Protein 5V5X (pdb70)

Nearest PDB structures (foldseek):
  5v5x-assembly1_C  TM=1.002E+00  e=5.714E-80  Mus musculus
  5v5x-assembly1_A  TM=9.755E-01  e=8.357E-74  Mus musculus
  5szr-assembly1_A  TM=9.265E-01  e=1.373E-64  Mus musculus
  5szr-assembly2_B  TM=9.193E-01  e=1.128E-64  Mus musculus
  6e6b-assembly1_A  TM=9.382E-01  e=2.400E-61  Mus musculus

Solvent-accessible surface area: 85528 Å² total; per-residue (Å²): 89,134,3,61,15,84,91,121,60,28,168,26,150,7,45,5,102,44,84,27,28,49,69,23,34,135,2,133,1,96,14,109,79,111,72,90,147,36,145,8,57,10,49,46,59,57,148,21,70,76,34,18,2,13,7,56,51,58,59,0,17,0,24,1,4,33,66,12,62,27,57,78,65,101,92,26,63,3,43,0,36,0,69,18,177,39,102,82,54,24,121,6,87,0,27,0,66,3,52,32,60,18,77,42,122,0,66,19,72,20,64,60,10,31,74,113,11,36,8,96,20,98,78,47,36,76,4,1,66,0,73,6,108,20,137,7,60,54,91,23,27,87,14,100,23,72,35,68,63,153,13,22,7,114,40,96,63,38,102,105,80,95,22,74,0,15,4,73,48,144,12,57,40,56,143,47,81,28,32,108,0,42,0,43,0,34,1,116,9,98,97,80,49,49,30,66,29,32,0,14,2,49,9,29,39,41,12,78,48,40,1,92,26,96,99,181,69,24,90,41,80,21,25,6,93,25,67,89,48,58,68,21,25,103,0,66,1,149,21,68,6,55,30,76,29,23,92,18,18,4,36,36,95,42,32,97,28,109,110,89,28,28,84,50,34,4,37,29,53,109,107,44,0,22,0,76,0,74,86,57,2,62,22,58,81,60,167,43,4,80,0,39,1,31,0,91,0,106,18,113,102,40,52,50,24,91,7,42,0,133,0,56,6,67,33,136,23,53,51,55,8,160,41,22,39,9,85,53,127,152,120,24,26,11,82,33,71,147,14,63,62,105,8,64,99,35,84,20,25,8,11,4,4,3,31,20,69,12,35,15,68,16,33,49,29,17,14,73,83,68,120,32,71,42,112,49,2,27,52,32,24,85,56,35,0,34,0,73,3,47,103,60,40,43,114,99,45,67,56,80,18,55,7,56,4,5,3,98,6,38,6,160,93,74,50,51,16,85,5,48,1,41,4,35,46,42,126,27,88,100,106,53,22,186,35,154,3,48,8,104,39,83,33,34,43,52,19,34,170,1,80,54,141,62,45,59,10,49,41,68,59,142,11,62,72,34,18,0,14,15,65,62,78,69,0,29,0,25,0,2,32,60,12,52,33,58,145,63,93,98,26,72,2,50,0,27,0,78,31,95,39,104,108,64,30,116,7,90,0,36,0,72,1,45,28,62,17,78,37,150,2,101,12,45,35,76,59,18,30,82,80,13,49,4,98,21,91,67,51,42,74,4,2,66,3,43,4,132,24,186,9,53,52,110,22,24,96,19,103,25,61,44,52,65,147,30,22,14,106,33,82,81,63,61,121,62,115,27,82,0,10,2,74,51,154,7,66,40,52,136,48,84,29,32,96,1,37,3,31,0,35,1,127,6,94,102,92,54,56,23,71,43,37,4,12,1,48,11,23,44,46,18,72,44,40,0,85,22,100,94,176,64,15,63,43,52,16,64,8,94,24,120,76,46,45,71,25,33,106,2,30,9,165,21,74,9,47,27,52,32,21,63,24,25,12,44,39,95,47,28,95,22,60,124,106,36,28,92,53,17,3,36,26,51,105,101,49,0,27,0,70,0,76,75,56,2,34,22,51,135,39,88,9,2,60,0,36,1,27,0,118,0,85,10,114,102,43,49,54,25,96,12,54,2,52,0,12,9,56,38,34,43,56,44,57,5,145,36,68,86,3,117,60,48,152,104,12,29,6,143,68,67,96,20,67,94,102,38,139,63,49,84,48,33,15,40,2,67,6,17,3,60,1,38,13,76,30,1,37,9,11,4,73,69,96,112,40,77,26,120,53,14,29,62,26,31,84,66,78,0,32,4,67,20,48,109,60,44,51,129,105,35,77,57,71,14,50,15,45,2,0,2,90,4,34,11,1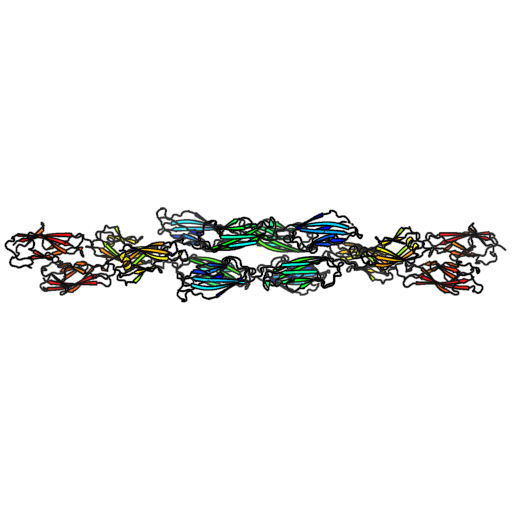02,108,69,56,49,27,76,4,36,10,58,11,52,77,47,123,21,94,100,104,59,23,178,27,162,15,47,5,104,36,75,35,29,45,62,23,27,159,1,128,50,114,89,29,68,10,56,38,65,63,141,12,64,75,35,13,1,14,18,50,50,59,59,0,23,0,22,1,2,36,54,13,58,44,48,144,43,100,89,27,66,1,27,0,46,0,30,54,108,44,116,130,59,34,100,0,79,0,26,0,83,4,46,30,64,22,82,32,150,1,64,32,57,28,76,62,14,32,87,90,11,37,9,98,20,100,68,49,34,74,2,1,72,2,49,3,123,24,149,9,49,61,100,24,23,81,12,97,26,63,41,46,73,156,6,20,11,111,24,82,84,47,96,100,70,105,22,83,0,14,6,85,45,143,12,63,42,56,141,56,83,30,36,98,0,47,0,47,0,39,2,108,7,97,102,83,47,62,29,72,27,30,0,13,2,37,10,20,35,45,18,76,46,40,3,91,22,110,98,104,66,23,111,45,83,10,38,7,90,28,63,88,53,54,72,26,33,104,3,27,7,165,21,72,5,47,38,72,27,23,98,25,19,15,43,39,106,50,30,100,28,114,109,94,29,28,93,45,21,2,38,27,50,103,126,50,0,15,0,83,0,79,86,56,1,36,22,54,143,59,162,48,2,110,2,48,0,24,0,108,1,113,9,118,111,42,47,49,27,98,8,55,0,11,0,66,6,49,30,128,24,61,54,53,2,155,31,17,28,14,97,54,107,144,111,15,15,8,110,41,54,127,13,68,87,106,17,142,91,32,81,20,15,12,13,5,5,3,26,22,62,11,42,9,67,18,32,51,27,24,16,70,70,63,51,41,66,26,120,50,7,23,58,22,28,108,59,41,0,32,0,86,8,54,121,60,31,61,130,103,15,56,53,68,12,50,4,58,4,8,0,118,7,41,5,96,106,77,60,59,22,86,2,51,2,80,1,49,37,82,143,5,49,22,101,94,117,64,25,163,24,164,9,49,6,104,38,83,29,35,41,82,25,34,143,2,123,1,70,21,115,44,98,72,102,120,36,91,14,61,10,34,41,58,62,144,17,66,86,37,22,0,12,14,46,37,73,50,0,26,0,24,1,4,33,67,13,55,28,58,142,50,98,93,18,62,1,28,0,39,0,74,39,103,49,112,97,63,24,100,4,82,0,25,0,69,6,47,35,62,22,78,40,145,1,77,23,55,22,79,56,10,34,81,108,7,39,2,94,16,90,55,55,40,59,2,1,64,2,49,0,84,16,165,8,47,58,112,24,22,90,16,84,28,61,45,52,76,148,12,30,14,39,44,102,68,48,100,101,60,95,24,65,0,24,4,84,55,118,7,60,39,52,141,51,84,29,26,103,0,34,0,40,0,35,1,126,8,103,103,77,53,55,30,69,31,36,0,15,2,51,11,24,35,53,22,76,52,38,4,93,28,118,89,172,65,16,67,34,63,21,29,7,98,30,132,78,43,45,72,24,33,114,2,28,10,170,21,71,11,53,14,46,31,21,81,34,18,9,40,40,83,50,32,95,38,58,120,87,28,30,84,38,16,3,41,24,63,101,117,57,0,13,0,78,0,88,90,48,0,37,26,34,132,41,74,16,7,85,1,32,0,36,0,88,0,89,10,117,107,43,54,49,20,106,8,53,0,55,0,12,7,57,26,133,35,63,46,53,6,137,38,62,117,7,114,54,109,136,117,17,18,11,119,51,74,89,16,61,98,105,28,135,57,26,98,42,21,9,42,5,52,10,17,1,50,0,30,10,88,32,5,36,16,12,7,66,74,59,95,34,75,29,114,51,5,34,52,39,25,89,70,56,1,50,2,86,31,49,105,64,48,72,130,98,30,69,58,66,12,99,6,33,5,4,3,104,6,27,4,161,110,75,62,55,24,84,5,21,1,59,0,48,33,55,128

GO terms:
  GO:0016020 membrane (C, IDA)

Radius of gyration: 73.27 Å; Cα contacts (8 Å, |Δi|>4): 4242; chains: 4; bounding box: 91×50×279 Å

B-factor: mean 98.31, std 32.49, range [29.15, 222.27]

Sequence (1682 aa):
NRPVFSQDVYRVRLPEDLPPGTTVLRLKAMDQDEGINAEFTYSFLGVANKAQFSLDPITGDIVTRQSLDFEEVEQYTIDVEAKDRGSLSSQCKVIIEVLDENDNRPEIIITSLSDQISEDSPSGTVVALFKVRDRDSGENAEVMCSLSGNNPFKIHSSSNNYYKLVTDSILDREQTPGYNVTITATDRGKPPLSSSTTITLNVADVNDNAPVFQQQAYLINVAENNQPGTSITQVKAWDPDVGSNGLVSYSIIASDLEPKALSSFVSVNQDSGVVYAQRAFDHEQIRSFQLTLQARDQGSPALSANVSMRVLVDDRNDNAPRVLYPTLEPDGSALFDMVPRAAEPGYLVTKVVAVDADSGHNAWLSYHVLQASDPGLFSLGLRTGEVRTARALSDKDAARQRLLVAVRDGGQPPLSATATLLLVFPVFSQDVYRVRLPEDLPPGTTVLRLKAAEFTYSFLGVANKAQFSLDPITGDIVTRQSLDFEEVEQYTIDVEAKDRGSLSSQCKVIIEVLDENDNRRPEIIITSLSDQISEDSPSGTVVALFKVRDRDSGENAEVMCSLSGNNPFKIHSSSNNYYKLVTDSILDREQTPGYNVTITATDRGKPPLSSSTTITLNVADVNDNAPVFQQQAYLINVAENNQPGTSITQVKAWDPDVGSNGLVSYSIIASDLEPKALSSFVSVNQDSGVVYAQRAFDHEQIRSFQLTLQARDQGSPALSANVSMRVLVDDRNDNAPRVLYPTLEPDGSALFDMVPRAAEPGYLVTKVVAVDADSGHNAWLSYHVLQASDPGLFSLGLRTGEVRTARALSDKDAARQRLLVAVRDGGQPPLSATATLLLVFPVFSQDVYRVRLPEDLPPGTTVLRLKAAEFTYSFLGVANKAQFSLDPITGDIVTRQSLDFEEVEQYTIDVEAKDRGSLSSQCKVIIEVLDENDNRPEIIITSLSDQISEDSPSGTVVALFKVRDRDSGENAEVMCSLSGNNPFKIHSSSNNYYKLVTDSILDREQTPGYNVTITATDRGKPPLSSSTTITLNVADVNDNAPVFQQQAYLINVAENNQPGTSITQVKAWDPDVGSNGLVSYSIIASDLEPKALSSFVSVNQDSGVVYAQRAFDHEQIRSFQLTLQARDQGSPALSANVSMRVLVDDRNDNAPRVLYPTLEPDGSALFDMVPRAAEPGYLVTKVVAVDADSGHNAWLSYHVLQASDPGLFSLGLRTGEVRTARALSDKDAARQRLLVAVRDGGQPPLSATATLLLVFNRPVFSQDVYRVRLPEDLPPGTTVLRLKAMDQDEGINAEFTYSFLGVANKAQFSLDPITGDIVTRQSLDFEEVEQYTIDVEAKDRGSLSSQCKVIIEVLDENDNRPEIIITSLSDQISEDSPSGTVVALFKVRDRDSGENAEVMCSLSGNNPFKIHSSSNNYYKLVTDSILDREQTPGYNVTITATDRGKPPLSSSTTITLNVADVNDNAPVFQQQAYLINVAENNQPGTSITQVKAWDPDVGSNGLVSYSIIASDLEPKALSSFVSVNQDSGVVYAQRAFDHEQIRSFQLTLQARDQGSPALSANVSMRVLVDDRNDNAPRVLYPTLEPDGSALFDMVPRAAEPGYLVTKVVAVDADSGHNAWLSYHVLQASDPGLFSLGLRTGEVRTARALSDKDAARQRLLVAVRDGGQPPLSATATLLLVFAD

Organism: Mus musculus (NCBI:txid10090)

InterPro domains:
  IPR002126 Cadherin-like [PF00028] (140-232)
  IPR002126 Cadherin-like [PF00028] (247-336)
  IPR002126 Cadherin-like [PF00028] (353-440)
  IPR002126 Cadherin-like [PF00028] (455-550)
  IPR002126 Cadherin-like [PF00028] (580-658)
  IPR002126 Cadherin-like [PR00205] (73-92)
  IPR002126 Cadherin-like [PR00205] (242-271)
  IPR002126 Cadherin-like [PR00205] (312-324)
  IPR002126 Cadherin-like [PR00205] (429-448)
  IPR002126 Cadherin-like [PR00205] (448-461)
  IPR002126 Cadherin-like [PR00205] (508-534)
  IPR002126 Cadherin-like [PR00205] (542-559)
  IPR002126 Cadherin-like [PS50268] (75-133)
  IPR002126 Cadherin-like [PS50268] (134-242)
  IPR002126 Cadherin-like [PS50268] (243-345)
  IPR002126 Cadherin-like [PS50268] (346-450)
  IPR002126 Cadherin-like [PS50268] (451-560)
  IPR002126 Cadherin-like [PS50268] (576-673)
  IPR002126 Cadherin-like [SM00112] (47-131)
  IPR002126 Cadherin-like [SM00112] (155-240)

Foldseek 3Di:
DAWDWPDQEAEFEAELQDDFFDWGFFTFTADPDPPDGDFWFKDWDDDFDCQQWDAHRGRGIITGHHGGDCLVPFKTKTKMKTGHPDPHIDIHMYIYGYDWDLPWAKDKAFPDAAPAAALAHDAWDFGTKMFIATSTDDQSGAKDKAKDDDDQWGKDQDDDRIITIGGHDGGDCLVPFKDWIKIKMWGPDVVIDIDIDIDMHGYDFDLPWEKDKPDQAAEFEAAFQDAFFDFRDFIDIATSTDDLSTQKFKFWDDWPDDPVCVVQAWTAHGRGRTIGGNHGDDCLVPAKIKTKMKIWGRDVVIHMDIYIYIYGYDWALPWAKDWDPPDADPVLEDEQEPDDLQDDAFAFSDATDIFTSTDDQSTQKFKDWDDWPDPQQWDAHRRGRTTTGHDRHDPPDAFWIKTWMKMWGRHVVIHIDIGMYTYGD/DDWPDQEAEFEAELQDDFFDFGDWTDPQQKFKDWDDDFPCVQWPAHRHRGTITGHDGGDCLPPFKGKTKMWIQGPPRDIDIHIYIYGYDWALPWEKDKAWPDADPAAAQADDFFAFGTKIFMFTSTDDQSTAKDKDKDDDDQWDWADPDHRIITITGHDHGDCLVPFKDKIKIKIWGRGVVIHIDIDIDMHGYHFDLPWAKDKPDQAAEFEAEFQDDFFDFRAFTDTATSTDDLSGQKFKFWDDKPDDPVCPVQAWTADRRGGTITGNDGDDCLPDAKMKIWMKIWGRDVVIHIDIHIYMYGYDWDLPWAKDWPDDDADPVFEDDDEDDDLPDFWPAFRDATDIFTSTDDQSTQKFKDFPDKPDPQQWDADRRGRTIIGRGHDDPVDAFWMKTKMWIWGRDVVIHIDIHIYTYGD/DDWPDQEAEFEAELQHDFFDWTDFTDDQFKFKDWDDDFPCVQWPQDRGRRIITGHDGGDCLVPFKTKIKMKIQHPDRDIDIHIYIYGYDWALPWAKDKAWDDAADAAAQADDFFDFGTKIFIFTSTDDQSTAKDKDKDDPAQWDWADDDPRIITITGHDTGDVLVPFKDKIKIKMWGRGVVIHIDIDIDMHGYDFDLPWAKAKPDQAAEFEAEFQDDFFDFGAFTDIFDSTDDLSTQKFKWWDDWPDDPVCPVQAWTAHRRGRTIGGNDGDDCLVPFKIKTKMKIWGRDVVIHMDIHIYIYGYDFALPWAKAWPPDDADPVQEDEDAPDDLQDDAVAFSDWTDIFTSTDDQSTQKFKAWPDKPDPQQWDAHGRGGTITGHHRHDPPDDQWMKTKMKMWGRGVPIHIDIHIYIYGD/DAWDWPDQEAEFEAELQDDFWDFGFFTDTADPDPVDGAWWFKDWDDDFPCVAWDAHRTRGIIGGHDGGDCLPPFKGKIKMKIQHVDGHIDIHIYIYGYDWALPWAKDKAFPDADPAAALAHDFFAWGTKIFIATSTDDQSGDKDKDKDDDDQWDWADDDHRIITITGHDGGDCLVPQKDKMKMKMWGPHVVIHIDIDIDIHGYDYDLPWWWDKPDQAAEFEDAFQDDAFDFRFFIDIADSTDDQSGQKFKFWDDWPDDPVVVVQAWTAHGRGRTIGGHDGHDCLVDQKIKTKMKIWGRDVPIHIDIYIYMYGYDFALPWAKAWDPDDADPVQEDEDAADALPDAAVAQSDATDIFTSTDDQSGQKFKAWPDKPDPQQWDADGRRRRITGRHRDDPPDDQKIKTKMKMWGRHVVIHIDIHIYIYGYDD

Structure (mmCIF, N/CA/C/O backbone):
data_5V5X
#
_entry.id   5V5X
#
_cell.length_a   68.242
_cell.length_b   91.762
_cell.length_c   452.991
_cell.angle_alpha   90.00
_cell.angle_beta   90.00
_cell.angle_gamma   90.00
#
_symmetry.space_group_name_H-M   'P 21 21 21'
#
loop_
_entity.id
_entity.type
_entity.pdbx_description
1 polymer 'MCG133388, isoform CRA_y'
2 branched 2-acetamido-2-deoxy-beta-D-glucopyranose-(1-4)-[alpha-L-fucopyranose-(1-6)]2-acetamido-2-deoxy-beta-D-glucopyranose
3 branched 2-acetamido-2-deoxy-beta-D-glucopyranose-(1-4)-2-acetamido-2-deoxy-beta-D-glucopyranose
4 branched beta-D-mannopyranose-(1-4)-2-acetamido-2-deoxy-beta-D-glucopyranose-(1-4)-2-acetamido-2-deoxy-beta-D-glucopyranose
5 branched alpha-L-fucopyranose-(1-6)-2-acetamido-2-deoxy-beta-D-glucopyranose
6 non-polymer 'CALCIUM ION'
7 non-polymer alpha-D-mannopyranose
8 non-polymer 2-acetamido-2-deoxy-beta-D-glucopyranose
#
loop_
_atom_site.group_PDB
_atom_site.id
_atom_site.type_symbol
_atom_site.label_atom_id
_atom_site.label_alt_id
_atom_site.label_comp_id
_atom_site.label_asym_id
_atom_site.label_entity_id
_atom_site.label_seq_id
_atom_site.pdbx_PDB_ins_code
_atom_site.Cartn_x
_atom_site.Cartn_y
_atom_site.Cartn_z
_atom_site.occupancy
_atom_site.B_iso_or_equiv
_atom_site.auth_seq_id
_atom_site.auth_comp_id
_atom_site.auth_asym_id
_atom_site.auth_atom_id
_atom_site.pdbx_PDB_model_num
ATOM 1 N N . ASN A 1 1 ? -1.066 17.326 383.572 1.00 116.63 208 ASN A N 1
ATOM 2 C CA . ASN A 1 1 ? -0.270 18.026 382.570 1.00 123.38 208 ASN A CA 1
ATOM 3 C C . ASN A 1 1 ? -0.834 17.787 381.171 1.00 107.03 208 ASN A C 1
ATOM 4 O O . ASN A 1 1 ? -1.508 16.783 380.931 1.00 113.18 208 ASN A O 1
ATOM 9 N N . ARG A 1 2 ? -0.557 18.710 380.252 1.00 140.59 209 ARG A N 1
ATOM 10 C CA . ARG A 1 2 ? -1.031 18.610 378.885 1.00 95.22 209 ARG A CA 1
ATOM 11 C C . ARG A 1 2 ? 0.149 18.510 377.930 1.00 92.05 209 ARG A C 1
ATOM 12 O O . ARG A 1 2 ? 1.110 19.282 378.057 1.00 96.54 209 ARG A O 1
ATOM 20 N N . PRO A 1 3 ? 0.125 17.582 376.975 1.00 86.75 210 PRO A N 1
ATOM 21 C CA . PRO A 1 3 ? 1.200 17.530 375.980 1.00 73.84 210 PRO A CA 1
ATOM 22 C C . PRO A 1 3 ? 1.096 18.694 375.009 1.00 78.89 210 PRO A C 1
ATOM 23 O O . PRO A 1 3 ? 0.002 19.092 374.601 1.00 83.19 210 PRO A O 1
ATOM 27 N N . VAL A 1 4 ? 2.250 19.248 374.648 1.00 77.95 211 VAL A N 1
ATOM 28 C CA . VAL A 1 4 ? 2.334 20.293 373.638 1.00 77.53 211 VAL A CA 1
ATOM 29 C C . VAL A 1 4 ? 3.479 19.948 372.695 1.00 85.24 211 VAL A C 1
ATOM 30 O O . VAL A 1 4 ? 4.595 19.654 373.142 1.00 86.86 211 VAL A O 1
ATOM 34 N N . PHE A 1 5 ? 3.193 19.949 371.396 1.00 75.23 212 PHE A N 1
ATOM 35 C CA . PHE A 1 5 ? 4.204 19.655 370.394 1.00 67.00 212 PHE A CA 1
ATOM 36 C C . PHE A 1 5 ? 4.990 20.909 370.042 1.00 63.45 212 PHE A C 1
ATOM 37 O O . PHE A 1 5 ? 4.471 22.027 370.093 1.00 70.39 212 PHE A O 1
ATOM 45 N N . SER A 1 6 ? 6.256 20.708 369.668 1.00 56.67 213 SER A N 1
ATOM 46 C CA . SER A 1 6 ? 7.099 21.837 369.292 1.00 71.07 213 SER A CA 1
ATOM 47 C C . SER A 1 6 ? 6.517 22.585 368.101 1.00 68.87 213 SER A C 1
ATOM 48 O O . SER A 1 6 ? 6.562 23.820 368.049 1.00 69.95 213 SER A O 1
ATOM 51 N N . GLN A 1 7 ? 5.964 21.856 367.136 1.00 78.01 214 GLN A N 1
ATOM 52 C CA . GLN A 1 7 ? 5.384 22.452 365.944 1.00 78.55 214 GLN A CA 1
ATOM 53 C C . GLN A 1 7 ? 4.062 21.764 365.641 1.00 63.01 214 GLN A C 1
ATOM 54 O O . GLN A 1 7 ? 3.870 20.588 365.959 1.00 65.06 214 GLN A O 1
ATOM 60 N N . ASP A 1 8 ? 3.146 22.511 365.028 1.00 56.46 215 ASP A N 1
ATOM 61 C CA . ASP A 1 8 ? 1.904 21.911 364.567 1.00 63.37 215 ASP A CA 1
ATOM 62 C C . ASP A 1 8 ? 2.086 21.128 363.276 1.00 67.25 215 ASP A C 1
ATOM 63 O O . ASP A 1 8 ? 1.223 20.310 362.935 1.00 67.43 215 ASP A O 1
ATOM 68 N N . VAL A 1 9 ? 3.189 21.344 362.562 1.00 63.87 216 VAL A N 1
ATOM 69 C CA . VAL A 1 9 ? 3.474 20.608 361.335 1.00 49.16 216 VAL A CA 1
ATOM 70 C C . VAL A 1 9 ? 4.980 20.415 361.213 1.00 48.54 216 VAL A C 1
ATOM 71 O O . VAL A 1 9 ? 5.752 21.373 361.313 1.00 50.02 216 VAL A O 1
ATOM 75 N N . TYR A 1 10 ? 5.396 19.168 361.005 1.00 57.00 217 TYR A N 1
ATOM 76 C CA . TYR A 1 10 ? 6.795 18.816 360.813 1.00 68.86 217 TYR A CA 1
ATOM 77 C C . TYR A 1 10 ? 7.036 18.440 359.358 1.00 70.66 217 TYR A C 1
ATOM 78 O O . TYR A 1 10 ? 6.259 17.684 358.767 1.00 71.17 217 TYR A O 1
ATOM 87 N N . ARG A 1 11 ? 8.118 18.961 358.787 1.00 70.75 218 ARG A N 1
ATOM 88 C CA . ARG A 1 11 ? 8.472 18.693 357.399 1.00 68.03 218 ARG A CA 1
ATOM 89 C C . ARG A 1 11 ? 9.844 18.040 357.354 1.00 61.45 218 ARG A C 1
ATOM 90 O O . ARG A 1 11 ? 10.825 18.610 357.844 1.00 65.49 218 ARG A O 1
ATOM 98 N N . VAL A 1 12 ? 9.906 16.845 356.774 1.00 56.90 219 VAL A N 1
ATOM 99 C CA . VAL A 1 12 ? 11.155 16.125 356.579 1.00 63.20 219 VAL A CA 1
ATOM 100 C C . VAL A 1 12 ? 11.278 15.766 355.105 1.00 66.11 219 VAL A C 1
ATOM 101 O O . VAL A 1 12 ? 10.279 15.570 354.406 1.00 55.45 219 VAL A O 1
ATOM 105 N N . ARG A 1 13 ? 12.520 15.683 354.635 1.00 60.95 220 ARG A N 1
ATOM 106 C CA . ARG A 1 13 ? 12.817 15.442 353.228 1.00 44.05 220 ARG A CA 1
ATOM 107 C C . ARG A 1 13 ? 13.725 14.227 353.118 1.00 43.77 220 ARG A C 1
ATOM 108 O O . ARG A 1 13 ? 14.835 14.227 353.661 1.00 59.60 220 ARG A O 1
ATOM 116 N N . LEU A 1 14 ? 13.254 13.201 352.412 1.00 53.24 221 LEU A N 1
ATOM 117 C CA . LEU A 1 14 ? 13.929 11.910 352.347 1.00 59.29 221 LEU A CA 1
ATOM 118 C C . LEU A 1 14 ? 14.299 11.585 350.907 1.00 60.92 221 LEU A C 1
ATOM 119 O O . LEU A 1 14 ? 13.408 11.539 350.040 1.00 55.29 221 LEU A O 1
ATOM 124 N N . PRO A 1 15 ? 15.572 11.346 350.602 1.00 44.45 222 PRO A N 1
ATOM 125 C CA . PRO A 1 15 ? 15.920 10.810 349.283 1.00 58.25 222 PRO A CA 1
ATOM 126 C C . PRO A 1 15 ? 15.318 9.424 349.102 1.00 55.96 222 PRO A C 1
ATOM 127 O O . PRO A 1 15 ? 15.262 8.628 350.040 1.00 73.63 222 PRO A O 1
ATOM 131 N N . GLU A 1 16 ? 14.861 9.135 347.880 1.00 53.92 223 GLU A N 1
ATOM 132 C CA . GLU A 1 16 ? 14.148 7.882 347.643 1.00 52.98 223 GLU A CA 1
ATOM 133 C C . GLU A 1 16 ? 15.024 6.648 347.827 1.00 49.63 223 GLU A C 1
ATOM 134 O O . GLU A 1 16 ? 14.482 5.544 347.938 1.00 62.35 223 GLU A O 1
ATOM 140 N N . ASP A 1 17 ? 16.348 6.801 347.862 1.00 46.01 224 ASP A N 1
ATOM 141 C CA . ASP A 1 17 ? 17.259 5.691 348.113 1.00 63.58 224 ASP A CA 1
ATOM 142 C C . ASP A 1 17 ? 17.544 5.499 349.597 1.00 74.50 224 ASP A C 1
ATOM 143 O O . ASP A 1 17 ? 18.501 4.799 349.953 1.00 73.42 224 ASP A O 1
ATOM 148 N N . LEU A 1 18 ? 16.736 6.106 350.460 1.00 77.22 225 LEU A N 1
ATOM 149 C CA . LEU A 1 18 ? 16.935 5.998 351.896 1.00 70.60 225 LEU A CA 1
ATOM 150 C C . LEU A 1 18 ? 16.742 4.554 352.340 1.00 76.74 225 LEU A C 1
ATOM 151 O O . LEU A 1 18 ? 15.708 3.946 352.022 1.00 92.99 225 LEU A O 1
ATOM 156 N N . PRO A 1 19 ? 17.698 3.969 353.058 1.00 70.82 226 PRO A N 1
ATOM 157 C CA . PRO A 1 19 ? 17.558 2.573 353.449 1.00 59.76 226 PRO A CA 1
ATOM 158 C C . PRO A 1 19 ? 16.359 2.394 354.354 1.00 49.28 226 PRO A C 1
ATOM 159 O O . PRO A 1 19 ? 16.000 3.301 355.129 1.00 59.67 226 PRO A O 1
ATOM 163 N N . PRO A 1 20 ? 15.683 1.254 354.268 1.00 53.71 227 PRO A N 1
ATOM 164 C CA . PRO A 1 20 ? 14.555 1.004 355.164 1.00 67.03 227 PRO A CA 1
ATOM 165 C C . PRO A 1 20 ? 15.052 0.730 356.571 1.00 72.07 227 PRO A C 1
ATOM 166 O O . PRO A 1 20 ? 16.143 0.193 356.778 1.00 61.34 227 PRO A O 1
ATOM 170 N N . GLY A 1 21 ? 14.241 1.122 357.547 1.00 82.22 228 GLY A N 1
ATOM 171 C CA . GLY A 1 21 ? 14.617 0.980 358.934 1.00 93.76 228 GLY A CA 1
ATOM 172 C C . GLY A 1 21 ? 15.359 2.159 359.517 1.00 88.65 228 GLY A C 1
ATOM 173 O O . GLY A 1 21 ? 15.678 2.135 360.712 1.00 101.60 228 GLY A O 1
ATOM 174 N N . THR A 1 22 ? 15.645 3.185 358.722 1.00 58.69 229 THR A N 1
ATOM 175 C CA . THR A 1 22 ? 16.300 4.372 359.243 1.00 73.37 229 THR A CA 1
ATOM 176 C C . THR A 1 22 ? 15.285 5.276 359.933 1.00 82.17 229 THR A C 1
ATOM 177 O O . THR A 1 22 ? 14.108 5.329 359.561 1.00 55.61 229 THR A O 1
ATOM 181 N N . THR A 1 23 ? 15.754 5.984 360.959 1.00 94.21 230 THR A N 1
ATOM 182 C CA . THR A 1 23 ? 14.890 6.815 361.792 1.00 78.97 230 THR A CA 1
ATOM 183 C C . THR A 1 23 ? 14.578 8.113 361.057 1.00 69.47 230 THR A C 1
ATOM 184 O O . THR A 1 23 ? 15.459 8.959 360.874 1.00 63.06 230 THR A O 1
ATOM 188 N N . VAL A 1 24 ? 13.320 8.273 360.645 1.00 76.52 231 VAL A N 1
ATOM 189 C CA . VAL A 1 24 ? 12.917 9.481 359.931 1.00 70.20 231 VAL A CA 1
ATOM 190 C C . VAL A 1 24 ? 12.865 10.666 360.881 1.00 62.86 231 VAL A C 1
ATOM 191 O O . VAL A 1 24 ? 13.479 11.711 360.633 1.00 52.15 231 VAL A O 1
ATOM 195 N N . LEU A 1 25 ? 12.127 10.529 361.979 1.00 66.43 232 LEU A N 1
ATOM 196 C CA . LEU A 1 25 ? 11.941 11.670 362.863 1.00 67.64 232 LEU A CA 1
ATOM 197 C C . LEU A 1 25 ? 11.701 11.162 364.275 1.00 70.84 232 LEU A C 1
ATOM 198 O O . LEU A 1 25 ? 11.142 10.084 364.461 1.00 84.58 232 LEU A O 1
ATOM 203 N N . ARG A 1 26 ? 12.138 11.929 365.270 1.00 53.78 233 ARG A N 1
ATOM 204 C CA . ARG A 1 26 ? 11.835 11.611 366.664 1.00 70.85 233 ARG A CA 1
ATOM 205 C C . ARG A 1 26 ? 10.941 12.714 367.219 1.00 63.04 233 ARG A C 1
ATOM 206 O O . ARG A 1 26 ? 11.417 13.802 367.556 1.00 86.52 233 ARG A O 1
ATOM 214 N N . LEU A 1 27 ? 9.643 12.432 367.306 1.00 49.25 234 LEU A N 1
ATOM 215 C CA . LEU A 1 27 ? 8.709 13.340 367.956 1.00 54.83 234 LEU A CA 1
ATOM 216 C C . LEU A 1 27 ? 8.812 13.179 369.465 1.00 107.19 234 LEU A C 1
ATOM 217 O O . LEU A 1 27 ? 8.687 12.069 369.989 1.00 122.33 234 LEU A O 1
ATOM 222 N N . LYS A 1 28 ? 9.039 14.286 370.165 1.00 94.14 235 LYS A N 1
ATOM 223 C CA . LYS A 1 28 ? 9.059 14.292 371.625 1.00 94.53 235 LYS A CA 1
ATOM 224 C C . LYS A 1 28 ? 8.128 15.401 372.103 1.00 99.30 235 LYS A C 1
ATOM 225 O O . LYS A 1 28 ? 8.526 16.568 372.166 1.00 93.06 235 LYS A O 1
ATOM 231 N N . ALA A 1 29 ? 6.889 15.038 372.421 1.00 103.32 236 ALA A N 1
ATOM 232 C CA . ALA A 1 29 ? 6.012 15.963 373.117 1.00 98.44 236 ALA A CA 1
ATOM 233 C C . ALA A 1 29 ? 6.562 16.236 374.513 1.00 102.70 236 ALA A C 1
ATOM 234 O O . ALA A 1 29 ? 7.271 15.415 375.104 1.00 121.16 236 ALA A O 1
ATOM 236 N N . MET A 1 30 ? 6.251 17.416 375.035 1.00 89.77 237 MET A N 1
ATOM 237 C CA . MET A 1 30 ? 6.722 17.803 376.354 1.00 93.38 237 MET A CA 1
ATOM 238 C C . MET A 1 30 ? 5.614 18.520 377.109 1.00 86.78 237 MET A C 1
ATOM 239 O O . MET A 1 30 ? 4.624 18.966 376.525 1.00 80.89 237 MET A O 1
ATOM 244 N N . ASP A 1 31 ? 5.796 18.633 378.424 1.00 83.47 238 ASP A N 1
ATOM 245 C CA . ASP A 1 31 ? 4.937 19.483 379.230 1.00 98.38 238 ASP A CA 1
ATOM 246 C C . ASP A 1 31 ? 5.346 20.940 379.037 1.00 102.58 238 ASP A C 1
ATOM 247 O O . ASP A 1 31 ? 6.467 21.241 378.626 1.00 94.48 238 ASP A O 1
ATOM 252 N N . GLN A 1 32 ? 4.411 21.850 379.318 1.00 107.91 239 GLN A N 1
ATOM 253 C CA . GLN A 1 32 ? 4.664 23.266 379.062 1.00 116.01 239 GLN A CA 1
ATOM 254 C C . GLN A 1 32 ? 5.741 23.829 379.986 1.00 130.64 239 GLN A C 1
ATOM 255 O O . GLN A 1 32 ? 6.531 24.688 379.573 1.00 132.55 239 GLN A O 1
ATOM 261 N N . ASP A 1 33 ? 5.789 23.368 381.235 1.00 130.92 240 ASP A N 1
ATOM 262 C CA . ASP A 1 33 ? 6.830 23.821 382.150 1.00 134.98 240 ASP A CA 1
ATOM 263 C C . ASP A 1 33 ? 8.198 23.346 381.672 1.00 121.01 240 ASP A C 1
ATOM 264 O O . ASP A 1 33 ? 8.390 22.162 381.381 1.00 120.73 240 ASP A O 1
ATOM 269 N N . GLU A 1 34 ? 9.152 24.278 381.587 1.00 119.37 241 GLU A N 1
ATOM 270 C CA . GLU A 1 34 ? 10.499 23.912 381.157 1.00 113.14 241 GLU A CA 1
ATOM 271 C C . GLU A 1 34 ? 11.169 22.993 382.170 1.00 125.56 241 GLU A C 1
ATOM 272 O O . GLU A 1 34 ? 11.947 22.107 381.797 1.00 122.00 241 GLU A O 1
ATOM 274 N N . GLY A 1 35 ? 10.870 23.180 383.457 1.00 134.19 242 GLY A N 1
ATOM 275 C CA . GLY A 1 35 ? 11.478 22.340 384.476 1.00 144.34 242 GLY A CA 1
ATOM 276 C C . GLY A 1 35 ? 10.869 20.952 384.540 1.00 145.40 242 GLY A C 1
ATOM 277 O O . GLY A 1 35 ? 11.577 19.965 384.762 1.00 156.64 242 GLY A O 1
ATOM 278 N N . ILE A 1 36 ? 9.554 20.854 384.346 1.00 128.87 243 ILE A N 1
ATOM 279 C CA . ILE A 1 36 ? 8.875 19.565 384.418 1.00 101.61 243 ILE A CA 1
ATOM 280 C C . ILE A 1 36 ? 9.275 18.703 383.228 1.00 130.46 243 ILE A C 1
ATOM 281 O O . ILE A 1 36 ? 9.217 19.143 382.072 1.00 116.70 243 ILE A O 1
ATOM 286 N N . ASN A 1 37 ? 9.688 17.470 383.509 1.00 133.19 244 ASN A N 1
ATOM 287 C CA . ASN A 1 37 ? 9.956 16.465 382.489 1.00 146.52 244 ASN A CA 1
ATOM 288 C C . ASN A 1 37 ? 8.882 15.390 382.565 1.00 146.42 244 ASN A C 1
ATOM 289 O O . ASN A 1 37 ? 8.617 14.847 383.642 1.00 158.80 244 ASN A O 1
ATOM 294 N N . ALA A 1 38 ? 8.264 15.089 381.426 1.00 135.72 245 ALA A N 1
ATOM 295 C CA . ALA A 1 38 ? 7.184 14.117 381.370 1.00 131.09 245 ALA A CA 1
ATOM 296 C C . ALA A 1 38 ? 7.321 13.288 380.102 1.00 134.19 245 ALA A C 1
ATOM 297 O O . ALA A 1 38 ? 8.074 13.629 379.186 1.00 139.34 245 ALA A O 1
ATOM 299 N N . GLU A 1 39 ? 6.581 12.183 380.061 1.00 128.12 246 GLU A N 1
ATOM 300 C CA . GLU A 1 39 ? 6.558 11.300 378.907 1.00 122.03 246 GLU A CA 1
ATOM 301 C C . GLU A 1 39 ? 5.115 11.010 378.520 1.00 105.00 246 GLU A C 1
ATOM 302 O O . GLU A 1 39 ? 4.212 11.033 379.362 1.00 72.73 246 GLU A O 1
ATOM 308 N N . PHE A 1 40 ? 4.910 10.741 377.233 1.00 99.36 247 PHE A N 1
ATOM 309 C CA . PHE A 1 40 ? 3.588 10.504 376.673 1.00 87.06 247 PHE A CA 1
ATOM 310 C C . PHE A 1 40 ? 3.629 9.283 375.765 1.00 85.19 247 PHE A C 1
ATOM 311 O O . PHE A 1 40 ? 4.697 8.784 375.400 1.00 79.53 247 PHE A O 1
ATOM 319 N N . THR A 1 41 ? 2.442 8.808 375.398 1.00 89.40 248 THR A N 1
ATOM 320 C CA . THR A 1 41 ? 2.282 7.696 374.472 1.00 85.46 248 THR A CA 1
ATOM 321 C C . THR A 1 41 ? 1.752 8.226 373.147 1.00 83.56 248 THR A C 1
ATOM 322 O O . THR A 1 41 ? 0.723 8.908 373.112 1.00 94.50 248 THR A O 1
ATOM 326 N N . TYR A 1 42 ? 2.458 7.917 372.067 1.00 69.59 249 TYR A N 1
ATOM 327 C CA . TYR A 1 42 ? 2.120 8.401 370.738 1.00 55.38 249 TYR A CA 1
ATOM 328 C C . TYR A 1 42 ? 1.416 7.311 369.939 1.00 83.86 249 TYR A C 1
ATOM 329 O O . TYR A 1 42 ? 1.536 6.118 370.229 1.00 77.86 249 TYR A O 1
ATOM 338 N N . SER A 1 43 ? 0.673 7.740 368.921 1.00 80.48 250 SER A N 1
ATOM 339 C CA . SER A 1 43 ? -0.100 6.815 368.106 1.00 79.66 250 SER A CA 1
ATOM 340 C C . SER A 1 43 ? -0.519 7.504 366.817 1.00 66.24 250 SER A C 1
ATOM 341 O O . SER A 1 43 ? -0.700 8.724 366.781 1.00 50.47 250 SER A O 1
ATOM 344 N N . PHE A 1 44 ? -0.663 6.707 365.760 1.00 86.17 251 PHE A N 1
ATOM 345 C CA . PHE A 1 44 ? -1.200 7.216 364.505 1.00 85.05 251 PHE A CA 1
ATOM 346 C C . PHE A 1 44 ? -2.663 7.601 364.674 1.00 82.45 251 PHE A C 1
ATOM 347 O O . PHE A 1 44 ? -3.450 6.867 365.279 1.00 83.83 251 PHE A O 1
ATOM 355 N N . LEU A 1 45 ? -3.027 8.756 364.129 1.00 81.40 252 LEU A N 1
ATOM 356 C CA . LEU A 1 45 ? -4.391 9.255 364.186 1.00 90.13 252 LEU A CA 1
ATOM 357 C C . LEU A 1 45 ? -4.932 9.402 362.772 1.00 105.04 252 LEU A C 1
ATOM 358 O O . LEU A 1 45 ? -4.226 9.869 361.873 1.00 123.83 252 LEU A O 1
ATOM 363 N N . GLY A 1 46 ? -6.183 8.992 362.579 1.00 104.09 253 GLY A N 1
ATOM 364 C CA . GLY A 1 46 ? -6.788 9.073 361.265 1.00 101.01 253 GLY A CA 1
ATOM 365 C C . GLY A 1 46 ? -6.104 8.162 360.256 1.00 101.20 253 GLY A C 1
ATOM 366 O O . GLY A 1 46 ? -5.405 7.203 360.598 1.00 104.96 253 GLY A O 1
ATOM 367 N N . VAL A 1 47 ? -6.318 8.486 358.980 1.00 104.05 254 VAL A N 1
ATOM 368 C CA . VAL A 1 47 ? -5.735 7.700 357.901 1.00 93.72 254 VAL A CA 1
ATOM 369 C C . VAL A 1 47 ? -4.224 7.889 357.882 1.00 103.30 254 VAL A C 1
ATOM 370 O O . VAL A 1 47 ? -3.716 9.012 358.013 1.00 107.15 254 VAL A O 1
ATOM 374 N N . ALA A 1 48 ? -3.497 6.786 357.722 1.00 96.37 255 ALA A N 1
ATOM 375 C CA . ALA A 1 48 ? -2.045 6.825 357.628 1.00 90.21 255 ALA A CA 1
ATOM 376 C C . ALA A 1 48 ? -1.565 5.562 356.928 1.00 80.83 255 ALA A C 1
ATOM 377 O O . ALA A 1 48 ? -2.186 4.503 357.040 1.00 80.37 255 ALA A O 1
ATOM 379 N N . ASN A 1 49 ? -0.457 5.689 356.197 1.00 71.08 256 ASN A N 1
ATOM 380 C CA . ASN A 1 49 ? 0.136 4.550 355.497 1.00 80.22 256 ASN A CA 1
ATOM 381 C C . ASN A 1 49 ? 1.031 3.811 356.481 1.00 74.21 256 ASN A C 1
ATOM 382 O O . ASN A 1 49 ? 2.241 4.035 356.559 1.00 63.79 256 ASN A O 1
ATOM 387 N N . LYS A 1 50 ? 0.412 2.917 357.252 1.00 66.64 257 LYS A N 1
ATOM 388 C CA . LYS A 1 50 ? 1.157 2.128 358.223 1.00 72.45 257 LYS A CA 1
ATOM 389 C C . LYS A 1 50 ? 2.142 1.169 357.568 1.00 77.30 257 LYS A C 1
ATOM 390 O O . LYS A 1 50 ? 2.995 0.610 358.267 1.00 81.60 257 LYS A O 1
ATOM 396 N N . ALA A 1 51 ? 2.052 0.971 356.252 1.00 73.15 258 ALA A N 1
ATOM 397 C CA . ALA A 1 51 ? 2.925 0.018 355.582 1.00 75.26 258 ALA A CA 1
ATOM 398 C C . ALA A 1 51 ? 4.320 0.584 355.337 1.00 63.75 258 ALA A C 1
ATOM 399 O O . ALA A 1 51 ? 5.299 -0.171 355.360 1.00 60.59 258 ALA A O 1
ATOM 401 N N . GLN A 1 52 ? 4.437 1.895 355.112 1.00 54.74 259 GLN A N 1
ATOM 402 C CA . GLN A 1 52 ? 5.728 2.510 354.824 1.00 54.66 259 GLN A CA 1
ATOM 403 C C . GLN A 1 52 ? 6.405 3.101 356.052 1.00 65.15 259 GLN A C 1
ATOM 404 O O . GLN A 1 52 ? 7.636 3.192 356.082 1.00 67.27 259 GLN A O 1
ATOM 410 N N . PHE A 1 53 ? 5.643 3.491 357.071 1.00 69.93 260 PHE A N 1
ATOM 411 C CA . PHE A 1 53 ? 6.206 4.092 358.270 1.00 58.02 260 PHE A CA 1
ATOM 412 C C . PHE A 1 53 ? 5.640 3.422 359.511 1.00 69.33 260 PHE A C 1
ATOM 413 O O . PHE A 1 53 ? 4.470 3.029 359.544 1.00 74.79 260 PHE A O 1
ATOM 421 N N . SER A 1 54 ? 6.484 3.302 360.531 1.00 64.57 261 SER A N 1
ATOM 422 C CA . SER A 1 54 ? 6.102 2.772 361.830 1.00 61.56 261 SER A CA 1
ATOM 423 C C . SER A 1 54 ? 6.413 3.802 362.905 1.00 62.15 261 SER A C 1
ATOM 424 O O . SER A 1 54 ? 7.448 4.479 362.850 1.00 67.27 261 SER A O 1
ATOM 427 N N . LEU A 1 55 ? 5.521 3.903 363.888 1.00 70.78 262 LEU A N 1
ATOM 428 C CA . LEU A 1 55 ? 5.643 4.861 364.978 1.00 63.61 262 LEU A CA 1
ATOM 429 C C . LEU A 1 55 ? 5.757 4.116 366.298 1.00 57.36 262 LEU A C 1
ATOM 430 O O . LEU A 1 55 ? 4.900 3.287 366.625 1.00 61.65 262 LEU A O 1
ATOM 435 N N . ASP A 1 56 ? 6.808 4.410 367.049 1.00 54.27 263 ASP A N 1
ATOM 436 C CA . ASP A 1 56 ? 6.991 3.811 368.366 1.00 57.60 263 ASP A CA 1
ATOM 437 C C . ASP A 1 56 ? 6.176 4.589 369.393 1.00 60.80 263 ASP A C 1
ATOM 438 O O . ASP A 1 56 ? 6.388 5.797 369.546 1.00 66.52 263 ASP A O 1
ATOM 443 N N . PRO A 1 57 ? 5.238 3.951 370.105 1.00 58.36 264 PRO A N 1
ATOM 444 C CA . PRO A 1 57 ? 4.383 4.704 371.039 1.00 80.61 264 PRO A CA 1
ATOM 445 C C . PRO A 1 57 ? 5.126 5.296 372.232 1.00 63.56 264 PRO A C 1
ATOM 446 O O . PRO A 1 57 ? 4.565 6.172 372.905 1.00 61.95 264 PRO A O 1
ATOM 450 N N . ILE A 1 58 ? 6.363 4.873 372.504 1.00 62.12 265 ILE A N 1
ATOM 451 C CA . ILE A 1 58 ? 7.137 5.364 373.646 1.00 69.78 265 ILE A CA 1
ATOM 452 C C . ILE A 1 58 ? 8.225 6.343 373.197 1.00 74.83 265 ILE A C 1
ATOM 453 O O . ILE A 1 58 ? 8.242 7.503 373.623 1.00 90.32 265 ILE A O 1
ATOM 458 N N . THR A 1 59 ? 9.145 5.893 372.333 1.00 61.50 266 THR A N 1
ATOM 459 C CA . THR A 1 59 ? 10.177 6.799 371.836 1.00 60.10 266 THR A CA 1
ATOM 460 C C . THR A 1 59 ? 9.580 7.898 370.960 1.00 78.84 266 THR A C 1
ATOM 461 O O . THR A 1 59 ? 10.153 8.990 370.854 1.00 73.58 266 THR A O 1
ATOM 465 N N . GLY A 1 60 ? 8.429 7.634 370.344 1.00 64.59 267 GLY A N 1
ATOM 466 C CA . GLY A 1 60 ? 7.770 8.623 369.519 1.00 63.93 267 GLY A CA 1
ATOM 467 C C . GLY A 1 60 ? 8.447 8.922 368.206 1.00 72.24 267 GLY A C 1
ATOM 468 O O . GLY A 1 60 ? 8.275 10.022 367.674 1.00 68.31 267 GLY A O 1
ATOM 469 N N . ASP A 1 61 ? 9.210 7.981 367.660 1.00 70.46 268 ASP A N 1
ATOM 470 C CA . ASP A 1 61 ? 9.958 8.202 366.431 1.00 75.75 268 ASP A CA 1
ATOM 471 C C . ASP A 1 61 ? 9.323 7.433 365.278 1.00 73.81 268 ASP A C 1
ATOM 472 O O . ASP A 1 61 ? 9.018 6.242 365.406 1.00 63.93 268 ASP A O 1
ATOM 477 N N . ILE A 1 62 ? 9.119 8.131 364.164 1.00 78.87 269 ILE A N 1
ATOM 478 C CA . ILE A 1 62 ? 8.682 7.534 362.909 1.00 63.01 269 ILE A CA 1
ATOM 479 C C . ILE A 1 62 ? 9.904 7.014 362.165 1.00 57.57 269 ILE A C 1
ATOM 480 O O . ILE A 1 62 ? 10.911 7.731 362.020 1.00 53.81 269 ILE A O 1
ATOM 485 N N . VAL A 1 63 ? 9.798 5.774 361.678 1.00 59.85 270 VAL A N 1
ATOM 486 C CA . VAL A 1 63 ? 10.875 5.051 361.009 1.00 63.59 270 VAL A CA 1
ATOM 487 C C . VAL A 1 63 ? 10.312 4.378 359.760 1.00 69.15 270 VAL A C 1
ATOM 488 O O . VAL A 1 63 ? 9.202 3.837 359.785 1.00 68.85 270 VAL A O 1
ATOM 492 N N . THR A 1 64 ? 11.075 4.414 358.666 1.00 62.94 271 THR A N 1
ATOM 493 C CA . THR A 1 64 ? 10.657 3.761 357.429 1.00 51.94 271 THR A CA 1
ATOM 494 C C . THR A 1 64 ? 10.699 2.243 357.561 1.00 45.95 271 THR A C 1
ATOM 495 O O . THR A 1 64 ? 11.639 1.678 358.126 1.00 52.14 271 THR A O 1
ATOM 499 N N . ARG A 1 65 ? 9.689 1.576 357.003 1.00 45.99 272 ARG A N 1
ATOM 500 C CA . ARG A 1 65 ? 9.613 0.120 357.028 1.00 64.26 272 ARG A CA 1
ATOM 501 C C . ARG A 1 65 ? 10.078 -0.526 355.727 1.00 79.47 272 ARG A C 1
ATOM 502 O O . ARG A 1 65 ? 10.847 -1.490 355.764 1.00 75.33 272 ARG A O 1
ATOM 510 N N . GLN A 1 66 ? 9.628 -0.021 354.581 1.00 81.25 273 GLN A N 1
ATOM 511 C CA . GLN A 1 66 ? 10.029 -0.517 353.271 1.00 58.30 273 GLN A CA 1
ATOM 512 C C . GLN A 1 66 ? 10.930 0.507 352.586 1.00 63.59 273 GLN A C 1
ATOM 513 O O . GLN A 1 66 ? 11.164 1.606 353.095 1.00 61.50 273 GLN A O 1
ATOM 519 N N . SER A 1 67 ? 11.430 0.141 351.410 1.00 66.64 274 SER A N 1
ATOM 520 C CA . SER A 1 67 ? 12.221 1.068 350.617 1.00 72.55 274 SER A CA 1
ATOM 521 C C . SER A 1 67 ? 11.310 2.069 349.912 1.00 63.24 274 SER A C 1
ATOM 522 O O . SER A 1 67 ? 10.172 1.757 349.549 1.00 54.03 274 SER A O 1
ATOM 525 N N . LEU A 1 68 ? 11.820 3.283 349.720 1.00 43.57 275 LEU A N 1
ATOM 526 C CA . LEU A 1 68 ? 11.037 4.366 349.140 1.00 55.18 275 LEU A CA 1
ATOM 527 C C . LEU A 1 68 ? 11.209 4.430 347.624 1.00 72.37 275 LEU A C 1
ATOM 528 O O . LEU A 1 68 ? 12.215 3.987 347.066 1.00 77.26 275 LEU A O 1
ATOM 533 N N . ASP A 1 69 ? 10.204 5.002 346.960 1.00 75.21 276 ASP A N 1
ATOM 534 C CA . ASP A 1 69 ? 10.208 5.135 345.506 1.00 88.32 276 ASP A CA 1
ATOM 535 C C . ASP A 1 69 ? 9.477 6.416 345.140 1.00 78.40 276 ASP A C 1
ATOM 536 O O . ASP A 1 69 ? 8.280 6.551 345.418 1.00 57.91 276 ASP A O 1
ATOM 541 N N . PHE A 1 70 ? 10.195 7.356 344.518 1.00 73.60 277 PHE A N 1
ATOM 542 C CA . PHE A 1 70 ? 9.571 8.625 344.153 1.00 64.73 277 PHE A CA 1
ATOM 543 C C . PHE A 1 70 ? 8.540 8.437 343.051 1.00 65.22 277 PHE A C 1
ATOM 544 O O . PHE A 1 70 ? 7.503 9.112 343.038 1.00 77.39 277 PHE A O 1
ATOM 552 N N . GLU A 1 71 ? 8.808 7.525 342.117 1.00 67.29 278 GLU A N 1
ATOM 553 C CA . GLU A 1 71 ? 7.917 7.344 340.976 1.00 75.16 278 GLU A CA 1
ATOM 554 C C . GLU A 1 71 ? 6.545 6.829 341.386 1.00 69.97 278 GLU A C 1
ATOM 555 O O . GLU A 1 71 ? 5.570 7.042 340.654 1.00 74.58 278 GLU A O 1
ATOM 561 N N . GLU A 1 72 ? 6.447 6.173 342.543 1.00 57.23 279 GLU A N 1
ATOM 562 C CA . GLU A 1 72 ? 5.172 5.652 343.019 1.00 60.95 279 GLU A CA 1
ATOM 563 C C . GLU A 1 72 ? 4.404 6.708 343.810 1.00 64.64 279 GLU A C 1
ATOM 564 O O . GLU A 1 72 ? 3.313 7.122 343.407 1.00 77.52 279 GLU A O 1
ATOM 566 N N . VAL A 1 73 ? 4.961 7.155 344.935 1.00 55.89 280 VAL A N 1
ATOM 567 C CA . VAL A 1 73 ? 4.335 8.162 345.785 1.00 60.68 280 VAL A CA 1
ATOM 568 C C . VAL A 1 73 ? 5.377 9.218 346.126 1.00 62.00 280 VAL A C 1
ATOM 569 O O . VAL A 1 73 ? 6.486 8.886 346.557 1.00 61.79 280 VAL A O 1
ATOM 573 N N . GLU A 1 74 ? 5.017 10.488 345.942 1.00 46.75 281 GLU A N 1
ATOM 574 C CA . GLU A 1 74 ? 5.972 11.575 346.118 1.00 57.78 281 GLU A CA 1
ATOM 575 C C . GLU A 1 74 ? 6.007 12.120 347.539 1.00 66.57 281 GLU A C 1
ATOM 576 O O . GLU A 1 74 ? 7.060 12.594 347.986 1.00 41.99 281 GLU A O 1
ATOM 582 N N . GLN A 1 75 ? 4.889 12.065 348.259 1.00 62.39 282 GLN A N 1
ATOM 583 C CA . GLN A 1 75 ? 4.857 12.563 349.624 1.00 68.27 282 GLN A CA 1
ATOM 584 C C . GLN A 1 75 ? 3.776 11.834 350.409 1.00 75.34 282 GLN A C 1
ATOM 585 O O . GLN A 1 75 ? 2.785 11.360 349.846 1.00 79.80 282 GLN A O 1
ATOM 591 N N . TYR A 1 76 ? 3.989 11.744 351.718 1.00 70.99 283 TYR A N 1
ATOM 592 C CA . TYR A 1 76 ? 3.047 11.154 352.653 1.00 55.61 283 TYR A CA 1
ATOM 593 C C . TYR A 1 76 ? 2.676 12.180 353.716 1.00 69.50 283 TYR A C 1
ATOM 594 O O . TYR A 1 76 ? 3.423 13.126 353.988 1.00 72.99 283 TYR A O 1
ATOM 603 N N . THR A 1 77 ? 1.506 11.976 354.319 1.00 67.15 284 THR A N 1
ATOM 604 C CA . THR A 1 77 ? 1.004 12.826 355.391 1.00 53.61 284 THR A CA 1
ATOM 605 C C . THR A 1 77 ? 0.604 11.946 356.565 1.00 54.12 284 THR A C 1
ATOM 606 O O . THR A 1 77 ? -0.099 10.946 356.382 1.00 60.16 284 THR A O 1
ATOM 610 N N . ILE A 1 78 ? 1.050 12.318 357.763 1.00 70.49 285 ILE A N 1
ATOM 611 C CA . ILE A 1 78 ? 0.802 11.551 358.978 1.00 65.10 285 ILE A CA 1
ATOM 612 C C . ILE A 1 78 ? 0.164 12.465 360.015 1.00 72.32 285 ILE A C 1
ATOM 613 O O . ILE A 1 78 ? 0.565 13.625 360.162 1.00 79.10 285 ILE A O 1
ATOM 618 N N . ASP A 1 79 ? -0.827 11.946 360.735 1.00 63.31 286 ASP A N 1
ATOM 619 C CA . ASP A 1 79 ? -1.428 12.646 361.867 1.00 72.64 286 ASP A CA 1
ATOM 620 C C . ASP A 1 79 ? -1.079 11.877 363.136 1.00 64.50 286 ASP A C 1
ATOM 621 O O . ASP A 1 79 ? -1.598 10.779 363.366 1.00 73.76 286 ASP A O 1
ATOM 626 N N . VAL A 1 80 ? -0.191 12.448 363.951 1.00 59.29 287 VAL A N 1
ATOM 627 C CA . VAL A 1 80 ? 0.264 11.821 365.189 1.00 54.61 287 VAL A CA 1
ATOM 628 C C . VAL A 1 80 ? -0.472 12.449 366.363 1.00 61.08 287 VAL A C 1
ATOM 629 O O . VAL A 1 80 ? -0.712 13.665 366.385 1.00 66.35 287 VAL A O 1
ATOM 633 N N . GLU A 1 81 ? -0.836 11.618 367.339 1.00 54.06 288 GLU A N 1
ATOM 634 C CA . GLU A 1 81 ? -1.502 12.061 368.555 1.00 68.36 288 GLU A CA 1
ATOM 635 C C . GLU A 1 81 ? -0.664 11.668 369.762 1.00 76.80 288 GLU A C 1
ATOM 636 O O . GLU A 1 81 ? -0.337 10.489 369.938 1.00 84.01 288 GLU A O 1
ATOM 642 N N . ALA A 1 82 ? -0.323 12.650 370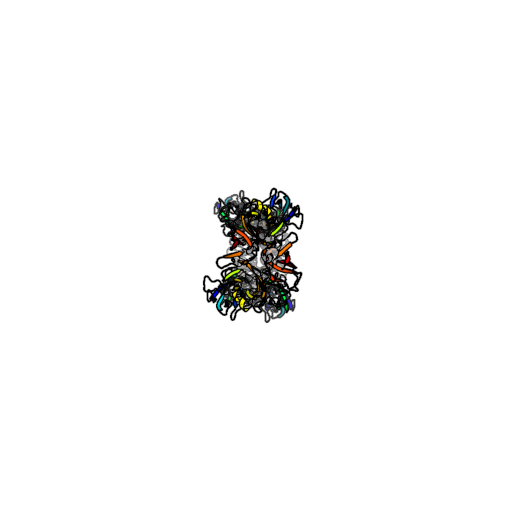.587 1.00 73.73 289 ALA A N 1
ATOM 643 C CA . ALA A 1 82 ? 0.360 12.410 371.850 1.00 87.28 289 ALA A CA 1
ATOM 644 C C . ALA A 1 82 ? -0.647 12.507 372.989 1.00 100.70 289 ALA A C 1
ATOM 645 O O . ALA A 1 82 ? -1.394 13.487 373.083 1.00 112.07 289 ALA A O 1
ATOM 647 N N . LYS A 1 83 ? -0.671 11.485 373.840 1.00 96.60 290 LYS A N 1
ATOM 648 C CA . LYS A 1 83 ? -1.557 11.444 374.992 1.00 95.52 290 LYS A CA 1
ATOM 649 C C . LYS A 1 83 ? -0.754 11.096 376.233 1.00 92.20 290 LYS A C 1
ATOM 650 O O . LYS A 1 83 ? 0.197 10.311 376.169 1.00 81.79 290 LYS A O 1
ATOM 656 N N . ASP A 1 84 ? -1.136 11.689 377.359 1.00 107.32 291 ASP A N 1
ATOM 657 C CA . ASP A 1 84 ? -0.540 11.350 378.640 1.00 125.49 291 ASP A CA 1
ATOM 658 C C . ASP A 1 84 ? -1.343 10.219 379.279 1.00 125.66 291 ASP A C 1
ATOM 659 O O . ASP A 1 84 ? -2.176 9.575 378.635 1.00 130.06 291 ASP A O 1
ATOM 664 N N . ARG A 1 85 ? -1.096 9.964 380.565 1.00 114.02 292 ARG A N 1
ATOM 665 C CA . ARG A 1 85 ? -1.842 8.937 381.278 1.00 90.59 292 ARG A CA 1
ATOM 666 C C . ARG A 1 85 ? -3.295 9.335 381.501 1.00 109.08 292 ARG A C 1
ATOM 667 O O . ARG A 1 85 ? -4.139 8.459 381.719 1.00 85.32 292 ARG A O 1
ATOM 675 N N . GLY A 1 86 ? -3.602 10.627 381.450 1.00 119.84 293 GLY A N 1
ATOM 676 C CA . GLY A 1 86 ? -4.961 11.112 381.564 1.00 134.70 293 GLY A CA 1
ATOM 677 C C . GLY A 1 86 ? -5.652 11.198 380.220 1.00 135.26 293 GLY A C 1
ATOM 678 O O . GLY A 1 86 ? -5.228 10.598 379.229 1.00 131.49 293 GLY A O 1
ATOM 679 N N . SER A 1 87 ? -6.741 11.965 380.191 1.00 140.07 294 SER A N 1
ATOM 680 C CA . SER A 1 87 ? -7.524 12.144 378.977 1.00 135.20 294 SER A CA 1
ATOM 681 C C . SER A 1 87 ? -7.048 13.312 378.125 1.00 118.99 294 SER A C 1
ATOM 682 O O . SER A 1 87 ? -7.512 13.457 376.988 1.00 113.92 294 SER A O 1
ATOM 685 N N . LEU A 1 88 ? -6.147 14.143 378.641 1.00 114.85 295 LEU A N 1
ATOM 686 C CA . LEU A 1 88 ? -5.634 15.263 377.865 1.00 100.28 295 LEU A CA 1
ATOM 687 C C . LEU A 1 88 ? -4.845 14.752 376.669 1.00 97.29 295 LEU A C 1
ATOM 688 O O . LEU A 1 88 ? -4.110 13.765 376.765 1.00 91.64 295 LEU A O 1
ATOM 693 N N . SER A 1 89 ? -5.005 15.423 375.532 1.00 96.37 296 SER A N 1
ATOM 694 C CA . SER A 1 89 ? -4.384 14.971 374.298 1.00 93.79 296 SER A CA 1
ATOM 695 C C . SER A 1 89 ? -3.920 16.166 373.479 1.00 90.46 296 SER A C 1
ATOM 696 O O . SER A 1 89 ? -4.414 17.286 373.629 1.00 102.39 296 SER A O 1
ATOM 699 N N . SER A 1 90 ? -2.949 15.901 372.608 1.00 77.92 297 SER A N 1
ATOM 700 C CA . SER A 1 90 ? -2.469 16.862 371.628 1.00 72.04 297 SER A CA 1
ATOM 701 C C . SER A 1 90 ? -2.249 16.124 370.317 1.00 85.92 297 SER A C 1
ATOM 702 O O . SER A 1 90 ? -2.102 14.900 370.293 1.00 98.50 297 SER A O 1
ATOM 705 N N . GLN A 1 91 ? -2.235 16.872 369.217 1.00 72.12 298 GLN A N 1
ATOM 706 C CA . GLN A 1 91 ? -2.049 16.271 367.906 1.00 62.80 298 GLN A CA 1
ATOM 707 C C . GLN A 1 91 ? -1.198 17.181 367.033 1.00 62.62 298 GLN A C 1
ATOM 708 O O . GLN A 1 91 ? -1.254 18.408 367.145 1.00 78.23 298 GLN A O 1
ATOM 714 N N . CYS A 1 92 ? -0.398 16.558 366.167 1.00 68.16 299 CYS A N 1
ATOM 715 C CA . CYS A 1 92 ? 0.411 17.269 365.188 1.00 68.84 299 CYS A CA 1
ATOM 716 C C . CYS A 1 92 ? 0.407 16.480 363.886 1.00 61.85 299 CYS A C 1
ATOM 717 O O . CYS A 1 92 ? -0.093 15.353 363.821 1.00 78.76 299 CYS A O 1
ATOM 720 N N . LYS A 1 93 ? 0.988 17.074 362.845 1.00 46.85 300 LYS A N 1
ATOM 721 C CA . LYS A 1 93 ? 0.970 16.495 361.507 1.00 56.83 300 LYS A CA 1
ATOM 722 C C . LYS A 1 93 ? 2.363 16.533 360.893 1.00 53.13 300 LYS A C 1
ATOM 723 O O . LYS A 1 93 ? 2.983 17.598 360.821 1.00 50.41 300 LYS A O 1
ATOM 729 N N . VAL A 1 94 ? 2.843 15.376 360.441 1.00 50.73 301 VAL A N 1
ATOM 730 C CA . VAL A 1 94 ? 4.149 15.250 359.801 1.00 54.57 301 VAL A CA 1
ATOM 731 C C . VAL A 1 94 ? 3.939 15.124 358.296 1.00 64.05 301 VAL A C 1
ATOM 732 O O . VAL A 1 94 ? 3.263 14.197 357.828 1.00 58.65 301 VAL A O 1
ATOM 736 N N . ILE A 1 95 ? 4.515 16.053 357.538 1.00 67.85 302 ILE A N 1
ATOM 737 C CA . ILE A 1 95 ? 4.483 16.019 356.080 1.00 57.21 302 ILE A CA 1
ATOM 738 C C . ILE A 1 95 ? 5.836 15.512 355.601 1.00 70.41 302 ILE A C 1
ATOM 739 O O . ILE A 1 95 ? 6.846 16.223 355.677 1.00 42.16 302 ILE A O 1
ATOM 744 N N . ILE A 1 96 ? 5.856 14.278 355.106 1.00 61.60 303 ILE A N 1
ATOM 745 C CA . ILE A 1 96 ? 7.069 13.638 354.616 1.00 54.99 303 ILE A CA 1
ATOM 746 C C . ILE A 1 96 ? 7.123 13.809 353.107 1.00 81.76 303 ILE A C 1
ATOM 747 O O . ILE A 1 96 ? 6.157 13.494 352.403 1.00 93.40 303 ILE A O 1
ATOM 752 N N . GLU A 1 97 ? 8.247 14.310 352.606 1.00 88.14 304 GLU A N 1
ATOM 753 C CA . GLU A 1 97 ? 8.415 14.607 351.191 1.00 74.90 304 GLU A CA 1
ATOM 754 C C . GLU A 1 97 ? 9.605 13.828 350.654 1.00 65.92 304 GLU A C 1
ATOM 755 O O . GLU A 1 97 ? 10.708 13.917 351.203 1.00 78.58 304 GLU A O 1
ATOM 761 N N . VAL A 1 98 ? 9.379 13.066 349.593 1.00 45.95 305 VAL A N 1
ATOM 762 C CA . VAL A 1 98 ? 10.432 12.268 348.976 1.00 50.17 305 VAL A CA 1
ATOM 763 C C . VAL A 1 98 ? 11.089 13.081 347.871 1.00 54.83 305 VAL A C 1
ATOM 764 O O . VAL A 1 98 ? 10.417 13.793 347.115 1.00 58.11 305 VAL A O 1
ATOM 768 N N . LEU A 1 99 ? 12.412 12.980 347.780 1.00 51.55 306 LEU A N 1
ATOM 769 C CA . LEU A 1 99 ? 13.189 13.676 346.765 1.00 62.33 306 LEU A CA 1
ATOM 770 C C . LEU A 1 99 ? 13.537 12.714 345.638 1.00 72.14 306 LEU A C 1
ATOM 771 O O . LEU A 1 99 ? 14.079 11.631 345.885 1.00 70.47 306 LEU A O 1
ATOM 776 N N . ASP A 1 100 ? 13.232 13.116 344.408 1.00 81.93 307 ASP A N 1
ATOM 777 C CA . ASP A 1 100 ? 13.500 12.268 343.256 1.00 82.91 307 ASP A CA 1
ATOM 778 C C . ASP A 1 100 ? 14.999 12.084 343.058 1.00 86.43 307 ASP A C 1
ATOM 779 O O . ASP A 1 100 ? 15.781 13.032 343.171 1.00 97.95 307 ASP A O 1
ATOM 784 N N . GLU A 1 101 ? 15.397 10.852 342.757 1.00 75.17 308 GLU A N 1
ATOM 785 C CA . GLU A 1 101 ? 16.788 10.516 342.509 1.00 68.42 308 GLU A CA 1
ATOM 786 C C . GLU A 1 101 ? 16.938 9.960 341.100 1.00 65.45 308 GLU A C 1
ATOM 787 O O . GLU A 1 101 ? 15.969 9.524 340.472 1.00 52.36 308 GLU A O 1
ATOM 793 N N . ASN A 1 102 ? 18.174 9.980 340.609 1.00 77.27 309 ASN A N 1
ATOM 794 C CA . ASN A 1 102 ? 18.472 9.527 339.252 1.00 64.23 309 ASN A CA 1
ATOM 795 C C . ASN A 1 102 ? 18.754 8.024 339.272 1.00 56.68 309 ASN A C 1
ATOM 796 O O . ASN A 1 102 ? 19.872 7.556 339.052 1.00 58.43 309 ASN A O 1
ATOM 801 N N . ASP A 1 103 ? 17.696 7.261 339.548 1.00 54.90 310 ASP A N 1
ATOM 802 C CA . ASP A 1 103 ? 17.790 5.813 339.664 1.00 61.82 310 ASP A CA 1
ATOM 803 C C . ASP A 1 103 ? 17.173 5.074 338.485 1.00 62.12 310 ASP A C 1
ATOM 804 O O . ASP A 1 103 ? 17.225 3.840 338.452 1.00 71.05 310 ASP A O 1
ATOM 809 N N . ASN A 1 104 ? 16.594 5.785 337.521 1.00 55.43 311 ASN A N 1
ATOM 810 C CA . ASN A 1 104 ? 16.050 5.182 336.311 1.00 69.83 311 ASN A CA 1
ATOM 811 C C . ASN A 1 104 ? 16.741 5.794 335.101 1.00 81.71 311 ASN A C 1
ATOM 812 O O . ASN A 1 104 ? 16.810 7.022 334.976 1.00 77.80 311 ASN A O 1
ATOM 817 N N . ARG A 1 105 ? 17.259 4.940 334.221 1.00 77.47 312 ARG A N 1
ATOM 818 C CA . ARG A 1 105 ? 17.939 5.402 333.023 1.00 70.26 312 ARG A CA 1
ATOM 819 C C . ARG A 1 105 ? 16.963 5.476 331.856 1.00 66.75 312 ARG A C 1
ATOM 820 O O . ARG A 1 105 ? 15.916 4.820 331.866 1.00 60.66 312 ARG A O 1
ATOM 828 N N . PRO A 1 106 ? 17.264 6.276 330.831 1.00 70.17 313 PRO A N 1
ATOM 829 C CA . PRO A 1 106 ? 16.299 6.451 329.741 1.00 65.80 313 PRO A CA 1
ATOM 830 C C . PRO A 1 106 ? 16.353 5.310 328.736 1.00 69.87 313 PRO A C 1
ATOM 831 O O . PRO A 1 106 ? 17.421 4.792 328.399 1.00 50.01 313 PRO A O 1
ATOM 835 N N . GLU A 1 107 ? 15.173 4.923 328.262 1.00 76.63 314 GLU A N 1
ATOM 836 C CA . GLU A 1 107 ? 15.008 3.836 327.311 1.00 80.39 314 GLU A CA 1
ATOM 837 C C . GLU A 1 107 ? 14.650 4.401 325.944 1.00 76.18 314 GLU A C 1
ATOM 838 O O . GLU A 1 107 ? 13.884 5.369 325.839 1.00 73.38 314 GLU A O 1
ATOM 844 N N . ILE A 1 108 ? 15.205 3.786 324.903 1.00 75.06 315 ILE A N 1
ATOM 845 C CA . ILE A 1 108 ? 14.941 4.166 323.521 1.00 59.16 315 ILE A CA 1
ATOM 846 C C . ILE A 1 108 ? 13.908 3.213 322.943 1.00 60.17 315 ILE A C 1
ATOM 847 O O . ILE A 1 108 ? 13.965 1.998 323.172 1.00 59.75 315 ILE A O 1
ATOM 852 N N . ILE A 1 109 ? 12.959 3.765 322.195 1.00 53.40 316 ILE A N 1
ATOM 853 C CA . ILE A 1 109 ? 11.893 3.005 321.557 1.00 59.56 316 ILE A CA 1
ATOM 854 C C . ILE A 1 109 ? 11.877 3.408 320.092 1.00 62.02 316 ILE A C 1
ATOM 855 O O . ILE A 1 109 ? 11.465 4.525 319.757 1.00 77.76 316 ILE A O 1
ATOM 860 N N . ILE A 1 110 ? 12.330 2.511 319.219 1.00 47.47 317 ILE A N 1
ATOM 861 C CA . ILE A 1 110 ? 12.329 2.783 317.788 1.00 42.76 317 ILE A CA 1
ATOM 862 C C . ILE A 1 110 ? 10.903 2.664 317.270 1.00 50.50 317 ILE A C 1
ATOM 863 O O . ILE A 1 110 ? 10.449 1.569 316.920 1.00 76.12 317 ILE A O 1
ATOM 868 N N . THR A 1 111 ? 10.186 3.790 317.229 1.00 38.31 318 THR A N 1
ATOM 869 C CA . THR A 1 111 ? 8.793 3.799 316.792 1.00 49.70 318 THR A CA 1
ATOM 870 C C . THR A 1 111 ? 8.631 3.173 315.413 1.00 68.13 318 THR A C 1
ATOM 871 O O . THR A 1 111 ? 7.903 2.189 315.240 1.00 80.10 318 THR A O 1
ATOM 875 N N . SER A 1 112 ? 9.289 3.751 314.412 1.00 81.28 319 SER A N 1
ATOM 876 C CA . SER A 1 112 ? 9.192 3.272 313.042 1.00 78.71 319 SER A CA 1
ATOM 877 C C . SER A 1 112 ? 10.543 3.412 312.363 1.00 55.97 319 SER A C 1
ATOM 878 O O . SER A 1 112 ? 11.234 4.421 312.529 1.00 58.37 319 SER A O 1
ATOM 881 N N . LEU A 1 113 ? 10.909 2.390 311.601 1.00 45.07 320 LEU A N 1
ATOM 882 C CA . LEU A 1 113 ? 12.161 2.354 310.865 1.00 42.27 320 LEU A CA 1
ATOM 883 C C . LEU A 1 113 ? 11.836 2.197 309.387 1.00 65.70 320 LEU A C 1
ATOM 884 O O . LEU A 1 113 ? 10.994 1.371 309.021 1.00 60.94 320 LEU A O 1
ATOM 889 N N . SER A 1 114 ? 12.485 3.002 308.547 1.00 64.25 321 SER A N 1
ATOM 890 C CA . SER A 1 114 ? 12.216 2.959 307.116 1.00 56.40 321 SER A CA 1
ATOM 891 C C . SER A 1 114 ? 12.597 1.604 306.534 1.00 64.74 321 SER A C 1
ATOM 892 O O . SER A 1 114 ? 13.582 0.986 306.948 1.00 58.21 321 SER A O 1
ATOM 895 N N . ASP A 1 115 ? 11.804 1.147 305.562 1.00 82.33 322 ASP A N 1
ATOM 896 C CA . ASP A 1 115 ? 12.070 -0.136 304.919 1.00 88.77 322 ASP A CA 1
ATOM 897 C C . ASP A 1 115 ? 13.404 -0.107 304.182 1.00 85.88 322 ASP A C 1
ATOM 898 O O . ASP A 1 115 ? 14.286 -0.939 304.426 1.00 86.08 322 ASP A O 1
ATOM 903 N N . GLN A 1 116 ? 13.565 0.849 303.271 1.00 80.91 323 GLN A N 1
ATOM 904 C CA . GLN A 1 116 ? 14.840 1.100 302.615 1.00 79.02 323 GLN A CA 1
ATOM 905 C C . GLN A 1 116 ? 14.804 2.515 302.058 1.00 77.82 323 GLN A C 1
ATOM 906 O O . GLN A 1 116 ? 13.734 3.049 301.757 1.00 83.71 323 GLN A O 1
ATOM 912 N N . ILE A 1 117 ? 15.981 3.124 301.946 1.00 71.12 324 ILE A N 1
ATOM 913 C CA . ILE A 1 117 ? 16.123 4.480 301.435 1.00 72.75 324 ILE A CA 1
ATOM 914 C C . ILE A 1 117 ? 16.906 4.418 300.132 1.00 87.95 324 ILE A C 1
ATOM 915 O O . ILE A 1 117 ? 17.981 3.811 300.077 1.00 109.24 324 ILE A O 1
ATOM 920 N N . SER A 1 118 ? 16.362 5.024 299.084 1.00 85.39 325 SER A N 1
ATOM 921 C CA . SER A 1 118 ? 17.086 5.066 297.824 1.00 85.20 325 SER A CA 1
ATOM 922 C C . SER A 1 118 ? 18.220 6.081 297.911 1.00 84.58 325 SER A C 1
ATOM 923 O O . SER A 1 118 ? 18.144 7.068 298.647 1.00 94.08 325 SER A O 1
ATOM 926 N N . GLU A 1 119 ? 19.290 5.822 297.158 1.00 67.80 326 GLU A N 1
ATOM 927 C CA . GLU A 1 119 ? 20.455 6.695 297.222 1.00 64.20 326 GLU A CA 1
ATOM 928 C C . GLU A 1 119 ? 20.186 8.081 296.650 1.00 67.37 326 GLU A C 1
ATOM 929 O O . GLU A 1 119 ? 20.983 8.994 296.894 1.00 78.93 326 GLU A O 1
ATOM 935 N N . ASP A 1 120 ? 19.093 8.264 295.913 1.00 66.18 327 ASP A N 1
ATOM 936 C CA . ASP A 1 120 ? 18.711 9.574 295.407 1.00 82.39 327 ASP A CA 1
ATOM 937 C C . ASP A 1 120 ? 17.813 10.340 296.371 1.00 75.99 327 ASP A C 1
ATOM 938 O O . ASP A 1 120 ? 17.426 11.472 296.060 1.00 66.24 327 ASP A O 1
ATOM 943 N N . SER A 1 121 ? 17.473 9.747 297.515 1.00 86.35 328 SER A N 1
ATOM 944 C CA . SER A 1 121 ? 16.602 10.395 298.485 1.00 78.75 328 SER A CA 1
ATOM 945 C C . SER A 1 121 ? 17.169 11.760 298.861 1.00 78.13 328 SER A C 1
ATOM 946 O O . SER A 1 121 ? 18.372 11.869 299.137 1.00 77.43 328 SER A O 1
ATOM 949 N N . PRO A 1 122 ? 16.352 12.812 298.876 1.00 85.24 329 PRO A N 1
ATOM 950 C CA . PRO A 1 122 ? 16.880 14.154 299.141 1.00 79.41 329 PRO A CA 1
ATOM 951 C C . PRO A 1 122 ? 17.561 14.235 300.498 1.00 79.65 329 PRO A C 1
ATOM 952 O O . PRO A 1 122 ? 17.350 13.409 301.388 1.00 85.49 329 PRO A O 1
ATOM 956 N N . SER A 1 123 ? 18.412 15.244 300.640 1.00 81.68 330 SER A N 1
ATOM 957 C CA . SER A 1 123 ? 18.981 15.543 301.943 1.00 88.79 330 SER A CA 1
ATOM 958 C C . SER A 1 123 ? 17.866 16.005 302.873 1.00 89.38 330 SER A C 1
ATOM 959 O O . SER A 1 123 ? 17.081 16.892 302.522 1.00 89.98 330 SER A O 1
ATOM 962 N N . GLY A 1 124 ? 17.776 15.380 304.042 1.00 80.21 331 GLY A N 1
ATOM 963 C CA . GLY A 1 124 ? 16.729 15.685 304.990 1.00 72.73 331 GLY A CA 1
ATOM 964 C C . GLY A 1 124 ? 15.594 14.689 305.061 1.00 66.21 331 GLY A C 1
ATOM 965 O O . GLY A 1 124 ? 14.612 14.950 305.768 1.00 60.93 331 GLY A O 1
ATOM 966 N N . THR A 1 125 ? 15.685 13.566 304.352 1.00 74.73 332 THR A N 1
ATOM 967 C CA . THR A 1 125 ? 14.676 12.525 304.474 1.00 82.25 332 THR A CA 1
ATOM 968 C C . THR A 1 125 ? 14.734 11.890 305.857 1.00 71.53 332 THR A C 1
ATOM 969 O O . THR A 1 125 ? 15.805 11.723 306.447 1.00 61.30 332 THR A O 1
ATOM 973 N N . VAL A 1 126 ? 13.567 11.524 306.371 1.00 58.82 333 VAL A N 1
ATOM 974 C CA . VAL A 1 126 ? 13.451 10.925 307.694 1.00 53.69 333 VAL A CA 1
ATOM 975 C C . VAL A 1 126 ? 13.467 9.406 307.540 1.00 56.12 333 VAL A C 1
ATOM 976 O O . VAL A 1 126 ? 12.582 8.819 306.907 1.00 61.83 333 VAL A O 1
ATOM 980 N N . VAL A 1 127 ? 14.497 8.773 308.093 1.00 62.87 334 VAL A N 1
ATOM 981 C CA . VAL A 1 127 ? 14.683 7.330 307.970 1.00 53.35 334 VAL A CA 1
ATOM 982 C C . VAL A 1 127 ? 14.116 6.586 309.173 1.00 68.08 334 VAL A C 1
ATOM 983 O O . VAL A 1 127 ? 13.549 5.501 309.026 1.00 76.61 334 VAL A O 1
ATOM 987 N N . ALA A 1 128 ? 14.262 7.133 310.377 1.00 72.54 335 ALA A N 1
ATOM 988 C CA . ALA A 1 128 ? 13.797 6.462 311.582 1.00 54.21 335 ALA A CA 1
ATOM 989 C C . ALA A 1 128 ? 13.074 7.442 312.491 1.00 56.88 335 ALA A C 1
ATOM 990 O O . ALA A 1 128 ? 13.489 8.595 312.635 1.00 66.05 335 ALA A O 1
ATOM 992 N N . LEU A 1 129 ? 11.990 6.971 313.098 1.00 44.15 336 LEU A N 1
ATOM 993 C CA . LEU A 1 129 ? 11.314 7.657 314.189 1.00 49.20 336 LEU A CA 1
ATOM 994 C C . LEU A 1 129 ? 11.543 6.869 315.467 1.00 67.16 336 LEU A C 1
ATOM 995 O O . LEU A 1 129 ? 11.434 5.642 315.467 1.00 70.96 336 LEU A O 1
ATOM 1000 N N . PHE A 1 130 ? 11.865 7.571 316.550 1.00 69.32 337 PHE A N 1
ATOM 1001 C CA . PHE A 1 130 ? 12.077 6.917 317.833 1.00 58.18 337 PHE A CA 1
ATOM 1002 C C . PHE A 1 130 ? 11.823 7.926 318.941 1.00 47.46 337 PHE A C 1
ATOM 1003 O O . PHE A 1 130 ? 11.925 9.139 318.737 1.00 47.20 337 PHE A O 1
ATOM 1011 N N . LYS A 1 131 ? 11.475 7.409 320.117 1.00 48.63 338 LYS A N 1
ATOM 1012 C CA . LYS A 1 131 ? 11.223 8.234 321.288 1.00 50.46 338 LYS A CA 1
ATOM 1013 C C . LYS A 1 131 ? 12.083 7.747 322.444 1.00 50.02 338 LYS A C 1
ATOM 1014 O O . LYS A 1 131 ? 12.534 6.600 322.469 1.00 58.89 338 LYS A O 1
ATOM 1020 N N . VAL A 1 132 ? 12.313 8.637 323.404 1.00 44.12 339 VAL A N 1
ATOM 1021 C CA . VAL A 1 132 ? 13.107 8.332 324.588 1.00 48.69 339 VAL A CA 1
ATOM 1022 C C . VAL A 1 132 ? 12.257 8.604 325.819 1.00 45.48 339 VAL A C 1
ATOM 1023 O O . VAL A 1 132 ? 11.689 9.693 325.961 1.00 60.61 339 VAL A O 1
ATOM 1027 N N . ARG A 1 133 ? 12.167 7.615 326.704 1.00 38.24 340 ARG A N 1
ATOM 1028 C CA . ARG A 1 133 ? 11.357 7.721 327.907 1.00 50.60 340 ARG A CA 1
ATOM 1029 C C . ARG A 1 133 ? 12.245 7.603 329.136 1.00 60.80 340 ARG A C 1
ATOM 1030 O O . ARG A 1 133 ? 13.158 6.774 329.176 1.00 57.20 340 ARG A O 1
ATOM 1038 N N . ASP A 1 134 ? 11.979 8.442 330.135 1.00 66.85 341 ASP A N 1
ATOM 1039 C CA . ASP A 1 134 ? 12.688 8.375 331.408 1.00 65.71 341 ASP A CA 1
ATOM 1040 C C . ASP A 1 134 ? 11.666 8.464 332.529 1.00 71.13 341 ASP A C 1
ATOM 1041 O O . ASP A 1 134 ? 10.928 9.449 332.619 1.00 87.16 341 ASP A O 1
ATOM 1046 N N . ARG A 1 135 ? 11.626 7.438 333.384 1.00 51.27 342 ARG A N 1
ATOM 1047 C CA . ARG A 1 135 ? 10.611 7.382 334.429 1.00 53.45 342 ARG A CA 1
ATOM 1048 C C . ARG A 1 135 ? 10.856 8.395 335.536 1.00 47.73 342 ARG A C 1
ATOM 1049 O O . ARG A 1 135 ? 9.924 8.716 336.281 1.00 49.46 342 ARG A O 1
ATOM 1057 N N . ASP A 1 136 ? 12.078 8.902 335.662 1.00 54.88 343 ASP A N 1
ATOM 1058 C CA . ASP A 1 136 ? 12.353 9.945 336.634 1.00 60.72 343 ASP A CA 1
ATOM 1059 C C . ASP A 1 136 ? 11.604 11.222 336.263 1.00 64.76 343 ASP A C 1
ATOM 1060 O O . ASP A 1 136 ? 11.023 11.351 335.181 1.00 66.42 343 ASP A O 1
ATOM 1065 N N . SER A 1 137 ? 11.624 12.179 337.181 1.00 61.99 344 SER A N 1
ATOM 1066 C CA . SER A 1 137 ? 11.032 13.482 336.944 1.00 63.12 344 SER A CA 1
ATOM 1067 C C . SER A 1 137 ? 12.085 14.551 337.193 1.00 61.48 344 SER A C 1
ATOM 1068 O O . SER A 1 137 ? 13.057 14.338 337.922 1.00 67.55 344 SER A O 1
ATOM 1071 N N . GLY A 1 138 ? 11.890 15.707 336.563 1.00 59.94 345 GLY A N 1
ATOM 1072 C CA . GLY A 1 138 ? 12.828 16.800 336.731 1.00 73.31 345 GLY A CA 1
ATOM 1073 C C . GLY A 1 138 ? 14.010 16.686 335.782 1.00 60.16 345 GLY A C 1
ATOM 1074 O O . GLY A 1 138 ? 13.907 16.140 334.685 1.00 74.14 345 GLY A O 1
ATOM 1075 N N . GLU A 1 139 ? 15.155 17.207 336.224 1.00 58.87 346 GLU A N 1
ATOM 1076 C CA . GLU A 1 139 ? 16.342 17.219 335.377 1.00 73.13 346 GLU A CA 1
ATOM 1077 C C . GLU A 1 139 ? 16.952 15.834 335.183 1.00 53.32 346 GLU A C 1
ATOM 1078 O O . GLU A 1 139 ? 17.966 15.715 334.486 1.00 57.53 346 GLU A O 1
ATOM 1084 N N . ASN A 1 140 ? 16.372 14.794 335.775 1.00 52.60 347 ASN A N 1
ATOM 1085 C CA . ASN A 1 140 ? 16.751 13.420 335.479 1.00 64.71 347 ASN A CA 1
ATOM 1086 C C . ASN A 1 140 ? 15.887 12.808 334.384 1.00 63.23 347 ASN A C 1
ATOM 1087 O O . ASN A 1 140 ? 16.105 11.650 334.011 1.00 47.37 347 ASN A O 1
ATOM 1092 N N . ALA A 1 141 ? 14.918 13.562 333.863 1.00 84.08 348 ALA A N 1
ATOM 1093 C CA . ALA A 1 141 ? 14.080 13.136 332.752 1.00 85.60 348 ALA A CA 1
ATOM 1094 C C . ALA A 1 141 ? 14.367 13.906 331.470 1.00 78.26 348 ALA A C 1
ATOM 1095 O O . ALA A 1 141 ? 13.763 13.607 330.435 1.00 70.69 348 ALA A O 1
ATOM 1097 N N . GLU A 1 142 ? 15.259 14.894 331.515 1.00 86.61 349 GLU A N 1
ATOM 1098 C CA . GLU A 1 142 ? 15.708 15.600 330.323 1.00 100.93 349 GLU A CA 1
ATOM 1099 C C . GLU A 1 142 ? 16.937 14.887 329.771 1.00 88.99 349 GLU A C 1
ATOM 1100 O O . GLU A 1 142 ? 17.958 14.778 330.459 1.00 89.89 349 GLU A O 1
ATOM 1106 N N . VAL A 1 143 ? 16.839 14.410 328.533 1.00 61.85 350 VAL A N 1
ATOM 1107 C CA . VAL A 1 143 ? 17.838 13.526 327.950 1.00 60.63 350 VAL A CA 1
ATOM 1108 C C . VAL A 1 143 ? 18.466 14.190 326.729 1.00 75.68 350 VAL A C 1
ATOM 1109 O O . VAL A 1 143 ? 17.803 14.929 325.992 1.00 83.42 350 VAL A O 1
ATOM 1113 N N . MET A 1 144 ? 19.756 13.930 326.532 1.00 73.53 351 MET A N 1
ATOM 1114 C CA . MET A 1 144 ? 20.494 14.318 325.336 1.00 72.27 351 MET A CA 1
ATOM 1115 C C . MET A 1 144 ? 20.756 13.065 324.512 1.00 75.85 351 MET A C 1
ATOM 1116 O O . MET A 1 144 ? 21.352 12.103 325.013 1.00 71.25 351 MET A O 1
ATOM 1121 N N . CYS A 1 145 ? 20.307 13.073 323.258 1.00 80.25 352 CYS A N 1
ATOM 1122 C CA . CYS A 1 145 ? 20.488 11.949 322.346 1.00 65.42 352 CYS A CA 1
ATOM 1123 C C . CYS A 1 145 ? 21.581 12.296 321.346 1.00 63.92 352 CYS A C 1
ATOM 1124 O O . CYS A 1 145 ? 21.472 13.293 320.623 1.00 67.03 352 CYS A O 1
ATOM 1127 N N . SER A 1 146 ? 22.622 11.472 321.299 1.00 66.57 353 SER A N 1
ATOM 1128 C CA . SER A 1 146 ? 23.719 11.657 320.363 1.00 71.49 353 SER A CA 1
ATOM 1129 C C . SER A 1 146 ? 24.029 10.318 319.719 1.00 76.53 353 SER A C 1
ATOM 1130 O O . SER A 1 146 ? 24.116 9.298 320.413 1.00 91.36 353 SER A O 1
ATOM 1133 N N . LEU A 1 147 ? 24.173 10.317 318.401 1.00 81.06 354 LEU A N 1
ATOM 1134 C CA . LEU A 1 147 ? 24.525 9.104 317.684 1.00 82.88 354 LEU A CA 1
ATOM 1135 C C . LEU A 1 147 ? 26.017 9.093 317.393 1.00 87.45 354 LEU A C 1
ATOM 1136 O O . LEU A 1 147 ? 26.636 10.137 317.168 1.00 68.69 354 LEU A O 1
ATOM 1141 N N . SER A 1 148 ? 26.588 7.897 317.406 1.00 100.21 355 SER A N 1
ATOM 1142 C CA . SER A 1 148 ? 28.007 7.723 317.160 1.00 98.92 355 SER A CA 1
ATOM 1143 C C . SER A 1 148 ? 28.259 7.454 315.685 1.00 81.74 355 SER A C 1
ATOM 1144 O O . SER A 1 148 ? 27.387 6.966 314.961 1.00 68.15 355 SER A O 1
ATOM 1147 N N . GLY A 1 149 ? 29.461 7.787 315.246 1.00 86.40 356 GLY A N 1
ATOM 1148 C CA . GLY A 1 149 ? 29.939 7.381 313.942 1.00 87.45 356 GLY A CA 1
ATOM 1149 C C . GLY A 1 149 ? 29.977 8.530 312.949 1.00 92.80 356 GLY A C 1
ATOM 1150 O O . GLY A 1 149 ? 29.571 9.660 313.223 1.00 96.35 356 GLY A O 1
ATOM 1151 N N . ASN A 1 150 ? 30.480 8.187 311.770 1.00 99.04 357 ASN A N 1
ATOM 1152 C CA . ASN A 1 150 ? 30.629 9.085 310.636 1.00 104.65 357 ASN A CA 1
ATOM 1153 C C . ASN A 1 150 ? 29.409 9.100 309.721 1.00 103.48 357 ASN A C 1
ATOM 1154 O O . ASN A 1 150 ? 29.382 9.886 308.769 1.00 104.71 357 ASN A O 1
ATOM 1159 N N . ASN A 1 151 ? 28.425 8.238 309.980 1.00 98.14 358 ASN A N 1
ATOM 1160 C CA . ASN A 1 151 ? 27.266 8.091 309.117 1.00 99.58 358 ASN A CA 1
ATOM 1161 C C . ASN A 1 151 ? 26.632 9.444 308.796 1.00 97.65 358 ASN A C 1
ATOM 1162 O O . ASN A 1 151 ? 26.578 10.335 309.647 1.00 116.59 358 ASN A O 1
ATOM 1167 N N . PRO A 1 152 ? 26.133 9.618 307.534 1.00 73.30 359 PRO A N 1
ATOM 1168 C CA . PRO A 1 152 ? 25.470 10.845 307.076 1.00 76.56 359 PRO A CA 1
ATOM 11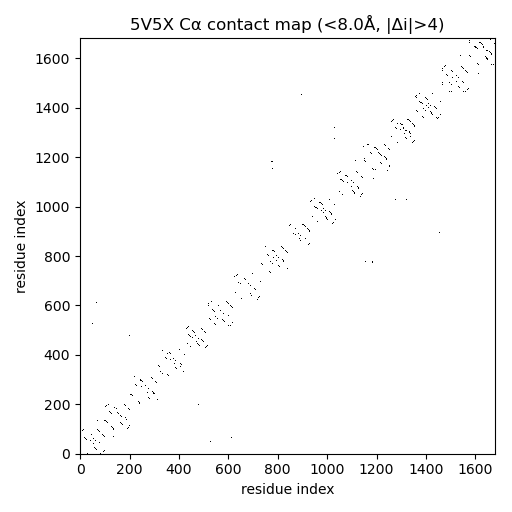69 C C . PRO A 1 152 ? 24.069 11.022 307.648 1.00 79.45 359 PRO A C 1
ATOM 1170 O O . PRO A 1 152 ? 23.112 11.303 306.920 1.00 88.70 359 PRO A O 1
ATOM 1174 N N . PHE A 1 153 ? 23.940 10.813 308.953 1.00 73.51 360 PHE A N 1
ATOM 1175 C CA . PHE A 1 153 ? 22.696 11.016 309.672 1.00 50.98 360 PHE A CA 1
ATOM 1176 C C . PHE A 1 153 ? 22.942 11.948 310.848 1.00 62.86 360 PHE A C 1
ATOM 1177 O O . PHE A 1 153 ? 24.034 11.972 311.422 1.00 76.97 360 PHE A O 1
ATOM 1185 N N . LYS A 1 154 ? 21.916 12.722 311.195 1.00 58.04 361 LYS A N 1
ATOM 1186 C CA . LYS A 1 154 ? 21.932 13.541 312.396 1.00 60.55 361 LYS A CA 1
ATOM 1187 C C . LYS A 1 154 ? 20.573 13.440 313.073 1.00 63.52 361 LYS A C 1
ATOM 1188 O O . LYS A 1 154 ? 19.558 13.163 312.427 1.00 47.29 361 LYS A O 1
ATOM 1194 N N . ILE A 1 155 ? 20.563 13.642 314.387 1.00 61.44 362 ILE A N 1
ATOM 1195 C CA . ILE A 1 155 ? 19.336 13.524 315.167 1.00 47.98 362 ILE A CA 1
ATOM 1196 C C . ILE A 1 155 ? 18.634 14.876 315.155 1.00 45.13 362 ILE A C 1
ATOM 1197 O O . ILE A 1 155 ? 19.126 15.851 315.731 1.00 68.08 362 ILE A O 1
ATOM 1202 N N . HIS A 1 156 ? 17.484 14.937 314.495 1.00 45.08 363 HIS A N 1
ATOM 1203 C CA . HIS A 1 156 ? 16.613 16.100 314.576 1.00 62.89 363 HIS A CA 1
ATOM 1204 C C . HIS A 1 156 ? 15.543 15.788 315.605 1.00 67.13 363 HIS A C 1
ATOM 1205 O O . HIS A 1 156 ? 14.741 14.869 315.418 1.00 69.01 363 HIS A O 1
ATOM 1212 N N . SER A 1 157 ? 15.562 16.532 316.703 1.00 82.34 364 SER A N 1
ATOM 1213 C CA . SER A 1 157 ? 14.550 16.375 317.726 1.00 85.23 364 SER A CA 1
ATOM 1214 C C . SER A 1 157 ? 13.188 16.751 317.173 1.00 99.74 364 SER A C 1
ATOM 1215 O O . SER A 1 157 ? 13.059 17.575 316.264 1.00 117.74 364 SER A O 1
ATOM 1218 N N . SER A 1 158 ? 12.161 16.114 317.726 1.00 90.64 365 SER A N 1
ATOM 1219 C CA . SER A 1 158 ? 10.788 16.444 317.433 1.00 99.63 365 SER A CA 1
ATOM 1220 C C . SER A 1 158 ? 10.208 17.185 318.635 1.00 87.31 365 SER A C 1
ATOM 1221 O O . SER A 1 158 ? 10.947 17.860 319.372 1.00 77.69 365 SER A O 1
ATOM 1224 N N . SER A 1 159 ? 8.894 17.112 318.802 1.00 89.68 366 SER A N 1
ATOM 1225 C CA . SER A 1 159 ? 8.230 17.971 319.777 1.00 105.03 366 SER A CA 1
ATOM 1226 C C . SER A 1 159 ? 8.507 17.564 321.224 1.00 98.40 366 SER A C 1
ATOM 1227 O O . SER A 1 159 ? 9.121 18.322 321.983 1.00 113.17 366 SER A O 1
ATOM 1230 N N . ASN A 1 160 ? 7.988 16.407 321.648 1.00 94.74 367 ASN A N 1
ATOM 1231 C CA . ASN A 1 160 ? 7.885 16.062 323.072 1.00 113.84 367 ASN A CA 1
ATOM 1232 C C . ASN A 1 160 ? 8.527 14.697 323.342 1.00 115.95 367 ASN A C 1
ATOM 1233 O O . ASN A 1 160 ? 7.839 13.678 323.455 1.00 109.49 367 ASN A O 1
ATOM 1238 N N . ASN A 1 161 ? 9.854 14.690 323.450 1.00 118.50 368 ASN A N 1
ATOM 1239 C CA . ASN A 1 161 ? 10.634 13.470 323.639 1.00 115.90 368 ASN A CA 1
ATOM 1240 C C . ASN A 1 161 ? 10.335 12.439 322.554 1.00 108.46 368 ASN A C 1
ATOM 1241 O O . ASN A 1 161 ? 10.553 11.240 322.742 1.00 98.10 368 ASN A O 1
ATOM 1246 N N . TYR A 1 162 ? 9.792 12.891 321.427 1.00 107.76 369 TYR A N 1
ATOM 1247 C CA . TYR A 1 162 ? 9.812 12.157 320.171 1.00 83.23 369 TYR A CA 1
ATOM 1248 C C . TYR A 1 162 ? 11.009 12.657 319.373 1.00 83.06 369 TYR A C 1
ATOM 1249 O O . TYR A 1 162 ? 11.341 13.843 319.430 1.00 94.93 369 TYR A O 1
ATOM 1258 N N . TYR A 1 163 ? 11.667 11.763 318.637 1.00 75.62 370 TYR A N 1
ATOM 1259 C CA . TYR A 1 163 ? 12.897 12.111 317.937 1.00 67.17 370 TYR A CA 1
ATOM 1260 C C . TYR A 1 163 ? 12.872 11.561 316.519 1.00 64.67 370 TYR A C 1
ATOM 1261 O O . TYR A 1 163 ? 12.198 10.572 316.230 1.00 74.47 370 TYR A O 1
ATOM 1270 N N . LYS A 1 164 ? 13.611 12.226 315.631 1.00 71.68 371 LYS A N 1
ATOM 1271 C CA . LYS A 1 164 ? 13.684 11.859 314.224 1.00 61.01 371 LYS A CA 1
ATOM 1272 C C . LYS A 1 164 ? 15.129 11.629 313.814 1.00 58.47 371 LYS A C 1
ATOM 1273 O O . LYS A 1 164 ? 16.007 12.440 314.119 1.00 48.82 371 LYS A O 1
ATOM 1279 N N . LEU A 1 165 ? 15.359 10.534 313.103 1.00 59.03 372 LEU A N 1
ATOM 1280 C CA . LEU A 1 165 ? 16.661 10.211 312.537 1.00 47.90 372 LEU A CA 1
ATOM 1281 C C . LEU A 1 165 ? 16.616 10.610 311.067 1.00 53.53 372 LEU A C 1
ATOM 1282 O O . LEU A 1 165 ? 15.913 9.980 310.272 1.00 74.94 372 LEU A O 1
ATOM 1287 N N . VAL A 1 166 ? 17.339 11.669 310.708 1.00 54.29 373 VAL A N 1
ATOM 1288 C CA . VAL A 1 166 ? 17.270 12.206 309.357 1.00 53.17 373 VAL A CA 1
ATOM 1289 C C . VAL A 1 166 ? 18.664 12.286 308.754 1.00 59.29 373 VAL A C 1
ATOM 1290 O O . VAL A 1 166 ? 19.681 12.222 309.450 1.00 56.87 373 VAL A O 1
ATOM 1294 N N . THR A 1 167 ? 18.692 12.446 307.435 1.00 56.15 374 THR A N 1
ATOM 1295 C CA . THR A 1 167 ? 19.930 12.538 306.679 1.00 64.13 374 THR A CA 1
ATOM 1296 C C . THR A 1 167 ? 20.384 13.988 306.560 1.00 68.43 374 THR A C 1
ATOM 1297 O O . THR A 1 167 ? 19.573 14.919 306.562 1.00 69.08 374 THR A O 1
ATOM 1301 N N . ASP A 1 168 ? 21.702 14.171 306.450 1.00 63.94 375 ASP A N 1
ATOM 1302 C CA . ASP A 1 168 ? 22.288 15.487 306.235 1.00 70.19 375 ASP A CA 1
ATOM 1303 C C . ASP A 1 168 ? 23.230 15.516 305.036 1.00 75.09 375 ASP A C 1
ATOM 1304 O O . ASP A 1 168 ? 23.887 16.536 304.805 1.00 103.27 375 ASP A O 1
ATOM 1309 N N . SER A 1 169 ? 23.315 14.429 304.272 1.00 70.55 376 SER A N 1
ATOM 1310 C CA . SER A 1 169 ? 24.202 14.349 303.121 1.00 80.75 376 SER A CA 1
ATOM 1311 C C . SER A 1 169 ? 23.507 13.561 302.018 1.00 87.49 376 SER A C 1
ATOM 1312 O O . SER A 1 169 ? 22.376 13.090 302.180 1.00 78.26 376 SER A O 1
ATOM 1315 N N . ILE A 1 170 ? 24.188 13.425 300.882 1.00 86.15 377 ILE A N 1
ATOM 1316 C CA . ILE A 1 170 ? 23.700 12.597 299.786 1.00 85.73 377 ILE A CA 1
ATOM 1317 C C . ILE A 1 170 ? 24.216 11.182 299.992 1.00 78.52 377 ILE A C 1
ATOM 1318 O O . ILE A 1 170 ? 25.267 10.960 300.604 1.00 70.20 377 ILE A O 1
ATOM 1323 N N . LEU A 1 171 ? 23.464 10.214 299.486 1.00 76.39 378 LEU A N 1
ATOM 1324 C CA . LEU A 1 171 ? 23.813 8.808 299.606 1.00 82.55 378 LEU A CA 1
ATOM 1325 C C . LEU A 1 171 ? 24.385 8.289 298.293 1.00 101.98 378 LEU A C 1
ATOM 1326 O O . LEU A 1 171 ? 24.100 8.817 297.215 1.00 121.34 378 LEU A O 1
ATOM 1331 N N . ASP A 1 172 ? 25.206 7.244 298.399 1.00 102.23 379 ASP A N 1
ATOM 1332 C CA . ASP A 1 172 ? 25.837 6.643 297.224 1.00 97.05 379 ASP A CA 1
ATOM 1333 C C . ASP A 1 172 ? 26.025 5.158 297.518 1.00 80.37 379 ASP A C 1
ATOM 1334 O O . ASP A 1 172 ? 26.995 4.775 298.180 1.00 73.16 379 ASP A O 1
ATOM 1339 N N . ARG A 1 173 ? 25.102 4.333 297.014 1.00 68.09 380 ARG A N 1
ATOM 1340 C CA . ARG A 1 173 ? 25.143 2.905 297.310 1.00 59.87 380 ARG A CA 1
ATOM 1341 C C . ARG A 1 173 ? 26.437 2.265 296.828 1.00 62.17 380 ARG A C 1
ATOM 1342 O O . ARG A 1 173 ? 26.928 1.314 297.447 1.00 61.40 380 ARG A O 1
ATOM 1350 N N . GLU A 1 174 ? 27.007 2.774 295.734 1.00 68.50 381 GLU A N 1
ATOM 1351 C CA . GLU A 1 174 ? 28.250 2.232 295.203 1.00 71.51 381 GLU A CA 1
ATOM 1352 C C . GLU A 1 174 ? 29.451 2.568 296.073 1.00 79.09 381 GLU A C 1
ATOM 1353 O O . GLU A 1 174 ? 30.522 1.983 295.871 1.00 73.56 381 GLU A O 1
ATOM 1359 N N . GLN A 1 175 ? 29.302 3.487 297.025 1.00 88.31 382 GLN A N 1
ATOM 1360 C CA . GLN A 1 175 ? 30.350 3.814 297.985 1.00 92.03 382 GLN A CA 1
ATOM 1361 C C . GLN A 1 175 ? 30.103 3.247 299.377 1.00 87.69 382 GLN A C 1
ATOM 1362 O O . GLN A 1 175 ? 31.047 2.798 300.024 1.00 96.34 382 GLN A O 1
ATOM 1368 N N . THR A 1 176 ? 28.852 3.243 299.864 1.00 77.00 383 THR A N 1
ATOM 1369 C CA . THR A 1 176 ? 28.529 2.702 301.183 1.00 62.77 383 THR A CA 1
ATOM 1370 C C . THR A 1 176 ? 27.114 2.140 301.161 1.00 61.78 383 THR A C 1
ATOM 1371 O O . THR A 1 176 ? 26.138 2.899 301.168 1.00 55.44 383 THR A O 1
ATOM 1375 N N . PRO A 1 177 ? 26.963 0.826 301.133 1.00 58.94 384 PRO A N 1
ATOM 1376 C CA . PRO A 1 177 ? 25.628 0.241 300.949 1.00 56.65 384 PRO A CA 1
ATOM 1377 C C . PRO A 1 177 ? 24.830 0.166 302.242 1.00 81.20 384 PRO A C 1
ATOM 1378 O O . PRO A 1 177 ? 23.591 0.136 302.236 1.00 81.16 384 PRO A O 1
ATOM 1382 N N . GLY A 1 178 ? 25.547 0.138 303.371 1.00 88.79 385 GLY A N 1
ATOM 1383 C CA . GLY A 1 178 ? 24.920 -0.059 304.660 1.00 89.10 385 GLY A CA 1
ATOM 1384 C C . GLY A 1 178 ? 25.476 0.883 305.709 1.00 69.51 385 GLY A C 1
ATOM 1385 O O . GLY A 1 178 ? 26.523 1.505 305.522 1.00 69.38 385 GLY A O 1
ATOM 1386 N N . TYR A 1 179 ? 24.756 0.967 306.831 1.00 52.27 386 TYR A N 1
ATOM 1387 C CA . TYR A 1 179 ? 25.140 1.842 307.935 1.00 60.73 386 TYR A CA 1
ATOM 1388 C C . TYR A 1 179 ? 24.770 1.214 309.274 1.00 76.00 386 TYR A C 1
ATOM 1389 O O . TYR A 1 179 ? 23.647 0.723 309.451 1.00 72.53 386 TYR A O 1
ATOM 1398 N N . ASN A 1 180 ? 25.727 1.247 310.211 1.00 77.56 387 ASN A N 1
ATOM 1399 C CA . ASN A 1 180 ? 25.547 0.815 311.600 1.00 74.80 387 ASN A CA 1
ATOM 1400 C C . ASN A 1 180 ? 25.361 2.064 312.461 1.00 84.67 387 ASN A C 1
ATOM 1401 O O . ASN A 1 180 ? 26.337 2.700 312.870 1.00 89.52 387 ASN A O 1
ATOM 1406 N N . VAL A 1 181 ? 24.110 2.413 312.744 1.00 72.02 388 VAL A N 1
ATOM 1407 C CA . VAL A 1 181 ? 23.791 3.609 313.518 1.00 65.61 388 VAL A CA 1
ATOM 1408 C C . VAL A 1 181 ? 23.628 3.214 314.981 1.00 84.81 388 VAL A C 1
ATOM 1409 O O . VAL A 1 181 ? 22.794 2.364 315.316 1.00 81.74 388 VAL A O 1
ATOM 1413 N N . THR A 1 182 ? 24.420 3.832 315.852 1.00 90.20 389 THR A N 1
ATOM 1414 C CA . THR A 1 182 ? 24.354 3.594 317.289 1.00 87.17 389 THR A CA 1
ATOM 1415 C C . THR A 1 182 ? 23.859 4.862 317.972 1.00 79.31 389 THR A C 1
ATOM 1416 O O . THR A 1 182 ? 24.522 5.903 317.909 1.00 86.23 389 THR A O 1
ATOM 1420 N N . ILE A 1 183 ? 22.699 4.771 318.617 1.00 65.98 390 ILE A N 1
ATOM 1421 C CA . ILE A 1 183 ? 22.082 5.899 319.307 1.00 47.72 390 ILE A CA 1
ATOM 1422 C C . ILE A 1 183 ? 22.354 5.764 320.798 1.00 63.94 390 ILE A C 1
ATOM 1423 O O . ILE A 1 183 ? 22.016 4.741 321.406 1.00 86.27 390 ILE A O 1
ATOM 1428 N N . THR A 1 184 ? 22.952 6.795 321.393 1.00 63.98 391 THR A N 1
ATOM 1429 C CA . THR A 1 184 ? 23.209 6.827 322.829 1.00 67.82 391 THR A CA 1
ATOM 1430 C C . THR A 1 184 ? 22.415 7.971 323.450 1.00 75.86 391 THR A C 1
ATOM 1431 O O . THR A 1 184 ? 22.554 9.128 323.036 1.00 83.50 391 THR A O 1
ATOM 1435 N N . ALA A 1 185 ? 21.576 7.640 324.428 1.00 75.32 392 ALA A N 1
ATOM 1436 C CA . ALA A 1 185 ? 20.783 8.605 325.176 1.00 64.54 392 ALA A CA 1
ATOM 1437 C C . ALA A 1 185 ? 21.354 8.751 326.581 1.00 64.49 392 ALA A C 1
ATOM 1438 O O . ALA A 1 185 ? 21.662 7.751 327.240 1.00 62.44 392 ALA A O 1
ATOM 1440 N N . THR A 1 186 ? 21.495 9.999 327.038 1.00 63.29 393 THR A N 1
ATOM 1441 C CA . THR A 1 186 ? 22.105 10.298 328.334 1.00 65.39 393 THR A CA 1
ATOM 1442 C C . THR A 1 186 ? 21.292 11.383 329.027 1.00 58.68 393 THR A C 1
ATOM 1443 O O . THR A 1 186 ? 21.245 12.518 328.547 1.00 60.81 393 THR A O 1
ATOM 1447 N N . ASP A 1 187 ? 20.674 11.050 330.161 1.00 59.89 394 ASP A N 1
ATOM 1448 C CA . ASP A 1 187 ? 19.971 12.063 330.934 1.00 70.06 394 ASP A CA 1
ATOM 1449 C C . ASP A 1 187 ? 20.969 13.013 331.594 1.00 65.20 394 ASP A C 1
ATOM 1450 O O . ASP A 1 187 ? 22.144 12.690 331.786 1.00 76.91 394 ASP A O 1
ATOM 1455 N N . ARG A 1 188 ? 20.487 14.207 331.940 1.00 58.07 395 ARG A N 1
ATOM 1456 C CA . ARG A 1 188 ? 21.347 15.274 332.432 1.00 75.67 395 ARG A CA 1
ATOM 1457 C C . ARG A 1 188 ? 21.358 15.374 333.954 1.00 83.09 395 ARG A C 1
ATOM 1458 O O . ARG A 1 188 ? 21.759 16.408 334.497 1.00 88.26 395 ARG A O 1
ATOM 1466 N N . GLY A 1 189 ? 20.935 14.319 334.652 1.00 84.10 396 GLY A N 1
ATOM 1467 C CA . GLY A 1 189 ? 21.050 14.291 336.094 1.00 87.16 396 GLY A CA 1
ATOM 1468 C C . GLY A 1 189 ? 22.461 13.970 336.554 1.00 85.80 396 GLY A C 1
ATOM 1469 O O . GLY A 1 189 ? 23.317 13.526 335.788 1.00 65.47 396 GLY A O 1
ATOM 1470 N N . LYS A 1 190 ? 22.703 14.208 337.841 1.00 95.39 397 LYS A N 1
ATOM 1471 C CA . LYS A 1 190 ? 24.001 13.952 338.451 1.00 83.48 397 LYS A CA 1
ATOM 1472 C C . LYS A 1 190 ? 23.837 12.925 339.562 1.00 96.23 397 LYS A C 1
ATOM 1473 O O . LYS A 1 190 ? 23.145 13.206 340.555 1.00 87.61 397 LYS A O 1
ATOM 1475 N N . PRO A 1 191 ? 24.428 11.722 339.449 1.00 93.32 398 PRO A N 1
ATOM 1476 C CA . PRO A 1 191 ? 25.219 11.262 338.303 1.00 82.31 398 PRO A CA 1
ATOM 1477 C C . PRO A 1 191 ? 24.339 10.862 337.124 1.00 87.63 398 PRO A C 1
ATOM 1478 O O . PRO A 1 191 ? 23.172 10.525 337.326 1.00 90.88 398 PRO A O 1
ATOM 1482 N N . PRO A 1 192 ? 24.890 10.894 335.914 1.00 83.44 399 PRO A N 1
ATOM 1483 C CA . PRO A 1 192 ? 24.100 10.562 334.727 1.00 77.46 399 PRO A CA 1
ATOM 1484 C C . PRO A 1 192 ? 24.113 9.078 334.398 1.00 71.86 399 PRO A C 1
ATOM 1485 O O . PRO A 1 192 ? 25.048 8.341 334.718 1.00 58.22 399 PRO A O 1
ATOM 1489 N N . LEU A 1 193 ? 23.035 8.648 333.745 1.00 75.22 400 LEU A N 1
ATOM 1490 C CA . LEU A 1 193 ? 22.865 7.271 333.301 1.00 79.78 400 LEU A CA 1
ATOM 1491 C C . LEU A 1 193 ? 22.545 7.268 331.815 1.00 91.58 400 LEU A C 1
ATOM 1492 O O . LEU A 1 193 ? 21.641 7.981 331.370 1.00 92.44 400 LEU A O 1
ATOM 1497 N N . SER A 1 194 ? 23.274 6.458 331.056 1.00 91.99 401 SER A N 1
ATOM 1498 C CA . SER A 1 194 ? 23.152 6.432 329.609 1.00 79.54 401 SER A CA 1
ATOM 1499 C C . SER A 1 194 ? 22.825 5.025 329.129 1.00 85.39 401 SER A C 1
ATOM 1500 O O . SER A 1 194 ? 23.159 4.033 329.784 1.00 95.84 401 SER A O 1
ATOM 1503 N N . SER A 1 195 ? 22.159 4.951 327.977 1.00 75.99 402 SER A N 1
ATOM 1504 C CA . SER A 1 195 ? 21.898 3.687 327.301 1.00 67.63 402 SER A CA 1
ATOM 1505 C C . SER A 1 195 ? 22.084 3.899 325.805 1.00 68.73 402 SER A C 1
ATOM 1506 O O . SER A 1 195 ? 22.309 5.020 325.342 1.00 59.59 402 SER A O 1
ATOM 1509 N N . SER A 1 196 ? 21.997 2.812 325.040 1.00 77.23 403 SER A N 1
ATOM 1510 C CA . SER A 1 196 ? 22.216 2.906 323.604 1.00 62.42 403 SER A CA 1
ATOM 1511 C C . SER A 1 196 ? 21.524 1.749 322.898 1.00 66.80 403 SER A C 1
ATOM 1512 O O . SER A 1 196 ? 21.482 0.631 323.417 1.00 79.01 403 SER A O 1
ATOM 1515 N N . THR A 1 197 ? 20.986 2.033 321.713 1.00 63.74 404 THR A N 1
ATOM 1516 C CA . THR A 1 197 ? 20.363 1.037 320.854 1.00 64.52 404 THR A CA 1
ATOM 1517 C C . THR A 1 197 ? 20.917 1.202 319.447 1.00 62.39 404 THR A C 1
ATOM 1518 O O . THR A 1 197 ? 21.147 2.326 318.991 1.00 66.69 404 THR A O 1
ATOM 1522 N N . THR A 1 198 ? 21.138 0.082 318.766 1.00 59.50 405 THR A N 1
ATOM 1523 C CA . THR A 1 198 ? 21.775 0.070 317.459 1.00 60.51 405 THR A CA 1
ATOM 1524 C C . THR A 1 198 ? 20.799 -0.416 316.395 1.00 64.46 405 THR A C 1
ATOM 1525 O O . THR A 1 198 ? 20.073 -1.394 316.604 1.00 83.25 405 THR A O 1
ATOM 1529 N N . ILE A 1 199 ? 20.778 0.284 315.256 1.00 42.08 406 ILE A N 1
ATOM 1530 C CA . ILE A 1 199 ? 19.957 -0.079 314.110 1.00 40.70 406 ILE A CA 1
ATOM 1531 C C . ILE A 1 199 ? 20.827 -0.101 312.858 1.00 67.60 406 ILE A C 1
ATOM 1532 O O . ILE A 1 199 ? 21.872 0.552 312.782 1.00 75.70 406 ILE A O 1
ATOM 1537 N N . THR A 1 200 ? 20.374 -0.867 311.866 1.00 66.77 407 THR A N 1
ATOM 1538 C CA . THR A 1 200 ? 21.068 -1.035 310.596 1.00 60.25 407 THR A CA 1
ATOM 1539 C C . THR A 1 200 ? 20.223 -0.455 309.471 1.00 63.10 407 THR A C 1
ATOM 1540 O O . THR A 1 200 ? 19.013 -0.697 309.405 1.00 64.65 407 THR A O 1
ATOM 1544 N N . LEU A 1 201 ? 20.861 0.305 308.583 1.00 66.96 408 LEU A N 1
ATOM 1545 C CA . LEU A 1 201 ? 20.164 0.931 307.469 1.00 53.12 408 LEU A CA 1
ATOM 1546 C C . LEU A 1 201 ? 20.813 0.529 306.155 1.00 60.15 408 LEU A C 1
ATOM 1547 O O . LEU A 1 201 ? 22.041 0.501 306.043 1.00 61.17 408 LEU A O 1
ATOM 1552 N N . ASN A 1 202 ? 19.985 0.225 305.161 1.00 62.03 409 ASN A N 1
ATOM 1553 C CA . ASN A 1 202 ? 20.458 -0.170 303.842 1.00 54.41 409 ASN A CA 1
ATOM 1554 C C . ASN A 1 202 ? 19.985 0.845 302.815 1.00 71.27 409 ASN A C 1
ATOM 1555 O O . ASN A 1 202 ? 18.801 1.199 302.783 1.00 61.18 409 ASN A O 1
ATOM 1560 N N . VAL A 1 203 ? 20.909 1.311 301.983 1.00 77.17 410 VAL A N 1
ATOM 1561 C CA . VAL A 1 203 ? 20.594 2.284 300.946 1.00 74.79 410 VAL A CA 1
ATOM 1562 C C . VAL A 1 203 ? 20.295 1.535 299.650 1.00 74.29 410 VAL A C 1
ATOM 1563 O O . VAL A 1 203 ? 21.016 0.601 299.274 1.00 51.83 410 VAL A O 1
ATOM 1567 N N . ALA A 1 204 ? 19.209 1.921 298.987 1.00 57.94 411 ALA A N 1
ATOM 1568 C CA . ALA A 1 204 ? 18.745 1.225 297.800 1.00 66.72 411 ALA A CA 1
ATOM 1569 C C . ALA A 1 204 ? 19.484 1.718 296.561 1.00 91.75 411 ALA A C 1
ATOM 1570 O O . ALA A 1 204 ? 20.072 2.803 296.541 1.00 106.60 411 ALA A O 1
ATOM 1572 N N . ASP A 1 205 ? 19.444 0.900 295.514 1.00 81.86 412 ASP A N 1
ATOM 1573 C CA . ASP A 1 205 ? 20.124 1.213 294.268 1.00 72.29 412 ASP A CA 1
ATOM 1574 C C . ASP A 1 205 ? 19.213 2.024 293.358 1.00 80.44 412 ASP A C 1
ATOM 1575 O O . ASP A 1 205 ? 18.005 1.780 293.284 1.00 89.35 412 ASP A O 1
ATOM 1580 N N . VAL A 1 206 ? 19.805 3.002 292.678 1.00 88.94 413 VAL A N 1
ATOM 1581 C CA . VAL A 1 206 ? 19.132 3.800 291.662 1.00 85.95 413 VAL A CA 1
ATOM 1582 C C . VAL A 1 206 ? 20.026 3.826 290.432 1.00 77.87 413 VAL A C 1
ATOM 1583 O O . VAL A 1 206 ? 21.254 3.910 290.552 1.00 81.85 413 VAL A O 1
ATOM 1587 N N . ASN A 1 207 ? 19.419 3.738 289.250 1.00 73.39 414 ASN A N 1
ATOM 1588 C CA . ASN A 1 207 ? 20.201 3.720 288.020 1.00 83.41 414 ASN A CA 1
ATOM 1589 C C . ASN A 1 207 ? 20.822 5.085 287.752 1.00 86.03 414 ASN A C 1
ATOM 1590 O O . ASN A 1 207 ? 20.380 5.812 286.857 1.00 81.23 414 ASN A O 1
ATOM 1595 N N . ASP A 1 208 ? 21.849 5.439 288.524 1.00 94.44 415 ASP A N 1
ATOM 1596 C CA . ASP A 1 208 ? 22.552 6.702 288.357 1.00 107.66 415 ASP A CA 1
ATOM 1597 C C . ASP A 1 208 ? 23.895 6.549 287.656 1.00 106.54 415 ASP A C 1
ATOM 1598 O O . ASP A 1 208 ? 24.526 7.561 287.333 1.00 107.55 415 ASP A O 1
ATOM 1603 N N . ASN A 1 209 ? 24.338 5.321 287.405 1.00 72.07 416 ASN A N 1
ATOM 1604 C CA . ASN A 1 209 ? 25.604 5.056 286.738 1.00 79.75 416 ASN A CA 1
ATOM 1605 C C . ASN A 1 209 ? 25.345 4.494 285.348 1.00 82.90 416 ASN A C 1
ATOM 1606 O O . ASN A 1 209 ? 24.526 3.583 285.182 1.00 72.21 416 ASN A O 1
ATOM 1611 N N . ALA A 1 210 ? 26.029 5.038 284.364 1.00 88.00 417 ALA A N 1
ATOM 1612 C CA . ALA A 1 210 ? 26.001 4.482 283.024 1.00 78.50 417 ALA A CA 1
ATOM 1613 C C . ALA A 1 210 ? 27.176 3.529 282.830 1.00 74.48 417 ALA A C 1
ATOM 1614 O O . ALA A 1 210 ? 28.261 3.755 283.376 1.00 65.88 417 ALA A O 1
ATOM 1616 N N . PRO A 1 211 ? 26.992 2.452 282.073 1.00 79.10 418 PRO A N 1
ATOM 1617 C CA . PRO A 1 211 ? 28.104 1.527 281.833 1.00 71.99 418 PRO A CA 1
ATOM 1618 C C . PRO A 1 211 ? 29.216 2.194 281.038 1.00 58.33 418 PRO A C 1
ATOM 1619 O O . PRO A 1 211 ? 29.014 3.192 280.343 1.00 59.19 418 PRO A O 1
ATOM 1623 N N . VAL A 1 212 ? 30.416 1.635 281.174 1.00 57.87 419 VAL A N 1
ATOM 1624 C CA . VAL A 1 212 ? 31.590 2.087 280.439 1.00 77.04 419 VAL A CA 1
ATOM 1625 C C . VAL A 1 212 ? 32.291 0.875 279.845 1.00 80.15 419 VAL A C 1
ATOM 1626 O O . VAL A 1 212 ? 32.298 -0.206 280.440 1.00 67.93 419 VAL A O 1
ATOM 1630 N N . PHE A 1 213 ? 32.877 1.057 278.666 1.00 81.71 420 PHE A N 1
ATOM 1631 C CA . PHE A 1 213 ? 33.618 -0.014 278.021 1.00 78.85 420 PHE A CA 1
ATOM 1632 C C . PHE A 1 213 ? 35.022 -0.115 278.603 1.00 82.59 420 PHE A C 1
ATOM 1633 O O . PHE A 1 213 ? 35.574 0.859 279.123 1.00 92.32 420 PHE A O 1
ATOM 1641 N N . GLN A 1 214 ? 35.599 -1.316 278.513 1.00 70.31 421 GLN A N 1
ATOM 1642 C CA . GLN A 1 214 ? 36.937 -1.538 279.052 1.00 62.77 421 GLN A CA 1
ATOM 1643 C C . GLN A 1 214 ? 38.004 -0.748 278.303 1.00 68.08 421 GLN A C 1
ATOM 1644 O O . GLN A 1 214 ? 39.092 -0.534 278.847 1.00 78.40 421 GLN A O 1
ATOM 1650 N N . GLN A 1 215 ? 37.720 -0.310 277.077 1.00 72.12 422 GLN A N 1
ATOM 1651 C CA . GLN A 1 215 ? 38.635 0.515 276.304 1.00 84.60 422 GLN A CA 1
ATOM 1652 C C . GLN A 1 215 ? 37.892 1.712 275.731 1.00 88.35 422 GLN A C 1
ATOM 1653 O O . GLN A 1 215 ? 36.718 1.613 275.360 1.00 98.99 422 GLN A O 1
ATOM 1659 N N . GLN A 1 216 ? 38.594 2.846 275.657 1.00 81.69 423 GLN A N 1
ATOM 1660 C CA . GLN A 1 216 ? 38.012 4.044 275.059 1.00 88.78 423 GLN A CA 1
ATOM 1661 C C . GLN A 1 216 ? 37.723 3.828 273.578 1.00 92.75 423 GLN A C 1
ATOM 1662 O O . GLN A 1 216 ? 36.615 4.096 273.099 1.00 82.67 423 GLN A O 1
ATOM 1668 N N . ALA A 1 217 ? 38.712 3.337 272.840 1.00 99.15 424 ALA A N 1
ATOM 1669 C CA . ALA A 1 217 ? 38.565 3.001 271.433 1.00 93.68 424 ALA A CA 1
ATOM 1670 C C . ALA A 1 217 ? 38.982 1.554 271.223 1.00 97.63 424 ALA A C 1
ATOM 1671 O O . ALA A 1 217 ? 39.940 1.078 271.841 1.00 95.92 424 ALA A O 1
ATOM 1673 N N . TYR A 1 218 ? 38.259 0.853 270.357 1.00 99.19 425 TYR A N 1
ATOM 1674 C CA . TYR A 1 218 ? 38.541 -0.542 270.059 1.00 98.13 425 TYR A CA 1
ATOM 1675 C C . TYR A 1 218 ? 39.125 -0.676 268.660 1.00 100.29 425 TYR A C 1
ATOM 1676 O O . TYR A 1 218 ? 38.701 0.012 267.726 1.00 97.98 425 TYR A O 1
ATOM 1685 N N . LEU A 1 219 ? 40.110 -1.560 268.529 1.00 98.78 426 LEU A N 1
ATOM 1686 C CA . LEU A 1 219 ? 40.787 -1.819 267.266 1.00 88.00 426 LEU A CA 1
ATOM 1687 C C . LEU A 1 219 ? 41.055 -3.311 267.184 1.00 86.29 426 LEU A C 1
ATOM 1688 O O . LEU A 1 219 ? 41.590 -3.897 268.129 1.00 106.44 426 LEU A O 1
ATOM 1693 N N . ILE A 1 220 ? 40.686 -3.927 266.066 1.00 74.71 427 ILE A N 1
ATOM 1694 C CA . ILE A 1 220 ? 40.818 -5.370 265.918 1.00 82.76 427 ILE A CA 1
ATOM 1695 C C . ILE A 1 220 ? 41.221 -5.687 264.484 1.00 92.01 427 ILE A C 1
ATOM 1696 O O . ILE A 1 220 ? 40.770 -5.033 263.537 1.00 97.33 427 ILE A O 1
ATOM 1701 N N . ASN A 1 221 ? 42.087 -6.683 264.330 1.00 89.08 428 ASN A N 1
ATOM 1702 C CA . ASN A 1 221 ? 42.558 -7.139 263.031 1.00 90.67 428 ASN A CA 1
ATOM 1703 C C . ASN A 1 221 ? 42.023 -8.539 262.770 1.00 86.16 428 ASN A C 1
ATOM 1704 O O . ASN A 1 221 ? 42.094 -9.408 263.645 1.00 93.26 428 ASN A O 1
ATOM 1709 N N . VAL A 1 222 ? 41.491 -8.754 261.570 1.00 88.26 429 VAL A N 1
ATOM 1710 C CA . VAL A 1 222 ? 40.973 -10.055 261.166 1.00 100.18 429 VAL A CA 1
ATOM 1711 C C . VAL A 1 222 ? 41.449 -10.343 259.749 1.00 109.29 429 VAL A C 1
ATOM 1712 O O . VAL A 1 222 ? 41.501 -9.444 258.904 1.00 123.93 429 VAL A O 1
ATOM 1716 N N . ALA A 1 223 ? 41.819 -11.595 259.495 1.00 104.94 430 ALA A N 1
ATOM 1717 C CA . ALA A 1 223 ? 42.264 -11.990 258.169 1.00 115.52 430 ALA A CA 1
ATOM 1718 C C . ALA A 1 223 ? 41.072 -12.173 257.238 1.00 122.38 430 ALA A C 1
ATOM 1719 O O . ALA A 1 223 ? 39.978 -12.558 257.661 1.00 117.27 430 ALA A O 1
ATOM 1721 N N . GLU A 1 224 ? 41.294 -11.891 255.957 1.00 119.63 431 GLU A N 1
ATOM 1722 C CA . GLU A 1 224 ? 40.244 -12.043 254.962 1.00 106.03 431 GLU A CA 1
ATOM 1723 C C . GLU A 1 224 ? 40.023 -13.526 254.659 1.00 110.01 431 GLU A C 1
ATOM 1724 O O . GLU A 1 224 ? 40.723 -14.407 255.169 1.00 112.48 431 GLU A O 1
ATOM 1730 N N . ASN A 1 225 ? 39.029 -13.799 253.810 1.00 114.30 432 ASN A N 1
ATOM 1731 C CA . ASN A 1 225 ? 38.647 -15.163 253.429 1.00 117.92 432 ASN A CA 1
ATOM 1732 C C . ASN A 1 225 ? 38.273 -16.010 254.644 1.00 122.68 432 ASN A C 1
ATOM 1733 O O . ASN A 1 225 ? 38.477 -17.227 254.654 1.00 117.12 432 ASN A O 1
ATOM 1738 N N . ASN A 1 226 ? 37.717 -15.377 255.672 1.00 119.97 433 ASN A N 1
ATOM 1739 C CA . ASN A 1 226 ? 37.345 -16.070 256.895 1.00 109.45 433 ASN A CA 1
ATOM 1740 C C . ASN A 1 226 ? 35.949 -16.667 256.772 1.00 108.87 433 ASN A C 1
ATOM 1741 O O . ASN A 1 226 ? 35.121 -16.214 255.979 1.00 108.25 433 ASN A O 1
ATOM 1746 N N . GLN A 1 227 ? 35.697 -17.696 257.571 1.00 109.37 434 GLN A N 1
ATOM 1747 C CA . GLN A 1 227 ? 34.387 -18.323 257.565 1.00 104.00 434 GLN A CA 1
ATOM 1748 C C . GLN A 1 227 ? 33.350 -17.358 258.137 1.00 115.35 434 GLN A C 1
ATOM 1749 O O . GLN A 1 227 ? 33.655 -16.594 259.059 1.00 114.58 434 GLN A O 1
ATOM 1751 N N . PRO A 1 228 ? 32.131 -17.349 257.601 1.00 124.87 435 PRO A N 1
ATOM 1752 C CA . PRO A 1 228 ? 31.093 -16.473 258.155 1.00 133.73 435 PRO A CA 1
ATOM 1753 C C . PRO A 1 228 ? 30.594 -16.983 259.498 1.00 145.14 435 PRO A C 1
ATOM 1754 O O . PRO A 1 228 ? 30.542 -18.188 259.754 1.00 149.99 435 PRO A O 1
ATOM 1758 N N . GLY A 1 229 ? 30.223 -16.042 260.360 1.00 143.70 436 GLY A N 1
ATOM 1759 C CA . GLY A 1 229 ? 29.777 -16.388 261.696 1.00 127.30 436 GLY A CA 1
ATOM 1760 C C . GLY A 1 229 ? 30.895 -16.760 262.643 1.00 114.69 436 GLY A C 1
ATOM 1761 O O . GLY A 1 229 ? 30.744 -17.694 263.439 1.00 129.24 436 GLY A O 1
ATOM 1762 N N . THR A 1 230 ? 32.018 -16.053 262.581 1.00 99.46 437 THR A N 1
ATOM 1763 C CA . THR A 1 230 ? 33.182 -16.355 263.399 1.00 107.68 437 THR A CA 1
ATOM 1764 C C . THR A 1 230 ? 33.460 -15.197 264.345 1.00 121.04 437 THR A C 1
ATOM 1765 O O . THR A 1 230 ? 33.398 -14.028 263.949 1.00 125.99 437 THR A O 1
ATOM 1769 N N . SER A 1 231 ? 33.752 -15.528 265.599 1.00 117.35 438 SER A N 1
ATOM 1770 C CA . SER A 1 231 ? 34.150 -14.515 266.564 1.00 115.51 438 SER A CA 1
ATOM 1771 C C . SER A 1 231 ? 35.425 -13.824 266.101 1.00 102.62 438 SER A C 1
ATOM 1772 O O . SER A 1 231 ? 36.449 -14.477 265.874 1.00 92.08 438 SER A O 1
ATOM 1775 N N . ILE A 1 232 ? 35.361 -12.503 265.955 1.00 78.27 439 ILE A N 1
ATOM 1776 C CA . ILE A 1 232 ? 36.524 -11.722 265.554 1.00 77.60 439 ILE A CA 1
ATOM 1777 C C . ILE A 1 232 ? 37.106 -11.016 266.772 1.00 100.15 439 ILE A C 1
ATOM 1778 O O . ILE A 1 232 ? 38.326 -10.845 266.877 1.00 104.63 439 ILE A O 1
ATOM 1783 N N . THR A 1 233 ? 36.241 -10.614 267.702 1.00 92.93 440 THR A N 1
ATOM 1784 C CA . THR A 1 233 ? 36.648 -9.959 268.943 1.00 75.08 440 THR A CA 1
ATOM 1785 C C . THR A 1 233 ? 35.451 -9.941 269.886 1.00 75.60 440 THR A C 1
ATOM 1786 O O . THR A 1 233 ? 34.363 -10.424 269.553 1.00 81.21 440 THR A O 1
ATOM 1790 N N . GLN A 1 234 ? 35.660 -9.359 271.066 1.00 84.99 441 GLN A N 1
ATOM 1791 C CA . GLN A 1 234 ? 34.635 -9.299 272.098 1.00 80.53 441 GLN A CA 1
ATOM 1792 C C . GLN A 1 234 ? 34.804 -8.010 272.890 1.00 74.84 441 GLN A C 1
ATOM 1793 O O . GLN A 1 234 ? 35.928 -7.622 273.221 1.00 73.29 441 GLN A O 1
ATOM 1799 N N . VAL A 1 235 ? 33.686 -7.349 273.184 1.00 67.95 442 VAL A N 1
ATOM 1800 C CA . VAL A 1 235 ? 33.675 -6.118 273.966 1.00 66.47 442 VAL A CA 1
ATOM 1801 C C . VAL A 1 235 ? 32.954 -6.379 275.280 1.00 87.97 442 VAL A C 1
ATOM 1802 O O . VAL A 1 235 ? 31.985 -7.147 275.330 1.00 89.85 442 VAL A O 1
ATOM 1806 N N . LYS A 1 236 ? 33.426 -5.735 276.342 1.00 78.41 443 LYS A N 1
ATOM 1807 C CA . LYS A 1 236 ? 32.854 -5.889 277.670 1.00 68.90 443 LYS A CA 1
ATOM 1808 C C . LYS A 1 236 ? 32.675 -4.518 278.302 1.00 64.16 443 LYS A C 1
ATOM 1809 O O . LYS A 1 236 ? 33.543 -3.648 278.178 1.00 61.60 443 LYS A O 1
ATOM 1815 N N . ALA A 1 237 ? 31.541 -4.328 278.971 1.00 65.68 444 ALA A N 1
ATOM 1816 C CA . ALA A 1 237 ? 31.247 -3.093 279.681 1.00 65.04 444 ALA A CA 1
ATOM 1817 C C . ALA A 1 237 ? 30.851 -3.414 281.114 1.00 88.77 444 ALA A C 1
ATOM 1818 O O . ALA A 1 237 ? 30.125 -4.382 281.364 1.00 75.82 444 ALA A O 1
ATOM 1820 N N . TRP A 1 238 ? 31.338 -2.605 282.051 1.00 89.76 445 TRP A N 1
ATOM 1821 C CA . TRP A 1 238 ? 31.025 -2.754 283.464 1.00 88.77 445 TRP A CA 1
ATOM 1822 C C . TRP A 1 238 ? 29.991 -1.720 283.888 1.00 78.05 445 TRP A C 1
ATOM 1823 O O . TRP A 1 238 ? 29.953 -0.602 283.369 1.00 69.98 445 TRP A O 1
ATOM 1834 N N . ASP A 1 239 ? 29.155 -2.101 284.845 1.00 84.16 446 ASP A N 1
ATOM 1835 C CA . ASP A 1 239 ? 28.154 -1.200 285.411 1.00 86.43 446 ASP A CA 1
ATOM 1836 C C . ASP A 1 239 ? 28.244 -1.273 286.929 1.00 83.16 446 ASP A C 1
ATOM 1837 O O . ASP A 1 239 ? 27.972 -2.344 287.510 1.00 85.12 446 ASP A O 1
ATOM 1842 N N . PRO A 1 240 ? 28.628 -0.187 287.605 1.00 69.11 447 PRO A N 1
ATOM 1843 C CA . PRO A 1 240 ? 28.659 -0.213 289.075 1.00 77.73 447 PRO A CA 1
ATOM 1844 C C . PRO A 1 240 ? 27.304 -0.481 289.700 1.00 73.07 447 PRO A C 1
ATOM 1845 O O . PRO A 1 240 ? 27.244 -0.985 290.830 1.00 63.44 447 PRO A O 1
ATOM 1849 N N . ASP A 1 241 ? 26.216 -0.161 289.004 1.00 68.11 448 ASP A N 1
ATOM 1850 C CA . ASP A 1 241 ? 24.884 -0.420 289.523 1.00 76.27 448 ASP A CA 1
ATOM 1851 C C . ASP A 1 241 ? 24.656 -1.924 289.670 1.00 67.14 448 ASP A C 1
ATOM 1852 O O . ASP A 1 241 ? 25.398 -2.754 289.136 1.00 59.23 448 ASP A O 1
ATOM 1857 N N . VAL A 1 242 ? 23.612 -2.273 290.416 1.00 79.36 449 VAL A N 1
ATOM 1858 C CA . VAL A 1 242 ? 23.306 -3.660 290.742 1.00 92.23 449 VAL A CA 1
ATOM 1859 C C . VAL A 1 242 ? 21.859 -3.948 290.368 1.00 96.73 449 VAL A C 1
ATOM 1860 O O . VAL A 1 242 ? 20.973 -3.114 290.583 1.00 87.61 449 VAL A O 1
ATOM 1864 N N . GLY A 1 243 ? 21.625 -5.131 289.803 1.00 105.19 450 GLY A N 1
ATOM 1865 C CA . GLY A 1 243 ? 20.290 -5.544 289.424 1.00 106.12 450 GLY A CA 1
ATOM 1866 C C . GLY A 1 243 ? 19.979 -5.255 287.972 1.00 97.29 450 GLY A C 1
ATOM 1867 O O . GLY A 1 243 ? 20.870 -5.302 287.118 1.00 90.43 450 GLY A O 1
ATOM 1868 N N . SER A 1 244 ? 18.709 -4.957 287.682 1.00 93.61 451 SER A N 1
ATOM 1869 C CA . SER A 1 244 ? 18.324 -4.595 286.322 1.00 84.62 451 SER A CA 1
ATOM 1870 C C . SER A 1 244 ? 19.109 -3.390 285.825 1.00 79.95 451 SER A C 1
ATOM 1871 O O . SER A 1 244 ? 19.413 -3.294 284.630 1.00 81.80 451 SER A O 1
ATOM 1874 N N . ASN A 1 245 ? 19.460 -2.473 286.724 1.00 78.73 452 ASN A N 1
ATOM 1875 C CA . ASN A 1 245 ? 20.228 -1.289 286.367 1.00 82.08 452 ASN A CA 1
ATOM 1876 C C . ASN A 1 245 ? 21.711 -1.578 286.167 1.00 81.39 452 ASN A C 1
ATOM 1877 O O . ASN A 1 245 ? 22.461 -0.660 285.823 1.00 59.54 452 ASN A O 1
ATOM 1882 N N . GLY A 1 246 ? 22.152 -2.818 286.362 1.00 74.78 453 GLY A N 1
ATOM 1883 C CA . GLY A 1 246 ? 23.555 -3.151 286.212 1.00 72.45 453 GLY A CA 1
ATOM 1884 C C . GLY A 1 246 ? 23.814 -4.270 285.224 1.00 72.43 453 GLY A C 1
ATOM 1885 O O . GLY A 1 246 ? 24.909 -4.838 285.188 1.00 78.57 453 GLY A O 1
ATOM 1886 N N . LEU A 1 247 ? 22.814 -4.596 284.409 1.00 70.75 454 LEU A N 1
ATOM 1887 C CA . LEU A 1 247 ? 22.918 -5.659 283.417 1.00 70.02 454 LEU A CA 1
ATOM 1888 C C . LEU A 1 247 ? 23.089 -5.018 282.044 1.00 73.86 454 LEU A C 1
ATOM 1889 O O . LEU A 1 247 ? 22.177 -4.351 281.546 1.00 66.89 454 LEU A O 1
ATOM 1894 N N . VAL A 1 248 ? 24.253 -5.238 281.427 1.00 83.62 455 VAL A N 1
ATOM 1895 C CA . VAL A 1 248 ? 24.594 -4.587 280.167 1.00 95.86 455 VAL A CA 1
ATOM 1896 C C . VAL A 1 248 ? 23.971 -5.347 279.005 1.00 98.71 455 VAL A C 1
ATOM 1897 O O . VAL A 1 248 ? 23.982 -6.583 278.962 1.00 89.77 455 VAL A O 1
ATOM 1901 N N . SER A 1 249 ? 23.422 -4.597 278.055 1.00 98.60 456 SER A N 1
ATOM 1902 C CA . SER A 1 249 ? 22.876 -5.141 276.820 1.00 105.45 456 SER A CA 1
ATOM 1903 C C . SER A 1 249 ? 23.605 -4.485 275.658 1.00 117.38 456 SER A C 1
ATOM 1904 O O . SER A 1 249 ? 23.646 -3.254 275.561 1.00 134.36 456 SER A O 1
ATOM 1907 N N . TYR A 1 250 ? 24.180 -5.302 274.782 1.00 106.13 457 TYR A N 1
ATOM 1908 C CA . TYR A 1 250 ? 25.018 -4.812 273.699 1.00 81.90 457 TYR A CA 1
ATOM 1909 C C . TYR A 1 250 ? 24.226 -4.745 272.402 1.00 86.27 457 TYR A C 1
ATOM 1910 O O . TYR A 1 250 ? 23.363 -5.588 272.141 1.00 98.64 457 TYR A O 1
ATOM 1919 N N . SER A 1 251 ? 24.527 -3.732 271.595 1.00 89.79 458 SER A N 1
ATOM 1920 C CA . SER A 1 251 ? 23.872 -3.549 270.310 1.00 98.90 458 SER A CA 1
ATOM 1921 C C . SER A 1 251 ? 24.742 -2.652 269.443 1.00 110.83 458 SER A C 1
ATOM 1922 O O . SER A 1 251 ? 25.430 -1.759 269.946 1.00 108.80 458 SER A O 1
ATOM 1925 N N . ILE A 1 252 ? 24.708 -2.905 268.138 1.00 118.66 459 ILE A N 1
ATOM 1926 C CA . ILE A 1 252 ? 25.388 -2.072 267.154 1.00 99.53 459 ILE A CA 1
ATOM 1927 C C . ILE A 1 252 ? 24.374 -1.109 266.564 1.00 87.90 459 ILE A C 1
ATOM 1928 O O . ILE A 1 252 ? 23.315 -1.531 266.079 1.00 84.61 459 ILE A O 1
ATOM 1933 N N . ILE A 1 253 ? 24.696 0.183 266.598 1.00 81.85 460 ILE A N 1
ATOM 1934 C CA . ILE A 1 253 ? 23.794 1.222 266.130 1.00 84.25 460 ILE A CA 1
ATOM 1935 C C . ILE A 1 253 ? 24.336 1.941 264.900 1.00 111.97 460 ILE A C 1
ATOM 1936 O O . ILE A 1 253 ? 23.578 2.230 263.971 1.00 101.63 460 ILE A O 1
ATOM 1941 N N . ALA A 1 254 ? 25.634 2.238 264.858 1.00 109.75 461 ALA A N 1
ATOM 1942 C CA . ALA A 1 254 ? 26.149 3.026 263.747 1.00 107.54 461 ALA A CA 1
ATOM 1943 C C . ALA A 1 254 ? 27.280 2.291 263.042 1.00 110.97 461 ALA A C 1
ATOM 1944 O O . ALA A 1 254 ? 27.929 1.411 263.612 1.00 122.10 461 ALA A O 1
ATOM 1946 N N . SER A 1 255 ? 27.489 2.660 261.780 1.00 104.53 462 SER A N 1
ATOM 1947 C CA . SER A 1 255 ? 28.575 2.138 260.962 1.00 95.92 462 SER A CA 1
ATOM 1948 C C . SER A 1 255 ? 28.636 2.949 259.680 1.00 91.29 462 SER A C 1
ATOM 1949 O O . SER A 1 255 ? 27.636 3.536 259.255 1.00 93.80 462 SER A O 1
ATOM 1952 N N . ASP A 1 256 ? 29.819 2.973 259.068 1.00 105.17 463 ASP A N 1
ATOM 1953 C CA . ASP A 1 256 ? 29.990 3.708 257.823 1.00 125.07 463 ASP A CA 1
ATOM 1954 C C . ASP A 1 256 ? 29.459 2.944 256.616 1.00 135.06 463 ASP A C 1
ATOM 1955 O O . ASP A 1 256 ? 29.202 3.559 255.578 1.00 141.33 463 ASP A O 1
ATOM 1960 N N . LEU A 1 257 ? 29.285 1.628 256.731 1.00 131.50 464 LEU A N 1
ATOM 1961 C CA . LEU A 1 257 ? 28.826 0.821 255.610 1.00 130.23 464 LEU A CA 1
ATOM 1962 C C . LEU A 1 257 ? 27.368 1.143 255.276 1.00 148.47 464 LEU A C 1
ATOM 1963 O O . LEU A 1 257 ? 26.696 1.927 255.955 1.00 153.80 464 LEU A O 1
ATOM 1968 N N . GLU A 1 258 ? 26.883 0.525 254.203 1.00 151.44 465 GLU A N 1
ATOM 1969 C CA . GLU A 1 258 ? 25.480 0.650 253.834 1.00 147.98 465 GLU A CA 1
ATOM 1970 C C . GLU A 1 258 ? 24.605 0.081 254.946 1.00 143.12 465 GLU A C 1
ATOM 1971 O O . GLU A 1 258 ? 24.849 -1.045 255.402 1.00 138.24 465 GLU A O 1
ATOM 1977 N N . PRO A 1 259 ? 23.589 0.817 255.412 1.00 145.08 466 PRO A N 1
ATOM 1978 C CA . PRO A 1 259 ? 22.760 0.296 256.514 1.00 142.60 466 PRO A CA 1
ATOM 1979 C C . PRO A 1 259 ? 22.074 -1.018 256.187 1.00 146.05 466 PRO A C 1
ATOM 1980 O O . PRO A 1 259 ? 21.974 -1.894 257.056 1.00 155.29 466 PRO A O 1
ATOM 1984 N N . LYS A 1 260 ? 21.598 -1.184 254.952 1.00 138.77 467 LYS A N 1
ATOM 1985 C CA . LYS A 1 260 ? 20.982 -2.449 254.569 1.00 141.92 467 LYS A CA 1
ATOM 1986 C C . LYS A 1 260 ? 22.013 -3.565 254.464 1.00 140.35 467 LYS A C 1
ATOM 1987 O O . LYS A 1 260 ? 21.671 -4.741 254.628 1.00 147.73 467 LYS A O 1
ATOM 1989 N N . ALA A 1 261 ? 23.272 -3.220 254.193 1.00 130.88 468 ALA A N 1
ATOM 1990 C CA . ALA A 1 261 ? 24.333 -4.211 254.082 1.00 121.28 468 ALA A CA 1
ATOM 1991 C C . ALA A 1 261 ? 24.986 -4.535 255.414 1.00 116.42 468 ALA A C 1
ATOM 1992 O O . ALA A 1 261 ? 25.609 -5.595 255.538 1.00 109.69 468 ALA A O 1
ATOM 1994 N N . LEU A 1 262 ? 24.854 -3.650 256.406 1.00 121.50 469 LEU A N 1
ATOM 1995 C CA . LEU A 1 262 ? 25.513 -3.855 257.693 1.00 109.74 469 LEU A CA 1
ATOM 1996 C C . LEU A 1 262 ? 25.124 -5.189 258.315 1.00 100.75 469 LEU A C 1
ATOM 1997 O O . LEU A 1 262 ? 25.961 -5.866 258.922 1.00 100.19 469 LEU A O 1
ATOM 2002 N N . SER A 1 263 ? 23.858 -5.586 258.168 1.00 97.99 470 SER A N 1
ATOM 2003 C CA . SER A 1 263 ? 23.392 -6.833 258.766 1.00 107.74 470 SER A CA 1
ATOM 2004 C C . SER A 1 263 ? 24.143 -8.032 258.207 1.00 103.53 470 SER A C 1
ATOM 2005 O O . SER A 1 263 ? 24.401 -9.002 258.929 1.00 97.75 470 SER A O 1
ATOM 2008 N N . SER A 1 264 ? 24.513 -7.982 256.933 1.00 106.34 471 SER A N 1
ATOM 2009 C CA . SER A 1 264 ? 25.199 -9.098 256.304 1.00 111.25 471 SER A CA 1
ATOM 2010 C C . SER A 1 264 ? 26.710 -9.053 256.487 1.00 113.47 471 SER A C 1
ATOM 2011 O O . SER A 1 264 ? 27.393 -10.004 256.091 1.00 112.25 471 SER A O 1
ATOM 2014 N N . PHE A 1 265 ? 27.246 -7.987 257.080 1.00 113.81 472 PHE A N 1
ATOM 2015 C CA . PHE A 1 265 ? 28.682 -7.860 257.302 1.00 114.09 472 PHE A CA 1
ATOM 2016 C C . PHE A 1 265 ? 29.103 -8.208 258.722 1.00 104.20 472 PHE A C 1
ATOM 2017 O O . PHE A 1 265 ? 30.108 -8.902 258.911 1.00 94.50 472 PHE A O 1
ATOM 2025 N N . VAL A 1 266 ? 28.359 -7.758 259.731 1.00 104.78 473 VAL A N 1
ATOM 2026 C CA . VAL A 1 266 ? 28.778 -7.941 261.114 1.00 86.10 473 VAL A CA 1
ATOM 2027 C C . VAL A 1 266 ? 27.554 -7.840 262.012 1.00 86.28 473 VAL A C 1
ATOM 2028 O O . VAL A 1 266 ? 26.622 -7.079 261.737 1.00 87.68 473 VAL A O 1
ATOM 2032 N N . SER A 1 267 ? 27.554 -8.628 263.086 1.00 89.39 474 SER A N 1
ATOM 2033 C CA . SER A 1 267 ? 26.513 -8.578 264.102 1.00 95.89 474 SER A CA 1
ATOM 2034 C C . SER A 1 267 ? 27.174 -8.649 265.471 1.00 101.85 474 SER A C 1
ATOM 2035 O O . SER A 1 267 ? 28.391 -8.820 265.589 1.00 98.91 474 SER A O 1
ATOM 2038 N N . VAL A 1 268 ? 26.365 -8.517 266.516 1.00 100.52 475 VAL A N 1
ATOM 2039 C CA . VAL A 1 268 ? 26.857 -8.587 267.886 1.00 99.29 475 VAL A CA 1
ATOM 2040 C C . VAL A 1 268 ? 25.860 -9.377 268.720 1.00 101.15 475 VAL A C 1
ATOM 2041 O O . VAL A 1 268 ? 24.649 -9.327 268.478 1.00 99.25 475 VAL A O 1
ATOM 2045 N N . ASN A 1 269 ? 26.374 -10.133 269.687 1.00 99.79 476 ASN A N 1
ATOM 2046 C CA . ASN A 1 269 ? 25.523 -10.869 270.610 1.00 103.44 476 ASN A CA 1
ATOM 2047 C C . ASN A 1 269 ? 25.122 -9.939 271.747 1.00 102.39 476 ASN A C 1
ATOM 2048 O O . ASN A 1 269 ? 25.985 -9.374 272.427 1.00 108.44 476 ASN A O 1
ATOM 2053 N N . GLN A 1 270 ? 23.813 -9.773 271.946 1.00 102.20 477 GLN A N 1
ATOM 2054 C CA . GLN A 1 270 ? 23.332 -8.756 272.875 1.00 96.78 477 GLN A CA 1
ATOM 2055 C C . GLN A 1 270 ? 23.760 -9.053 274.306 1.00 86.99 477 GLN A C 1
ATOM 2056 O O . GLN A 1 270 ? 24.110 -8.136 275.058 1.00 89.66 477 GLN A O 1
ATOM 2062 N N . ASP A 1 271 ? 23.751 -10.325 274.699 1.00 91.83 478 ASP A N 1
ATOM 2063 C CA . ASP A 1 271 ? 24.000 -10.676 276.091 1.00 108.60 478 ASP A CA 1
ATOM 2064 C C . ASP A 1 271 ? 25.479 -10.856 276.408 1.00 100.11 478 ASP A C 1
ATOM 2065 O O . ASP A 1 271 ? 25.910 -10.508 277.514 1.00 107.67 478 ASP A O 1
ATOM 2070 N N . SER A 1 272 ? 26.270 -11.377 275.471 1.00 84.71 479 SER A N 1
ATOM 2071 C CA . SER A 1 272 ? 27.677 -11.657 275.731 1.00 86.06 479 SER A CA 1
ATOM 2072 C C . SER A 1 272 ? 28.621 -10.581 275.216 1.00 83.56 479 SER A C 1
ATOM 2073 O O . SER A 1 272 ? 29.693 -10.388 275.798 1.00 87.06 479 SER A O 1
ATOM 2076 N N . GLY A 1 273 ? 28.261 -9.881 274.145 1.00 97.74 480 GLY A N 1
ATOM 2077 C CA . GLY A 1 273 ? 29.115 -8.851 273.589 1.00 102.53 480 GLY A CA 1
ATOM 2078 C C . GLY A 1 273 ? 30.115 -9.323 272.558 1.00 96.37 480 GLY A C 1
ATOM 2079 O O . GLY A 1 273 ? 30.984 -8.539 272.158 1.00 70.97 480 GLY A O 1
ATOM 2080 N N . VAL A 1 274 ? 30.028 -10.579 272.118 1.00 105.06 481 VAL A N 1
ATOM 2081 C CA . VAL A 1 274 ? 30.930 -11.070 271.086 1.00 98.72 481 VAL A CA 1
ATOM 2082 C C . VAL A 1 274 ? 30.529 -10.481 269.742 1.00 91.21 481 VAL A C 1
ATOM 2083 O O . VAL A 1 274 ? 29.338 -10.359 269.423 1.00 82.09 481 VAL A O 1
ATOM 2087 N N . VAL A 1 275 ? 31.526 -10.101 268.949 1.00 104.35 482 VAL A N 1
ATOM 2088 C CA . VAL A 1 275 ? 31.306 -9.525 267.629 1.00 76.16 482 VAL A CA 1
ATOM 2089 C C . VAL A 1 275 ? 31.438 -10.641 266.602 1.00 89.98 482 VAL A C 1
ATOM 2090 O O . VAL A 1 275 ? 32.503 -11.256 266.473 1.00 92.42 482 VAL A O 1
ATOM 2094 N N . TYR A 1 276 ? 30.359 -10.907 265.875 1.00 86.28 483 TYR A N 1
ATOM 2095 C CA . TYR A 1 276 ? 30.328 -11.973 264.885 1.00 92.24 483 TYR A CA 1
ATOM 2096 C C . TYR A 1 276 ? 30.468 -11.400 263.481 1.00 96.25 483 TYR A C 1
ATOM 2097 O O . TYR A 1 276 ? 29.856 -10.380 263.148 1.00 99.20 483 TYR A O 1
ATOM 2106 N N . ALA A 1 277 ? 31.279 -12.062 262.661 1.00 87.84 484 ALA A N 1
ATOM 2107 C CA . ALA A 1 277 ? 31.448 -11.696 261.260 1.00 85.25 484 ALA A CA 1
ATOM 2108 C C . ALA A 1 277 ? 30.386 -12.423 260.444 1.00 88.01 484 ALA A C 1
ATOM 2109 O O . ALA A 1 277 ? 30.390 -13.655 260.364 1.00 93.65 484 ALA A O 1
ATOM 2111 N N . GLN A 1 278 ? 29.477 -11.663 259.836 1.00 90.92 485 GLN A N 1
ATOM 2112 C CA . GLN A 1 278 ? 28.334 -12.246 259.142 1.00 105.94 485 GLN A CA 1
ATOM 2113 C C . GLN A 1 278 ? 28.641 -12.673 257.710 1.00 110.82 485 GLN A C 1
ATOM 2114 O O . GLN A 1 278 ? 27.737 -13.169 257.027 1.00 97.03 485 GLN A O 1
ATOM 2120 N N . ARG A 1 279 ? 29.873 -12.504 257.238 1.00 108.34 486 ARG A N 1
ATOM 2121 C CA . ARG A 1 279 ? 30.220 -12.919 255.885 1.00 114.63 486 ARG A CA 1
ATOM 2122 C C . ARG A 1 279 ? 31.731 -13.070 255.784 1.00 119.34 486 ARG A C 1
ATOM 2123 O O . ARG A 1 279 ? 32.475 -12.740 256.711 1.00 109.29 486 ARG A O 1
ATOM 2131 N N . ALA A 1 280 ? 32.172 -13.576 254.636 1.00 131.42 487 ALA A N 1
ATOM 2132 C CA . ALA A 1 280 ? 33.595 -13.709 254.347 1.00 145.81 487 ALA A CA 1
ATOM 2133 C C . ALA A 1 280 ? 34.112 -12.374 253.825 1.00 148.77 487 ALA A C 1
ATOM 2134 O O . ALA A 1 280 ? 33.758 -11.953 252.720 1.00 153.40 487 ALA A O 1
ATOM 2136 N N . PHE A 1 281 ? 34.945 -11.706 254.618 1.00 139.62 488 PHE A N 1
ATOM 2137 C CA . PHE A 1 281 ? 35.459 -10.399 254.234 1.00 125.10 488 PHE A CA 1
ATOM 2138 C C . PHE A 1 281 ? 36.451 -10.519 253.085 1.00 95.46 488 PHE A C 1
ATOM 2139 O O . PHE A 1 281 ? 37.223 -11.476 253.001 1.00 92.65 488 PHE A O 1
ATOM 2147 N N . ASP A 1 282 ? 36.431 -9.523 252.200 1.00 96.00 489 ASP A N 1
ATOM 2148 C CA . ASP A 1 282 ? 37.350 -9.443 251.071 1.00 113.65 489 ASP A CA 1
ATOM 2149 C C . ASP A 1 282 ? 38.191 -8.184 251.226 1.00 105.84 489 ASP A C 1
ATOM 2150 O O . ASP A 1 282 ? 37.651 -7.072 251.224 1.00 109.08 489 ASP A O 1
ATOM 2155 N N . HIS A 1 283 ? 39.507 -8.360 251.375 1.00 93.54 490 HIS A N 1
ATOM 2156 C CA . HIS A 1 283 ? 40.390 -7.208 251.539 1.00 93.40 490 HIS A CA 1
ATOM 2157 C C . HIS A 1 283 ? 40.372 -6.322 250.304 1.00 107.20 490 HIS A C 1
ATOM 2158 O O . HIS A 1 283 ? 40.460 -5.093 250.410 1.00 113.10 490 HIS A O 1
ATOM 2165 N N . GLU A 1 284 ? 40.256 -6.925 249.124 1.00 119.75 491 GLU A N 1
ATOM 2166 C CA . GLU A 1 284 ? 40.242 -6.161 247.885 1.00 121.37 491 GLU A CA 1
ATOM 2167 C C . GLU A 1 284 ? 38.920 -5.444 247.649 1.00 123.38 491 GLU A C 1
ATOM 2168 O O . GLU A 1 284 ? 38.864 -4.551 246.797 1.00 122.52 491 GLU A O 1
ATOM 2174 N N . GLN A 1 285 ? 37.865 -5.805 248.378 1.00 124.03 492 GLN A N 1
ATOM 2175 C CA . GLN A 1 285 ? 36.583 -5.119 248.274 1.00 126.54 492 GLN A CA 1
ATOM 2176 C C . GLN A 1 285 ? 36.496 -3.945 249.244 1.00 115.49 492 GLN A C 1
ATOM 2177 O O . GLN A 1 285 ? 36.203 -2.817 248.835 1.00 110.42 492 GLN A O 1
ATOM 2179 N N . ILE A 1 286 ? 36.747 -4.194 250.526 1.00 119.74 493 ILE A N 1
ATOM 2180 C CA . ILE A 1 286 ? 36.791 -3.152 251.542 1.00 120.27 493 ILE A CA 1
ATOM 2181 C C . ILE A 1 286 ? 38.072 -3.325 252.346 1.00 108.33 493 ILE A C 1
ATOM 2182 O O . ILE A 1 286 ? 38.457 -4.449 252.685 1.00 98.01 493 ILE A O 1
ATOM 2187 N N . ARG A 1 287 ? 38.744 -2.211 252.630 1.00 101.43 494 ARG A N 1
ATOM 2188 C CA . ARG A 1 287 ? 40.011 -2.251 253.348 1.00 98.73 494 ARG A CA 1
ATOM 2189 C C . ARG A 1 287 ? 39.821 -2.226 254.858 1.00 98.84 494 ARG A C 1
ATOM 2190 O O . ARG A 1 287 ? 40.574 -2.877 255.590 1.00 93.98 494 ARG A O 1
ATOM 2198 N N . SER A 1 288 ? 38.826 -1.484 255.332 1.00 96.42 495 SER A N 1
ATOM 2199 C CA . SER A 1 288 ? 38.559 -1.331 256.754 1.00 92.88 495 SER A CA 1
ATOM 2200 C C . SER A 1 288 ? 37.244 -0.587 256.898 1.00 88.34 495 SER A C 1
ATOM 2201 O O . SER A 1 288 ? 36.828 0.147 255.998 1.00 90.58 495 SER A O 1
ATOM 2204 N N . PHE A 1 289 ? 36.593 -0.780 258.041 1.00 90.87 496 PHE A N 1
ATOM 2205 C CA . PHE A 1 289 ? 35.352 -0.071 258.310 1.00 103.49 496 PHE A CA 1
ATOM 2206 C C . PHE A 1 289 ? 35.282 0.279 259.788 1.00 102.01 496 PHE A C 1
ATOM 2207 O O . PHE A 1 289 ? 36.041 -0.239 260.610 1.00 104.95 496 PHE A O 1
ATOM 2215 N N . GLN A 1 290 ? 34.366 1.181 260.122 1.00 94.43 497 GLN A N 1
ATOM 2216 C CA . GLN A 1 290 ? 34.204 1.656 261.487 1.00 84.84 497 GLN A CA 1
ATOM 2217 C C . GLN A 1 290 ? 32.814 1.300 261.990 1.00 89.79 497 GLN A C 1
ATOM 2218 O O . GLN A 1 290 ? 31.813 1.571 261.318 1.00 97.93 497 GLN A O 1
ATOM 2224 N N . LEU A 1 291 ? 32.766 0.683 263.165 1.00 96.10 498 LEU A N 1
ATOM 2225 C CA . LEU A 1 291 ? 31.532 0.378 263.869 1.00 85.93 498 LEU A CA 1
ATOM 2226 C C . LEU A 1 291 ? 31.412 1.278 265.087 1.00 95.22 498 LEU A C 1
ATOM 2227 O O . LEU A 1 291 ? 32.407 1.564 265.760 1.00 96.33 498 LEU A O 1
ATOM 2232 N N . THR A 1 292 ? 30.191 1.718 265.369 1.00 102.43 499 THR A N 1
ATOM 2233 C CA . THR A 1 292 ? 29.884 2.463 266.584 1.00 103.69 499 THR A CA 1
ATOM 2234 C C . THR A 1 292 ? 28.855 1.662 267.373 1.00 92.42 499 THR A C 1
ATOM 2235 O O . THR A 1 292 ? 27.682 1.580 266.976 1.00 78.12 499 THR A O 1
ATOM 2239 N N . LEU A 1 293 ? 29.317 1.074 268.480 1.00 104.92 500 LEU A N 1
ATOM 2240 C CA . LEU A 1 293 ? 28.582 0.193 269.376 1.00 103.08 500 LEU A CA 1
ATOM 2241 C C . LEU A 1 293 ? 27.981 0.973 270.539 1.00 90.63 500 LEU A C 1
ATOM 2242 O O . LEU A 1 293 ? 28.385 2.096 270.849 1.00 89.22 500 LEU A O 1
ATOM 2247 N N . GLN A 1 294 ? 27.034 0.330 271.219 1.00 94.04 501 GLN A N 1
ATOM 2248 C CA . GLN A 1 294 ? 26.352 0.932 272.356 1.00 87.67 501 GLN A CA 1
ATOM 2249 C C . GLN A 1 294 ? 26.057 -0.139 273.394 1.00 90.46 501 GLN A C 1
ATOM 2250 O O . GLN A 1 294 ? 25.439 -1.160 273.077 1.00 89.07 501 GLN A O 1
ATOM 2256 N N . ALA A 1 295 ? 26.506 0.092 274.621 1.00 88.00 502 ALA A N 1
ATOM 2257 C CA . ALA A 1 295 ? 26.120 -0.719 275.764 1.00 96.39 502 ALA A CA 1
ATOM 2258 C C . ALA A 1 295 ? 25.096 0.044 276.591 1.00 92.79 502 ALA A C 1
ATOM 2259 O O . ALA A 1 295 ? 25.210 1.260 276.774 1.00 87.96 502 ALA A O 1
ATOM 2261 N N . ARG A 1 296 ? 24.093 -0.677 277.086 1.00 92.68 503 ARG A N 1
ATOM 2262 C CA . ARG A 1 296 ? 22.982 -0.077 277.806 1.00 101.17 503 ARG A CA 1
ATOM 2263 C C . ARG A 1 296 ? 22.522 -1.021 278.904 1.00 104.73 503 ARG A C 1
ATOM 2264 O O . ARG A 1 296 ? 22.505 -2.240 278.719 1.00 116.03 503 ARG A O 1
ATOM 2272 N N . ASP A 1 297 ? 22.158 -0.455 280.048 1.00 98.30 504 ASP A N 1
ATOM 2273 C CA . ASP A 1 297 ? 21.540 -1.238 281.104 1.00 99.44 504 ASP A CA 1
ATOM 2274 C C . ASP A 1 297 ? 20.027 -1.278 280.905 1.00 105.51 504 ASP A C 1
ATOM 2275 O O . ASP A 1 297 ? 19.452 -0.488 280.152 1.00 116.11 504 ASP A O 1
ATOM 2280 N N . GLN A 1 298 ? 19.381 -2.215 281.590 1.00 98.97 505 GLN A N 1
ATOM 2281 C CA . GLN A 1 298 ? 17.953 -2.450 281.422 1.00 111.35 505 GLN A CA 1
ATOM 2282 C C . GLN A 1 298 ? 17.198 -1.925 282.641 1.00 119.05 505 GLN A C 1
ATOM 2283 O O . GLN A 1 298 ? 16.656 -2.680 283.452 1.00 136.44 505 GLN A O 1
ATOM 2289 N N . GLY A 1 299 ? 17.166 -0.595 282.760 1.00 106.88 506 GLY A N 1
ATOM 2290 C CA . GLY A 1 299 ? 16.413 0.070 283.802 1.00 107.45 506 GLY A CA 1
ATOM 2291 C C . GLY A 1 299 ? 15.706 1.292 283.253 1.00 116.15 506 GLY A C 1
ATOM 2292 O O . GLY A 1 299 ? 15.852 1.642 282.079 1.00 121.63 506 GLY A O 1
ATOM 2293 N N . SER A 1 300 ? 14.927 1.930 284.123 1.00 120.03 507 SER A N 1
ATOM 2294 C CA . SER A 1 300 ? 14.232 3.162 283.777 1.00 120.65 507 SER A CA 1
ATOM 2295 C C . SER A 1 300 ? 14.735 4.280 284.678 1.00 130.01 507 SER A C 1
ATOM 2296 O O . SER A 1 300 ? 14.559 4.198 285.907 1.00 143.07 507 SER A O 1
ATOM 2299 N N . PRO A 1 301 ? 15.369 5.334 284.139 1.00 123.47 508 PRO A N 1
ATOM 2300 C CA . PRO A 1 301 ? 15.661 5.474 282.711 1.00 124.28 508 PRO A CA 1
ATOM 2301 C C . PRO A 1 301 ? 16.976 4.801 282.322 1.00 126.95 508 PRO A C 1
ATOM 2302 O O . PRO A 1 301 ? 17.971 4.913 283.042 1.00 128.96 508 PRO A O 1
ATOM 2306 N N . ALA A 1 302 ? 16.971 4.099 281.191 1.00 109.19 509 ALA A N 1
ATOM 2307 C CA . ALA A 1 302 ? 18.155 3.370 280.762 1.00 88.03 509 ALA A CA 1
ATOM 2308 C C . ALA A 1 302 ? 19.276 4.339 280.405 1.00 84.62 509 ALA A C 1
ATOM 2309 O O . ALA A 1 302 ? 19.054 5.351 279.733 1.00 91.24 509 ALA A O 1
ATOM 2311 N N . LEU A 1 303 ? 20.480 4.036 280.874 1.00 81.40 510 LEU A N 1
ATOM 2312 C CA . LEU A 1 303 ? 21.670 4.795 280.526 1.00 89.37 510 LEU A CA 1
ATOM 2313 C C . LEU A 1 303 ? 22.509 3.994 279.540 1.00 90.39 510 LEU A C 1
ATOM 2314 O O . LEU A 1 303 ? 22.541 2.761 279.586 1.00 96.48 510 LEU A O 1
ATOM 2319 N N . SER A 1 304 ? 23.189 4.702 278.643 1.00 82.26 511 SER A N 1
ATOM 2320 C CA . SER A 1 304 ? 23.907 4.067 277.548 1.00 86.40 511 SER A CA 1
ATOM 2321 C C . SER A 1 304 ? 25.309 4.648 277.426 1.00 88.67 511 SER A C 1
ATOM 2322 O O . SER A 1 304 ? 25.670 5.619 278.097 1.00 64.64 511 SER A O 1
ATOM 2325 N N . ALA A 1 305 ? 26.103 4.027 276.554 1.00 85.34 512 ALA A N 1
ATOM 2326 C CA . ALA A 1 305 ? 27.443 4.501 276.233 1.00 91.03 512 ALA A CA 1
ATOM 2327 C C . ALA A 1 305 ? 27.853 3.920 274.888 1.00 83.06 512 ALA A C 1
ATOM 2328 O O . ALA A 1 305 ? 27.645 2.732 274.634 1.00 79.98 512 ALA A O 1
ATOM 2330 N N . ASN A 1 306 ? 28.429 4.760 274.033 1.00 88.31 513 ASN A N 1
ATOM 2331 C CA . ASN A 1 306 ? 28.844 4.360 272.698 1.00 83.36 513 ASN A CA 1
ATOM 2332 C C . ASN A 1 306 ? 30.361 4.259 272.628 1.00 81.88 513 ASN A C 1
ATOM 2333 O O . ASN A 1 306 ? 31.082 4.993 273.308 1.00 84.62 513 ASN A O 1
ATOM 2338 N N . VAL A 1 307 ? 30.841 3.341 271.793 1.00 69.33 514 VAL A N 1
ATOM 2339 C CA . VAL A 1 307 ? 32.271 3.124 271.623 1.00 92.13 514 VAL A CA 1
ATOM 2340 C C . VAL A 1 307 ? 32.554 2.907 270.141 1.00 97.18 514 VAL A C 1
ATOM 2341 O O . VAL A 1 307 ? 31.706 2.411 269.392 1.00 92.47 514 VAL A O 1
ATOM 2345 N N . SER A 1 308 ? 33.747 3.312 269.711 1.00 94.12 515 SER A N 1
ATOM 2346 C CA . SER A 1 308 ? 34.169 3.174 268.323 1.00 90.35 515 SER A CA 1
ATOM 2347 C C . SER A 1 308 ? 35.132 2.001 268.192 1.00 84.14 515 SER A C 1
ATOM 2348 O O . SER A 1 308 ? 36.142 1.934 268.901 1.00 77.62 515 SER A O 1
ATOM 2351 N N . MET A 1 309 ? 34.812 1.082 267.283 1.00 83.87 516 MET A N 1
ATOM 2352 C CA . MET A 1 309 ? 35.643 -0.077 266.984 1.00 84.86 516 MET A CA 1
ATOM 2353 C C . MET A 1 309 ? 35.935 -0.092 265.493 1.00 87.02 516 MET A C 1
ATOM 2354 O O . MET A 1 309 ? 35.016 -0.247 264.684 1.00 91.68 516 MET A O 1
ATOM 2359 N N . ARG A 1 310 ? 37.203 0.059 265.129 1.00 88.56 517 ARG A N 1
ATOM 2360 C CA . ARG A 1 310 ? 37.612 0.020 263.732 1.00 87.60 517 ARG A CA 1
ATOM 2361 C C . ARG A 1 310 ? 38.126 -1.374 263.398 1.00 78.57 517 ARG A C 1
ATOM 2362 O O . ARG A 1 310 ? 38.963 -1.924 264.121 1.00 76.85 517 ARG A O 1
ATOM 2370 N N . VAL A 1 311 ? 37.608 -1.944 262.314 1.00 79.09 518 VAL A N 1
ATOM 2371 C CA . VAL A 1 311 ? 37.971 -3.279 261.856 1.00 79.29 518 VAL A CA 1
ATOM 2372 C C . VAL A 1 311 ? 38.817 -3.136 260.600 1.00 81.14 518 VAL A C 1
ATOM 2373 O O . VAL A 1 311 ? 38.369 -2.555 259.600 1.00 88.33 518 VAL A O 1
ATOM 2377 N N . LEU A 1 312 ? 40.037 -3.667 260.657 1.00 81.09 519 LEU A N 1
ATOM 2378 C CA . LEU A 1 312 ? 40.963 -3.703 259.533 1.00 82.87 519 LEU A CA 1
ATOM 2379 C C . LEU A 1 312 ? 41.099 -5.148 259.072 1.00 92.90 519 LEU A C 1
ATOM 2380 O O . LEU A 1 312 ? 41.445 -6.025 259.871 1.00 109.79 519 LEU A O 1
ATOM 2385 N N . VAL A 1 313 ? 40.831 -5.396 257.794 1.00 97.00 520 VAL A N 1
ATOM 2386 C CA . VAL A 1 313 ? 41.005 -6.724 257.218 1.00 85.25 520 VAL A CA 1
ATOM 2387 C C . VAL A 1 313 ? 42.435 -6.853 256.710 1.00 86.30 520 VAL A C 1
ATOM 2388 O O . VAL A 1 313 ? 42.916 -6.007 255.946 1.00 87.70 520 VAL A O 1
ATOM 2392 N N . ASP A 1 314 ? 43.126 -7.899 257.156 1.00 100.26 521 ASP A N 1
ATOM 2393 C CA . ASP A 1 314 ? 44.517 -8.114 256.787 1.00 107.01 521 ASP A CA 1
ATOM 2394 C C . ASP A 1 314 ? 44.598 -8.882 255.476 1.00 94.19 521 ASP A C 1
ATOM 2395 O O . ASP A 1 314 ? 43.809 -9.798 255.226 1.00 88.62 521 ASP A O 1
ATOM 2400 N N . ASP A 1 315 ? 45.565 -8.501 254.644 1.00 92.18 522 ASP A N 1
ATOM 2401 C CA . ASP A 1 315 ? 45.666 -9.029 253.291 1.00 107.66 522 ASP A CA 1
ATOM 2402 C C . ASP A 1 315 ? 46.339 -10.395 253.291 1.00 102.98 522 ASP A C 1
ATOM 2403 O O . ASP A 1 315 ? 47.402 -10.578 253.893 1.00 96.55 522 ASP A O 1
ATOM 2408 N N . ARG A 1 316 ? 45.716 -11.350 252.611 1.00 92.91 523 ARG A N 1
ATOM 2409 C CA . ARG A 1 316 ? 46.301 -12.653 252.351 1.00 94.94 523 ARG A CA 1
ATOM 2410 C C . ARG A 1 316 ? 46.522 -12.815 250.853 1.00 100.89 523 ARG A C 1
ATOM 2411 O O . ARG A 1 316 ? 45.868 -12.167 250.032 1.00 100.18 523 ARG A O 1
ATOM 2419 N N . ASN A 1 317 ? 47.467 -13.688 250.503 1.00 110.27 524 ASN A N 1
ATOM 2420 C CA . ASN A 1 317 ? 47.843 -13.895 249.105 1.00 102.80 524 ASN A CA 1
ATOM 2421 C C . ASN A 1 317 ? 46.833 -14.829 248.434 1.00 101.23 524 ASN A C 1
ATOM 2422 O O . ASN A 1 317 ? 47.107 -15.990 248.123 1.00 100.36 524 ASN A O 1
ATOM 2427 N N . ASP A 1 318 ? 45.637 -14.288 248.204 1.00 105.87 525 ASP A N 1
ATOM 2428 C CA . ASP A 1 318 ? 44.547 -15.046 247.606 1.00 113.42 525 ASP A CA 1
ATOM 2429 C C . ASP A 1 318 ? 44.321 -14.721 246.135 1.00 133.86 525 ASP A C 1
ATOM 2430 O O . ASP A 1 318 ? 43.534 -15.412 245.480 1.00 140.67 525 ASP A O 1
ATOM 2435 N N . ASN A 1 319 ? 44.980 -13.695 245.603 1.00 110.44 526 ASN A N 1
ATOM 2436 C CA . ASN A 1 319 ? 44.855 -13.320 244.201 1.00 109.55 526 ASN A CA 1
ATOM 2437 C C . ASN A 1 319 ? 46.206 -13.469 243.519 1.00 116.57 526 ASN A C 1
ATOM 2438 O O . ASN A 1 319 ? 47.225 -13.004 244.041 1.00 117.06 526 ASN A O 1
ATOM 2443 N N . ALA A 1 320 ? 46.207 -14.117 242.357 1.00 120.93 527 ALA A N 1
ATOM 2444 C CA . ALA A 1 320 ? 47.399 -14.392 241.573 1.00 110.61 527 ALA A CA 1
ATOM 2445 C C . ALA A 1 320 ? 47.711 -13.233 240.637 1.00 98.60 527 ALA A C 1
ATOM 2446 O O . ALA A 1 320 ? 46.822 -12.456 240.275 1.00 93.01 527 ALA A O 1
ATOM 2448 N N . PRO A 1 321 ? 48.972 -13.082 240.231 1.00 95.59 528 PRO A N 1
ATOM 2449 C CA . PRO A 1 321 ? 49.308 -12.035 239.260 1.00 95.21 528 PRO A CA 1
ATOM 2450 C C . PRO A 1 321 ? 48.658 -12.303 237.915 1.00 85.78 528 PRO A C 1
ATOM 2451 O O . PRO A 1 321 ? 48.433 -13.449 237.521 1.00 88.47 528 PRO A O 1
ATOM 2455 N N . ARG A 1 322 ? 48.352 -11.221 237.206 1.00 85.25 529 ARG A N 1
ATOM 2456 C CA . ARG A 1 322 ? 47.811 -11.301 235.859 1.00 104.78 529 ARG A CA 1
ATOM 2457 C C . ARG A 1 322 ? 48.731 -10.558 234.900 1.00 116.44 529 ARG A C 1
ATOM 2458 O O . ARG A 1 322 ? 49.240 -9.471 235.217 1.00 123.28 529 ARG A O 1
ATOM 2466 N N . VAL A 1 323 ? 48.954 -11.169 233.739 1.00 112.65 530 VAL A N 1
ATOM 2467 C CA . VAL A 1 323 ? 49.858 -10.638 232.726 1.00 113.54 530 VAL A CA 1
ATOM 2468 C C . VAL A 1 323 ? 49.075 -9.685 231.835 1.00 114.73 530 VAL A C 1
ATOM 2469 O O . VAL A 1 323 ? 48.131 -10.087 231.146 1.00 101.98 530 VAL A O 1
ATOM 2473 N N . LEU A 1 324 ? 49.465 -8.413 231.853 1.00 118.46 531 LEU A N 1
ATOM 2474 C CA . LEU A 1 324 ? 48.794 -7.423 231.014 1.00 126.98 531 LEU A CA 1
ATOM 2475 C C . LEU A 1 324 ? 49.320 -7.499 229.584 1.00 119.21 531 LEU A C 1
ATOM 2476 O O . LEU A 1 324 ? 48.612 -7.930 228.669 1.00 120.83 531 LEU A O 1
ATOM 2481 N N . TYR A 1 325 ? 50.570 -7.085 229.379 1.00 114.75 532 TYR A N 1
ATOM 2482 C CA . TYR A 1 325 ? 51.207 -7.104 228.070 1.00 109.31 532 TYR A CA 1
ATOM 2483 C C . TYR A 1 325 ? 52.358 -8.095 228.070 1.00 106.95 532 TYR A C 1
ATOM 2484 O O . TYR A 1 325 ? 53.171 -8.093 229.005 1.00 110.58 532 TYR A O 1
ATOM 2493 N N . PRO A 1 326 ? 52.472 -8.950 227.046 1.00 94.77 533 PRO A N 1
ATOM 2494 C CA . PRO A 1 326 ? 51.566 -8.996 225.894 1.00 104.40 533 PRO A CA 1
ATOM 2495 C C . PRO A 1 326 ? 50.325 -9.844 226.135 1.00 105.54 533 PRO A C 1
ATOM 2496 O O . PRO A 1 326 ? 50.327 -10.697 227.023 1.00 105.92 533 PRO A O 1
ATOM 2500 N N . THR A 1 327 ? 49.280 -9.610 225.342 1.00 99.78 534 THR A N 1
ATOM 2501 C CA . THR A 1 327 ? 48.094 -10.452 225.402 1.00 101.46 534 THR A CA 1
ATOM 2502 C C . THR A 1 327 ? 48.427 -11.843 224.875 1.00 115.25 534 THR A C 1
ATOM 2503 O O . THR A 1 327 ? 49.079 -11.985 223.836 1.00 106.42 534 THR A O 1
ATOM 2507 N N . LEU A 1 328 ? 47.990 -12.870 225.597 1.00 118.24 535 LEU A N 1
ATOM 2508 C CA . LEU A 1 328 ? 48.340 -14.247 225.281 1.00 128.38 535 LEU A CA 1
ATOM 2509 C C . LEU A 1 328 ? 47.171 -14.965 224.621 1.00 142.19 535 LEU A C 1
ATOM 2510 O O . LEU A 1 328 ? 46.013 -14.776 225.005 1.00 148.82 535 LEU A O 1
ATOM 2515 N N . GLU A 1 329 ? 47.484 -15.786 223.626 1.00 148.44 536 GLU A N 1
ATOM 2516 C CA . GLU A 1 329 ? 46.512 -16.686 223.028 1.00 154.10 536 GLU A CA 1
ATOM 2517 C C . GLU A 1 329 ? 46.318 -17.894 223.938 1.00 163.59 536 GLU A C 1
ATOM 2518 O O . GLU A 1 329 ? 47.077 -18.092 224.889 1.00 166.72 536 GLU A O 1
ATOM 2524 N N . PRO A 1 330 ? 45.281 -18.725 223.684 1.00 163.49 537 PRO A N 1
ATOM 2525 C CA . PRO A 1 330 ? 45.056 -19.909 224.532 1.00 159.58 537 PRO A CA 1
ATOM 2526 C C . PRO A 1 330 ? 46.276 -20.808 224.690 1.00 152.50 537 PRO A C 1
ATOM 2527 O O . PRO A 1 330 ? 46.358 -21.588 225.643 1.00 132.17 537 PRO A O 1
ATOM 2531 N N . ASP A 1 331 ? 47.230 -20.705 223.763 1.00 160.68 538 ASP A N 1
ATOM 2532 C CA . ASP A 1 331 ? 48.499 -21.409 223.895 1.00 169.64 538 ASP A CA 1
ATOM 2533 C C . ASP A 1 331 ? 49.321 -20.913 225.079 1.00 164.78 538 ASP A C 1
ATOM 2534 O O . ASP A 1 331 ? 50.291 -21.577 225.461 1.00 166.29 538 ASP A O 1
ATOM 2539 N N . GLY A 1 332 ? 48.952 -19.784 225.678 1.00 161.61 539 GLY A N 1
ATOM 2540 C CA . GLY A 1 332 ? 49.834 -19.140 226.631 1.00 152.16 539 GLY A CA 1
ATOM 2541 C C . GLY A 1 332 ? 51.087 -18.601 225.983 1.00 152.23 539 GLY A C 1
ATOM 2542 O O . GLY A 1 332 ? 52.136 -18.531 226.633 1.00 151.21 539 GLY A O 1
ATOM 2543 N N . SER A 1 333 ? 51.001 -18.216 224.709 1.00 148.34 540 SER A N 1
ATOM 2544 C CA . SER A 1 333 ? 52.155 -17.840 223.909 1.00 131.18 540 SER A CA 1
ATOM 2545 C C . SER A 1 333 ? 51.926 -16.490 223.243 1.00 126.95 540 SER A C 1
ATOM 2546 O O . SER A 1 333 ? 50.788 -16.088 222.986 1.00 111.28 540 SER A O 1
ATOM 2549 N N . ALA A 1 334 ? 53.032 -15.799 222.966 1.00 126.42 541 ALA A N 1
ATOM 2550 C CA . ALA A 1 334 ? 53.028 -14.541 222.234 1.00 134.03 541 ALA A CA 1
ATOM 2551 C C . ALA A 1 334 ? 54.165 -14.566 221.224 1.00 142.14 541 ALA A C 1
ATOM 2552 O O . ALA A 1 334 ? 55.238 -15.107 221.506 1.00 159.51 541 ALA A O 1
ATOM 2554 N N . LEU A 1 335 ? 53.931 -13.980 220.050 1.00 142.15 542 LEU A N 1
ATOM 2555 C CA . LEU A 1 335 ? 54.880 -14.035 218.941 1.00 142.85 542 LEU A CA 1
ATOM 2556 C C . LEU A 1 335 ? 55.376 -12.630 218.622 1.00 146.69 542 LEU A C 1
ATOM 2557 O O . LEU A 1 335 ? 54.602 -11.781 218.166 1.00 144.43 542 LEU A O 1
ATOM 2559 N N . PHE A 1 336 ? 56.665 -12.391 218.855 1.00 145.35 543 PHE A N 1
ATOM 2560 C CA . PHE A 1 336 ? 57.338 -11.155 218.459 1.00 149.61 543 PHE A CA 1
ATOM 2561 C C . PHE A 1 336 ? 58.435 -11.536 217.471 1.00 156.56 543 PHE A C 1
ATOM 2562 O O . PHE A 1 336 ? 59.521 -11.964 217.876 1.00 160.35 543 PHE A O 1
ATOM 2570 N N . ASP A 1 337 ? 58.158 -11.387 216.177 1.00 158.20 544 ASP A N 1
ATOM 2571 C CA . ASP A 1 337 ? 59.118 -11.736 215.146 1.00 156.48 544 ASP A CA 1
ATOM 2572 C C . ASP A 1 337 ? 59.723 -10.465 214.545 1.00 150.96 544 ASP A C 1
ATOM 2573 O O . ASP A 1 337 ? 59.608 -9.374 215.123 1.00 149.72 544 ASP A O 1
ATOM 2578 N N . MET A 1 338 ? 60.365 -10.611 213.384 1.00 157.13 545 MET A N 1
ATOM 2579 C CA . MET A 1 338 ? 61.043 -9.510 212.697 1.00 153.36 545 MET A CA 1
ATOM 2580 C C . MET A 1 338 ? 62.084 -8.840 213.590 1.00 147.24 545 MET A C 1
ATOM 2581 O O . MET A 1 338 ? 62.360 -7.645 213.457 1.00 145.29 545 MET A O 1
ATOM 2586 N N . VAL A 1 339 ? 62.666 -9.606 214.502 1.00 141.95 546 VAL A N 1
ATOM 2587 C CA . VAL A 1 339 ? 63.745 -9.101 215.353 1.00 146.00 546 VAL A CA 1
ATOM 2588 C C . VAL A 1 339 ? 65.029 -9.047 214.529 1.00 161.44 546 VAL A C 1
ATOM 2589 O O . VAL A 1 339 ? 65.329 -10.009 213.805 1.00 160.37 546 VAL A O 1
ATOM 2593 N N . PRO A 1 340 ? 65.796 -7.958 214.592 1.00 166.24 547 PRO A N 1
ATOM 2594 C CA . PRO A 1 340 ? 67.032 -7.884 213.800 1.00 176.89 547 PRO A CA 1
ATOM 2595 C C . PRO A 1 340 ? 68.042 -8.926 214.260 1.00 176.78 547 PRO A C 1
ATOM 2596 O O . PRO A 1 340 ? 68.338 -9.043 215.451 1.00 175.44 547 PRO A O 1
ATOM 2600 N N . ARG A 1 341 ? 68.564 -9.694 213.299 1.00 171.17 548 ARG A N 1
ATOM 2601 C CA . ARG A 1 341 ? 69.582 -10.687 213.625 1.00 152.77 548 ARG A CA 1
ATOM 2602 C C . ARG A 1 341 ? 70.858 -10.018 214.121 1.00 161.62 548 ARG A C 1
ATOM 2603 O O . ARG A 1 341 ? 71.529 -10.534 215.022 1.00 179.92 548 ARG A O 1
ATOM 2605 N N . ALA A 1 342 ? 71.202 -8.862 213.554 1.00 153.72 549 ALA A N 1
ATOM 2606 C CA . ALA A 1 342 ? 72.354 -8.095 214.013 1.00 136.28 549 ALA A CA 1
ATOM 2607 C C . ALA A 1 342 ? 71.982 -7.247 215.223 1.00 134.61 549 ALA A C 1
ATOM 2608 O O . ALA A 1 342 ? 72.257 -6.043 215.254 1.00 136.38 549 ALA A O 1
ATOM 2610 N N . ALA A 1 343 ? 71.359 -7.866 216.221 1.00 129.73 550 ALA A N 1
ATOM 2611 C CA . ALA A 1 343 ? 70.912 -7.133 217.396 1.00 131.40 550 ALA A CA 1
ATOM 2612 C C . ALA A 1 343 ? 72.095 -6.783 218.289 1.00 138.58 550 ALA A C 1
ATOM 2613 O O . ALA A 1 343 ? 72.894 -7.653 218.651 1.00 148.45 550 ALA A O 1
ATOM 2615 N N . GLU A 1 344 ? 72.206 -5.505 218.639 1.00 136.16 551 GLU A N 1
ATOM 2616 C CA . GLU A 1 344 ? 73.217 -5.065 219.580 1.00 137.10 551 GLU A CA 1
ATOM 2617 C C . GLU A 1 344 ? 72.938 -5.664 220.959 1.00 140.38 551 GLU A C 1
ATOM 2618 O O . GLU A 1 344 ? 71.808 -6.063 221.255 1.00 142.58 551 GLU A O 1
ATOM 2620 N N . PRO A 1 345 ? 73.955 -5.761 221.817 1.00 130.58 552 PRO A N 1
ATOM 2621 C CA . PRO A 1 345 ? 73.712 -6.262 223.174 1.00 121.83 552 PRO A CA 1
ATOM 2622 C C . PRO A 1 345 ? 72.815 -5.310 223.949 1.00 121.34 552 PRO A C 1
ATOM 2623 O O . PRO A 1 345 ? 72.878 -4.090 223.782 1.00 115.47 552 PRO A O 1
ATOM 2627 N N . GLY A 1 346 ? 71.967 -5.880 224.798 1.00 141.99 553 GLY A N 1
ATOM 2628 C CA . GLY A 1 346 ? 71.014 -5.059 225.513 1.00 149.37 553 GLY A CA 1
ATOM 2629 C C . GLY A 1 346 ? 69.901 -4.507 224.657 1.00 150.81 553 GLY A C 1
ATOM 2630 O O . GLY A 1 346 ? 69.209 -3.578 225.081 1.00 154.02 553 GLY A O 1
ATOM 2631 N N . TYR A 1 347 ? 69.712 -5.046 223.454 1.00 134.87 554 TYR A N 1
ATOM 2632 C CA . TYR A 1 347 ? 68.598 -4.637 222.609 1.00 124.08 554 TYR A CA 1
ATOM 2633 C C . TYR A 1 347 ? 67.290 -5.090 223.241 1.00 105.35 554 TYR A C 1
ATOM 2634 O O . TYR A 1 347 ? 67.061 -6.291 223.421 1.00 95.56 554 TYR A O 1
ATOM 2643 N N . LEU A 1 348 ? 66.436 -4.129 223.575 1.00 111.02 555 LEU A N 1
ATOM 2644 C CA . LEU A 1 348 ? 65.193 -4.415 224.281 1.00 113.03 555 LEU A CA 1
ATOM 2645 C C . LEU A 1 348 ? 64.226 -5.138 223.353 1.00 112.24 555 LEU A C 1
ATOM 2646 O O . LEU A 1 348 ? 63.653 -4.530 222.444 1.00 117.03 555 LEU A O 1
ATOM 2651 N N . VAL A 1 349 ? 64.040 -6.439 223.580 1.00 111.68 556 VAL A N 1
ATOM 2652 C CA . VAL A 1 349 ? 63.064 -7.197 222.802 1.00 96.54 556 VAL A CA 1
ATOM 2653 C C . VAL A 1 349 ? 61.650 -6.808 223.211 1.00 107.55 556 VAL A C 1
ATOM 2654 O O . VAL A 1 349 ? 60.839 -6.382 222.381 1.00 96.55 556 VAL A O 1
ATOM 2658 N N . THR A 1 350 ? 61.329 -6.960 224.495 1.00 119.89 557 THR A N 1
ATOM 2659 C CA . THR A 1 350 ? 59.999 -6.610 224.981 1.00 118.51 557 THR A CA 1
ATOM 2660 C C . THR A 1 350 ? 60.101 -6.258 226.457 1.00 124.31 557 THR A C 1
ATOM 2661 O O . THR A 1 350 ? 61.065 -6.620 227.133 1.00 139.07 557 THR A O 1
ATOM 2665 N N . LYS A 1 351 ? 59.105 -5.526 226.951 1.00 117.49 558 LYS A N 1
ATOM 2666 C CA . LYS A 1 351 ? 58.960 -5.263 228.378 1.00 108.10 558 LYS A CA 1
ATOM 2667 C C . LYS A 1 351 ? 57.629 -5.848 228.829 1.00 104.89 558 LYS A C 1
ATOM 2668 O O . LYS A 1 351 ? 56.564 -5.366 228.428 1.00 113.90 558 LYS A O 1
ATOM 2674 N N . VAL A 1 352 ? 57.690 -6.891 229.651 1.00 92.88 559 VAL A N 1
ATOM 2675 C CA . VAL A 1 352 ? 56.489 -7.513 230.194 1.00 98.23 559 VAL A CA 1
ATOM 2676 C C . VAL A 1 352 ? 55.936 -6.640 231.312 1.00 98.46 559 VAL A C 1
ATOM 2677 O O . VAL A 1 352 ? 56.685 -6.154 232.168 1.00 102.41 559 VAL A O 1
ATOM 2681 N N . VAL A 1 353 ? 54.622 -6.427 231.307 1.00 85.95 560 VAL A N 1
ATOM 2682 C CA . VAL A 1 353 ? 53.944 -5.731 232.393 1.00 84.07 560 VAL A CA 1
ATOM 2683 C C . VAL A 1 353 ? 52.854 -6.638 232.948 1.00 114.66 560 VAL A C 1
ATOM 2684 O O . VAL A 1 353 ? 52.128 -7.299 232.197 1.00 97.02 560 VAL A O 1
ATOM 2688 N N . ALA A 1 354 ? 52.764 -6.680 234.274 1.00 102.22 561 ALA A N 1
ATOM 2689 C CA . ALA A 1 354 ? 51.796 -7.498 234.984 1.00 92.68 561 ALA A CA 1
ATOM 2690 C C . ALA A 1 354 ? 51.376 -6.748 236.237 1.00 84.58 561 ALA A C 1
ATOM 2691 O O . ALA A 1 354 ? 52.062 -5.825 236.686 1.00 79.18 561 ALA A O 1
ATOM 2693 N N . VAL A 1 355 ? 50.228 -7.137 236.795 1.00 94.08 562 VAL A N 1
ATOM 2694 C CA . VAL A 1 355 ? 49.707 -6.512 238.007 1.00 82.63 562 VAL A CA 1
ATOM 2695 C C . VAL A 1 355 ? 49.171 -7.590 238.940 1.00 102.87 562 VAL A C 1
ATOM 2696 O O . VAL A 1 355 ? 48.971 -8.742 238.552 1.00 80.39 562 VAL A O 1
ATOM 2700 N N . ASP A 1 356 ? 48.942 -7.192 240.190 1.00 97.35 563 ASP A N 1
ATOM 2701 C CA . ASP A 1 356 ? 48.389 -8.062 241.218 1.00 98.85 563 ASP A CA 1
ATOM 2702 C C . ASP A 1 356 ? 47.450 -7.239 242.086 1.00 110.10 563 ASP A C 1
ATOM 2703 O O . ASP A 1 356 ? 47.828 -6.164 242.561 1.00 123.77 563 ASP A O 1
ATOM 2708 N N . ALA A 1 357 ? 46.232 -7.744 242.291 1.00 115.10 564 ALA A N 1
ATOM 2709 C CA . ALA A 1 357 ? 45.206 -7.007 243.023 1.00 113.34 564 ALA A CA 1
ATOM 2710 C C . ALA A 1 357 ? 45.451 -6.956 244.525 1.00 115.03 564 ALA A C 1
ATOM 2711 O O . ALA A 1 357 ? 44.684 -6.291 245.230 1.00 114.13 564 ALA A O 1
ATOM 2713 N N . ASP A 1 358 ? 46.484 -7.628 245.031 1.00 120.98 565 ASP A N 1
ATOM 2714 C CA . ASP A 1 358 ? 46.749 -7.657 246.465 1.00 115.59 565 ASP A CA 1
ATOM 2715 C C . ASP A 1 358 ? 47.527 -6.425 246.908 1.00 111.70 565 ASP A C 1
ATOM 2716 O O . ASP A 1 358 ? 47.478 -5.381 246.249 1.00 116.72 565 ASP A O 1
ATOM 2721 N N . SER A 1 359 ? 48.249 -6.536 248.023 1.00 101.04 566 SER A N 1
ATOM 2722 C CA . SER A 1 359 ? 48.992 -5.412 248.570 1.00 82.96 566 SER A CA 1
ATOM 2723 C C . SER A 1 359 ? 50.203 -5.928 249.333 1.00 86.62 566 SER A C 1
ATOM 2724 O O . SER A 1 359 ? 50.192 -7.042 249.864 1.00 94.54 566 SER A O 1
ATOM 2727 N N . GLY A 1 360 ? 51.251 -5.106 249.376 1.00 84.37 567 GLY A N 1
ATOM 2728 C CA . GLY A 1 360 ? 52.428 -5.454 250.158 1.00 83.91 567 GLY A CA 1
ATOM 2729 C C . GLY A 1 360 ? 53.184 -6.624 249.558 1.00 77.08 567 GLY A C 1
ATOM 2730 O O . GLY A 1 360 ? 53.360 -6.724 248.339 1.00 82.14 567 GLY A O 1
ATOM 2731 N N . HIS A 1 361 ? 53.636 -7.530 250.432 1.00 80.87 568 HIS A N 1
ATOM 2732 C CA . HIS A 1 361 ? 54.389 -8.698 249.982 1.00 98.76 568 HIS A CA 1
ATOM 2733 C C . HIS A 1 361 ? 53.630 -9.501 248.936 1.00 103.29 568 HIS A C 1
ATOM 2734 O O . HIS A 1 361 ? 54.247 -10.113 248.057 1.00 102.62 568 HIS A O 1
ATOM 2741 N N . ASN A 1 362 ? 52.299 -9.514 249.010 1.00 105.28 569 ASN A N 1
ATOM 2742 C CA . ASN A 1 362 ? 51.504 -10.299 248.077 1.00 112.43 569 ASN A CA 1
ATOM 2743 C C . ASN A 1 362 ? 51.402 -9.657 246.699 1.00 109.65 569 ASN A C 1
ATOM 2744 O O . ASN A 1 362 ? 51.035 -10.344 245.740 1.00 111.96 569 ASN A O 1
ATOM 2749 N N . ALA A 1 363 ? 51.719 -8.367 246.575 1.00 108.19 570 ALA A N 1
ATOM 2750 C CA . ALA A 1 363 ? 51.653 -7.662 245.300 1.00 107.64 570 ALA A CA 1
ATOM 2751 C C . ALA A 1 363 ? 53.029 -7.271 244.772 1.00 92.73 570 ALA A C 1
ATOM 2752 O O . ALA A 1 363 ? 53.118 -6.571 243.758 1.00 91.87 570 ALA A O 1
ATOM 2754 N N . TRP A 1 364 ? 54.098 -7.702 245.436 1.00 81.91 571 TRP A N 1
ATOM 2755 C CA . TRP A 1 364 ? 55.467 -7.383 245.035 1.00 80.75 571 TRP A CA 1
ATOM 2756 C C . TRP A 1 364 ? 55.886 -8.363 243.945 1.00 97.15 571 TRP A C 1
ATOM 2757 O O . TRP A 1 364 ? 56.272 -9.499 244.227 1.00 109.47 571 TRP A O 1
ATOM 2768 N N . LEU A 1 365 ? 55.824 -7.914 242.693 1.00 103.70 572 LEU A N 1
ATOM 2769 C CA . LEU A 1 365 ? 56.001 -8.789 241.542 1.00 92.35 572 LEU A CA 1
ATOM 2770 C C . LEU A 1 365 ? 57.467 -8.914 241.145 1.00 100.90 572 LEU A C 1
ATOM 2771 O O . LEU A 1 365 ? 58.218 -7.935 241.161 1.00 89.34 572 LEU A O 1
ATOM 2776 N N . SER A 1 366 ? 57.862 -10.138 240.786 1.00 125.96 573 SER A N 1
ATOM 2777 C CA . SER A 1 366 ? 59.195 -10.450 240.287 1.00 134.87 573 SER A CA 1
ATOM 2778 C C . SER A 1 366 ? 59.061 -11.324 239.048 1.00 129.25 573 SER A C 1
ATOM 2779 O O . SER A 1 366 ? 58.164 -12.167 238.969 1.00 133.44 573 SER A O 1
ATOM 2782 N N . TYR A 1 367 ? 59.952 -11.122 238.079 1.00 118.89 574 TYR A N 1
ATOM 2783 C CA . TYR A 1 367 ? 59.888 -11.811 236.793 1.00 114.52 574 TYR A CA 1
ATOM 2784 C C . TYR A 1 367 ? 61.029 -12.817 236.693 1.00 114.07 574 TYR A C 1
ATOM 2785 O O . TYR A 1 367 ? 62.204 -12.434 236.706 1.00 113.28 574 TYR A O 1
ATOM 2794 N N . HIS A 1 368 ? 60.679 -14.095 236.570 1.00 109.73 575 HIS A N 1
ATOM 2795 C CA . HIS A 1 368 ? 61.641 -15.186 236.529 1.00 108.87 575 HIS A CA 1
ATOM 2796 C C . HIS A 1 368 ? 61.541 -15.928 235.203 1.00 118.56 575 HIS A C 1
ATOM 2797 O O . HIS A 1 368 ? 60.606 -15.737 234.421 1.00 124.77 575 HIS A O 1
ATOM 2804 N N . VAL A 1 369 ? 62.522 -16.793 234.960 1.00 125.60 576 VAL A N 1
ATOM 2805 C CA . VAL A 1 369 ? 62.587 -17.609 233.752 1.00 120.30 576 VAL A CA 1
ATOM 2806 C C . VAL A 1 369 ? 62.661 -19.068 234.184 1.00 122.53 576 VAL A C 1
ATOM 2807 O O . VAL A 1 369 ? 63.641 -19.492 234.810 1.00 119.71 576 VAL A O 1
ATOM 2811 N N . LEU A 1 370 ? 61.623 -19.837 233.855 1.00 123.96 577 LEU A N 1
ATOM 2812 C CA . LEU A 1 370 ? 61.560 -21.242 234.242 1.00 127.42 577 LEU A CA 1
ATOM 2813 C C . LEU A 1 370 ? 62.258 -22.147 233.231 1.00 1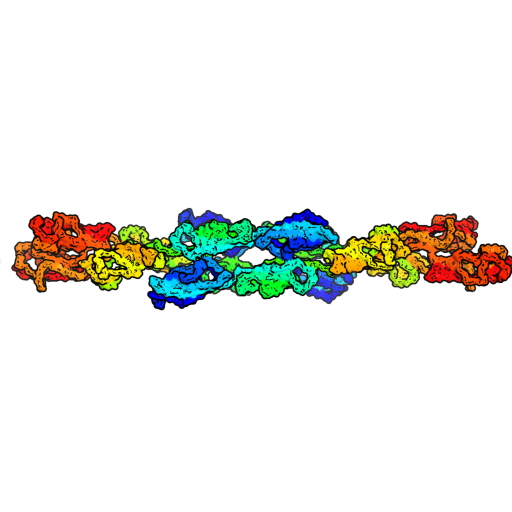51.66 577 LEU A C 1
ATOM 2814 O O . LEU A 1 370 ? 63.031 -23.031 233.615 1.00 161.95 577 LEU A O 1
ATOM 2816 N N . GLN A 1 371 ? 61.997 -21.939 231.943 1.00 149.89 578 GLN A N 1
ATOM 2817 C CA . GLN A 1 371 ? 62.588 -22.741 230.884 1.00 143.34 578 GLN A CA 1
ATOM 2818 C C . GLN A 1 371 ? 62.939 -21.826 229.718 1.00 144.49 578 GLN A C 1
ATOM 2819 O O . GLN A 1 371 ? 62.359 -20.751 229.554 1.00 144.64 578 GLN A O 1
ATOM 2825 N N . ALA A 1 372 ? 63.912 -22.254 228.915 1.00 142.64 579 ALA A N 1
ATOM 2826 C CA . ALA A 1 372 ? 64.321 -21.492 227.744 1.00 128.40 579 ALA A CA 1
ATOM 2827 C C . ALA A 1 372 ? 64.982 -22.430 226.745 1.00 123.40 579 ALA A C 1
ATOM 2828 O O . ALA A 1 372 ? 65.654 -23.392 227.127 1.00 115.64 579 ALA A O 1
ATOM 2830 N N . SER A 1 373 ? 64.781 -22.136 225.458 1.00 123.94 580 SER A N 1
ATOM 2831 C CA . SER A 1 373 ? 65.418 -22.929 224.412 1.00 127.13 580 SER A CA 1
ATOM 2832 C C . SER A 1 373 ? 66.920 -22.680 224.371 1.00 142.08 580 SER A C 1
ATOM 2833 O O . SER A 1 373 ? 67.703 -23.607 224.134 1.00 144.12 580 SER A O 1
ATOM 2836 N N . ASP A 1 374 ? 67.339 -21.441 224.604 1.00 147.35 581 ASP A N 1
ATOM 2837 C CA . ASP A 1 374 ? 68.755 -21.076 224.614 1.00 154.58 581 ASP A CA 1
ATOM 2838 C C . ASP A 1 374 ? 69.047 -20.224 225.840 1.00 155.29 581 ASP A C 1
ATOM 2839 O O . ASP A 1 374 ? 68.685 -19.029 225.860 1.00 156.53 581 ASP A O 1
ATOM 2844 N N . PRO A 1 375 ? 69.688 -20.775 226.869 1.00 156.30 582 PRO A N 1
ATOM 2845 C CA . PRO A 1 375 ? 70.072 -19.954 228.022 1.00 147.05 582 PRO A CA 1
ATOM 2846 C C . PRO A 1 375 ? 71.287 -19.095 227.711 1.00 147.93 582 PRO A C 1
ATOM 2847 O O . PRO A 1 375 ? 72.245 -19.539 227.072 1.00 148.08 582 PRO A O 1
ATOM 2851 N N . GLY A 1 376 ? 71.237 -17.847 228.177 1.00 146.18 583 GLY A N 1
ATOM 2852 C CA . GLY A 1 376 ? 72.304 -16.896 227.958 1.00 143.07 583 GLY A CA 1
ATOM 2853 C C . GLY A 1 376 ? 72.127 -15.991 226.762 1.00 138.86 583 GLY A C 1
ATOM 2854 O O . GLY A 1 376 ? 72.911 -15.049 226.594 1.00 118.37 583 GLY A O 1
ATOM 2855 N N . LEU A 1 377 ? 71.128 -16.240 225.923 1.00 142.87 584 LEU A N 1
ATOM 2856 C CA . LEU A 1 377 ? 70.940 -15.394 224.754 1.00 143.72 584 LEU A CA 1
ATOM 2857 C C . LEU A 1 377 ? 70.083 -14.181 225.087 1.00 136.68 584 LEU A C 1
ATOM 2858 O O . LEU A 1 377 ? 70.344 -13.076 224.594 1.00 129.98 584 LEU A O 1
ATOM 2863 N N . PHE A 1 378 ? 69.079 -14.368 225.936 1.00 144.04 585 PHE A N 1
ATOM 2864 C CA . PHE A 1 378 ? 68.175 -13.310 226.355 1.00 139.76 585 PHE A CA 1
ATOM 2865 C C . PHE A 1 378 ? 68.265 -13.124 227.862 1.00 137.30 585 PHE A C 1
ATOM 2866 O O . PHE A 1 378 ? 68.336 -14.101 228.613 1.00 141.81 585 PHE A O 1
ATOM 2874 N N . SER A 1 379 ? 68.268 -11.866 228.298 1.00 138.36 586 SER A N 1
ATOM 2875 C CA . SER A 1 379 ? 68.359 -11.519 229.710 1.00 136.15 586 SER A CA 1
ATOM 2876 C C . SER A 1 379 ? 67.087 -10.799 230.129 1.00 121.26 586 SER A C 1
ATOM 2877 O O . SER A 1 379 ? 66.671 -9.835 229.478 1.00 113.52 586 SER A O 1
ATOM 2880 N N . LEU A 1 380 ? 66.480 -11.262 231.216 1.00 118.86 587 LEU A N 1
ATOM 2881 C CA . LEU A 1 380 ? 65.226 -10.719 231.715 1.00 116.91 587 LEU A CA 1
ATOM 2882 C C . LEU A 1 380 ? 65.468 -10.010 233.039 1.00 96.73 587 LEU A C 1
ATOM 2883 O O . LEU A 1 380 ? 66.068 -10.584 233.955 1.00 96.95 587 LEU A O 1
ATOM 2888 N N . GLY A 1 381 ? 65.001 -8.769 233.137 1.00 91.75 588 GLY A N 1
ATOM 2889 C CA . GLY A 1 381 ? 65.167 -8.013 234.369 1.00 97.24 588 GLY A CA 1
ATOM 2890 C C . GLY A 1 381 ? 64.308 -8.591 235.479 1.00 100.57 588 GLY A C 1
ATOM 2891 O O . GLY A 1 381 ? 63.098 -8.786 235.311 1.00 105.28 588 GLY A O 1
ATOM 2892 N N . LEU A 1 382 ? 64.934 -8.871 236.625 1.00 95.46 589 LEU A N 1
ATOM 2893 C CA . LEU A 1 382 ? 64.209 -9.486 237.732 1.00 107.16 589 LEU A CA 1
ATOM 2894 C C . LEU A 1 382 ? 63.120 -8.568 238.270 1.00 113.76 589 LEU A C 1
ATOM 2895 O O . LEU A 1 382 ? 62.081 -9.046 238.742 1.00 100.55 589 LEU A O 1
ATOM 2900 N N . ARG A 1 383 ? 63.331 -7.254 238.202 1.00 134.01 590 ARG A N 1
ATOM 2901 C CA . ARG A 1 383 ? 62.354 -6.284 238.677 1.00 143.67 590 ARG A CA 1
ATOM 2902 C C . ARG A 1 383 ? 61.707 -5.471 237.568 1.00 140.78 590 ARG A C 1
ATOM 2903 O O . ARG A 1 383 ? 60.581 -4.999 237.744 1.00 143.03 590 ARG A O 1
ATOM 2911 N N . THR A 1 384 ? 62.385 -5.298 236.432 1.00 127.29 591 THR A N 1
ATOM 2912 C CA . THR A 1 384 ? 61.852 -4.468 235.360 1.00 110.89 591 THR A CA 1
ATOM 2913 C C . THR A 1 384 ? 60.927 -5.237 234.427 1.00 103.08 591 THR A C 1
ATOM 2914 O O . THR A 1 384 ? 60.014 -4.643 233.841 1.00 86.18 591 THR A O 1
ATOM 2918 N N . GLY A 1 385 ? 61.143 -6.541 234.273 1.00 109.07 592 GLY A N 1
ATOM 2919 C CA . GLY A 1 385 ? 60.400 -7.320 233.308 1.00 119.48 592 GLY A CA 1
ATOM 2920 C C . GLY A 1 385 ? 60.862 -7.159 231.880 1.00 120.65 592 GLY A C 1
ATOM 2921 O O . GLY A 1 385 ? 60.147 -7.577 230.962 1.00 119.95 592 GLY A O 1
ATOM 2922 N N . GLU A 1 386 ? 62.035 -6.569 231.663 1.00 119.14 593 GLU A N 1
ATOM 2923 C CA . GLU A 1 386 ? 62.554 -6.318 230.323 1.00 115.04 593 GLU A CA 1
ATOM 2924 C C . GLU A 1 386 ? 63.285 -7.561 229.832 1.00 114.23 593 GLU A C 1
ATOM 2925 O O . GLU A 1 386 ? 64.357 -7.901 230.344 1.00 112.83 593 GLU A O 1
ATOM 2931 N N . VAL A 1 387 ? 62.709 -8.242 228.847 1.00 119.51 594 VAL A N 1
ATOM 2932 C CA . VAL A 1 387 ? 63.410 -9.298 228.127 1.00 112.83 594 VAL A CA 1
ATOM 2933 C C . VAL A 1 387 ? 64.193 -8.654 226.988 1.00 104.47 594 VAL A C 1
ATOM 2934 O O . VAL A 1 387 ? 63.609 -8.063 226.068 1.00 93.59 594 VAL A O 1
ATOM 2938 N N . ARG A 1 388 ? 65.518 -8.746 227.073 1.00 98.67 595 ARG A N 1
ATOM 2939 C CA . ARG A 1 388 ? 66.467 -8.179 226.127 1.00 113.88 595 ARG A CA 1
ATOM 2940 C C . ARG A 1 388 ? 67.361 -9.281 225.570 1.00 125.39 595 ARG A C 1
ATOM 2941 O O . ARG A 1 388 ? 67.267 -10.450 225.956 1.00 137.45 595 ARG A O 1
ATOM 2949 N N . THR A 1 389 ? 68.254 -8.885 224.665 1.00 115.68 596 THR A N 1
ATOM 2950 C CA . THR A 1 389 ? 69.282 -9.774 224.141 1.00 112.76 596 THR A CA 1
ATOM 2951 C C . THR A 1 389 ? 70.525 -9.645 225.014 1.00 111.16 596 THR A C 1
ATOM 2952 O O . THR A 1 389 ? 71.049 -8.541 225.201 1.00 97.21 596 THR A O 1
ATOM 2956 N N . ALA A 1 390 ? 70.990 -10.774 225.553 1.00 116.05 597 ALA A N 1
ATOM 2957 C CA . ALA A 1 390 ? 72.137 -10.751 226.454 1.00 116.78 597 ALA A CA 1
ATOM 2958 C C . ALA A 1 390 ? 73.459 -10.753 225.701 1.00 108.54 597 ALA A C 1
ATOM 2959 O O . ALA A 1 390 ? 74.434 -10.157 226.169 1.00 100.04 597 ALA A O 1
ATOM 2961 N N . ARG A 1 391 ? 73.510 -11.408 224.546 1.00 122.43 598 ARG A N 1
ATOM 2962 C CA . ARG A 1 391 ? 74.708 -11.471 223.726 1.00 132.45 598 ARG A CA 1
ATOM 2963 C C . ARG A 1 391 ? 74.339 -11.192 222.275 1.00 138.67 598 ARG A C 1
ATOM 2964 O O . ARG A 1 391 ? 73.163 -11.069 221.919 1.00 125.30 598 ARG A O 1
ATOM 2972 N N . ALA A 1 392 ? 75.365 -11.080 221.435 1.00 143.35 599 ALA A N 1
ATOM 2973 C CA . ALA A 1 392 ? 75.155 -10.924 220.005 1.00 141.76 599 ALA A CA 1
ATOM 2974 C C . ALA A 1 392 ? 74.839 -12.274 219.380 1.00 136.83 599 ALA A C 1
ATOM 2975 O O . ALA A 1 392 ? 75.420 -13.300 219.750 1.00 140.86 599 ALA A O 1
ATOM 2977 N N . LEU A 1 393 ? 73.915 -12.267 218.427 1.00 130.23 600 LEU A N 1
ATOM 2978 C CA . LEU A 1 393 ? 73.422 -13.510 217.854 1.00 132.42 600 LEU A CA 1
ATOM 2979 C C . LEU A 1 393 ? 74.499 -14.182 217.013 1.00 153.98 600 LEU A C 1
ATOM 2980 O O . LEU A 1 393 ? 75.124 -13.548 216.157 1.00 146.02 600 LEU A O 1
ATOM 2985 N N . SER A 1 394 ? 74.712 -15.468 217.258 1.00 169.71 601 SER A N 1
ATOM 2986 C CA . SER A 1 394 ? 75.658 -16.260 216.488 1.00 181.57 601 SER A CA 1
ATOM 2987 C C . SER A 1 394 ? 74.985 -16.825 215.241 1.00 180.66 601 SER A C 1
ATOM 2988 O O . SER A 1 394 ? 73.768 -17.028 215.206 1.00 185.89 601 SER A O 1
ATOM 2991 N N . ASP A 1 395 ? 75.799 -17.077 214.208 1.00 170.60 602 ASP A N 1
ATOM 2992 C CA . ASP A 1 395 ? 75.300 -17.713 212.994 1.00 152.53 602 ASP A CA 1
ATOM 2993 C C . ASP A 1 395 ? 74.828 -19.145 213.235 1.00 155.33 602 ASP A C 1
ATOM 2994 O O . ASP A 1 395 ? 73.985 -19.638 212.479 1.00 158.43 602 ASP A O 1
ATOM 2996 N N . LYS A 1 396 ? 75.349 -19.822 214.264 1.00 159.27 603 LYS A N 1
ATOM 2997 C CA . LYS A 1 396 ? 74.927 -21.190 214.547 1.00 162.15 603 LYS A CA 1
ATOM 2998 C C . LYS A 1 396 ? 73.579 -21.246 215.249 1.00 172.27 603 LYS A C 1
ATOM 2999 O O . LYS A 1 396 ? 72.880 -22.259 215.148 1.00 172.81 603 LYS A O 1
ATOM 3001 N N . ASP A 1 397 ? 73.207 -20.192 215.971 1.00 174.20 604 ASP A N 1
ATOM 3002 C CA . ASP A 1 397 ? 71.949 -20.188 216.704 1.00 178.64 604 ASP A CA 1
ATOM 3003 C C . ASP A 1 397 ? 70.761 -20.180 215.750 1.00 168.43 604 ASP A C 1
ATOM 3004 O O . ASP A 1 397 ? 70.786 -19.530 214.701 1.00 160.82 604 ASP A O 1
ATOM 3009 N N . ALA A 1 398 ? 69.714 -20.911 216.127 1.00 162.11 605 ALA A N 1
ATOM 3010 C CA . ALA A 1 398 ? 68.486 -20.931 215.349 1.00 149.60 605 ALA A CA 1
ATOM 3011 C C . ALA A 1 398 ? 67.734 -19.616 215.503 1.00 149.68 605 ALA A C 1
ATOM 3012 O O . ALA A 1 398 ? 67.862 -18.910 216.508 1.00 144.40 605 ALA A O 1
ATOM 3014 N N . ALA A 1 399 ? 66.932 -19.292 214.489 1.00 157.15 606 ALA A N 1
ATOM 3015 C CA . ALA A 1 399 ? 66.206 -18.028 214.497 1.00 161.91 606 ALA A CA 1
ATOM 3016 C C . ALA A 1 399 ? 64.987 -18.070 215.409 1.00 161.60 606 ALA A C 1
ATOM 3017 O O . ALA A 1 399 ? 64.648 -17.055 216.030 1.00 163.54 606 ALA A O 1
ATOM 3019 N N . ARG A 1 400 ? 64.325 -19.219 215.511 1.00 156.13 607 ARG A N 1
ATOM 3020 C CA . ARG A 1 400 ? 63.116 -19.355 216.317 1.00 136.24 607 ARG A CA 1
ATOM 3021 C C . ARG A 1 400 ? 63.506 -19.778 217.730 1.00 132.33 607 ARG A C 1
ATOM 3022 O O . ARG A 1 400 ? 63.944 -20.912 217.947 1.00 129.91 607 ARG A O 1
ATOM 3024 N N . GLN A 1 401 ? 63.343 -18.869 218.689 1.00 132.64 608 GLN A N 1
ATOM 3025 C CA . GLN A 1 401 ? 63.648 -19.138 220.087 1.00 146.62 608 GLN A CA 1
ATOM 3026 C C . GLN A 1 401 ? 62.399 -18.943 220.938 1.00 147.30 608 GLN A C 1
ATOM 3027 O O . GLN A 1 401 ? 61.534 -18.122 220.620 1.00 145.26 608 GLN A O 1
ATOM 3033 N N . ARG A 1 402 ? 62.312 -19.708 222.025 1.00 147.10 609 ARG A N 1
ATOM 3034 C CA . ARG A 1 402 ? 61.188 -19.640 222.948 1.00 139.63 609 ARG A CA 1
ATOM 3035 C C . ARG A 1 402 ? 61.705 -19.411 224.361 1.00 153.75 609 ARG A C 1
ATOM 3036 O O . ARG A 1 402 ? 62.704 -20.011 224.770 1.00 160.54 609 ARG A O 1
ATOM 3038 N N . LEU A 1 403 ? 61.018 -18.544 225.106 1.00 150.17 610 LEU A N 1
ATOM 3039 C CA . LEU A 1 403 ? 61.420 -18.172 226.460 1.00 137.11 610 LEU A CA 1
ATOM 3040 C C . LEU A 1 403 ? 60.208 -18.285 227.377 1.00 132.47 610 LEU A C 1
ATOM 3041 O O . LEU A 1 403 ? 59.258 -17.504 227.256 1.00 129.11 610 LEU A O 1
ATOM 3046 N N . LEU A 1 404 ? 60.248 -19.248 228.296 1.00 133.20 611 LEU A N 1
ATOM 3047 C CA . LEU A 1 404 ? 59.177 -19.459 229.269 1.00 125.43 611 LEU A CA 1
ATOM 3048 C C . LEU A 1 404 ? 59.430 -18.550 230.464 1.00 113.74 611 LEU A C 1
ATOM 3049 O O . LEU A 1 404 ? 60.290 -18.826 231.305 1.00 111.94 611 LEU A O 1
ATOM 3054 N N . VAL A 1 405 ? 58.675 -17.463 230.537 1.00 108.92 612 VAL A N 1
ATOM 3055 C CA . VAL A 1 405 ? 58.792 -16.475 231.599 1.00 98.03 612 VAL A CA 1
ATOM 3056 C C . VAL A 1 405 ? 57.634 -16.658 232.566 1.00 102.38 612 VAL A C 1
ATOM 3057 O O . VAL A 1 405 ? 56.488 -16.881 232.154 1.00 98.14 612 VAL A O 1
ATOM 3061 N N . ALA A 1 406 ? 57.935 -16.589 233.858 1.00 107.43 613 ALA A N 1
ATOM 3062 C CA . ALA A 1 406 ? 56.931 -16.585 234.909 1.00 95.93 613 ALA A CA 1
ATOM 3063 C C . ALA A 1 406 ? 57.099 -15.325 235.745 1.00 92.00 613 ALA A C 1
ATOM 3064 O O . ALA A 1 406 ? 58.219 -14.848 235.951 1.00 91.22 613 ALA A O 1
ATOM 3066 N N . VAL A 1 407 ? 55.983 -14.778 236.214 1.00 96.86 614 VAL A N 1
ATOM 3067 C CA . VAL A 1 407 ? 55.987 -13.633 237.115 1.00 110.37 614 VAL A CA 1
ATOM 3068 C C . VAL A 1 407 ? 55.470 -14.099 238.472 1.00 119.81 614 VAL A C 1
ATOM 3069 O O . VAL A 1 407 ? 54.416 -14.744 238.560 1.00 122.77 614 VAL A O 1
ATOM 3073 N N . ARG A 1 408 ? 56.227 -13.789 239.525 1.00 121.90 615 ARG A N 1
ATOM 3074 C CA . ARG A 1 408 ? 55.969 -14.255 240.879 1.00 124.78 615 ARG A CA 1
ATOM 3075 C C . ARG A 1 408 ? 55.732 -13.073 241.809 1.00 120.51 615 ARG A C 1
ATOM 3076 O O . ARG A 1 408 ? 56.130 -11.941 241.523 1.00 122.53 615 ARG A O 1
ATOM 3084 N N . ASP A 1 409 ? 55.094 -13.352 242.943 1.00 114.34 616 ASP A N 1
ATOM 3085 C CA . ASP A 1 409 ? 54.933 -12.373 244.006 1.00 105.34 616 ASP A CA 1
ATOM 3086 C C . ASP A 1 409 ? 55.617 -12.872 245.272 1.00 106.13 616 ASP A C 1
ATOM 3087 O O . ASP A 1 409 ? 55.909 -14.062 245.421 1.00 109.05 616 ASP A O 1
ATOM 3092 N N . GLY A 1 410 ? 55.880 -11.942 246.186 1.00 111.43 617 GLY A N 1
ATOM 3093 C CA . GLY A 1 410 ? 56.574 -12.251 247.417 1.00 111.87 617 GLY A CA 1
ATOM 3094 C C . GLY A 1 410 ? 55.722 -12.815 248.530 1.00 116.71 617 GLY A C 1
ATOM 3095 O O . GLY A 1 410 ? 56.188 -12.890 249.669 1.00 79.86 617 GLY A O 1
ATOM 3096 N N . GLY A 1 411 ? 54.489 -13.218 248.237 1.00 133.51 618 GLY A N 1
ATOM 3097 C CA . GLY A 1 411 ? 53.610 -13.744 249.260 1.00 146.60 618 GLY A CA 1
ATOM 3098 C C . GLY A 1 411 ? 53.999 -15.142 249.708 1.00 153.61 618 GLY A C 1
ATOM 3099 O O . GLY A 1 411 ? 54.899 -15.787 249.169 1.00 156.49 618 GLY A O 1
ATOM 3100 N N . GLN A 1 412 ? 53.292 -15.616 250.728 1.00 152.56 619 GLN A N 1
ATOM 3101 C CA . GLN A 1 412 ? 53.524 -16.942 251.299 1.00 146.00 619 GLN A CA 1
ATOM 3102 C C . GLN A 1 412 ? 52.196 -17.680 251.400 1.00 145.61 619 GLN A C 1
ATOM 3103 O O . GLN A 1 412 ? 51.365 -17.333 252.266 1.00 125.85 619 GLN A O 1
ATOM 3109 N N . PRO A 1 413 ? 51.945 -18.691 250.552 1.00 153.95 620 PRO A N 1
ATOM 3110 C CA . PRO A 1 413 ? 52.847 -19.146 249.488 1.00 155.92 620 PRO A CA 1
ATOM 3111 C C . PRO A 1 413 ? 52.791 -18.252 248.250 1.00 157.42 620 PRO A C 1
ATOM 3112 O O . PRO A 1 413 ? 51.772 -17.601 248.018 1.00 164.41 620 PRO A O 1
ATOM 3116 N N . PRO A 1 414 ? 53.871 -18.219 247.469 1.00 146.86 621 PRO A N 1
ATOM 3117 C CA . PRO A 1 414 ? 53.902 -17.332 246.301 1.00 126.65 621 PRO A CA 1
ATOM 3118 C C . PRO A 1 414 ? 53.026 -17.852 245.171 1.00 110.67 621 PRO A C 1
ATOM 3119 O O . PRO A 1 414 ? 52.937 -19.058 244.930 1.00 104.84 621 PRO A O 1
ATOM 3123 N N . LEU A 1 415 ? 52.378 -16.922 244.478 1.00 109.56 622 LEU A N 1
ATOM 3124 C CA . LEU A 1 415 ? 51.578 -17.218 243.301 1.00 105.60 622 LEU A CA 1
ATOM 3125 C C . LEU A 1 415 ? 52.310 -16.743 242.053 1.00 118.07 622 LEU A C 1
ATOM 3126 O O . LEU A 1 415 ? 53.190 -15.880 242.112 1.00 122.09 622 LEU A O 1
ATOM 3131 N N . SER A 1 416 ? 51.936 -17.315 240.913 1.00 123.84 623 SER A N 1
ATOM 3132 C CA . SER A 1 416 ? 52.650 -17.053 239.674 1.00 125.37 623 SER A CA 1
ATOM 3133 C C . SER A 1 416 ? 51.671 -16.903 238.522 1.00 119.81 623 SER A C 1
ATOM 3134 O O . SER A 1 416 ? 50.535 -17.381 238.571 1.00 108.82 623 SER A O 1
ATOM 3137 N N . ALA A 1 417 ? 52.139 -16.231 237.475 1.00 124.14 624 ALA A N 1
ATOM 3138 C CA . ALA A 1 417 ? 51.472 -16.219 236.181 1.00 119.19 624 ALA A CA 1
ATOM 3139 C C . ALA A 1 417 ? 52.518 -16.514 235.120 1.00 105.52 624 ALA A C 1
ATOM 3140 O O . ALA A 1 417 ? 53.572 -15.872 235.090 1.00 93.55 624 ALA A O 1
ATOM 3142 N N . THR A 1 418 ? 52.240 -17.490 234.264 1.00 110.81 625 THR A N 1
ATOM 3143 C CA . THR A 1 418 ? 53.209 -17.953 233.285 1.00 115.66 625 THR A CA 1
ATOM 3144 C C . THR A 1 418 ? 52.859 -17.441 231.893 1.00 117.67 625 THR A C 1
ATOM 3145 O O . THR A 1 418 ? 51.715 -17.076 231.605 1.00 113.27 625 THR A O 1
ATOM 3149 N N . ALA A 1 419 ? 53.874 -17.420 231.031 1.00 114.07 626 ALA A N 1
ATOM 3150 C CA . ALA A 1 419 ? 53.735 -16.988 229.648 1.00 112.75 626 ALA A CA 1
ATOM 3151 C C . ALA A 1 419 ? 54.919 -17.521 228.857 1.00 123.16 626 ALA A C 1
ATOM 3152 O O . ALA A 1 419 ? 56.040 -17.556 229.366 1.00 131.86 626 ALA A O 1
ATOM 3154 N N . THR A 1 420 ? 54.666 -17.937 227.621 1.00 123.95 627 THR A N 1
ATOM 3155 C CA . THR A 1 420 ? 55.712 -18.415 226.726 1.00 124.61 627 THR A CA 1
ATOM 3156 C C . THR A 1 420 ? 55.903 -17.407 225.601 1.00 115.60 627 THR A C 1
ATOM 3157 O O . THR A 1 420 ? 54.928 -16.954 224.994 1.00 107.43 627 THR A O 1
ATOM 3161 N N . LEU A 1 421 ? 57.156 -17.049 225.335 1.00 106.37 628 LEU A N 1
ATOM 3162 C CA . LEU A 1 421 ? 57.498 -16.007 224.375 1.00 106.28 628 LEU A CA 1
ATOM 3163 C C . LEU A 1 421 ? 58.137 -16.641 223.148 1.00 139.70 628 LEU A C 1
ATOM 3164 O O . LEU A 1 421 ? 59.222 -17.227 223.237 1.00 151.16 628 LEU A O 1
ATOM 3169 N N . LEU A 1 422 ? 57.457 -16.526 222.011 1.00 179.32 629 LEU A N 1
ATOM 3170 C CA . LEU A 1 422 ? 57.979 -16.975 220.727 1.00 112.16 629 LEU A CA 1
ATOM 3171 C C . LEU A 1 422 ? 58.628 -15.778 220.042 1.00 111.05 629 LEU A C 1
ATOM 3172 O O . LEU A 1 422 ? 57.941 -14.833 219.643 1.00 110.53 629 LEU A O 1
ATOM 3174 N N . LEU A 1 423 ? 59.951 -15.818 219.911 1.00 125.35 630 LEU A N 1
ATOM 3175 C CA . LEU A 1 423 ? 60.727 -14.727 219.334 1.00 139.27 630 LEU A CA 1
ATOM 3176 C C . LEU A 1 423 ? 61.483 -15.252 218.123 1.00 151.36 630 LEU A C 1
ATOM 3177 O O . LEU A 1 423 ? 62.273 -16.196 218.242 1.00 165.90 630 LEU A O 1
ATOM 3182 N N . VAL A 1 424 ? 61.238 -14.645 216.963 1.00 144.75 631 VAL A N 1
ATOM 3183 C CA . VAL A 1 424 ? 61.885 -15.023 215.714 1.00 131.23 631 VAL A CA 1
ATOM 3184 C C . VAL A 1 424 ? 62.710 -13.845 215.216 1.00 136.73 631 VAL A C 1
ATOM 3185 O O . VAL A 1 424 ? 62.301 -12.687 215.352 1.00 112.30 631 VAL A O 1
ATOM 3187 N N . PHE A 1 425 ? 63.868 -14.146 214.636 1.00 143.17 632 PHE A N 1
ATOM 3188 C CA . PHE A 1 425 ? 64.745 -13.116 214.087 1.00 155.53 632 PHE A CA 1
ATOM 3189 C C . PHE A 1 425 ? 64.477 -12.885 212.600 1.00 151.36 632 PHE A C 1
ATOM 3190 O O . PHE A 1 425 ? 63.450 -13.306 212.066 1.00 141.22 632 PHE A O 1
ATOM 3198 N N . PRO B 1 3 ? 12.592 -21.060 289.114 1.00 135.54 210 PRO B N 1
ATOM 3199 C CA . PRO B 1 3 ? 13.288 -20.487 290.274 1.00 131.08 210 PRO B CA 1
ATOM 3200 C C . PRO B 1 3 ? 13.087 -21.304 291.549 1.00 123.74 210 PRO B C 1
ATOM 3201 O O . PRO B 1 3 ? 12.415 -20.846 292.473 1.00 117.32 210 PRO B O 1
ATOM 3205 N N . VAL B 1 4 ? 13.679 -22.498 291.600 1.00 124.00 211 VAL B N 1
ATOM 3206 C CA . VAL B 1 4 ? 13.485 -23.370 292.751 1.00 112.43 211 VAL B CA 1
ATOM 3207 C C . VAL B 1 4 ? 14.216 -22.815 293.970 1.00 124.97 211 VAL B C 1
ATOM 3208 O O . VAL B 1 4 ? 15.207 -22.078 293.862 1.00 125.17 211 VAL B O 1
ATOM 3212 N N . PHE B 1 5 ? 13.712 -23.169 295.145 1.00 125.30 212 PHE B N 1
ATOM 3213 C CA . PHE B 1 5 ? 14.348 -22.857 296.413 1.00 110.15 212 PHE B CA 1
ATOM 3214 C C . PHE B 1 5 ? 14.945 -24.125 297.006 1.00 113.84 212 PHE B C 1
ATOM 3215 O O . PHE B 1 5 ? 14.467 -25.233 296.747 1.00 119.54 212 PHE B O 1
ATOM 3223 N N . SER B 1 6 ? 15.998 -23.951 297.808 1.00 102.45 213 SER B N 1
ATOM 3224 C CA . SER B 1 6 ? 16.653 -25.102 298.421 1.00 108.90 213 SER B CA 1
ATOM 3225 C C . SER B 1 6 ? 15.690 -25.869 299.321 1.00 119.15 213 SER B C 1
ATOM 3226 O O . SER B 1 6 ? 15.679 -27.106 299.322 1.00 115.33 213 SER B O 1
ATOM 3229 N N . GLN B 1 7 ? 14.873 -25.152 300.090 1.00 122.08 214 GLN B N 1
ATOM 3230 C CA . GLN B 1 7 ? 13.866 -25.754 300.951 1.00 110.65 214 GLN B CA 1
ATOM 3231 C C . GLN B 1 7 ? 12.605 -24.905 300.901 1.00 96.78 214 GLN B C 1
ATOM 3232 O O . GLN B 1 7 ? 12.668 -23.688 300.710 1.00 102.07 214 GLN B O 1
ATOM 3238 N N . ASP B 1 8 ? 11.455 -25.556 301.072 1.00 78.34 215 ASP B N 1
ATOM 3239 C CA . ASP B 1 8 ? 10.192 -24.830 301.054 1.00 81.41 215 ASP B CA 1
ATOM 3240 C C . ASP B 1 8 ? 9.893 -24.159 302.386 1.00 83.97 215 ASP B C 1
ATOM 3241 O O . ASP B 1 8 ? 9.112 -23.201 302.423 1.00 83.87 215 ASP B O 1
ATOM 3246 N N . VAL B 1 9 ? 10.498 -24.634 303.472 1.00 88.10 216 VAL B N 1
ATOM 3247 C CA . VAL B 1 9 ? 10.344 -24.026 304.789 1.00 70.56 216 VAL B CA 1
ATOM 3248 C C . VAL B 1 9 ? 11.712 -23.988 305.455 1.00 69.39 216 VAL B C 1
ATOM 3249 O O . VAL B 1 9 ? 12.368 -25.027 305.593 1.00 78.08 216 VAL B O 1
ATOM 3253 N N . TYR B 1 10 ? 12.145 -22.799 305.857 1.00 75.23 217 TYR B N 1
ATOM 3254 C CA . TYR B 1 10 ? 13.394 -22.616 306.581 1.00 85.19 217 TYR B CA 1
ATOM 3255 C C . TYR B 1 10 ? 13.100 -22.326 308.047 1.00 93.57 217 TYR B C 1
ATOM 3256 O O . TYR B 1 10 ? 12.149 -21.607 308.370 1.00 96.52 217 TYR B O 1
ATOM 3265 N N . ARG B 1 11 ? 13.918 -22.890 308.931 1.00 86.01 218 ARG B N 1
ATOM 3266 C CA . ARG B 1 11 ? 13.823 -22.628 310.359 1.00 64.81 218 ARG B CA 1
ATOM 3267 C C . ARG B 1 11 ? 15.201 -22.266 310.885 1.00 66.37 218 ARG B C 1
ATOM 3268 O O . ARG B 1 11 ? 16.186 -22.945 310.580 1.00 67.49 218 ARG B O 1
ATOM 3276 N N . VAL B 1 12 ? 15.265 -21.197 311.669 1.00 63.34 219 VAL B N 1
ATOM 3277 C CA . VAL B 1 12 ? 16.520 -20.708 312.221 1.00 73.37 219 VAL B CA 1
ATOM 3278 C C . VAL B 1 12 ? 16.255 -20.227 313.642 1.00 78.31 219 VAL B C 1
ATOM 3279 O O . VAL B 1 12 ? 15.215 -19.621 313.921 1.00 80.82 219 VAL B O 1
ATOM 3283 N N . ARG B 1 13 ? 17.180 -20.532 314.548 1.00 73.23 220 ARG B N 1
ATOM 3284 C CA . ARG B 1 13 ? 17.051 -20.205 315.963 1.00 56.41 220 ARG B CA 1
ATOM 3285 C C . ARG B 1 13 ? 18.005 -19.066 316.296 1.00 55.00 220 ARG B C 1
ATOM 3286 O O . ARG B 1 13 ? 19.212 -19.174 316.054 1.00 64.70 220 ARG B O 1
ATOM 3294 N N . LEU B 1 14 ? 17.466 -17.983 316.852 1.00 53.37 221 LEU B N 1
ATOM 3295 C CA . LEU B 1 14 ? 18.238 -16.789 317.150 1.00 68.89 221 LEU B CA 1
ATOM 3296 C C . LEU B 1 14 ? 18.221 -16.506 318.647 1.00 68.77 221 LEU B C 1
ATOM 3297 O O . LEU B 1 14 ? 17.139 -16.434 319.246 1.00 57.91 221 LEU B O 1
ATOM 3302 N N . PRO B 1 15 ? 19.376 -16.342 319.287 1.00 65.53 222 PRO B N 1
ATOM 3303 C CA . PRO B 1 15 ? 19.376 -15.833 320.662 1.00 71.59 222 PRO B CA 1
ATOM 3304 C C . PRO B 1 15 ? 18.904 -14.389 320.678 1.00 67.97 222 PRO B C 1
ATOM 3305 O O . PRO B 1 15 ? 19.223 -13.610 319.778 1.00 81.07 222 PRO B O 1
ATOM 3309 N N . GLU B 1 16 ? 18.127 -14.032 321.703 1.00 53.10 223 GLU B N 1
ATOM 3310 C CA . GLU B 1 16 ? 17.563 -12.687 321.731 1.00 50.15 223 GLU B CA 1
ATOM 3311 C C . GLU B 1 16 ? 18.633 -11.611 321.889 1.00 47.00 223 GLU B C 1
ATOM 3312 O O . GLU B 1 16 ? 18.395 -10.461 321.506 1.00 61.83 223 GLU B O 1
ATOM 3318 N N . ASP B 1 17 ? 19.804 -11.955 322.425 1.00 47.95 224 ASP B N 1
ATOM 3319 C CA . ASP B 1 17 ? 20.917 -11.020 322.517 1.00 67.79 224 ASP B CA 1
ATOM 3320 C C . ASP B 1 17 ? 21.731 -10.939 321.229 1.00 97.41 224 ASP B C 1
ATOM 3321 O O . ASP B 1 17 ? 22.852 -10.408 321.247 1.00 96.01 224 ASP B O 1
ATOM 3326 N N . LEU B 1 18 ? 21.198 -11.464 320.128 1.00 102.12 225 LEU B N 1
ATOM 3327 C CA . LEU B 1 18 ? 21.893 -11.407 318.849 1.00 72.51 225 LEU B CA 1
ATOM 3328 C C . LEU B 1 18 ? 22.108 -9.955 318.436 1.00 61.99 225 LEU B C 1
ATOM 3329 O O . LEU B 1 18 ? 21.153 -9.167 318.446 1.00 78.11 225 LEU B O 1
ATOM 3334 N N . PRO B 1 19 ? 23.329 -9.564 318.086 1.00 56.68 226 PRO B N 1
ATOM 3335 C CA . PRO B 1 19 ? 23.607 -8.164 317.732 1.00 67.00 226 PRO B CA 1
ATOM 3336 C C . PRO B 1 19 ? 22.834 -7.745 316.492 1.00 60.53 226 PRO B C 1
ATOM 3337 O O . PRO B 1 19 ? 22.471 -8.591 315.662 1.00 63.56 226 PRO B O 1
ATOM 3341 N N . PRO B 1 20 ? 22.560 -6.454 316.320 1.00 56.18 227 PRO B N 1
ATOM 3342 C CA . PRO B 1 20 ? 21.904 -6.011 315.091 1.00 58.79 227 PRO B CA 1
ATOM 3343 C C . PRO B 1 20 ? 22.906 -5.910 313.955 1.00 94.53 227 PRO B C 1
ATOM 3344 O O . PRO B 1 20 ? 24.096 -5.647 314.156 1.00 82.83 227 PRO B O 1
ATOM 3348 N N . GLY B 1 21 ? 22.401 -6.141 312.745 1.00 114.53 228 GLY B N 1
ATOM 3349 C CA . GLY B 1 21 ? 23.243 -6.136 311.570 1.00 115.26 228 GLY B CA 1
ATOM 3350 C C . GLY B 1 21 ? 23.964 -7.430 311.283 1.00 103.46 228 GLY B C 1
ATOM 3351 O O . GLY B 1 21 ? 24.940 -7.413 310.528 1.00 106.79 228 GLY B O 1
ATOM 3352 N N . THR B 1 22 ? 23.526 -8.550 311.856 1.00 77.97 229 THR B N 1
ATOM 3353 C CA . THR B 1 22 ? 24.135 -9.847 311.591 1.00 84.83 229 THR B CA 1
ATOM 3354 C C . THR B 1 22 ? 23.256 -10.639 310.630 1.00 87.74 229 THR B C 1
ATOM 3355 O O . THR B 1 22 ? 22.025 -10.623 310.733 1.00 86.95 229 THR B O 1
ATOM 3359 N N . THR B 1 23 ? 23.897 -11.319 309.684 1.00 76.08 230 THR B N 1
ATOM 3360 C CA . THR B 1 23 ? 23.169 -12.059 308.662 1.00 66.67 230 THR B CA 1
ATOM 3361 C C . THR B 1 23 ? 22.603 -13.336 309.265 1.00 63.57 230 THR B C 1
ATOM 3362 O O . THR B 1 23 ? 23.354 -14.177 309.769 1.00 80.32 230 THR B O 1
ATOM 3366 N N . VAL B 1 24 ? 21.282 -13.485 309.222 1.00 54.27 231 VAL B N 1
ATOM 3367 C CA . VAL B 1 24 ? 20.640 -14.629 309.854 1.00 54.39 231 VAL B CA 1
ATOM 3368 C C . VAL B 1 24 ? 20.332 -15.757 308.878 1.00 56.33 231 VAL B C 1
ATOM 3369 O O . VAL B 1 24 ? 20.136 -16.900 309.319 1.00 62.05 231 VAL B O 1
ATOM 3373 N N . LEU B 1 25 ? 20.285 -15.477 307.577 1.00 70.17 232 LEU B N 1
ATOM 3374 C CA . LEU B 1 25 ? 19.945 -16.489 306.587 1.00 84.40 232 LEU B CA 1
ATOM 3375 C C . LEU B 1 25 ? 20.245 -15.954 305.195 1.00 92.45 232 LEU B C 1
ATOM 3376 O O . LEU B 1 25 ? 19.971 -14.788 304.902 1.00 98.70 232 LEU B O 1
ATOM 3381 N N . ARG B 1 26 ? 20.802 -16.815 304.346 1.00 82.22 233 ARG B N 1
ATOM 3382 C CA . ARG B 1 26 ? 21.109 -16.486 302.959 1.00 88.66 233 ARG B CA 1
ATOM 3383 C C . ARG B 1 26 ? 20.262 -17.367 302.054 1.00 92.84 233 ARG B C 1
ATOM 3384 O O . ARG B 1 26 ? 20.346 -18.598 302.128 1.00 104.63 233 ARG B O 1
ATOM 3392 N N . LEU B 1 27 ? 19.455 -16.744 301.201 1.00 84.74 234 LEU B N 1
ATOM 3393 C CA . LEU B 1 27 ? 18.576 -17.464 300.286 1.00 83.16 234 LEU B CA 1
ATOM 3394 C C . LEU B 1 27 ? 19.171 -17.392 298.885 1.00 101.09 234 LEU B C 1
ATOM 3395 O O . LEU B 1 27 ? 19.181 -16.326 298.262 1.00 129.33 234 LEU B O 1
ATOM 3400 N N . LYS B 1 28 ? 19.670 -18.523 298.394 1.00 95.09 235 LYS B N 1
ATOM 3401 C CA . LYS B 1 28 ? 20.261 -18.610 297.066 1.00 100.49 235 LYS B CA 1
ATOM 3402 C C . LYS B 1 28 ? 19.491 -19.632 296.243 1.00 126.18 235 LYS B C 1
ATOM 3403 O O . LYS B 1 28 ? 19.311 -20.775 296.677 1.00 138.23 235 LYS B O 1
ATOM 3405 N N . ALA B 1 29 ? 19.041 -19.220 295.063 1.00 125.35 236 ALA B N 1
ATOM 3406 C CA . ALA B 1 29 ? 18.262 -20.094 294.192 1.00 126.44 236 ALA B CA 1
ATOM 3407 C C . ALA B 1 29 ? 19.087 -20.572 292.999 1.00 136.11 236 ALA B C 1
ATOM 3408 O O . ALA B 1 29 ? 20.206 -20.110 292.777 1.00 139.28 236 ALA B O 1
ATOM 3410 N N . ALA B 1 38 ? 21.062 -16.329 287.682 1.00 109.74 245 ALA B N 1
ATOM 3411 C CA . ALA B 1 38 ? 21.555 -15.462 288.747 1.00 124.02 245 ALA B CA 1
ATOM 3412 C C . ALA B 1 38 ? 20.895 -14.087 288.691 1.00 143.87 245 ALA B C 1
ATOM 3413 O O . ALA B 1 38 ? 21.255 -13.184 289.448 1.00 140.21 245 ALA B O 1
ATOM 3415 N N . GLU B 1 39 ? 19.926 -13.934 287.790 1.00 151.24 246 GLU B N 1
ATOM 3416 C CA . GLU B 1 39 ? 19.186 -12.682 287.628 1.00 151.83 246 GLU B CA 1
ATOM 3417 C C . GLU B 1 39 ? 17.921 -12.640 288.477 1.00 152.89 246 GLU B C 1
ATOM 3418 O O . GLU B 1 39 ? 16.896 -12.104 288.046 1.00 161.63 246 GLU B O 1
ATOM 3420 N N . PHE B 1 40 ? 17.965 -13.191 289.688 1.00 142.77 247 PHE B N 1
ATOM 3421 C CA . PHE B 1 40 ? 16.791 -13.243 290.548 1.00 112.19 247 PHE B CA 1
ATOM 3422 C C . PHE B 1 40 ? 16.640 -11.957 291.352 1.00 95.47 247 PHE B C 1
ATOM 3423 O O . PHE B 1 40 ? 17.620 -11.281 291.678 1.00 86.91 247 PHE B O 1
ATOM 3431 N N . THR B 1 41 ? 15.392 -11.631 291.680 1.00 92.97 248 THR B N 1
ATOM 3432 C CA . THR B 1 41 ? 15.082 -10.561 292.619 1.00 90.32 248 THR B CA 1
ATOM 3433 C C . THR B 1 41 ? 14.196 -11.125 293.722 1.00 88.17 248 THR B C 1
ATOM 3434 O O . THR B 1 41 ? 13.176 -11.766 293.445 1.00 81.45 248 THR B O 1
ATOM 3438 N N . TYR B 1 42 ? 14.608 -10.917 294.967 1.00 93.71 249 TYR B N 1
ATOM 3439 C CA . TYR B 1 42 ? 13.878 -11.405 296.126 1.00 74.15 249 TYR B CA 1
ATOM 3440 C C . TYR B 1 42 ? 13.090 -10.266 296.758 1.00 71.97 249 TYR B C 1
ATOM 3441 O O . TYR B 1 42 ? 13.449 -9.092 296.630 1.00 71.77 249 TYR B O 1
ATOM 3450 N N . SER B 1 43 ? 12.010 -10.624 297.448 1.00 70.53 250 SER B N 1
ATOM 3451 C CA . SER B 1 43 ? 11.152 -9.624 298.067 1.00 74.33 250 SER B CA 1
ATOM 3452 C C . SER B 1 43 ? 10.239 -10.299 299.077 1.00 97.67 250 SER B C 1
ATOM 3453 O O . SER B 1 43 ? 9.852 -11.458 298.906 1.00 107.02 250 SER B O 1
ATOM 3456 N N . PHE B 1 44 ? 9.899 -9.557 300.128 1.00 93.39 251 PHE B N 1
ATOM 3457 C CA . PHE B 1 44 ? 8.895 -10.023 301.073 1.00 75.88 251 PHE B CA 1
ATOM 3458 C C . PHE B 1 44 ? 7.544 -10.143 300.383 1.00 64.64 251 PHE B C 1
ATOM 3459 O O . PHE B 1 44 ? 7.151 -9.276 299.598 1.00 90.14 251 PHE B O 1
ATOM 3467 N N . LEU B 1 45 ? 6.830 -11.224 300.677 1.00 64.95 252 LEU B N 1
ATOM 3468 C CA . LEU B 1 45 ? 5.481 -11.434 300.172 1.00 82.48 252 LEU B CA 1
ATOM 3469 C C . LEU B 1 45 ? 4.502 -11.392 301.335 1.00 89.03 252 LEU B C 1
ATOM 3470 O O . LEU B 1 45 ? 4.721 -12.047 302.360 1.00 97.37 252 LEU B O 1
ATOM 3475 N N . GLY B 1 46 ? 3.428 -10.625 301.173 1.00 90.95 253 GLY B N 1
ATOM 3476 C CA . GLY B 1 46 ? 2.491 -10.469 302.262 1.00 91.24 253 GLY B CA 1
ATOM 3477 C C . GLY B 1 46 ? 3.074 -9.614 303.373 1.00 86.61 253 GLY B C 1
ATOM 3478 O O . GLY B 1 46 ? 3.910 -8.731 303.151 1.00 77.43 253 GLY B O 1
ATOM 3479 N N . VAL B 1 47 ? 2.628 -9.890 304.594 1.00 88.26 254 VAL B N 1
ATOM 3480 C CA . VAL B 1 47 ? 3.069 -9.131 305.757 1.00 76.26 254 VAL B CA 1
ATOM 3481 C C . VAL B 1 47 ? 4.425 -9.643 306.208 1.00 60.18 254 VAL B C 1
ATOM 3482 O O . VAL B 1 47 ? 4.630 -10.852 306.366 1.00 73.11 254 VAL B O 1
ATOM 3486 N N . ALA B 1 48 ? 5.351 -8.720 306.433 1.00 54.13 255 ALA B N 1
ATOM 3487 C CA . ALA B 1 48 ? 6.654 -9.054 306.977 1.00 62.98 255 ALA B CA 1
ATOM 3488 C C . ALA B 1 48 ? 7.108 -7.892 307.842 1.00 70.13 255 ALA B C 1
ATOM 3489 O O . ALA B 1 48 ? 6.887 -6.729 307.493 1.00 70.49 255 ALA B O 1
ATOM 3491 N N . ASN B 1 49 ? 7.725 -8.210 308.978 1.00 60.71 256 ASN B N 1
ATOM 3492 C CA . ASN B 1 49 ? 8.232 -7.174 309.873 1.00 69.61 256 ASN B CA 1
ATOM 3493 C C . ASN B 1 49 ? 9.540 -6.651 309.287 1.00 69.07 256 ASN B C 1
ATOM 3494 O O . ASN B 1 49 ? 10.642 -6.970 309.741 1.00 62.99 256 ASN B O 1
ATOM 3499 N N . LYS B 1 50 ? 9.402 -5.828 308.243 1.00 67.50 257 LYS B N 1
ATOM 3500 C CA . LYS B 1 50 ? 10.559 -5.250 307.572 1.00 68.28 257 LYS B CA 1
ATOM 3501 C C . LYS B 1 50 ? 11.324 -4.293 308.473 1.00 81.28 257 LYS B C 1
ATOM 3502 O O . LYS B 1 50 ? 12.472 -3.952 308.165 1.00 74.79 257 LYS B O 1
ATOM 3508 N N . ALA B 1 51 ? 10.711 -3.849 309.574 1.00 85.02 258 ALA B N 1
ATOM 3509 C CA . ALA B 1 51 ? 11.407 -3.009 310.539 1.00 84.01 258 ALA B CA 1
ATOM 3510 C C . ALA B 1 51 ? 12.416 -3.795 311.364 1.00 60.37 258 ALA B C 1
ATOM 3511 O O . ALA B 1 51 ? 13.314 -3.192 311.963 1.00 48.42 258 ALA B O 1
ATOM 3513 N N . GLN B 1 52 ? 12.289 -5.121 311.409 1.00 55.89 259 GLN B N 1
ATOM 3514 C CA . GLN B 1 52 ? 13.206 -5.975 312.153 1.00 60.93 259 GLN B CA 1
ATOM 3515 C C . GLN B 1 52 ? 14.220 -6.676 311.260 1.00 57.52 259 GLN B C 1
ATOM 3516 O O . GLN B 1 52 ? 15.394 -6.780 311.628 1.00 48.78 259 GLN B O 1
ATOM 3522 N N . PHE B 1 53 ? 13.802 -7.157 310.093 1.00 53.77 260 PHE B N 1
ATOM 3523 C CA . PHE B 1 53 ? 14.685 -7.864 309.180 1.00 50.94 260 PHE B CA 1
ATOM 3524 C C . PHE B 1 53 ? 14.725 -7.166 307.827 1.00 51.11 260 PHE B C 1
ATOM 3525 O O . PHE B 1 53 ? 13.750 -6.537 307.404 1.00 58.94 260 PHE B O 1
ATOM 3533 N N . SER B 1 54 ? 15.866 -7.289 307.151 1.00 52.00 261 SER B N 1
ATOM 3534 C CA . SER B 1 54 ? 16.091 -6.703 305.837 1.00 65.85 261 SER B CA 1
ATOM 3535 C C . SER B 1 54 ? 16.439 -7.809 304.852 1.00 68.82 261 SER B C 1
ATOM 3536 O O . SER B 1 54 ? 17.270 -8.675 305.152 1.00 72.27 261 SER B O 1
ATOM 3539 N N . LEU B 1 55 ? 15.805 -7.779 303.684 1.00 62.17 262 LEU B N 1
ATOM 3540 C CA . LEU B 1 55 ? 16.033 -8.766 302.632 1.00 67.57 262 LEU B CA 1
ATOM 3541 C C . LEU B 1 55 ? 16.561 -8.040 301.400 1.00 71.96 262 LEU B C 1
ATOM 3542 O O . LEU B 1 55 ? 15.794 -7.415 300.662 1.00 62.11 262 LEU B O 1
ATOM 3547 N N . ASP B 1 56 ? 17.867 -8.120 301.190 1.00 74.10 263 ASP B N 1
ATOM 3548 C CA . ASP B 1 56 ? 18.484 -7.558 299.999 1.00 73.40 263 ASP B CA 1
ATOM 3549 C C . ASP B 1 56 ? 17.935 -8.267 298.768 1.00 81.22 263 ASP B C 1
ATOM 3550 O O . ASP B 1 56 ? 18.124 -9.485 298.631 1.00 91.81 263 ASP B O 1
ATOM 3555 N N . PRO B 1 57 ? 17.254 -7.562 297.860 1.00 89.65 264 PRO B N 1
ATOM 3556 C CA . PRO B 1 57 ? 16.642 -8.247 296.711 1.00 78.39 264 PRO B CA 1
ATOM 3557 C C . PRO B 1 57 ? 17.643 -8.915 295.788 1.00 90.33 264 PRO B C 1
ATOM 3558 O O . PRO B 1 57 ? 17.250 -9.794 295.012 1.00 112.17 264 PRO B O 1
ATOM 3562 N N . ILE B 1 58 ? 18.917 -8.542 295.843 1.00 74.58 265 ILE B N 1
ATOM 3563 C CA . ILE B 1 58 ? 19.900 -9.092 294.916 1.00 77.58 265 ILE B CA 1
ATOM 3564 C C . ILE B 1 58 ? 20.625 -10.290 295.514 1.00 80.67 265 ILE B C 1
ATOM 3565 O O . ILE B 1 58 ? 20.695 -11.356 294.896 1.00 104.92 265 ILE B O 1
ATOM 3570 N N . THR B 1 59 ? 21.180 -10.142 296.717 1.00 73.93 266 THR B N 1
ATOM 3571 C CA . THR B 1 59 ? 21.949 -11.216 297.334 1.00 73.34 266 THR B CA 1
ATOM 3572 C C . THR B 1 59 ? 21.106 -12.135 298.209 1.00 94.85 266 THR B C 1
ATOM 3573 O O . THR B 1 59 ? 21.611 -13.171 298.657 1.00 71.29 266 THR B O 1
ATOM 3577 N N . GLY B 1 60 ? 19.847 -11.788 298.460 1.00 90.33 267 GLY B N 1
ATOM 3578 C CA . GLY B 1 60 ? 18.962 -12.666 299.213 1.00 90.49 267 GLY B CA 1
ATOM 3579 C C . GLY B 1 60 ? 19.400 -12.918 300.638 1.00 82.29 267 GLY B C 1
ATOM 3580 O O . GLY B 1 60 ? 19.287 -14.048 301.129 1.00 72.91 267 GLY B O 1
ATOM 3581 N N . ASP B 1 61 ? 19.903 -11.889 301.314 1.00 83.28 268 ASP B N 1
ATOM 3582 C CA . ASP B 1 61 ? 20.345 -11.995 302.697 1.00 64.79 268 ASP B CA 1
ATOM 3583 C C . ASP B 1 61 ? 19.310 -11.363 303.615 1.00 67.33 268 ASP B C 1
ATOM 3584 O O . ASP B 1 61 ? 18.918 -10.209 303.415 1.00 82.19 268 ASP B O 1
ATOM 3589 N N . ILE B 1 62 ? 18.877 -12.116 304.621 1.00 72.27 269 ILE B N 1
ATOM 3590 C CA . ILE B 1 62 ? 18.021 -11.595 305.679 1.00 71.43 269 ILE B CA 1
ATOM 3591 C C . ILE B 1 62 ? 18.912 -11.186 306.842 1.00 60.10 269 ILE B C 1
ATOM 3592 O O . ILE B 1 62 ? 19.774 -11.960 307.275 1.00 65.68 269 ILE B O 1
ATOM 3597 N N . VAL B 1 63 ? 18.725 -9.962 307.335 1.00 56.11 270 VAL B N 1
ATOM 3598 C CA . VAL B 1 63 ? 19.570 -9.409 308.387 1.00 70.62 270 VAL B CA 1
ATOM 3599 C C . VAL B 1 63 ? 18.687 -8.802 309.470 1.00 66.71 270 VAL B C 1
ATOM 3600 O O . VAL B 1 63 ? 17.586 -8.316 309.197 1.00 77.74 270 VAL B O 1
ATOM 3604 N N . THR B 1 64 ? 19.166 -8.844 310.712 1.00 56.39 271 THR B N 1
ATOM 3605 C CA . THR B 1 64 ? 18.485 -8.163 311.807 1.00 57.95 271 THR B CA 1
ATOM 3606 C C . THR B 1 64 ? 18.879 -6.690 311.806 1.00 53.66 271 THR B C 1
ATOM 3607 O O . THR B 1 64 ? 20.066 -6.360 311.900 1.00 53.47 271 THR B O 1
ATOM 3611 N N . ARG B 1 65 ? 17.892 -5.805 311.709 1.00 45.51 272 ARG B N 1
ATOM 3612 C CA . ARG B 1 65 ? 18.137 -4.369 311.747 1.00 57.40 272 ARG B CA 1
ATOM 3613 C C . ARG B 1 65 ? 17.947 -3.773 313.133 1.00 74.70 272 ARG B C 1
ATOM 3614 O O . ARG B 1 65 ? 18.109 -2.560 313.303 1.00 43.08 272 ARG B O 1
ATOM 3622 N N . GLN B 1 66 ? 17.588 -4.584 314.118 1.00 71.03 273 GLN B N 1
ATOM 3623 C CA . GLN B 1 66 ? 17.232 -4.049 315.418 1.00 69.66 273 GLN B CA 1
ATOM 3624 C C . GLN B 1 66 ? 17.481 -5.131 316.457 1.00 75.66 273 GLN B C 1
ATOM 3625 O O . GLN B 1 66 ? 17.591 -6.316 316.131 1.00 68.38 273 GLN B O 1
ATOM 3631 N N . SER B 1 67 ? 17.581 -4.707 317.711 1.00 68.71 274 SER B N 1
ATOM 3632 C CA . SER B 1 67 ? 17.788 -5.647 318.800 1.00 58.17 274 SER B CA 1
ATOM 3633 C C . SER B 1 67 ? 16.555 -6.523 318.987 1.00 54.53 274 SER B C 1
ATOM 3634 O O . SER B 1 67 ? 15.419 -6.045 318.929 1.00 46.07 274 SER B O 1
ATOM 3637 N N . LEU B 1 68 ? 16.787 -7.815 319.204 1.00 44.85 275 LEU B N 1
ATOM 3638 C CA . LEU B 1 68 ? 15.702 -8.754 319.448 1.00 48.84 275 LEU B CA 1
ATOM 3639 C C . LEU B 1 68 ? 15.255 -8.697 320.907 1.00 63.71 275 LEU B C 1
ATOM 3640 O O . LEU B 1 68 ? 15.967 -8.201 321.786 1.00 75.16 275 LEU B O 1
ATOM 3645 N N . ASP B 1 69 ? 14.055 -9.217 321.159 1.00 60.53 276 ASP B N 1
ATOM 3646 C CA . ASP B 1 69 ? 13.517 -9.251 322.517 1.00 74.25 276 ASP B CA 1
ATOM 3647 C C . ASP B 1 69 ? 12.509 -10.388 322.615 1.00 75.69 276 ASP B C 1
ATOM 3648 O O . ASP B 1 69 ? 11.407 -10.292 322.065 1.00 63.96 276 ASP B O 1
ATOM 3653 N N . PHE B 1 70 ? 12.884 -11.450 323.331 1.00 75.31 277 PHE B N 1
ATOM 3654 C CA . PHE B 1 70 ? 12.004 -12.606 323.471 1.00 61.35 277 PHE B CA 1
ATOM 3655 C C . PHE B 1 70 ? 10.711 -12.244 324.186 1.00 65.61 277 PHE B C 1
ATOM 3656 O O . PHE B 1 70 ? 9.670 -12.864 323.939 1.00 69.86 277 PHE B O 1
ATOM 3664 N N . GLU B 1 71 ? 10.759 -11.258 325.081 1.00 71.01 278 GLU B N 1
ATOM 3665 C CA . GLU B 1 71 ? 9.570 -10.872 325.827 1.00 72.10 278 GLU B CA 1
ATOM 3666 C C . GLU B 1 71 ? 8.595 -10.065 324.984 1.00 81.30 278 GLU B C 1
ATOM 3667 O O . GLU B 1 71 ? 7.417 -9.969 325.347 1.00 73.02 278 GLU B O 1
ATOM 3673 N N . GLU B 1 72 ? 9.054 -9.491 323.871 1.00 84.82 279 GLU B N 1
ATOM 3674 C CA . GLU B 1 72 ? 8.190 -8.683 322.999 1.00 78.43 279 GLU B CA 1
ATOM 3675 C C . GLU B 1 72 ? 7.505 -9.577 321.968 1.00 66.01 279 GLU B C 1
ATOM 3676 O O . GLU B 1 72 ? 6.283 -9.748 321.994 1.00 67.61 279 GLU B O 1
ATOM 3682 N N . VAL B 1 73 ? 8.285 -10.146 321.052 1.00 56.39 280 VAL B N 1
ATOM 3683 C CA . VAL B 1 73 ? 7.788 -11.097 320.062 1.00 54.30 280 VAL B CA 1
ATOM 3684 C C . VAL B 1 73 ? 8.776 -12.250 319.994 1.00 50.23 280 VAL B C 1
ATOM 3685 O O . VAL B 1 73 ? 9.990 -12.027 319.933 1.00 50.72 280 VAL B O 1
ATOM 3689 N N . GLU B 1 74 ? 8.266 -13.481 320.007 1.00 48.40 281 GLU B N 1
ATOM 3690 C CA . GLU B 1 74 ? 9.127 -14.652 320.090 1.00 64.13 281 GLU B CA 1
ATOM 3691 C C . GLU B 1 74 ? 9.134 -15.510 318.831 1.00 68.97 281 GLU B C 1
ATOM 3692 O O . GLU B 1 74 ? 9.881 -16.495 318.781 1.00 51.40 281 GLU B O 1
ATOM 3698 N N . GLN B 1 75 ? 8.352 -15.162 317.807 1.00 76.72 282 GLN B N 1
ATOM 3699 C CA . GLN B 1 75 ? 8.346 -15.917 316.559 1.00 66.68 282 GLN B CA 1
ATOM 3700 C C . GLN B 1 75 ? 8.021 -14.993 315.394 1.00 64.56 282 GLN B C 1
ATOM 3701 O O . GLN B 1 75 ? 7.200 -14.082 315.525 1.00 65.85 282 GLN B O 1
ATOM 3707 N N . TYR B 1 76 ? 8.662 -15.243 314.253 1.00 64.85 283 TYR B N 1
ATOM 3708 C CA . TYR B 1 76 ? 8.407 -14.500 313.029 1.00 59.76 283 TYR B CA 1
ATOM 3709 C C . TYR B 1 76 ? 8.214 -15.469 311.871 1.00 79.22 283 TYR B C 1
ATOM 3710 O O . TYR B 1 76 ? 8.846 -16.526 311.820 1.00 79.91 283 TYR B O 1
ATOM 3719 N N . THR B 1 77 ? 7.325 -15.105 310.943 1.00 91.24 284 THR B N 1
ATOM 3720 C CA . THR B 1 77 ? 7.066 -15.895 309.741 1.00 91.68 284 THR B CA 1
ATOM 3721 C C . THR B 1 77 ? 7.191 -14.977 308.534 1.00 80.00 284 THR B C 1
ATOM 3722 O O . THR B 1 77 ? 6.382 -14.059 308.359 1.00 68.42 284 THR B O 1
ATOM 3726 N N . ILE B 1 78 ? 8.201 -15.224 307.705 1.00 81.18 285 ILE B N 1
ATOM 3727 C CA . ILE B 1 78 ? 8.489 -14.410 306.532 1.00 59.23 285 ILE B CA 1
ATOM 3728 C C . ILE B 1 78 ? 8.182 -15.225 305.285 1.00 71.79 285 ILE B C 1
ATOM 3729 O O . ILE B 1 78 ? 8.550 -16.400 305.194 1.00 76.90 285 ILE B O 1
ATOM 3734 N N . ASP B 1 79 ? 7.500 -14.607 304.327 1.00 66.26 286 ASP B N 1
ATOM 3735 C CA . ASP B 1 79 ? 7.214 -15.238 303.043 1.00 84.15 286 ASP B CA 1
ATOM 3736 C C . ASP B 1 79 ? 8.082 -14.564 301.986 1.00 75.64 286 ASP B C 1
ATOM 3737 O O . ASP B 1 79 ? 7.896 -13.380 301.683 1.00 77.81 286 ASP B O 1
ATOM 3742 N N . VAL B 1 80 ? 9.036 -15.313 301.435 1.00 69.07 287 VAL B N 1
ATOM 3743 C CA . VAL B 1 80 ? 9.983 -14.788 300.456 1.00 73.63 287 VAL B CA 1
ATOM 3744 C C . VAL B 1 80 ? 9.576 -15.266 299.071 1.00 82.99 287 VAL B C 1
ATOM 3745 O O . VAL B 1 80 ? 9.320 -16.459 298.864 1.00 81.16 287 VAL B O 1
ATOM 3749 N N . GLU B 1 81 ? 9.522 -14.336 298.120 1.00 85.22 288 GLU B N 1
ATOM 3750 C CA . GLU B 1 81 ? 9.121 -14.622 296.749 1.00 96.65 288 GLU B CA 1
ATOM 3751 C C . GLU B 1 81 ? 10.281 -14.297 295.820 1.00 115.33 288 GLU B C 1
ATOM 3752 O O . GLU B 1 81 ? 10.766 -13.160 295.802 1.00 114.41 288 GLU B O 1
ATOM 3758 N N . ALA B 1 82 ? 10.719 -15.291 295.052 1.00 130.79 289 ALA B N 1
ATOM 3759 C CA . ALA B 1 82 ? 11.809 -15.134 294.099 1.00 136.22 289 ALA B CA 1
ATOM 3760 C C . ALA B 1 82 ? 11.240 -15.067 292.688 1.00 149.64 289 ALA B C 1
ATOM 3761 O O . ALA B 1 82 ? 10.417 -15.906 292.304 1.00 167.03 289 ALA B O 1
ATOM 3763 N N . LYS B 1 83 ? 11.674 -14.063 291.927 1.00 135.39 290 LYS B N 1
ATOM 3764 C CA . LYS B 1 83 ? 11.207 -13.837 290.566 1.00 123.19 290 LYS B CA 1
ATOM 3765 C C . LYS B 1 83 ? 12.408 -13.557 289.673 1.00 128.15 290 LYS B C 1
ATOM 3766 O O . LYS B 1 83 ? 13.265 -12.739 290.020 1.00 117.48 290 LYS B O 1
ATOM 3772 N N . ASP B 1 84 ? 12.471 -14.239 288.532 1.00 139.33 291 ASP B N 1
ATOM 3773 C CA . ASP B 1 84 ? 13.586 -14.087 287.606 1.00 137.45 291 ASP B CA 1
ATOM 3774 C C . ASP B 1 84 ? 13.348 -12.875 286.705 1.00 145.57 291 ASP B C 1
ATOM 3775 O O . ASP B 1 84 ? 12.501 -12.021 286.980 1.00 147.86 291 ASP B O 1
ATOM 3777 N N . ARG B 1 85 ? 14.116 -12.783 285.616 1.00 146.35 292 ARG B N 1
ATOM 3778 C CA . ARG B 1 85 ? 13.895 -11.717 284.644 1.00 141.09 292 ARG B CA 1
ATOM 3779 C C . ARG B 1 85 ? 12.506 -11.828 284.025 1.00 137.26 292 ARG B C 1
ATOM 3780 O O . ARG B 1 85 ? 11.763 -10.842 283.963 1.00 135.45 292 ARG B O 1
ATOM 3782 N N . GLY B 1 86 ? 12.138 -13.024 283.567 1.00 148.61 293 GLY B N 1
ATOM 3783 C CA . GLY B 1 86 ? 10.760 -13.291 283.229 1.00 160.84 293 GLY B CA 1
ATOM 3784 C C . GLY B 1 86 ? 9.890 -13.353 284.470 1.00 183.56 293 GLY B C 1
ATOM 3785 O O . GLY B 1 86 ? 10.374 -13.373 285.607 1.00 186.56 293 GLY B O 1
ATOM 3786 N N . SER B 1 87 ? 8.570 -13.390 284.248 1.00 187.80 294 SER B N 1
ATOM 3787 C CA . SER B 1 87 ? 7.626 -13.199 285.345 1.00 179.59 294 SER B CA 1
ATOM 3788 C C . SER B 1 87 ? 7.475 -14.508 286.117 1.00 169.39 294 SER B C 1
ATOM 3789 O O . SER B 1 87 ? 6.476 -14.710 286.823 1.00 171.19 294 SER B O 1
ATOM 3792 N N . LEU B 1 88 ? 8.456 -15.402 285.978 1.00 156.49 295 LEU B N 1
ATOM 3793 C CA . LEU B 1 88 ? 8.464 -16.640 286.750 1.00 131.17 295 LEU B CA 1
ATOM 3794 C C . LEU B 1 88 ? 8.526 -16.312 288.237 1.00 135.55 295 LEU B C 1
ATOM 3795 O O . LEU B 1 88 ? 9.200 -15.366 288.648 1.00 147.78 295 LEU B O 1
ATOM 3800 N N . SER B 1 89 ? 7.804 -17.084 289.043 1.00 129.34 296 SER B N 1
ATOM 3801 C CA . SER B 1 89 ? 7.676 -16.788 290.457 1.00 111.40 296 SER B CA 1
ATOM 3802 C C . SER B 1 89 ? 7.793 -18.066 291.269 1.00 105.35 296 SER B C 1
ATOM 3803 O O . SER B 1 89 ? 7.444 -19.154 290.802 1.00 95.64 296 SER B O 1
ATOM 3806 N N . SER B 1 90 ? 8.298 -17.913 292.493 1.00 118.08 297 SER B N 1
ATOM 3807 C CA . SER B 1 90 ? 8.314 -18.981 293.482 1.00 123.15 297 SER B CA 1
ATOM 3808 C C . SER B 1 90 ? 8.245 -18.354 294.868 1.00 111.80 297 SER B C 1
ATOM 3809 O O . SER B 1 90 ? 8.512 -17.163 295.044 1.00 110.49 297 SER B O 1
ATOM 3812 N N . GLN B 1 91 ? 7.888 -19.172 295.855 1.00 107.56 298 GLN B N 1
ATOM 3813 C CA . GLN B 1 91 ? 7.706 -18.688 297.216 1.00 98.00 298 GLN B CA 1
ATOM 3814 C C . GLN B 1 91 ? 8.242 -19.708 298.211 1.00 92.62 298 GLN B C 1
ATOM 3815 O O . GLN B 1 91 ? 8.347 -20.902 297.919 1.00 103.00 298 GLN B O 1
ATOM 3821 N N . CYS B 1 92 ? 8.587 -19.211 299.397 1.00 86.34 299 CYS B N 1
ATOM 3822 C CA . CYS B 1 92 ? 9.049 -20.048 300.493 1.00 87.80 299 CYS B CA 1
ATOM 3823 C C . CYS B 1 92 ? 8.746 -19.335 301.801 1.00 92.90 299 CYS B C 1
ATOM 3824 O O . CYS B 1 92 ? 8.452 -18.137 301.829 1.00 104.36 299 CYS B O 1
ATOM 3827 N N . LYS B 1 93 ? 8.834 -20.086 302.894 1.00 81.27 300 LYS B N 1
ATOM 3828 C CA . LYS B 1 93 ? 8.546 -19.569 304.223 1.00 79.15 300 LYS B CA 1
ATOM 3829 C C . LYS B 1 93 ? 9.762 -19.756 305.118 1.00 79.03 300 LYS B C 1
ATOM 3830 O O . LYS B 1 93 ? 10.364 -20.835 305.141 1.00 92.58 300 LYS B O 1
ATOM 3836 N N . VAL B 1 94 ? 10.124 -18.699 305.840 1.00 63.94 301 VAL B N 1
ATOM 3837 C CA . VAL B 1 94 ? 11.213 -18.714 306.807 1.00 64.60 301 VAL B CA 1
ATOM 3838 C C . VAL B 1 94 ? 10.614 -18.429 308.174 1.00 86.16 301 VAL B C 1
ATOM 3839 O O . VAL B 1 94 ? 10.076 -17.338 308.408 1.00 101.50 301 VAL B O 1
ATOM 3843 N N . ILE B 1 95 ? 10.697 -19.405 309.070 1.00 87.10 302 ILE B N 1
ATOM 3844 C CA . ILE B 1 95 ? 10.181 -19.271 310.425 1.00 73.53 302 ILE B CA 1
ATOM 3845 C C . ILE B 1 95 ? 11.364 -19.006 311.345 1.00 69.45 302 ILE B C 1
ATOM 3846 O O . ILE B 1 95 ? 12.212 -19.880 311.559 1.00 57.61 302 ILE B O 1
ATOM 3851 N N . ILE B 1 96 ? 11.420 -17.791 311.879 1.00 73.81 303 ILE B N 1
ATOM 3852 C CA . ILE B 1 96 ? 12.488 -17.354 312.766 1.00 68.68 303 ILE B CA 1
ATOM 3853 C C . ILE B 1 96 ? 11.994 -17.507 314.197 1.00 70.21 303 ILE B C 1
ATOM 3854 O O . ILE B 1 96 ? 11.080 -16.797 314.632 1.00 60.82 303 ILE B O 1
ATOM 3859 N N . GLU B 1 97 ? 12.593 -18.444 314.925 1.00 91.10 304 GLU B N 1
ATOM 3860 C CA . GLU B 1 97 ? 12.341 -18.628 316.347 1.00 86.97 304 GLU B CA 1
ATOM 3861 C C . GLU B 1 97 ? 13.461 -17.942 317.116 1.00 63.78 304 GLU B C 1
ATOM 3862 O O . GLU B 1 97 ? 14.639 -18.244 316.901 1.00 57.04 304 GLU B O 1
ATOM 3868 N N . VAL B 1 98 ? 13.101 -17.013 317.991 1.00 51.63 305 VAL B N 1
ATOM 3869 C CA . VAL B 1 98 ? 14.083 -16.340 318.830 1.00 65.95 305 VAL B CA 1
ATOM 3870 C C . VAL B 1 98 ? 14.103 -17.039 320.182 1.00 63.79 305 VAL B C 1
ATOM 3871 O O . VAL B 1 98 ? 13.086 -17.567 320.649 1.00 58.00 305 VAL B O 1
ATOM 3875 N N . LEU B 1 99 ? 15.278 -17.074 320.805 1.00 52.19 306 LEU B N 1
ATOM 3876 C CA . LEU B 1 99 ? 15.496 -17.852 322.016 1.00 62.34 306 LEU B CA 1
ATOM 3877 C C . LEU B 1 99 ? 15.581 -16.940 323.231 1.00 78.19 306 LEU B C 1
ATOM 3878 O O . LEU B 1 99 ? 16.169 -15.856 323.167 1.00 94.38 306 LEU B O 1
ATOM 3883 N N . ASP B 1 100 ? 14.994 -17.390 324.336 1.00 74.43 307 ASP B N 1
ATOM 3884 C CA . ASP B 1 100 ? 14.948 -16.591 325.552 1.00 66.10 307 ASP B CA 1
ATOM 3885 C C . ASP B 1 100 ? 16.294 -16.610 326.264 1.00 58.12 307 ASP B C 1
ATOM 3886 O O . ASP B 1 100 ? 16.961 -17.646 326.340 1.00 69.82 307 ASP B O 1
ATOM 3891 N N . GLU B 1 101 ? 16.693 -15.449 326.778 1.00 53.95 308 GLU B N 1
ATOM 3892 C CA . GLU B 1 101 ? 17.920 -15.306 327.546 1.00 54.79 308 GLU B CA 1
ATOM 3893 C C . GLU B 1 101 ? 17.596 -14.664 328.885 1.00 55.32 308 GLU B C 1
ATOM 3894 O O . GLU B 1 101 ? 16.735 -13.784 328.968 1.00 54.11 308 GLU B O 1
ATOM 3900 N N . ASN B 1 102 ? 18.289 -15.105 329.933 1.00 63.73 309 ASN B N 1
ATOM 3901 C CA . ASN B 1 102 ? 18.044 -14.575 331.268 1.00 69.58 309 ASN B CA 1
ATOM 3902 C C . ASN B 1 102 ? 18.607 -13.164 331.392 1.00 56.90 309 ASN B C 1
ATOM 3903 O O . ASN B 1 102 ? 19.634 -12.952 332.044 1.00 57.93 309 ASN B O 1
ATOM 3908 N N . ASP B 1 103 ? 17.944 -12.197 330.760 1.00 54.69 310 ASP B N 1
ATOM 3909 C CA . ASP B 1 103 ? 18.352 -10.801 330.818 1.00 61.40 310 ASP B CA 1
ATOM 3910 C C . ASP B 1 103 ? 17.521 -9.984 331.795 1.00 65.72 310 ASP B C 1
ATOM 3911 O O . ASP B 1 103 ? 17.798 -8.795 331.981 1.00 72.85 310 ASP B O 1
ATOM 3916 N N . ASN B 1 104 ? 16.519 -10.589 332.427 1.00 69.09 311 ASN B N 1
ATOM 3917 C CA . ASN B 1 104 ? 15.669 -9.911 333.395 1.00 69.26 311 ASN B CA 1
ATOM 3918 C C . ASN B 1 104 ? 15.824 -10.571 334.757 1.00 74.79 311 ASN B C 1
ATOM 3919 O O . ASN B 1 104 ? 15.761 -11.800 334.868 1.00 73.52 311 ASN B O 1
ATOM 3924 N N . ARG B 1 105 ? 16.026 -9.756 335.779 1.00 71.59 312 ARG B N 1
ATOM 3925 C CA A ARG B 1 105 ? 16.182 -10.192 337.156 0.53 60.66 312 ARG B CA 1
ATOM 3926 C CA B ARG B 1 105 ? 16.184 -10.188 337.158 0.47 60.63 312 ARG B CA 1
ATOM 3927 C C . ARG B 1 105 ? 14.833 -10.202 337.871 1.00 59.46 312 ARG B C 1
ATOM 3928 O O . ARG B 1 105 ? 13.918 -9.461 337.495 1.00 42.74 312 ARG B O 1
ATOM 3943 N N . PRO B 1 106 ? 14.675 -11.043 338.894 1.00 67.34 313 PRO B N 1
ATOM 3944 C CA . PRO B 1 106 ? 13.381 -11.124 339.580 1.00 40.22 313 PRO B CA 1
ATOM 3945 C C . PRO B 1 106 ? 13.121 -9.897 340.436 1.00 42.95 313 PRO B C 1
ATOM 3946 O O . PRO B 1 106 ? 14.039 -9.283 340.984 1.00 57.37 313 PRO B O 1
ATOM 3950 N N . GLU B 1 107 ? 11.843 -9.545 340.549 1.00 45.69 314 GLU B N 1
ATOM 3951 C CA . GLU B 1 107 ? 11.411 -8.416 341.356 1.00 61.33 314 GLU B CA 1
ATOM 3952 C C . GLU B 1 107 ? 10.451 -8.897 342.434 1.00 59.20 314 GLU B C 1
ATOM 3953 O O . GLU B 1 107 ? 9.678 -9.840 342.226 1.00 51.80 314 GLU B O 1
ATOM 3959 N N . ILE B 1 108 ? 10.504 -8.238 343.589 1.00 52.63 315 ILE B N 1
ATOM 3960 C CA . ILE B 1 108 ? 9.653 -8.558 344.728 1.00 34.36 315 ILE B CA 1
ATOM 3961 C C . ILE B 1 108 ? 8.656 -7.427 344.926 1.00 38.66 315 ILE B C 1
ATOM 3962 O O . ILE B 1 108 ? 9.029 -6.248 344.898 1.00 62.74 315 ILE B O 1
ATOM 3967 N N . ILE B 1 109 ? 7.394 -7.790 345.135 1.00 39.76 316 ILE B N 1
ATOM 3968 C CA . ILE B 1 109 ? 6.316 -6.839 345.379 1.00 55.03 316 ILE B CA 1
ATOM 3969 C C . ILE B 1 109 ? 5.629 -7.246 346.674 1.00 62.73 316 ILE B C 1
ATOM 3970 O O . ILE B 1 109 ? 5.164 -8.385 346.801 1.00 75.31 316 ILE B O 1
ATOM 3975 N N . ILE B 1 110 ? 5.566 -6.325 347.630 1.00 60.59 317 ILE B N 1
ATOM 3976 C CA . ILE B 1 110 ? 4.956 -6.591 348.927 1.00 55.69 317 ILE B CA 1
ATOM 3977 C C . ILE B 1 110 ? 3.458 -6.335 348.801 1.00 57.29 317 ILE B C 1
ATOM 3978 O O . ILE B 1 110 ? 3.025 -5.190 348.657 1.00 76.60 317 ILE B O 1
ATOM 3983 N N . THR B 1 111 ? 2.665 -7.408 348.843 1.00 56.05 318 THR B N 1
ATOM 3984 C CA . THR B 1 111 ? 1.215 -7.266 348.746 1.00 77.79 318 THR B CA 1
ATOM 3985 C C . THR B 1 111 ? 0.632 -6.675 350.025 1.00 96.20 318 THR B C 1
ATOM 3986 O O . THR B 1 111 ? -0.189 -5.752 349.976 1.00 123.05 318 THR B O 1
ATOM 3990 N N . SER B 1 112 ? 1.041 -7.196 351.180 1.00 82.39 319 SER B N 1
ATOM 3991 C CA . SER B 1 112 ? 0.513 -6.726 352.451 1.00 62.18 319 SER B CA 1
ATOM 3992 C C . SER B 1 112 ? 1.568 -6.891 353.532 1.00 52.85 319 SER B C 1
ATOM 3993 O O . SER B 1 112 ? 2.284 -7.895 353.570 1.00 52.77 319 SER B O 1
ATOM 3996 N N . LEU B 1 113 ? 1.647 -5.901 354.411 1.00 52.99 320 LEU B N 1
ATOM 3997 C CA . LEU B 1 113 ? 2.596 -5.902 355.511 1.00 44.76 320 LEU B CA 1
ATOM 3998 C C . LEU B 1 113 ? 1.849 -5.551 356.785 1.00 67.50 320 LEU B C 1
ATOM 3999 O O . LEU B 1 113 ? 1.095 -4.573 356.814 1.00 76.06 320 LEU B O 1
ATOM 4004 N N . SER B 1 114 ? 2.047 -6.352 357.829 1.00 69.59 321 SER B N 1
ATOM 4005 C CA . SER B 1 114 ? 1.313 -6.152 359.070 1.00 86.89 321 SER B CA 1
ATOM 4006 C C . SER B 1 114 ? 1.678 -4.816 359.706 1.00 78.41 321 SER B C 1
ATOM 4007 O O . SER B 1 114 ? 2.824 -4.366 359.628 1.00 67.02 321 SER B O 1
ATOM 4010 N N . ASP B 1 115 ? 0.686 -4.178 360.330 1.00 74.97 322 ASP B N 1
ATOM 4011 C CA . ASP B 1 115 ? 0.920 -2.963 361.101 1.00 68.04 322 ASP B CA 1
ATOM 4012 C C . ASP B 1 115 ? 1.970 -3.239 362.170 1.00 77.45 322 ASP B C 1
ATOM 4013 O O . ASP B 1 115 ? 3.107 -2.766 362.074 1.00 70.45 322 ASP B O 1
ATOM 4018 N N . GLN B 1 116 ? 1.591 -4.012 363.186 1.00 86.49 323 GLN B N 1
ATOM 4019 C CA . GLN B 1 116 ? 2.503 -4.485 364.216 1.00 72.93 323 GLN B CA 1
ATOM 4020 C C . GLN B 1 116 ? 2.090 -5.891 364.622 1.00 69.60 323 GLN B C 1
ATOM 4021 O O . GLN B 1 116 ? 0.903 -6.225 364.626 1.00 83.59 323 GLN B O 1
ATOM 4027 N N . ILE B 1 117 ? 3.076 -6.716 364.957 1.00 68.52 324 ILE B N 1
ATOM 4028 C CA . ILE B 1 117 ? 2.838 -8.091 365.386 1.00 75.15 324 ILE B CA 1
ATOM 4029 C C . ILE B 1 117 ? 2.961 -8.149 366.903 1.00 82.53 324 ILE B C 1
ATOM 4030 O O . ILE B 1 117 ? 3.989 -7.757 367.469 1.00 84.52 324 ILE B O 1
ATOM 4035 N N . SER B 1 118 ? 1.909 -8.628 367.563 1.00 84.59 325 SER B N 1
ATOM 4036 C CA . SER B 1 118 ? 1.902 -8.687 369.016 1.00 85.40 325 SER B CA 1
ATOM 4037 C C . SER B 1 118 ? 2.960 -9.660 369.520 1.00 83.02 325 SER B C 1
ATOM 4038 O O . SER B 1 118 ? 3.326 -10.625 368.843 1.00 100.61 325 SER B O 1
ATOM 4041 N N . GLU B 1 119 ? 3.457 -9.390 370.729 1.00 70.74 326 GLU B N 1
ATOM 4042 C CA . GLU B 1 119 ? 4.476 -10.250 371.323 1.00 70.91 326 GLU B CA 1
ATOM 4043 C C . GLU B 1 119 ? 3.952 -11.666 371.521 1.00 70.59 326 GLU B C 1
ATOM 4044 O O . GLU B 1 119 ? 4.700 -12.640 371.369 1.00 58.40 326 GLU B O 1
ATOM 4050 N N . ASP B 1 120 ? 2.664 -11.797 371.834 1.00 73.79 327 ASP B N 1
ATOM 4051 C CA . ASP B 1 120 ? 2.039 -13.078 372.126 1.00 85.08 327 ASP B CA 1
ATOM 4052 C C . ASP B 1 120 ? 1.460 -13.753 370.884 1.00 93.65 327 ASP B C 1
ATOM 4053 O O . ASP B 1 120 ? 0.655 -14.683 371.016 1.00 86.98 327 ASP B O 1
ATOM 4058 N N . SER B 1 121 ? 1.847 -13.307 369.691 1.00 98.09 328 SER B N 1
ATOM 4059 C CA . SER B 1 121 ? 1.386 -13.953 368.465 1.00 83.03 328 SER B CA 1
ATOM 4060 C C . SER B 1 121 ? 2.004 -15.343 368.357 1.00 76.10 328 SER B C 1
ATOM 4061 O O . SER B 1 121 ? 3.231 -15.477 368.442 1.00 65.67 328 SER B O 1
ATOM 4064 N N . PRO B 1 122 ? 1.204 -16.389 368.169 1.00 77.06 329 PRO B N 1
ATOM 4065 C CA . PRO B 1 122 ? 1.747 -17.751 368.188 1.00 85.05 329 PRO B CA 1
ATOM 4066 C C . PRO B 1 122 ? 2.628 -18.028 366.980 1.00 82.44 329 PRO B C 1
ATOM 4067 O O . PRO B 1 122 ? 2.737 -17.237 366.041 1.00 75.45 329 PRO B O 1
ATOM 4071 N N . SER B 1 123 ? 3.277 -19.187 367.029 1.00 89.63 330 SER B N 1
ATOM 4072 C CA . SER B 1 123 ? 4.041 -19.657 365.886 1.00 94.26 330 SER B CA 1
ATOM 4073 C C . SER B 1 123 ? 3.098 -19.992 364.739 1.00 95.58 330 SER B C 1
ATOM 4074 O O . SER B 1 123 ? 2.061 -20.632 364.931 1.00 100.93 330 SER B O 1
ATOM 4077 N N . GLY B 1 124 ? 3.454 -19.540 363.541 1.00 94.21 331 GLY B N 1
ATOM 4078 C CA . GLY B 1 124 ? 2.637 -19.750 362.367 1.00 95.57 331 GLY B CA 1
ATOM 4079 C C . GLY B 1 124 ? 1.825 -18.549 361.936 1.00 90.24 331 GLY B C 1
ATOM 4080 O O . GLY B 1 124 ? 1.207 -18.595 360.866 1.00 93.53 331 GLY B O 1
ATOM 4081 N N . THR B 1 125 ? 1.799 -17.485 362.736 1.00 79.53 332 THR B N 1
ATOM 4082 C CA . THR B 1 125 ? 1.124 -16.259 362.337 1.00 70.95 332 THR B CA 1
ATOM 4083 C C . THR B 1 125 ? 1.828 -15.627 361.144 1.00 69.69 332 THR B C 1
ATOM 4084 O O . THR B 1 125 ? 3.051 -15.711 360.997 1.00 62.73 332 THR B O 1
ATOM 4088 N N . VAL B 1 126 ? 1.043 -14.973 360.293 1.00 68.91 333 VAL B N 1
ATOM 4089 C CA . VAL B 1 126 ? 1.536 -14.452 359.024 1.00 66.42 333 VAL B CA 1
ATOM 4090 C C . VAL B 1 126 ? 1.855 -12.971 359.190 1.00 50.35 333 VAL B C 1
ATOM 4091 O O . VAL B 1 126 ? 0.973 -12.152 359.471 1.00 47.44 333 VAL B O 1
ATOM 4095 N N . VAL B 1 127 ? 3.127 -12.632 359.015 1.00 43.57 334 VAL B N 1
ATOM 4096 C CA . VAL B 1 127 ? 3.570 -11.254 359.166 1.00 39.54 334 VAL B CA 1
ATOM 4097 C C . VAL B 1 127 ? 3.338 -10.465 357.886 1.00 66.12 334 VAL B C 1
ATOM 4098 O O . VAL B 1 127 ? 2.759 -9.373 357.913 1.00 87.46 334 VAL B O 1
ATOM 4102 N N . ALA B 1 128 ? 3.781 -11.000 356.747 1.00 72.93 335 ALA B N 1
ATOM 4103 C CA . ALA B 1 128 ? 3.750 -10.268 355.488 1.00 58.49 335 ALA B CA 1
ATOM 4104 C C . ALA B 1 128 ? 3.359 -11.184 354.337 1.00 45.00 335 ALA B C 1
ATOM 4105 O O . ALA B 1 128 ? 3.668 -12.379 354.336 1.00 54.52 335 ALA B O 1
ATOM 4107 N N . LEU B 1 129 ? 2.686 -10.598 353.348 1.00 51.07 336 LEU B N 1
ATOM 4108 C CA . LEU B 1 129 ? 2.388 -11.240 352.075 1.00 53.74 336 LEU B CA 1
ATOM 4109 C C . LEU B 1 129 ? 3.183 -10.557 350.972 1.00 51.07 336 LEU B C 1
ATOM 4110 O O . LEU B 1 129 ? 3.250 -9.326 350.919 1.00 54.42 336 LEU B O 1
ATOM 4115 N N . PHE B 1 130 ? 3.782 -11.354 350.091 1.00 46.98 337 PHE B N 1
ATOM 4116 C CA . PHE B 1 130 ? 4.535 -10.792 348.982 1.00 51.67 337 PHE B CA 1
ATOM 4117 C C . PHE B 1 130 ? 4.559 -11.786 347.832 1.00 50.65 337 PHE B C 1
ATOM 4118 O O . PHE B 1 130 ? 4.473 -13.000 348.036 1.00 46.51 337 PHE B O 1
ATOM 4126 N N . LYS B 1 131 ? 4.667 -11.249 346.617 1.00 46.99 338 LYS B N 1
ATOM 4127 C CA . LYS B 1 131 ? 4.757 -12.040 345.399 1.00 47.49 338 LYS B CA 1
ATOM 4128 C C . LYS B 1 131 ? 5.999 -11.624 344.621 1.00 50.35 338 LYS B C 1
ATOM 4129 O O . LYS B 1 131 ? 6.557 -10.546 344.837 1.00 70.45 338 LYS B O 1
ATOM 4135 N N . VAL B 1 132 ? 6.430 -12.492 343.706 1.00 39.64 339 VAL B N 1
ATOM 4136 C CA . VAL B 1 132 ? 7.610 -12.239 342.891 1.00 40.88 339 VAL B CA 1
ATOM 4137 C C . VAL B 1 132 ? 7.221 -12.273 341.419 1.00 53.42 339 VAL B C 1
ATOM 4138 O O . VAL B 1 132 ? 6.206 -12.855 341.029 1.00 58.94 339 VAL B O 1
ATOM 4142 N N . ARG B 1 133 ? 8.055 -11.644 340.592 1.00 47.27 340 ARG B N 1
ATOM 4143 C CA . ARG B 1 133 ? 7.815 -11.618 339.157 1.00 50.72 340 ARG B CA 1
ATOM 4144 C C . ARG B 1 133 ? 9.133 -11.706 338.404 1.00 45.84 340 ARG B C 1
ATOM 4145 O O . ARG B 1 133 ? 10.172 -11.230 338.871 1.00 51.18 340 ARG B O 1
ATOM 4153 N N . ASP B 1 134 ? 9.077 -12.324 337.227 1.00 46.42 341 ASP B N 1
ATOM 4154 C CA . ASP B 1 134 ? 10.231 -12.393 336.339 1.00 64.96 341 ASP B CA 1
ATOM 4155 C C . ASP B 1 134 ? 9.714 -12.459 334.911 1.00 99.40 341 ASP B C 1
ATOM 4156 O O . ASP B 1 134 ? 9.002 -13.402 334.552 1.00 106.41 341 ASP B O 1
ATOM 4161 N N . ARG B 1 135 ? 10.063 -11.452 334.104 1.00 92.82 342 ARG B N 1
ATOM 4162 C CA . ARG B 1 135 ? 9.545 -11.334 332.745 1.00 87.63 342 ARG B CA 1
ATOM 4163 C C . ARG B 1 135 ? 10.087 -12.400 331.804 1.00 87.50 342 ARG B C 1
ATOM 4164 O O . ARG B 1 135 ? 9.565 -12.543 330.693 1.00 82.14 342 ARG B O 1
ATOM 4172 N N . ASP B 1 136 ? 11.107 -13.145 332.210 1.00 82.35 343 ASP B N 1
ATOM 4173 C CA . ASP B 1 136 ? 11.648 -14.208 331.373 1.00 73.31 343 ASP B CA 1
ATOM 4174 C C . ASP B 1 136 ? 10.657 -15.372 331.306 1.00 64.60 343 ASP B C 1
ATOM 4175 O O . ASP B 1 136 ? 9.538 -15.307 331.823 1.00 65.29 343 ASP B O 1
ATOM 4180 N N . SER B 1 137 ? 11.071 -16.463 330.660 1.00 63.91 344 SER B N 1
ATOM 4181 C CA . SER B 1 137 ? 10.245 -17.651 330.509 1.00 62.08 344 SER B CA 1
ATOM 4182 C C . SER B 1 137 ? 11.051 -18.902 330.850 1.00 61.62 344 SER B C 1
ATOM 4183 O O . SER B 1 137 ? 12.269 -18.958 330.639 1.00 61.04 344 SER B O 1
ATOM 4186 N N . GLY B 1 138 ? 10.345 -19.907 331.378 1.00 62.22 345 GLY B N 1
ATOM 4187 C CA . GLY B 1 138 ? 10.921 -21.179 331.770 1.00 71.24 345 GLY B CA 1
ATOM 4188 C C . GLY B 1 138 ? 11.860 -21.159 332.956 1.00 70.08 345 GLY B C 1
ATOM 4189 O O . GLY B 1 138 ? 11.566 -20.519 333.969 1.00 57.05 345 GLY B O 1
ATOM 4190 N N . GLU B 1 139 ? 12.997 -21.848 332.845 1.00 72.60 346 GLU B N 1
ATOM 4191 C CA . GLU B 1 139 ? 13.943 -21.874 333.953 1.00 65.06 346 GLU B CA 1
ATOM 4192 C C . GLU B 1 139 ? 14.538 -20.504 334.232 1.00 54.73 346 GLU B C 1
ATOM 4193 O O . GLU B 1 139 ? 15.009 -20.264 335.347 1.00 66.60 346 GLU B O 1
ATOM 4199 N N . ASN B 1 140 ? 14.536 -19.606 333.248 1.00 55.29 347 ASN B N 1
ATOM 4200 C CA . ASN B 1 140 ? 14.977 -18.243 333.494 1.00 53.36 347 ASN B CA 1
ATOM 4201 C C . ASN B 1 140 ? 13.973 -17.447 334.318 1.00 63.69 347 ASN B C 1
ATOM 4202 O O . ASN B 1 140 ? 14.311 -16.357 334.788 1.00 62.30 347 ASN B O 1
ATOM 4207 N N . ALA B 1 141 ? 12.757 -17.966 334.507 1.00 55.07 348 ALA B N 1
ATOM 4208 C CA . ALA B 1 141 ? 11.729 -17.307 335.299 1.00 52.17 348 ALA B CA 1
ATOM 4209 C C . ALA B 1 141 ? 11.422 -18.017 336.611 1.00 50.19 348 ALA B C 1
ATOM 4210 O O . ALA B 1 141 ? 10.767 -17.424 337.475 1.00 48.77 348 ALA B O 1
ATOM 4212 N N . GLU B 1 142 ? 11.861 -19.262 336.781 1.00 51.08 349 GLU B N 1
ATOM 4213 C CA . GLU B 1 142 ? 11.734 -19.924 338.072 1.00 56.53 349 GLU B CA 1
ATOM 4214 C C . GLU B 1 142 ? 12.670 -19.267 339.078 1.00 64.30 349 GLU B C 1
ATOM 4215 O O . GLU B 1 142 ? 13.876 -19.158 338.836 1.00 59.90 349 GLU B O 1
ATOM 4221 N N . VAL B 1 143 ? 12.116 -18.825 340.206 1.00 58.96 350 VAL B N 1
ATOM 4222 C CA . VAL B 1 143 ? 12.880 -18.085 341.203 1.00 52.22 350 VAL B CA 1
ATOM 4223 C C . VAL B 1 143 ? 12.807 -18.790 342.549 1.00 56.83 350 VAL B C 1
ATOM 4224 O O . VAL B 1 143 ? 11.800 -19.412 342.905 1.00 59.04 350 VAL B O 1
ATOM 4228 N N . MET B 1 144 ? 13.894 -18.667 343.305 1.00 57.57 351 MET B N 1
ATOM 4229 C CA . MET B 1 144 ? 14.014 -19.204 344.652 1.00 61.40 351 MET B CA 1
ATOM 4230 C C . MET B 1 144 ? 14.113 -18.042 345.632 1.00 68.60 351 MET B C 1
ATOM 4231 O O . MET B 1 144 ? 14.957 -17.151 345.465 1.00 60.96 351 MET B O 1
ATOM 4236 N N . CYS B 1 145 ? 13.235 -18.043 346.638 1.00 64.74 352 CYS B N 1
ATOM 4237 C CA . CYS B 1 145 ? 13.182 -16.992 347.651 1.00 57.59 352 CYS B CA 1
ATOM 4238 C C . CYS B 1 145 ? 13.897 -17.477 348.904 1.00 62.83 352 CYS B C 1
ATOM 4239 O O . CYS B 1 145 ? 13.386 -18.338 349.627 1.00 61.26 352 CYS B O 1
ATOM 4242 N N . SER B 1 146 ? 15.072 -16.919 349.163 1.00 65.88 353 SER B N 1
ATOM 4243 C CA . SER B 1 146 ? 15.808 -17.180 350.388 1.00 61.19 353 SER B CA 1
ATOM 4244 C C . SER B 1 146 ? 15.630 -15.993 351.324 1.00 72.85 353 SER B C 1
ATOM 4245 O O . SER B 1 146 ? 15.891 -14.845 350.940 1.00 76.12 353 SER B O 1
ATOM 4248 N N . LEU B 1 147 ? 15.157 -16.269 352.534 1.00 85.55 354 LEU B N 1
ATOM 4249 C CA . LEU B 1 147 ? 15.194 -15.277 353.592 1.00 69.10 354 LEU B CA 1
ATOM 4250 C C . LEU B 1 147 ? 16.586 -15.248 354.208 1.00 70.82 354 LEU B C 1
ATOM 4251 O O . LEU B 1 147 ? 17.274 -16.271 354.289 1.00 76.68 354 LEU B O 1
ATOM 4256 N N . SER B 1 148 ? 16.999 -14.064 354.641 1.00 75.36 355 SER B N 1
ATOM 4257 C CA . SER B 1 148 ? 18.360 -13.835 355.088 1.00 94.24 355 SER B CA 1
ATOM 4258 C C . SER B 1 148 ? 18.391 -13.470 356.562 1.00 100.87 355 SER B C 1
ATOM 4259 O O . SER B 1 148 ? 17.570 -12.678 357.035 1.00 93.34 355 SER B O 1
ATOM 4262 N N . GLY B 1 149 ? 19.333 -14.071 357.281 1.00 114.29 356 GLY B N 1
ATOM 4263 C CA . GLY B 1 149 ? 19.698 -13.623 358.610 1.00 124.58 356 GLY B CA 1
ATOM 4264 C C . GLY B 1 149 ? 19.143 -14.490 359.721 1.00 118.56 356 GLY B C 1
ATOM 4265 O O . GLY B 1 149 ? 18.503 -15.525 359.511 1.00 114.40 356 GLY B O 1
ATOM 4266 N N . ASN B 1 150 ? 19.409 -14.017 360.937 1.00 123.77 357 ASN B N 1
ATOM 4267 C CA . ASN B 1 150 ? 18.998 -14.686 362.169 1.00 133.45 357 ASN B CA 1
ATOM 4268 C C . ASN B 1 150 ? 17.665 -14.107 362.640 1.00 117.77 357 ASN B C 1
ATOM 4269 O O . ASN B 1 150 ? 17.566 -13.343 363.607 1.00 123.99 357 ASN B O 1
ATOM 4274 N N . ASN B 1 151 ? 16.620 -14.494 361.920 1.00 102.11 358 ASN B N 1
ATOM 4275 C CA . ASN B 1 151 ? 15.279 -14.043 362.221 1.00 97.85 358 ASN B CA 1
ATOM 4276 C C . ASN B 1 151 ? 14.370 -15.228 362.539 1.00 87.84 358 ASN B C 1
ATOM 4277 O O . ASN B 1 151 ? 14.523 -16.314 361.967 1.00 98.35 358 ASN B O 1
ATOM 4282 N N . PRO B 1 152 ? 13.406 -15.037 363.491 1.00 73.93 359 PRO B N 1
ATOM 4283 C CA . PRO B 1 152 ? 12.383 -16.042 363.811 1.00 81.56 359 PRO B CA 1
ATOM 4284 C C . PRO B 1 152 ? 11.288 -16.114 362.753 1.00 73.85 359 PRO B C 1
ATOM 4285 O O . PRO B 1 152 ? 10.096 -16.199 363.072 1.00 54.73 359 PRO B O 1
ATOM 4289 N N . PHE B 1 153 ? 11.694 -16.049 361.487 1.00 73.07 360 PHE B N 1
ATOM 4290 C CA . PHE B 1 153 ? 10.790 -15.970 360.352 1.00 60.91 360 PHE B CA 1
ATOM 4291 C C . PHE B 1 153 ? 11.091 -17.075 359.347 1.00 61.20 360 PHE B C 1
ATOM 4292 O O . PHE B 1 153 ? 12.224 -17.554 359.239 1.00 55.82 360 PHE B O 1
ATOM 4300 N N . LYS B 1 154 ? 10.059 -17.463 358.601 1.00 70.83 361 LYS B N 1
ATOM 4301 C CA . LYS B 1 154 ? 10.135 -18.533 357.618 1.00 78.95 361 LYS B CA 1
ATOM 4302 C C . LYS B 1 154 ? 9.289 -18.141 356.416 1.00 73.43 361 LYS B C 1
ATOM 4303 O O . LYS B 1 154 ? 8.230 -17.529 356.573 1.00 79.92 361 LYS B O 1
ATOM 4309 N N . ILE B 1 155 ? 9.765 -18.474 355.218 1.00 63.25 362 ILE B N 1
ATOM 4310 C CA . ILE B 1 155 ? 9.050 -18.161 353.986 1.00 55.26 362 ILE B CA 1
ATOM 4311 C C . ILE B 1 155 ? 8.225 -19.371 353.579 1.00 48.40 362 ILE B C 1
ATOM 4312 O O . ILE B 1 155 ? 8.751 -20.484 353.468 1.00 62.55 362 ILE B O 1
ATOM 4317 N N . HIS B 1 156 ? 6.932 -19.157 353.363 1.00 45.61 363 HIS B N 1
ATOM 4318 C CA . HIS B 1 156 ? 6.031 -20.186 352.870 1.00 65.51 363 HIS B CA 1
ATOM 4319 C C . HIS B 1 156 ? 5.552 -19.816 351.476 1.00 71.99 363 HIS B C 1
ATOM 4320 O O . HIS B 1 156 ? 5.328 -18.640 351.178 1.00 87.66 363 HIS B O 1
ATOM 4327 N N . SER B 1 157 ? 5.386 -20.821 350.624 1.00 77.34 364 SER B N 1
ATOM 4328 C CA . SER B 1 157 ? 4.902 -20.611 349.263 1.00 75.34 364 SER B CA 1
ATOM 4329 C C . SER B 1 157 ? 3.434 -21.013 349.224 1.00 80.96 364 SER B C 1
ATOM 4330 O O . SER B 1 157 ? 3.109 -22.198 349.098 1.00 80.62 364 SER B O 1
ATOM 4333 N N . SER B 1 158 ? 2.547 -20.019 349.345 1.00 91.56 365 SER B N 1
ATOM 4334 C CA . SER B 1 158 ? 1.116 -20.291 349.249 1.00 105.53 365 SER B CA 1
ATOM 4335 C C . SER B 1 158 ? 0.768 -20.812 347.863 1.00 113.44 365 SER B C 1
ATOM 4336 O O . SER B 1 158 ? 0.061 -21.817 347.722 1.00 119.15 365 SER B O 1
ATOM 4339 N N . SER B 1 159 ? 1.279 -20.151 346.827 1.00 117.74 366 SER B N 1
ATOM 4340 C CA . SER B 1 159 ? 1.093 -20.599 345.455 1.00 117.09 366 SER B CA 1
ATOM 4341 C C . SER B 1 159 ? 2.306 -20.156 344.648 1.00 116.54 366 SER B C 1
ATOM 4342 O O . SER B 1 159 ? 3.228 -19.522 345.173 1.00 128.28 366 SER B O 1
ATOM 4345 N N . ASN B 1 160 ? 2.299 -20.489 343.359 1.00 109.22 367 ASN B N 1
ATOM 4346 C CA . ASN B 1 160 ? 3.400 -20.124 342.476 1.00 108.85 367 ASN B CA 1
ATOM 4347 C C . ASN B 1 160 ? 3.594 -18.613 342.442 1.00 85.92 367 ASN B C 1
ATOM 4348 O O . ASN B 1 160 ? 2.737 -17.870 341.951 1.00 73.96 367 ASN B O 1
ATOM 4353 N N . ASN B 1 161 ? 4.729 -18.161 342.979 1.00 81.99 368 ASN B N 1
ATOM 4354 C CA . ASN B 1 161 ? 5.076 -16.744 343.051 1.00 83.30 368 ASN B CA 1
ATOM 4355 C C . ASN B 1 161 ? 4.086 -15.961 343.907 1.00 79.99 368 ASN B C 1
ATOM 4356 O O . ASN B 1 161 ? 3.852 -14.776 343.670 1.00 68.84 368 ASN B O 1
ATOM 4361 N N . TYR B 1 162 ? 3.492 -16.615 344.906 1.00 79.50 369 TYR B N 1
ATOM 4362 C CA . TYR B 1 162 ? 2.662 -15.936 345.903 1.00 71.33 369 TYR B CA 1
ATOM 4363 C C . TYR B 1 162 ? 3.058 -16.521 347.255 1.00 70.50 369 TYR B C 1
ATOM 4364 O O . TYR B 1 162 ? 2.632 -17.625 347.619 1.00 90.64 369 TYR B O 1
ATOM 4373 N N . TYR B 1 163 ? 3.886 -15.779 347.981 1.00 58.75 370 TYR B N 1
ATOM 4374 C CA . TYR B 1 163 ? 4.571 -16.264 349.167 1.00 57.59 370 TYR B CA 1
ATOM 4375 C C . TYR B 1 163 ? 3.958 -15.678 350.433 1.00 73.85 370 TYR B C 1
ATOM 4376 O O . TYR B 1 163 ? 3.161 -14.736 350.401 1.00 90.46 370 TYR B O 1
ATOM 4385 N N . LYS B 1 164 ? 4.365 -16.247 351.565 1.00 71.40 371 LYS B N 1
ATOM 4386 C CA . LYS B 1 164 ? 3.979 -15.762 352.882 1.00 44.72 371 LYS B CA 1
ATOM 4387 C C . LYS B 1 164 ? 5.217 -15.694 353.759 1.00 43.60 371 LYS B C 1
ATOM 4388 O O . LYS B 1 164 ? 5.996 -16.651 353.816 1.00 45.97 371 LYS B O 1
ATOM 4394 N N . LEU B 1 165 ? 5.405 -14.560 354.423 1.00 45.61 372 LEU B N 1
ATOM 4395 C CA . LEU B 1 165 ? 6.380 -14.442 355.496 1.00 48.06 372 LEU B CA 1
ATOM 4396 C C . LEU B 1 165 ? 5.659 -14.715 356.809 1.00 55.59 372 LEU B C 1
ATOM 4397 O O . LEU B 1 165 ? 4.658 -14.062 357.110 1.00 65.32 372 LEU B O 1
ATOM 4402 N N . VAL B 1 166 ? 6.146 -15.695 357.576 1.00 54.55 373 VAL B N 1
ATOM 4403 C CA . VAL B 1 166 ? 5.484 -16.125 358.801 1.00 51.23 373 VAL B CA 1
ATOM 4404 C C . VAL B 1 166 ? 6.510 -16.325 359.908 1.00 49.32 373 VAL B C 1
ATOM 4405 O O . VAL B 1 166 ? 7.710 -16.474 359.663 1.00 44.69 373 VAL B O 1
ATOM 4409 N N . THR B 1 167 ? 6.011 -16.333 361.144 1.00 54.77 374 THR B N 1
ATOM 4410 C CA . THR B 1 167 ? 6.822 -16.625 362.318 1.00 57.56 374 THR B CA 1
ATOM 4411 C C . THR B 1 167 ? 6.769 -18.114 362.628 1.00 62.19 374 THR B C 1
ATOM 4412 O O . THR B 1 167 ? 5.725 -18.754 362.477 1.00 53.35 374 THR B O 1
ATOM 4416 N N . ASP B 1 168 ? 7.900 -18.663 363.071 1.00 64.81 375 ASP B N 1
ATOM 4417 C CA . ASP B 1 168 ? 7.957 -20.050 363.505 1.00 102.13 375 ASP B CA 1
ATOM 4418 C C . ASP B 1 168 ? 8.447 -20.211 364.937 1.00 121.03 375 ASP B C 1
ATOM 4419 O O . ASP B 1 168 ? 8.434 -21.334 365.456 1.00 140.49 375 ASP B O 1
ATOM 4424 N N . SER B 1 169 ? 8.868 -19.132 365.585 1.00 108.68 376 SER B N 1
ATOM 4425 C CA . SER B 1 169 ? 9.315 -19.144 366.970 1.00 83.34 376 SER B CA 1
ATOM 4426 C C . SER B 1 169 ? 8.398 -18.261 367.809 1.00 71.35 376 SER B C 1
ATOM 4427 O O . SER B 1 169 ? 7.446 -17.657 367.308 1.00 66.20 376 SER B O 1
ATOM 4430 N N . ILE B 1 170 ? 8.694 -18.194 369.101 1.00 81.57 377 ILE B N 1
ATOM 4431 C CA . ILE B 1 170 ? 7.936 -17.383 370.043 1.00 77.97 377 ILE B CA 1
ATOM 4432 C C . ILE B 1 170 ? 8.645 -16.046 370.199 1.00 83.98 377 ILE B C 1
ATOM 4433 O O . ILE B 1 170 ? 9.869 -15.999 370.374 1.00 91.37 377 ILE B O 1
ATOM 4438 N N . LEU B 1 171 ? 7.881 -14.962 370.128 1.00 78.17 378 LEU B N 1
ATOM 4439 C CA . LEU B 1 171 ? 8.436 -13.620 370.191 1.00 70.94 378 LEU B CA 1
ATOM 4440 C C . LEU B 1 171 ? 8.460 -13.107 371.625 1.00 83.63 378 LEU B C 1
ATOM 4441 O O . LEU B 1 171 ? 7.611 -13.459 372.448 1.00 92.81 378 LEU B O 1
ATOM 4446 N N . ASP B 1 172 ? 9.454 -12.262 371.917 1.00 86.31 379 ASP B N 1
ATOM 4447 C CA . ASP B 1 172 ? 9.620 -11.680 373.250 1.00 87.45 379 ASP B CA 1
ATOM 4448 C C . ASP B 1 172 ? 10.146 -10.259 373.063 1.00 73.37 379 ASP B C 1
ATOM 4449 O O . ASP B 1 172 ? 11.331 -10.068 372.773 1.00 57.65 379 ASP B O 1
ATOM 4454 N N . ARG B 1 173 ? 9.260 -9.274 373.232 1.00 69.10 380 ARG B N 1
ATOM 4455 C CA . ARG B 1 173 ? 9.640 -7.889 372.972 1.00 72.86 380 ARG B CA 1
ATOM 4456 C C . ARG B 1 173 ? 10.718 -7.412 373.934 1.00 55.68 380 ARG B C 1
ATOM 4457 O O . ARG B 1 173 ? 11.580 -6.612 373.556 1.00 54.48 380 ARG B O 1
ATOM 4465 N N . GLU B 1 174 ? 10.686 -7.885 375.180 1.00 79.42 381 GLU B N 1
ATOM 4466 C CA . GLU B 1 174 ? 11.703 -7.488 376.142 1.00 72.91 381 GLU B CA 1
ATOM 4467 C C . GLU B 1 174 ? 13.077 -8.028 375.773 1.00 77.61 381 GLU B C 1
ATOM 4468 O O . GLU B 1 174 ? 14.087 -7.497 376.245 1.00 81.66 381 GLU B O 1
ATOM 4474 N N . GLN B 1 175 ? 13.137 -9.062 374.936 1.00 78.65 382 GLN B N 1
ATOM 4475 C CA . GLN B 1 175 ? 14.406 -9.598 374.466 1.00 96.68 382 GLN B CA 1
ATOM 4476 C C . GLN B 1 175 ? 14.835 -8.950 373.153 1.00 90.85 382 GLN B C 1
ATOM 4477 O O . GLN B 1 175 ? 15.963 -8.463 373.036 1.00 101.12 382 GLN B O 1
ATOM 4483 N N . THR B 1 176 ? 13.945 -8.934 372.162 1.00 70.83 383 THR B N 1
ATOM 4484 C CA . THR B 1 176 ? 14.229 -8.323 370.871 1.00 65.09 383 THR B CA 1
ATOM 4485 C C . THR B 1 176 ? 13.013 -7.533 370.400 1.00 70.34 383 THR B C 1
ATOM 4486 O O . THR B 1 176 ? 11.945 -8.115 370.166 1.00 49.21 383 THR B O 1
ATOM 4490 N N . PRO B 1 177 ? 13.131 -6.210 370.257 1.00 60.15 384 PRO B N 1
ATOM 4491 C CA . PRO B 1 177 ? 11.962 -5.397 369.892 1.00 56.69 384 PRO B CA 1
ATOM 4492 C C . PRO B 1 177 ? 11.676 -5.374 368.399 1.00 56.27 384 PRO B C 1
ATOM 4493 O O . PRO B 1 177 ? 10.511 -5.335 367.988 1.00 41.21 384 PRO B O 1
ATOM 4497 N N . GLY B 1 178 ? 12.730 -5.396 367.575 1.00 65.79 385 GLY B N 1
ATOM 4498 C CA . GLY B 1 178 ? 12.574 -5.231 366.146 1.00 81.41 385 GLY B CA 1
ATOM 4499 C C . GLY B 1 178 ? 13.447 -6.191 365.361 1.00 77.66 385 GLY B C 1
ATOM 4500 O O . GLY B 1 178 ? 14.336 -6.851 365.907 1.00 76.63 385 GLY B O 1
ATOM 4501 N N . TYR B 1 179 ? 13.179 -6.244 364.055 1.00 64.73 386 TYR B N 1
ATOM 4502 C CA . TYR B 1 179 ? 13.851 -7.149 363.135 1.00 71.48 386 TYR B CA 1
ATOM 4503 C C . TYR B 1 179 ? 14.013 -6.482 361.774 1.00 81.22 386 TYR B C 1
ATOM 4504 O O . TYR B 1 179 ? 13.174 -5.679 361.349 1.00 53.05 386 TYR B O 1
ATOM 4513 N N . ASN B 1 180 ? 15.097 -6.850 361.088 1.00 89.59 387 ASN B N 1
ATOM 4514 C CA . ASN B 1 180 ? 15.444 -6.387 359.742 1.00 58.56 387 ASN B CA 1
ATOM 4515 C C . ASN B 1 180 ? 15.438 -7.588 358.796 1.00 60.33 387 ASN B C 1
ATOM 4516 O O . ASN B 1 180 ? 16.478 -8.206 358.555 1.00 79.00 387 ASN B O 1
ATOM 4521 N N . VAL B 1 181 ? 14.276 -7.911 358.245 1.00 43.10 388 VAL B N 1
ATOM 4522 C CA . VAL B 1 181 ? 14.139 -9.053 357.348 1.00 53.97 388 VAL B CA 1
ATOM 4523 C C . VAL B 1 181 ? 14.436 -8.603 355.923 1.00 71.65 388 VAL B C 1
ATOM 4524 O O . VAL B 1 181 ? 13.894 -7.599 355.458 1.00 67.47 388 VAL B O 1
ATOM 4528 N N . THR B 1 182 ? 15.301 -9.340 355.226 1.00 68.60 389 THR B N 1
ATOM 4529 C CA . THR B 1 182 ? 15.655 -9.024 353.844 1.00 63.78 389 THR B CA 1
ATOM 4530 C C . THR B 1 182 ? 15.366 -10.240 352.972 1.00 62.98 389 THR B C 1
ATOM 4531 O O . THR B 1 182 ? 16.094 -11.238 353.027 1.00 68.80 389 THR B O 1
ATOM 4535 N N . ILE B 1 183 ? 14.314 -10.151 352.164 1.00 51.23 390 ILE B N 1
ATOM 4536 C CA . ILE B 1 183 ? 13.945 -11.226 351.250 1.00 55.84 390 ILE B CA 1
ATOM 4537 C C . ILE B 1 183 ? 14.822 -11.149 350.006 1.00 79.88 390 ILE B C 1
ATOM 4538 O O . ILE B 1 183 ? 15.015 -10.067 349.432 1.00 104.48 390 ILE B O 1
ATOM 4543 N N . THR B 1 184 ? 15.352 -12.298 349.582 1.00 74.01 391 THR B N 1
ATOM 4544 C CA . THR B 1 184 ? 16.177 -12.396 348.384 1.00 69.46 391 THR B CA 1
ATOM 4545 C C . THR B 1 184 ? 15.511 -13.328 347.380 1.00 77.35 391 THR B C 1
ATOM 4546 O O . THR B 1 184 ? 15.080 -14.428 347.738 1.00 81.74 391 THR B O 1
ATOM 4550 N N . ALA B 1 185 ? 15.425 -12.887 346.128 1.00 64.68 392 ALA B N 1
ATOM 4551 C CA . ALA B 1 185 ? 14.855 -13.680 345.044 1.00 71.95 392 ALA B CA 1
ATOM 4552 C C . ALA B 1 185 ? 15.927 -13.895 343.986 1.00 78.75 392 ALA B C 1
ATOM 4553 O O . ALA B 1 185 ? 16.497 -12.925 343.470 1.00 78.26 392 ALA B O 1
ATOM 4555 N N . THR B 1 186 ? 16.211 -15.162 343.677 1.00 73.60 393 THR B N 1
ATOM 4556 C CA . THR B 1 186 ? 17.260 -15.528 342.729 1.00 51.44 393 THR B CA 1
ATOM 4557 C C . THR B 1 186 ? 16.678 -16.469 341.684 1.00 56.30 393 THR B C 1
ATOM 4558 O O . THR B 1 186 ? 16.206 -17.557 342.027 1.00 48.66 393 THR B O 1
ATOM 4562 N N . ASP B 1 187 ? 16.728 -16.070 340.415 1.00 70.84 394 ASP B N 1
ATOM 4563 C CA . ASP B 1 187 ? 16.247 -16.949 339.358 1.00 66.95 394 ASP B CA 1
ATOM 4564 C C . ASP B 1 187 ? 17.219 -18.108 339.141 1.00 72.42 394 ASP B C 1
ATOM 4565 O O . ASP B 1 187 ? 18.387 -18.060 339.535 1.00 71.02 394 ASP B O 1
ATOM 4570 N N . ARG B 1 188 ? 16.716 -19.169 338.513 1.00 85.30 395 ARG B N 1
ATOM 4571 C CA . ARG B 1 188 ? 17.528 -20.337 338.207 1.00 90.89 395 ARG B CA 1
ATOM 4572 C C . ARG B 1 188 ? 18.133 -20.279 336.808 1.00 81.99 395 ARG B C 1
ATOM 4573 O O . ARG B 1 188 ? 18.508 -21.320 336.260 1.00 87.76 395 ARG B O 1
ATOM 4581 N N . GLY B 1 189 ? 18.236 -19.085 336.221 1.00 74.49 396 GLY B N 1
ATOM 4582 C CA . GLY B 1 189 ? 18.839 -18.945 334.915 1.00 82.68 396 GLY B CA 1
ATOM 4583 C C . GLY B 1 189 ? 20.352 -19.060 334.945 1.00 76.04 396 GLY B C 1
ATOM 4584 O O . GLY B 1 189 ? 20.990 -18.997 335.993 1.00 71.96 396 GLY B O 1
ATOM 4585 N N . LYS B 1 190 ? 20.924 -19.243 333.761 1.00 79.07 397 LYS B N 1
ATOM 4586 C CA . LYS B 1 190 ? 22.373 -19.347 333.600 1.00 79.10 397 LYS B CA 1
ATOM 4587 C C . LYS B 1 190 ? 22.855 -18.252 332.660 1.00 89.56 397 LYS B C 1
ATOM 4588 O O . LYS B 1 190 ? 22.612 -18.339 331.441 1.00 86.64 397 LYS B O 1
ATOM 4590 N N . PRO B 1 191 ? 23.531 -17.203 333.156 1.00 97.57 398 PRO B N 1
ATOM 4591 C CA . PRO B 1 191 ? 23.862 -16.981 334.568 1.00 90.54 398 PRO B CA 1
ATOM 4592 C C . PRO B 1 191 ? 22.670 -16.485 335.389 1.00 83.84 398 PRO B C 1
ATOM 4593 O O . PRO B 1 191 ? 21.720 -15.947 334.821 1.00 82.98 398 PRO B O 1
ATOM 4597 N N . PRO B 1 192 ? 22.722 -16.669 336.705 1.00 77.83 399 PRO B N 1
ATOM 4598 C CA . PRO B 1 192 ? 21.594 -16.273 337.551 1.00 64.76 399 PRO B CA 1
ATOM 4599 C C . PRO B 1 192 ? 21.591 -14.785 337.863 1.00 53.06 399 PRO B C 1
ATOM 4600 O O . PRO B 1 192 ? 22.629 -14.120 337.888 1.00 46.80 399 PRO B O 1
ATOM 4604 N N . LEU B 1 193 ? 20.387 -14.269 338.107 1.00 58.50 400 LEU B N 1
ATOM 4605 C CA . LEU B 1 193 ? 20.173 -12.885 338.506 1.00 59.50 400 LEU B CA 1
ATOM 4606 C C . LEU B 1 193 ? 19.343 -12.856 339.779 1.00 62.00 400 LEU B C 1
ATOM 4607 O O . LEU B 1 193 ? 18.421 -13.659 339.945 1.00 63.11 400 LEU B O 1
ATOM 4612 N N . SER B 1 194 ? 19.661 -11.921 340.671 1.00 72.75 401 SER B N 1
ATOM 4613 C CA . SER B 1 194 ? 19.005 -11.860 341.968 1.00 74.71 401 SER B CA 1
ATOM 4614 C C . SER B 1 194 ? 18.691 -10.418 342.335 1.00 82.94 401 SER B C 1
ATOM 4615 O O . SER B 1 194 ? 19.356 -9.483 341.880 1.00 95.78 401 SER B O 1
ATOM 4618 N N . SER B 1 195 ? 17.663 -10.250 343.166 1.00 75.24 402 SER B N 1
ATOM 4619 C CA . SER B 1 195 ? 17.328 -8.948 343.723 1.00 73.74 402 SER B CA 1
ATOM 4620 C C . SER B 1 195 ? 16.704 -9.157 345.093 1.00 77.01 402 SER B C 1
ATOM 4621 O O . SER B 1 195 ? 16.110 -10.202 345.365 1.00 74.25 402 SER B O 1
ATOM 4624 N N . SER B 1 196 ? 16.838 -8.149 345.951 1.00 73.23 403 SER B N 1
ATOM 4625 C CA . SER B 1 196 ? 16.433 -8.258 347.343 1.00 62.03 403 SER B CA 1
ATOM 4626 C C . SER B 1 196 ? 15.652 -7.022 347.763 1.00 55.75 403 SER B C 1
ATOM 4627 O O . SER B 1 196 ? 15.777 -5.948 347.169 1.00 73.67 403 SER B O 1
ATOM 4630 N N . THR B 1 197 ? 14.836 -7.193 348.801 1.00 49.96 404 THR B N 1
ATOM 4631 C CA . THR B 1 197 ? 14.154 -6.084 349.454 1.00 60.87 404 THR B CA 1
ATOM 4632 C C . THR B 1 197 ? 14.295 -6.243 350.958 1.00 72.65 404 THR B C 1
ATOM 4633 O O . THR B 1 197 ? 14.492 -7.350 351.466 1.00 86.64 404 THR B O 1
ATOM 4637 N N . THR B 1 198 ? 14.188 -5.129 351.673 1.00 56.40 405 THR B N 1
ATOM 4638 C CA . THR B 1 198 ? 14.368 -5.121 353.115 1.00 49.22 405 THR B CA 1
ATOM 4639 C C . THR B 1 198 ? 13.153 -4.491 353.780 1.00 38.84 405 THR B C 1
ATOM 4640 O O . THR B 1 198 ? 12.750 -3.377 353.430 1.00 57.89 405 THR B O 1
ATOM 4644 N N . ILE B 1 199 ? 12.570 -5.222 354.725 1.00 32.20 406 ILE B N 1
ATOM 4645 C CA . ILE B 1 199 ? 11.423 -4.790 355.510 1.00 47.51 406 ILE B CA 1
ATOM 4646 C C . ILE B 1 199 ? 11.798 -4.852 356.984 1.00 68.82 406 ILE B C 1
ATOM 4647 O O . ILE B 1 199 ? 12.472 -5.791 357.424 1.00 64.56 406 ILE B O 1
ATOM 4652 N N . THR B 1 200 ? 11.368 -3.845 357.741 1.00 75.75 407 THR B N 1
ATOM 4653 C CA . THR B 1 200 ? 11.567 -3.788 359.182 1.00 71.38 407 THR B CA 1
ATOM 4654 C C . THR B 1 200 ? 10.264 -4.126 359.897 1.00 66.12 407 THR B C 1
ATOM 4655 O O . THR B 1 200 ? 9.189 -3.661 359.502 1.00 29.15 407 THR B O 1
ATOM 4659 N N . LEU B 1 201 ? 10.367 -4.936 360.951 1.00 71.24 408 LEU B N 1
ATOM 4660 C CA . LEU B 1 201 ? 9.211 -5.404 361.707 1.00 52.50 408 LEU B CA 1
ATOM 4661 C C . LEU B 1 201 ? 9.406 -5.109 363.184 1.00 55.23 408 LEU B C 1
ATOM 4662 O O . LEU B 1 201 ? 10.445 -5.453 363.755 1.00 49.34 408 LEU B O 1
ATOM 4667 N N . ASN B 1 202 ? 8.403 -4.496 363.802 1.00 59.57 409 ASN B N 1
ATOM 4668 C CA . ASN B 1 202 ? 8.448 -4.141 365.212 1.00 61.66 409 ASN B CA 1
ATOM 4669 C C . ASN B 1 202 ? 7.442 -4.977 365.992 1.00 63.32 409 ASN B C 1
ATOM 4670 O O . ASN B 1 202 ? 6.308 -5.185 365.543 1.00 34.85 409 ASN B O 1
ATOM 4675 N N . VAL B 1 203 ? 7.868 -5.456 367.161 1.00 45.45 410 VAL B N 1
ATOM 4676 C CA . VAL B 1 203 ? 7.045 -6.308 368.013 1.00 44.65 410 VAL B CA 1
ATOM 4677 C C . VAL B 1 203 ? 6.238 -5.430 368.963 1.00 43.57 410 VAL B C 1
ATOM 4678 O O . VAL B 1 203 ? 6.786 -4.528 369.609 1.00 43.02 410 VAL B O 1
ATOM 4682 N N . ALA B 1 204 ? 4.937 -5.705 369.055 1.00 40.06 411 ALA B N 1
ATOM 4683 C CA . ALA B 1 204 ? 4.024 -4.948 369.902 1.00 40.36 411 ALA B CA 1
ATOM 4684 C C . ALA B 1 204 ? 4.059 -5.488 371.324 1.00 84.29 411 ALA B C 1
ATOM 4685 O O . ALA B 1 204 ? 4.019 -6.701 371.541 1.00 107.40 411 ALA B O 1
ATOM 4687 N N . ASP B 1 205 ? 4.112 -4.578 372.294 1.00 73.89 412 ASP B N 1
ATOM 4688 C CA . ASP B 1 205 ? 4.212 -4.985 373.687 1.00 78.56 412 ASP B CA 1
ATOM 4689 C C . ASP B 1 205 ? 2.880 -5.532 374.185 1.00 81.30 412 ASP B C 1
ATOM 4690 O O . ASP B 1 205 ? 1.812 -4.996 373.877 1.00 77.25 412 ASP B O 1
ATOM 4695 N N . VAL B 1 206 ? 2.954 -6.612 374.955 1.00 81.88 413 VAL B N 1
ATOM 4696 C CA . VAL B 1 206 ? 1.809 -7.154 375.669 1.00 77.74 413 VAL B CA 1
ATOM 4697 C C . VAL B 1 206 ? 2.201 -7.285 377.133 1.00 76.44 413 VAL B C 1
ATOM 4698 O O . VAL B 1 206 ? 3.368 -7.518 377.464 1.00 65.42 413 VAL B O 1
ATOM 4702 N N . ASN B 1 207 ? 1.221 -7.101 378.019 1.00 83.21 414 ASN B N 1
ATOM 4703 C CA . ASN B 1 207 ? 1.468 -7.136 379.461 1.00 80.09 414 ASN B CA 1
ATOM 4704 C C . ASN B 1 207 ? 1.663 -8.587 379.891 1.00 68.16 414 ASN B C 1
ATOM 4705 O O . ASN B 1 207 ? 0.773 -9.236 380.446 1.00 70.93 414 ASN B O 1
ATOM 4710 N N . ASP B 1 208 ? 2.862 -9.106 379.624 1.00 75.16 415 ASP B N 1
ATOM 4711 C CA . ASP B 1 208 ? 3.220 -10.473 379.976 1.00 83.90 415 ASP B CA 1
ATOM 4712 C C . ASP B 1 208 ? 4.194 -10.553 381.146 1.00 95.94 415 ASP B C 1
ATOM 4713 O O . ASP B 1 208 ? 4.585 -11.659 381.532 1.00 109.53 415 ASP B O 1
ATOM 4718 N N . ASN B 1 209 ? 4.586 -9.419 381.724 1.00 67.98 416 ASN B N 1
ATOM 4719 C CA . ASN B 1 209 ? 5.458 -9.381 382.890 1.00 71.27 416 ASN B CA 1
ATOM 4720 C C . ASN B 1 209 ? 4.776 -8.623 384.019 1.00 75.83 416 ASN B C 1
ATOM 4721 O O . ASN B 1 209 ? 4.160 -7.577 383.794 1.00 81.43 416 ASN B O 1
ATOM 4726 N N . ALA B 1 210 ? 4.890 -9.153 385.227 1.00 72.19 417 ALA B N 1
ATOM 4727 C CA . ALA B 1 210 ? 4.326 -8.511 386.399 1.00 69.79 417 ALA B CA 1
ATOM 4728 C C . ALA B 1 210 ? 5.412 -7.777 387.176 1.00 75.08 417 ALA B C 1
ATOM 4729 O O . ALA B 1 210 ? 6.588 -8.149 387.108 1.00 83.00 417 ALA B O 1
ATOM 4731 N N . PRO B 1 211 ? 5.063 -6.717 387.908 1.00 71.67 418 PRO B N 1
ATOM 4732 C CA . PRO B 1 211 ? 6.076 -6.021 388.706 1.00 50.93 418 PRO B CA 1
ATOM 4733 C C . PRO B 1 211 ? 6.663 -6.948 389.756 1.00 53.50 418 PRO B C 1
ATOM 4734 O O . PRO B 1 211 ? 5.991 -7.842 390.273 1.00 76.43 418 PRO B O 1
ATOM 4738 N N . VAL B 1 212 ? 7.942 -6.744 390.053 1.00 56.15 419 VAL B N 1
ATOM 4739 C CA . VAL B 1 212 ? 8.649 -7.551 391.037 1.00 60.30 419 VAL B CA 1
ATOM 4740 C C . VAL B 1 212 ? 9.465 -6.624 391.925 1.00 69.45 419 VAL B C 1
ATOM 4741 O O . VAL B 1 212 ? 10.202 -5.766 391.427 1.00 59.36 419 VAL B O 1
ATOM 4745 N N . PHE B 1 213 ? 9.322 -6.786 393.235 1.00 82.07 420 PHE B N 1
ATOM 4746 C CA . PHE B 1 213 ? 10.046 -5.946 394.176 1.00 63.67 420 PHE B CA 1
ATOM 4747 C C . PHE B 1 213 ? 11.510 -6.355 394.242 1.00 72.88 420 PHE B C 1
ATOM 4748 O O . PHE B 1 213 ? 11.860 -7.522 394.054 1.00 91.84 420 PHE B O 1
ATOM 4756 N N . GLN B 1 214 ? 12.369 -5.373 394.522 1.00 52.39 421 GLN B N 1
ATOM 4757 C CA . GLN B 1 214 ? 13.802 -5.644 394.578 1.00 63.06 421 GLN B CA 1
ATOM 4758 C C . GLN B 1 214 ? 14.129 -6.678 395.647 1.00 75.47 421 GLN B C 1
ATOM 4759 O O . GLN B 1 214 ? 14.967 -7.562 395.432 1.00 81.27 421 GLN B O 1
ATOM 4765 N N . GLN B 1 215 ? 13.479 -6.587 396.803 1.00 75.50 422 GLN B N 1
ATOM 4766 C CA . GLN B 1 215 ? 13.696 -7.508 397.907 1.00 88.95 422 GLN B CA 1
ATOM 4767 C C . GLN B 1 215 ? 12.453 -8.361 398.110 1.00 91.90 422 GLN B C 1
ATOM 4768 O O . GLN B 1 215 ? 11.327 -7.876 397.962 1.00 97.75 422 GLN B O 1
ATOM 4774 N N . GLN B 1 216 ? 12.662 -9.637 398.443 1.00 86.99 423 GLN B N 1
ATOM 4775 C CA . GLN B 1 216 ? 11.531 -10.532 398.663 1.00 82.18 423 GLN B CA 1
ATOM 4776 C C . GLN B 1 216 ? 10.689 -10.069 399.845 1.00 96.76 423 GLN B C 1
ATOM 4777 O O . GLN B 1 216 ? 9.456 -10.159 399.814 1.00 97.90 423 GLN B O 1
ATOM 4783 N N . ALA B 1 217 ? 11.338 -9.563 400.891 1.00 99.56 424 ALA B N 1
ATOM 4784 C CA . ALA B 1 217 ? 10.655 -8.989 402.040 1.00 89.48 424 ALA B CA 1
ATOM 4785 C C . ALA B 1 217 ? 11.391 -7.730 402.470 1.00 66.13 424 ALA B C 1
ATOM 4786 O O . ALA B 1 217 ? 12.602 -7.604 402.273 1.00 66.89 424 ALA B O 1
ATOM 4788 N N . TYR B 1 218 ? 10.651 -6.796 403.058 1.00 60.82 425 TYR B N 1
ATOM 4789 C CA . TYR B 1 218 ? 11.207 -5.523 403.486 1.00 82.54 425 TYR B CA 1
ATOM 4790 C C . TYR B 1 218 ? 11.119 -5.386 404.999 1.00 99.30 425 TYR B C 1
ATOM 4791 O O . TYR B 1 218 ? 10.256 -5.986 405.647 1.00 108.24 425 TYR B O 1
ATOM 4800 N N . LEU B 1 219 ? 12.027 -4.585 405.553 1.00 98.99 426 LEU B N 1
ATOM 4801 C CA . LEU B 1 219 ? 12.138 -4.408 406.993 1.00 79.11 426 LEU B CA 1
ATOM 4802 C C . LEU B 1 219 ? 12.833 -3.082 407.266 1.00 77.19 426 LEU B C 1
ATOM 4803 O O . LEU B 1 219 ? 13.797 -2.733 406.581 1.00 94.39 426 LEU B O 1
ATOM 4808 N N . ILE B 1 220 ? 12.344 -2.355 408.268 1.00 66.25 427 ILE B N 1
ATOM 4809 C CA . ILE B 1 220 ? 12.924 -1.069 408.645 1.00 67.16 427 ILE B CA 1
ATOM 4810 C C . ILE B 1 220 ? 12.665 -0.827 410.125 1.00 88.04 427 ILE B C 1
ATOM 4811 O O . ILE B 1 220 ? 11.567 -1.082 410.629 1.00 97.65 427 ILE B O 1
ATOM 4816 N N . ASN B 1 221 ? 13.687 -0.341 410.822 1.00 87.89 428 ASN B N 1
ATOM 4817 C CA . ASN B 1 221 ? 13.565 0.077 412.212 1.00 90.55 428 ASN B CA 1
ATOM 4818 C C . ASN B 1 221 ? 13.594 1.598 412.273 1.00 73.14 428 ASN B C 1
ATOM 4819 O O . ASN B 1 221 ? 14.528 2.225 411.761 1.00 73.54 428 ASN B O 1
ATOM 4824 N N . VAL B 1 222 ? 12.572 2.187 412.890 1.00 73.70 429 VAL B N 1
ATOM 4825 C CA . VAL B 1 222 ? 12.473 3.633 413.042 1.00 74.91 429 VAL B CA 1
ATOM 4826 C C . VAL B 1 222 ? 12.474 3.972 414.525 1.00 88.33 429 VAL B C 1
ATOM 4827 O O . VAL B 1 222 ? 11.828 3.292 415.330 1.00 91.27 429 VAL B O 1
ATOM 4831 N N . ALA B 1 223 ? 13.211 5.017 414.886 1.00 85.66 430 ALA B N 1
ATOM 4832 C CA . ALA B 1 223 ? 13.254 5.445 416.276 1.00 85.58 430 ALA B CA 1
ATOM 4833 C C . ALA B 1 223 ? 11.938 6.103 416.665 1.00 99.90 430 ALA B C 1
ATOM 4834 O O . ALA B 1 223 ? 11.309 6.797 415.861 1.00 119.28 430 ALA B O 1
ATOM 4836 N N . GLU B 1 224 ? 11.517 5.880 417.908 1.00 96.29 431 GLU B N 1
ATOM 4837 C CA . GLU B 1 224 ? 10.286 6.479 418.395 1.00 93.98 431 GLU B CA 1
ATOM 4838 C C . GLU B 1 224 ? 10.475 7.984 418.563 1.00 96.16 431 GLU B C 1
ATOM 4839 O O . GLU B 1 224 ? 11.564 8.529 418.361 1.00 86.97 431 GLU B O 1
ATOM 4845 N N . ASN B 1 225 ? 9.395 8.658 418.958 1.00 110.41 432 ASN B N 1
ATOM 4846 C CA . ASN B 1 225 ? 9.391 10.110 419.134 1.00 121.08 432 ASN B CA 1
ATOM 4847 C C . ASN B 1 225 ? 9.832 10.813 417.850 1.00 121.03 432 ASN B C 1
ATOM 4848 O O . ASN B 1 225 ? 10.665 11.720 417.864 1.00 122.87 432 ASN B O 1
ATOM 4853 N N . ASN B 1 226 ? 9.267 10.379 416.724 1.00 110.61 433 ASN B N 1
ATOM 4854 C CA . ASN B 1 226 ? 9.549 10.995 415.432 1.00 110.20 433 ASN B CA 1
ATOM 4855 C C . ASN B 1 226 ? 8.433 11.935 415.018 1.00 123.22 433 ASN B C 1
ATOM 4856 O O . ASN B 1 226 ? 7.250 11.640 415.214 1.00 120.20 433 ASN B O 1
ATOM 4861 N N . GLN B 1 227 ? 8.825 13.043 414.397 1.00 136.97 434 GLN B N 1
ATOM 4862 C CA . GLN B 1 227 ? 7.856 13.933 413.785 1.00 137.29 434 GLN B CA 1
ATOM 4863 C C . GLN B 1 227 ? 7.171 13.195 412.641 1.00 121.07 434 GLN B C 1
ATOM 4864 O O . GLN B 1 227 ? 7.819 12.413 411.935 1.00 122.28 434 GLN B O 1
ATOM 4870 N N . PRO B 1 228 ? 5.872 13.391 412.447 1.00 105.84 435 PRO B N 1
ATOM 4871 C CA . PRO B 1 228 ? 5.155 12.651 411.409 1.00 109.93 435 PRO B CA 1
ATOM 4872 C C . PRO B 1 228 ? 5.339 13.284 410.036 1.00 126.83 435 PRO B C 1
ATOM 4873 O O . PRO B 1 228 ? 5.869 14.385 409.882 1.00 125.84 435 PRO B O 1
ATOM 4877 N N . GLY B 1 229 ? 4.893 12.546 409.023 1.00 133.07 436 GLY B N 1
ATOM 4878 C CA . GLY B 1 229 ? 4.971 13.032 407.660 1.00 130.90 436 GLY B CA 1
ATOM 4879 C C . GLY B 1 229 ? 6.363 13.026 407.074 1.00 120.39 436 GLY B C 1
ATOM 4880 O O . GLY B 1 229 ? 6.652 13.818 406.172 1.00 126.45 436 GLY B O 1
ATOM 4881 N N . THR B 1 230 ? 7.240 12.155 407.563 1.00 89.88 437 THR B N 1
ATOM 4882 C CA . THR B 1 230 ? 8.605 12.087 407.071 1.00 101.84 437 THR B CA 1
ATOM 4883 C C . THR B 1 230 ? 8.893 10.700 406.511 1.00 97.40 437 THR B C 1
ATOM 4884 O O . THR B 1 230 ? 8.222 9.717 406.839 1.00 94.30 437 THR B O 1
ATOM 4888 N N . SER B 1 231 ? 9.903 10.639 405.649 1.00 86.20 438 SER B N 1
ATOM 4889 C CA . SER B 1 231 ? 10.295 9.379 405.036 1.00 72.99 438 SER B CA 1
ATOM 4890 C C . SER B 1 231 ? 10.918 8.452 406.070 1.00 78.54 438 SER B C 1
ATOM 4891 O O . SER B 1 231 ? 11.790 8.862 406.842 1.00 96.56 438 SER B O 1
ATOM 4894 N N . ILE B 1 232 ? 10.469 7.197 406.082 1.00 77.04 439 ILE B N 1
ATOM 4895 C CA . ILE B 1 232 ? 11.066 6.182 406.930 1.00 83.40 439 ILE B CA 1
ATOM 4896 C C . ILE B 1 232 ? 11.857 5.149 406.131 1.00 89.99 439 ILE B C 1
ATOM 4897 O O . ILE B 1 232 ? 12.825 4.589 406.659 1.00 76.94 439 ILE B O 1
ATOM 4902 N N . THR B 1 233 ? 11.481 4.892 404.874 1.00 99.53 440 THR B N 1
ATOM 4903 C CA . THR B 1 233 ? 12.192 3.991 403.969 1.00 98.43 440 THR B CA 1
ATOM 4904 C C . THR B 1 233 ? 11.548 4.048 402.588 1.00 89.80 440 THR B C 1
ATOM 4905 O O . THR B 1 233 ? 10.626 4.839 402.361 1.00 78.65 440 THR B O 1
ATOM 4909 N N . GLN B 1 234 ? 12.008 3.202 401.667 1.00 91.76 441 GLN B N 1
ATOM 4910 C CA . GLN B 1 234 ? 11.557 3.250 400.283 1.00 79.98 441 GLN B CA 1
ATOM 4911 C C . GLN B 1 234 ? 11.374 1.836 399.750 1.00 65.98 441 GLN B C 1
ATOM 4912 O O . GLN B 1 234 ? 12.035 0.897 400.199 1.00 60.25 441 GLN B O 1
ATOM 4918 N N . VAL B 1 235 ? 10.463 1.690 398.785 1.00 76.41 442 VAL B N 1
ATOM 4919 C CA . VAL B 1 235 ? 10.280 0.438 398.062 1.00 88.16 442 VAL B CA 1
ATOM 4920 C C . VAL B 1 235 ? 10.356 0.725 396.566 1.00 99.43 442 VAL B C 1
ATOM 4921 O O . VAL B 1 235 ? 10.103 1.843 396.111 1.00 110.69 442 VAL B O 1
ATOM 4925 N N . LYS B 1 236 ? 10.719 -0.302 395.797 1.00 85.44 443 LYS B N 1
ATOM 4926 C CA . LYS B 1 236 ? 10.863 -0.164 394.354 1.00 68.22 443 LYS B CA 1
ATOM 4927 C C . LYS B 1 236 ? 10.577 -1.499 393.682 1.00 66.05 443 LYS B C 1
ATOM 4928 O O . LYS B 1 236 ? 11.000 -2.551 394.169 1.00 52.15 443 LYS B O 1
ATOM 4930 N N . ALA B 1 237 ? 9.865 -1.444 392.557 1.00 68.90 444 ALA B N 1
ATOM 4931 C CA . ALA B 1 237 ? 9.540 -2.628 391.774 1.00 75.27 444 ALA B CA 1
ATOM 4932 C C . ALA B 1 237 ? 9.945 -2.415 390.321 1.00 91.90 444 ALA B C 1
ATOM 4933 O O . ALA B 1 237 ? 9.881 -1.298 389.799 1.00 97.41 444 ALA B O 1
ATOM 4935 N N . TRP B 1 238 ? 10.365 -3.499 389.672 1.00 88.49 445 TRP B N 1
ATOM 4936 C CA . TRP B 1 238 ? 10.798 -3.471 388.283 1.00 80.94 445 TRP B CA 1
ATOM 4937 C C . TRP B 1 238 ? 9.738 -4.097 387.389 1.00 75.87 445 TRP B C 1
ATOM 4938 O O . TRP B 1 238 ? 9.080 -5.068 387.773 1.00 76.75 445 TRP B O 1
ATOM 4949 N N . ASP B 1 239 ? 9.579 -3.536 386.196 1.00 77.76 446 ASP B N 1
ATOM 4950 C CA . ASP B 1 239 ? 8.679 -4.098 385.200 1.00 81.70 446 ASP B CA 1
ATOM 4951 C C . ASP B 1 239 ? 9.355 -4.034 383.836 1.00 88.24 446 ASP B C 1
ATOM 4952 O O . ASP B 1 239 ? 9.555 -2.939 383.293 1.00 90.84 446 ASP B O 1
ATOM 4957 N N . PRO B 1 240 ? 9.733 -5.177 383.259 1.00 85.32 447 PRO B N 1
ATOM 4958 C CA . PRO B 1 240 ? 10.375 -5.151 381.935 1.00 66.22 447 PRO B CA 1
ATOM 4959 C C . PRO B 1 240 ? 9.472 -4.622 380.836 1.00 72.03 447 PRO B C 1
ATOM 4960 O O . PRO B 1 240 ? 9.981 -4.195 379.791 1.00 77.93 447 PRO B O 1
ATOM 4964 N N . ASP B 1 241 ? 8.155 -4.637 381.034 1.00 71.68 448 ASP B N 1
ATOM 4965 C CA . ASP B 1 241 ? 7.234 -4.079 380.056 1.00 57.53 448 ASP B CA 1
ATOM 4966 C C . ASP B 1 241 ? 7.464 -2.575 379.908 1.00 46.35 448 ASP B C 1
ATOM 4967 O O . ASP B 1 241 ? 8.204 -1.948 380.669 1.00 67.81 448 ASP B O 1
ATOM 4972 N N . VAL B 1 242 ? 6.810 -1.993 378.907 1.00 54.69 449 VAL B N 1
ATOM 4973 C CA . VAL B 1 242 ? 6.956 -0.576 378.605 1.00 63.40 449 VAL B CA 1
ATOM 4974 C C . VAL B 1 242 ? 5.572 0.043 378.463 1.00 64.41 449 VAL B C 1
ATOM 4975 O O . VAL B 1 242 ? 4.594 -0.639 378.140 1.00 52.25 449 VAL B O 1
ATOM 4979 N N . GLY B 1 243 ? 5.490 1.346 378.731 1.00 63.88 450 GLY B N 1
ATOM 4980 C CA . GLY B 1 243 ? 4.220 2.043 378.654 1.00 60.15 450 GLY B CA 1
ATOM 4981 C C . GLY B 1 243 ? 3.382 1.839 379.906 1.00 59.46 450 GLY B C 1
ATOM 4982 O O . GLY B 1 243 ? 3.897 1.637 381.007 1.00 53.72 450 GLY B O 1
ATOM 4983 N N . SER B 1 244 ? 2.061 1.898 379.723 1.00 56.71 451 SER B N 1
ATOM 4984 C CA . SER B 1 244 ? 1.150 1.680 380.840 1.00 58.28 451 SER B CA 1
ATOM 4985 C C . SER B 1 244 ? 1.307 0.291 381.440 1.00 65.87 451 SER B C 1
ATOM 4986 O O . SER B 1 244 ? 0.970 0.090 382.612 1.00 77.34 451 SER B O 1
ATOM 4989 N N . ASN B 1 245 ? 1.814 -0.668 380.667 1.00 74.94 452 ASN B N 1
ATOM 4990 C CA . ASN B 1 245 ? 2.061 -2.012 381.167 1.00 72.19 452 ASN B CA 1
ATOM 4991 C C . ASN B 1 245 ? 3.364 -2.122 381.946 1.00 60.81 452 ASN B C 1
ATOM 4992 O O . ASN B 1 245 ? 3.612 -3.164 382.558 1.00 51.43 452 ASN B O 1
ATOM 4997 N N . GLY B 1 246 ? 4.195 -1.082 381.940 1.00 60.52 453 GLY B N 1
ATOM 4998 C CA . GLY B 1 246 ? 5.471 -1.121 382.627 1.00 62.64 453 GLY B CA 1
ATOM 4999 C C . GLY B 1 246 ? 5.611 -0.047 383.685 1.00 64.60 453 GLY B C 1
ATOM 5000 O O . GLY B 1 246 ? 6.690 0.136 384.256 1.00 77.95 453 GLY B O 1
ATOM 5001 N N . LEU B 1 247 ? 4.522 0.668 383.950 1.00 58.65 454 LEU B N 1
ATOM 5002 C CA . LEU B 1 247 ? 4.485 1.714 384.964 1.00 71.77 454 LEU B CA 1
ATOM 5003 C C . LEU B 1 247 ? 3.882 1.151 386.243 1.00 73.25 454 LEU B C 1
ATOM 5004 O O . LEU B 1 247 ? 2.784 0.588 386.218 1.00 99.70 454 LEU B O 1
ATOM 5009 N N . VAL B 1 248 ? 4.593 1.306 387.356 1.00 60.23 455 VAL B N 1
ATOM 5010 C CA . VAL B 1 248 ? 4.200 0.676 388.611 1.00 63.20 455 VAL B CA 1
ATOM 5011 C C . VAL B 1 248 ? 3.535 1.693 389.527 1.00 56.99 455 VAL B C 1
ATOM 5012 O O . VAL B 1 248 ? 3.848 2.890 389.507 1.00 57.73 455 VAL B O 1
ATOM 5016 N N . SER B 1 249 ? 2.600 1.204 390.339 1.00 58.44 456 SER B N 1
ATOM 5017 C CA . SER B 1 249 ? 1.967 1.980 391.395 1.00 78.83 456 SER B CA 1
ATOM 5018 C C . SER B 1 249 ? 1.995 1.171 392.682 1.00 96.20 456 SER B C 1
ATOM 5019 O O . SER B 1 249 ? 1.832 -0.053 392.660 1.00 107.96 456 SER B O 1
ATOM 5022 N N . TYR B 1 250 ? 2.194 1.858 393.801 1.00 90.55 457 TYR B N 1
ATOM 5023 C CA . TYR B 1 250 ? 2.362 1.222 395.098 1.00 61.05 457 TYR B CA 1
ATOM 5024 C C . TYR B 1 250 ? 1.188 1.562 396.005 1.00 75.26 457 TYR B C 1
ATOM 5025 O O . TYR B 1 250 ? 0.673 2.684 395.977 1.00 87.76 457 TYR B O 1
ATOM 5034 N N . SER B 1 251 ? 0.774 0.592 396.817 1.00 68.59 458 SER B N 1
ATOM 5035 C CA . SER B 1 251 ? -0.388 0.782 397.674 1.00 76.40 458 SER B CA 1
ATOM 5036 C C . SER B 1 251 ? -0.315 -0.176 398.853 1.00 89.54 458 SER B C 1
ATOM 5037 O O . SER B 1 251 ? 0.313 -1.235 398.772 1.00 95.97 458 SER B O 1
ATOM 5040 N N . ILE B 1 252 ? -0.968 0.211 399.946 1.00 95.25 459 ILE B N 1
ATOM 5041 C CA . ILE B 1 252 ? -1.117 -0.636 401.125 1.00 71.81 459 ILE B CA 1
ATOM 5042 C C . ILE B 1 252 ? -2.514 -1.234 401.104 1.00 72.95 459 ILE B C 1
ATOM 5043 O O . ILE B 1 252 ? -3.504 -0.511 400.933 1.00 74.16 459 ILE B O 1
ATOM 5048 N N . ILE B 1 253 ? -2.602 -2.548 401.293 1.00 76.47 460 ILE B N 1
ATOM 5049 C CA . ILE B 1 253 ? -3.883 -3.230 401.161 1.00 101.97 460 ILE B CA 1
ATOM 5050 C C . ILE B 1 253 ? -4.276 -3.898 402.471 1.00 107.02 460 ILE B C 1
ATOM 5051 O O . ILE B 1 253 ? -5.465 -3.985 402.802 1.00 118.04 460 ILE B O 1
ATOM 5056 N N . ALA B 1 254 ? -3.290 -4.370 403.230 1.00 101.76 461 ALA B N 1
ATOM 5057 C CA . ALA B 1 254 ? -3.564 -5.133 404.436 1.00 112.50 461 ALA B CA 1
ATOM 5058 C C . ALA B 1 254 ? -2.582 -4.744 405.529 1.00 114.61 461 ALA B C 1
ATOM 5059 O O . ALA B 1 254 ? -1.432 -4.389 405.261 1.00 114.20 461 ALA B O 1
ATOM 5061 N N . SER B 1 255 ? -3.056 -4.817 406.769 1.00 106.40 462 SER B N 1
ATOM 5062 C CA . SER B 1 255 ? -2.234 -4.517 407.930 1.00 101.54 462 SER B CA 1
ATOM 5063 C C . SER B 1 255 ? -2.856 -5.186 409.143 1.00 110.16 462 SER B C 1
ATOM 5064 O O . SER B 1 255 ? -4.079 -5.320 409.235 1.00 109.60 462 SER B O 1
ATOM 5067 N N . ASP B 1 256 ? -1.997 -5.608 410.073 1.00 117.38 463 ASP B N 1
ATOM 5068 C CA . ASP B 1 256 ? -2.482 -6.177 411.323 1.00 113.74 463 ASP B CA 1
ATOM 5069 C C . ASP B 1 256 ? -3.172 -5.137 412.195 1.00 113.22 463 ASP B C 1
ATOM 5070 O O . ASP B 1 256 ? -3.932 -5.506 413.096 1.00 124.41 463 ASP B O 1
ATOM 5075 N N . LEU B 1 257 ? -2.926 -3.853 411.945 1.00 103.35 464 LEU B N 1
ATOM 5076 C CA . LEU B 1 257 ? -3.582 -2.785 412.681 1.00 101.03 464 LEU B CA 1
ATOM 5077 C C . LEU B 1 257 ? -5.075 -2.755 412.357 1.00 112.85 464 LEU B C 1
ATOM 5078 O O . LEU B 1 257 ? -5.551 -3.401 411.418 1.00 121.32 464 LEU B O 1
ATOM 5083 N N . GLU B 1 258 ? -5.817 -1.994 413.153 1.00 113.94 465 GLU B N 1
ATOM 5084 C CA . GLU B 1 258 ? -7.234 -1.803 412.879 1.00 118.24 465 GLU B CA 1
ATOM 5085 C C . GLU B 1 258 ? -7.397 -1.128 411.521 1.00 135.75 465 GLU B C 1
ATOM 5086 O O . GLU B 1 258 ? -6.692 -0.149 411.235 1.00 139.25 465 GLU B O 1
ATOM 5088 N N . PRO B 1 259 ? -8.287 -1.623 410.657 1.00 138.70 466 PRO B N 1
ATOM 5089 C CA . PRO B 1 259 ? -8.394 -1.039 409.309 1.00 133.10 466 PRO B CA 1
ATOM 5090 C C . PRO B 1 259 ? -8.708 0.448 409.317 1.00 119.54 466 PRO B C 1
ATOM 5091 O O . PRO B 1 259 ? -8.171 1.192 408.488 1.00 118.29 466 PRO B O 1
ATOM 5095 N N . LYS B 1 260 ? -9.552 0.907 410.244 1.00 116.12 467 LYS B N 1
ATOM 5096 C CA . LYS B 1 260 ? -9.851 2.329 410.333 1.00 116.16 467 LYS B CA 1
ATOM 5097 C C . LYS B 1 260 ? -8.682 3.140 410.881 1.00 113.65 467 LYS B C 1
ATOM 5098 O O . LYS B 1 260 ? -8.690 4.369 410.748 1.00 127.67 467 LYS B O 1
ATOM 5100 N N . ALA B 1 261 ? -7.683 2.492 411.482 1.00 113.95 468 ALA B N 1
ATOM 5101 C CA . ALA B 1 261 ? -6.558 3.181 412.098 1.00 115.86 468 ALA B CA 1
ATOM 5102 C C . ALA B 1 261 ? -5.297 3.158 411.244 1.00 111.13 468 ALA B C 1
ATOM 5103 O O . ALA B 1 261 ? -4.295 3.765 411.635 1.00 101.48 468 ALA B O 1
ATOM 5105 N N . LEU B 1 262 ? -5.320 2.484 410.090 1.00 113.41 469 LEU B N 1
ATOM 5106 C CA . LEU B 1 262 ? -4.124 2.394 409.257 1.00 103.30 469 LEU B CA 1
ATOM 5107 C C . LEU B 1 262 ? -3.719 3.745 408.677 1.00 97.18 469 LEU B C 1
ATOM 5108 O O . LEU B 1 262 ? -2.522 4.014 408.531 1.00 81.11 469 LEU B O 1
ATOM 5113 N N . SER B 1 263 ? -4.691 4.601 408.344 1.00 98.11 470 SER B N 1
ATOM 5114 C CA . SER B 1 263 ? -4.372 5.914 407.786 1.00 106.37 470 SER B CA 1
ATOM 5115 C C . SER B 1 263 ? -3.600 6.772 408.775 1.00 108.41 470 SER B C 1
ATOM 5116 O O . SER B 1 263 ? -2.859 7.668 408.369 1.00 89.48 470 SER B O 1
ATOM 5119 N N . SER B 1 264 ? -3.761 6.526 410.071 1.00 120.35 471 SER B N 1
ATOM 5120 C CA . SER B 1 264 ? -3.073 7.352 411.052 1.00 118.10 471 SER B CA 1
ATOM 5121 C C . SER B 1 264 ? -1.597 6.992 411.146 1.00 108.00 471 SER B C 1
ATOM 5122 O O . SER B 1 264 ? -0.778 7.838 411.524 1.00 102.51 471 SER B O 1
ATOM 5125 N N . PHE B 1 265 ? -1.234 5.767 410.778 1.00 103.21 472 PHE B N 1
ATOM 5126 C CA . PHE B 1 265 ? 0.142 5.288 410.954 1.00 106.52 472 PHE B CA 1
ATOM 5127 C C . PHE B 1 265 ? 1.003 5.585 409.727 1.00 103.98 472 PHE B C 1
ATOM 5128 O O . PHE B 1 265 ? 1.852 6.482 409.751 1.00 103.82 472 PHE B O 1
ATOM 5136 N N . VAL B 1 266 ? 0.782 4.848 408.643 1.00 102.02 473 VAL B N 1
ATOM 5137 C CA . VAL B 1 266 ? 1.660 4.886 407.485 1.00 91.97 473 VAL B CA 1
ATOM 5138 C C . VAL B 1 266 ? 0.854 5.200 406.233 1.00 99.16 473 VAL B C 1
ATOM 5139 O O . VAL B 1 266 ? -0.360 4.994 406.170 1.00 107.33 473 VAL B O 1
ATOM 5143 N N . SER B 1 267 ? 1.564 5.699 405.225 1.00 94.09 474 SER B N 1
ATOM 5144 C CA . SER B 1 267 ? 1.027 5.879 403.884 1.00 92.20 474 SER B CA 1
ATOM 5145 C C . SER B 1 267 ? 2.153 5.620 402.893 1.00 100.16 474 SER B C 1
ATOM 5146 O O . SER B 1 267 ? 3.328 5.577 403.264 1.00 110.36 474 SER B O 1
ATOM 5149 N N . VAL B 1 268 ? 1.793 5.432 401.625 1.00 97.06 475 VAL B N 1
ATOM 5150 C CA . VAL B 1 268 ? 2.774 5.203 400.571 1.00 85.59 475 VAL B CA 1
ATOM 5151 C C . VAL B 1 268 ? 2.516 6.180 399.436 1.00 96.01 475 VAL B C 1
ATOM 5152 O O . VAL B 1 268 ? 1.363 6.397 399.041 1.00 109.93 475 VAL B O 1
ATOM 5156 N N . ASN B 1 269 ? 3.588 6.777 398.920 1.00 103.14 476 ASN B N 1
ATOM 5157 C CA . ASN B 1 269 ? 3.505 7.613 397.727 1.00 110.52 476 ASN B CA 1
ATOM 5158 C C . ASN B 1 269 ? 3.451 6.670 396.536 1.00 102.12 476 ASN B C 1
ATOM 5159 O O . ASN B 1 269 ? 4.462 6.077 396.154 1.00 106.05 476 ASN B O 1
ATOM 5164 N N . GLN B 1 270 ? 2.261 6.529 395.946 1.00 90.53 477 GLN B N 1
ATOM 5165 C CA . GLN B 1 270 ? 2.055 5.513 394.918 1.00 80.87 477 GLN B CA 1
ATOM 5166 C C . GLN B 1 270 ? 2.962 5.721 393.712 1.00 81.97 477 GLN B C 1
ATOM 5167 O O . GLN B 1 270 ? 3.237 4.763 392.980 1.00 103.25 477 GLN B O 1
ATOM 5173 N N . ASP B 1 271 ? 3.447 6.944 393.497 1.00 85.53 478 ASP B N 1
ATOM 5174 C CA . ASP B 1 271 ? 4.299 7.214 392.347 1.00 86.72 478 ASP B CA 1
ATOM 5175 C C . ASP B 1 271 ? 5.769 6.930 392.639 1.00 84.67 478 ASP B C 1
ATOM 5176 O O . ASP B 1 271 ? 6.474 6.389 391.781 1.00 81.01 478 ASP B O 1
ATOM 5181 N N . SER B 1 272 ? 6.245 7.274 393.835 1.00 84.90 479 SER B N 1
ATOM 5182 C CA . SER B 1 272 ? 7.651 7.098 394.179 1.00 84.73 479 SER B CA 1
ATOM 5183 C C . SER B 1 272 ? 7.918 5.877 395.046 1.00 83.87 479 SER B C 1
ATOM 5184 O O . SER B 1 272 ? 8.985 5.266 394.924 1.00 88.55 479 SER B O 1
ATOM 5187 N N . GLY B 1 273 ? 6.988 5.510 395.923 1.00 89.39 480 GLY B N 1
ATOM 5188 C CA . GLY B 1 273 ? 7.148 4.334 396.750 1.00 97.11 480 GLY B CA 1
ATOM 5189 C C . GLY B 1 273 ? 7.739 4.574 398.123 1.00 98.89 480 GLY B C 1
ATOM 5190 O O . GLY B 1 273 ? 7.972 3.604 398.855 1.00 88.83 480 GLY B O 1
ATOM 5191 N N . VAL B 1 274 ? 7.994 5.827 398.500 1.00 99.91 481 VAL B N 1
ATOM 5192 C CA . VAL B 1 274 ? 8.509 6.105 399.834 1.00 86.87 481 VAL B CA 1
ATOM 5193 C C . VAL B 1 274 ? 7.403 5.898 400.859 1.00 83.92 481 VAL B C 1
ATOM 5194 O O . VAL B 1 274 ? 6.226 6.195 400.607 1.00 65.88 481 VAL B O 1
ATOM 5198 N N . VAL B 1 275 ? 7.777 5.374 402.022 1.00 81.78 482 VAL B N 1
ATOM 5199 C CA . VAL B 1 275 ? 6.835 5.081 403.095 1.00 73.99 482 VAL B CA 1
ATOM 5200 C C . VAL B 1 275 ? 6.842 6.253 404.067 1.00 85.08 482 VAL B C 1
ATOM 5201 O O . VAL B 1 275 ? 7.873 6.558 404.681 1.00 80.10 482 VAL B O 1
ATOM 5205 N N . TYR B 1 276 ? 5.697 6.909 404.207 1.00 89.05 483 TYR B N 1
ATOM 5206 C CA . TYR B 1 276 ? 5.545 8.041 405.108 1.00 100.12 483 TYR B CA 1
ATOM 5207 C C . TYR B 1 276 ? 4.944 7.574 406.426 1.00 102.84 483 TYR B C 1
ATOM 5208 O O . TYR B 1 276 ? 3.962 6.824 406.437 1.00 98.79 483 TYR B O 1
ATOM 5217 N N . ALA B 1 277 ? 5.541 8.014 407.529 1.00 103.42 484 ALA B N 1
ATOM 5218 C CA . ALA B 1 277 ? 4.950 7.855 408.850 1.00 76.18 484 ALA B CA 1
ATOM 5219 C C . ALA B 1 277 ? 4.037 9.045 409.116 1.00 86.71 484 ALA B C 1
ATOM 5220 O O . ALA B 1 277 ? 4.471 10.198 409.023 1.00 86.06 484 ALA B O 1
ATOM 5222 N N . GLN B 1 278 ? 2.775 8.766 409.438 1.00 90.76 485 GLN B N 1
ATOM 5223 C CA . GLN B 1 278 ? 1.772 9.806 409.623 1.00 105.58 485 GLN B CA 1
ATOM 5224 C C . GLN B 1 278 ? 1.486 10.110 411.090 1.00 116.55 485 GLN B C 1
ATOM 5225 O O . GLN B 1 278 ? 0.499 10.791 411.389 1.00 121.97 485 GLN B O 1
ATOM 5231 N N . ARG B 1 279 ? 2.324 9.633 412.007 1.00 110.62 486 ARG B N 1
ATOM 5232 C CA . ARG B 1 279 ? 2.142 9.914 413.425 1.00 107.69 486 ARG B CA 1
ATOM 5233 C C . ARG B 1 279 ? 3.473 9.723 414.138 1.00 107.59 486 ARG B C 1
ATOM 5234 O O . ARG B 1 279 ? 4.439 9.206 413.572 1.00 99.83 486 ARG B O 1
ATOM 5242 N N . ALA B 1 280 ? 3.507 10.154 415.397 1.00 112.18 487 ALA B N 1
ATOM 5243 C CA . ALA B 1 280 ? 4.669 9.968 416.257 1.00 114.40 487 ALA B CA 1
ATOM 5244 C C . ALA B 1 280 ? 4.567 8.593 416.904 1.00 108.69 487 ALA B C 1
ATOM 5245 O O . ALA B 1 280 ? 3.747 8.383 417.805 1.00 112.40 487 ALA B O 1
ATOM 5247 N N . PHE B 1 281 ? 5.388 7.654 416.438 1.00 106.54 488 PHE B N 1
ATOM 5248 C CA . PHE B 1 281 ? 5.336 6.298 416.964 1.00 102.97 488 PHE B CA 1
ATOM 5249 C C . PHE B 1 281 ? 5.719 6.271 418.436 1.00 93.72 488 PHE B C 1
ATOM 5250 O O . PHE B 1 281 ? 6.590 7.017 418.889 1.00 87.54 488 PHE B O 1
ATOM 5258 N N . ASP B 1 282 ? 5.060 5.392 419.182 1.00 105.14 489 ASP B N 1
ATOM 5259 C CA . ASP B 1 282 ? 5.329 5.207 420.601 1.00 117.38 489 ASP B CA 1
ATOM 5260 C C . ASP B 1 282 ? 5.773 3.769 420.820 1.00 105.46 489 ASP B C 1
ATOM 5261 O O . ASP B 1 282 ? 5.023 2.832 420.524 1.00 103.12 489 ASP B O 1
ATOM 5266 N N . HIS B 1 283 ? 6.993 3.598 421.333 1.00 85.10 490 HIS B N 1
ATOM 5267 C CA . HIS B 1 283 ? 7.486 2.257 421.624 1.00 84.57 490 HIS B CA 1
ATOM 5268 C C . HIS B 1 283 ? 6.628 1.566 422.673 1.00 102.41 490 HIS B C 1
ATOM 5269 O O . HIS B 1 283 ? 6.436 0.348 422.615 1.00 111.12 490 HIS B O 1
ATOM 5276 N N . GLU B 1 284 ? 6.084 2.326 423.622 1.00 100.89 491 GLU B N 1
ATOM 5277 C CA . GLU B 1 284 ? 5.317 1.736 424.709 1.00 89.34 491 GLU B CA 1
ATOM 5278 C C . GLU B 1 284 ? 3.881 1.411 424.318 1.00 100.95 491 GLU B C 1
ATOM 5279 O O . GLU B 1 284 ? 3.268 0.540 424.944 1.00 96.43 491 GLU B O 1
ATOM 5285 N N . GLN B 1 285 ? 3.335 2.080 423.302 1.00 107.20 492 GLN B N 1
ATOM 5286 C CA . GLN B 1 285 ? 1.951 1.855 422.898 1.00 106.95 492 GLN B CA 1
ATOM 5287 C C . GLN B 1 285 ? 1.819 0.780 421.825 1.00 103.16 492 GLN B C 1
ATOM 5288 O O . GLN B 1 285 ? 0.872 -0.014 421.861 1.00 98.89 492 GLN B O 1
ATOM 5294 N N . ILE B 1 286 ? 2.744 0.739 420.869 1.00 99.98 493 ILE B N 1
ATOM 5295 C CA . ILE B 1 286 ? 2.702 -0.219 419.769 1.00 95.37 493 ILE B CA 1
ATOM 5296 C C . ILE B 1 286 ? 4.114 -0.744 419.541 1.00 95.43 493 ILE B C 1
ATOM 5297 O O . ILE B 1 286 ? 5.060 0.040 419.411 1.00 90.32 493 ILE B O 1
ATOM 5302 N N . ARG B 1 287 ? 4.261 -2.072 419.504 1.00 100.28 494 ARG B N 1
ATOM 5303 C CA . ARG B 1 287 ? 5.594 -2.661 419.426 1.00 107.28 494 ARG B CA 1
ATOM 5304 C C . ARG B 1 287 ? 6.119 -2.690 417.996 1.00 107.92 494 ARG B C 1
ATOM 5305 O O . ARG B 1 287 ? 7.291 -2.375 417.755 1.00 114.22 494 ARG B O 1
ATOM 5313 N N . SER B 1 288 ? 5.267 -3.050 417.042 1.00 99.06 495 SER B N 1
ATOM 5314 C CA . SER B 1 288 ? 5.646 -3.273 415.657 1.00 95.69 495 SER B CA 1
ATOM 5315 C C . SER B 1 288 ? 4.368 -3.564 414.889 1.00 104.67 495 SER B C 1
ATOM 5316 O O . SER B 1 288 ? 3.330 -3.870 415.484 1.00 91.98 495 SER B O 1
ATOM 5319 N N . PHE B 1 289 ? 4.448 -3.461 413.564 1.00 106.47 496 PHE B N 1
ATOM 5320 C CA . PHE B 1 289 ? 3.291 -3.806 412.749 1.00 86.19 496 PHE B CA 1
ATOM 5321 C C . PHE B 1 289 ? 3.751 -4.323 411.395 1.00 91.97 496 PHE B C 1
ATOM 5322 O O . PHE B 1 289 ? 4.873 -4.062 410.954 1.00 89.72 496 PHE B O 1
ATOM 5330 N N . GLN B 1 290 ? 2.861 -5.071 410.745 1.00 118.90 497 GLN B N 1
ATOM 5331 C CA . GLN B 1 290 ? 3.121 -5.680 409.447 1.00 114.05 497 GLN B CA 1
ATOM 5332 C C . GLN B 1 290 ? 2.165 -5.104 408.413 1.00 103.61 497 GLN B C 1
ATOM 5333 O O . GLN B 1 290 ? 0.949 -5.069 408.635 1.00 94.21 497 GLN B O 1
ATOM 5339 N N . LEU B 1 291 ? 2.718 -4.656 407.292 1.00 104.49 498 LEU B N 1
ATOM 5340 C CA . LEU B 1 291 ? 1.960 -4.147 406.162 1.00 106.89 498 LEU B CA 1
ATOM 5341 C C . LEU B 1 291 ? 2.091 -5.095 404.979 1.00 106.15 498 LEU B C 1
ATOM 5342 O O . LEU B 1 291 ? 3.039 -5.879 404.882 1.00 104.00 498 LEU B O 1
ATOM 5347 N N . THR B 1 292 ? 1.125 -5.012 404.071 1.00 102.41 499 THR B N 1
ATOM 5348 C CA . THR B 1 292 ? 1.147 -5.767 402.824 1.00 101.97 499 THR B CA 1
ATOM 5349 C C . THR B 1 292 ? 1.135 -4.764 401.679 1.00 86.98 499 THR B C 1
ATOM 5350 O O . THR B 1 292 ? 0.111 -4.120 401.422 1.00 79.80 499 THR B O 1
ATOM 5354 N N . LEU B 1 293 ? 2.274 -4.615 401.010 1.00 80.40 500 LEU B N 1
ATOM 5355 C CA . LEU B 1 293 ? 2.393 -3.679 399.904 1.00 76.64 500 LEU B CA 1
ATOM 5356 C C . LEU B 1 293 ? 2.133 -4.384 398.576 1.00 84.54 500 LEU B C 1
ATOM 5357 O O . LEU B 1 293 ? 2.254 -5.606 398.458 1.00 76.22 500 LEU B O 1
ATOM 5362 N N . GLN B 1 294 ? 1.766 -3.593 397.569 1.00 72.97 501 GLN B N 1
ATOM 5363 C CA . GLN B 1 294 ? 1.374 -4.126 396.269 1.00 68.42 501 GLN B CA 1
ATOM 5364 C C . GLN B 1 294 ? 1.878 -3.209 395.168 1.00 75.16 501 GLN B C 1
ATOM 5365 O O . GLN B 1 294 ? 1.497 -2.036 395.111 1.00 82.24 501 GLN B O 1
ATOM 5371 N N . ALA B 1 295 ? 2.731 -3.743 394.301 1.00 69.94 502 ALA B N 1
ATOM 5372 C CA . ALA B 1 295 ? 3.078 -3.086 393.052 1.00 56.85 502 ALA B CA 1
ATOM 5373 C C . ALA B 1 295 ? 2.116 -3.539 391.963 1.00 64.26 502 ALA B C 1
ATOM 5374 O O . ALA B 1 295 ? 1.666 -4.689 391.946 1.00 82.86 502 ALA B O 1
ATOM 5376 N N . ARG B 1 296 ? 1.803 -2.622 391.050 1.00 69.27 503 ARG B N 1
ATOM 5377 C CA . ARG B 1 296 ? 0.715 -2.851 390.108 1.00 77.83 503 ARG B CA 1
ATOM 5378 C C . ARG B 1 296 ? 0.898 -1.958 388.892 1.00 85.62 503 ARG B C 1
ATOM 5379 O O . ARG B 1 296 ? 1.209 -0.772 389.034 1.00 93.78 503 ARG B O 1
ATOM 5387 N N . ASP B 1 297 ? 0.707 -2.528 387.705 1.00 81.00 504 ASP B N 1
ATOM 5388 C CA . ASP B 1 297 ? 0.735 -1.758 386.471 1.00 82.65 504 ASP B CA 1
ATOM 5389 C C . ASP B 1 297 ? -0.672 -1.297 386.106 1.00 96.85 504 ASP B C 1
ATOM 5390 O O . ASP B 1 297 ? -1.666 -1.940 386.453 1.00 121.47 504 ASP B O 1
ATOM 5395 N N . GLN B 1 298 ? -0.748 -0.163 385.411 1.00 90.18 505 GLN B N 1
ATOM 5396 C CA . GLN B 1 298 ? -2.025 0.420 385.026 1.00 96.13 505 GLN B CA 1
ATOM 5397 C C . GLN B 1 298 ? -2.538 -0.111 383.692 1.00 81.31 505 GLN B C 1
ATOM 5398 O O . GLN B 1 298 ? -3.371 0.544 383.054 1.00 77.43 505 GLN B O 1
ATOM 5404 N N . GLY B 1 299 ? -2.063 -1.283 383.258 1.00 74.98 506 GLY B N 1
ATOM 5405 C CA . GLY B 1 299 ? -2.552 -1.887 382.037 1.00 86.19 506 GLY B CA 1
ATOM 5406 C C . GLY B 1 299 ? -3.748 -2.791 382.278 1.00 85.29 506 GLY B C 1
ATOM 5407 O O . GLY B 1 299 ? -4.123 -3.081 383.412 1.00 81.70 506 GLY B O 1
ATOM 5408 N N . SER B 1 300 ? -4.354 -3.233 381.178 1.00 84.40 507 SER B N 1
ATOM 5409 C CA . SER B 1 300 ? -5.498 -4.134 381.234 1.00 104.36 507 SER B CA 1
ATOM 5410 C C . SER B 1 300 ? -5.130 -5.454 380.573 1.00 111.21 507 SER B C 1
ATOM 5411 O O . SER B 1 300 ? -4.835 -5.474 379.367 1.00 106.63 507 SER B O 1
ATOM 5414 N N . PRO B 1 301 ? -5.129 -6.577 381.304 1.00 118.47 508 PRO B N 1
ATOM 5415 C CA . PRO B 1 301 ? -5.433 -6.627 382.737 1.00 123.30 508 PRO B CA 1
ATOM 5416 C C . PRO B 1 301 ? -4.255 -6.156 383.585 1.00 126.26 508 PRO B C 1
ATOM 5417 O O . PRO B 1 301 ? -3.121 -6.131 383.108 1.00 141.71 508 PRO B O 1
ATOM 5421 N N . ALA B 1 302 ? -4.529 -5.771 384.828 1.00 111.93 509 ALA B N 1
ATOM 5422 C CA . ALA B 1 302 ? -3.502 -5.259 385.723 1.00 92.72 509 ALA B CA 1
ATOM 5423 C C . ALA B 1 302 ? -2.810 -6.422 386.422 1.00 89.67 509 ALA B C 1
ATOM 5424 O O . ALA B 1 302 ? -3.468 -7.255 387.054 1.00 96.83 509 ALA B O 1
ATOM 5426 N N . LEU B 1 303 ? -1.487 -6.479 386.305 1.00 84.79 510 LEU B N 1
ATOM 5427 C CA . LEU B 1 303 ? -0.680 -7.451 387.026 1.00 89.11 510 LEU B CA 1
ATOM 5428 C C . LEU B 1 303 ? -0.129 -6.815 388.292 1.00 96.72 510 LEU B C 1
ATOM 5429 O O . LEU B 1 303 ? 0.165 -5.618 388.328 1.00 102.62 510 LEU B O 1
ATOM 5434 N N . SER B 1 304 ? 0.016 -7.627 389.334 1.00 84.78 511 SER B N 1
ATOM 5435 C CA . SER B 1 304 ? 0.362 -7.106 390.645 1.00 87.29 511 SER B CA 1
ATOM 5436 C C . SER B 1 304 ? 1.318 -8.054 391.353 1.00 79.21 511 SER B C 1
ATOM 5437 O O . SER B 1 304 ? 1.540 -9.192 390.929 1.00 59.13 511 SER B O 1
ATOM 5440 N N . ALA B 1 305 ? 1.893 -7.556 392.446 1.00 78.79 512 ALA B N 1
ATOM 5441 C CA . ALA B 1 305 ? 2.741 -8.350 393.322 1.00 76.22 512 ALA B CA 1
ATOM 5442 C C . ALA B 1 305 ? 2.631 -7.785 394.730 1.00 75.30 512 ALA B C 1
ATOM 5443 O O . ALA B 1 305 ? 2.603 -6.566 394.912 1.00 86.06 512 ALA B O 1
ATOM 5445 N N . ASN B 1 306 ? 2.556 -8.674 395.716 1.00 65.27 513 ASN B N 1
ATOM 5446 C CA . ASN B 1 306 ? 2.446 -8.289 397.114 1.00 61.40 513 ASN B CA 1
ATOM 5447 C C . ASN B 1 306 ? 3.725 -8.653 397.853 1.00 65.90 513 ASN B C 1
ATOM 5448 O O . ASN B 1 306 ? 4.308 -9.715 397.620 1.00 79.26 513 ASN B O 1
ATOM 5453 N N . VAL B 1 307 ? 4.161 -7.761 398.735 1.00 60.38 514 VAL B N 1
ATOM 5454 C CA . VAL B 1 307 ? 5.288 -8.013 399.622 1.00 73.69 514 VAL B CA 1
ATOM 5455 C C . VAL B 1 307 ? 4.838 -7.821 401.060 1.00 98.08 514 VAL B C 1
ATOM 5456 O O . VAL B 1 307 ? 4.021 -6.943 401.359 1.00 100.74 514 VAL B O 1
ATOM 5460 N N . SER B 1 308 ? 5.375 -8.650 401.949 1.00 94.16 515 SER B N 1
ATOM 5461 C CA . SER B 1 308 ? 5.204 -8.475 403.382 1.00 94.50 515 SER B CA 1
ATOM 5462 C C . SER B 1 308 ? 6.276 -7.512 403.877 1.00 79.30 515 SER B C 1
ATOM 5463 O O . SER B 1 308 ? 7.471 -7.735 403.654 1.00 67.79 515 SER B O 1
ATOM 5466 N N . MET B 1 309 ? 5.850 -6.443 404.540 1.00 87.11 516 MET B N 1
ATOM 5467 C CA . MET B 1 309 ? 6.759 -5.481 405.140 1.00 88.90 516 MET B CA 1
ATOM 5468 C C . MET B 1 309 ? 6.502 -5.420 406.638 1.00 103.89 516 MET B C 1
ATOM 5469 O O . MET B 1 309 ? 5.389 -5.675 407.102 1.00 105.75 516 MET B O 1
ATOM 5474 N N . ARG B 1 310 ? 7.542 -5.095 407.397 1.00 95.15 517 ARG B N 1
ATOM 5475 C CA . ARG B 1 310 ? 7.408 -4.978 408.839 1.00 82.87 517 ARG B CA 1
ATOM 5476 C C . ARG B 1 310 ? 8.114 -3.720 409.315 1.00 77.88 517 ARG B C 1
ATOM 5477 O O . ARG B 1 310 ? 9.182 -3.362 408.808 1.00 66.38 517 ARG B O 1
ATOM 5485 N N . VAL B 1 311 ? 7.497 -3.048 410.281 1.00 86.80 518 VAL B N 1
ATOM 5486 C CA . VAL B 1 311 ? 8.048 -1.848 410.893 1.00 80.09 518 VAL B CA 1
ATOM 5487 C C . VAL B 1 311 ? 8.195 -2.113 412.382 1.00 95.52 518 VAL B C 1
ATOM 5488 O O . VAL B 1 311 ? 7.206 -2.410 413.070 1.00 121.01 518 VAL B O 1
ATOM 5492 N N . LEU B 1 312 ? 9.433 -2.026 412.864 1.00 91.60 519 LEU B N 1
ATOM 5493 C CA . LEU B 1 312 ? 9.778 -2.130 414.276 1.00 89.31 519 LEU B CA 1
ATOM 5494 C C . LEU B 1 312 ? 10.172 -0.745 414.765 1.00 97.72 519 LEU B C 1
ATOM 5495 O O . LEU B 1 312 ? 11.113 -0.146 414.235 1.00 106.21 519 LEU B O 1
ATOM 5500 N N . VAL B 1 313 ? 9.465 -0.239 415.766 1.00 75.41 520 VAL B N 1
ATOM 5501 C CA . VAL B 1 313 ? 9.796 1.057 416.347 1.00 76.70 520 VAL B CA 1
ATOM 5502 C C . VAL B 1 313 ? 10.856 0.851 417.423 1.00 78.34 520 VAL B C 1
ATOM 5503 O O . VAL B 1 313 ? 10.722 -0.027 418.286 1.00 79.21 520 VAL B O 1
ATOM 5507 N N . ASP B 1 314 ? 11.926 1.638 417.354 1.00 93.08 521 ASP B N 1
ATOM 5508 C CA . ASP B 1 314 ? 13.047 1.488 418.268 1.00 112.49 521 ASP B CA 1
ATOM 5509 C C . ASP B 1 314 ? 12.788 2.247 419.562 1.00 113.81 521 ASP B C 1
ATOM 5510 O O . ASP B 1 314 ? 12.169 3.314 419.568 1.00 121.10 521 ASP B O 1
ATOM 5515 N N . ASP B 1 315 ? 13.265 1.677 420.665 1.00 107.96 522 ASP B N 1
ATOM 5516 C CA . ASP B 1 315 ? 13.061 2.271 421.976 1.00 106.50 522 ASP B CA 1
ATOM 5517 C C . ASP B 1 315 ? 14.008 3.446 422.178 1.00 99.72 522 ASP B C 1
ATOM 5518 O O . ASP B 1 315 ? 15.157 3.425 421.725 1.00 97.40 522 ASP B O 1
ATOM 5523 N N . ARG B 1 316 ? 13.510 4.478 422.848 1.00 96.49 523 ARG B N 1
ATOM 5524 C CA . ARG B 1 316 ? 14.307 5.633 423.222 1.00 102.72 523 ARG B CA 1
ATOM 5525 C C . ARG B 1 316 ? 14.092 5.912 424.702 1.00 124.68 523 ARG B C 1
ATOM 5526 O O . ARG B 1 316 ? 13.050 5.570 425.268 1.00 130.33 523 ARG B O 1
ATOM 5528 N N . ASN B 1 317 ? 15.093 6.531 425.326 1.00 131.70 524 ASN B N 1
ATOM 5529 C CA . ASN B 1 317 ? 15.058 6.802 426.763 1.00 128.89 524 ASN B CA 1
ATOM 5530 C C . ASN B 1 317 ? 14.199 8.039 427.034 1.00 120.66 524 ASN B C 1
ATOM 5531 O O . ASN B 1 317 ? 14.683 9.127 427.355 1.00 127.73 524 ASN B O 1
ATOM 5536 N N . ASP B 1 318 ? 12.887 7.851 426.908 1.00 112.17 525 ASP B N 1
ATOM 5537 C CA . ASP B 1 318 ? 11.925 8.924 427.123 1.00 118.67 525 ASP B CA 1
ATOM 5538 C C . ASP B 1 318 ? 11.035 8.692 428.335 1.00 119.77 525 ASP B C 1
ATOM 5539 O O . ASP B 1 318 ? 10.158 9.519 428.611 1.00 102.85 525 ASP B O 1
ATOM 5544 N N . ASN B 1 319 ? 11.235 7.597 429.067 1.00 100.79 526 ASN B N 1
ATOM 5545 C CA . ASN B 1 319 ? 10.432 7.262 430.239 1.00 115.14 526 ASN B CA 1
ATOM 5546 C C . ASN B 1 319 ? 11.347 7.158 431.451 1.00 133.56 526 ASN B C 1
ATOM 5547 O O . ASN B 1 319 ? 12.201 6.267 431.516 1.00 142.10 526 ASN B O 1
ATOM 5552 N N . ALA B 1 320 ? 11.169 8.065 432.406 1.00 128.67 527 ALA B N 1
ATOM 5553 C CA . ALA B 1 320 ? 11.905 7.972 433.652 1.00 118.53 527 ALA B CA 1
ATOM 5554 C C . ALA B 1 320 ? 11.372 6.805 434.480 1.00 115.46 527 ALA B C 1
ATOM 5555 O O . ALA B 1 320 ? 10.191 6.456 434.388 1.00 114.73 527 ALA B O 1
ATOM 5557 N N . PRO B 1 321 ? 12.224 6.170 435.281 1.00 109.02 528 PRO B N 1
ATOM 5558 C CA . PRO B 1 321 ? 11.746 5.082 436.137 1.00 96.97 528 PRO B CA 1
ATOM 5559 C C . PRO B 1 321 ? 10.825 5.609 437.223 1.00 95.90 528 PRO B C 1
ATOM 5560 O O . PRO B 1 321 ? 10.915 6.766 437.641 1.00 96.74 528 PRO B O 1
ATOM 5564 N N . ARG B 1 322 ? 9.916 4.747 437.667 1.00 99.99 529 ARG B N 1
ATOM 5565 C CA . ARG B 1 322 ? 8.975 5.094 438.721 1.00 123.68 529 ARG B CA 1
ATOM 5566 C C . ARG B 1 322 ? 8.980 4.000 439.778 1.00 140.58 529 ARG B C 1
ATOM 5567 O O . ARG B 1 322 ? 9.242 2.830 439.487 1.00 153.81 529 ARG B O 1
ATOM 5575 N N . VAL B 1 323 ? 8.689 4.397 441.013 1.00 139.29 530 VAL B N 1
ATOM 5576 C CA . VAL B 1 323 ? 8.805 3.522 442.173 1.00 125.77 530 VAL B CA 1
ATOM 5577 C C . VAL B 1 323 ? 7.425 2.985 442.528 1.00 131.58 530 VAL B C 1
ATOM 5578 O O . VAL B 1 323 ? 6.469 3.755 442.690 1.00 131.85 530 VAL B O 1
ATOM 5582 N N . LEU B 1 324 ? 7.316 1.659 442.637 1.00 130.51 531 LEU B N 1
ATOM 5583 C CA . LEU B 1 324 ? 6.057 1.045 443.047 1.00 130.87 531 LEU B CA 1
ATOM 5584 C C . LEU B 1 324 ? 5.912 1.043 444.565 1.00 132.12 531 LEU B C 1
ATOM 5585 O O . LEU B 1 324 ? 4.857 1.407 445.098 1.00 125.83 531 LEU B O 1
ATOM 5590 N N . TYR B 1 325 ? 6.964 0.634 445.272 1.00 134.67 532 TYR B N 1
ATOM 5591 C CA . TYR B 1 325 ? 7.005 0.583 446.722 1.00 137.17 532 TYR B CA 1
ATOM 5592 C C . TYR B 1 325 ? 8.366 1.112 447.156 1.00 135.97 532 TYR B C 1
ATOM 5593 O O . TYR B 1 325 ? 9.379 0.813 446.505 1.00 131.11 532 TYR B O 1
ATOM 5602 N N . PRO B 1 326 ? 8.432 1.888 448.250 1.00 129.04 533 PRO B N 1
ATOM 5603 C CA . PRO B 1 326 ? 7.351 2.229 449.183 1.00 128.79 533 PRO B CA 1
ATOM 5604 C C . PRO B 1 326 ? 6.353 3.248 448.646 1.00 138.15 533 PRO B C 1
ATOM 5605 O O . PRO B 1 326 ? 6.594 3.867 447.612 1.00 143.51 533 PRO B O 1
ATOM 5609 N N . THR B 1 327 ? 5.232 3.399 449.347 1.00 140.34 534 THR B N 1
ATOM 5610 C CA . THR B 1 327 ? 4.301 4.476 449.046 1.00 144.84 534 THR B CA 1
ATOM 5611 C C . THR B 1 327 ? 4.869 5.791 449.564 1.00 158.40 534 THR B C 1
ATOM 5612 O O . THR B 1 327 ? 5.241 5.899 450.736 1.00 181.33 534 THR B O 1
ATOM 5616 N N . LEU B 1 328 ? 4.947 6.788 448.690 1.00 137.75 535 LEU B N 1
ATOM 5617 C CA . LEU B 1 328 ? 5.544 8.073 449.028 1.00 135.42 535 LEU B CA 1
ATOM 5618 C C . LEU B 1 328 ? 4.464 9.063 449.440 1.00 146.41 535 LEU B C 1
ATOM 5619 O O . LEU B 1 328 ? 3.436 9.186 448.765 1.00 151.21 535 LEU B O 1
ATOM 5624 N N . GLU B 1 329 ? 4.698 9.761 450.548 1.00 149.17 536 GLU B N 1
ATOM 5625 C CA . GLU B 1 329 ? 3.926 10.956 450.834 1.00 141.62 536 GLU B CA 1
ATOM 5626 C C . GLU B 1 329 ? 4.205 11.991 449.744 1.00 160.21 536 GLU B C 1
ATOM 5627 O O . GLU B 1 329 ? 5.256 11.947 449.098 1.00 159.97 536 GLU B O 1
ATOM 5629 N N . PRO B 1 330 ? 3.275 12.919 449.500 1.00 159.88 537 PRO B N 1
ATOM 5630 C CA . PRO B 1 330 ? 3.526 13.946 448.472 1.00 146.49 537 PRO B CA 1
ATOM 5631 C C . PRO B 1 330 ? 4.835 14.694 448.668 1.00 139.84 537 PRO B C 1
ATOM 5632 O O . PRO B 1 330 ? 5.414 15.183 447.689 1.00 118.61 537 PRO B O 1
ATOM 5636 N N . ASP B 1 331 ? 5.326 14.791 449.906 1.00 155.11 538 ASP B N 1
ATOM 5637 C CA . ASP B 1 331 ? 6.669 15.314 450.127 1.00 163.10 538 ASP B CA 1
ATOM 5638 C C . ASP B 1 331 ? 7.725 14.348 449.601 1.00 180.66 538 ASP B C 1
ATOM 5639 O O . ASP B 1 331 ? 8.676 14.764 448.929 1.00 160.70 538 ASP B O 1
ATOM 5641 N N . GLY B 1 332 ? 7.573 13.056 449.889 1.00 203.62 539 GLY B N 1
ATOM 5642 C CA . GLY B 1 332 ? 8.476 12.055 449.355 1.00 203.97 539 GLY B CA 1
ATOM 5643 C C . GLY B 1 332 ? 8.888 10.969 450.328 1.00 207.91 539 GLY B C 1
ATOM 5644 O O . GLY B 1 332 ? 9.292 9.880 449.908 1.00 211.31 539 GLY B O 1
ATOM 5645 N N . SER B 1 333 ? 8.783 11.241 451.626 1.00 202.55 540 SER B N 1
ATOM 5646 C CA . SER B 1 333 ? 9.312 10.332 452.631 1.00 187.16 540 SER B CA 1
ATOM 5647 C C . SER B 1 333 ? 8.342 9.187 452.916 1.00 172.88 540 SER B C 1
ATOM 5648 O O . SER B 1 333 ? 7.140 9.265 452.646 1.00 175.88 540 SER B O 1
ATOM 5651 N N . ALA B 1 334 ? 8.892 8.107 453.473 1.00 162.70 541 ALA B N 1
ATOM 5652 C CA . ALA B 1 334 ? 8.127 6.953 453.924 1.00 150.62 541 ALA B CA 1
ATOM 5653 C C . ALA B 1 334 ? 8.523 6.630 455.356 1.00 170.89 541 ALA B C 1
ATOM 5654 O O . ALA B 1 334 ? 9.692 6.767 455.731 1.00 183.97 541 ALA B O 1
ATOM 5656 N N . LEU B 1 335 ? 7.552 6.195 456.154 1.00 167.21 542 LEU B N 1
ATOM 5657 C CA . LEU B 1 335 ? 7.746 5.982 457.583 1.00 166.89 542 LEU B CA 1
ATOM 5658 C C . LEU B 1 335 ? 7.806 4.489 457.881 1.00 160.93 542 LEU B C 1
ATOM 5659 O O . LEU B 1 335 ? 6.842 3.760 457.619 1.00 165.51 542 LEU B O 1
ATOM 5664 N N . PHE B 1 336 ? 8.939 4.039 458.428 1.00 153.41 543 PHE B N 1
ATOM 5665 C CA . PHE B 1 336 ? 9.105 2.670 458.930 1.00 153.28 543 PHE B CA 1
ATOM 5666 C C . PHE B 1 336 ? 9.875 2.785 460.246 1.00 156.95 543 PHE B C 1
ATOM 5667 O O . PHE B 1 336 ? 11.108 2.778 460.262 1.00 158.13 543 PHE B O 1
ATOM 5675 N N . ASP B 1 337 ? 9.135 2.886 461.350 1.00 156.71 544 ASP B N 1
ATOM 5676 C CA . ASP B 1 337 ? 9.688 3.262 462.647 1.00 163.47 544 ASP B CA 1
ATOM 5677 C C . ASP B 1 337 ? 9.636 2.120 463.660 1.00 177.44 544 ASP B C 1
ATOM 5678 O O . ASP B 1 337 ? 9.403 2.344 464.850 1.00 162.80 544 ASP B O 1
ATOM 5680 N N . MET B 1 338 ? 9.867 0.885 463.209 1.00 177.57 545 MET B N 1
ATOM 5681 C CA . MET B 1 338 ? 9.837 -0.257 464.113 1.00 179.37 545 MET B CA 1
ATOM 5682 C C . MET B 1 338 ? 10.919 -1.277 463.775 1.00 197.17 545 MET B C 1
ATOM 5683 O O . MET B 1 338 ? 10.757 -2.469 464.053 1.00 201.16 545 MET B O 1
ATOM 5685 N N . VAL B 1 339 ? 12.020 -0.834 463.183 1.00 200.86 546 VAL B N 1
ATOM 5686 C CA . VAL B 1 339 ? 13.122 -1.752 462.868 1.00 194.64 546 VAL B CA 1
ATOM 5687 C C . VAL B 1 339 ? 13.848 -2.127 464.158 1.00 192.17 546 VAL B C 1
ATOM 5688 O O . VAL B 1 339 ? 14.268 -1.232 464.912 1.00 193.40 546 VAL B O 1
ATOM 5690 N N . PRO B 1 340 ? 14.028 -3.415 464.452 1.00 184.55 547 PRO B N 1
ATOM 5691 C CA . PRO B 1 340 ? 14.698 -3.821 465.693 1.00 179.46 547 PRO B CA 1
ATOM 5692 C C . PRO B 1 340 ? 16.216 -3.836 465.590 1.00 171.77 547 PRO B C 1
ATOM 5693 O O . PRO B 1 340 ? 16.796 -4.189 464.560 1.00 163.89 547 PRO B O 1
ATOM 5697 N N . ARG B 1 341 ? 16.861 -3.456 466.694 1.00 185.44 548 ARG B N 1
ATOM 5698 C CA . ARG B 1 341 ? 18.315 -3.498 466.803 1.00 191.68 548 ARG B CA 1
ATOM 5699 C C . ARG B 1 341 ? 18.855 -4.898 467.067 1.00 198.69 548 ARG B C 1
ATOM 5700 O O . ARG B 1 341 ? 20.077 -5.077 467.092 1.00 198.68 548 ARG B O 1
ATOM 5708 N N . ALA B 1 342 ? 17.982 -5.889 467.251 1.00 207.06 549 ALA B N 1
ATOM 5709 C CA . ALA B 1 342 ? 18.417 -7.198 467.723 1.00 205.74 549 ALA B CA 1
ATOM 5710 C C . ALA B 1 342 ? 19.154 -8.003 466.660 1.00 197.70 549 ALA B C 1
ATOM 5711 O O . ALA B 1 342 ? 19.898 -8.926 467.010 1.00 196.61 549 ALA B O 1
ATOM 5713 N N . ALA B 1 343 ? 18.971 -7.685 465.383 1.00 182.76 550 ALA B N 1
ATOM 5714 C CA . ALA B 1 343 ? 19.530 -8.495 464.312 1.00 173.14 550 ALA B CA 1
ATOM 5715 C C . ALA B 1 343 ? 20.949 -8.059 463.965 1.00 173.00 550 ALA B C 1
ATOM 5716 O O . ALA B 1 343 ? 21.285 -6.871 464.013 1.00 168.77 550 ALA B O 1
ATOM 5718 N N . GLU B 1 344 ? 21.778 -9.039 463.624 1.00 178.76 551 GLU B N 1
ATOM 5719 C CA . GLU B 1 344 ? 23.127 -8.797 463.140 1.00 169.37 551 GLU B CA 1
ATOM 5720 C C . GLU B 1 344 ? 23.072 -8.420 461.662 1.00 159.17 551 GLU B C 1
ATOM 5721 O O . GLU B 1 344 ? 22.004 -8.451 461.047 1.00 157.17 551 GLU B O 1
ATOM 5727 N N . PRO B 1 345 ? 24.216 -8.019 461.055 1.00 158.11 552 PRO B N 1
ATOM 5728 C CA . PRO B 1 345 ? 24.196 -7.642 459.633 1.00 169.09 552 PRO B CA 1
ATOM 5729 C C . PRO B 1 345 ? 23.574 -8.688 458.719 1.00 179.92 552 PRO B C 1
ATOM 5730 O O . PRO B 1 345 ? 23.534 -9.878 459.049 1.00 190.47 552 PRO B O 1
ATOM 5734 N N . GLY B 1 346 ? 23.088 -8.244 457.563 1.00 174.60 553 GLY B N 1
ATOM 5735 C CA . GLY B 1 346 ? 22.325 -9.091 456.672 1.00 146.57 553 GLY B CA 1
ATOM 5736 C C . GLY B 1 346 ? 20.831 -9.048 456.890 1.00 146.45 553 GLY B C 1
ATOM 5737 O O . GLY B 1 346 ? 20.110 -9.860 456.299 1.00 144.85 553 GLY B O 1
ATOM 5738 N N . TYR B 1 347 ? 20.346 -8.126 457.718 1.00 154.35 554 TYR B N 1
ATOM 5739 C CA . TYR B 1 347 ? 18.931 -8.025 458.050 1.00 164.84 554 TYR B CA 1
ATOM 5740 C C . TYR B 1 347 ? 18.277 -7.000 457.134 1.00 163.72 554 TYR B C 1
ATOM 5741 O O . TYR B 1 347 ? 18.620 -5.813 457.179 1.00 153.66 554 TYR B O 1
ATOM 5750 N N . LEU B 1 348 ? 17.339 -7.453 456.306 1.00 173.71 555 LEU B N 1
ATOM 5751 C CA . LEU B 1 348 ? 16.681 -6.560 455.364 1.00 187.93 555 LEU B CA 1
ATOM 5752 C C . LEU B 1 348 ? 15.663 -5.688 456.090 1.00 182.35 555 LEU B C 1
ATOM 5753 O O . LEU B 1 348 ? 14.807 -6.191 456.824 1.00 182.11 555 LEU B O 1
ATOM 5758 N N . VAL B 1 349 ? 15.778 -4.374 455.900 1.00 172.62 556 VAL B N 1
ATOM 5759 C CA . VAL B 1 349 ? 14.825 -3.420 456.456 1.00 157.34 556 VAL B CA 1
ATOM 5760 C C . VAL B 1 349 ? 13.564 -3.438 455.602 1.00 159.92 556 VAL B C 1
ATOM 5761 O O . VAL B 1 349 ? 12.500 -3.877 456.053 1.00 152.79 556 VAL B O 1
ATOM 5765 N N . THR B 1 350 ? 13.675 -2.946 454.368 1.00 159.38 557 THR B N 1
ATOM 5766 C CA . THR B 1 350 ? 12.601 -3.017 453.389 1.00 151.09 557 THR B CA 1
ATOM 5767 C C . THR B 1 350 ? 13.184 -3.453 452.050 1.00 165.57 557 THR B C 1
ATOM 5768 O O . THR B 1 350 ? 14.403 -3.581 451.884 1.00 163.55 557 THR B O 1
ATOM 5772 N N . LYS B 1 351 ? 12.292 -3.690 451.090 1.00 168.21 558 LYS B N 1
ATOM 5773 C CA . LYS B 1 351 ? 12.659 -4.028 449.717 1.00 165.76 558 LYS B CA 1
ATOM 5774 C C . LYS B 1 351 ? 12.058 -2.974 448.797 1.00 148.04 558 LYS B C 1
ATOM 5775 O O . LYS B 1 351 ? 10.834 -2.897 448.653 1.00 144.58 558 LYS B O 1
ATOM 5781 N N . VAL B 1 352 ? 12.915 -2.168 448.177 1.00 146.86 559 VAL B N 1
ATOM 5782 C CA . VAL B 1 352 ? 12.476 -1.122 447.260 1.00 136.89 559 VAL B CA 1
ATOM 5783 C C . VAL B 1 352 ? 12.298 -1.730 445.876 1.00 138.96 559 VAL B C 1
ATOM 5784 O O . VAL B 1 352 ? 13.203 -2.395 445.359 1.00 143.36 559 VAL B O 1
ATOM 5788 N N . VAL B 1 353 ? 11.131 -1.507 445.275 1.00 132.88 560 VAL B N 1
ATOM 5789 C CA . VAL B 1 353 ? 10.824 -2.034 443.951 1.00 134.24 560 VAL B CA 1
ATOM 5790 C C . VAL B 1 353 ? 10.402 -0.883 443.047 1.00 156.59 560 VAL B C 1
ATOM 5791 O O . VAL B 1 353 ? 9.514 -0.096 443.397 1.00 154.04 560 VAL B O 1
ATOM 5795 N N . ALA B 1 354 ? 11.051 -0.782 441.890 1.00 158.82 561 ALA B N 1
ATOM 5796 C CA . ALA B 1 354 ? 10.726 0.217 440.886 1.00 160.26 561 ALA B CA 1
ATOM 5797 C C . ALA B 1 354 ? 10.696 -0.463 439.527 1.00 144.93 561 ALA B C 1
ATOM 5798 O O . ALA B 1 354 ? 11.186 -1.582 439.363 1.00 143.16 561 ALA B O 1
ATOM 5800 N N . VAL B 1 355 ? 10.100 0.222 438.550 1.00 135.95 562 VAL B N 1
ATOM 5801 C CA . VAL B 1 355 ? 9.996 -0.279 437.186 1.00 120.60 562 VAL B CA 1
ATOM 5802 C C . VAL B 1 355 ? 10.167 0.883 436.216 1.00 113.47 562 VAL B C 1
ATOM 5803 O O . VAL B 1 355 ? 10.124 2.056 436.594 1.00 103.41 562 VAL B O 1
ATOM 5807 N N . ASP B 1 356 ? 10.367 0.535 434.946 1.00 108.22 563 ASP B N 1
ATOM 5808 C CA . ASP B 1 356 ? 10.486 1.504 433.866 1.00 110.87 563 ASP B CA 1
ATOM 5809 C C . ASP B 1 356 ? 9.708 0.979 432.669 1.00 129.91 563 ASP B C 1
ATOM 5810 O O . ASP B 1 356 ? 9.877 -0.180 432.279 1.00 147.36 563 ASP B O 1
ATOM 5815 N N . ALA B 1 357 ? 8.856 1.830 432.089 1.00 121.35 564 ALA B N 1
ATOM 5816 C CA . ALA B 1 357 ? 8.014 1.439 430.962 1.00 105.82 564 ALA B CA 1
ATOM 5817 C C . ALA B 1 357 ? 8.801 1.183 429.681 1.00 100.35 564 ALA B C 1
ATOM 5818 O O . ALA B 1 357 ? 8.203 0.750 428.690 1.00 78.11 564 ALA B O 1
ATOM 5820 N N . ASP B 1 358 ? 10.111 1.435 429.671 1.00 89.01 565 ASP B N 1
ATOM 5821 C CA . ASP B 1 358 ? 10.931 1.220 428.485 1.00 86.47 565 ASP B CA 1
ATOM 5822 C C . ASP B 1 358 ? 11.326 -0.245 428.331 1.00 92.29 565 ASP B C 1
ATOM 5823 O O . ASP B 1 358 ? 10.646 -1.137 428.849 1.00 93.11 565 ASP B O 1
ATOM 5828 N N . SER B 1 359 ? 12.425 -0.499 427.622 1.00 86.75 566 SER B N 1
ATOM 5829 C CA . SER B 1 359 ? 12.904 -1.856 427.401 1.00 83.01 566 SER B CA 1
ATOM 5830 C C . SER B 1 359 ? 14.423 -1.839 427.308 1.00 78.12 566 SER B C 1
ATOM 5831 O O . SER B 1 359 ? 15.038 -0.795 427.076 1.00 77.75 566 SER B O 1
ATOM 5834 N N . GLY B 1 360 ? 15.022 -3.014 427.492 1.00 78.97 567 GLY B N 1
ATOM 5835 C CA . GLY B 1 360 ? 16.466 -3.131 427.357 1.00 79.40 567 GLY B CA 1
ATOM 5836 C C . GLY B 1 360 ? 17.195 -2.341 428.427 1.00 81.62 567 GLY B C 1
ATOM 5837 O O . GLY B 1 360 ? 16.747 -2.239 429.574 1.00 98.13 567 GLY B O 1
ATOM 5838 N N . HIS B 1 361 ? 18.338 -1.765 428.048 1.00 81.35 568 HIS B N 1
ATOM 5839 C CA . HIS B 1 361 ? 19.084 -0.934 428.984 1.00 83.36 568 HIS B CA 1
ATOM 5840 C C . HIS B 1 361 ? 18.308 0.310 429.393 1.00 87.80 568 HIS B C 1
ATOM 5841 O O . HIS B 1 361 ? 18.645 0.930 430.406 1.00 105.97 568 HIS B O 1
ATOM 5848 N N . ASN B 1 362 ? 17.281 0.693 428.635 1.00 92.20 569 ASN B N 1
ATOM 5849 C CA . ASN B 1 362 ? 16.438 1.804 429.053 1.00 114.95 569 ASN B CA 1
ATOM 5850 C C . ASN B 1 362 ? 15.504 1.427 430.196 1.00 117.17 569 ASN B C 1
ATOM 5851 O O . ASN B 1 362 ? 14.909 2.323 430.805 1.00 115.93 569 ASN B O 1
ATOM 5856 N N . ALA B 1 363 ? 15.357 0.131 430.490 1.00 122.41 570 ALA B N 1
ATOM 5857 C CA . ALA B 1 363 ? 14.584 -0.350 431.631 1.00 124.13 570 ALA B CA 1
ATOM 5858 C C . ALA B 1 363 ? 15.458 -1.112 432.623 1.00 119.73 570 ALA B C 1
ATOM 5859 O O . ALA B 1 363 ? 14.947 -1.906 433.419 1.00 129.78 570 ALA B O 1
ATOM 5861 N N . TRP B 1 364 ? 16.766 -0.882 432.585 1.00 111.95 571 TRP B N 1
ATOM 5862 C CA . TRP B 1 364 ? 17.712 -1.511 433.497 1.00 110.53 571 TRP B CA 1
ATOM 5863 C C . TRP B 1 364 ? 17.756 -0.710 434.790 1.00 112.60 571 TRP B C 1
ATOM 5864 O O . TRP B 1 364 ? 18.186 0.444 434.785 1.00 112.10 571 TRP B O 1
ATOM 5875 N N . LEU B 1 365 ? 17.333 -1.311 435.893 1.00 105.24 572 LEU B N 1
ATOM 5876 C CA . LEU B 1 365 ? 17.158 -0.583 437.141 1.00 104.44 572 LEU B CA 1
ATOM 5877 C C . LEU B 1 365 ? 18.340 -0.813 438.075 1.00 122.74 572 LEU B C 1
ATOM 5878 O O . LEU B 1 365 ? 18.696 -1.959 438.369 1.00 127.62 572 LEU B O 1
ATOM 5883 N N . SER B 1 366 ? 18.935 0.284 438.543 1.00 125.43 573 SER B N 1
ATOM 5884 C CA . SER B 1 366 ? 20.101 0.255 439.423 1.00 121.64 573 SER B CA 1
ATOM 5885 C C . SER B 1 366 ? 19.866 1.221 440.577 1.00 124.62 573 SER B C 1
ATOM 5886 O O . SER B 1 366 ? 19.840 2.439 440.373 1.00 122.05 573 SER B O 1
ATOM 5889 N N . TYR B 1 367 ? 19.716 0.684 441.788 1.00 141.63 574 TYR B N 1
ATOM 5890 C CA . TYR B 1 367 ? 19.440 1.496 442.967 1.00 134.30 574 TYR B CA 1
ATOM 5891 C C . TYR B 1 367 ? 20.746 1.928 443.620 1.00 137.01 574 TYR B C 1
ATOM 5892 O O . TYR B 1 367 ? 21.588 1.089 443.955 1.00 115.28 574 TYR B O 1
ATOM 5901 N N . HIS B 1 368 ? 20.907 3.235 443.804 1.00 140.58 575 HIS B N 1
ATOM 5902 C CA . HIS B 1 368 ? 22.099 3.804 444.415 1.00 151.97 575 HIS B CA 1
ATOM 5903 C C . HIS B 1 368 ? 21.722 4.566 445.675 1.00 146.94 575 HIS B C 1
ATOM 5904 O O . HIS B 1 368 ? 20.682 5.228 445.726 1.00 151.90 575 HIS B O 1
ATOM 5911 N N . VAL B 1 369 ? 22.577 4.471 446.688 1.00 131.67 576 VAL B N 1
ATOM 5912 C CA . VAL B 1 369 ? 22.388 5.217 447.924 1.00 135.32 576 VAL B CA 1
ATOM 5913 C C . VAL B 1 369 ? 22.884 6.641 447.704 1.00 127.85 576 VAL B C 1
ATOM 5914 O O . VAL B 1 369 ? 24.080 6.924 447.841 1.00 137.16 576 VAL B O 1
ATOM 5918 N N . LEU B 1 370 ? 21.966 7.544 447.350 1.00 122.69 577 LEU B N 1
ATOM 5919 C CA . LEU B 1 370 ? 22.349 8.915 447.024 1.00 126.76 577 LEU B CA 1
ATOM 5920 C C . LEU B 1 370 ? 22.814 9.668 448.267 1.00 128.03 577 LEU B C 1
ATOM 5921 O O . LEU B 1 370 ? 23.870 10.313 448.254 1.00 125.69 577 LEU B O 1
ATOM 5926 N N . GLN B 1 371 ? 22.040 9.601 449.351 1.00 136.06 578 GLN B N 1
ATOM 5927 C CA . GLN B 1 371 ? 22.362 10.339 450.566 1.00 143.71 578 GLN B CA 1
ATOM 5928 C C . GLN B 1 371 ? 21.968 9.514 451.784 1.00 140.01 578 GLN B C 1
ATOM 5929 O O . GLN B 1 371 ? 21.104 8.640 451.710 1.00 135.52 578 GLN B O 1
ATOM 5935 N N . ALA B 1 372 ? 22.614 9.806 452.913 1.00 142.73 579 ALA B N 1
ATOM 5936 C CA . ALA B 1 372 ? 22.339 9.090 454.152 1.00 165.29 579 ALA B CA 1
ATOM 5937 C C . ALA B 1 372 ? 22.902 9.876 455.326 1.00 171.59 579 ALA B C 1
ATOM 5938 O O . ALA B 1 372 ? 23.890 10.602 455.190 1.00 178.15 579 ALA B O 1
ATOM 5940 N N . SER B 1 373 ? 22.258 9.719 456.482 1.00 168.74 580 SER B N 1
ATOM 5941 C CA . SER B 1 373 ? 22.781 10.274 457.721 1.00 161.02 580 SER B CA 1
ATOM 5942 C C . SER B 1 373 ? 23.879 9.410 458.329 1.00 167.18 580 SER B C 1
ATOM 5943 O O . SER B 1 373 ? 24.540 9.850 459.275 1.00 152.83 580 SER B O 1
ATOM 5945 N N . ASP B 1 374 ? 24.087 8.203 457.807 1.00 165.91 581 ASP B N 1
ATOM 5946 C CA . ASP B 1 374 ? 25.134 7.308 458.277 1.00 172.46 581 ASP B CA 1
ATOM 5947 C C . ASP B 1 374 ? 25.731 6.542 457.104 1.00 172.10 581 ASP B C 1
ATOM 5948 O O . ASP B 1 374 ? 25.026 5.759 456.451 1.00 154.43 581 ASP B O 1
ATOM 5953 N N . PRO B 1 375 ? 27.015 6.732 456.807 1.00 182.22 582 PRO B N 1
ATOM 5954 C CA . PRO B 1 375 ? 27.649 5.922 455.763 1.00 193.41 582 PRO B CA 1
ATOM 5955 C C . PRO B 1 375 ? 28.148 4.597 456.325 1.00 202.44 582 PRO B C 1
ATOM 5956 O O . PRO B 1 375 ? 28.724 4.532 457.414 1.00 201.76 582 PRO B O 1
ATOM 5960 N N . GLY B 1 376 ? 27.902 3.525 455.575 1.00 200.85 583 GLY B N 1
ATOM 5961 C CA . GLY B 1 376 ? 28.320 2.199 455.970 1.00 188.82 583 GLY B CA 1
ATOM 5962 C C . GLY B 1 376 ? 27.358 1.453 456.868 1.00 167.94 583 GLY B C 1
ATOM 5963 O O . GLY B 1 376 ? 27.655 0.314 457.250 1.00 156.88 583 GLY B O 1
ATOM 5964 N N . LEU B 1 377 ? 26.219 2.052 457.217 1.00 160.63 584 LEU B N 1
ATOM 5965 C CA . LEU B 1 377 ? 25.242 1.368 458.058 1.00 150.19 584 LEU B CA 1
ATOM 5966 C C . LEU B 1 377 ? 24.340 0.452 457.239 1.00 153.20 584 LEU B C 1
ATOM 5967 O O . LEU B 1 377 ? 24.036 -0.666 457.669 1.00 148.78 584 LEU B O 1
ATOM 5972 N N . PHE B 1 378 ? 23.912 0.902 456.061 1.00 155.86 585 PHE B N 1
ATOM 5973 C CA . PHE B 1 378 ? 22.993 0.157 455.211 1.00 152.47 585 PHE B CA 1
ATOM 5974 C C . PHE B 1 378 ? 23.677 -0.233 453.909 1.00 147.56 585 PHE B C 1
ATOM 5975 O O . PHE B 1 378 ? 24.284 0.612 453.241 1.00 138.04 585 PHE B O 1
ATOM 5983 N N . SER B 1 379 ? 23.570 -1.509 453.551 1.00 144.47 586 SER B N 1
ATOM 5984 C CA . SER B 1 379 ? 24.019 -2.018 452.264 1.00 143.93 586 SER B CA 1
ATOM 5985 C C . SER B 1 379 ? 22.799 -2.282 451.393 1.00 135.13 586 SER B C 1
ATOM 5986 O O . SER B 1 379 ? 21.825 -2.890 451.850 1.00 142.86 586 SER B O 1
ATOM 5989 N N . LEU B 1 380 ? 22.852 -1.820 450.148 1.00 130.28 587 LEU B N 1
ATOM 5990 C CA . LEU B 1 380 ? 21.728 -1.907 449.226 1.00 145.12 587 LEU B CA 1
ATOM 5991 C C . LEU B 1 380 ? 22.155 -2.694 447.997 1.00 159.96 587 LEU B C 1
ATOM 5992 O O . LEU B 1 380 ? 23.131 -2.329 447.331 1.00 150.26 587 LEU B O 1
ATOM 5997 N N . GLY B 1 381 ? 21.430 -3.771 447.704 1.00 160.80 588 GLY B N 1
ATOM 5998 C CA . GLY B 1 381 ? 21.673 -4.540 446.501 1.00 154.16 588 GLY B CA 1
ATOM 5999 C C . GLY B 1 381 ? 21.491 -3.694 445.260 1.00 141.82 588 GLY B C 1
ATOM 6000 O O . GLY B 1 381 ? 20.398 -3.177 445.011 1.00 137.35 588 GLY B O 1
ATOM 6001 N N . LEU B 1 382 ? 22.563 -3.542 444.476 1.00 146.67 589 LEU B N 1
ATOM 6002 C CA . LEU B 1 382 ? 22.520 -2.649 443.323 1.00 132.34 589 LEU B CA 1
ATOM 6003 C C . LEU B 1 382 ? 21.430 -3.051 442.338 1.00 116.57 589 LEU B C 1
ATOM 6004 O O . LEU B 1 382 ? 20.881 -2.194 441.637 1.00 110.28 589 LEU B O 1
ATOM 6009 N N . ARG B 1 383 ? 21.087 -4.338 442.285 1.00 130.40 590 ARG B N 1
ATOM 6010 C CA . ARG B 1 383 ? 20.043 -4.836 441.400 1.00 148.10 590 ARG B CA 1
ATOM 6011 C C . ARG B 1 383 ? 18.794 -5.304 442.127 1.00 163.05 590 ARG B C 1
ATOM 6012 O O . ARG B 1 383 ? 17.701 -5.214 441.565 1.00 168.07 590 ARG B O 1
ATOM 6020 N N . THR B 1 384 ? 18.928 -5.803 443.356 1.00 168.07 591 THR B N 1
ATOM 6021 C CA . THR B 1 384 ? 17.786 -6.390 444.046 1.00 158.43 591 THR B CA 1
ATOM 6022 C C . THR B 1 384 ? 16.881 -5.324 444.651 1.00 143.66 591 THR B C 1
ATOM 6023 O O . THR B 1 384 ? 15.652 -5.439 444.585 1.00 130.57 591 THR B O 1
ATOM 6027 N N . GLY B 1 385 ? 17.464 -4.282 445.239 1.00 149.04 592 GLY B N 1
ATOM 6028 C CA . GLY B 1 385 ? 16.696 -3.241 445.887 1.00 155.01 592 GLY B CA 1
ATOM 6029 C C . GLY B 1 385 ? 16.459 -3.445 447.367 1.00 148.68 592 GLY B C 1
ATOM 6030 O O . GLY B 1 385 ? 15.833 -2.586 448.001 1.00 136.53 592 GLY B O 1
ATOM 6031 N N . GLU B 1 386 ? 16.931 -4.550 447.936 1.00 147.15 593 GLU B N 1
ATOM 6032 C CA . GLU B 1 386 ? 16.783 -4.788 449.365 1.00 147.53 593 GLU B CA 1
ATOM 6033 C C . GLU B 1 386 ? 17.733 -3.882 450.137 1.00 156.51 593 GLU B C 1
ATOM 6034 O O . GLU B 1 386 ? 18.945 -3.894 449.890 1.00 128.18 593 GLU B O 1
ATOM 6040 N N . VAL B 1 387 ? 17.193 -3.095 451.068 1.00 159.97 594 VAL B N 1
ATOM 6041 C CA . VAL B 1 387 ? 18.022 -2.294 451.964 1.00 149.92 594 VAL B CA 1
ATOM 6042 C C . VAL B 1 387 ? 18.256 -3.093 453.240 1.00 145.42 594 VAL B C 1
ATOM 6043 O O . VAL B 1 387 ? 17.308 -3.569 453.877 1.00 144.79 594 VAL B O 1
ATOM 6047 N N . ARG B 1 388 ? 19.526 -3.284 453.586 1.00 148.18 595 ARG B N 1
ATOM 6048 C CA . ARG B 1 388 ? 19.914 -4.094 454.729 1.00 148.26 595 ARG B CA 1
ATOM 6049 C C . ARG B 1 388 ? 20.865 -3.302 455.614 1.00 151.27 595 ARG B C 1
ATOM 6050 O O . ARG B 1 388 ? 21.337 -2.221 455.251 1.00 151.36 595 ARG B O 1
ATOM 6058 N N . THR B 1 389 ? 21.133 -3.853 456.793 1.00 155.47 596 THR B N 1
ATOM 6059 C CA . THR B 1 389 ? 22.128 -3.309 457.708 1.00 148.24 596 THR B CA 1
ATOM 6060 C C . THR B 1 389 ? 23.460 -4.014 457.460 1.00 162.46 596 THR B C 1
ATOM 6061 O O . THR B 1 389 ? 23.539 -5.245 457.560 1.00 155.12 596 THR B O 1
ATOM 6065 N N . ALA B 1 390 ? 24.498 -3.234 457.134 1.00 159.25 597 ALA B N 1
ATOM 6066 C CA . ALA B 1 390 ? 25.808 -3.782 456.794 1.00 163.11 597 ALA B CA 1
ATOM 6067 C C . ALA B 1 390 ? 26.661 -4.123 458.010 1.00 159.60 597 ALA B C 1
ATOM 6068 O O . ALA B 1 390 ? 27.462 -5.064 457.949 1.00 160.39 597 ALA B O 1
ATOM 6070 N N . ARG B 1 391 ? 26.525 -3.379 459.105 1.00 164.50 598 ARG B N 1
ATOM 6071 C CA . ARG B 1 391 ? 27.282 -3.633 460.323 1.00 163.71 598 ARG B CA 1
ATOM 6072 C C . ARG B 1 391 ? 26.320 -3.783 461.492 1.00 159.73 598 ARG B C 1
ATOM 6073 O O . ARG B 1 391 ? 25.111 -3.574 461.363 1.00 165.93 598 ARG B O 1
ATOM 6081 N N . ALA B 1 392 ? 26.871 -4.153 462.644 1.00 165.55 599 ALA B N 1
ATOM 6082 C CA . ALA B 1 392 ? 26.073 -4.230 463.854 1.00 167.53 599 ALA B CA 1
ATOM 6083 C C . ALA B 1 392 ? 25.631 -2.834 464.286 1.00 183.87 599 ALA B C 1
ATOM 6084 O O . ALA B 1 392 ? 26.249 -1.823 463.946 1.00 189.24 599 ALA B O 1
ATOM 6086 N N . LEU B 1 393 ? 24.539 -2.788 465.045 1.00 181.88 600 LEU B N 1
ATOM 6087 C CA . LEU B 1 393 ? 23.971 -1.521 465.496 1.00 186.09 600 LEU B CA 1
ATOM 6088 C C . LEU B 1 393 ? 24.700 -1.063 466.755 1.00 203.11 600 LEU B C 1
ATOM 6089 O O . LEU B 1 393 ? 24.518 -1.639 467.833 1.00 193.43 600 LEU B O 1
ATOM 6091 N N . SER B 1 394 ? 25.527 -0.028 466.618 1.00 218.62 601 SER B N 1
ATOM 6092 C CA . SER B 1 394 ? 26.202 0.585 467.753 1.00 219.61 601 SER B CA 1
ATOM 6093 C C . SER B 1 394 ? 25.299 1.635 468.387 1.00 215.60 601 SER B C 1
ATOM 6094 O O . SER B 1 394 ? 24.595 2.370 467.688 1.00 219.87 601 SER B O 1
ATOM 6096 N N . ASP B 1 395 ? 25.325 1.704 469.719 1.00 210.46 602 ASP B N 1
ATOM 6097 C CA . ASP B 1 395 ? 24.471 2.646 470.434 1.00 195.77 602 ASP B CA 1
ATOM 6098 C C . ASP B 1 395 ? 24.947 4.087 470.312 1.00 197.22 602 ASP B C 1
ATOM 6099 O O . ASP B 1 395 ? 24.222 4.996 470.731 1.00 182.87 602 ASP B O 1
ATOM 6104 N N . LYS B 1 396 ? 26.139 4.319 469.760 1.00 195.61 603 LYS B N 1
ATOM 6105 C CA . LYS B 1 396 ? 26.541 5.676 469.420 1.00 201.27 603 LYS B CA 1
ATOM 6106 C C . LYS B 1 396 ? 25.740 6.226 468.247 1.00 203.36 603 LYS B C 1
ATOM 6107 O O . LYS B 1 396 ? 25.651 7.449 468.091 1.00 210.89 603 LYS B O 1
ATOM 6109 N N . ASP B 1 397 ? 25.155 5.353 467.428 1.00 198.80 604 ASP B N 1
ATOM 6110 C CA . ASP B 1 397 ? 24.323 5.791 466.316 1.00 187.96 604 ASP B CA 1
ATOM 6111 C C . ASP B 1 397 ? 23.063 6.482 466.828 1.00 191.14 604 ASP B C 1
ATOM 6112 O O . ASP B 1 397 ? 22.543 6.163 467.901 1.00 192.40 604 ASP B O 1
ATOM 6117 N N . ALA B 1 398 ? 22.572 7.438 466.045 1.00 186.00 605 ALA B N 1
ATOM 6118 C CA . ALA B 1 398 ? 21.366 8.164 466.407 1.00 187.74 605 ALA B CA 1
ATOM 6119 C C . ALA B 1 398 ? 20.124 7.327 466.110 1.00 190.53 605 ALA B C 1
ATOM 6120 O O . ALA B 1 398 ? 20.134 6.428 465.265 1.00 183.95 605 ALA B O 1
ATOM 6122 N N . ALA B 1 399 ? 19.041 7.636 466.826 1.00 190.89 606 ALA B N 1
ATOM 6123 C CA . ALA B 1 399 ? 17.787 6.919 466.613 1.00 184.63 606 ALA B CA 1
ATOM 6124 C C . ALA B 1 399 ? 17.196 7.245 465.247 1.00 183.19 606 ALA B C 1
ATOM 6125 O O . ALA B 1 399 ? 16.891 6.342 464.460 1.00 190.92 606 ALA B O 1
ATOM 6127 N N . ARG B 1 400 ? 17.035 8.531 464.945 1.00 182.00 607 ARG B N 1
ATOM 6128 C CA . ARG B 1 400 ? 16.455 8.952 463.677 1.00 161.21 607 ARG B CA 1
ATOM 6129 C C . ARG B 1 400 ? 17.500 8.852 462.572 1.00 161.63 607 ARG B C 1
ATOM 6130 O O . ARG B 1 400 ? 18.569 9.465 462.662 1.00 163.04 607 ARG B O 1
ATOM 6132 N N . GLN B 1 401 ? 17.190 8.082 461.531 1.00 162.33 608 GLN B N 1
ATOM 6133 C CA . GLN B 1 401 ? 18.072 7.919 460.383 1.00 160.01 608 GLN B CA 1
ATOM 6134 C C . GLN B 1 401 ? 17.296 8.240 459.114 1.00 154.56 608 GLN B C 1
ATOM 6135 O O . GLN B 1 401 ? 16.196 7.717 458.908 1.00 148.61 608 GLN B O 1
ATOM 6137 N N . ARG B 1 402 ? 17.869 9.096 458.271 1.00 153.96 609 ARG B N 1
ATOM 6138 C CA . ARG B 1 402 ? 17.242 9.530 457.029 1.00 144.19 609 ARG B CA 1
ATOM 6139 C C . ARG B 1 402 ? 18.065 9.025 455.853 1.00 141.50 609 ARG B C 1
ATOM 6140 O O . ARG B 1 402 ? 19.255 9.339 455.744 1.00 144.98 609 ARG B O 1
ATOM 6142 N N . LEU B 1 403 ? 17.431 8.247 454.981 1.00 146.33 610 LEU B N 1
ATOM 6143 C CA . LEU B 1 403 ? 18.059 7.703 453.787 1.00 139.78 610 LEU B CA 1
ATOM 6144 C C . LEU B 1 403 ? 17.429 8.330 452.548 1.00 136.46 610 LEU B C 1
ATOM 6145 O O . LEU B 1 403 ? 16.243 8.666 452.539 1.00 132.68 610 LEU B O 1
ATOM 6150 N N . LEU B 1 404 ? 18.236 8.501 451.503 1.00 142.16 611 LEU B N 1
ATOM 6151 C CA . LEU B 1 404 ? 17.785 9.095 450.244 1.00 138.11 611 LEU B CA 1
ATOM 6152 C C . LEU B 1 404 ? 18.300 8.228 449.101 1.00 125.16 611 LEU B C 1
ATOM 6153 O O . LEU B 1 404 ? 19.483 8.291 448.746 1.00 124.81 611 LEU B O 1
ATOM 6158 N N . VAL B 1 405 ? 17.405 7.426 448.528 1.00 123.49 612 VAL B N 1
ATOM 6159 C CA . VAL B 1 405 ? 17.742 6.476 447.478 1.00 133.98 612 VAL B CA 1
ATOM 6160 C C . VAL B 1 405 ? 17.408 7.091 446.127 1.00 141.35 612 VAL B C 1
ATOM 6161 O O . VAL B 1 405 ? 16.500 7.924 445.998 1.00 142.19 612 VAL B O 1
ATOM 6165 N N . ALA B 1 406 ? 18.162 6.683 445.110 1.00 129.56 613 ALA B N 1
ATOM 6166 C CA . ALA B 1 406 ? 17.959 7.132 443.741 1.00 121.88 613 ALA B CA 1
ATOM 6167 C C . ALA B 1 406 ? 17.898 5.916 442.830 1.00 126.63 613 ALA B C 1
ATOM 6168 O O . ALA B 1 406 ? 18.783 5.055 442.878 1.00 132.69 613 ALA B O 1
ATOM 6170 N N . VAL B 1 407 ? 16.849 5.843 442.015 1.00 122.25 614 VAL B N 1
ATOM 6171 C CA . VAL B 1 407 ? 16.676 4.776 441.036 1.00 121.55 614 VAL B CA 1
ATOM 6172 C C . VAL B 1 407 ? 17.068 5.325 439.670 1.00 129.49 614 VAL B C 1
ATOM 6173 O O . VAL B 1 407 ? 16.512 6.331 439.214 1.00 126.81 614 VAL B O 1
ATOM 6177 N N . ARG B 1 408 ? 18.026 4.671 439.018 1.00 129.75 615 ARG B N 1
ATOM 6178 C CA . ARG B 1 408 ? 18.551 5.118 437.737 1.00 124.29 615 ARG B CA 1
ATOM 6179 C C . ARG B 1 408 ? 18.475 3.985 436.726 1.00 127.86 615 ARG B C 1
ATOM 6180 O O . ARG B 1 408 ? 18.656 2.815 437.076 1.00 124.36 615 ARG B O 1
ATOM 6188 N N . ASP B 1 409 ? 18.212 4.339 435.473 1.00 139.00 616 ASP B N 1
ATOM 6189 C CA . ASP B 1 409 ? 18.187 3.355 434.404 1.00 142.22 616 ASP B CA 1
ATOM 6190 C C . ASP B 1 409 ? 19.535 3.308 433.687 1.00 142.50 616 ASP B C 1
ATOM 6191 O O . ASP B 1 409 ? 20.356 4.221 433.791 1.00 132.14 616 ASP B O 1
ATOM 6196 N N . GLY B 1 410 ? 19.758 2.211 432.963 1.00 151.47 617 GLY B N 1
ATOM 6197 C CA . GLY B 1 410 ? 20.998 1.957 432.258 1.00 155.49 617 GLY B CA 1
ATOM 6198 C C . GLY B 1 410 ? 21.178 2.692 430.949 1.00 130.85 617 GLY B C 1
ATOM 6199 O O . GLY B 1 410 ? 22.159 2.445 430.242 1.00 97.85 617 GLY B O 1
ATOM 6200 N N . GLY B 1 411 ? 20.255 3.591 430.598 1.00 135.08 618 GLY B N 1
ATOM 6201 C CA . GLY B 1 411 ? 20.404 4.384 429.399 1.00 135.32 618 GLY B CA 1
ATOM 6202 C C . GLY B 1 411 ? 21.437 5.487 429.553 1.00 139.37 618 GLY B C 1
ATOM 6203 O O . GLY B 1 411 ? 21.905 5.802 430.647 1.00 111.65 618 GLY B O 1
ATOM 6204 N N . GLN B 1 412 ? 21.798 6.079 428.420 1.00 145.38 619 GLN B N 1
ATOM 6205 C CA . GLN B 1 412 ? 22.763 7.177 428.374 1.00 142.07 619 GLN B CA 1
ATOM 6206 C C . GLN B 1 412 ? 22.185 8.301 427.526 1.00 137.46 619 GLN B C 1
ATOM 6207 O O . GLN B 1 412 ? 22.077 8.146 426.292 1.00 123.14 619 GLN B O 1
ATOM 6209 N N . PRO B 1 413 ? 21.800 9.440 428.124 1.00 147.68 620 PRO B N 1
ATOM 6210 C CA . PRO B 1 413 ? 21.872 9.716 429.564 1.00 151.11 620 PRO B CA 1
ATOM 6211 C C . PRO B 1 413 ? 20.750 9.046 430.354 1.00 142.76 620 PRO B C 1
ATOM 6212 O O . PRO B 1 413 ? 19.661 8.841 429.817 1.00 149.96 620 PRO B O 1
ATOM 6216 N N . PRO B 1 414 ? 21.016 8.710 431.611 1.00 120.67 621 PRO B N 1
ATOM 6217 C CA . PRO B 1 414 ? 20.027 7.986 432.411 1.00 99.40 621 PRO B CA 1
ATOM 6218 C C . PRO B 1 414 ? 18.944 8.904 432.963 1.00 89.93 621 PRO B C 1
ATOM 6219 O O . PRO B 1 414 ? 19.093 10.125 433.037 1.00 90.08 621 PRO B O 1
ATOM 6223 N N . LEU B 1 415 ? 17.834 8.280 433.350 1.00 90.24 622 LEU B N 1
ATOM 6224 C CA . LEU B 1 415 ? 16.740 8.940 434.044 1.00 104.72 622 LEU B CA 1
ATOM 6225 C C . LEU B 1 415 ? 16.582 8.314 435.423 1.00 146.61 622 LEU B C 1
ATOM 6226 O O . LEU B 1 415 ? 16.826 7.119 435.609 1.00 154.06 622 LEU B O 1
ATOM 6231 N N . SER B 1 416 ? 16.166 9.126 436.391 1.00 161.35 623 SER B N 1
ATOM 6232 C CA . SER B 1 416 ? 16.199 8.710 437.784 1.00 175.27 623 SER B CA 1
ATOM 6233 C C . SER B 1 416 ? 14.945 9.173 438.511 1.00 170.47 623 SER B C 1
ATOM 6234 O O . SER B 1 416 ? 14.232 10.076 438.065 1.00 174.68 623 SER B O 1
ATOM 6237 N N . ALA B 1 417 ? 14.692 8.530 439.650 1.00 161.84 624 ALA B N 1
ATOM 6238 C CA . ALA B 1 417 ? 13.604 8.888 440.549 1.00 144.84 624 ALA B CA 1
ATOM 6239 C C . ALA B 1 417 ? 14.055 8.602 441.971 1.00 138.54 624 ALA B C 1
ATOM 6240 O O . ALA B 1 417 ? 14.473 7.481 442.275 1.00 141.06 624 ALA B O 1
ATOM 6242 N N . THR B 1 418 ? 13.973 9.610 442.831 1.00 140.80 625 THR B N 1
ATOM 6243 C CA . THR B 1 418 ? 14.481 9.525 444.190 1.00 144.54 625 THR B CA 1
ATOM 6244 C C . THR B 1 418 ? 13.348 9.304 445.185 1.00 135.75 625 THR B C 1
ATOM 6245 O O . THR B 1 418 ? 12.191 9.664 444.945 1.00 132.65 625 THR B O 1
ATOM 6249 N N . ALA B 1 419 ? 13.706 8.711 446.322 1.00 131.20 626 ALA B N 1
ATOM 6250 C CA . ALA B 1 419 ? 12.757 8.457 447.395 1.00 133.36 626 ALA B CA 1
ATOM 6251 C C . ALA B 1 419 ? 13.476 8.605 448.728 1.00 159.10 626 ALA B C 1
ATOM 6252 O O . ALA B 1 419 ? 14.685 8.378 448.824 1.00 167.57 626 ALA B O 1
ATOM 6254 N N . THR B 1 420 ? 12.722 8.989 449.754 1.00 162.67 627 THR B N 1
ATOM 6255 C CA . THR B 1 420 ? 13.254 9.214 451.093 1.00 157.29 627 THR B CA 1
ATOM 6256 C C . THR B 1 420 ? 12.751 8.116 452.022 1.00 150.38 627 THR B C 1
ATOM 6257 O O . THR B 1 420 ? 11.539 7.941 452.182 1.00 157.76 627 THR B O 1
ATOM 6261 N N . LEU B 1 421 ? 13.681 7.381 452.629 1.00 132.12 628 LEU B N 1
ATOM 6262 C CA . LEU B 1 421 ? 13.365 6.341 453.605 1.00 134.44 628 LEU B CA 1
ATOM 6263 C C . LEU B 1 421 ? 13.690 6.885 454.992 1.00 171.89 628 LEU B C 1
ATOM 6264 O O . LEU B 1 421 ? 14.858 6.972 455.379 1.00 171.01 628 LEU B O 1
ATOM 6269 N N . LEU B 1 422 ? 12.653 7.255 455.740 1.00 168.17 629 LEU B N 1
ATOM 6270 C CA . LEU B 1 422 ? 12.813 7.691 457.123 1.00 143.14 629 LEU B CA 1
ATOM 6271 C C . LEU B 1 422 ? 12.712 6.465 458.022 1.00 145.40 629 LEU B C 1
ATOM 6272 O O . LEU B 1 422 ? 11.628 5.897 458.193 1.00 145.60 629 LEU B O 1
ATOM 6277 N N . LEU B 1 423 ? 13.843 6.052 458.587 1.00 157.00 630 LEU B N 1
ATOM 6278 C CA . LEU B 1 423 ? 13.914 4.883 459.456 1.00 170.02 630 LEU B CA 1
ATOM 6279 C C . LEU B 1 423 ? 14.474 5.322 460.802 1.00 175.04 630 LEU B C 1
ATOM 6280 O O . LEU B 1 423 ? 15.646 5.701 460.899 1.00 185.19 630 LEU B O 1
ATOM 6282 N N . VAL B 1 424 ? 13.639 5.275 461.838 1.00 160.83 631 VAL B N 1
ATOM 6283 C CA . VAL B 1 424 ? 14.055 5.637 463.185 1.00 159.18 631 VAL B CA 1
ATOM 6284 C C . VAL B 1 424 ? 13.988 4.393 464.064 1.00 185.21 631 VAL B C 1
ATOM 6285 O O . VAL B 1 424 ? 13.252 3.442 463.784 1.00 174.96 631 VAL B O 1
ATOM 6289 N N . PHE B 1 425 ? 14.774 4.410 465.138 1.00 189.42 632 PHE B N 1
ATOM 6290 C CA . PHE B 1 425 ? 14.849 3.286 466.063 1.00 191.48 632 PHE B CA 1
ATOM 6291 C C . PHE B 1 425 ? 14.396 3.690 467.462 1.00 190.30 632 PHE B C 1
ATOM 6292 O O . PHE B 1 425 ? 13.211 3.925 467.697 1.00 187.89 632 PHE B O 1
ATOM 6300 N N . PRO C 1 3 ? 73.724 18.138 287.513 1.00 114.32 210 PRO C N 1
ATOM 6301 C CA . PRO C 1 3 ? 72.814 17.854 288.629 1.00 111.73 210 PRO C CA 1
ATOM 6302 C C . PRO C 1 3 ? 72.958 18.851 289.778 1.00 112.14 210 PRO C C 1
ATOM 6303 O O . PRO C 1 3 ? 74.015 18.916 290.406 1.00 105.75 210 PRO C O 1
ATOM 6307 N N . VAL C 1 4 ? 71.906 19.624 290.041 1.00 112.98 211 VAL C N 1
ATOM 6308 C CA . VAL C 1 4 ? 71.894 20.610 291.114 1.00 111.62 211 VAL C CA 1
ATOM 6309 C C . VAL C 1 4 ? 70.621 20.421 291.929 1.00 116.13 211 VAL C C 1
ATOM 6310 O O . VAL C 1 4 ? 69.545 20.186 291.367 1.00 127.09 211 VAL C O 1
ATOM 6314 N N . PHE C 1 5 ? 70.745 20.513 293.251 1.00 104.68 212 PHE C N 1
ATOM 6315 C CA . PHE C 1 5 ? 69.598 20.432 294.143 1.00 99.24 212 PHE C CA 1
ATOM 6316 C C . PHE C 1 5 ? 69.003 21.817 294.377 1.00 105.05 212 PHE C C 1
ATOM 6317 O O . PHE C 1 5 ? 69.633 22.845 294.117 1.00 107.96 212 PHE C O 1
ATOM 6325 N N . SER C 1 6 ? 67.766 21.830 294.885 1.00 105.18 213 SER C N 1
ATOM 6326 C CA . SER C 1 6 ? 67.125 23.096 295.230 1.00 100.90 213 SER C CA 1
ATOM 6327 C C . SER C 1 6 ? 67.889 23.809 296.337 1.00 91.81 213 SER C C 1
ATOM 6328 O O . SER C 1 6 ? 68.062 25.033 296.298 1.00 87.46 213 SER C O 1
ATOM 6331 N N . GLN C 1 7 ? 68.346 23.059 297.337 1.00 91.51 214 GLN C N 1
ATOM 6332 C CA . GLN C 1 7 ? 69.112 23.607 298.444 1.00 91.97 214 GLN C CA 1
ATOM 6333 C C . GLN C 1 7 ? 70.261 22.665 298.764 1.00 87.75 214 GLN C C 1
ATOM 6334 O O . GLN C 1 7 ? 70.233 21.480 298.424 1.00 78.95 214 GLN C O 1
ATOM 6340 N N . ASP C 1 8 ? 71.280 23.211 299.429 1.00 95.48 215 ASP C N 1
ATOM 6341 C CA . ASP C 1 8 ? 72.375 22.374 299.904 1.00 109.72 215 ASP C CA 1
ATOM 6342 C C . ASP C 1 8 ? 71.940 21.526 301.094 1.00 106.91 215 ASP C C 1
ATOM 6343 O O . ASP C 1 8 ? 72.271 20.337 301.173 1.00 98.82 215 ASP C O 1
ATOM 6348 N N . VAL C 1 9 ? 71.190 22.115 302.023 1.00 101.25 216 VAL C N 1
ATOM 6349 C CA . VAL C 1 9 ? 70.780 21.452 303.255 1.00 78.03 216 VAL C CA 1
ATOM 6350 C C . VAL C 1 9 ? 69.258 21.446 303.321 1.00 73.79 216 VAL C C 1
ATOM 6351 O O . VAL C 1 9 ? 68.615 22.468 303.056 1.00 74.96 216 VAL C O 1
ATOM 6355 N N . TYR C 1 10 ? 68.689 20.295 303.672 1.00 67.16 217 TYR C N 1
ATOM 6356 C CA . TYR C 1 10 ? 67.255 20.144 303.868 1.00 75.03 217 TYR C CA 1
ATOM 6357 C C . TYR C 1 10 ? 66.975 19.797 305.323 1.00 83.43 217 TYR C C 1
ATOM 6358 O O . TYR C 1 10 ? 67.719 19.030 305.941 1.00 90.81 217 TYR C O 1
ATOM 6367 N N . ARG C 1 11 ? 65.899 20.365 305.865 1.00 89.28 218 ARG C N 1
ATOM 6368 C CA . ARG C 1 11 ? 65.513 20.150 307.255 1.00 84.55 218 ARG C CA 1
ATOM 6369 C C . ARG C 1 11 ? 64.031 19.816 307.312 1.00 63.17 218 ARG C C 1
ATOM 6370 O O . ARG C 1 11 ? 63.199 20.594 306.835 1.00 61.59 218 ARG C O 1
ATOM 6378 N N . VAL C 1 12 ? 63.703 18.667 307.902 1.00 55.52 219 VAL C N 1
ATOM 6379 C CA . VAL C 1 12 ? 62.322 18.241 308.069 1.00 58.19 219 VAL C CA 1
ATOM 6380 C C . VAL C 1 12 ? 62.071 17.950 309.543 1.00 63.97 219 VAL C C 1
ATOM 6381 O O . VAL C 1 12 ? 62.999 17.767 310.335 1.00 66.35 219 VAL C O 1
ATOM 6385 N N . ARG C 1 13 ? 60.790 17.917 309.906 1.00 58.73 220 ARG C N 1
ATOM 6386 C CA . ARG C 1 13 ? 60.358 17.631 311.269 1.00 54.26 220 ARG C CA 1
ATOM 6387 C C . ARG C 1 13 ? 59.361 16.483 311.220 1.00 64.15 220 ARG C C 1
ATOM 6388 O O . ARG C 1 13 ? 58.307 16.602 310.585 1.00 71.74 220 ARG C O 1
ATOM 6396 N N . LEU C 1 14 ? 59.696 15.373 311.875 1.00 52.47 221 LEU C N 1
ATOM 6397 C CA . LEU C 1 14 ? 58.869 14.169 311.861 1.00 51.85 221 LEU C CA 1
ATOM 6398 C C . LEU C 1 14 ? 58.437 13.806 313.275 1.00 52.04 221 LEU C C 1
ATOM 6399 O O . LEU C 1 14 ? 59.300 13.649 314.157 1.00 51.86 221 LEU C O 1
ATOM 6404 N N . PRO C 1 15 ? 57.140 13.660 313.546 1.00 62.77 222 PRO C N 1
ATOM 6405 C CA . PRO C 1 15 ? 56.717 13.127 314.845 1.00 61.82 222 PRO C CA 1
ATOM 6406 C C . PRO C 1 15 ? 57.196 11.695 315.016 1.00 55.41 222 PRO C C 1
ATOM 6407 O O . PRO C 1 15 ? 57.285 10.931 314.055 1.00 51.71 222 PRO C O 1
ATOM 6411 N N . GLU C 1 16 ? 57.512 11.330 316.261 1.00 57.16 223 GLU C N 1
ATOM 6412 C CA . GLU C 1 16 ? 58.043 9.994 316.495 1.00 61.49 223 GLU C CA 1
ATOM 6413 C C . GLU C 1 16 ? 57.001 8.909 316.255 1.00 58.21 223 GLU C C 1
ATOM 6414 O O . GLU C 1 16 ? 57.372 7.752 316.038 1.00 78.69 223 GLU C O 1
ATOM 6420 N N . ASP C 1 17 ? 55.715 9.253 316.276 1.00 52.47 224 ASP C N 1
ATOM 6421 C CA . ASP C 1 17 ? 54.657 8.312 315.943 1.00 68.64 224 ASP C CA 1
ATOM 6422 C C . ASP C 1 17 ? 54.327 8.316 314.456 1.00 81.83 224 ASP C C 1
ATOM 6423 O O . ASP C 1 17 ? 53.226 7.902 314.071 1.00 52.72 224 ASP C O 1
ATOM 6428 N N . LEU C 1 18 ? 55.250 8.785 313.621 1.00 89.65 225 LEU C N 1
ATOM 6429 C CA . LEU C 1 18 ? 55.031 8.792 312.184 1.00 89.10 225 LEU C CA 1
ATOM 6430 C C . LEU C 1 18 ? 54.905 7.361 311.675 1.00 83.86 225 LEU C C 1
ATOM 6431 O O . LEU C 1 18 ? 55.701 6.495 312.064 1.00 103.13 225 LEU C O 1
ATOM 6436 N N . PRO C 1 19 ? 53.928 7.070 310.825 1.00 60.49 226 PRO C N 1
ATOM 6437 C CA . PRO C 1 19 ? 53.746 5.703 310.346 1.00 58.13 226 PRO C CA 1
ATOM 6438 C C . PRO C 1 19 ? 54.929 5.267 309.502 1.00 50.86 226 PRO C C 1
ATOM 6439 O O . PRO C 1 19 ? 55.659 6.105 308.954 1.00 50.61 226 PRO C O 1
ATOM 6443 N N . PRO C 1 20 ? 55.165 3.964 309.389 1.00 58.50 227 PRO C N 1
ATOM 6444 C CA . PRO C 1 20 ? 56.270 3.491 308.554 1.00 72.49 227 PRO C CA 1
ATOM 6445 C C . PRO C 1 20 ? 55.868 3.459 307.092 1.00 86.69 227 PRO C C 1
ATOM 6446 O O . PRO C 1 20 ? 54.723 3.160 306.742 1.00 99.81 227 PRO C O 1
ATOM 6450 N N . GLY C 1 21 ? 56.826 3.776 306.235 1.00 81.53 228 GLY C N 1
ATOM 6451 C CA . GLY C 1 21 ? 56.550 3.824 304.818 1.00 78.99 228 GLY C CA 1
ATOM 6452 C C . GLY C 1 21 ? 56.014 5.145 304.325 1.00 77.64 228 GLY C C 1
ATOM 6453 O O . GLY C 1 21 ? 55.554 5.217 303.180 1.00 92.67 228 GLY C O 1
ATOM 6454 N N . THR C 1 22 ? 56.055 6.190 305.148 1.00 70.81 229 THR C N 1
ATOM 6455 C CA . THR C 1 22 ? 55.612 7.516 304.740 1.00 79.00 229 THR C CA 1
ATOM 6456 C C . THR C 1 22 ? 56.776 8.297 304.146 1.00 82.08 229 THR C C 1
ATOM 6457 O O . THR C 1 22 ? 57.882 8.302 304.695 1.00 75.71 229 THR C O 1
ATOM 6461 N N . THR C 1 23 ? 56.514 8.968 303.028 1.00 72.10 230 THR C N 1
ATOM 6462 C CA . THR C 1 23 ? 57.559 9.661 302.287 1.00 75.12 230 THR C CA 1
ATOM 6463 C C . THR C 1 23 ? 57.923 10.963 302.989 1.00 69.60 230 THR C C 1
ATOM 6464 O O . THR C 1 23 ? 57.057 11.809 303.238 1.00 70.36 230 THR C O 1
ATOM 6468 N N . VAL C 1 24 ? 59.207 11.127 303.290 1.00 61.12 231 VAL C N 1
ATOM 6469 C CA . VAL C 1 24 ? 59.675 12.253 304.091 1.00 58.61 231 VAL C CA 1
ATOM 6470 C C . VAL C 1 24 ? 60.114 13.415 303.216 1.00 66.62 231 VAL C C 1
ATOM 6471 O O . VAL C 1 24 ? 59.725 14.563 303.445 1.00 76.59 231 VAL C O 1
ATOM 6475 N N . LEU C 1 25 ? 60.937 13.141 302.210 1.00 75.15 232 LEU C N 1
ATOM 6476 C CA . LEU C 1 25 ? 61.500 14.189 301.376 1.00 84.61 232 LEU C CA 1
ATOM 6477 C C . LEU C 1 25 ? 61.588 13.697 299.940 1.00 92.24 232 LEU C C 1
ATOM 6478 O O . LEU C 1 25 ? 61.838 12.516 299.686 1.00 98.48 232 LEU C O 1
ATOM 6483 N N . ARG C 1 26 ? 61.372 14.616 299.002 1.00 87.77 233 ARG C N 1
ATOM 6484 C CA . ARG C 1 26 ? 61.435 14.324 297.572 1.00 89.59 233 ARG C CA 1
ATOM 6485 C C . ARG C 1 26 ? 62.572 15.143 296.970 1.00 77.36 233 ARG C C 1
ATOM 6486 O O . ARG C 1 26 ? 62.421 16.345 296.728 1.00 87.65 233 ARG C O 1
ATOM 6494 N N . LEU C 1 27 ? 63.706 14.495 296.725 1.00 65.33 234 LEU C N 1
ATOM 6495 C CA . LEU C 1 27 ? 64.875 15.167 296.171 1.00 78.59 234 LEU C CA 1
ATOM 6496 C C . LEU C 1 27 ? 64.822 15.103 294.650 1.00 108.48 234 LEU C C 1
ATOM 6497 O O . LEU C 1 27 ? 64.761 14.013 294.070 1.00 126.11 234 LEU C O 1
ATOM 6502 N N . LYS C 1 28 ? 64.839 16.268 294.008 1.00 99.22 235 LYS C N 1
ATOM 6503 C CA . LYS C 1 28 ? 64.782 16.366 292.558 1.00 103.20 235 LYS C CA 1
ATOM 6504 C C . LYS C 1 28 ? 65.891 17.286 292.071 1.00 120.23 235 LYS C C 1
ATOM 6505 O O . LYS C 1 28 ? 66.148 18.334 292.672 1.00 118.16 235 LYS C O 1
ATOM 6511 N N . ALA C 1 29 ? 66.546 16.891 290.984 1.00 131.75 236 ALA C N 1
ATOM 6512 C CA . ALA C 1 29 ? 67.636 17.681 290.419 1.00 143.90 236 ALA C CA 1
ATOM 6513 C C . ALA C 1 29 ? 67.359 18.066 288.968 1.00 139.06 236 ALA C C 1
ATOM 6514 O O . ALA C 1 29 ? 66.489 17.489 288.314 1.00 133.64 236 ALA C O 1
ATOM 6516 N N . ALA C 1 38 ? 65.520 13.762 283.185 1.00 147.91 245 ALA C N 1
ATOM 6517 C CA . ALA C 1 38 ? 66.943 13.692 283.495 1.00 145.57 245 ALA C CA 1
ATOM 6518 C C . ALA C 1 38 ? 67.240 12.493 284.389 1.00 149.48 245 ALA C C 1
ATOM 6519 O O . ALA C 1 38 ? 67.027 12.545 285.600 1.00 159.92 245 ALA C O 1
ATOM 6521 N N . GLU C 1 39 ? 67.737 11.417 283.783 1.00 151.73 246 GLU C N 1
ATOM 6522 C CA . GLU C 1 39 ? 67.987 10.183 284.518 1.00 147.56 246 GLU C CA 1
ATOM 6523 C C . GLU C 1 39 ? 69.195 10.348 285.433 1.00 146.46 246 GLU C C 1
ATOM 6524 O O . GLU C 1 39 ? 70.315 10.577 284.962 1.00 145.18 246 GLU C O 1
ATOM 6530 N N . PHE C 1 40 ? 68.967 10.228 286.739 1.00 137.28 247 PHE C N 1
ATOM 6531 C CA . PHE C 1 40 ? 70.016 10.308 287.742 1.00 121.55 247 PHE C CA 1
ATOM 6532 C C . PHE C 1 40 ? 69.926 9.104 288.670 1.00 116.63 247 PHE C C 1
ATOM 6533 O O . PHE C 1 40 ? 68.938 8.365 288.677 1.00 115.95 247 PHE C O 1
ATOM 6541 N N . THR C 1 41 ? 70.980 8.913 289.461 1.00 115.87 248 THR C N 1
ATOM 6542 C CA . THR C 1 41 ? 71.053 7.833 290.439 1.00 111.66 248 THR C CA 1
ATOM 6543 C C . THR C 1 41 ? 71.425 8.438 291.786 1.00 98.55 248 THR C C 1
ATOM 6544 O O . THR C 1 41 ? 72.534 8.957 291.952 1.00 104.42 248 THR C O 1
ATOM 6548 N N . TYR C 1 42 ? 70.505 8.373 292.745 1.00 84.12 249 TYR C N 1
ATOM 6549 C CA . TYR C 1 42 ? 70.738 8.888 294.086 1.00 79.14 249 TYR C CA 1
ATOM 6550 C C . TYR C 1 42 ? 71.214 7.764 294.995 1.00 90.21 249 TYR C C 1
ATOM 6551 O O . TYR C 1 42 ? 70.702 6.642 294.933 1.00 99.77 249 TYR C O 1
ATOM 6560 N N . SER C 1 43 ? 72.193 8.072 295.841 1.00 77.91 250 SER C N 1
ATOM 6561 C CA . SER C 1 43 ? 72.788 7.065 296.703 1.00 76.51 250 SER C CA 1
ATOM 6562 C C . SER C 1 43 ? 73.200 7.701 298.021 1.00 83.92 250 SER C C 1
ATOM 6563 O O . SER C 1 43 ? 73.541 8.886 298.078 1.00 79.78 250 SER C O 1
ATOM 6566 N N . PHE C 1 44 ? 73.161 6.897 299.080 1.00 91.08 251 PHE C N 1
ATOM 6567 C CA . PHE C 1 44 ? 73.615 7.351 300.387 1.00 79.69 251 PHE C CA 1
ATOM 6568 C C . PHE C 1 44 ? 75.133 7.475 300.400 1.00 78.75 251 PHE C C 1
ATOM 6569 O O . PHE C 1 44 ? 75.845 6.572 299.952 1.00 89.07 251 PHE C O 1
ATOM 6577 N N . LEU C 1 45 ? 75.626 8.596 300.914 1.00 74.49 252 LEU C N 1
ATOM 6578 C CA . LEU C 1 45 ? 77.053 8.864 300.992 1.00 85.79 252 LEU C CA 1
ATOM 6579 C C . LEU C 1 45 ? 77.489 8.861 302.451 1.00 97.78 252 LEU C C 1
ATOM 6580 O O . LEU C 1 45 ? 76.754 9.321 303.330 1.00 86.48 252 LEU C O 1
ATOM 6585 N N . GLY C 1 46 ? 78.688 8.338 302.701 1.00 105.07 253 GLY C N 1
ATOM 6586 C CA . GLY C 1 46 ? 79.172 8.255 304.068 1.00 103.40 253 GLY C CA 1
ATOM 6587 C C . GLY C 1 46 ? 78.370 7.243 304.862 1.00 93.47 253 GLY C C 1
ATOM 6588 O O . GLY C 1 46 ? 77.958 6.197 304.348 1.00 99.22 253 GLY C O 1
ATOM 6589 N N . VAL C 1 47 ? 78.139 7.554 306.134 1.00 88.01 254 VAL C N 1
ATOM 6590 C CA . VAL C 1 47 ? 77.330 6.717 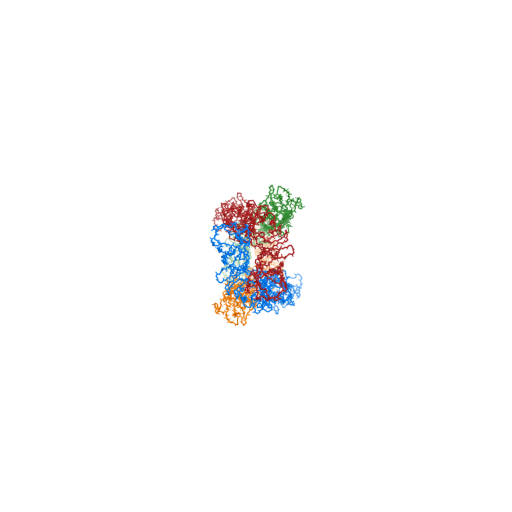307.011 1.00 74.95 254 VAL C CA 1
ATOM 6591 C C . VAL C 1 47 ? 75.931 7.309 307.095 1.00 79.85 254 VAL C C 1
ATOM 6592 O O . VAL C 1 47 ? 75.761 8.492 307.418 1.00 92.12 254 VAL C O 1
ATOM 6596 N N . ALA C 1 48 ? 74.931 6.488 306.797 1.00 68.97 255 ALA C N 1
ATOM 6597 C CA . ALA C 1 48 ? 73.537 6.892 306.862 1.00 66.31 255 ALA C CA 1
ATOM 6598 C C . ALA C 1 48 ? 72.727 5.708 307.360 1.00 65.32 255 ALA C C 1
ATOM 6599 O O . ALA C 1 48 ? 72.983 4.567 306.965 1.00 54.10 255 ALA C O 1
ATOM 6601 N N . ASN C 1 49 ? 71.757 5.975 308.234 1.00 55.15 256 ASN C N 1
ATOM 6602 C CA . ASN C 1 49 ? 70.973 4.895 308.834 1.00 68.16 256 ASN C CA 1
ATOM 6603 C C . ASN C 1 49 ? 70.033 4.338 307.769 1.00 69.33 256 ASN C C 1
ATOM 6604 O O . ASN C 1 49 ? 68.842 4.653 307.708 1.00 71.59 256 ASN C O 1
ATOM 6609 N N . LYS C 1 50 ? 70.597 3.490 306.904 1.00 62.87 257 LYS C N 1
ATOM 6610 C CA . LYS C 1 50 ? 69.816 2.860 305.848 1.00 70.04 257 LYS C CA 1
ATOM 6611 C C . LYS C 1 50 ? 68.771 1.902 306.405 1.00 76.20 257 LYS C C 1
ATOM 6612 O O . LYS C 1 50 ? 67.809 1.577 305.701 1.00 81.48 257 LYS C O 1
ATOM 6618 N N . ALA C 1 51 ? 68.941 1.443 307.648 1.00 68.04 258 ALA C N 1
ATOM 6619 C CA . ALA C 1 51 ? 67.941 0.600 308.284 1.00 60.09 258 ALA C CA 1
ATOM 6620 C C . ALA C 1 51 ? 66.704 1.382 308.708 1.00 50.36 258 ALA C C 1
ATOM 6621 O O . ALA C 1 51 ? 65.677 0.764 309.010 1.00 50.17 258 ALA C O 1
ATOM 6623 N N . GLN C 1 52 ? 66.772 2.712 308.739 1.00 49.89 259 GLN C N 1
ATOM 6624 C CA . GLN C 1 52 ? 65.639 3.544 309.122 1.00 53.51 259 GLN C CA 1
ATOM 6625 C C . GLN C 1 52 ? 64.992 4.255 307.944 1.00 67.19 259 GLN C C 1
ATOM 6626 O O . GLN C 1 52 ? 63.769 4.417 307.925 1.00 59.53 259 GLN C O 1
ATOM 6632 N N . PHE C 1 53 ? 65.777 4.671 306.952 1.00 74.24 260 PHE C N 1
ATOM 6633 C CA . PHE C 1 53 ? 65.265 5.387 305.794 1.00 66.37 260 PHE C CA 1
ATOM 6634 C C . PHE C 1 53 ? 65.671 4.682 304.510 1.00 68.18 260 PHE C C 1
ATOM 6635 O O . PHE C 1 53 ? 66.755 4.099 304.415 1.00 77.83 260 PHE C O 1
ATOM 6643 N N . SER C 1 54 ? 64.788 4.755 303.518 1.00 60.03 261 SER C N 1
ATOM 6644 C CA . SER C 1 54 ? 65.012 4.180 302.201 1.00 60.39 261 SER C CA 1
ATOM 6645 C C . SER C 1 54 ? 65.025 5.294 301.167 1.00 71.43 261 SER C C 1
ATOM 6646 O O . SER C 1 54 ? 64.104 6.120 301.125 1.00 82.26 261 SER C O 1
ATOM 6649 N N . LEU C 1 55 ? 66.069 5.311 300.343 1.00 69.26 262 LEU C N 1
ATOM 6650 C CA . LEU C 1 55 ? 66.232 6.287 299.270 1.00 62.12 262 LEU C CA 1
ATOM 6651 C C . LEU C 1 55 ? 66.128 5.556 297.936 1.00 63.64 262 LEU C C 1
ATOM 6652 O O . LEU C 1 55 ? 67.056 4.844 297.535 1.00 72.04 262 LEU C O 1
ATOM 6657 N N . ASP C 1 56 ? 64.999 5.720 297.264 1.00 70.38 263 ASP C N 1
ATOM 6658 C CA . ASP C 1 56 ? 64.825 5.159 295.928 1.00 86.96 263 ASP C CA 1
ATOM 6659 C C . ASP C 1 56 ? 65.785 5.844 294.962 1.00 85.62 263 ASP C C 1
ATOM 6660 O O . ASP C 1 56 ? 65.749 7.077 294.840 1.00 98.31 263 ASP C O 1
ATOM 6665 N N . PRO C 1 57 ? 66.654 5.103 294.268 1.00 74.46 264 PRO C N 1
ATOM 6666 C CA . PRO C 1 57 ? 67.627 5.764 293.383 1.00 80.96 264 PRO C CA 1
ATOM 6667 C C . PRO C 1 57 ? 66.995 6.513 292.226 1.00 96.40 264 PRO C C 1
ATOM 6668 O O . PRO C 1 57 ? 67.594 7.472 291.722 1.00 104.35 264 PRO C O 1
ATOM 6672 N N . ILE C 1 58 ? 65.809 6.106 291.778 1.00 91.12 265 ILE C N 1
ATOM 6673 C CA . ILE C 1 58 ? 65.194 6.719 290.607 1.00 84.44 265 ILE C CA 1
ATOM 6674 C C . ILE C 1 58 ? 64.372 7.930 291.031 1.00 77.22 265 ILE C C 1
ATOM 6675 O O . ILE C 1 58 ? 64.637 9.056 290.597 1.00 78.47 265 ILE C O 1
ATOM 6680 N N . THR C 1 59 ? 63.372 7.710 291.888 1.00 81.29 266 THR C N 1
ATOM 6681 C CA . THR C 1 59 ? 62.461 8.795 292.241 1.00 78.41 266 THR C CA 1
ATOM 6682 C C . THR C 1 59 ? 63.144 9.846 293.107 1.00 71.48 266 THR C C 1
ATOM 6683 O O . THR C 1 59 ? 62.713 11.006 293.125 1.00 71.50 266 THR C O 1
ATOM 6687 N N . GLY C 1 60 ? 64.206 9.464 293.816 1.00 70.11 267 GLY C N 1
ATOM 6688 C CA . GLY C 1 60 ? 64.849 10.340 294.770 1.00 76.16 267 GLY C CA 1
ATOM 6689 C C . GLY C 1 60 ? 64.076 10.570 296.046 1.00 73.82 267 GLY C C 1
ATOM 6690 O O . GLY C 1 60 ? 64.415 11.488 296.800 1.00 70.32 267 GLY C O 1
ATOM 6691 N N . ASP C 1 61 ? 63.043 9.775 296.306 1.00 72.55 268 ASP C N 1
ATOM 6692 C CA . ASP C 1 61 ? 62.252 9.930 297.514 1.00 61.97 268 ASP C CA 1
ATOM 6693 C C . ASP C 1 61 ? 62.948 9.271 298.702 1.00 71.14 268 ASP C C 1
ATOM 6694 O O . ASP C 1 61 ? 63.802 8.393 298.551 1.00 60.25 268 ASP C O 1
ATOM 6699 N N . ILE C 1 62 ? 62.570 9.715 299.897 1.00 74.71 269 ILE C N 1
ATOM 6700 C CA . ILE C 1 62 ? 63.061 9.156 301.153 1.00 62.13 269 ILE C CA 1
ATOM 6701 C C . ILE C 1 62 ? 61.849 8.737 301.972 1.00 68.29 269 ILE C C 1
ATOM 6702 O O . ILE C 1 62 ? 60.973 9.562 302.257 1.00 75.67 269 ILE C O 1
ATOM 6707 N N . VAL C 1 63 ? 61.793 7.458 302.342 1.00 70.29 270 VAL C N 1
ATOM 6708 C CA . VAL C 1 63 ? 60.684 6.939 303.132 1.00 81.25 270 VAL C CA 1
ATOM 6709 C C . VAL C 1 63 ? 61.229 6.330 304.418 1.00 76.00 270 VAL C C 1
ATOM 6710 O O . VAL C 1 63 ? 62.411 6.000 304.529 1.00 79.82 270 VAL C O 1
ATOM 6714 N N . THR C 1 64 ? 60.345 6.191 305.403 1.00 67.58 271 THR C N 1
ATOM 6715 C CA . THR C 1 64 ? 60.697 5.595 306.687 1.00 60.76 271 THR C CA 1
ATOM 6716 C C . THR C 1 64 ? 60.426 4.096 306.636 1.00 57.73 271 THR C C 1
ATOM 6717 O O . THR C 1 64 ? 59.274 3.673 306.487 1.00 68.86 271 THR C O 1
ATOM 6721 N N . ARG C 1 65 ? 61.483 3.298 306.765 1.00 50.37 272 ARG C N 1
ATOM 6722 C CA . ARG C 1 65 ? 61.362 1.847 306.726 1.00 64.84 272 ARG C CA 1
ATOM 6723 C C . ARG C 1 65 ? 60.882 1.255 308.044 1.00 66.22 272 ARG C C 1
ATOM 6724 O O . ARG C 1 65 ? 60.617 0.049 308.101 1.00 62.91 272 ARG C O 1
ATOM 6732 N N . GLN C 1 66 ? 60.759 2.067 309.091 1.00 74.26 273 GLN C N 1
ATOM 6733 C CA . GLN C 1 66 ? 60.575 1.558 310.441 1.00 66.87 273 GLN C CA 1
ATOM 6734 C C . GLN C 1 66 ? 59.951 2.657 311.289 1.00 68.96 273 GLN C C 1
ATOM 6735 O O . GLN C 1 66 ? 60.012 3.840 310.944 1.00 65.81 273 GLN C O 1
ATOM 6741 N N . SER C 1 67 ? 59.343 2.253 312.400 1.00 77.87 274 SER C N 1
ATOM 6742 C CA . SER C 1 67 ? 58.769 3.224 313.319 1.00 67.32 274 SER C CA 1
ATOM 6743 C C . SER C 1 67 ? 59.870 4.074 313.940 1.00 53.54 274 SER C C 1
ATOM 6744 O O . SER C 1 67 ? 60.967 3.586 314.229 1.00 48.49 274 SER C O 1
ATOM 6747 N N . LEU C 1 68 ? 59.579 5.355 314.134 1.00 48.76 275 LEU C N 1
ATOM 6748 C CA . LEU C 1 68 ? 60.538 6.267 314.743 1.00 64.06 275 LEU C CA 1
ATOM 6749 C C . LEU C 1 68 ? 60.410 6.243 316.264 1.00 66.50 275 LEU C C 1
ATOM 6750 O O . LEU C 1 68 ? 59.358 5.913 316.819 1.00 76.83 275 LEU C O 1
ATOM 6755 N N . ASP C 1 69 ? 61.505 6.594 316.939 1.00 59.42 276 ASP C N 1
ATOM 6756 C CA . ASP C 1 69 ? 61.523 6.612 318.399 1.00 78.76 276 ASP C CA 1
ATOM 6757 C C . ASP C 1 69 ? 62.412 7.750 318.876 1.00 64.23 276 ASP C C 1
ATOM 6758 O O . ASP C 1 69 ? 63.629 7.717 318.671 1.00 50.51 276 ASP C O 1
ATOM 6763 N N . PHE C 1 70 ? 61.803 8.744 319.527 1.00 53.33 277 PHE C N 1
ATOM 6764 C CA . PHE C 1 70 ? 62.564 9.902 319.982 1.00 68.92 277 PHE C CA 1
ATOM 6765 C C . PHE C 1 70 ? 63.505 9.548 321.125 1.00 71.48 277 PHE C C 1
ATOM 6766 O O . PHE C 1 70 ? 64.585 10.139 321.242 1.00 92.35 277 PHE C O 1
ATOM 6774 N N . GLU C 1 71 ? 63.120 8.593 321.973 1.00 55.39 278 GLU C N 1
ATOM 6775 C CA . GLU C 1 71 ? 63.911 8.281 323.156 1.00 57.96 278 GLU C CA 1
ATOM 6776 C C . GLU C 1 71 ? 65.213 7.563 322.822 1.00 68.72 278 GLU C C 1
ATOM 6777 O O . GLU C 1 71 ? 66.115 7.526 323.666 1.00 66.71 278 GLU C O 1
ATOM 6783 N N . GLU C 1 72 ? 65.338 6.996 321.622 1.00 75.77 279 GLU C N 1
ATOM 6784 C CA . GLU C 1 72 ? 66.573 6.340 321.203 1.00 76.94 279 GLU C CA 1
ATOM 6785 C C . GLU C 1 72 ? 67.415 7.215 320.281 1.00 74.06 279 GLU C C 1
ATOM 6786 O O . GLU C 1 72 ? 68.623 7.357 320.490 1.00 75.30 279 GLU C O 1
ATOM 6792 N N . VAL C 1 73 ? 66.807 7.800 319.255 1.00 50.92 280 VAL C N 1
ATOM 6793 C CA . VAL C 1 73 ? 67.504 8.706 318.350 1.00 55.62 280 VAL C CA 1
ATOM 6794 C C . VAL C 1 73 ? 66.625 9.930 318.136 1.00 50.78 280 VAL C C 1
ATOM 6795 O O . VAL C 1 73 ? 65.443 9.800 317.798 1.00 57.13 280 VAL C O 1
ATOM 6799 N N . GLU C 1 74 ? 67.198 11.115 318.341 1.00 51.53 281 GLU C N 1
ATOM 6800 C CA . GLU C 1 74 ? 66.436 12.348 318.218 1.00 60.38 281 GLU C CA 1
ATOM 6801 C C . GLU C 1 74 ? 66.541 12.977 316.835 1.00 66.24 281 GLU C C 1
ATOM 6802 O O . GLU C 1 74 ? 65.623 13.700 316.428 1.00 53.07 281 GLU C O 1
ATOM 6808 N N . GLN C 1 75 ? 67.624 12.721 316.104 1.00 76.36 282 GLN C N 1
ATOM 6809 C CA . GLN C 1 75 ? 67.775 13.279 314.768 1.00 82.49 282 GLN C CA 1
ATOM 6810 C C . GLN C 1 75 ? 68.740 12.424 313.961 1.00 81.99 282 GLN C C 1
ATOM 6811 O O . GLN C 1 75 ? 69.607 11.742 314.513 1.00 79.30 282 GLN C O 1
ATOM 6817 N N . TYR C 1 76 ? 68.577 12.483 312.645 1.00 81.43 283 TYR C N 1
ATOM 6818 C CA . TYR C 1 76 ? 69.450 11.810 311.701 1.00 59.42 283 TYR C CA 1
ATOM 6819 C C . TYR C 1 76 ? 70.041 12.824 310.733 1.00 72.67 283 TYR C C 1
ATOM 6820 O O . TYR C 1 76 ? 69.437 13.862 310.460 1.00 54.79 283 TYR C O 1
ATOM 6829 N N . THR C 1 77 ? 71.232 12.517 310.218 1.00 82.11 284 THR C N 1
ATOM 6830 C CA . THR C 1 77 ? 71.858 13.294 309.150 1.00 85.02 284 THR C CA 1
ATOM 6831 C C . THR C 1 77 ? 72.305 12.322 308.069 1.00 78.56 284 THR C C 1
ATOM 6832 O O . THR C 1 77 ? 73.188 11.490 308.305 1.00 80.96 284 THR C O 1
ATOM 6836 N N . ILE C 1 78 ? 71.682 12.408 306.898 1.00 83.38 285 ILE C N 1
ATOM 6837 C CA . ILE C 1 78 ? 71.994 11.531 305.778 1.00 82.95 285 ILE C CA 1
ATOM 6838 C C . ILE C 1 78 ? 72.445 12.384 304.603 1.00 82.71 285 ILE C C 1
ATOM 6839 O O . ILE C 1 78 ? 71.829 13.409 304.294 1.00 81.79 285 ILE C O 1
ATOM 6844 N N . ASP C 1 79 ? 73.533 11.968 303.959 1.00 82.96 286 ASP C N 1
ATOM 6845 C CA . ASP C 1 79 ? 74.125 12.715 302.855 1.00 82.64 286 ASP C CA 1
ATOM 6846 C C . ASP C 1 79 ? 73.771 12.012 301.551 1.00 65.96 286 ASP C C 1
ATOM 6847 O O . ASP C 1 79 ? 74.300 10.936 301.252 1.00 62.90 286 ASP C O 1
ATOM 6852 N N . VAL C 1 80 ? 72.870 12.615 300.791 1.00 62.43 287 VAL C N 1
ATOM 6853 C CA . VAL C 1 80 ? 72.458 12.105 299.490 1.00 64.05 287 VAL C CA 1
ATOM 6854 C C . VAL C 1 80 ? 73.424 12.630 298.437 1.00 67.00 287 VAL C C 1
ATOM 6855 O O . VAL C 1 80 ? 74.035 13.692 298.596 1.00 77.87 287 VAL C O 1
ATOM 6859 N N . GLU C 1 81 ? 73.581 11.879 297.350 1.00 74.50 288 GLU C N 1
ATOM 6860 C CA . GLU C 1 81 ? 74.481 12.270 296.272 1.00 83.87 288 GLU C CA 1
ATOM 6861 C C . GLU C 1 81 ? 73.831 11.952 294.936 1.00 89.59 288 GLU C C 1
ATOM 6862 O O . GLU C 1 81 ? 73.333 10.840 294.737 1.00 97.78 288 GLU C O 1
ATOM 6868 N N . ALA C 1 82 ? 73.843 12.920 294.024 1.00 77.07 289 ALA C N 1
ATOM 6869 C CA . ALA C 1 82 ? 73.275 12.758 292.692 1.00 92.76 289 ALA C CA 1
ATOM 6870 C C . ALA C 1 82 ? 74.401 12.684 291.671 1.00 108.93 289 ALA C C 1
ATOM 6871 O O . ALA C 1 82 ? 75.243 13.585 291.604 1.00 122.91 289 ALA C O 1
ATOM 6873 N N . LYS C 1 83 ? 74.413 11.614 290.878 1.00 105.89 290 LYS C N 1
ATOM 6874 C CA . LYS C 1 83 ? 75.464 11.370 289.899 1.00 89.83 290 LYS C CA 1
ATOM 6875 C C . LYS C 1 83 ? 74.860 11.246 288.507 1.00 118.71 290 LYS C C 1
ATOM 6876 O O . LYS C 1 83 ? 73.905 10.488 288.303 1.00 120.52 290 LYS C O 1
ATOM 6878 N N . ASP C 1 84 ? 75.422 11.993 287.559 1.00 127.24 291 ASP C N 1
ATOM 6879 C CA . ASP C 1 84 ? 75.060 11.890 286.153 1.00 121.53 291 ASP C CA 1
ATOM 6880 C C . ASP C 1 84 ? 75.477 10.524 285.603 1.00 107.44 291 ASP C C 1
ATOM 6881 O O . ASP C 1 84 ? 76.193 9.754 286.250 1.00 102.63 291 ASP C O 1
ATOM 6886 N N . ARG C 1 85 ? 75.002 10.214 284.393 1.00 123.34 292 ARG C N 1
ATOM 6887 C CA . ARG C 1 85 ? 75.541 9.067 283.671 1.00 125.85 292 ARG C CA 1
ATOM 6888 C C . ARG C 1 85 ? 77.051 9.193 283.515 1.00 123.28 292 ARG C C 1
ATOM 6889 O O . ARG C 1 85 ? 77.786 8.212 283.670 1.00 114.69 292 ARG C O 1
ATOM 6891 N N . GLY C 1 86 ? 77.530 10.398 283.213 1.00 130.93 293 GLY C N 1
ATOM 6892 C CA . GLY C 1 86 ? 78.946 10.684 283.247 1.00 125.18 293 GLY C CA 1
ATOM 6893 C C . GLY C 1 86 ? 79.444 10.852 284.670 1.00 113.23 293 GLY C C 1
ATOM 6894 O O . GLY C 1 86 ? 78.721 10.668 285.649 1.00 108.46 293 GLY C O 1
ATOM 6895 N N . SER C 1 87 ? 80.719 11.228 284.781 1.00 127.47 294 SER C N 1
ATOM 6896 C CA . SER C 1 87 ? 81.355 11.320 286.091 1.00 141.76 294 SER C CA 1
ATOM 6897 C C . SER C 1 87 ? 80.831 12.484 286.928 1.00 143.84 294 SER C C 1
ATOM 6898 O O . SER C 1 87 ? 81.040 12.493 288.147 1.00 127.70 294 SER C O 1
ATOM 6901 N N . LEU C 1 88 ? 80.156 13.453 286.313 1.00 148.39 295 LEU C N 1
ATOM 6902 C CA . LEU C 1 88 ? 79.713 14.640 287.036 1.00 147.10 295 LEU C CA 1
ATOM 6903 C C . LEU C 1 88 ? 78.701 14.278 288.117 1.00 143.30 295 LEU C C 1
ATOM 6904 O O . LEU C 1 88 ? 77.733 13.555 287.865 1.00 153.65 295 LEU C O 1
ATOM 6909 N N . SER C 1 89 ? 78.929 14.792 289.324 1.00 135.64 296 SER C N 1
ATOM 6910 C CA . SER C 1 89 ? 78.056 14.516 290.455 1.00 113.58 296 SER C CA 1
ATOM 6911 C C . SER C 1 89 ? 78.048 15.718 291.387 1.00 103.48 296 SER C C 1
ATOM 6912 O O . SER C 1 89 ? 78.946 16.563 291.354 1.00 122.37 296 SER C O 1
ATOM 6915 N N . SER C 1 90 ? 77.017 15.780 292.227 1.00 91.37 297 SER C N 1
ATOM 6916 C CA . SER C 1 90 ? 76.893 16.824 293.233 1.00 95.29 297 SER C CA 1
ATOM 6917 C C . SER C 1 90 ? 76.303 16.224 294.501 1.00 102.78 297 SER C C 1
ATOM 6918 O O . SER C 1 90 ? 75.641 15.182 294.475 1.00 110.03 297 SER C O 1
ATOM 6921 N N . GLN C 1 91 ? 76.545 16.905 295.616 1.00 97.63 298 GLN C N 1
ATOM 6922 C CA . GLN C 1 91 ? 76.226 16.393 296.939 1.00 93.88 298 GLN C CA 1
ATOM 6923 C C . GLN C 1 91 ? 75.109 17.209 297.578 1.00 94.56 298 GLN C C 1
ATOM 6924 O O . GLN C 1 91 ? 74.924 18.391 297.276 1.00 100.59 298 GLN C O 1
ATOM 6930 N N . CYS C 1 92 ? 74.363 16.554 298.466 1.00 86.00 299 CYS C N 1
ATOM 6931 C CA . CYS C 1 92 ? 73.281 17.168 299.217 1.00 76.23 299 CYS C CA 1
ATOM 6932 C C . CYS C 1 92 ? 73.260 16.574 300.618 1.00 89.39 299 CYS C C 1
ATOM 6933 O O . CYS C 1 92 ? 73.657 15.424 300.825 1.00 111.64 299 CYS C O 1
ATOM 6936 N N . LYS C 1 93 ? 72.796 17.366 301.584 1.00 86.06 300 LYS C N 1
ATOM 6937 C CA . LYS C 1 93 ? 72.728 16.932 302.975 1.00 84.22 300 LYS C CA 1
ATOM 6938 C C . LYS C 1 93 ? 71.314 17.115 303.504 1.00 60.21 300 LYS C C 1
ATOM 6939 O O . LYS C 1 93 ? 70.724 18.190 303.353 1.00 60.91 300 LYS C O 1
ATOM 6945 N N . VAL C 1 94 ? 70.777 16.067 304.123 1.00 58.38 301 VAL C N 1
ATOM 6946 C CA . VAL C 1 94 ? 69.437 16.071 304.694 1.00 57.04 301 VAL C CA 1
ATOM 6947 C C . VAL C 1 94 ? 69.557 15.866 306.197 1.00 95.17 301 VAL C C 1
ATOM 6948 O O . VAL C 1 94 ? 70.200 14.911 306.651 1.00 88.31 301 VAL C O 1
ATOM 6952 N N . ILE C 1 95 ? 68.939 16.761 306.961 1.00 92.66 302 ILE C N 1
ATOM 6953 C CA . ILE C 1 95 ? 68.940 16.707 308.418 1.00 71.52 302 ILE C CA 1
ATOM 6954 C C . ILE C 1 95 ? 67.499 16.514 308.868 1.00 53.72 302 ILE C C 1
ATOM 6955 O O . ILE C 1 95 ? 66.661 17.409 308.699 1.00 54.35 302 ILE C O 1
ATOM 6960 N N . ILE C 1 96 ? 67.209 15.348 309.439 1.00 52.51 303 ILE C N 1
ATOM 6961 C CA . ILE C 1 96 ? 65.870 14.989 309.894 1.00 65.47 303 ILE C CA 1
ATOM 6962 C C . ILE C 1 96 ? 65.816 15.118 311.410 1.00 70.75 303 ILE C C 1
ATOM 6963 O O . ILE C 1 96 ? 66.644 14.535 312.121 1.00 52.60 303 ILE C O 1
ATOM 6968 N N . GLU C 1 97 ? 64.842 15.879 311.905 1.00 77.63 304 GLU C N 1
ATOM 6969 C CA . GLU C 1 97 ? 64.656 16.123 313.330 1.00 64.78 304 GLU C CA 1
ATOM 6970 C C . GLU C 1 97 ? 63.361 15.467 313.788 1.00 62.83 304 GLU C C 1
ATOM 6971 O O . GLU C 1 97 ? 62.299 15.698 313.199 1.00 68.43 304 GLU C O 1
ATOM 6977 N N . VAL C 1 98 ? 63.452 14.651 314.832 1.00 64.79 305 VAL C N 1
ATOM 6978 C CA . VAL C 1 98 ? 62.295 13.955 315.383 1.00 55.35 305 VAL C CA 1
ATOM 6979 C C . VAL C 1 98 ? 61.723 14.776 316.531 1.00 64.16 305 VAL C C 1
ATOM 6980 O O . VAL C 1 98 ? 62.465 15.268 317.390 1.00 73.53 305 VAL C O 1
ATOM 6984 N N . LEU C 1 99 ? 60.403 14.928 316.546 1.00 61.31 306 LEU C N 1
ATOM 6985 C CA . LEU C 1 99 ? 59.714 15.690 317.578 1.00 69.83 306 LEU C CA 1
ATOM 6986 C C . LEU C 1 99 ? 59.192 14.739 318.646 1.00 82.85 306 LEU C C 1
ATOM 6987 O O . LEU C 1 99 ? 58.560 13.726 318.328 1.00 90.87 306 LEU C O 1
ATOM 6992 N N . ASP C 1 100 ? 59.460 15.067 319.907 1.00 91.94 307 ASP C N 1
ATOM 6993 C CA . ASP C 1 100 ? 59.070 14.195 321.006 1.00 91.93 307 ASP C CA 1
ATOM 6994 C C . ASP C 1 100 ? 57.557 14.194 321.180 1.00 74.70 307 ASP C C 1
ATOM 6995 O O . ASP C 1 100 ? 56.922 15.253 321.216 1.00 61.82 307 ASP C O 1
ATOM 7000 N N . GLU C 1 101 ? 56.984 12.999 321.284 1.00 58.64 308 GLU C N 1
ATOM 7001 C CA . GLU C 1 101 ? 55.564 12.821 321.537 1.00 59.90 308 GLU C CA 1
ATOM 7002 C C . GLU C 1 101 ? 55.377 12.119 322.873 1.00 61.62 308 GLU C C 1
ATOM 7003 O O . GLU C 1 101 ? 56.181 11.267 323.263 1.00 60.86 308 GLU C O 1
ATOM 7009 N N . ASN C 1 102 ? 54.307 12.488 323.577 1.00 80.52 309 ASN C N 1
ATOM 7010 C CA . ASN C 1 102 ? 54.022 11.931 324.899 1.00 65.94 309 ASN C CA 1
ATOM 7011 C C . ASN C 1 102 ? 53.506 10.505 324.731 1.00 67.50 309 ASN C C 1
ATOM 7012 O O . ASN C 1 102 ? 52.302 10.235 324.728 1.00 68.06 309 ASN C O 1
ATOM 7017 N N . ASP C 1 103 ? 54.447 9.572 324.583 1.00 66.06 310 ASP C N 1
ATOM 7018 C CA . ASP C 1 103 ? 54.135 8.152 324.490 1.00 70.17 310 ASP C CA 1
ATOM 7019 C C . ASP C 1 103 ? 54.670 7.366 325.679 1.00 64.30 310 ASP C C 1
ATOM 7020 O O . ASP C 1 103 ? 54.704 6.132 325.632 1.00 63.81 310 ASP C O 1
ATOM 7025 N N . ASN C 1 104 ? 55.089 8.049 326.741 1.00 57.35 311 ASN C N 1
ATOM 7026 C CA . ASN C 1 104 ? 55.570 7.409 327.957 1.00 58.17 311 ASN C CA 1
ATOM 7027 C C . ASN C 1 104 ? 54.807 7.965 329.147 1.00 77.27 311 ASN C C 1
ATOM 7028 O O . ASN C 1 104 ? 54.661 9.184 329.275 1.00 77.78 311 ASN C O 1
ATOM 7033 N N . ARG C 1 105 ? 54.313 7.060 330.023 1.00 69.89 312 ARG C N 1
ATOM 7034 C CA . ARG C 1 105 ? 53.582 7.535 331.186 1.00 56.21 312 ARG C CA 1
ATOM 7035 C C . ARG C 1 105 ? 54.510 7.656 332.391 1.00 63.43 312 ARG C C 1
ATOM 7036 O O . ARG C 1 105 ? 55.524 6.953 332.475 1.00 55.49 312 ARG C O 1
ATOM 7044 N N . PRO C 1 106 ? 54.186 8.541 333.335 1.00 63.93 313 PRO C N 1
ATOM 7045 C CA . PRO C 1 106 ? 55.085 8.763 334.474 1.00 60.55 313 PRO C CA 1
ATOM 7046 C C . PRO C 1 106 ? 55.193 7.536 335.365 1.00 75.35 313 PRO C C 1
ATOM 7047 O O . PRO C 1 106 ? 54.213 6.829 335.609 1.00 63.01 313 PRO C O 1
ATOM 7051 N N . GLU C 1 107 ? 56.404 7.297 335.856 1.00 87.91 314 GLU C N 1
ATOM 7052 C CA . GLU C 1 107 ? 56.697 6.200 336.762 1.00 90.85 314 GLU C CA 1
ATOM 7053 C C . GLU C 1 107 ? 56.891 6.736 338.175 1.00 82.34 314 GLU C C 1
ATOM 7054 O O . GLU C 1 107 ? 57.539 7.770 338.375 1.00 76.53 314 GLU C O 1
ATOM 7060 N N . ILE C 1 108 ? 56.327 6.025 339.150 1.00 87.87 315 ILE C N 1
ATOM 7061 C CA . ILE C 1 108 ? 56.489 6.339 340.565 1.00 75.17 315 ILE C CA 1
ATOM 7062 C C . ILE C 1 108 ? 57.366 5.270 341.197 1.00 54.87 315 ILE C C 1
ATOM 7063 O O . ILE C 1 108 ? 57.064 4.075 341.102 1.00 71.55 315 ILE C O 1
ATOM 7068 N N . ILE C 1 109 ? 58.444 5.700 341.845 1.00 55.92 316 ILE C N 1
ATOM 7069 C CA . ILE C 1 109 ? 59.338 4.812 342.579 1.00 63.63 316 ILE C CA 1
ATOM 7070 C C . ILE C 1 109 ? 59.376 5.275 344.026 1.00 75.63 316 ILE C C 1
ATOM 7071 O O . ILE C 1 109 ? 59.556 6.467 344.294 1.00 95.57 316 ILE C O 1
ATOM 7076 N N . ILE C 1 110 ? 59.216 4.341 344.955 1.00 71.56 317 ILE C N 1
ATOM 7077 C CA . ILE C 1 110 ? 59.151 4.656 346.376 1.00 56.61 317 ILE C CA 1
ATOM 7078 C C . ILE C 1 110 ? 60.455 4.203 347.016 1.00 62.90 317 ILE C C 1
ATOM 7079 O O . ILE C 1 110 ? 60.696 3.001 347.180 1.00 72.78 317 ILE C O 1
ATOM 7084 N N . THR C 1 111 ? 61.296 5.171 347.384 1.00 59.03 318 THR C N 1
ATOM 7085 C CA . THR C 1 111 ? 62.617 4.848 347.912 1.00 65.59 318 THR C CA 1
ATOM 7086 C C . THR C 1 111 ? 62.530 4.288 349.327 1.00 82.50 318 THR C C 1
ATOM 7087 O O . THR C 1 111 ? 63.086 3.222 349.617 1.00 84.18 318 THR C O 1
ATOM 7091 N N . SER C 1 112 ? 61.837 4.991 350.224 1.00 104.32 319 SER C N 1
ATOM 7092 C CA . SER C 1 112 ? 61.749 4.585 351.621 1.00 98.52 319 SER C CA 1
ATOM 7093 C C . SER C 1 112 ? 60.333 4.763 352.148 1.00 79.14 319 SER C C 1
ATOM 7094 O O . SER C 1 112 ? 59.667 5.762 351.858 1.00 72.59 319 SER C O 1
ATOM 7097 N N . LEU C 1 113 ? 59.893 3.789 352.940 1.00 59.48 320 LEU C N 1
ATOM 7098 C CA . LEU C 1 113 ? 58.572 3.781 353.547 1.00 59.11 320 LEU C CA 1
ATOM 7099 C C . LEU C 1 113 ? 58.733 3.432 355.018 1.00 76.33 320 LEU C C 1
ATOM 7100 O O . LEU C 1 113 ? 59.378 2.432 355.353 1.00 70.10 320 LEU C O 1
ATOM 7105 N N . SER C 1 114 ? 58.160 4.258 355.890 1.00 72.67 321 SER C N 1
ATOM 7106 C CA . SER C 1 114 ? 58.399 4.132 357.322 1.00 82.88 321 SER C CA 1
ATOM 7107 C C . SER C 1 114 ? 57.792 2.849 357.876 1.00 85.19 321 SER C C 1
ATOM 7108 O O . SER C 1 114 ? 56.757 2.369 357.408 1.00 92.55 321 SER C O 1
ATOM 7111 N N . ASP C 1 115 ? 58.447 2.303 358.902 1.00 86.76 322 ASP C N 1
ATOM 7112 C CA . ASP C 1 115 ? 57.962 1.079 359.534 1.00 98.23 322 ASP C CA 1
ATOM 7113 C C . ASP C 1 115 ? 56.617 1.313 360.215 1.00 94.92 322 ASP C C 1
ATOM 7114 O O . ASP C 1 115 ? 55.603 0.708 359.847 1.00 78.46 322 ASP C O 1
ATOM 7119 N N . GLN C 1 116 ? 56.591 2.199 361.209 1.00 101.13 323 GLN C N 1
ATOM 7120 C CA . GLN C 1 116 ? 55.374 2.519 361.940 1.00 90.96 323 GLN C CA 1
ATOM 7121 C C . GLN C 1 116 ? 55.443 3.964 362.407 1.00 88.09 323 GLN C C 1
ATOM 7122 O O . GLN C 1 116 ? 56.494 4.427 362.860 1.00 93.58 323 GLN C O 1
ATOM 7128 N N . ILE C 1 117 ? 54.322 4.668 362.294 1.00 80.26 324 ILE C N 1
ATOM 7129 C CA . ILE C 1 117 ? 54.204 6.047 362.751 1.00 86.05 324 ILE C CA 1
ATOM 7130 C C . ILE C 1 117 ? 53.338 6.040 364.003 1.00 99.47 324 ILE C C 1
ATOM 7131 O O . ILE C 1 117 ? 52.150 5.698 363.950 1.00 98.47 324 ILE C O 1
ATOM 7136 N N . SER C 1 118 ? 53.933 6.404 365.135 1.00 106.74 325 SER C N 1
ATOM 7137 C CA . SER C 1 118 ? 53.177 6.473 366.376 1.00 108.51 325 SER C CA 1
ATOM 7138 C C . SER C 1 118 ? 52.163 7.610 366.310 1.00 109.81 325 SER C C 1
ATOM 7139 O O . SER C 1 118 ? 52.386 8.635 365.661 1.00 126.29 325 SER C O 1
ATOM 7142 N N . GLU C 1 119 ? 51.029 7.415 366.987 1.00 86.27 326 GLU C N 1
ATOM 7143 C CA . GLU C 1 119 ? 49.941 8.382 366.903 1.00 88.46 326 GLU C CA 1
ATOM 7144 C C . GLU C 1 119 ? 50.317 9.735 367.496 1.00 104.75 326 GLU C C 1
ATOM 7145 O O . GLU C 1 119 ? 49.701 10.745 367.136 1.00 111.04 326 GLU C O 1
ATOM 7151 N N . ASP C 1 120 ? 51.315 9.784 368.379 1.00 114.52 327 ASP C N 1
ATOM 7152 C CA . ASP C 1 120 ? 51.769 11.044 368.955 1.00 133.16 327 ASP C CA 1
ATOM 7153 C C . ASP C 1 120 ? 52.741 11.794 368.048 1.00 130.66 327 ASP C C 1
ATOM 7154 O O . ASP C 1 120 ? 53.314 12.802 368.479 1.00 135.19 327 ASP C O 1
ATOM 7159 N N . SER C 1 121 ? 52.936 11.333 366.817 1.00 115.17 328 SER C N 1
ATOM 7160 C CA . SER C 1 121 ? 53.824 12.027 365.890 1.00 95.59 328 SER C CA 1
ATOM 7161 C C . SER C 1 121 ? 53.244 13.396 365.553 1.00 104.18 328 SER C C 1
ATOM 7162 O O . SER C 1 121 ? 52.042 13.503 365.278 1.00 107.22 328 SER C O 1
ATOM 7165 N N . PRO C 1 122 ? 54.048 14.454 365.560 1.00 110.62 329 PRO C N 1
ATOM 7166 C CA . PRO C 1 122 ? 53.515 15.790 365.279 1.00 114.37 329 PRO C CA 1
ATOM 7167 C C . PRO C 1 122 ? 53.158 15.944 363.807 1.00 105.65 329 PRO C C 1
ATOM 7168 O O . PRO C 1 122 ? 53.534 15.141 362.952 1.00 89.81 329 PRO C O 1
ATOM 7172 N N . SER C 1 123 ? 52.404 17.002 363.521 1.00 123.19 330 SER C N 1
ATOM 7173 C CA . SER C 1 123 ? 52.029 17.298 362.147 1.00 127.08 330 SER C CA 1
ATOM 7174 C C . SER C 1 123 ? 53.255 17.730 361.355 1.00 103.49 330 SER C C 1
ATOM 7175 O O . SER C 1 123 ? 54.038 18.571 361.806 1.00 97.56 330 SER C O 1
ATOM 7178 N N . GLY C 1 124 ? 53.424 17.149 360.174 1.00 112.65 331 GLY C N 1
ATOM 7179 C CA . GLY C 1 124 ? 54.575 17.449 359.346 1.00 117.46 331 GLY C CA 1
ATOM 7180 C C . GLY C 1 124 ? 55.711 16.463 359.455 1.00 108.39 331 GLY C C 1
ATOM 7181 O O . GLY C 1 124 ? 56.831 16.780 359.038 1.00 102.49 331 GLY C O 1
ATOM 7182 N N . THR C 1 125 ? 55.466 15.279 360.004 1.00 104.91 332 THR C N 1
ATOM 7183 C CA . THR C 1 125 ? 56.503 14.269 360.132 1.00 95.49 332 THR C CA 1
ATOM 7184 C C . THR C 1 125 ? 56.597 13.447 358.857 1.00 89.80 332 THR C C 1
ATOM 7185 O O . THR C 1 125 ? 55.587 13.175 358.202 1.00 91.30 332 THR C O 1
ATOM 7189 N N . VAL C 1 126 ? 57.817 13.055 358.510 1.00 99.75 333 VAL C N 1
ATOM 7190 C CA . VAL C 1 126 ? 58.068 12.347 357.260 1.00 107.24 333 VAL C CA 1
ATOM 7191 C C . VAL C 1 126 ? 57.709 10.877 357.433 1.00 107.05 333 VAL C C 1
ATOM 7192 O O . VAL C 1 126 ? 58.103 10.234 358.413 1.00 122.54 333 VAL C O 1
ATOM 7196 N N . VAL C 1 127 ? 56.953 10.341 356.475 1.00 91.79 334 VAL C N 1
ATOM 7197 C CA . VAL C 1 127 ? 56.427 8.984 356.564 1.00 69.21 334 VAL C CA 1
ATOM 7198 C C . VAL C 1 127 ? 56.893 8.162 355.370 1.00 67.01 334 VAL C C 1
ATOM 7199 O O . VAL C 1 127 ? 57.081 6.945 355.478 1.00 87.59 334 VAL C O 1
ATOM 7203 N N . ALA C 1 128 ? 57.083 8.814 354.224 1.00 75.51 335 ALA C N 1
ATOM 7204 C CA . ALA C 1 128 ? 57.477 8.112 353.011 1.00 75.04 335 ALA C CA 1
ATOM 7205 C C . ALA C 1 128 ? 58.315 9.026 352.131 1.00 73.08 335 ALA C C 1
ATOM 7206 O O . ALA C 1 128 ? 58.163 10.251 352.154 1.00 82.93 335 ALA C O 1
ATOM 7208 N N . LEU C 1 129 ? 59.195 8.410 351.348 1.00 65.00 336 LEU C N 1
ATOM 7209 C CA . LEU C 1 129 ? 59.995 9.109 350.353 1.00 83.62 336 LEU C CA 1
ATOM 7210 C C . LEU C 1 129 ? 59.781 8.445 349.003 1.00 78.39 336 LEU C C 1
ATOM 7211 O O . LEU C 1 129 ? 59.903 7.221 348.886 1.00 63.52 336 LEU C O 1
ATOM 7216 N N . PHE C 1 130 ? 59.462 9.246 347.990 1.00 67.31 337 PHE C N 1
ATOM 7217 C CA . PHE C 1 130 ? 59.267 8.713 346.653 1.00 66.72 337 PHE C CA 1
ATOM 7218 C C . PHE C 1 130 ? 59.657 9.763 345.624 1.00 72.34 337 PHE C C 1
ATOM 7219 O O . PHE C 1 130 ? 59.589 10.968 345.882 1.00 79.98 337 PHE C O 1
ATOM 7227 N N . LYS C 1 131 ? 60.078 9.281 344.459 1.00 70.80 338 LYS C N 1
ATOM 7228 C CA . LYS C 1 131 ? 60.436 10.098 343.312 1.00 67.14 338 LYS C CA 1
ATOM 7229 C C . LYS C 1 131 ? 59.650 9.614 342.098 1.00 76.34 338 LYS C C 1
ATOM 7230 O O . LYS C 1 131 ? 59.028 8.546 342.120 1.00 77.08 338 LYS C O 1
ATOM 7236 N N . VAL C 1 132 ? 59.684 10.411 341.028 1.00 78.33 339 VAL C N 1
ATOM 7237 C CA . VAL C 1 132 ? 58.987 10.104 339.783 1.00 63.79 339 VAL C CA 1
ATOM 7238 C C . VAL C 1 132 ? 59.919 10.339 338.603 1.00 61.53 339 VAL C C 1
ATOM 7239 O O . VAL C 1 132 ? 60.782 11.222 338.633 1.00 63.26 339 VAL C O 1
ATOM 7243 N N . ARG C 1 133 ? 59.727 9.548 337.547 1.00 60.06 340 ARG C N 1
ATOM 7244 C CA . ARG C 1 133 ? 60.528 9.675 336.336 1.00 69.37 340 ARG C CA 1
ATOM 7245 C C . ARG C 1 133 ? 59.626 9.636 335.111 1.00 68.70 340 ARG C C 1
ATOM 7246 O O . ARG C 1 133 ? 58.517 9.100 335.144 1.00 64.43 340 ARG C O 1
ATOM 7254 N N . ASP C 1 134 ? 60.126 10.207 334.019 1.00 61.14 341 ASP C N 1
ATOM 7255 C CA . ASP C 1 134 ? 59.406 10.202 332.752 1.00 59.91 341 ASP C CA 1
ATOM 7256 C C . ASP C 1 134 ? 60.430 10.167 331.629 1.00 74.26 341 ASP C C 1
ATOM 7257 O O . ASP C 1 134 ? 61.269 11.067 331.528 1.00 68.91 341 ASP C O 1
ATOM 7262 N N . ARG C 1 135 ? 60.360 9.126 330.795 1.00 59.03 342 ARG C N 1
ATOM 7263 C CA . ARG C 1 135 ? 61.313 8.936 329.710 1.00 59.35 342 ARG C CA 1
ATOM 7264 C C . ARG C 1 135 ? 61.117 9.913 328.558 1.00 62.01 342 ARG C C 1
ATOM 7265 O O . ARG C 1 135 ? 61.985 9.989 327.682 1.00 69.38 342 ARG C O 1
ATOM 7273 N N . ASP C 1 136 ? 60.010 10.656 328.531 1.00 60.59 343 ASP C N 1
ATOM 7274 C CA . ASP C 1 136 ? 59.786 11.658 327.498 1.00 61.68 343 ASP C CA 1
ATOM 7275 C C . ASP C 1 136 ? 60.698 12.859 327.704 1.00 69.52 343 ASP C C 1
ATOM 7276 O O . ASP C 1 136 ? 61.675 12.785 328.455 1.00 80.67 343 ASP C O 1
ATOM 7281 N N . SER C 1 137 ? 60.386 13.976 327.053 1.00 64.75 344 SER C N 1
ATOM 7282 C CA . SER C 1 137 ? 61.196 15.173 327.203 1.00 66.73 344 SER C CA 1
ATOM 7283 C C . SER C 1 137 ? 60.304 16.399 327.157 1.00 68.10 344 SER C C 1
ATOM 7284 O O . SER C 1 137 ? 59.239 16.389 326.536 1.00 67.67 344 SER C O 1
ATOM 7287 N N . GLY C 1 138 ? 60.751 17.456 327.827 1.00 69.99 345 GLY C N 1
ATOM 7288 C CA . GLY C 1 138 ? 60.021 18.710 327.758 1.00 106.28 345 GLY C CA 1
ATOM 7289 C C . GLY C 1 138 ? 58.760 18.665 328.604 1.00 71.43 345 GLY C C 1
ATOM 7290 O O . GLY C 1 138 ? 58.718 18.019 329.656 1.00 70.54 345 GLY C O 1
ATOM 7291 N N . GLU C 1 139 ? 57.719 19.369 328.141 1.00 72.34 346 GLU C N 1
ATOM 7292 C CA . GLU C 1 139 ? 56.421 19.348 328.809 1.00 72.30 346 GLU C CA 1
ATOM 7293 C C . GLU C 1 139 ? 55.843 17.944 328.931 1.00 78.05 346 GLU C C 1
ATOM 7294 O O . GLU C 1 139 ? 55.037 17.698 329.835 1.00 93.95 346 GLU C O 1
ATOM 7300 N N . ASN C 1 140 ? 56.228 17.019 328.049 1.00 69.06 347 ASN C N 1
ATOM 7301 C CA . ASN C 1 140 ? 55.771 15.639 328.154 1.00 83.12 347 ASN C CA 1
ATOM 7302 C C . ASN C 1 140 ? 56.384 14.906 329.342 1.00 82.63 347 ASN C C 1
ATOM 7303 O O . ASN C 1 140 ? 55.918 13.814 329.682 1.00 63.60 347 ASN C O 1
ATOM 7308 N N . ALA C 1 141 ? 57.408 15.472 329.979 1.00 90.84 348 ALA C N 1
ATOM 7309 C CA . ALA C 1 141 ? 58.034 14.875 331.150 1.00 99.13 348 ALA C CA 1
ATOM 7310 C C . ALA C 1 141 ? 57.793 15.671 332.425 1.00 89.52 348 ALA C C 1
ATOM 7311 O O . ALA C 1 141 ? 58.284 15.276 333.487 1.00 78.40 348 ALA C O 1
ATOM 7313 N N . GLU C 1 142 ? 57.062 16.781 332.352 1.00 82.20 349 GLU C N 1
ATOM 7314 C CA . GLU C 1 142 ? 56.680 17.507 333.556 1.00 84.05 349 GLU C CA 1
ATOM 7315 C C . GLU C 1 142 ? 55.636 16.699 334.320 1.00 82.87 349 GLU C C 1
ATOM 7316 O O . GLU C 1 142 ? 54.564 16.399 333.786 1.00 86.02 349 GLU C O 1
ATOM 7322 N N . VAL C 1 143 ? 55.945 16.351 335.568 1.00 80.09 350 VAL C N 1
ATOM 7323 C CA . VAL C 1 143 ? 55.143 15.421 336.357 1.00 72.55 350 VAL C CA 1
ATOM 7324 C C . VAL C 1 143 ? 54.562 16.156 337.559 1.00 79.83 350 VAL C C 1
ATOM 7325 O O . VAL C 1 143 ? 55.270 16.914 338.234 1.00 71.06 350 VAL C O 1
ATOM 7329 N N . MET C 1 144 ? 53.274 15.931 337.821 1.00 83.96 351 MET C N 1
ATOM 7330 C CA . MET C 1 144 ? 52.574 16.495 338.970 1.00 85.80 351 MET C CA 1
ATOM 7331 C C . MET C 1 144 ? 51.973 15.364 339.793 1.00 84.52 351 MET C C 1
ATOM 7332 O O . MET C 1 144 ? 51.266 14.506 339.251 1.00 76.15 351 MET C O 1
ATOM 7337 N N . CYS C 1 145 ? 52.244 15.367 341.097 1.00 88.79 352 CYS C N 1
ATOM 7338 C CA . CYS C 1 145 ? 51.785 14.317 342.001 1.00 81.55 352 CYS C CA 1
ATOM 7339 C C . CYS C 1 145 ? 50.592 14.813 342.808 1.00 85.09 352 CYS C C 1
ATOM 7340 O O . CYS C 1 145 ? 50.683 15.840 343.489 1.00 74.43 352 CYS C O 1
ATOM 7343 N N . SER C 1 146 ? 49.490 14.072 342.750 1.00 88.02 353 SER C N 1
ATOM 7344 C CA . SER C 1 146 ? 48.301 14.374 343.529 1.00 94.86 353 SER C CA 1
ATOM 7345 C C . SER C 1 146 ? 47.959 13.183 344.413 1.00 93.34 353 SER C C 1
ATOM 7346 O O . SER C 1 146 ? 48.185 12.026 344.041 1.00 110.86 353 SER C O 1
ATOM 7349 N N . LEU C 1 147 ? 47.410 13.478 345.584 1.00 77.22 354 LEU C N 1
ATOM 7350 C CA . LEU C 1 147 ? 47.101 12.471 346.581 1.00 79.66 354 LEU C CA 1
ATOM 7351 C C . LEU C 1 147 ? 45.616 12.515 346.921 1.00 95.48 354 LEU C C 1
ATOM 7352 O O . LEU C 1 147 ? 44.934 13.518 346.697 1.00 108.05 354 LEU C O 1
ATOM 7357 N N . SER C 1 148 ? 45.116 11.394 347.435 1.00 102.06 355 SER C N 1
ATOM 7358 C CA . SER C 1 148 ? 43.750 11.321 347.936 1.00 106.02 355 SER C CA 1
ATOM 7359 C C . SER C 1 148 ? 43.650 12.026 349.286 1.00 138.32 355 SER C C 1
ATOM 7360 O O . SER C 1 148 ? 44.580 11.982 350.097 1.00 133.79 355 SER C O 1
ATOM 7363 N N . GLY C 1 149 ? 42.511 12.672 349.531 1.00 152.05 356 GLY C N 1
ATOM 7364 C CA . GLY C 1 149 ? 42.402 13.556 350.675 1.00 153.75 356 GLY C CA 1
ATOM 7365 C C . GLY C 1 149 ? 41.852 12.953 351.952 1.00 141.58 356 GLY C C 1
ATOM 7366 O O . GLY C 1 149 ? 41.844 13.623 352.989 1.00 140.12 356 GLY C O 1
ATOM 7367 N N . ASN C 1 150 ? 41.391 11.703 351.901 1.00 127.05 357 ASN C N 1
ATOM 7368 C CA . ASN C 1 150 ? 40.799 11.075 353.078 1.00 127.26 357 ASN C CA 1
ATOM 7369 C C . ASN C 1 150 ? 41.795 11.022 354.230 1.00 125.05 357 ASN C C 1
ATOM 7370 O O . ASN C 1 150 ? 41.529 11.523 355.329 1.00 112.29 357 ASN C O 1
ATOM 7375 N N . ASN C 1 151 ? 42.949 10.409 353.993 1.00 130.76 358 ASN C N 1
ATOM 7376 C CA . ASN C 1 151 ? 43.961 10.273 355.020 1.00 132.15 358 ASN C CA 1
ATOM 7377 C C . ASN C 1 151 ? 44.598 11.629 355.328 1.00 125.08 358 ASN C C 1
ATOM 7378 O O . ASN C 1 151 ? 44.602 12.531 354.487 1.00 131.11 358 ASN C O 1
ATOM 7383 N N . PRO C 1 152 ? 45.133 11.800 356.541 1.00 113.51 359 PRO C N 1
ATOM 7384 C CA . PRO C 1 152 ? 45.746 13.083 356.928 1.00 108.21 359 PRO C CA 1
ATOM 7385 C C . PRO C 1 152 ? 47.187 13.214 356.444 1.00 95.71 359 PRO C C 1
ATOM 7386 O O . PRO C 1 152 ? 48.129 13.369 357.229 1.00 80.37 359 PRO C O 1
ATOM 7390 N N . PHE C 1 153 ? 47.368 13.163 355.126 1.00 94.00 360 PHE C N 1
ATOM 7391 C CA . PHE C 1 153 ? 48.691 13.204 354.524 1.00 85.73 360 PHE C CA 1
ATOM 7392 C C . PHE C 1 153 ? 48.708 14.195 353.372 1.00 81.90 360 PHE C C 1
ATOM 7393 O O . PHE C 1 153 ? 47.728 14.322 352.632 1.00 81.81 360 PHE C O 1
ATOM 7401 N N . LYS C 1 154 ? 49.828 14.898 353.231 1.00 83.18 361 LYS C N 1
ATOM 7402 C CA . LYS C 1 154 ? 50.029 15.872 352.168 1.00 79.87 361 LYS C CA 1
ATOM 7403 C C . LYS C 1 154 ? 51.368 15.591 351.501 1.00 103.73 361 LYS C C 1
ATOM 7404 O O . LYS C 1 154 ? 52.366 15.341 352.185 1.00 106.56 361 LYS C O 1
ATOM 7410 N N . ILE C 1 155 ? 51.385 15.617 350.170 1.00 108.69 362 ILE C N 1
ATOM 7411 C CA . ILE C 1 155 ? 52.611 15.367 349.417 1.00 75.41 362 ILE C CA 1
ATOM 7412 C C . ILE C 1 155 ? 53.483 16.613 349.467 1.00 86.05 362 ILE C C 1
ATOM 7413 O O . ILE C 1 155 ? 53.097 17.674 348.965 1.00 80.19 362 ILE C O 1
ATOM 7418 N N . HIS C 1 156 ? 54.667 16.483 350.057 1.00 99.42 363 HIS C N 1
ATOM 7419 C CA . HIS C 1 156 ? 55.605 17.594 350.138 1.00 119.84 363 HIS C CA 1
ATOM 7420 C C . HIS C 1 156 ? 56.417 17.643 348.851 1.00 109.61 363 HIS C C 1
ATOM 7421 O O . HIS C 1 156 ? 57.167 16.711 348.544 1.00 95.61 363 HIS C O 1
ATOM 7428 N N . SER C 1 157 ? 56.260 18.720 348.093 1.00 112.63 364 SER C N 1
ATOM 7429 C CA . SER C 1 157 ? 56.943 18.849 346.813 1.00 122.54 364 SER C CA 1
ATOM 7430 C C . SER C 1 157 ? 58.387 19.223 347.101 1.00 119.94 364 SER C C 1
ATOM 7431 O O . SER C 1 157 ? 58.685 20.359 347.478 1.00 116.83 364 SER C O 1
ATOM 7434 N N . SER C 1 158 ? 59.289 18.254 346.944 1.00 114.95 365 SER C N 1
ATOM 7435 C CA . SER C 1 158 ? 60.699 18.493 347.219 1.00 115.67 365 SER C CA 1
ATOM 7436 C C . SER C 1 158 ? 61.403 19.079 345.994 1.00 143.38 365 SER C C 1
ATOM 7437 O O . SER C 1 158 ? 60.767 19.741 345.165 1.00 143.88 365 SER C O 1
ATOM 7440 N N . SER C 1 159 ? 62.713 18.837 345.875 1.00 153.38 366 SER C N 1
ATOM 7441 C CA . SER C 1 159 ? 63.569 19.608 344.968 1.00 160.71 366 SER C CA 1
ATOM 7442 C C . SER C 1 159 ? 63.232 19.404 343.489 1.00 159.65 366 SER C C 1
ATOM 7443 O O . SER C 1 159 ? 62.829 20.350 342.807 1.00 171.83 366 SER C O 1
ATOM 7446 N N . ASN C 1 160 ? 63.445 18.196 342.954 1.00 143.99 367 ASN C N 1
ATOM 7447 C CA . ASN C 1 160 ? 63.361 17.989 341.500 1.00 122.70 367 ASN C CA 1
ATOM 7448 C C . ASN C 1 160 ? 62.853 16.574 341.232 1.00 100.66 367 ASN C C 1
ATOM 7449 O O . ASN C 1 160 ? 63.637 15.622 341.210 1.00 84.23 367 ASN C O 1
ATOM 7454 N N . ASN C 1 161 ? 61.542 16.453 341.011 1.00 101.87 368 ASN C N 1
ATOM 7455 C CA . ASN C 1 161 ? 60.880 15.161 340.820 1.00 107.77 368 ASN C CA 1
ATOM 7456 C C . ASN C 1 161 ? 61.131 14.216 341.987 1.00 112.38 368 ASN C C 1
ATOM 7457 O O . ASN C 1 161 ? 60.964 13.003 341.854 1.00 112.60 368 ASN C O 1
ATOM 7462 N N . TYR C 1 162 ? 61.537 14.765 343.128 1.00 107.31 369 TYR C N 1
ATOM 7463 C CA . TYR C 1 162 ? 61.596 14.047 344.389 1.00 91.13 369 TYR C CA 1
ATOM 7464 C C . TYR C 1 162 ? 60.499 14.576 345.300 1.00 95.08 369 TYR C C 1
ATOM 7465 O O . TYR C 1 162 ? 60.094 15.737 345.193 1.00 106.75 369 TYR C O 1
ATOM 7474 N N . TYR C 1 163 ? 60.006 13.720 346.191 1.00 88.47 370 TYR C N 1
ATOM 7475 C CA . TYR C 1 163 ? 58.862 14.101 347.004 1.00 84.08 370 TYR C CA 1
ATOM 7476 C C . TYR C 1 163 ? 58.970 13.480 348.388 1.00 93.43 370 TYR C C 1
ATOM 7477 O O . TYR C 1 163 ? 59.707 12.516 348.608 1.00 89.81 370 TYR C O 1
ATOM 7486 N N . LYS C 1 164 ? 58.225 14.064 349.322 1.00 107.71 371 LYS C N 1
ATOM 7487 C CA . LYS C 1 164 ? 58.081 13.547 350.673 1.00 102.46 371 LYS C CA 1
ATOM 7488 C C . LYS C 1 164 ? 56.600 13.427 350.993 1.00 95.22 371 LYS C C 1
ATOM 7489 O O . LYS C 1 164 ? 55.813 14.322 350.671 1.00 87.28 371 LYS C O 1
ATOM 7495 N N . LEU C 1 165 ? 56.222 12.320 351.619 1.00 91.00 372 LEU C N 1
ATOM 7496 C CA . LEU C 1 165 ? 54.860 12.126 352.094 1.00 88.69 372 LEU C CA 1
ATOM 7497 C C . LEU C 1 165 ? 54.845 12.379 353.596 1.00 94.96 372 LEU C C 1
ATOM 7498 O O . LEU C 1 165 ? 55.487 11.648 354.358 1.00 107.90 372 LEU C O 1
ATOM 7503 N N . VAL C 1 166 ? 54.127 13.420 354.017 1.00 79.66 373 VAL C N 1
ATOM 7504 C CA . VAL C 1 166 ? 54.128 13.863 355.403 1.00 77.71 373 VAL C CA 1
ATOM 7505 C C . VAL C 1 166 ? 52.688 14.004 355.884 1.00 87.65 373 VAL C C 1
ATOM 7506 O O . VAL C 1 166 ? 51.733 13.853 355.122 1.00 80.99 373 VAL C O 1
ATOM 7510 N N . THR C 1 167 ? 52.547 14.299 357.174 1.00 80.56 374 THR C N 1
ATOM 7511 C CA . THR C 1 167 ? 51.254 14.423 357.830 1.00 81.70 374 THR C CA 1
ATOM 7512 C C . THR C 1 167 ? 50.853 15.888 357.962 1.00 103.18 374 THR C C 1
ATOM 7513 O O . THR C 1 167 ? 51.698 16.769 358.137 1.00 95.44 374 THR C O 1
ATOM 7517 N N . ASP C 1 168 ? 49.544 16.140 357.885 1.00 113.23 375 ASP C N 1
ATOM 7518 C CA . ASP C 1 168 ? 48.998 17.480 358.068 1.00 130.42 375 ASP C CA 1
ATOM 7519 C C . ASP C 1 168 ? 47.938 17.531 359.162 1.00 123.20 375 ASP C C 1
ATOM 7520 O O . ASP C 1 168 ? 47.247 18.548 359.296 1.00 127.29 375 ASP C O 1
ATOM 7525 N N . SER C 1 169 ? 47.792 16.464 359.942 1.00 119.29 376 SER C N 1
ATOM 7526 C CA . SER C 1 169 ? 46.798 16.403 361.004 1.00 125.99 376 SER C CA 1
ATOM 7527 C C . SER C 1 169 ? 47.346 15.526 362.125 1.00 130.21 376 SER C C 1
ATOM 7528 O O . SER C 1 169 ? 48.526 15.162 362.134 1.00 104.46 376 SER C O 1
ATOM 7531 N N . ILE C 1 170 ? 46.480 15.190 363.078 1.00 141.15 377 ILE C N 1
ATOM 7532 C CA . ILE C 1 170 ? 46.841 14.385 364.239 1.00 133.11 377 ILE C CA 1
ATOM 7533 C C . ILE C 1 170 ? 46.296 12.978 364.045 1.00 114.25 377 ILE C C 1
ATOM 7534 O O . ILE C 1 170 ? 45.208 12.792 363.488 1.00 116.56 377 ILE C O 1
ATOM 7539 N N . LEU C 1 171 ? 47.053 11.989 364.508 1.00 87.44 378 LEU C N 1
ATOM 7540 C CA . LEU C 1 171 ? 46.696 10.588 364.346 1.00 81.65 378 LEU C CA 1
ATOM 7541 C C . LEU C 1 171 ? 46.091 10.042 365.631 1.00 108.66 378 LEU C C 1
ATOM 7542 O O . LEU C 1 171 ? 46.551 10.361 366.731 1.00 110.91 378 LEU C O 1
ATOM 7547 N N . ASP C 1 172 ? 45.057 9.212 365.483 1.00 106.26 379 ASP C N 1
ATOM 7548 C CA . ASP C 1 172 ? 44.384 8.571 366.615 1.00 115.75 379 ASP C CA 1
ATOM 7549 C C . ASP C 1 172 ? 44.029 7.150 366.189 1.00 104.69 379 ASP C C 1
ATOM 7550 O O . ASP C 1 172 ? 43.006 6.934 365.533 1.00 108.22 379 ASP C O 1
ATOM 7555 N N . ARG C 1 173 ? 44.869 6.183 366.568 1.00 85.91 380 ARG C N 1
ATOM 7556 C CA . ARG C 1 173 ? 44.625 4.805 366.162 1.00 79.86 380 ARG C CA 1
ATOM 7557 C C . ARG C 1 173 ? 43.368 4.226 366.794 1.00 86.23 380 ARG C C 1
ATOM 7558 O O . ARG C 1 173 ? 42.892 3.179 366.344 1.00 87.28 380 ARG C O 1
ATOM 7566 N N . GLU C 1 174 ? 42.822 4.872 367.826 1.00 98.30 381 GLU C N 1
ATOM 7567 C CA . GLU C 1 174 ? 41.534 4.448 368.362 1.00 104.34 381 GLU C CA 1
ATOM 7568 C C . GLU C 1 174 ? 40.379 4.832 367.444 1.00 112.15 381 GLU C C 1
ATOM 7569 O O . GLU C 1 174 ? 39.276 4.292 367.595 1.00 109.58 381 GLU C O 1
ATOM 7575 N N . GLN C 1 175 ? 40.607 5.749 366.504 1.00 109.36 382 GLN C N 1
ATOM 7576 C CA . GLN C 1 175 ? 39.607 6.116 365.507 1.00 115.50 382 GLN C CA 1
ATOM 7577 C C . GLN C 1 175 ? 39.819 5.325 364.217 1.00 108.82 382 GLN C C 1
ATOM 7578 O O . GLN C 1 175 ? 38.946 4.559 363.798 1.00 111.27 382 GLN C O 1
ATOM 7584 N N . THR C 1 176 ? 40.980 5.504 363.582 1.00 99.69 383 THR C N 1
ATOM 7585 C CA . THR C 1 176 ? 41.366 4.763 362.393 1.00 84.63 383 THR C CA 1
ATOM 7586 C C . THR C 1 176 ? 42.804 4.287 362.523 1.00 69.12 383 THR C C 1
ATOM 7587 O O . THR C 1 176 ? 43.729 5.105 362.602 1.00 70.00 383 THR C O 1
ATOM 7591 N N . PRO C 1 177 ? 43.037 2.973 362.552 1.00 66.65 384 PRO C N 1
ATOM 7592 C CA . PRO C 1 177 ? 44.391 2.463 362.808 1.00 65.06 384 PRO C CA 1
ATOM 7593 C C . PRO C 1 177 ? 45.301 2.499 361.590 1.00 82.50 384 PRO C C 1
ATOM 7594 O O . PRO C 1 177 ? 46.522 2.619 361.732 1.00 77.71 384 PRO C O 1
ATOM 7598 N N . GLY C 1 178 ? 44.725 2.393 360.387 1.00 95.82 385 GLY C N 1
ATOM 7599 C CA . GLY C 1 178 ? 45.507 2.317 359.174 1.00 80.02 385 GLY C CA 1
ATOM 7600 C C . GLY C 1 178 ? 44.949 3.227 358.093 1.00 68.08 385 GLY C C 1
ATOM 7601 O O . GLY C 1 178 ? 43.892 3.843 358.253 1.00 64.03 385 GLY C O 1
ATOM 7602 N N . TYR C 1 179 ? 45.683 3.295 356.983 1.00 62.72 386 TYR C N 1
ATOM 7603 C CA . TYR C 1 179 ? 45.325 4.164 355.873 1.00 72.57 386 TYR C CA 1
ATOM 7604 C C . TYR C 1 179 ? 45.787 3.548 354.561 1.00 83.28 386 TYR C C 1
ATOM 7605 O O . TYR C 1 179 ? 46.918 3.058 354.456 1.00 65.56 386 TYR C O 1
ATOM 7614 N N . ASN C 1 180 ? 44.899 3.583 353.569 1.00 95.51 387 ASN C N 1
ATOM 7615 C CA . ASN C 1 180 ? 45.252 3.325 352.179 1.00 83.81 387 ASN C CA 1
ATOM 7616 C C . ASN C 1 180 ? 45.572 4.658 351.511 1.00 87.97 387 ASN C C 1
ATOM 7617 O O . ASN C 1 180 ? 44.748 5.580 351.524 1.00 94.55 387 ASN C O 1
ATOM 7622 N N . VAL C 1 181 ? 46.763 4.756 350.931 1.00 77.17 388 VAL C N 1
ATOM 7623 C CA . VAL C 1 181 ? 47.284 5.998 350.373 1.00 78.68 388 VAL C CA 1
ATOM 7624 C C . VAL C 1 181 ? 47.584 5.754 348.901 1.00 100.43 388 VAL C C 1
ATOM 7625 O O . VAL C 1 181 ? 48.403 4.892 348.565 1.00 99.21 388 VAL C O 1
ATOM 7629 N N . THR C 1 182 ? 46.924 6.505 348.022 1.00 99.85 389 THR C N 1
ATOM 7630 C CA . THR C 1 182 ? 47.040 6.302 346.580 1.00 91.97 389 THR C CA 1
ATOM 7631 C C . THR C 1 182 ? 47.630 7.552 345.941 1.0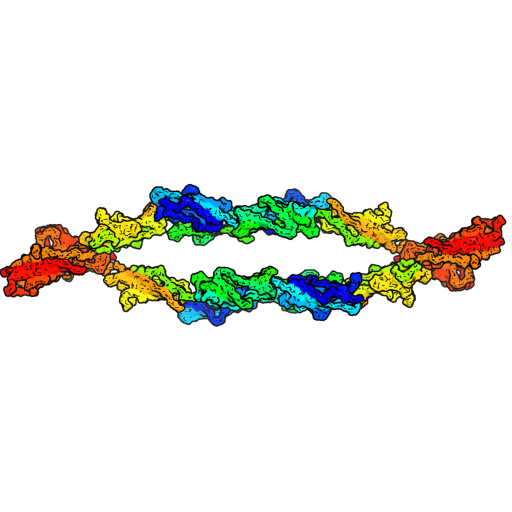0 81.76 389 THR C C 1
ATOM 7632 O O . THR C 1 182 ? 46.952 8.579 345.833 1.00 95.00 389 THR C O 1
ATOM 7636 N N . ILE C 1 183 ? 48.883 7.459 345.506 1.00 61.46 390 ILE C N 1
ATOM 7637 C CA . ILE C 1 183 ? 49.562 8.555 344.822 1.00 73.43 390 ILE C CA 1
ATOM 7638 C C . ILE C 1 183 ? 49.310 8.430 343.325 1.00 94.23 390 ILE C C 1
ATOM 7639 O O . ILE C 1 183 ? 49.520 7.359 342.741 1.00 118.37 390 ILE C O 1
ATOM 7644 N N . THR C 1 184 ? 48.866 9.522 342.698 1.00 71.15 391 THR C N 1
ATOM 7645 C CA . THR C 1 184 ? 48.619 9.552 341.259 1.00 65.67 391 THR C CA 1
ATOM 7646 C C . THR C 1 184 ? 49.466 10.645 340.619 1.00 76.30 391 THR C C 1
ATOM 7647 O O . THR C 1 184 ? 49.293 11.830 340.924 1.00 71.22 391 THR C O 1
ATOM 7651 N N . ALA C 1 185 ? 50.371 10.246 339.728 1.00 76.54 392 ALA C N 1
ATOM 7652 C CA . ALA C 1 185 ? 51.231 11.165 338.995 1.00 74.53 392 ALA C CA 1
ATOM 7653 C C . ALA C 1 185 ? 50.705 11.339 337.576 1.00 74.90 392 ALA C C 1
ATOM 7654 O O . ALA C 1 185 ? 50.439 10.352 336.877 1.00 79.12 392 ALA C O 1
ATOM 7656 N N . THR C 1 186 ? 50.555 12.595 337.160 1.00 75.21 393 THR C N 1
ATOM 7657 C CA . THR C 1 186 ? 50.035 12.946 335.845 1.00 72.80 393 THR C CA 1
ATOM 7658 C C . THR C 1 186 ? 51.017 13.885 335.159 1.00 75.26 393 THR C C 1
ATOM 7659 O O . THR C 1 186 ? 51.525 14.823 335.783 1.00 71.54 393 THR C O 1
ATOM 7663 N N . ASP C 1 187 ? 51.297 13.623 333.886 1.00 81.74 394 ASP C N 1
ATOM 7664 C CA . ASP C 1 187 ? 52.136 14.520 333.107 1.00 80.70 394 ASP C CA 1
ATOM 7665 C C . ASP C 1 187 ? 51.281 15.604 332.455 1.00 87.31 394 ASP C C 1
ATOM 7666 O O . ASP C 1 187 ? 50.054 15.511 332.393 1.00 95.92 394 ASP C O 1
ATOM 7671 N N . ARG C 1 188 ? 51.945 16.651 331.973 1.00 80.17 395 ARG C N 1
ATOM 7672 C CA . ARG C 1 188 ? 51.253 17.762 331.340 1.00 86.59 395 ARG C CA 1
ATOM 7673 C C . ARG C 1 188 ? 51.310 17.695 329.817 1.00 87.30 395 ARG C C 1
ATOM 7674 O O . ARG C 1 188 ? 51.109 18.716 329.150 1.00 85.73 395 ARG C O 1
ATOM 7682 N N . GLY C 1 189 ? 51.572 16.517 329.256 1.00 85.45 396 GLY C N 1
ATOM 7683 C CA . GLY C 1 189 ? 51.494 16.341 327.822 1.00 83.23 396 GLY C CA 1
ATOM 7684 C C . GLY C 1 189 ? 50.059 16.346 327.325 1.00 98.51 396 GLY C C 1
ATOM 7685 O O . GLY C 1 189 ? 49.094 16.281 328.086 1.00 93.58 396 GLY C O 1
ATOM 7686 N N . LYS C 1 190 ? 49.924 16.432 326.007 1.00 104.34 397 LYS C N 1
ATOM 7687 C CA . LYS C 1 190 ? 48.614 16.462 325.356 1.00 96.40 397 LYS C CA 1
ATOM 7688 C C . LYS C 1 190 ? 48.524 15.336 324.336 1.00 92.04 397 LYS C C 1
ATOM 7689 O O . LYS C 1 190 ? 49.177 15.412 323.278 1.00 82.20 397 LYS C O 1
ATOM 7691 N N . PRO C 1 191 ? 47.744 14.271 324.594 1.00 91.33 398 PRO C N 1
ATOM 7692 C CA . PRO C 1 191 ? 46.955 14.062 325.814 1.00 88.78 398 PRO C CA 1
ATOM 7693 C C . PRO C 1 191 ? 47.800 13.600 326.998 1.00 91.64 398 PRO C C 1
ATOM 7694 O O . PRO C 1 191 ? 48.850 12.989 326.801 1.00 94.70 398 PRO C O 1
ATOM 7698 N N . PRO C 1 192 ? 47.341 13.885 328.213 1.00 89.34 399 PRO C N 1
ATOM 7699 C CA . PRO C 1 192 ? 48.126 13.539 329.399 1.00 76.65 399 PRO C CA 1
ATOM 7700 C C . PRO C 1 192 ? 48.005 12.071 329.774 1.00 69.26 399 PRO C C 1
ATOM 7701 O O . PRO C 1 192 ? 46.981 11.421 329.547 1.00 82.52 399 PRO C O 1
ATOM 7705 N N . LEU C 1 193 ? 49.082 11.553 330.360 1.00 67.82 400 LEU C N 1
ATOM 7706 C CA . LEU C 1 193 ? 49.138 10.191 330.868 1.00 69.33 400 LEU C CA 1
ATOM 7707 C C . LEU C 1 193 ? 49.345 10.221 332.375 1.00 71.75 400 LEU C C 1
ATOM 7708 O O . LEU C 1 193 ? 49.916 11.169 332.921 1.00 76.82 400 LEU C O 1
ATOM 7713 N N . SER C 1 194 ? 48.888 9.171 333.048 1.00 72.58 401 SER C N 1
ATOM 7714 C CA . SER C 1 194 ? 48.950 9.142 334.500 1.00 69.97 401 SER C CA 1
ATOM 7715 C C . SER C 1 194 ? 49.153 7.712 334.975 1.00 86.04 401 SER C C 1
ATOM 7716 O O . SER C 1 194 ? 48.695 6.759 334.339 1.00 85.77 401 SER C O 1
ATOM 7719 N N . SER C 1 195 ? 49.851 7.573 336.100 1.00 90.31 402 SER C N 1
ATOM 7720 C CA . SER C 1 195 ? 50.005 6.283 336.758 1.00 93.04 402 SER C CA 1
ATOM 7721 C C . SER C 1 195 ? 49.833 6.485 338.256 1.00 87.65 402 SER C C 1
ATOM 7722 O O . SER C 1 195 ? 49.916 7.605 338.758 1.00 85.05 402 SER C O 1
ATOM 7725 N N . SER C 1 196 ? 49.588 5.393 338.973 1.00 81.44 403 SER C N 1
ATOM 7726 C CA . SER C 1 196 ? 49.314 5.495 340.398 1.00 77.79 403 SER C CA 1
ATOM 7727 C C . SER C 1 196 ? 49.918 4.312 341.136 1.00 73.37 403 SER C C 1
ATOM 7728 O O . SER C 1 196 ? 50.185 3.257 340.556 1.00 86.24 403 SER C O 1
ATOM 7731 N N . THR C 1 197 ? 50.134 4.510 342.435 1.00 71.79 404 THR C N 1
ATOM 7732 C CA . THR C 1 197 ? 50.574 3.446 343.324 1.00 76.27 404 THR C CA 1
ATOM 7733 C C . THR C 1 197 ? 49.841 3.588 344.649 1.00 61.97 404 THR C C 1
ATOM 7734 O O . THR C 1 197 ? 49.297 4.647 344.971 1.00 55.38 404 THR C O 1
ATOM 7738 N N . THR C 1 198 ? 49.831 2.505 345.421 1.00 58.49 405 THR C N 1
ATOM 7739 C CA . THR C 1 198 ? 49.095 2.455 346.677 1.00 68.83 405 THR C CA 1
ATOM 7740 C C . THR C 1 198 ? 49.998 1.900 347.769 1.00 61.30 405 THR C C 1
ATOM 7741 O O . THR C 1 198 ? 50.698 0.905 347.555 1.00 82.66 405 THR C O 1
ATOM 7745 N N . ILE C 1 199 ? 49.990 2.553 348.930 1.00 53.97 406 ILE C N 1
ATOM 7746 C CA . ILE C 1 199 ? 50.757 2.115 350.087 1.00 79.19 406 ILE C CA 1
ATOM 7747 C C . ILE C 1 199 ? 49.862 2.131 351.316 1.00 82.13 406 ILE C C 1
ATOM 7748 O O . ILE C 1 199 ? 48.926 2.929 351.420 1.00 80.36 406 ILE C O 1
ATOM 7753 N N . THR C 1 200 ? 50.162 1.239 352.252 1.00 71.92 407 THR C N 1
ATOM 7754 C CA . THR C 1 200 ? 49.410 1.098 353.489 1.00 65.04 407 THR C CA 1
ATOM 7755 C C . THR C 1 200 ? 50.241 1.647 354.640 1.00 68.37 407 THR C C 1
ATOM 7756 O O . THR C 1 200 ? 51.420 1.303 354.778 1.00 54.99 407 THR C O 1
ATOM 7760 N N . LEU C 1 201 ? 49.628 2.502 355.458 1.00 66.21 408 LEU C N 1
ATOM 7761 C CA . LEU C 1 201 ? 50.297 3.104 356.606 1.00 58.80 408 LEU C CA 1
ATOM 7762 C C . LEU C 1 201 ? 49.566 2.718 357.881 1.00 59.62 408 LEU C C 1
ATOM 7763 O O . LEU C 1 201 ? 48.358 2.947 358.004 1.00 60.06 408 LEU C O 1
ATOM 7768 N N . ASN C 1 202 ? 50.302 2.146 358.827 1.00 61.74 409 ASN C N 1
ATOM 7769 C CA . ASN C 1 202 ? 49.756 1.685 360.095 1.00 59.36 409 ASN C CA 1
ATOM 7770 C C . ASN C 1 202 ? 50.173 2.640 361.205 1.00 70.56 409 ASN C C 1
ATOM 7771 O O . ASN C 1 202 ? 51.349 3.005 361.309 1.00 62.25 409 ASN C O 1
ATOM 7776 N N . VAL C 1 203 ? 49.211 3.037 362.031 1.00 72.52 410 VAL C N 1
ATOM 7777 C CA . VAL C 1 203 ? 49.466 3.929 363.155 1.00 65.76 410 VAL C CA 1
ATOM 7778 C C . VAL C 1 203 ? 49.787 3.091 364.386 1.00 65.44 410 VAL C C 1
ATOM 7779 O O . VAL C 1 203 ? 49.023 2.189 364.752 1.00 64.40 410 VAL C O 1
ATOM 7783 N N . ALA C 1 204 ? 50.916 3.389 365.024 1.00 72.11 411 ALA C N 1
ATOM 7784 C CA . ALA C 1 204 ? 51.323 2.692 366.234 1.00 79.56 411 ALA C CA 1
ATOM 7785 C C . ALA C 1 204 ? 50.531 3.199 367.437 1.00 87.37 411 ALA C C 1
ATOM 7786 O O . ALA C 1 204 ? 49.828 4.211 367.375 1.00 98.66 411 ALA C O 1
ATOM 7788 N N . ASP C 1 205 ? 50.657 2.482 368.551 1.00 82.28 412 ASP C N 1
ATOM 7789 C CA . ASP C 1 205 ? 49.907 2.784 369.761 1.00 93.89 412 ASP C CA 1
ATOM 7790 C C . ASP C 1 205 ? 50.776 3.539 370.757 1.00 98.28 412 ASP C C 1
ATOM 7791 O O . ASP C 1 205 ? 51.946 3.204 370.963 1.00 98.31 412 ASP C O 1
ATOM 7796 N N . VAL C 1 206 ? 50.190 4.566 371.367 1.00 96.49 413 VAL C N 1
ATOM 7797 C CA . VAL C 1 206 ? 50.798 5.306 372.463 1.00 101.37 413 VAL C CA 1
ATOM 7798 C C . VAL C 1 206 ? 49.790 5.350 373.601 1.00 102.40 413 VAL C C 1
ATOM 7799 O O . VAL C 1 206 ? 48.592 5.548 373.371 1.00 109.94 413 VAL C O 1
ATOM 7803 N N . ASN C 1 207 ? 50.270 5.150 374.828 1.00 99.86 414 ASN C N 1
ATOM 7804 C CA . ASN C 1 207 ? 49.399 5.100 376.002 1.00 99.09 414 ASN C CA 1
ATOM 7805 C C . ASN C 1 207 ? 48.852 6.500 376.271 1.00 96.63 414 ASN C C 1
ATOM 7806 O O . ASN C 1 207 ? 49.319 7.234 377.144 1.00 93.77 414 ASN C O 1
ATOM 7811 N N . ASP C 1 208 ? 47.834 6.873 375.496 1.00 105.23 415 ASP C N 1
ATOM 7812 C CA . ASP C 1 208 ? 47.186 8.171 375.625 1.00 113.51 415 ASP C CA 1
ATOM 7813 C C . ASP C 1 208 ? 45.788 8.081 376.220 1.00 107.28 415 ASP C C 1
ATOM 7814 O O . ASP C 1 208 ? 45.145 9.117 376.418 1.00 105.89 415 ASP C O 1
ATOM 7819 N N . ASN C 1 209 ? 45.304 6.877 376.512 1.00 86.66 416 ASN C N 1
ATOM 7820 C CA . ASN C 1 209 ? 43.998 6.676 377.119 1.00 92.87 416 ASN C CA 1
ATOM 7821 C C . ASN C 1 209 ? 44.163 6.054 378.498 1.00 94.16 416 ASN C C 1
ATOM 7822 O O . ASN C 1 209 ? 45.079 5.261 378.736 1.00 87.83 416 ASN C O 1
ATOM 7827 N N . ALA C 1 210 ? 43.274 6.424 379.400 1.00 94.80 417 ALA C N 1
ATOM 7828 C CA . ALA C 1 210 ? 43.297 5.902 380.754 1.00 95.16 417 ALA C CA 1
ATOM 7829 C C . ALA C 1 210 ? 42.245 4.813 380.928 1.00 90.27 417 ALA C C 1
ATOM 7830 O O . ALA C 1 210 ? 41.218 4.820 380.242 1.00 99.33 417 ALA C O 1
ATOM 7832 N N . PRO C 1 211 ? 42.483 3.858 381.828 1.00 76.87 418 PRO C N 1
ATOM 7833 C CA . PRO C 1 211 ? 41.479 2.816 382.078 1.00 70.59 418 PRO C CA 1
ATOM 7834 C C . PRO C 1 211 ? 40.170 3.405 382.584 1.00 85.34 418 PRO C C 1
ATOM 7835 O O . PRO C 1 211 ? 40.139 4.461 383.220 1.00 93.14 418 PRO C O 1
ATOM 7839 N N . VAL C 1 212 ? 39.078 2.699 382.295 1.00 72.98 419 VAL C N 1
ATOM 7840 C CA . VAL C 1 212 ? 37.731 3.137 382.648 1.00 76.54 419 VAL C CA 1
ATOM 7841 C C . VAL C 1 212 ? 37.029 2.002 383.378 1.00 84.14 419 VAL C C 1
ATOM 7842 O O . VAL C 1 212 ? 36.840 0.920 382.810 1.00 91.56 419 VAL C O 1
ATOM 7846 N N . PHE C 1 213 ? 36.626 2.252 384.620 1.00 92.03 420 PHE C N 1
ATOM 7847 C CA . PHE C 1 213 ? 35.881 1.254 385.372 1.00 88.32 420 PHE C CA 1
ATOM 7848 C C . PHE C 1 213 ? 34.500 1.049 384.761 1.00 91.51 420 PHE C C 1
ATOM 7849 O O . PHE C 1 213 ? 33.878 1.983 384.247 1.00 106.59 420 PHE C O 1
ATOM 7857 N N . GLN C 1 214 ? 34.022 -0.197 384.820 1.00 85.81 421 GLN C N 1
ATOM 7858 C CA . GLN C 1 214 ? 32.753 -0.544 384.191 1.00 89.41 421 GLN C CA 1
ATOM 7859 C C . GLN C 1 214 ? 31.560 0.099 384.890 1.00 92.56 421 GLN C C 1
ATOM 7860 O O . GLN C 1 214 ? 30.512 0.277 384.262 1.00 93.96 421 GLN C O 1
ATOM 7866 N N . GLN C 1 215 ? 31.695 0.456 386.166 1.00 102.16 422 GLN C N 1
ATOM 7867 C CA . GLN C 1 215 ? 30.631 1.114 386.910 1.00 107.50 422 GLN C CA 1
ATOM 7868 C C . GLN C 1 215 ? 31.169 2.378 387.566 1.00 109.60 422 GLN C C 1
ATOM 7869 O O . GLN C 1 215 ? 32.368 2.496 387.834 1.00 108.27 422 GLN C O 1
ATOM 7875 N N . GLN C 1 216 ? 30.266 3.328 387.817 1.00 112.95 423 GLN C N 1
ATOM 7876 C CA . GLN C 1 216 ? 30.664 4.578 388.459 1.00 115.98 423 GLN C CA 1
ATOM 7877 C C . GLN C 1 216 ? 31.118 4.336 389.894 1.00 123.64 423 GLN C C 1
ATOM 7878 O O . GLN C 1 216 ? 32.189 4.799 390.305 1.00 126.15 423 GLN C O 1
ATOM 7880 N N . ALA C 1 217 ? 30.315 3.612 390.671 1.00 119.92 424 ALA C N 1
ATOM 7881 C CA . ALA C 1 217 ? 30.673 3.245 392.032 1.00 101.45 424 ALA C CA 1
ATOM 7882 C C . ALA C 1 217 ? 30.086 1.874 392.331 1.00 92.71 424 ALA C C 1
ATOM 7883 O O . ALA C 1 217 ? 29.062 1.486 391.762 1.00 93.20 424 ALA C O 1
ATOM 7885 N N . TYR C 1 218 ? 30.741 1.143 393.227 1.00 84.62 425 TYR C N 1
ATOM 7886 C CA . TYR C 1 218 ? 30.352 -0.221 393.548 1.00 84.98 425 TYR C CA 1
ATOM 7887 C C . TYR C 1 218 ? 29.783 -0.307 394.958 1.00 87.91 425 TYR C C 1
ATOM 7888 O O . TYR C 1 218 ? 30.078 0.526 395.820 1.00 90.81 425 TYR C O 1
ATOM 7897 N N . LEU C 1 219 ? 28.953 -1.325 395.178 1.00 94.77 426 LEU C N 1
ATOM 7898 C CA . LEU C 1 219 ? 28.367 -1.585 396.491 1.00 95.43 426 LEU C CA 1
ATOM 7899 C C . LEU C 1 219 ? 27.915 -3.035 396.523 1.00 99.60 426 LEU C C 1
ATOM 7900 O O . LEU C 1 219 ? 27.132 -3.456 395.665 1.00 114.45 426 LEU C O 1
ATOM 7905 N N . ILE C 1 220 ? 28.396 -3.796 397.505 1.00 89.66 427 ILE C N 1
ATOM 7906 C CA . ILE C 1 220 ? 28.099 -5.219 397.600 1.00 86.98 427 ILE C CA 1
ATOM 7907 C C . ILE C 1 220 ? 27.728 -5.558 399.037 1.00 88.16 427 ILE C C 1
ATOM 7908 O O . ILE C 1 220 ? 28.227 -4.951 399.989 1.00 91.98 427 ILE C O 1
ATOM 7913 N N . ASN C 1 221 ? 26.829 -6.528 399.187 1.00 86.44 428 ASN C N 1
ATOM 7914 C CA . ASN C 1 221 ? 26.387 -7.002 400.492 1.00 88.57 428 ASN C CA 1
ATOM 7915 C C . ASN C 1 221 ? 27.047 -8.340 400.801 1.00 94.28 428 ASN C C 1
ATOM 7916 O O . ASN C 1 221 ? 26.973 -9.273 399.995 1.00 95.22 428 ASN C O 1
ATOM 7921 N N . VAL C 1 222 ? 27.685 -8.428 401.966 1.00 95.61 429 VAL C N 1
ATOM 7922 C CA . VAL C 1 222 ? 28.373 -9.636 402.412 1.00 82.03 429 VAL C CA 1
ATOM 7923 C C . VAL C 1 222 ? 27.726 -10.098 403.708 1.00 101.61 429 VAL C C 1
ATOM 7924 O O . VAL C 1 222 ? 27.724 -9.361 404.702 1.00 111.00 429 VAL C O 1
ATOM 7928 N N . ALA C 1 223 ? 27.187 -11.313 403.704 1.00 115.09 430 ALA C N 1
ATOM 7929 C CA . ALA C 1 223 ? 26.626 -11.872 404.925 1.00 122.78 430 ALA C CA 1
ATOM 7930 C C . ALA C 1 223 ? 27.740 -12.198 405.910 1.00 116.19 430 ALA C C 1
ATOM 7931 O O . ALA C 1 223 ? 28.795 -12.715 405.532 1.00 125.36 430 ALA C O 1
ATOM 7933 N N . GLU C 1 224 ? 27.505 -11.886 407.181 1.00 100.27 431 GLU C N 1
ATOM 7934 C CA . GLU C 1 224 ? 28.523 -12.113 408.192 1.00 95.64 431 GLU C CA 1
ATOM 7935 C C . GLU C 1 224 ? 28.728 -13.612 408.413 1.00 99.76 431 GLU C C 1
ATOM 7936 O O . GLU C 1 224 ? 28.002 -14.457 407.879 1.00 90.96 431 GLU C O 1
ATOM 7942 N N . ASN C 1 225 ? 29.745 -13.933 409.216 1.00 109.25 432 ASN C N 1
ATOM 7943 C CA . ASN C 1 225 ? 30.146 -15.314 409.491 1.00 105.30 432 ASN C CA 1
ATOM 7944 C C . ASN C 1 225 ? 30.505 -16.061 408.210 1.00 95.04 432 ASN C C 1
ATOM 7945 O O . ASN C 1 225 ? 30.336 -17.279 408.117 1.00 92.51 432 ASN C O 1
ATOM 7950 N N . ASN C 1 226 ? 31.003 -15.332 407.216 1.00 91.51 433 ASN C N 1
ATOM 7951 C CA . ASN C 1 226 ? 31.415 -15.932 405.959 1.00 105.71 433 ASN C CA 1
ATOM 7952 C C . ASN C 1 226 ? 32.804 -16.543 406.091 1.00 120.45 433 ASN C C 1
ATOM 7953 O O . ASN C 1 226 ? 33.632 -16.092 406.888 1.00 136.35 433 ASN C O 1
ATOM 7958 N N . GLN C 1 227 ? 33.053 -17.579 405.299 1.00 116.53 434 GLN C N 1
ATOM 7959 C CA . GLN C 1 227 ? 34.357 -18.218 405.322 1.00 110.57 434 GLN C CA 1
ATOM 7960 C C . GLN C 1 227 ? 35.413 -17.262 404.772 1.00 110.33 434 GLN C C 1
ATOM 7961 O O . GLN C 1 227 ? 35.155 -16.542 403.803 1.00 115.31 434 GLN C O 1
ATOM 7963 N N . PRO C 1 228 ? 36.597 -17.215 405.375 1.00 110.64 435 PRO C N 1
ATOM 7964 C CA . PRO C 1 228 ? 37.648 -16.335 404.857 1.00 114.78 435 PRO C CA 1
ATOM 7965 C C . PRO C 1 228 ? 38.213 -16.861 403.547 1.00 132.38 435 PRO C C 1
ATOM 7966 O O . PRO C 1 228 ? 38.176 -18.060 403.261 1.00 140.37 435 PRO C O 1
ATOM 7970 N N . GLY C 1 229 ? 38.736 -15.938 402.744 1.00 127.80 436 GLY C N 1
ATOM 7971 C CA . GLY C 1 229 ? 39.291 -16.295 401.455 1.00 127.45 436 GLY C CA 1
ATOM 7972 C C . GLY C 1 229 ? 38.276 -16.524 400.360 1.00 130.20 436 GLY C C 1
ATOM 7973 O O . GLY C 1 229 ? 38.579 -17.226 399.391 1.00 140.26 436 GLY C O 1
ATOM 7974 N N . THR C 1 230 ? 37.082 -15.955 400.476 1.00 120.46 437 THR C N 1
ATOM 7975 C CA . THR C 1 230 ? 36.026 -16.150 399.495 1.00 115.44 437 THR C CA 1
ATOM 7976 C C . THR C 1 230 ? 35.790 -14.874 398.702 1.00 120.08 437 THR C C 1
ATOM 7977 O O . THR C 1 230 ? 36.008 -13.763 399.194 1.00 139.81 437 THR C O 1
ATOM 7981 N N . SER C 1 231 ? 35.331 -15.045 397.470 1.00 107.07 438 SER C N 1
ATOM 7982 C CA . SER C 1 231 ? 35.012 -13.904 396.628 1.00 93.30 438 SER C CA 1
ATOM 7983 C C . SER C 1 231 ? 33.696 -13.270 397.063 1.00 86.88 438 SER C C 1
ATOM 7984 O O . SER C 1 231 ? 32.734 -13.967 397.399 1.00 80.39 438 SER C O 1
ATOM 7987 N N . ILE C 1 232 ? 33.659 -11.939 397.065 1.00 79.96 439 ILE C N 1
ATOM 7988 C CA . ILE C 1 232 ? 32.472 -11.190 397.451 1.00 84.43 439 ILE C CA 1
ATOM 7989 C C . ILE C 1 232 ? 31.854 -10.457 396.265 1.00 104.42 439 ILE C C 1
ATOM 7990 O O . ILE C 1 232 ? 30.629 -10.344 396.177 1.00 116.51 439 ILE C O 1
ATOM 7995 N N . THR C 1 233 ? 32.680 -9.958 395.346 1.00 108.30 440 THR C N 1
ATOM 7996 C CA . THR C 1 233 ? 32.238 -9.321 394.108 1.00 96.38 440 THR C CA 1
ATOM 7997 C C . THR C 1 233 ? 33.474 -9.091 393.249 1.00 94.39 440 THR C C 1
ATOM 7998 O O . THR C 1 233 ? 34.609 -9.210 393.720 1.00 100.87 440 THR C O 1
ATOM 8002 N N . GLN C 1 234 ? 33.245 -8.759 391.980 1.00 102.00 441 GLN C N 1
ATOM 8003 C CA . GLN C 1 234 ? 34.325 -8.539 391.030 1.00 73.13 441 GLN C CA 1
ATOM 8004 C C . GLN C 1 234 ? 34.126 -7.204 390.325 1.00 72.86 441 GLN C C 1
ATOM 8005 O O . GLN C 1 234 ? 32.996 -6.756 390.117 1.00 74.02 441 GLN C O 1
ATOM 8011 N N . VAL C 1 235 ? 35.240 -6.566 389.965 1.00 71.74 442 VAL C N 1
ATOM 8012 C CA . VAL C 1 235 ? 35.216 -5.319 389.216 1.00 71.70 442 VAL C CA 1
ATOM 8013 C C . VAL C 1 235 ? 35.966 -5.514 387.903 1.00 126.55 442 VAL C C 1
ATOM 8014 O O . VAL C 1 235 ? 36.785 -6.424 387.752 1.00 101.74 442 VAL C O 1
ATOM 8018 N N . LYS C 1 236 ? 35.668 -4.640 386.942 1.00 93.89 443 LYS C N 1
ATOM 8019 C CA . LYS C 1 236 ? 36.296 -4.678 385.629 1.00 70.27 443 LYS C CA 1
ATOM 8020 C C . LYS C 1 236 ? 36.575 -3.259 385.156 1.00 70.40 443 LYS C C 1
ATOM 8021 O O . LYS C 1 236 ? 35.785 -2.345 385.409 1.00 71.91 443 LYS C O 1
ATOM 8023 N N . ALA C 1 237 ? 37.703 -3.085 384.468 1.00 89.18 444 ALA C N 1
ATOM 8024 C CA . ALA C 1 237 ? 38.104 -1.802 383.904 1.00 81.30 444 ALA C CA 1
ATOM 8025 C C . ALA C 1 237 ? 38.556 -2.003 382.464 1.00 90.24 444 ALA C C 1
ATOM 8026 O O . ALA C 1 237 ? 39.341 -2.914 382.181 1.00 91.62 444 ALA C O 1
ATOM 8028 N N . TRP C 1 238 ? 38.067 -1.152 381.564 1.00 98.53 445 TRP C N 1
ATOM 8029 C CA . TRP C 1 238 ? 38.360 -1.240 380.140 1.00 91.90 445 TRP C CA 1
ATOM 8030 C C . TRP C 1 238 ? 39.470 -0.272 379.745 1.00 78.00 445 TRP C C 1
ATOM 8031 O O . TRP C 1 238 ? 39.797 0.669 380.470 1.00 69.95 445 TRP C O 1
ATOM 8042 N N . ASP C 1 239 ? 40.045 -0.514 378.569 1.00 86.96 446 ASP C N 1
ATOM 8043 C CA . ASP C 1 239 ? 41.090 0.345 378.027 1.00 91.62 446 ASP C CA 1
ATOM 8044 C C . ASP C 1 239 ? 41.131 0.192 376.511 1.00 98.51 446 ASP C C 1
ATOM 8045 O O . ASP C 1 239 ? 41.455 -0.891 376.004 1.00 100.95 446 ASP C O 1
ATOM 8050 N N . PRO C 1 240 ? 40.805 1.245 375.753 1.00 89.95 447 PRO C N 1
ATOM 8051 C CA . PRO C 1 240 ? 40.835 1.129 374.287 1.00 90.66 447 PRO C CA 1
ATOM 8052 C C . PRO C 1 240 ? 42.233 0.976 373.723 1.00 85.69 447 PRO C C 1
ATOM 8053 O O . PRO C 1 240 ? 42.371 0.598 372.552 1.00 86.75 447 PRO C O 1
ATOM 8057 N N . ASP C 1 241 ? 43.270 1.257 374.507 1.00 75.98 448 ASP C N 1
ATOM 8058 C CA . ASP C 1 241 ? 44.628 0.987 374.070 1.00 90.19 448 ASP C CA 1
ATOM 8059 C C . ASP C 1 241 ? 44.864 -0.518 373.994 1.00 103.74 448 ASP C C 1
ATOM 8060 O O . ASP C 1 241 ? 44.130 -1.322 374.577 1.00 113.92 448 ASP C O 1
ATOM 8065 N N . VAL C 1 242 ? 45.903 -0.899 373.256 1.00 95.30 449 VAL C N 1
ATOM 8066 C CA . VAL C 1 242 ? 46.248 -2.301 373.083 1.00 93.50 449 VAL C CA 1
ATOM 8067 C C . VAL C 1 242 ? 47.687 -2.518 373.526 1.00 89.06 449 VAL C C 1
ATOM 8068 O O . VAL C 1 242 ? 48.493 -1.586 373.601 1.00 64.00 449 VAL C O 1
ATOM 8072 N N . GLY C 1 243 ? 48.001 -3.777 373.824 1.00 100.26 450 GLY C N 1
ATOM 8073 C CA . GLY C 1 243 ? 49.318 -4.120 374.325 1.00 97.00 450 GLY C CA 1
ATOM 8074 C C . GLY C 1 243 ? 49.469 -3.787 375.801 1.00 83.26 450 GLY C C 1
ATOM 8075 O O . GLY C 1 243 ? 48.499 -3.755 376.562 1.00 65.05 450 GLY C O 1
ATOM 8076 N N . SER C 1 244 ? 50.716 -3.533 376.203 1.00 81.52 451 SER C N 1
ATOM 8077 C CA . SER C 1 244 ? 50.988 -3.152 377.583 1.00 67.12 451 SER C CA 1
ATOM 8078 C C . SER C 1 244 ? 50.251 -1.882 377.982 1.00 61.42 451 SER C C 1
ATOM 8079 O O . SER C 1 244 ? 50.001 -1.672 379.173 1.00 80.44 451 SER C O 1
ATOM 8082 N N . ASN C 1 245 ? 49.891 -1.037 377.018 1.00 60.84 452 ASN C N 1
ATOM 8083 C CA . ASN C 1 245 ? 49.145 0.178 377.311 1.00 75.49 452 ASN C CA 1
ATOM 8084 C C . ASN C 1 245 ? 47.670 -0.082 377.585 1.00 73.26 452 ASN C C 1
ATOM 8085 O O . ASN C 1 245 ? 46.950 0.861 377.932 1.00 65.30 452 ASN C O 1
ATOM 8090 N N . GLY C 1 246 ? 47.205 -1.322 377.442 1.00 61.29 453 GLY C N 1
ATOM 8091 C CA . GLY C 1 246 ? 45.804 -1.635 377.642 1.00 61.81 453 GLY C CA 1
ATOM 8092 C C . GLY C 1 246 ? 45.555 -2.798 378.580 1.00 77.07 453 GLY C C 1
ATOM 8093 O O . GLY C 1 246 ? 44.471 -3.391 378.566 1.00 89.76 453 GLY C O 1
ATOM 8094 N N . LEU C 1 247 ? 46.547 -3.131 379.404 1.00 75.23 454 LEU C N 1
ATOM 8095 C CA . LEU C 1 247 ? 46.456 -4.230 380.361 1.00 64.04 454 LEU C CA 1
ATOM 8096 C C . LEU C 1 247 ? 46.277 -3.646 381.758 1.00 69.26 454 LEU C C 1
ATOM 8097 O O . LEU C 1 247 ? 47.222 -3.091 382.329 1.00 64.10 454 LEU C O 1
ATOM 8102 N N . VAL C 1 248 ? 45.073 -3.789 382.307 1.00 76.68 455 VAL C N 1
ATOM 8103 C CA . VAL C 1 248 ? 44.731 -3.183 383.590 1.00 79.80 455 VAL C CA 1
ATOM 8104 C C . VAL C 1 248 ? 45.249 -4.048 384.733 1.00 85.94 455 VAL C C 1
ATOM 8105 O O . VAL C 1 248 ? 45.204 -5.283 384.675 1.00 83.13 455 VAL C O 1
ATOM 8109 N N . SER C 1 249 ? 45.742 -3.392 385.783 1.00 81.57 456 SER C N 1
ATOM 8110 C CA . SER C 1 249 ? 46.193 -4.057 387.001 1.00 83.54 456 SER C CA 1
ATOM 8111 C C . SER C 1 249 ? 45.494 -3.405 388.183 1.00 94.69 456 SER C C 1
ATOM 8112 O O . SER C 1 249 ? 45.629 -2.195 388.397 1.00 107.22 456 SER C O 1
ATOM 8115 N N . TYR C 1 250 ? 44.753 -4.201 388.945 1.00 91.84 457 TYR C N 1
ATOM 8116 C CA . TYR C 1 250 ? 43.937 -3.681 390.029 1.00 92.29 457 TYR C CA 1
ATOM 8117 C C . TYR C 1 250 ? 44.699 -3.700 391.349 1.00 109.00 457 TYR C C 1
ATOM 8118 O O . TYR C 1 250 ? 45.618 -4.500 391.553 1.00 126.43 457 TYR C O 1
ATOM 8127 N N . SER C 1 251 ? 44.301 -2.808 392.250 1.00 102.69 458 SER C N 1
ATOM 8128 C CA . SER C 1 251 ? 44.930 -2.710 393.558 1.00 91.98 458 SER C CA 1
ATOM 8129 C C . SER C 1 251 ? 44.001 -1.939 394.484 1.00 94.85 458 SER C C 1
ATOM 8130 O O . SER C 1 251 ? 43.041 -1.302 394.045 1.00 88.11 458 SER C O 1
ATOM 8133 N N . ILE C 1 252 ? 44.307 -1.997 395.777 1.00 113.03 459 ILE C N 1
ATOM 8134 C CA . ILE C 1 252 ? 43.600 -1.231 396.796 1.00 82.33 459 ILE C CA 1
ATOM 8135 C C . ILE C 1 252 ? 44.515 -0.110 397.261 1.00 85.56 459 ILE C C 1
ATOM 8136 O O . ILE C 1 252 ? 45.644 -0.365 397.691 1.00 87.56 459 ILE C O 1
ATOM 8141 N N . ILE C 1 253 ? 44.025 1.125 397.194 1.00 88.94 460 ILE C N 1
ATOM 8142 C CA . ILE C 1 253 ? 44.854 2.288 397.462 1.00 111.07 460 ILE C CA 1
ATOM 8143 C C . ILE C 1 253 ? 44.541 2.936 398.810 1.00 126.65 460 ILE C C 1
ATOM 8144 O O . ILE C 1 253 ? 45.463 3.423 399.474 1.00 124.59 460 ILE C O 1
ATOM 8149 N N . ALA C 1 254 ? 43.283 2.935 399.250 1.00 133.59 461 ALA C N 1
ATOM 8150 C CA . ALA C 1 254 ? 42.920 3.579 400.505 1.00 136.64 461 ALA C CA 1
ATOM 8151 C C . ALA C 1 254 ? 41.588 3.031 400.997 1.00 133.66 461 ALA C C 1
ATOM 8152 O O . ALA C 1 254 ? 40.764 2.534 400.219 1.00 130.98 461 ALA C O 1
ATOM 8154 N N . SER C 1 255 ? 41.383 3.153 402.307 1.00 131.56 462 SER C N 1
ATOM 8155 C CA . SER C 1 255 ? 40.174 2.669 402.958 1.00 121.60 462 SER C CA 1
ATOM 8156 C C . SER C 1 255 ? 39.926 3.490 404.213 1.00 117.65 462 SER C C 1
ATOM 8157 O O . SER C 1 255 ? 40.821 4.172 404.718 1.00 121.22 462 SER C O 1
ATOM 8160 N N . ASP C 1 256 ? 38.693 3.418 404.714 1.00 118.42 463 ASP C N 1
ATOM 8161 C CA . ASP C 1 256 ? 38.338 4.085 405.961 1.00 119.76 463 ASP C CA 1
ATOM 8162 C C . ASP C 1 256 ? 38.735 3.280 407.193 1.00 126.69 463 ASP C C 1
ATOM 8163 O O . ASP C 1 256 ? 38.564 3.768 408.316 1.00 139.21 463 ASP C O 1
ATOM 8168 N N . LEU C 1 257 ? 39.256 2.069 407.011 1.00 125.46 464 LEU C N 1
ATOM 8169 C CA . LEU C 1 257 ? 39.703 1.243 408.120 1.00 125.44 464 LEU C CA 1
ATOM 8170 C C . LEU C 1 257 ? 41.099 1.671 408.564 1.00 146.02 464 LEU C C 1
ATOM 8171 O O . LEU C 1 257 ? 41.704 2.596 408.015 1.00 143.81 464 LEU C O 1
ATOM 8176 N N . GLU C 1 258 ? 41.619 0.987 409.575 1.00 154.22 465 GLU C N 1
ATOM 8177 C CA . GLU C 1 258 ? 43.005 1.191 409.971 1.00 158.26 465 GLU C CA 1
ATOM 8178 C C . GLU C 1 258 ? 43.922 0.661 408.875 1.00 154.50 465 GLU C C 1
ATOM 8179 O O . GLU C 1 258 ? 43.761 -0.488 408.445 1.00 151.55 465 GLU C O 1
ATOM 8185 N N . PRO C 1 259 ? 44.879 1.458 408.391 1.00 154.32 466 PRO C N 1
ATOM 8186 C CA . PRO C 1 259 ? 45.730 0.990 407.282 1.00 154.68 466 PRO C CA 1
ATOM 8187 C C . PRO C 1 259 ? 46.486 -0.293 407.583 1.00 163.44 466 PRO C C 1
ATOM 8188 O O . PRO C 1 259 ? 46.818 -1.036 406.650 1.00 163.29 466 PRO C O 1
ATOM 8192 N N . LYS C 1 260 ? 46.766 -0.583 408.855 1.00 166.45 467 LYS C N 1
ATOM 8193 C CA . LYS C 1 260 ? 47.474 -1.806 409.209 1.00 162.09 467 LYS C CA 1
ATOM 8194 C C . LYS C 1 260 ? 46.576 -3.037 409.177 1.00 154.69 467 LYS C C 1
ATOM 8195 O O . LYS C 1 260 ? 47.090 -4.161 409.169 1.00 150.32 467 LYS C O 1
ATOM 8197 N N . ALA C 1 261 ? 45.256 -2.853 409.159 1.00 150.35 468 ALA C N 1
ATOM 8198 C CA . ALA C 1 261 ? 44.312 -3.959 409.139 1.00 148.91 468 ALA C CA 1
ATOM 8199 C C . ALA C 1 261 ? 43.643 -4.149 407.785 1.00 146.47 468 ALA C C 1
ATOM 8200 O O . ALA C 1 261 ? 42.859 -5.092 407.628 1.00 150.30 468 ALA C O 1
ATOM 8202 N N . LEU C 1 262 ? 43.928 -3.285 406.807 1.00 136.28 469 LEU C N 1
ATOM 8203 C CA . LEU C 1 262 ? 43.303 -3.413 405.494 1.00 119.00 469 LEU C CA 1
ATOM 8204 C C . LEU C 1 262 ? 43.612 -4.758 404.850 1.00 109.52 469 LEU C C 1
ATOM 8205 O O . LEU C 1 262 ? 42.752 -5.335 404.175 1.00 107.72 469 LEU C O 1
ATOM 8210 N N . SER C 1 263 ? 44.823 -5.283 405.063 1.00 108.17 470 SER C N 1
ATOM 8211 C CA . SER C 1 263 ? 45.172 -6.584 404.508 1.00 108.29 470 SER C CA 1
ATOM 8212 C C . SER C 1 263 ? 44.390 -7.710 405.175 1.00 113.99 470 SER C C 1
ATOM 8213 O O . SER C 1 263 ? 44.193 -8.764 404.563 1.00 118.49 470 SER C O 1
ATOM 8216 N N . SER C 1 264 ? 43.934 -7.508 406.414 1.00 122.42 471 SER C N 1
ATOM 8217 C CA . SER C 1 264 ? 43.238 -8.557 407.151 1.00 135.91 471 SER C CA 1
ATOM 8218 C C . SER C 1 264 ? 41.768 -8.681 406.765 1.00 122.30 471 SER C C 1
ATOM 8219 O O . SER C 1 264 ? 41.132 -9.682 407.121 1.00 118.83 471 SER C O 1
ATOM 8222 N N . PHE C 1 265 ? 41.226 -7.701 406.032 1.00 112.22 472 PHE C N 1
ATOM 8223 C CA . PHE C 1 265 ? 39.821 -7.675 405.640 1.00 105.33 472 PHE C CA 1
ATOM 8224 C C . PHE C 1 265 ? 39.631 -8.035 404.171 1.00 99.17 472 PHE C C 1
ATOM 8225 O O . PHE C 1 265 ? 39.061 -9.083 403.861 1.00 87.44 472 PHE C O 1
ATOM 8233 N N . VAL C 1 266 ? 40.079 -7.183 403.251 1.00 110.08 473 VAL C N 1
ATOM 8234 C CA . VAL C 1 266 ? 39.815 -7.374 401.830 1.00 91.50 473 VAL C CA 1
ATOM 8235 C C . VAL C 1 266 ? 41.117 -7.311 401.045 1.00 99.97 473 VAL C C 1
ATOM 8236 O O . VAL C 1 266 ? 42.048 -6.584 401.401 1.00 107.66 473 VAL C O 1
ATOM 8240 N N . SER C 1 267 ? 41.175 -8.083 399.966 1.00 93.69 474 SER C N 1
ATOM 8241 C CA . SER C 1 267 ? 42.256 -8.013 398.995 1.00 93.90 474 SER C CA 1
ATOM 8242 C C . SER C 1 267 ? 41.633 -7.980 397.609 1.00 98.49 474 SER C C 1
ATOM 8243 O O . SER C 1 267 ? 40.415 -8.087 397.452 1.00 92.67 474 SER C O 1
ATOM 8246 N N . VAL C 1 268 ? 42.470 -7.829 396.590 1.00 105.21 475 VAL C N 1
ATOM 8247 C CA . VAL C 1 268 ? 41.991 -7.804 395.213 1.00 98.32 475 VAL C CA 1
ATOM 8248 C C . VAL C 1 268 ? 43.010 -8.509 394.331 1.00 92.60 475 VAL C C 1
ATOM 8249 O O . VAL C 1 268 ? 44.219 -8.295 394.470 1.00 88.51 475 VAL C O 1
ATOM 8253 N N . ASN C 1 269 ? 42.524 -9.378 393.448 1.00 92.55 476 ASN C N 1
ATOM 8254 C CA . ASN C 1 269 ? 43.391 -10.087 392.514 1.00 93.45 476 ASN C CA 1
ATOM 8255 C C . ASN C 1 269 ? 43.677 -9.172 391.332 1.00 104.00 476 ASN C C 1
ATOM 8256 O O . ASN C 1 269 ? 42.777 -8.863 390.545 1.00 113.43 476 ASN C O 1
ATOM 8261 N N . GLN C 1 270 ? 44.935 -8.740 391.207 1.00 100.54 477 GLN C N 1
ATOM 8262 C CA . GLN C 1 270 ? 45.283 -7.728 390.215 1.00 101.96 477 GLN C CA 1
ATOM 8263 C C . GLN C 1 270 ? 45.005 -8.197 388.794 1.00 99.44 477 GLN C C 1
ATOM 8264 O O . GLN C 1 270 ? 44.741 -7.374 387.911 1.00 110.84 477 GLN C O 1
ATOM 8270 N N . ASP C 1 271 ? 45.053 -9.507 388.552 1.00 94.35 478 ASP C N 1
ATOM 8271 C CA . ASP C 1 271 ? 44.825 -10.012 387.204 1.00 97.89 478 ASP C CA 1
ATOM 8272 C C . ASP C 1 271 ? 43.341 -10.057 386.860 1.00 90.58 478 ASP C C 1
ATOM 8273 O O . ASP C 1 271 ? 42.951 -9.699 385.742 1.00 88.83 478 ASP C O 1
ATOM 8278 N N . SER C 1 272 ? 42.495 -10.480 387.805 1.00 85.07 479 SER C N 1
ATOM 8279 C CA . SER C 1 272 ? 41.073 -10.657 387.543 1.00 86.85 479 SER C CA 1
ATOM 8280 C C . SER C 1 272 ? 40.186 -9.567 388.122 1.00 84.50 479 SER C C 1
ATOM 8281 O O . SER C 1 272 ? 39.069 -9.382 387.629 1.00 91.14 479 SER C O 1
ATOM 8284 N N . GLY C 1 273 ? 40.639 -8.852 389.148 1.00 90.38 480 GLY C N 1
ATOM 8285 C CA . GLY C 1 273 ? 39.825 -7.804 389.731 1.00 100.00 480 GLY C CA 1
ATOM 8286 C C . GLY C 1 273 ? 38.729 -8.297 390.646 1.00 93.58 480 GLY C C 1
ATOM 8287 O O . GLY C 1 273 ? 37.697 -7.631 390.785 1.00 82.46 480 GLY C O 1
ATOM 8288 N N . VAL C 1 274 ? 38.916 -9.449 391.271 1.00 83.96 481 VAL C N 1
ATOM 8289 C CA . VAL C 1 274 ? 37.958 -9.985 392.226 1.00 80.37 481 VAL C CA 1
ATOM 8290 C C . VAL C 1 274 ? 38.388 -9.577 393.626 1.00 87.02 481 VAL C C 1
ATOM 8291 O O . VAL C 1 274 ? 39.578 -9.614 393.964 1.00 87.68 481 VAL C O 1
ATOM 8295 N N . VAL C 1 275 ? 37.418 -9.170 394.440 1.00 86.07 482 VAL C N 1
ATOM 8296 C CA . VAL C 1 275 ? 37.670 -8.731 395.809 1.00 74.73 482 VAL C CA 1
ATOM 8297 C C . VAL C 1 275 ? 37.492 -9.921 396.741 1.00 83.75 482 VAL C C 1
ATOM 8298 O O . VAL C 1 275 ? 36.390 -10.467 396.862 1.00 76.34 482 VAL C O 1
ATOM 8302 N N . TYR C 1 276 ? 38.579 -10.325 397.390 1.00 87.62 483 TYR C N 1
ATOM 8303 C CA . TYR C 1 276 ? 38.573 -11.438 398.326 1.00 96.40 483 TYR C CA 1
ATOM 8304 C C . TYR C 1 276 ? 38.381 -10.937 399.752 1.00 112.15 483 TYR C C 1
ATOM 8305 O O . TYR C 1 276 ? 38.945 -9.912 400.148 1.00 121.55 483 TYR C O 1
ATOM 8314 N N . ALA C 1 277 ? 37.585 -11.671 400.523 1.00 117.56 484 ALA C N 1
ATOM 8315 C CA . ALA C 1 277 ? 37.401 -11.398 401.943 1.00 82.94 484 ALA C CA 1
ATOM 8316 C C . ALA C 1 277 ? 38.434 -12.197 402.728 1.00 85.63 484 ALA C C 1
ATOM 8317 O O . ALA C 1 277 ? 38.503 -13.424 402.598 1.00 91.17 484 ALA C O 1
ATOM 8319 N N . GLN C 1 278 ? 39.243 -11.506 403.530 1.00 87.27 485 GLN C N 1
ATOM 8320 C CA . GLN C 1 278 ? 40.352 -12.127 404.241 1.00 102.49 485 GLN C CA 1
ATOM 8321 C C . GLN C 1 278 ? 40.026 -12.457 405.694 1.00 110.76 485 GLN C C 1
ATOM 8322 O O . GLN C 1 278 ? 40.932 -12.809 406.455 1.00 110.99 485 GLN C O 1
ATOM 8328 N N . ARG C 1 279 ? 38.761 -12.360 406.093 1.00 101.08 486 ARG C N 1
ATOM 8329 C CA . ARG C 1 279 ? 38.370 -12.707 407.452 1.00 106.42 486 ARG C CA 1
ATOM 8330 C C . ARG C 1 279 ? 36.867 -12.942 407.483 1.00 114.20 486 ARG C C 1
ATOM 8331 O O . ARG C 1 279 ? 36.152 -12.663 406.517 1.00 103.41 486 ARG C O 1
ATOM 8339 N N . ALA C 1 280 ? 36.400 -13.462 408.614 1.00 116.55 487 ALA C N 1
ATOM 8340 C CA . ALA C 1 280 ? 34.971 -13.658 408.843 1.00 110.18 487 ALA C CA 1
ATOM 8341 C C . ALA C 1 280 ? 34.398 -12.349 409.370 1.00 105.33 487 ALA C C 1
ATOM 8342 O O . ALA C 1 280 ? 34.611 -11.985 410.528 1.00 113.87 487 ALA C O 1
ATOM 8344 N N . PHE C 1 281 ? 33.678 -11.631 408.511 1.00 100.73 488 PHE C N 1
ATOM 8345 C CA . PHE C 1 281 ? 33.098 -10.355 408.905 1.00 93.06 488 PHE C CA 1
ATOM 8346 C C . PHE C 1 281 ? 32.054 -10.550 409.996 1.00 90.29 488 PHE C C 1
ATOM 8347 O O . PHE C 1 281 ? 31.341 -11.556 410.035 1.00 90.10 488 PHE C O 1
ATOM 8355 N N . ASP C 1 282 ? 31.963 -9.564 410.885 1.00 94.50 489 ASP C N 1
ATOM 8356 C CA . ASP C 1 282 ? 31.007 -9.580 411.985 1.00 107.24 489 ASP C CA 1
ATOM 8357 C C . ASP C 1 282 ? 30.201 -8.292 411.942 1.00 102.60 489 ASP C C 1
ATOM 8358 O O . ASP C 1 282 ? 30.773 -7.199 412.011 1.00 111.16 489 ASP C O 1
ATOM 8363 N N . HIS C 1 283 ? 28.876 -8.421 411.830 1.00 91.82 490 HIS C N 1
ATOM 8364 C CA . HIS C 1 283 ? 28.023 -7.237 411.773 1.00 92.23 490 HIS C CA 1
ATOM 8365 C C . HIS C 1 283 ? 28.047 -6.463 413.082 1.00 96.44 490 HIS C C 1
ATOM 8366 O O . HIS C 1 283 ? 27.955 -5.230 413.074 1.00 96.12 490 HIS C O 1
ATOM 8373 N N . GLU C 1 284 ? 28.169 -7.165 414.210 1.00 103.98 491 GLU C N 1
ATOM 8374 C CA . GLU C 1 284 ? 28.170 -6.504 415.508 1.00 104.64 491 GLU C CA 1
ATOM 8375 C C . GLU C 1 284 ? 29.454 -5.730 415.766 1.00 111.10 491 GLU C C 1
ATOM 8376 O O . GLU C 1 284 ? 29.452 -4.811 416.591 1.00 103.85 491 GLU C O 1
ATOM 8382 N N . GLN C 1 285 ? 30.547 -6.075 415.086 1.00 114.74 492 GLN C N 1
ATOM 8383 C CA . GLN C 1 285 ? 31.788 -5.319 415.214 1.00 119.67 492 GLN C CA 1
ATOM 8384 C C . GLN C 1 285 ? 31.828 -4.154 414.229 1.00 119.12 492 GLN C C 1
ATOM 8385 O O . GLN C 1 285 ? 31.854 -2.989 414.637 1.00 128.35 492 GLN C O 1
ATOM 8391 N N . ILE C 1 286 ? 31.827 -4.456 412.932 1.00 113.58 493 ILE C N 1
ATOM 8392 C CA . ILE C 1 286 ? 31.802 -3.445 411.881 1.00 120.92 493 ILE C CA 1
ATOM 8393 C C . ILE C 1 286 ? 30.568 -3.678 411.016 1.00 118.78 493 ILE C C 1
ATOM 8394 O O . ILE C 1 286 ? 30.317 -4.805 410.570 1.00 126.05 493 ILE C O 1
ATOM 8399 N N . ARG C 1 287 ? 29.794 -2.613 410.794 1.00 106.13 494 ARG C N 1
ATOM 8400 C CA . ARG C 1 287 ? 28.574 -2.701 410.001 1.00 96.67 494 ARG C CA 1
ATOM 8401 C C . ARG C 1 287 ? 28.841 -2.585 408.505 1.00 103.46 494 ARG C C 1
ATOM 8402 O O . ARG C 1 287 ? 28.239 -3.314 407.707 1.00 91.01 494 ARG C O 1
ATOM 8410 N N . SER C 1 288 ? 29.734 -1.679 408.112 1.00 122.20 495 SER C N 1
ATOM 8411 C CA . SER C 1 288 ? 30.059 -1.455 406.711 1.00 92.18 495 SER C CA 1
ATOM 8412 C C . SER C 1 288 ? 31.354 -0.664 406.641 1.00 93.38 495 SER C C 1
ATOM 8413 O O . SER C 1 288 ? 31.742 0.007 407.600 1.00 96.22 495 SER C O 1
ATOM 8416 N N . PHE C 1 289 ? 32.017 -0.746 405.491 1.00 101.30 496 PHE C N 1
ATOM 8417 C CA . PHE C 1 289 ? 33.248 0.006 405.294 1.00 111.60 496 PHE C CA 1
ATOM 8418 C C . PHE C 1 289 ? 33.398 0.335 403.817 1.00 121.25 496 PHE C C 1
ATOM 8419 O O . PHE C 1 289 ? 32.997 -0.446 402.952 1.00 117.96 496 PHE C O 1
ATOM 8427 N N . GLN C 1 290 ? 33.980 1.496 403.536 1.00 132.66 497 GLN C N 1
ATOM 8428 C CA . GLN C 1 290 ? 34.143 1.968 402.171 1.00 128.56 497 GLN C CA 1
ATOM 8429 C C . GLN C 1 290 ? 35.606 1.890 401.751 1.00 105.85 497 GLN C C 1
ATOM 8430 O O . GLN C 1 290 ? 36.519 2.003 402.574 1.00 93.00 497 GLN C O 1
ATOM 8436 N N . LEU C 1 291 ? 35.811 1.700 400.452 1.00 97.81 498 LEU C N 1
ATOM 8437 C CA . LEU C 1 291 ? 37.088 1.272 399.907 1.00 99.74 498 LEU C CA 1
ATOM 8438 C C . LEU C 1 291 ? 37.325 1.976 398.580 1.00 115.77 498 LEU C C 1
ATOM 8439 O O . LEU C 1 291 ? 36.379 2.298 397.858 1.00 130.56 498 LEU C O 1
ATOM 8444 N N . THR C 1 292 ? 38.594 2.221 398.260 1.00 110.08 499 THR C N 1
ATOM 8445 C CA . THR C 1 292 ? 38.961 2.834 396.987 1.00 100.75 499 THR C CA 1
ATOM 8446 C C . THR C 1 292 ? 39.860 1.881 396.213 1.00 97.98 499 THR C C 1
ATOM 8447 O O . THR C 1 292 ? 40.899 1.450 396.724 1.00 86.01 499 THR C O 1
ATOM 8451 N N . LEU C 1 293 ? 39.460 1.561 394.985 1.00 105.22 500 LEU C N 1
ATOM 8452 C CA . LEU C 1 293 ? 40.201 0.669 394.108 1.00 97.58 500 LEU C CA 1
ATOM 8453 C C . LEU C 1 293 ? 40.893 1.470 393.013 1.00 95.51 500 LEU C C 1
ATOM 8454 O O . LEU C 1 293 ? 40.457 2.563 392.647 1.00 109.85 500 LEU C O 1
ATOM 8459 N N . GLN C 1 294 ? 41.978 0.906 392.485 1.00 90.16 501 GLN C N 1
ATOM 8460 C CA . GLN C 1 294 ? 42.792 1.568 391.472 1.00 92.93 501 GLN C CA 1
ATOM 8461 C C . GLN C 1 294 ? 43.049 0.612 390.319 1.00 88.90 501 GLN C C 1
ATOM 8462 O O . GLN C 1 294 ? 43.457 -0.533 390.537 1.00 88.40 501 GLN C O 1
ATOM 8468 N N . ALA C 1 295 ? 42.815 1.085 389.099 1.00 95.85 502 ALA C N 1
ATOM 8469 C CA . ALA C 1 295 ? 43.102 0.329 387.888 1.00 105.48 502 ALA C CA 1
ATOM 8470 C C . ALA C 1 295 ? 44.093 1.121 387.049 1.00 96.13 502 ALA C C 1
ATOM 8471 O O . ALA C 1 295 ? 43.822 2.271 386.684 1.00 84.76 502 ALA C O 1
ATOM 8473 N N . ARG C 1 296 ? 45.237 0.511 386.750 1.00 97.30 503 ARG C N 1
ATOM 8474 C CA . ARG C 1 296 ? 46.273 1.149 385.955 1.00 104.48 503 ARG C CA 1
ATOM 8475 C C . ARG C 1 296 ? 46.777 0.188 384.889 1.00 98.71 503 ARG C C 1
ATOM 8476 O O . ARG C 1 296 ? 46.771 -1.033 385.073 1.00 89.99 503 ARG C O 1
ATOM 8484 N N . ASP C 1 297 ? 47.211 0.755 383.770 1.00 90.56 504 ASP C N 1
ATOM 8485 C CA . ASP C 1 297 ? 47.840 -0.017 382.713 1.00 84.35 504 ASP C CA 1
ATOM 8486 C C . ASP C 1 297 ? 49.336 -0.145 382.978 1.00 89.44 504 ASP C C 1
ATOM 8487 O O . ASP C 1 297 ? 49.936 0.658 383.696 1.00 117.95 504 ASP C O 1
ATOM 8492 N N . GLN C 1 298 ? 49.938 -1.178 382.392 1.00 68.30 505 GLN C N 1
ATOM 8493 C CA . GLN C 1 298 ? 51.351 -1.466 382.603 1.00 75.42 505 GLN C CA 1
ATOM 8494 C C . GLN C 1 298 ? 52.239 -0.873 381.513 1.00 84.56 505 GLN C C 1
ATOM 8495 O O . GLN C 1 298 ? 53.284 -1.444 381.183 1.00 82.50 505 GLN C O 1
ATOM 8501 N N . GLY C 1 299 ? 51.844 0.269 380.949 1.00 84.15 506 GLY C N 1
ATOM 8502 C CA . GLY C 1 299 ? 52.699 0.978 380.025 1.00 94.39 506 GLY C CA 1
ATOM 8503 C C . GLY C 1 299 ? 53.515 2.052 380.720 1.00 103.26 506 GLY C C 1
ATOM 8504 O O . GLY C 1 299 ? 53.199 2.477 381.828 1.00 95.75 506 GLY C O 1
ATOM 8505 N N . SER C 1 300 ? 54.583 2.487 380.059 1.00 106.19 507 SER C N 1
ATOM 8506 C CA . SER C 1 300 ? 55.458 3.521 380.609 1.00 117.54 507 SER C CA 1
ATOM 8507 C C . SER C 1 300 ? 55.416 4.756 379.720 1.00 116.18 507 SER C C 1
ATOM 8508 O O . SER C 1 300 ? 55.875 4.694 378.564 1.00 112.93 507 SER C O 1
ATOM 8511 N N . PRO C 1 301 ? 54.886 5.899 380.192 1.00 104.80 508 PRO C N 1
ATOM 8512 C CA . PRO C 1 301 ? 54.310 6.100 381.528 1.00 93.48 508 PRO C CA 1
ATOM 8513 C C . PRO C 1 301 ? 52.899 5.529 381.667 1.00 92.10 508 PRO C C 1
ATOM 8514 O O . PRO C 1 301 ? 52.193 5.382 380.668 1.00 97.83 508 PRO C O 1
ATOM 8518 N N . ALA C 1 302 ? 52.495 5.228 382.897 1.00 75.63 509 ALA C N 1
ATOM 8519 C CA . ALA C 1 302 ? 51.229 4.559 383.152 1.00 73.87 509 ALA C CA 1
ATOM 8520 C C . ALA C 1 302 ? 50.106 5.562 383.392 1.00 75.28 509 ALA C C 1
ATOM 8521 O O . ALA C 1 302 ? 50.329 6.711 383.778 1.00 90.13 509 ALA C O 1
ATOM 8523 N N . LEU C 1 303 ? 48.881 5.104 383.144 1.00 73.51 510 LEU C N 1
ATOM 8524 C CA . LEU C 1 303 ? 47.674 5.863 383.428 1.00 75.02 510 LEU C CA 1
ATOM 8525 C C . LEU C 1 303 ? 46.766 5.023 384.313 1.00 102.95 510 LEU C C 1
ATOM 8526 O O . LEU C 1 303 ? 46.716 3.797 384.185 1.00 98.34 510 LEU C O 1
ATOM 8531 N N . SER C 1 304 ? 46.044 5.689 385.213 1.00 105.07 511 SER C N 1
ATOM 8532 C CA . SER C 1 304 ? 45.256 4.993 386.220 1.00 90.79 511 SER C CA 1
ATOM 8533 C C . SER C 1 304 ? 43.918 5.691 386.419 1.00 96.79 511 SER C C 1
ATOM 8534 O O . SER C 1 304 ? 43.673 6.788 385.908 1.00 92.16 511 SER C O 1
ATOM 8537 N N . ALA C 1 305 ? 43.048 5.029 387.181 1.00 99.02 512 ALA C N 1
ATOM 8538 C CA . ALA C 1 305 ? 41.743 5.561 387.545 1.00 106.09 512 ALA C CA 1
ATOM 8539 C C . ALA C 1 305 ? 41.282 4.860 388.816 1.00 101.06 512 ALA C C 1
ATOM 8540 O O . ALA C 1 305 ? 41.507 3.659 388.981 1.00 97.79 512 ALA C O 1
ATOM 8542 N N . ASN C 1 306 ? 40.645 5.614 389.708 1.00 98.85 513 ASN C N 1
ATOM 8543 C CA . ASN C 1 306 ? 40.229 5.111 391.009 1.00 92.26 513 ASN C CA 1
ATOM 8544 C C . ASN C 1 306 ? 38.710 5.111 391.110 1.00 91.26 513 ASN C C 1
ATOM 8545 O O . ASN C 1 306 ? 38.044 6.016 390.598 1.00 98.91 513 ASN C O 1
ATOM 8550 N N . VAL C 1 307 ? 38.168 4.093 391.774 1.00 90.75 514 VAL C N 1
ATOM 8551 C CA . VAL C 1 307 ? 36.730 3.922 391.919 1.00 105.60 514 VAL C CA 1
ATOM 8552 C C . VAL C 1 307 ? 36.408 3.718 393.394 1.00 121.20 514 VAL C C 1
ATOM 8553 O O . VAL C 1 307 ? 37.255 3.281 394.181 1.00 127.01 514 VAL C O 1
ATOM 8557 N N . SER C 1 308 ? 35.177 4.058 393.770 1.00 117.70 515 SER C N 1
ATOM 8558 C CA . SER C 1 308 ? 34.687 3.874 395.129 1.00 112.19 515 SER C CA 1
ATOM 8559 C C . SER C 1 308 ? 33.834 2.613 395.211 1.00 99.49 515 SER C C 1
ATOM 8560 O O . SER C 1 308 ? 33.068 2.306 394.292 1.00 92.81 515 SER C O 1
ATOM 8563 N N . MET C 1 309 ? 33.970 1.889 396.322 1.00 100.05 516 MET C N 1
ATOM 8564 C CA . MET C 1 309 ? 33.253 0.634 396.528 1.00 86.39 516 MET C CA 1
ATOM 8565 C C . MET C 1 309 ? 32.927 0.485 398.006 1.00 100.59 516 MET C C 1
ATOM 8566 O O . MET C 1 309 ? 33.837 0.358 398.830 1.00 104.95 516 MET C O 1
ATOM 8571 N N . ARG C 1 310 ? 31.639 0.491 398.338 1.00 101.46 517 ARG C N 1
ATOM 8572 C CA . ARG C 1 310 ? 31.184 0.335 399.713 1.00 86.80 517 ARG C CA 1
ATOM 8573 C C . ARG C 1 310 ? 30.740 -1.101 399.958 1.00 84.92 517 ARG C C 1
ATOM 8574 O O . ARG C 1 310 ? 30.040 -1.696 399.135 1.00 83.96 517 ARG C O 1
ATOM 8576 N N . VAL C 1 311 ? 31.152 -1.650 401.097 1.00 88.27 518 VAL C N 1
ATOM 8577 C CA . VAL C 1 311 ? 30.845 -3.024 401.478 1.00 83.58 518 VAL C CA 1
ATOM 8578 C C . VAL C 1 311 ? 29.961 -2.988 402.715 1.00 85.26 518 VAL C C 1
ATOM 8579 O O . VAL C 1 311 ? 30.385 -2.505 403.775 1.00 90.23 518 VAL C O 1
ATOM 8583 N N . LEU C 1 312 ? 28.740 -3.499 402.577 1.00 85.64 519 LEU C N 1
ATOM 8584 C CA . LEU C 1 312 ? 27.786 -3.604 403.671 1.00 87.74 519 LEU C CA 1
ATOM 8585 C C . LEU C 1 312 ? 27.795 -5.029 404.204 1.00 101.53 519 LEU C C 1
ATOM 8586 O O . LEU C 1 312 ? 27.735 -5.986 403.425 1.00 92.04 519 LEU C O 1
ATOM 8591 N N . VAL C 1 313 ? 27.864 -5.170 405.523 1.00 109.36 520 VAL C N 1
ATOM 8592 C CA . VAL C 1 313 ? 27.876 -6.478 406.166 1.00 86.13 520 VAL C CA 1
ATOM 8593 C C . VAL C 1 313 ? 26.449 -6.802 406.586 1.00 105.60 520 VAL C C 1
ATOM 8594 O O . VAL C 1 313 ? 25.887 -6.150 407.472 1.00 88.64 520 VAL C O 1
ATOM 8598 N N . ASP C 1 314 ? 25.858 -7.808 405.947 1.00 127.87 521 ASP C N 1
ATOM 8599 C CA . ASP C 1 314 ? 24.509 -8.222 406.296 1.00 143.84 521 ASP C CA 1
ATOM 8600 C C . ASP C 1 314 ? 24.501 -8.918 407.649 1.00 137.63 521 ASP C C 1
ATOM 8601 O O . ASP C 1 314 ? 25.438 -9.635 408.009 1.00 140.60 521 ASP C O 1
ATOM 8606 N N . ASP C 1 315 ? 23.422 -8.704 408.398 1.00 119.67 522 ASP C N 1
ATOM 8607 C CA . ASP C 1 315 ? 23.299 -9.215 409.755 1.00 104.95 522 ASP C CA 1
ATOM 8608 C C . ASP C 1 315 ? 22.565 -10.550 409.749 1.00 102.61 522 ASP C C 1
ATOM 8609 O O . ASP C 1 315 ? 21.538 -10.700 409.080 1.00 91.19 522 ASP C O 1
ATOM 8614 N N . ARG C 1 316 ? 23.097 -11.512 410.496 1.00 103.42 523 ARG C N 1
ATOM 8615 C CA . ARG C 1 316 ? 22.464 -12.804 410.703 1.00 91.50 523 ARG C CA 1
ATOM 8616 C C . ARG C 1 316 ? 22.147 -12.982 412.183 1.00 92.74 523 ARG C C 1
ATOM 8617 O O . ARG C 1 316 ? 22.591 -12.213 413.039 1.00 93.01 523 ARG C O 1
ATOM 8625 N N . ASN C 1 317 ? 21.363 -14.018 412.479 1.00 93.84 524 ASN C N 1
ATOM 8626 C CA . ASN C 1 317 ? 20.944 -14.300 413.851 1.00 95.14 524 ASN C CA 1
ATOM 8627 C C . ASN C 1 317 ? 21.961 -15.225 414.523 1.00 97.78 524 ASN C C 1
ATOM 8628 O O . ASN C 1 317 ? 21.701 -16.395 414.814 1.00 96.99 524 ASN C O 1
ATOM 8633 N N . ASP C 1 318 ? 23.146 -14.664 414.773 1.00 98.85 525 ASP C N 1
ATOM 8634 C CA . ASP C 1 318 ? 24.245 -15.400 415.383 1.00 102.85 525 ASP C CA 1
ATOM 8635 C C . ASP C 1 318 ? 24.472 -15.060 416.849 1.00 121.54 525 ASP C C 1
ATOM 8636 O O . ASP C 1 318 ? 25.232 -15.768 417.519 1.00 136.58 525 ASP C O 1
ATOM 8641 N N . ASN C 1 319 ? 23.855 -14.000 417.359 1.00 104.17 526 ASN C N 1
ATOM 8642 C CA . ASN C 1 319 ? 24.046 -13.569 418.736 1.00 96.45 526 ASN C CA 1
ATOM 8643 C C . ASN C 1 319 ? 22.788 -13.871 419.536 1.00 96.86 526 ASN C C 1
ATOM 8644 O O . ASN C 1 319 ? 21.679 -13.524 419.114 1.00 78.65 526 ASN C O 1
ATOM 8649 N N . ALA C 1 320 ? 22.962 -14.522 420.684 1.00 94.28 527 ALA C N 1
ATOM 8650 C CA . ALA C 1 320 ? 21.821 -14.889 421.508 1.00 97.73 527 ALA C CA 1
ATOM 8651 C C . ALA C 1 320 ? 21.428 -13.726 422.415 1.00 97.37 527 ALA C C 1
ATOM 8652 O O . ALA C 1 320 ? 22.297 -12.991 422.892 1.00 81.44 527 ALA C O 1
ATOM 8654 N N . PRO C 1 321 ? 20.131 -13.535 422.664 1.00 106.33 528 PRO C N 1
ATOM 8655 C CA . PRO C 1 321 ? 19.711 -12.470 423.582 1.00 82.90 528 PRO C CA 1
ATOM 8656 C C . PRO C 1 321 ? 20.122 -12.811 425.003 1.00 96.19 528 PRO C C 1
ATOM 8657 O O . PRO C 1 321 ? 19.837 -13.902 425.501 1.00 104.01 528 PRO C O 1
ATOM 8661 N N . ARG C 1 322 ? 20.801 -11.873 425.650 1.00 99.46 529 ARG C N 1
ATOM 8662 C CA . ARG C 1 322 ? 21.182 -12.056 427.038 1.00 97.11 529 ARG C CA 1
ATOM 8663 C C . ARG C 1 322 ? 20.127 -11.417 427.927 1.00 99.58 529 ARG C C 1
ATOM 8664 O O . ARG C 1 322 ? 19.615 -10.329 427.631 1.00 89.95 529 ARG C O 1
ATOM 8672 N N . VAL C 1 323 ? 19.764 -12.137 428.986 1.00 109.85 530 VAL C N 1
ATOM 8673 C CA . VAL C 1 323 ? 18.802 -11.647 429.967 1.00 113.91 530 VAL C CA 1
ATOM 8674 C C . VAL C 1 323 ? 19.541 -10.769 430.965 1.00 89.28 530 VAL C C 1
ATOM 8675 O O . VAL C 1 323 ? 20.514 -11.206 431.590 1.00 89.82 530 VAL C O 1
ATOM 8679 N N . LEU C 1 324 ? 19.090 -9.525 431.104 1.00 88.97 531 LEU C N 1
ATOM 8680 C CA . LEU C 1 324 ? 19.718 -8.581 432.034 1.00 97.60 531 LEU C CA 1
ATOM 8681 C C . LEU C 1 324 ? 19.094 -8.721 433.419 1.00 127.33 531 LEU C C 1
ATOM 8682 O O . LEU C 1 324 ? 19.741 -9.210 434.349 1.00 141.61 531 LEU C O 1
ATOM 8687 N N . TYR C 1 325 ? 17.836 -8.270 433.571 1.00 131.23 532 TYR C N 1
ATOM 8688 C CA . TYR C 1 325 ? 17.169 -8.295 434.876 1.00 121.50 532 TYR C CA 1
ATOM 8689 C C . TYR C 1 325 ? 16.157 -9.426 434.935 1.00 118.94 532 TYR C C 1
ATOM 8690 O O . TYR C 1 325 ? 15.373 -9.592 433.992 1.00 134.06 532 TYR C O 1
ATOM 8699 N N . PRO C 1 326 ? 16.119 -10.206 436.023 1.00 104.14 533 PRO C N 1
ATOM 8700 C CA . PRO C 1 326 ? 17.006 -10.038 437.177 1.00 113.75 533 PRO C CA 1
ATOM 8701 C C . PRO C 1 326 ? 18.334 -10.767 437.009 1.00 116.98 533 PRO C C 1
ATOM 8702 O O . PRO C 1 326 ? 18.601 -11.313 435.941 1.00 117.27 533 PRO C O 1
ATOM 8706 N N . THR C 1 327 ? 19.158 -10.765 438.052 1.00 114.94 534 THR C N 1
ATOM 8707 C CA . THR C 1 327 ? 20.376 -11.561 438.052 1.00 109.42 534 THR C CA 1
ATOM 8708 C C . THR C 1 327 ? 20.036 -13.009 438.384 1.00 117.85 534 THR C C 1
ATOM 8709 O O . THR C 1 327 ? 19.236 -13.282 439.284 1.00 111.29 534 THR C O 1
ATOM 8713 N N . LEU C 1 328 ? 20.637 -13.937 437.645 1.00 117.58 535 LEU C N 1
ATOM 8714 C CA . LEU C 1 328 ? 20.304 -15.350 437.747 1.00 121.63 535 LEU C CA 1
ATOM 8715 C C . LEU C 1 328 ? 21.400 -16.123 438.469 1.00 129.10 535 LEU C C 1
ATOM 8716 O O . LEU C 1 328 ? 22.581 -15.769 438.413 1.00 119.70 535 LEU C O 1
ATOM 8721 N N . GLU C 1 329 ? 20.985 -17.190 439.151 1.00 138.78 536 GLU C N 1
ATOM 8722 C CA . GLU C 1 329 ? 21.896 -18.111 439.805 1.00 144.96 536 GLU C CA 1
ATOM 8723 C C . GLU C 1 329 ? 22.657 -18.914 438.752 1.00 141.64 536 GLU C C 1
ATOM 8724 O O . GLU C 1 329 ? 22.345 -18.844 437.560 1.00 148.71 536 GLU C O 1
ATOM 8730 N N . PRO C 1 330 ? 23.682 -19.675 439.157 1.00 130.26 537 PRO C N 1
ATOM 8731 C CA . PRO C 1 330 ? 24.357 -20.554 438.186 1.00 127.55 537 PRO C CA 1
ATOM 8732 C C . PRO C 1 330 ? 23.421 -21.515 437.472 1.00 141.09 537 PRO C C 1
ATOM 8733 O O . PRO C 1 330 ? 23.701 -21.902 436.330 1.00 126.60 537 PRO C O 1
ATOM 8737 N N . ASP C 1 331 ? 22.318 -21.917 438.107 1.00 147.96 538 ASP C N 1
ATOM 8738 C CA . ASP C 1 331 ? 21.307 -22.749 437.470 1.00 148.39 538 ASP C CA 1
ATOM 8739 C C . ASP C 1 331 ? 20.144 -21.927 436.921 1.00 143.35 538 ASP C C 1
ATOM 8740 O O . ASP C 1 331 ? 19.081 -22.485 436.628 1.00 145.71 538 ASP C O 1
ATOM 8745 N N . GLY C 1 332 ? 20.328 -20.616 436.777 1.00 140.64 539 GLY C N 1
ATOM 8746 C CA . GLY C 1 332 ? 19.300 -19.748 436.237 1.00 132.62 539 GLY C CA 1
ATOM 8747 C C . GLY C 1 332 ? 18.081 -19.618 437.125 1.00 142.65 539 GLY C C 1
ATOM 8748 O O . GLY C 1 332 ? 16.967 -19.945 436.708 1.00 142.41 539 GLY C O 1
ATOM 8749 N N . SER C 1 333 ? 18.276 -19.132 438.350 1.00 148.14 540 SER C N 1
ATOM 8750 C CA . SER C 1 333 ? 17.208 -19.024 439.331 1.00 148.20 540 SER C CA 1
ATOM 8751 C C . SER C 1 333 ? 17.046 -17.580 439.790 1.00 129.84 540 SER C C 1
ATOM 8752 O O . SER C 1 333 ? 18.015 -16.818 439.857 1.00 120.86 540 SER C O 1
ATOM 8755 N N . ALA C 1 334 ? 15.806 -17.217 440.110 1.00 121.76 541 ALA C N 1
ATOM 8756 C CA . ALA C 1 334 ? 15.478 -15.907 440.652 1.00 122.35 541 ALA C CA 1
ATOM 8757 C C . ALA C 1 334 ? 14.411 -16.082 441.721 1.00 126.83 541 ALA C C 1
ATOM 8758 O O . ALA C 1 334 ? 13.451 -16.834 441.529 1.00 132.59 541 ALA C O 1
ATOM 8760 N N . LEU C 1 335 ? 14.577 -15.390 442.847 1.00 114.06 542 LEU C N 1
ATOM 8761 C CA . LEU C 1 335 ? 13.725 -15.587 444.014 1.00 116.57 542 LEU C CA 1
ATOM 8762 C C . LEU C 1 335 ? 13.009 -14.288 444.358 1.00 124.42 542 LEU C C 1
ATOM 8763 O O . LEU C 1 335 ? 13.654 -13.291 444.700 1.00 127.67 542 LEU C O 1
ATOM 8768 N N . PHE C 1 336 ? 11.680 -14.304 444.267 1.00 130.35 543 PHE C N 1
ATOM 8769 C CA . PHE C 1 336 ? 10.826 -13.214 444.734 1.00 133.48 543 PHE C CA 1
ATOM 8770 C C . PHE C 1 336 ? 9.994 -13.795 445.872 1.00 140.62 543 PHE C C 1
ATOM 8771 O O . PHE C 1 336 ? 8.888 -14.293 445.665 1.00 149.41 543 PHE C O 1
ATOM 8779 N N . ASP C 1 337 ? 10.541 -13.733 447.082 1.00 144.40 544 ASP C N 1
ATOM 8780 C CA . ASP C 1 337 ? 9.971 -14.503 448.181 1.00 145.49 544 ASP C CA 1
ATOM 8781 C C . ASP C 1 337 ? 8.840 -13.762 448.883 1.00 139.45 544 ASP C C 1
ATOM 8782 O O . ASP C 1 337 ? 7.888 -14.393 449.351 1.00 126.52 544 ASP C O 1
ATOM 8787 N N . MET C 1 338 ? 8.919 -12.441 448.968 1.00 146.99 545 MET C N 1
ATOM 8788 C CA . MET C 1 338 ? 7.959 -11.661 449.748 1.00 154.88 545 MET C CA 1
ATOM 8789 C C . MET C 1 338 ? 6.936 -10.974 448.852 1.00 145.52 545 MET C C 1
ATOM 8790 O O . MET C 1 338 ? 6.709 -9.768 448.943 1.00 142.75 545 MET C O 1
ATOM 8795 N N . VAL C 1 339 ? 6.305 -11.740 447.973 1.00 140.28 546 VAL C N 1
ATOM 8796 C CA . VAL C 1 339 ? 5.214 -11.209 447.154 1.00 141.93 546 VAL C CA 1
ATOM 8797 C C . VAL C 1 339 ? 3.918 -11.295 447.956 1.00 138.28 546 VAL C C 1
ATOM 8798 O O . VAL C 1 339 ? 3.591 -12.375 448.473 1.00 132.18 546 VAL C O 1
ATOM 8802 N N . PRO C 1 340 ? 3.171 -10.199 448.087 1.00 140.43 547 PRO C N 1
ATOM 8803 C CA . PRO C 1 340 ? 1.956 -10.229 448.911 1.00 154.10 547 PRO C CA 1
ATOM 8804 C C . PRO C 1 340 ? 0.916 -11.191 448.356 1.00 157.13 547 PRO C C 1
ATOM 8805 O O . PRO C 1 340 ? 0.646 -11.222 447.153 1.00 142.17 547 PRO C O 1
ATOM 8809 N N . ARG C 1 341 ? 0.331 -11.988 449.256 1.00 166.89 548 ARG C N 1
ATOM 8810 C CA . ARG C 1 341 ? -0.719 -12.918 448.854 1.00 166.21 548 ARG C CA 1
ATOM 8811 C C . ARG C 1 341 ? -2.001 -12.175 448.502 1.00 162.77 548 ARG C C 1
ATOM 8812 O O . ARG C 1 341 ? -2.692 -12.534 447.540 1.00 153.25 548 ARG C O 1
ATOM 8820 N N . ALA C 1 342 ? -2.335 -11.136 449.269 1.00 165.25 549 ALA C N 1
ATOM 8821 C CA . ALA C 1 342 ? -3.495 -10.291 448.990 1.00 166.92 549 ALA C CA 1
ATOM 8822 C C . ALA C 1 342 ? -3.109 -9.300 447.895 1.00 164.71 549 ALA C C 1
ATOM 8823 O O . ALA C 1 342 ? -2.744 -8.148 448.144 1.00 157.11 549 ALA C O 1
ATOM 8825 N N . ALA C 1 343 ? -3.193 -9.769 446.654 1.00 166.72 550 ALA C N 1
ATOM 8826 C CA . ALA C 1 343 ? -2.791 -8.993 445.491 1.00 167.23 550 ALA C CA 1
ATOM 8827 C C . ALA C 1 343 ? -3.957 -8.852 444.523 1.00 159.36 550 ALA C C 1
ATOM 8828 O O . ALA C 1 343 ? -4.717 -9.801 444.304 1.00 148.96 550 ALA C O 1
ATOM 8830 N N . GLU C 1 344 ? -4.085 -7.662 443.944 1.00 160.05 551 GLU C N 1
ATOM 8831 C CA . GLU C 1 344 ? -5.106 -7.380 442.954 1.00 158.70 551 GLU C CA 1
ATOM 8832 C C . GLU C 1 344 ? -4.702 -7.963 441.603 1.00 149.68 551 GLU C C 1
ATOM 8833 O O . GLU C 1 344 ? -3.514 -8.002 441.275 1.00 154.46 551 GLU C O 1
ATOM 8839 N N . PRO C 1 345 ? -5.665 -8.440 440.815 1.00 144.51 552 PRO C N 1
ATOM 8840 C CA . PRO C 1 345 ? -5.343 -8.920 439.463 1.00 150.08 552 PRO C CA 1
ATOM 8841 C C . PRO C 1 345 ? -4.633 -7.840 438.661 1.00 162.76 552 PRO C C 1
ATOM 8842 O O . PRO C 1 345 ? -5.048 -6.677 438.641 1.00 170.50 552 PRO C O 1
ATOM 8846 N N . GLY C 1 346 ? -3.541 -8.229 438.013 1.00 160.89 553 GLY C N 1
ATOM 8847 C CA . GLY C 1 346 ? -2.670 -7.282 437.358 1.00 159.44 553 GLY C CA 1
ATOM 8848 C C . GLY C 1 346 ? -1.546 -6.760 438.223 1.00 153.15 553 GLY C C 1
ATOM 8849 O O . GLY C 1 346 ? -0.789 -5.894 437.767 1.00 160.89 553 GLY C O 1
ATOM 8850 N N . TYR C 1 347 ? -1.419 -7.247 439.456 1.00 138.30 554 TYR C N 1
ATOM 8851 C CA . TYR C 1 347 ? -0.308 -6.855 440.313 1.00 120.53 554 TYR C CA 1
ATOM 8852 C C . TYR C 1 347 ? 1.007 -7.272 439.676 1.00 117.28 554 TYR C C 1
ATOM 8853 O O . TYR C 1 347 ? 1.223 -8.454 439.391 1.00 120.84 554 TYR C O 1
ATOM 8862 N N . LEU C 1 348 ? 1.884 -6.300 439.452 1.00 125.62 555 LEU C N 1
ATOM 8863 C CA . LEU C 1 348 ? 3.151 -6.549 438.772 1.00 133.81 555 LEU C CA 1
ATOM 8864 C C . LEU C 1 348 ? 4.070 -7.341 439.692 1.00 123.82 555 LEU C C 1
ATOM 8865 O O . LEU C 1 348 ? 4.703 -6.782 440.591 1.00 106.81 555 LEU C O 1
ATOM 8870 N N . VAL C 1 349 ? 4.139 -8.656 439.472 1.00 120.22 556 VAL C N 1
ATOM 8871 C CA . VAL C 1 349 ? 5.102 -9.481 440.198 1.00 106.96 556 VAL C CA 1
ATOM 8872 C C . VAL C 1 349 ? 6.519 -9.021 439.883 1.00 136.49 556 VAL C C 1
ATOM 8873 O O . VAL C 1 349 ? 7.277 -8.633 440.781 1.00 105.60 556 VAL C O 1
ATOM 8877 N N . THR C 1 350 ? 6.892 -9.039 438.602 1.00 142.08 557 THR C N 1
ATOM 8878 C CA . THR C 1 350 ? 8.157 -8.432 438.192 1.00 142.85 557 THR C CA 1
ATOM 8879 C C . THR C 1 350 ? 8.158 -8.252 436.680 1.00 129.91 557 THR C C 1
ATOM 8880 O O . THR C 1 350 ? 7.281 -8.753 435.972 1.00 124.61 557 THR C O 1
ATOM 8884 N N . LYS C 1 351 ? 9.155 -7.511 436.196 1.00 123.30 558 LYS C N 1
ATOM 8885 C CA . LYS C 1 351 ? 9.337 -7.245 434.774 1.00 110.89 558 LYS C CA 1
ATOM 8886 C C . LYS C 1 351 ? 10.709 -7.744 434.347 1.00 114.88 558 LYS C C 1
ATOM 8887 O O . LYS C 1 351 ? 11.729 -7.300 434.887 1.00 130.59 558 LYS C O 1
ATOM 8893 N N . VAL C 1 352 ? 10.735 -8.654 433.378 1.00 109.58 559 VAL C N 1
ATOM 8894 C CA . VAL C 1 352 ? 11.990 -9.204 432.878 1.00 101.14 559 VAL C CA 1
ATOM 8895 C C . VAL C 1 352 ? 12.566 -8.265 431.827 1.00 97.89 559 VAL C C 1
ATOM 8896 O O . VAL C 1 352 ? 11.863 -7.839 430.902 1.00 112.45 559 VAL C O 1
ATOM 8900 N N . VAL C 1 353 ? 13.848 -7.943 431.968 1.00 91.86 560 VAL C N 1
ATOM 8901 C CA . VAL C 1 353 ? 14.567 -7.091 431.030 1.00 94.04 560 VAL C CA 1
ATOM 8902 C C . VAL C 1 353 ? 15.608 -7.944 430.319 1.00 115.93 560 VAL C C 1
ATOM 8903 O O . VAL C 1 353 ? 16.350 -8.694 430.965 1.00 107.28 560 VAL C O 1
ATOM 8907 N N . ALA C 1 354 ? 15.648 -7.843 428.992 1.00 114.32 561 ALA C N 1
ATOM 8908 C CA . ALA C 1 354 ? 16.592 -8.600 428.183 1.00 112.97 561 ALA C CA 1
ATOM 8909 C C . ALA C 1 354 ? 16.970 -7.770 426.965 1.00 102.64 561 ALA C C 1
ATOM 8910 O O . ALA C 1 354 ? 16.231 -6.875 426.548 1.00 92.40 561 ALA C O 1
ATOM 8912 N N . VAL C 1 355 ? 18.140 -8.072 426.399 1.00 102.43 562 VAL C N 1
ATOM 8913 C CA . VAL C 1 355 ? 18.634 -7.377 425.217 1.00 100.66 562 VAL C CA 1
ATOM 8914 C C . VAL C 1 355 ? 19.168 -8.403 424.224 1.00 109.87 562 VAL C C 1
ATOM 8915 O O . VAL C 1 355 ? 19.401 -9.568 424.556 1.00 104.68 562 VAL C O 1
ATOM 8919 N N . ASP C 1 356 ? 19.366 -7.946 422.986 1.00 112.49 563 ASP C N 1
ATOM 8920 C CA . ASP C 1 356 ? 19.987 -8.737 421.933 1.00 105.66 563 ASP C CA 1
ATOM 8921 C C . ASP C 1 356 ? 20.946 -7.850 421.152 1.00 90.64 563 ASP C C 1
ATOM 8922 O O . ASP C 1 356 ? 20.608 -6.714 420.809 1.00 99.46 563 ASP C O 1
ATOM 8927 N N . ALA C 1 357 ? 22.139 -8.373 420.866 1.00 76.80 564 ALA C N 1
ATOM 8928 C CA . ALA C 1 357 ? 23.164 -7.583 420.192 1.00 89.67 564 ALA C CA 1
ATOM 8929 C C . ALA C 1 357 ? 22.964 -7.493 418.685 1.00 96.22 564 ALA C C 1
ATOM 8930 O O . ALA C 1 357 ? 23.698 -6.750 418.023 1.00 96.81 564 ALA C O 1
ATOM 8932 N N . ASP C 1 358 ? 21.999 -8.224 418.128 1.00 98.70 565 ASP C N 1
ATOM 8933 C CA . ASP C 1 358 ? 21.764 -8.213 416.690 1.00 84.79 565 ASP C CA 1
ATOM 8934 C C . ASP C 1 358 ? 20.909 -7.019 416.285 1.00 91.89 565 ASP C C 1
ATOM 8935 O O . ASP C 1 358 ? 20.864 -6.011 416.998 1.00 106.07 565 ASP C O 1
ATOM 8940 N N . SER C 1 359 ? 20.225 -7.123 415.147 1.00 97.01 566 SER C N 1
ATOM 8941 C CA . SER C 1 359 ? 19.421 -6.024 414.634 1.00 92.62 566 SER C CA 1
ATOM 8942 C C . SER C 1 359 ? 18.237 -6.585 413.861 1.00 72.15 566 SER C C 1
ATOM 8943 O O . SER C 1 359 ? 18.300 -7.690 413.315 1.00 74.93 566 SER C O 1
ATOM 8946 N N . GLY C 1 360 ? 17.154 -5.810 413.820 1.00 72.55 567 GLY C N 1
ATOM 8947 C CA . GLY C 1 360 ? 15.993 -6.219 413.044 1.00 86.00 567 GLY C CA 1
ATOM 8948 C C . GLY C 1 360 ? 15.288 -7.408 413.669 1.00 78.42 567 GLY C C 1
ATOM 8949 O O . GLY C 1 360 ? 15.129 -7.495 414.891 1.00 75.70 567 GLY C O 1
ATOM 8950 N N . HIS C 1 361 ? 14.858 -8.343 412.814 1.00 102.03 568 HIS C N 1
ATOM 8951 C CA . HIS C 1 361 ? 14.163 -9.534 413.296 1.00 114.49 568 HIS C CA 1
ATOM 8952 C C . HIS C 1 361 ? 15.005 -10.293 414.311 1.00 111.79 568 HIS C C 1
ATOM 8953 O O . HIS C 1 361 ? 14.469 -10.875 415.261 1.00 122.39 568 HIS C O 1
ATOM 8960 N N . ASN C 1 362 ? 16.325 -10.298 414.129 1.00 99.84 569 ASN C N 1
ATOM 8961 C CA . ASN C 1 362 ? 17.200 -11.032 415.033 1.00 116.15 569 ASN C CA 1
ATOM 8962 C C . ASN C 1 362 ? 17.288 -10.399 416.417 1.00 119.67 569 ASN C C 1
ATOM 8963 O O . ASN C 1 362 ? 17.798 -11.043 417.340 1.00 118.38 569 ASN C O 1
ATOM 8968 N N . ALA C 1 363 ? 16.802 -9.166 416.585 1.00 112.82 570 ALA C N 1
ATOM 8969 C CA . ALA C 1 363 ? 16.824 -8.481 417.874 1.00 97.97 570 ALA C CA 1
ATOM 8970 C C . ALA C 1 363 ? 15.421 -8.155 418.375 1.00 79.39 570 ALA C C 1
ATOM 8971 O O . ALA C 1 363 ? 15.264 -7.347 419.297 1.00 84.78 570 ALA C O 1
ATOM 8973 N N . TRP C 1 364 ? 14.398 -8.770 417.789 1.00 79.13 571 TRP C N 1
ATOM 8974 C CA . TRP C 1 364 ? 13.009 -8.531 418.170 1.00 80.42 571 TRP C CA 1
ATOM 8975 C C . TRP C 1 364 ? 12.606 -9.566 419.215 1.00 93.31 571 TRP C C 1
ATOM 8976 O O . TRP C 1 364 ? 12.353 -10.728 418.883 1.00 92.03 571 TRP C O 1
ATOM 8987 N N . LEU C 1 365 ? 12.530 -9.143 420.471 1.00 90.49 572 LEU C N 1
ATOM 8988 C CA . LEU C 1 365 ? 12.429 -10.061 421.595 1.00 84.40 572 LEU C CA 1
ATOM 8989 C C . LEU C 1 365 ? 10.977 -10.289 421.995 1.00 86.03 572 LEU C C 1
ATOM 8990 O O . LEU C 1 365 ? 10.190 -9.344 422.091 1.00 86.28 572 LEU C O 1
ATOM 8995 N N . SER C 1 366 ? 10.629 -11.558 422.215 1.00 93.62 573 SER C N 1
ATOM 8996 C CA . SER C 1 366 ? 9.321 -11.958 422.715 1.00 102.57 573 SER C CA 1
ATOM 8997 C C . SER C 1 366 ? 9.510 -12.908 423.890 1.00 106.43 573 SER C C 1
ATOM 8998 O O . SER C 1 366 ? 10.458 -13.697 423.925 1.00 98.07 573 SER C O 1
ATOM 9001 N N . TYR C 1 367 ? 8.599 -12.824 424.857 1.00 121.42 574 TYR C N 1
ATOM 9002 C CA . TYR C 1 367 ? 8.718 -13.544 426.121 1.00 116.34 574 TYR C CA 1
ATOM 9003 C C . TYR C 1 367 ? 7.579 -14.545 426.244 1.00 111.99 574 TYR C C 1
ATOM 9004 O O . TYR C 1 367 ? 6.404 -14.160 426.229 1.00 105.75 574 TYR C O 1
ATOM 9013 N N . HIS C 1 368 ? 7.928 -15.821 426.382 1.00 115.00 575 HIS C N 1
ATOM 9014 C CA . HIS C 1 368 ? 6.968 -16.909 426.476 1.00 119.21 575 HIS C CA 1
ATOM 9015 C C . HIS C 1 368 ? 7.102 -17.614 427.821 1.00 126.37 575 HIS C C 1
ATOM 9016 O O . HIS C 1 368 ? 8.044 -17.379 428.584 1.00 124.38 575 HIS C O 1
ATOM 9023 N N . VAL C 1 369 ? 6.142 -18.491 428.101 1.00 138.04 576 VAL C N 1
ATOM 9024 C CA . VAL C 1 369 ? 6.130 -19.306 429.313 1.00 139.46 576 VAL C CA 1
ATOM 9025 C C . VAL C 1 369 ? 6.433 -20.741 428.905 1.00 148.31 576 VAL C C 1
ATOM 9026 O O . VAL C 1 369 ? 5.576 -21.428 428.336 1.00 158.02 576 VAL C O 1
ATOM 9030 N N . LEU C 1 370 ? 7.651 -21.201 429.197 1.00 142.22 577 LEU C N 1
ATOM 9031 C CA . LEU C 1 370 ? 8.038 -22.558 428.821 1.00 139.74 577 LEU C CA 1
ATOM 9032 C C . LEU C 1 370 ? 7.322 -23.595 429.678 1.00 147.81 577 LEU C C 1
ATOM 9033 O O . LEU C 1 370 ? 6.770 -24.571 429.156 1.00 139.95 577 LEU C O 1
ATOM 9035 N N . GLN C 1 371 ? 7.322 -23.405 430.996 1.00 155.18 578 GLN C N 1
ATOM 9036 C CA . GLN C 1 371 ? 6.646 -24.324 431.902 1.00 150.67 578 GLN C CA 1
ATOM 9037 C C . GLN C 1 371 ? 6.237 -23.568 433.158 1.00 133.22 578 GLN C C 1
ATOM 9038 O O . GLN C 1 371 ? 6.643 -22.425 433.381 1.00 134.60 578 GLN C O 1
ATOM 9040 N N . ALA C 1 372 ? 5.425 -24.224 433.983 1.00 116.78 579 ALA C N 1
ATOM 9041 C CA . ALA C 1 372 ? 4.952 -23.615 435.217 1.00 123.60 579 ALA C CA 1
ATOM 9042 C C . ALA C 1 372 ? 4.467 -24.704 436.160 1.00 133.77 579 ALA C C 1
ATOM 9043 O O . ALA C 1 372 ? 3.991 -25.755 435.725 1.00 133.06 579 ALA C O 1
ATOM 9045 N N . SER C 1 373 ? 4.594 -24.433 437.460 1.00 133.67 580 SER C N 1
ATOM 9046 C CA . SER C 1 373 ? 4.054 -25.348 438.459 1.00 143.19 580 SER C CA 1
ATOM 9047 C C . SER C 1 373 ? 2.531 -25.338 438.438 1.00 137.48 580 SER C C 1
ATOM 9048 O O . SER C 1 373 ? 1.894 -26.398 438.465 1.00 142.29 580 SER C O 1
ATOM 9051 N N . ASP C 1 374 ? 1.933 -24.155 438.387 1.00 133.41 581 ASP C N 1
ATOM 9052 C CA . ASP C 1 374 ? 0.481 -24.011 438.302 1.00 145.98 581 ASP C CA 1
ATOM 9053 C C . ASP C 1 374 ? 0.128 -23.183 437.076 1.00 172.87 581 ASP C C 1
ATOM 9054 O O . ASP C 1 374 ? 0.405 -21.969 437.053 1.00 173.71 581 ASP C O 1
ATOM 9056 N N . PRO C 1 375 ? -0.465 -23.775 436.040 1.00 172.17 582 PRO C N 1
ATOM 9057 C CA . PRO C 1 375 ? -0.855 -22.982 434.869 1.00 156.34 582 PRO C CA 1
ATOM 9058 C C . PRO C 1 375 ? -2.020 -22.060 435.195 1.00 149.25 582 PRO C C 1
ATOM 9059 O O . PRO C 1 375 ? -2.989 -22.459 435.845 1.00 156.48 582 PRO C O 1
ATOM 9063 N N . GLY C 1 376 ? -1.915 -20.814 434.733 1.00 145.84 583 GLY C N 1
ATOM 9064 C CA . GLY C 1 376 ? -2.923 -19.811 434.994 1.00 143.44 583 GLY C CA 1
ATOM 9065 C C . GLY C 1 376 ? -2.701 -19.009 436.255 1.00 144.57 583 GLY C C 1
ATOM 9066 O O . GLY C 1 376 ? -3.453 -18.058 436.509 1.00 141.00 583 GLY C O 1
ATOM 9067 N N . LEU C 1 377 ? -1.687 -19.355 437.050 1.00 142.28 584 LEU C N 1
ATOM 9068 C CA . LEU C 1 377 ? -1.412 -18.590 438.261 1.00 147.45 584 LEU C CA 1
ATOM 9069 C C . LEU C 1 377 ? -0.736 -17.264 437.932 1.00 140.92 584 LEU C C 1
ATOM 9070 O O . LEU C 1 377 ? -1.017 -16.244 438.572 1.00 135.36 584 LEU C O 1
ATOM 9075 N N . PHE C 1 378 ? 0.149 -17.257 436.940 1.00 141.09 585 PHE C N 1
ATOM 9076 C CA . PHE C 1 378 ? 0.812 -16.049 436.477 1.00 142.63 585 PHE C CA 1
ATOM 9077 C C . PHE C 1 378 ? 0.440 -15.773 435.026 1.00 133.84 585 PHE C C 1
ATOM 9078 O O . PHE C 1 378 ? 0.168 -16.696 434.252 1.00 124.65 585 PHE C O 1
ATOM 9086 N N . SER C 1 379 ? 0.440 -14.490 434.664 1.00 136.97 586 SER C N 1
ATOM 9087 C CA . SER C 1 379 ? 0.217 -14.044 433.294 1.00 144.15 586 SER C CA 1
ATOM 9088 C C . SER C 1 379 ? 1.438 -13.270 432.821 1.00 136.66 586 SER C C 1
ATOM 9089 O O . SER C 1 379 ? 1.892 -12.342 433.501 1.00 138.37 586 SER C O 1
ATOM 9092 N N . LEU C 1 380 ? 1.963 -13.649 431.659 1.00 130.16 587 LEU C N 1
ATOM 9093 C CA . LEU C 1 380 ? 3.176 -13.059 431.110 1.00 129.32 587 LEU C CA 1
ATOM 9094 C C . LEU C 1 380 ? 2.861 -12.359 429.796 1.00 135.60 587 LEU C C 1
ATOM 9095 O O . LEU C 1 380 ? 2.300 -12.970 428.879 1.00 140.58 587 LEU C O 1
ATOM 9100 N N . GLY C 1 381 ? 3.234 -11.086 429.705 1.00 128.63 588 GLY C N 1
ATOM 9101 C CA . GLY C 1 381 ? 3.056 -10.358 428.461 1.00 134.42 588 GLY C CA 1
ATOM 9102 C C . GLY C 1 381 ? 4.088 -10.792 427.437 1.00 134.93 588 GLY C C 1
ATOM 9103 O O . GLY C 1 381 ? 5.277 -10.925 427.750 1.00 139.96 588 GLY C O 1
ATOM 9104 N N . LEU C 1 382 ? 3.635 -11.025 426.204 1.00 132.99 589 LEU C N 1
ATOM 9105 C CA . LEU C 1 382 ? 4.547 -11.471 425.154 1.00 124.37 589 LEU C CA 1
ATOM 9106 C C . LEU C 1 382 ? 5.598 -10.412 424.857 1.00 115.11 589 LEU C C 1
ATOM 9107 O O . LEU C 1 382 ? 6.794 -10.712 424.763 1.00 113.06 589 LEU C O 1
ATOM 9112 N N . ARG C 1 383 ? 5.167 -9.162 424.713 1.00 114.89 590 ARG C N 1
ATOM 9113 C CA . ARG C 1 383 ? 6.066 -8.112 424.256 1.00 119.79 590 ARG C CA 1
ATOM 9114 C C . ARG C 1 383 ? 6.971 -7.624 425.379 1.00 106.66 590 ARG C C 1
ATOM 9115 O O . ARG C 1 383 ? 8.200 -7.626 425.244 1.00 104.33 590 ARG C O 1
ATOM 9123 N N . THR C 1 384 ? 6.383 -7.193 426.490 1.00 101.47 591 THR C N 1
ATOM 9124 C CA . THR C 1 384 ? 7.144 -6.527 427.535 1.00 119.12 591 THR C CA 1
ATOM 9125 C C . THR C 1 384 ? 7.754 -7.490 428.547 1.00 133.09 591 THR C C 1
ATOM 9126 O O . THR C 1 384 ? 8.623 -7.073 429.322 1.00 92.74 591 THR C O 1
ATOM 9130 N N . GLY C 1 385 ? 7.332 -8.751 428.558 1.00 148.82 592 GLY C N 1
ATOM 9131 C CA . GLY C 1 385 ? 7.875 -9.728 429.485 1.00 152.99 592 GLY C CA 1
ATOM 9132 C C . GLY C 1 385 ? 7.626 -9.432 430.947 1.00 143.31 592 GLY C C 1
ATOM 9133 O O . GLY C 1 385 ? 8.500 -9.688 431.783 1.00 140.10 592 GLY C O 1
ATOM 9134 N N . GLU C 1 386 ? 6.456 -8.897 431.280 1.00 132.44 593 GLU C N 1
ATOM 9135 C CA . GLU C 1 386 ? 6.099 -8.585 432.659 1.00 121.20 593 GLU C CA 1
ATOM 9136 C C . GLU C 1 386 ? 5.228 -9.711 433.195 1.00 119.57 593 GLU C C 1
ATOM 9137 O O . GLU C 1 386 ? 4.108 -9.920 432.717 1.00 122.80 593 GLU C O 1
ATOM 9143 N N . VAL C 1 387 ? 5.737 -10.434 434.184 1.00 123.79 594 VAL C N 1
ATOM 9144 C CA . VAL C 1 387 ? 4.958 -11.466 434.854 1.00 116.72 594 VAL C CA 1
ATOM 9145 C C . VAL C 1 387 ? 4.146 -10.802 435.960 1.00 115.36 594 VAL C C 1
ATOM 9146 O O . VAL C 1 387 ? 4.695 -10.094 436.818 1.00 104.22 594 VAL C O 1
ATOM 9150 N N . ARG C 1 388 ? 2.828 -11.003 435.904 1.00 115.94 595 ARG C N 1
ATOM 9151 C CA . ARG C 1 388 ? 1.857 -10.477 436.851 1.00 124.75 595 ARG C CA 1
ATOM 9152 C C . ARG C 1 388 ? 0.962 -11.619 437.317 1.00 129.59 595 ARG C C 1
ATOM 9153 O O . ARG C 1 388 ? 1.115 -12.770 436.898 1.00 136.26 595 ARG C O 1
ATOM 9161 N N . THR C 1 389 ? 0.009 -11.294 438.183 1.00 119.95 596 THR C N 1
ATOM 9162 C CA . THR C 1 389 ? -0.965 -12.259 438.673 1.00 117.65 596 THR C CA 1
ATOM 9163 C C . THR C 1 389 ? -2.273 -12.089 437.911 1.00 124.72 596 THR C C 1
ATOM 9164 O O . THR C 1 389 ? -2.809 -10.979 437.828 1.00 126.20 596 THR C O 1
ATOM 9168 N N . ALA C 1 390 ? -2.780 -13.190 437.355 1.00 113.58 597 ALA C N 1
ATOM 9169 C CA . ALA C 1 390 ? -4.010 -13.134 436.571 1.00 114.31 597 ALA C CA 1
ATOM 9170 C C . ALA C 1 390 ? -5.242 -13.062 437.466 1.00 146.66 597 ALA C C 1
ATOM 9171 O O . ALA C 1 390 ? -6.145 -12.252 437.231 1.00 143.60 597 ALA C O 1
ATOM 9173 N N . ARG C 1 391 ? -5.295 -13.905 438.489 1.00 147.78 598 ARG C N 1
ATOM 9174 C CA . ARG C 1 391 ? -6.406 -13.980 439.425 1.00 148.52 598 ARG C CA 1
ATOM 9175 C C . ARG C 1 391 ? -5.937 -13.546 440.810 1.00 142.22 598 ARG C C 1
ATOM 9176 O O . ARG C 1 391 ? -4.766 -13.216 441.023 1.00 120.50 598 ARG C O 1
ATOM 9184 N N . ALA C 1 392 ? -6.867 -13.542 441.760 1.00 156.14 599 ALA C N 1
ATOM 9185 C CA . ALA C 1 392 ? -6.498 -13.425 443.162 1.00 164.18 599 ALA C CA 1
ATOM 9186 C C . ALA C 1 392 ? -6.156 -14.804 443.704 1.00 159.85 599 ALA C C 1
ATOM 9187 O O . ALA C 1 392 ? -6.820 -15.795 443.387 1.00 162.58 599 ALA C O 1
ATOM 9189 N N . LEU C 1 393 ? -5.111 -14.864 444.521 1.00 155.09 600 LEU C N 1
ATOM 9190 C CA . LEU C 1 393 ? -4.578 -16.145 444.966 1.00 147.56 600 LEU C CA 1
ATOM 9191 C C . LEU C 1 393 ? -5.531 -16.775 445.974 1.00 177.42 600 LEU C C 1
ATOM 9192 O O . LEU C 1 393 ? -5.728 -16.246 447.072 1.00 164.65 600 LEU C O 1
ATOM 9197 N N . SER C 1 394 ? -6.127 -17.902 445.598 1.00 200.34 601 SER C N 1
ATOM 9198 C CA . SER C 1 394 ? -6.995 -18.638 446.500 1.00 208.46 601 SER C CA 1
ATOM 9199 C C . SER C 1 394 ? -6.161 -19.446 447.490 1.00 209.55 601 SER C C 1
ATOM 9200 O O . SER C 1 394 ? -4.983 -19.731 447.263 1.00 218.79 601 SER C O 1
ATOM 9203 N N . ASP C 1 395 ? -6.793 -19.819 448.606 1.00 188.69 602 ASP C N 1
ATOM 9204 C CA . ASP C 1 395 ? -6.103 -20.614 449.615 1.00 156.96 602 ASP C CA 1
ATOM 9205 C C . ASP C 1 395 ? -5.684 -21.981 449.091 1.00 152.30 602 ASP C C 1
ATOM 9206 O O . ASP C 1 395 ? -4.779 -22.599 449.661 1.00 139.83 602 ASP C O 1
ATOM 9211 N N . LYS C 1 396 ? -6.319 -22.466 448.021 1.00 158.99 603 LYS C N 1
ATOM 9212 C CA . LYS C 1 396 ? -5.923 -23.736 447.424 1.00 161.28 603 LYS C CA 1
ATOM 9213 C C . LYS C 1 396 ? -4.592 -23.642 446.690 1.00 178.40 603 LYS C C 1
ATOM 9214 O O . LYS C 1 396 ? -3.918 -24.664 446.525 1.00 176.50 603 LYS C O 1
ATOM 9216 N N . ASP C 1 397 ? -4.204 -22.449 446.246 1.00 187.99 604 ASP C N 1
ATOM 9217 C CA . ASP C 1 397 ? -2.928 -22.280 445.563 1.00 189.00 604 ASP C CA 1
ATOM 9218 C C . ASP C 1 397 ? -1.770 -22.466 446.537 1.00 188.56 604 ASP C C 1
ATOM 9219 O O . ASP C 1 397 ? -1.829 -22.027 447.690 1.00 178.19 604 ASP C O 1
ATOM 9221 N N . ALA C 1 398 ? -0.711 -23.117 446.063 1.00 191.44 605 ALA C N 1
ATOM 9222 C CA . ALA C 1 398 ? 0.430 -23.416 446.910 1.00 198.63 605 ALA C CA 1
ATOM 9223 C C . ALA C 1 398 ? 1.216 -22.146 447.225 1.00 200.28 605 ALA C C 1
ATOM 9224 O O . ALA C 1 398 ? 1.094 -21.118 446.555 1.00 206.82 605 ALA C O 1
ATOM 9226 N N . ALA C 1 399 ? 2.037 -22.230 448.272 1.00 190.05 606 ALA C N 1
ATOM 9227 C CA . ALA C 1 399 ? 2.832 -21.077 448.676 1.00 165.00 606 ALA C CA 1
ATOM 9228 C C . ALA C 1 399 ? 4.025 -20.881 447.750 1.00 156.82 606 ALA C C 1
ATOM 9229 O O . ALA C 1 399 ? 4.366 -19.745 447.402 1.00 166.39 606 ALA C O 1
ATOM 9231 N N . ARG C 1 400 ? 4.662 -21.971 447.338 1.00 147.34 607 ARG C N 1
ATOM 9232 C CA . ARG C 1 400 ? 5.816 -21.922 446.450 1.00 130.70 607 ARG C CA 1
ATOM 9233 C C . ARG C 1 400 ? 5.393 -22.309 445.037 1.00 150.61 607 ARG C C 1
ATOM 9234 O O . ARG C 1 400 ? 4.668 -23.293 444.850 1.00 148.93 607 ARG C O 1
ATOM 9236 N N . GLN C 1 401 ? 5.843 -21.531 444.050 1.00 142.79 608 GLN C N 1
ATOM 9237 C CA . GLN C 1 401 ? 5.477 -21.719 442.652 1.00 141.20 608 GLN C CA 1
ATOM 9238 C C . GLN C 1 401 ? 6.711 -21.580 441.775 1.00 141.51 608 GLN C C 1
ATOM 9239 O O . GLN C 1 401 ? 7.507 -20.654 441.958 1.00 138.03 608 GLN C O 1
ATOM 9245 N N . ARG C 1 402 ? 6.855 -22.491 440.815 1.00 147.92 609 ARG C N 1
ATOM 9246 C CA . ARG C 1 402 ? 7.947 -22.469 439.849 1.00 128.72 609 ARG C CA 1
ATOM 9247 C C . ARG C 1 402 ? 7.409 -22.042 438.491 1.00 120.32 609 ARG C C 1
ATOM 9248 O O . ARG C 1 402 ? 6.378 -22.553 438.041 1.00 112.80 609 ARG C O 1
ATOM 9250 N N . LEU C 1 403 ? 8.110 -21.113 437.839 1.00 116.92 610 LEU C N 1
ATOM 9251 C CA . LEU C 1 403 ? 7.668 -20.550 436.562 1.00 112.73 610 LEU C CA 1
ATOM 9252 C C . LEU C 1 403 ? 8.877 -20.428 435.637 1.00 110.13 610 LEU C C 1
ATOM 9253 O O . LEU C 1 403 ? 9.683 -19.503 435.778 1.00 105.54 610 LEU C O 1
ATOM 9258 N N . LEU C 1 404 ? 8.989 -21.356 434.689 1.00 112.91 611 LEU C N 1
ATOM 9259 C CA . LEU C 1 404 ? 10.081 -21.372 433.720 1.00 105.08 611 LEU C CA 1
ATOM 9260 C C . LEU C 1 404 ? 9.665 -20.573 432.489 1.00 105.87 611 LEU C C 1
ATOM 9261 O O . LEU C 1 404 ? 8.748 -20.972 431.761 1.00 115.23 611 LEU C O 1
ATOM 9266 N N . VAL C 1 405 ? 10.343 -19.450 432.253 1.00 110.91 612 VAL C N 1
ATOM 9267 C CA . VAL C 1 405 ? 10.069 -18.602 431.100 1.00 112.65 612 VAL C CA 1
ATOM 9268 C C . VAL C 1 405 ? 11.285 -18.596 430.186 1.00 130.56 612 VAL C C 1
ATOM 9269 O O . VAL C 1 405 ? 12.401 -18.941 430.581 1.00 144.86 612 VAL C O 1
ATOM 9273 N N . ALA C 1 406 ? 11.056 -18.186 428.942 1.00 111.54 613 ALA C N 1
ATOM 9274 C CA . ALA C 1 406 ? 12.112 -18.123 427.946 1.00 103.26 613 ALA C CA 1
ATOM 9275 C C . ALA C 1 406 ? 12.013 -16.807 427.187 1.00 109.44 613 ALA C C 1
ATOM 9276 O O . ALA C 1 406 ? 10.958 -16.167 427.146 1.00 106.08 613 ALA C O 1
ATOM 9278 N N . VAL C 1 407 ? 13.133 -16.402 426.593 1.00 108.67 614 VAL C N 1
ATOM 9279 C CA . VAL C 1 407 ? 13.224 -15.166 425.824 1.00 108.13 614 VAL C CA 1
ATOM 9280 C C . VAL C 1 407 ? 13.728 -15.528 424.432 1.00 119.71 614 VAL C C 1
ATOM 9281 O O . VAL C 1 407 ? 14.870 -15.982 424.277 1.00 131.02 614 VAL C O 1
ATOM 9285 N N . ARG C 1 408 ? 12.886 -15.318 423.421 1.00 121.31 615 ARG C N 1
ATOM 9286 C CA . ARG C 1 408 ? 13.205 -15.655 422.041 1.00 116.28 615 ARG C CA 1
ATOM 9287 C C . ARG C 1 408 ? 13.258 -14.397 421.184 1.00 114.31 615 ARG C C 1
ATOM 9288 O O . ARG C 1 408 ? 12.679 -13.361 421.524 1.00 119.53 615 ARG C O 1
ATOM 9296 N N . ASP C 1 409 ? 13.955 -14.502 420.057 1.00 112.66 616 ASP C N 1
ATOM 9297 C CA . ASP C 1 409 ? 13.991 -13.451 419.051 1.00 108.41 616 ASP C CA 1
ATOM 9298 C C . ASP C 1 409 ? 13.281 -13.920 417.785 1.00 111.22 616 ASP C C 1
ATOM 9299 O O . ASP C 1 409 ? 12.897 -15.085 417.650 1.00 99.89 616 ASP C O 1
ATOM 9304 N N . GLY C 1 410 ? 13.112 -12.990 416.847 1.00 123.13 617 GLY C N 1
ATOM 9305 C CA . GLY C 1 410 ? 12.302 -13.241 415.669 1.00 132.51 617 GLY C CA 1
ATOM 9306 C C . GLY C 1 410 ? 13.013 -13.914 414.511 1.00 125.48 617 GLY C C 1
ATOM 9307 O O . GLY C 1 410 ? 12.365 -14.535 413.662 1.00 109.59 617 GLY C O 1
ATOM 9308 N N . GLY C 1 411 ? 14.338 -13.797 414.460 1.00 130.30 618 GLY C N 1
ATOM 9309 C CA . GLY C 1 411 ? 15.079 -14.388 413.360 1.00 133.14 618 GLY C CA 1
ATOM 9310 C C . GLY C 1 411 ? 14.976 -15.901 413.351 1.00 135.95 618 GLY C C 1
ATOM 9311 O O . GLY C 1 411 ? 14.780 -16.542 414.385 1.00 137.06 618 GLY C O 1
ATOM 9312 N N . GLN C 1 412 ? 15.108 -16.476 412.156 1.00 138.64 619 GLN C N 1
ATOM 9313 C CA . GLN C 1 412 ? 15.035 -17.919 411.974 1.00 129.46 619 GLN C CA 1
ATOM 9314 C C . GLN C 1 412 ? 16.416 -18.459 411.639 1.00 111.57 619 GLN C C 1
ATOM 9315 O O . GLN C 1 412 ? 17.009 -18.029 410.638 1.00 92.29 619 GLN C O 1
ATOM 9317 N N . PRO C 1 413 ? 16.975 -19.391 412.429 1.00 116.51 620 PRO C N 1
ATOM 9318 C CA . PRO C 1 413 ? 16.376 -19.956 413.644 1.00 111.90 620 PRO C CA 1
ATOM 9319 C C . PRO C 1 413 ? 16.532 -19.050 414.863 1.00 112.85 620 PRO C C 1
ATOM 9320 O O . PRO C 1 413 ? 17.518 -18.319 414.957 1.00 114.75 620 PRO C O 1
ATOM 9324 N N . PRO C 1 414 ? 15.572 -19.102 415.781 1.00 118.56 621 PRO C N 1
ATOM 9325 C CA . PRO C 1 414 ? 15.623 -18.233 416.962 1.00 115.60 621 PRO C CA 1
ATOM 9326 C C . PRO C 1 414 ? 16.623 -18.710 418.004 1.00 106.24 621 PRO C C 1
ATOM 9327 O O . PRO C 1 414 ? 16.854 -19.908 418.187 1.00 103.10 621 PRO C O 1
ATOM 9331 N N . LEU C 1 415 ? 17.216 -17.740 418.694 1.00 110.03 622 LEU C N 1
ATOM 9332 C CA . LEU C 1 415 ? 18.061 -17.986 419.855 1.00 123.09 622 LEU C CA 1
ATOM 9333 C C . LEU C 1 415 ? 17.326 -17.510 421.100 1.00 125.18 622 LEU C C 1
ATOM 9334 O O . LEU C 1 415 ? 16.792 -16.396 421.121 1.00 132.41 622 LEU C O 1
ATOM 9339 N N . SER C 1 416 ? 17.293 -18.352 422.130 1.00 124.33 623 SER C N 1
ATOM 9340 C CA . SER C 1 416 ? 16.506 -18.081 423.323 1.00 129.13 623 SER C CA 1
ATOM 9341 C C . SER C 1 416 ? 17.358 -18.232 424.573 1.00 99.65 623 SER C C 1
ATOM 9342 O O . SER C 1 416 ? 18.235 -19.097 424.650 1.00 89.95 623 SER C O 1
ATOM 9345 N N . ALA C 1 417 ? 17.080 -17.381 425.557 1.00 107.09 624 ALA C N 1
ATOM 9346 C CA . ALA C 1 417 ? 17.700 -17.457 426.872 1.00 116.73 624 ALA C CA 1
ATOM 9347 C C . ALA C 1 417 ? 16.625 -17.780 427.899 1.00 123.32 624 ALA C C 1
ATOM 9348 O O . ALA C 1 417 ? 15.604 -17.088 427.973 1.00 122.85 624 ALA C O 1
ATOM 9350 N N . THR C 1 418 ? 16.856 -18.829 428.682 1.00 127.82 625 THR C N 1
ATOM 9351 C CA . THR C 1 418 ? 15.871 -19.319 429.631 1.00 111.88 625 THR C CA 1
ATOM 9352 C C . THR C 1 418 ? 16.060 -18.675 430.999 1.00 107.49 625 THR C C 1
ATOM 9353 O O . THR C 1 418 ? 17.110 -18.108 431.313 1.00 95.83 625 THR C O 1
ATOM 9357 N N . ALA C 1 419 ? 15.022 -18.788 431.824 1.00 111.48 626 ALA C N 1
ATOM 9358 C CA . ALA C 1 419 ? 15.054 -18.242 433.177 1.00 119.29 626 ALA C CA 1
ATOM 9359 C C . ALA C 1 419 ? 14.011 -18.966 434.011 1.00 125.19 626 ALA C C 1
ATOM 9360 O O . ALA C 1 419 ? 12.812 -18.868 433.724 1.00 121.92 626 ALA C O 1
ATOM 9362 N N . THR C 1 420 ? 14.462 -19.700 435.026 1.00 128.02 627 THR C N 1
ATOM 9363 C CA . THR C 1 420 ? 13.562 -20.328 435.981 1.00 118.09 627 THR C CA 1
ATOM 9364 C C . THR C 1 420 ? 13.259 -19.344 437.103 1.00 107.55 627 THR C C 1
ATOM 9365 O O . THR C 1 420 ? 14.148 -18.632 437.578 1.00 108.59 627 THR C O 1
ATOM 9369 N N . LEU C 1 421 ? 11.996 -19.300 437.515 1.00 105.65 628 LEU C N 1
ATOM 9370 C CA . LEU C 1 421 ? 11.522 -18.323 438.484 1.00 119.93 628 LEU C CA 1
ATOM 9371 C C . LEU C 1 421 ? 10.954 -19.033 439.703 1.00 137.08 628 LEU C C 1
ATOM 9372 O O . LEU C 1 421 ? 10.118 -19.933 439.570 1.00 137.32 628 LEU C O 1
ATOM 9377 N N . LEU C 1 422 ? 11.404 -18.621 440.884 1.00 123.57 629 LEU C N 1
ATOM 9378 C CA . LEU C 1 422 ? 10.908 -19.144 442.152 1.00 128.90 629 LEU C CA 1
ATOM 9379 C C . LEU C 1 422 ? 10.094 -18.041 442.820 1.00 128.81 629 LEU C C 1
ATOM 9380 O O . LEU C 1 422 ? 10.636 -16.992 443.185 1.00 117.20 629 LEU C O 1
ATOM 9385 N N . LEU C 1 423 ? 8.790 -18.279 442.964 1.00 134.61 630 LEU C N 1
ATOM 9386 C CA . LEU C 1 423 ? 7.826 -17.283 443.427 1.00 135.37 630 LEU C CA 1
ATOM 9387 C C . LEU C 1 423 ? 7.104 -17.822 444.655 1.00 134.86 630 LEU C C 1
ATOM 9388 O O . LEU C 1 423 ? 6.251 -18.708 444.537 1.00 139.20 630 LEU C O 1
ATOM 9393 N N . VAL C 1 424 ? 7.427 -17.277 445.824 1.00 138.13 631 VAL C N 1
ATOM 9394 C CA . VAL C 1 424 ? 6.793 -17.666 447.078 1.00 135.47 631 VAL C CA 1
ATOM 9395 C C . VAL C 1 424 ? 5.915 -16.517 447.556 1.00 122.28 631 VAL C C 1
ATOM 9396 O O . VAL C 1 424 ? 6.263 -15.343 447.386 1.00 116.70 631 VAL C O 1
ATOM 9400 N N . PHE C 1 425 ? 4.772 -16.858 448.144 1.00 119.48 632 PHE C N 1
ATOM 9401 C CA . PHE C 1 425 ? 3.835 -15.857 448.642 1.00 123.48 632 PHE C CA 1
ATOM 9402 C C . PHE C 1 425 ? 3.818 -15.826 450.170 1.00 129.97 632 PHE C C 1
ATOM 9403 O O . PHE C 1 425 ? 3.284 -16.730 450.816 1.00 123.39 632 PHE C O 1
ATOM 9411 N N . ASN D 1 1 ? 52.749 -20.280 380.430 1.00 98.75 208 ASN D N 1
ATOM 9412 C CA . ASN D 1 1 ? 52.039 -20.085 379.171 1.00 119.22 208 ASN D CA 1
ATOM 9413 C C . ASN D 1 1 ? 52.999 -19.748 378.032 1.00 108.13 208 ASN D C 1
ATOM 9414 O O . ASN D 1 1 ? 53.015 -18.618 377.542 1.00 96.85 208 ASN D O 1
ATOM 9416 N N . ARG D 1 2 ? 53.796 -20.733 377.612 1.00 114.99 209 ARG D N 1
ATOM 9417 C CA . ARG D 1 2 ? 54.705 -20.441 376.510 1.00 104.51 209 ARG D CA 1
ATOM 9418 C C . ARG D 1 2 ? 53.997 -20.628 375.171 1.00 96.59 209 ARG D C 1
ATOM 9419 O O . ARG D 1 2 ? 53.179 -21.542 375.022 1.00 98.89 209 ARG D O 1
ATOM 9427 N N . PRO D 1 3 ? 54.292 -19.772 374.199 1.00 88.43 210 PRO D N 1
ATOM 9428 C CA . PRO D 1 3 ? 53.590 -19.840 372.915 1.00 84.33 210 PRO D CA 1
ATOM 9429 C C . PRO D 1 3 ? 54.082 -20.989 372.052 1.00 86.23 210 PRO D C 1
ATOM 9430 O O . PRO D 1 3 ? 55.253 -21.372 372.082 1.00 93.41 210 PRO D O 1
ATOM 9434 N N . VAL D 1 4 ? 53.153 -21.547 371.281 1.00 83.91 211 VAL D N 1
ATOM 9435 C CA . VAL D 1 4 ? 53.470 -22.529 370.252 1.00 85.85 211 VAL D CA 1
ATOM 9436 C C . VAL D 1 4 ? 52.701 -22.157 368.993 1.00 90.51 211 VAL D C 1
ATOM 9437 O O . VAL D 1 4 ? 51.505 -21.853 369.055 1.00 86.80 211 VAL D O 1
ATOM 9441 N N . PHE D 1 5 ? 53.390 -22.159 367.860 1.00 71.89 212 PHE D N 1
ATOM 9442 C CA . PHE D 1 5 ? 52.736 -21.913 366.589 1.00 64.18 212 PHE D CA 1
ATOM 9443 C C . PHE D 1 5 ? 52.124 -23.200 366.063 1.00 69.09 212 PHE D C 1
ATOM 9444 O O . PHE D 1 5 ? 52.558 -24.302 366.403 1.00 85.15 212 PHE D O 1
ATOM 9452 N N . SER D 1 6 ? 51.095 -23.048 365.224 1.00 64.63 213 SER D N 1
ATOM 9453 C CA . SER D 1 6 ? 50.465 -24.216 364.617 1.00 76.91 213 SER D CA 1
ATOM 9454 C C . SER D 1 6 ? 51.464 -24.999 363.776 1.00 79.72 213 SER D C 1
ATOM 9455 O O . SER D 1 6 ? 51.482 -26.237 363.806 1.00 69.52 213 SER D O 1
ATOM 9458 N N . GLN D 1 7 ? 52.308 -24.292 363.027 1.00 83.85 214 GLN D N 1
ATOM 9459 C CA . GLN D 1 7 ? 53.305 -24.906 362.167 1.00 73.41 214 GLN D CA 1
ATOM 9460 C C . GLN D 1 7 ? 54.618 -24.159 362.327 1.00 60.12 214 GLN D C 1
ATOM 9461 O O . GLN D 1 7 ? 54.636 -22.941 362.526 1.00 61.78 214 GLN D O 1
ATOM 9467 N N . ASP D 1 8 ? 55.721 -24.904 362.241 1.00 61.26 215 ASP D N 1
ATOM 9468 C CA . ASP D 1 8 ? 57.035 -24.272 362.274 1.00 71.32 215 ASP D CA 1
ATOM 9469 C C . ASP D 1 8 ? 57.305 -23.458 361.012 1.00 73.28 215 ASP D C 1
ATOM 9470 O O . ASP D 1 8 ? 58.083 -22.497 361.053 1.00 70.60 215 ASP D O 1
ATOM 9475 N N . VAL D 1 9 ? 56.671 -23.812 359.893 1.00 74.32 216 VAL D N 1
ATOM 9476 C CA . VAL D 1 9 ? 56.908 -23.164 358.606 1.00 62.23 216 VAL D CA 1
ATOM 9477 C C . VAL D 1 9 ? 55.563 -22.917 357.933 1.00 56.79 216 VAL D C 1
ATOM 9478 O O . VAL D 1 9 ? 54.780 -23.855 357.744 1.00 71.37 216 VAL D O 1
ATOM 9482 N N . TYR D 1 10 ? 55.295 -21.666 357.569 1.00 53.83 217 TYR D N 1
ATOM 9483 C CA . TYR D 1 10 ? 54.097 -21.296 356.829 1.00 61.81 217 TYR D CA 1
ATOM 9484 C C . TYR D 1 10 ? 54.456 -20.972 355.384 1.00 83.98 217 TYR D C 1
ATOM 9485 O O . TYR D 1 10 ? 55.560 -20.503 355.090 1.00 87.06 217 TYR D O 1
ATOM 9494 N N . ARG D 1 11 ? 53.514 -21.234 354.481 1.00 80.94 218 ARG D N 1
ATOM 9495 C CA . ARG D 1 11 ? 53.713 -20.979 353.059 1.00 61.24 218 ARG D CA 1
ATOM 9496 C C . ARG D 1 11 ? 52.438 -20.392 352.478 1.00 48.68 218 ARG D C 1
ATOM 9497 O O . ARG D 1 11 ? 51.365 -20.992 352.597 1.00 48.57 218 ARG D O 1
ATOM 9505 N N . VAL D 1 12 ? 52.557 -19.226 351.851 1.00 44.42 219 VAL D N 1
ATOM 9506 C CA . VAL D 1 12 ? 51.442 -18.572 351.180 1.00 45.11 219 VAL D CA 1
ATOM 9507 C C . VAL D 1 12 ? 51.863 -18.239 349.757 1.00 60.40 219 VAL D C 1
ATOM 9508 O O . VAL D 1 12 ? 52.998 -17.812 349.515 1.00 52.48 219 VAL D O 1
ATOM 9512 N N . ARG D 1 13 ? 50.944 -18.439 348.815 1.00 63.25 220 ARG D N 1
ATOM 9513 C CA . ARG D 1 13 ? 51.184 -18.185 347.400 1.00 60.10 220 ARG D CA 1
ATOM 9514 C C . ARG D 1 13 ? 50.289 -17.035 346.960 1.00 51.07 220 ARG D C 1
ATOM 9515 O O . ARG D 1 13 ? 49.063 -17.111 347.096 1.00 55.97 220 ARG D O 1
ATOM 9523 N N . LEU D 1 14 ? 50.903 -15.970 346.445 1.00 41.76 221 LEU D N 1
ATOM 9524 C CA . LEU D 1 14 ? 50.215 -14.724 346.159 1.00 59.99 221 LEU D CA 1
ATOM 9525 C C . LEU D 1 14 ? 50.355 -14.352 344.690 1.00 64.92 221 LEU D C 1
ATOM 9526 O O . LEU D 1 14 ? 51.476 -14.348 344.162 1.00 76.24 221 LEU D O 1
ATOM 9531 N N . PRO D 1 15 ? 49.263 -14.027 344.002 1.00 45.93 222 PRO D N 1
ATOM 9532 C CA . PRO D 1 15 ? 49.389 -13.429 342.669 1.00 50.08 222 PRO D CA 1
ATOM 9533 C C . PRO D 1 15 ? 49.992 -12.038 342.768 1.00 51.13 222 PRO D C 1
ATOM 9534 O O . PRO D 1 15 ? 49.689 -11.277 343.690 1.00 62.23 222 PRO D O 1
ATOM 9538 N N . GLU D 1 16 ? 50.856 -11.706 341.805 1.00 51.79 223 GLU D N 1
ATOM 9539 C CA . GLU D 1 16 ? 51.567 -10.433 341.872 1.00 51.56 223 GLU D CA 1
ATOM 9540 C C . GLU D 1 16 ? 50.633 -9.234 341.757 1.00 48.82 223 GLU D C 1
ATOM 9541 O O . GLU D 1 16 ? 51.017 -8.127 342.152 1.00 48.99 223 GLU D O 1
ATOM 9547 N N . ASP D 1 17 ? 49.420 -9.424 341.239 1.00 48.37 224 ASP D N 1
ATOM 9548 C CA . ASP D 1 17 ? 48.443 -8.350 341.141 1.00 72.33 224 ASP D CA 1
ATOM 9549 C C . ASP D 1 17 ? 47.550 -8.255 342.374 1.00 80.69 224 ASP D C 1
ATOM 9550 O O . ASP D 1 17 ? 46.434 -7.728 342.282 1.00 76.82 224 ASP D O 1
ATOM 9555 N N . LEU D 1 18 ? 48.012 -8.758 343.515 1.00 75.70 225 LEU D N 1
ATOM 9556 C CA . LEU D 1 18 ? 47.241 -8.658 344.747 1.00 55.79 225 LEU D CA 1
ATOM 9557 C C . LEU D 1 18 ? 47.220 -7.207 345.215 1.00 50.48 225 LEU D C 1
ATOM 9558 O O . LEU D 1 18 ? 48.274 -6.562 345.260 1.00 66.87 225 LEU D O 1
ATOM 9563 N N . PRO D 1 19 ? 46.059 -6.661 345.559 1.00 47.91 226 PRO D N 1
ATOM 9564 C CA . PRO D 1 19 ? 45.978 -5.239 345.917 1.00 53.99 226 PRO D CA 1
ATOM 9565 C C . PRO D 1 19 ? 46.768 -4.943 347.178 1.00 52.93 226 PRO D C 1
ATOM 9566 O O . PRO D 1 19 ? 46.832 -5.780 348.091 1.00 73.52 226 PRO D O 1
ATOM 9570 N N . PRO D 1 20 ? 47.405 -3.777 347.258 1.00 50.86 227 PRO D N 1
ATOM 9571 C CA . PRO D 1 20 ? 48.056 -3.383 348.513 1.00 71.58 227 PRO D CA 1
ATOM 9572 C C . PRO D 1 20 ? 47.027 -3.222 349.619 1.00 76.59 227 PRO D C 1
ATOM 9573 O O . PRO D 1 20 ? 45.989 -2.582 349.438 1.00 77.08 227 PRO D O 1
ATOM 9577 N N . GLY D 1 21 ? 47.323 -3.816 350.769 1.00 84.30 228 GLY D N 1
ATOM 9578 C CA . GLY D 1 21 ? 46.411 -3.816 351.890 1.00 90.86 228 GLY D CA 1
ATOM 9579 C C . GLY D 1 21 ? 45.673 -5.114 352.121 1.00 84.80 228 GLY D C 1
ATOM 9580 O O . GLY D 1 21 ? 44.689 -5.118 352.868 1.00 90.91 228 GLY D O 1
ATOM 9581 N N . THR D 1 22 ? 46.118 -6.212 351.515 1.00 80.29 229 THR D N 1
ATOM 9582 C CA . THR D 1 22 ? 45.447 -7.499 351.637 1.00 92.49 229 THR D CA 1
ATOM 9583 C C . THR D 1 22 ? 46.089 -8.323 352.746 1.00 89.70 229 THR D C 1
ATOM 9584 O O . THR D 1 22 ? 47.311 -8.502 352.767 1.00 94.06 229 THR D O 1
ATOM 9588 N N . THR D 1 23 ? 45.263 -8.821 353.665 1.00 80.75 230 THR D N 1
ATOM 9589 C CA . THR D 1 23 ? 45.742 -9.730 354.699 1.00 80.80 230 THR D CA 1
ATOM 9590 C C . THR D 1 23 ? 46.155 -11.048 354.055 1.00 65.08 230 THR D C 1
ATOM 9591 O O . THR D 1 23 ? 45.358 -11.677 353.351 1.00 81.63 230 THR D O 1
ATOM 9595 N N . VAL D 1 24 ? 47.397 -11.470 354.288 1.00 53.48 231 VAL D N 1
ATOM 9596 C CA . VAL D 1 24 ? 47.939 -12.629 353.586 1.00 57.41 231 VAL D CA 1
ATOM 9597 C C . VAL D 1 24 ? 47.968 -13.844 354.501 1.00 71.89 231 VAL D C 1
ATOM 9598 O O . VAL D 1 24 ? 47.794 -14.982 354.048 1.00 76.95 231 VAL D O 1
ATOM 9602 N N . LEU D 1 25 ? 48.186 -13.611 355.791 1.00 77.12 232 LEU D N 1
ATOM 9603 C CA . LEU D 1 25 ? 48.313 -14.697 356.756 1.00 69.91 232 LEU D CA 1
ATOM 9604 C C . LEU D 1 25 ? 48.155 -14.112 358.146 1.00 76.13 232 LEU D C 1
ATOM 9605 O O . LEU D 1 25 ? 48.947 -13.254 358.548 1.00 76.26 232 LEU D O 1
ATOM 9610 N N . ARG D 1 26 ? 47.136 -14.562 358.872 1.00 73.26 233 ARG D N 1
ATOM 9611 C CA . ARG D 1 26 ? 46.858 -14.077 360.222 1.00 68.89 233 ARG D CA 1
ATOM 9612 C C . ARG D 1 26 ? 47.481 -15.059 361.208 1.00 69.62 233 ARG D C 1
ATOM 9613 O O . ARG D 1 26 ? 46.874 -16.062 361.585 1.00 83.82 233 ARG D O 1
ATOM 9621 N N . LEU D 1 27 ? 48.710 -14.762 361.626 1.00 62.28 234 LEU D N 1
ATOM 9622 C CA . LEU D 1 27 ? 49.376 -15.583 362.626 1.00 54.53 234 LEU D CA 1
ATOM 9623 C C . LEU D 1 27 ? 48.682 -15.445 363.971 1.00 96.88 234 LEU D C 1
ATOM 9624 O O . LEU D 1 27 ? 48.315 -14.346 364.394 1.00 95.49 234 LEU D O 1
ATOM 9629 N N . LYS D 1 28 ? 48.505 -16.575 364.648 1.00 74.21 235 LYS D N 1
ATOM 9630 C CA . LYS D 1 28 ? 47.846 -16.606 365.953 1.00 68.72 235 LYS D CA 1
ATOM 9631 C C . LYS D 1 28 ? 48.538 -17.691 366.775 1.00 83.92 235 LYS D C 1
ATOM 9632 O O . LYS D 1 28 ? 48.131 -18.856 366.758 1.00 97.64 235 LYS D O 1
ATOM 9638 N N . ALA D 1 29 ? 49.603 -17.303 367.472 1.00 80.67 236 ALA D N 1
ATOM 9639 C CA . ALA D 1 29 ? 50.261 -18.218 368.390 1.00 73.74 236 ALA D CA 1
ATOM 9640 C C . ALA D 1 29 ? 49.339 -18.511 369.565 1.00 80.16 236 ALA D C 1
ATOM 9641 O O . ALA D 1 29 ? 48.650 -17.620 370.070 1.00 76.02 236 ALA D O 1
ATOM 9643 N N . MET D 1 30 ? 49.313 -19.769 369.993 1.00 71.92 237 MET D N 1
ATOM 9644 C CA . MET D 1 30 ? 48.413 -20.200 371.049 1.00 85.15 237 MET D CA 1
ATOM 9645 C C . MET D 1 30 ? 49.179 -20.998 372.094 1.00 101.99 237 MET D C 1
ATOM 9646 O O . MET D 1 30 ? 50.368 -21.291 371.942 1.00 112.70 237 MET D O 1
ATOM 9651 N N . ASP D 1 31 ? 48.478 -21.336 373.171 1.00 98.68 238 ASP D N 1
ATOM 9652 C CA . ASP D 1 31 ? 49.041 -22.153 374.231 1.00 106.61 238 ASP D CA 1
ATOM 9653 C C . ASP D 1 31 ? 48.928 -23.631 373.867 1.00 112.93 238 ASP D C 1
ATOM 9654 O O . ASP D 1 31 ? 48.166 -24.024 372.979 1.00 105.59 238 ASP D O 1
ATOM 9659 N N . GLN D 1 32 ? 49.712 -24.455 374.564 1.00 126.79 239 GLN D N 1
ATOM 9660 C CA . GLN D 1 32 ? 49.685 -25.889 374.304 1.00 139.86 239 GLN D CA 1
ATOM 9661 C C . GLN D 1 32 ? 48.366 -26.517 374.739 1.00 171.62 239 GLN D C 1
ATOM 9662 O O . GLN D 1 32 ? 47.954 -27.539 374.179 1.00 178.85 239 GLN D O 1
ATOM 9668 N N . ASP D 1 33 ? 47.691 -25.927 375.723 1.00 178.27 240 ASP D N 1
ATOM 9669 C CA . ASP D 1 33 ? 46.386 -26.406 376.161 1.00 184.27 240 ASP D CA 1
ATOM 9670 C C . ASP D 1 33 ? 45.284 -25.733 375.352 1.00 183.50 240 ASP D C 1
ATOM 9671 O O . ASP D 1 33 ? 45.329 -24.524 375.109 1.00 192.15 240 ASP D O 1
ATOM 9673 N N . GLU D 1 34 ? 44.288 -26.525 374.937 1.00 179.29 241 GLU D N 1
ATOM 9674 C CA . GLU D 1 34 ? 43.222 -25.984 374.097 1.00 169.62 241 GLU D CA 1
ATOM 9675 C C . GLU D 1 34 ? 42.270 -25.090 374.884 1.00 178.64 241 GLU D C 1
ATOM 9676 O O . GLU D 1 34 ? 41.737 -24.119 374.335 1.00 171.55 241 GLU D O 1
ATOM 9678 N N . GLY D 1 35 ? 42.050 -25.389 376.164 1.00 184.49 242 GLY D N 1
ATOM 9679 C CA . GLY D 1 35 ? 41.080 -24.624 376.928 1.00 184.92 242 GLY D CA 1
ATOM 9680 C C . GLY D 1 35 ? 41.532 -23.203 377.208 1.00 174.22 242 GLY D C 1
ATOM 9681 O O . GLY D 1 35 ? 40.721 -22.274 377.195 1.00 175.76 242 GLY D O 1
ATOM 9682 N N . ILE D 1 36 ? 42.822 -23.014 377.475 1.00 165.74 243 ILE D N 1
ATOM 9683 C CA . ILE D 1 36 ? 43.356 -21.697 377.804 1.00 144.76 243 ILE D CA 1
ATOM 9684 C C . ILE D 1 36 ? 43.512 -20.870 376.534 1.00 147.41 243 ILE D C 1
ATOM 9685 O O . ILE D 1 36 ? 43.859 -21.389 375.466 1.00 156.77 243 ILE D O 1
ATOM 9690 N N . ASN D 1 37 ? 43.247 -19.570 376.645 1.00 140.88 244 ASN D N 1
ATOM 9691 C CA . ASN D 1 37 ? 43.458 -18.622 375.561 1.00 130.24 244 ASN D CA 1
ATOM 9692 C C . ASN D 1 37 ? 44.405 -17.531 376.038 1.00 118.97 244 ASN D C 1
ATOM 9693 O O . ASN D 1 37 ? 44.272 -17.030 377.160 1.00 124.58 244 ASN D O 1
ATOM 9698 N N . ALA D 1 38 ? 45.359 -17.161 375.188 1.00 105.35 245 ALA D N 1
ATOM 9699 C CA . ALA D 1 38 ? 46.403 -16.223 375.571 1.00 109.37 245 ALA D CA 1
ATOM 9700 C C . ALA D 1 38 ? 46.608 -15.175 374.484 1.00 109.70 245 ALA D C 1
ATOM 9701 O O . ALA D 1 38 ? 46.241 -15.368 373.322 1.00 105.49 245 ALA D O 1
ATOM 9703 N N . GLU D 1 39 ? 47.202 -14.054 374.888 1.00 112.25 246 GLU D N 1
ATOM 9704 C CA . GLU D 1 39 ? 47.537 -12.952 373.999 1.00 88.55 246 GLU D CA 1
ATOM 9705 C C . GLU D 1 39 ? 49.045 -12.747 374.004 1.00 87.78 246 GLU D C 1
ATOM 9706 O O . GLU D 1 39 ? 49.680 -12.774 375.063 1.00 82.76 246 GLU D O 1
ATOM 9708 N N . PHE D 1 40 ? 49.615 -12.535 372.819 1.00 92.32 247 PHE D N 1
ATOM 9709 C CA . PHE D 1 40 ? 51.059 -12.459 372.657 1.00 90.01 247 PHE D CA 1
ATOM 9710 C C . PHE D 1 40 ? 51.445 -11.219 371.862 1.00 86.19 247 PHE D C 1
ATOM 9711 O O . PHE D 1 40 ? 50.606 -10.542 371.260 1.00 72.40 247 PHE D O 1
ATOM 9719 N N . THR D 1 41 ? 52.745 -10.939 371.870 1.00 71.96 248 THR D N 1
ATOM 9720 C CA . THR D 1 41 ? 53.345 -9.862 371.098 1.00 70.46 248 THR D CA 1
ATOM 9721 C C . THR D 1 41 ? 54.144 -10.468 369.955 1.00 81.00 248 THR D C 1
ATOM 9722 O O . THR D 1 41 ? 55.003 -11.327 370.180 1.00 91.21 248 THR D O 1
ATOM 9726 N N . TYR D 1 42 ? 53.856 -10.026 368.738 1.00 71.34 249 TYR D N 1
ATOM 9727 C CA . TYR D 1 42 ? 54.525 -10.519 367.547 1.00 61.25 249 TYR D CA 1
ATOM 9728 C C . TYR D 1 42 ? 55.494 -9.471 367.024 1.00 64.91 249 TYR D C 1
ATOM 9729 O O . TYR D 1 42 ? 55.242 -8.266 367.114 1.00 67.86 249 TYR D O 1
ATOM 9738 N N . SER D 1 43 ? 56.608 -9.942 366.470 1.00 67.07 250 SER D N 1
ATOM 9739 C CA . SER D 1 43 ? 57.632 -9.048 365.954 1.00 80.78 250 SER D CA 1
ATOM 9740 C C . SER D 1 43 ? 58.447 -9.782 364.902 1.00 67.98 250 SER D C 1
ATOM 9741 O O . SER D 1 43 ? 58.589 -11.006 364.951 1.00 59.25 250 SER D O 1
ATOM 9744 N N . PHE D 1 44 ? 58.973 -9.019 363.948 1.00 75.67 251 PHE D N 1
ATOM 9745 C CA . PHE D 1 44 ? 59.851 -9.591 362.940 1.00 68.71 251 PHE D CA 1
ATOM 9746 C C . PHE D 1 44 ? 61.149 -10.072 363.578 1.00 62.72 251 PHE D C 1
ATOM 9747 O O . PHE D 1 44 ? 61.621 -9.522 364.576 1.00 77.00 251 PHE D O 1
ATOM 9755 N N . LEU D 1 45 ? 61.724 -11.118 362.994 1.00 61.58 252 LEU D N 1
ATOM 9756 C CA . LEU D 1 45 ? 62.974 -11.690 363.470 1.00 77.53 252 LEU D CA 1
ATOM 9757 C C . LEU D 1 45 ? 63.927 -11.851 362.296 1.00 97.79 252 LEU D C 1
ATOM 9758 O O . LEU D 1 45 ? 63.508 -12.194 361.187 1.00 110.96 252 LEU D O 1
ATOM 9763 N N . GLY D 1 46 ? 65.210 -11.597 362.545 1.00 93.97 253 GLY D N 1
ATOM 9764 C CA . GLY D 1 46 ? 66.156 -11.595 361.451 1.00 89.46 253 GLY D CA 1
ATOM 9765 C C . GLY D 1 46 ? 65.943 -10.372 360.571 1.00 85.85 253 GLY D C 1
ATOM 9766 O O . GLY D 1 46 ? 65.408 -9.344 360.994 1.00 91.19 253 GLY D O 1
ATOM 9767 N N . VAL D 1 47 ? 66.372 -10.498 359.323 1.00 81.18 254 VAL D N 1
ATOM 9768 C CA . VAL D 1 47 ? 66.180 -9.444 358.335 1.00 71.71 254 VAL D CA 1
ATOM 9769 C C . VAL D 1 47 ? 64.877 -9.703 357.591 1.00 57.71 254 VAL D C 1
ATOM 9770 O O . VAL D 1 47 ? 64.642 -10.808 357.087 1.00 55.43 254 VAL D O 1
ATOM 9774 N N . ALA D 1 48 ? 64.019 -8.687 357.536 1.00 64.39 255 ALA D N 1
ATOM 9775 C CA . ALA D 1 48 ? 62.716 -8.812 356.900 1.00 81.62 255 ALA D CA 1
ATOM 9776 C C . ALA D 1 48 ? 62.398 -7.534 356.142 1.00 90.76 255 ALA D C 1
ATOM 9777 O O . ALA D 1 48 ? 62.682 -6.432 356.621 1.00 92.82 255 ALA D O 1
ATOM 9779 N N . ASN D 1 49 ? 61.804 -7.688 354.958 1.00 90.38 256 ASN D N 1
ATOM 9780 C CA . ASN D 1 49 ? 61.465 -6.546 354.109 1.00 95.47 256 ASN D CA 1
ATOM 9781 C C . ASN D 1 49 ? 60.208 -5.884 354.666 1.00 76.20 256 ASN D C 1
ATOM 9782 O O . ASN D 1 49 ? 59.085 -6.099 354.201 1.00 53.25 256 ASN D O 1
ATOM 9787 N N . LYS D 1 50 ? 60.415 -5.054 355.692 1.00 74.47 257 LYS D N 1
ATOM 9788 C CA . LYS D 1 50 ? 59.312 -4.334 356.315 1.00 75.76 257 LYS D CA 1
ATOM 9789 C C . LYS D 1 50 ? 58.699 -3.300 355.382 1.00 79.96 257 LYS D C 1
ATOM 9790 O O . LYS D 1 50 ? 57.585 -2.831 355.641 1.00 94.50 257 LYS D O 1
ATOM 9796 N N . ALA D 1 51 ? 59.403 -2.930 354.311 1.00 71.51 258 ALA D N 1
ATOM 9797 C CA . ALA D 1 51 ? 58.828 -2.018 353.331 1.00 74.86 258 ALA D CA 1
ATOM 9798 C C . ALA D 1 51 ? 57.682 -2.669 352.567 1.00 68.70 258 ALA D C 1
ATOM 9799 O O . ALA D 1 51 ? 56.758 -1.976 352.129 1.00 74.53 258 ALA D O 1
ATOM 9801 N N . GLN D 1 52 ? 57.719 -3.989 352.402 1.00 49.73 259 GLN D N 1
ATOM 9802 C CA . GLN D 1 52 ? 56.670 -4.676 351.662 1.00 55.59 259 GLN D CA 1
ATOM 9803 C C . GLN D 1 52 ? 55.549 -5.151 352.580 1.00 60.47 259 GLN D C 1
ATOM 9804 O O . GLN D 1 52 ? 54.374 -4.868 352.327 1.00 62.44 259 GLN D O 1
ATOM 9810 N N . PHE D 1 53 ? 55.893 -5.861 353.649 1.00 59.52 260 PHE D N 1
ATOM 9811 C CA . PHE D 1 53 ? 54.911 -6.430 354.557 1.00 59.16 260 PHE D CA 1
ATOM 9812 C C . PHE D 1 53 ? 55.007 -5.784 355.931 1.00 69.83 260 PHE D C 1
ATOM 9813 O O . PHE D 1 53 ? 56.077 -5.335 356.354 1.00 79.18 260 PHE D O 1
ATOM 9821 N N . SER D 1 54 ? 53.875 -5.752 356.629 1.00 67.59 261 SER D N 1
ATOM 9822 C CA . SER D 1 54 ? 53.816 -5.260 357.995 1.00 68.60 261 SER D CA 1
ATOM 9823 C C . SER D 1 54 ? 53.067 -6.261 358.861 1.00 62.74 261 SER D C 1
ATOM 9824 O O . SER D 1 54 ? 52.115 -6.912 358.413 1.00 58.68 261 SER D O 1
ATOM 9827 N N . LEU D 1 55 ? 53.509 -6.363 360.113 1.00 68.49 262 LEU D N 1
ATOM 9828 C CA . LEU D 1 55 ? 53.025 -7.355 361.066 1.00 69.40 262 LEU D CA 1
ATOM 9829 C C . LEU D 1 55 ? 52.499 -6.634 362.298 1.00 74.75 262 LEU D C 1
ATOM 9830 O O . LEU D 1 55 ? 53.268 -6.003 363.031 1.00 57.93 262 LEU D O 1
ATOM 9835 N N . ASP D 1 56 ? 51.199 -6.726 362.519 1.00 81.24 263 ASP D N 1
ATOM 9836 C CA . ASP D 1 56 ? 50.582 -6.123 363.692 1.00 76.66 263 ASP D CA 1
ATOM 9837 C C . ASP D 1 56 ? 51.024 -6.879 364.937 1.00 79.05 263 ASP D C 1
ATOM 9838 O O . ASP D 1 56 ? 50.740 -8.078 365.054 1.00 101.45 263 ASP D O 1
ATOM 9843 N N . PRO D 1 57 ? 51.717 -6.235 365.881 1.00 68.74 264 PRO D N 1
ATOM 9844 C CA . PRO D 1 57 ? 52.227 -6.969 367.049 1.00 66.48 264 PRO D CA 1
ATOM 9845 C C . PRO D 1 57 ? 51.145 -7.485 367.986 1.00 71.32 264 PRO D C 1
ATOM 9846 O O . PRO D 1 57 ? 51.473 -8.236 368.913 1.00 93.04 264 PRO D O 1
ATOM 9850 N N . ILE D 1 58 ? 49.879 -7.128 367.780 1.00 70.79 265 ILE D N 1
ATOM 9851 C CA . ILE D 1 58 ? 48.782 -7.577 368.635 1.00 75.20 265 ILE D CA 1
ATOM 9852 C C . ILE D 1 58 ? 47.901 -8.601 367.917 1.00 81.69 265 ILE D C 1
ATOM 9853 O O . ILE D 1 58 ? 47.720 -9.721 368.398 1.00 92.48 265 ILE D O 1
ATOM 9858 N N . THR D 1 59 ? 47.351 -8.234 366.756 1.00 86.29 266 THR D N 1
ATOM 9859 C CA . THR D 1 59 ? 46.503 -9.155 366.006 1.00 74.53 266 THR D CA 1
ATOM 9860 C C . THR D 1 59 ? 47.300 -10.230 365.280 1.00 62.77 266 THR D C 1
ATOM 9861 O O . THR D 1 59 ? 46.733 -11.268 364.923 1.00 62.90 266 THR D O 1
ATOM 9865 N N . GLY D 1 60 ? 48.586 -9.998 365.033 1.00 60.82 267 GLY D N 1
ATOM 9866 C CA . GLY D 1 60 ? 49.460 -11.026 364.511 1.00 72.40 267 GLY D CA 1
ATOM 9867 C C . GLY D 1 60 ? 49.380 -11.285 363.023 1.00 81.81 267 GLY D C 1
ATOM 9868 O O . GLY D 1 60 ? 50.090 -12.172 362.533 1.00 82.27 267 GLY D O 1
ATOM 9869 N N . ASP D 1 61 ? 48.559 -10.549 362.284 1.00 85.53 268 ASP D N 1
ATOM 9870 C CA . ASP D 1 61 ? 48.419 -10.787 360.856 1.00 73.98 268 ASP D CA 1
ATOM 9871 C C . ASP D 1 61 ? 49.437 -9.976 360.063 1.00 58.31 268 ASP D C 1
ATOM 9872 O O . ASP D 1 61 ? 49.877 -8.901 360.481 1.00 52.60 268 ASP D O 1
ATOM 9877 N N . ILE D 1 62 ? 49.811 -10.517 358.908 1.00 65.77 269 ILE D N 1
ATOM 9878 C CA . ILE D 1 62 ? 50.737 -9.880 357.981 1.00 66.17 269 ILE D CA 1
ATOM 9879 C C . ILE D 1 62 ? 49.935 -9.299 356.828 1.00 70.93 269 ILE D C 1
ATOM 9880 O O . ILE D 1 62 ? 48.978 -9.922 356.347 1.00 71.80 269 ILE D O 1
ATOM 9885 N N . VAL D 1 63 ? 50.315 -8.103 356.381 1.00 65.49 270 VAL D N 1
ATOM 9886 C CA . VAL D 1 63 ? 49.615 -7.435 355.289 1.00 67.96 270 VAL D CA 1
ATOM 9887 C C . VAL D 1 63 ? 50.634 -6.778 354.364 1.00 68.13 270 VAL D C 1
ATOM 9888 O O . VAL D 1 63 ? 51.683 -6.302 354.808 1.00 72.92 270 VAL D O 1
ATOM 9892 N N . THR D 1 64 ? 50.326 -6.770 353.067 1.00 62.49 271 THR D N 1
ATOM 9893 C CA . THR D 1 64 ? 51.205 -6.170 352.070 1.00 56.29 271 THR D CA 1
ATOM 9894 C C . THR D 1 64 ? 51.008 -4.661 352.023 1.00 48.27 271 THR D C 1
ATOM 9895 O O . THR D 1 64 ? 49.873 -4.175 351.961 1.00 49.67 271 THR D O 1
ATOM 9899 N N . ARG D 1 65 ? 52.116 -3.921 352.015 1.00 56.96 272 ARG D N 1
ATOM 9900 C CA . ARG D 1 65 ? 52.076 -2.466 351.985 1.00 67.74 272 ARG D CA 1
ATOM 9901 C C . ARG D 1 65 ? 52.311 -1.881 350.598 1.00 71.72 272 ARG D C 1
ATOM 9902 O O . ARG D 1 65 ? 52.082 -0.684 350.404 1.00 73.31 272 ARG D O 1
ATOM 9910 N N . GLN D 1 66 ? 52.770 -2.679 349.638 1.00 69.69 273 GLN D N 1
ATOM 9911 C CA . GLN D 1 66 ? 53.010 -2.196 348.289 1.00 69.86 273 GLN D CA 1
ATOM 9912 C C . GLN D 1 66 ? 52.570 -3.259 347.293 1.00 84.51 273 GLN D C 1
ATOM 9913 O O . GLN D 1 66 ? 52.273 -4.400 347.655 1.00 82.40 273 GLN D O 1
ATOM 9919 N N . SER D 1 67 ? 52.530 -2.869 346.021 1.00 95.02 274 SER D N 1
ATOM 9920 C CA . SER D 1 67 ? 52.166 -3.803 344.966 1.00 89.27 274 SER D CA 1
ATOM 9921 C C . SER D 1 67 ? 53.315 -4.767 344.696 1.00 67.64 274 SER D C 1
ATOM 9922 O O . SER D 1 67 ? 54.482 -4.369 344.634 1.00 60.30 274 SER D O 1
ATOM 9925 N N . LEU D 1 68 ? 52.978 -6.042 344.544 1.00 47.72 275 LEU D N 1
ATOM 9926 C CA . LEU D 1 68 ? 53.976 -7.064 344.274 1.00 48.77 275 LEU D CA 1
ATOM 9927 C C . LEU D 1 68 ? 54.362 -7.071 342.800 1.00 73.48 275 LEU D C 1
ATOM 9928 O O . LEU D 1 68 ? 53.592 -6.661 341.925 1.00 85.68 275 LEU D O 1
ATOM 9933 N N . ASP D 1 69 ? 55.577 -7.547 342.531 1.00 79.85 276 ASP D N 1
ATOM 9934 C CA . ASP D 1 69 ? 56.101 -7.620 341.169 1.00 87.09 276 ASP D CA 1
ATOM 9935 C C . ASP D 1 69 ? 56.953 -8.875 341.047 1.00 75.74 276 ASP D C 1
ATOM 9936 O O . ASP D 1 69 ? 58.031 -8.957 341.647 1.00 69.47 276 ASP D O 1
ATOM 9941 N N . PHE D 1 70 ? 56.482 -9.842 340.256 1.00 63.14 277 PHE D N 1
ATOM 9942 C CA . PHE D 1 70 ? 57.205 -11.101 340.129 1.00 60.62 277 PHE D CA 1
ATOM 9943 C C . PHE D 1 70 ? 58.533 -10.922 339.407 1.00 62.59 277 PHE D C 1
ATOM 9944 O O . PHE D 1 70 ? 59.495 -11.647 339.688 1.00 63.29 277 PHE D O 1
ATOM 9952 N N . GLU D 1 71 ? 58.606 -9.975 338.475 1.00 65.25 278 GLU D N 1
ATOM 9953 C CA . GLU D 1 71 ? 59.821 -9.805 337.693 1.00 70.13 278 GLU D CA 1
ATOM 9954 C C . GLU D 1 71 ? 60.935 -9.143 338.489 1.00 72.53 278 GLU D C 1
ATOM 9955 O O . GLU D 1 71 ? 62.096 -9.214 338.075 1.00 90.27 278 GLU D O 1
ATOM 9961 N N . GLU D 1 72 ? 60.614 -8.516 339.620 1.00 68.76 279 GLU D N 1
ATOM 9962 C CA . GLU D 1 72 ? 61.626 -7.875 340.451 1.00 67.54 279 GLU D CA 1
ATOM 9963 C C . GLU D 1 72 ? 62.115 -8.798 341.563 1.00 61.73 279 GLU D C 1
ATOM 9964 O O . GLU D 1 72 ? 63.323 -9.019 341.703 1.00 69.39 279 GLU D O 1
ATOM 9970 N N . VAL D 1 73 ? 61.194 -9.343 342.357 1.00 53.42 280 VAL D N 1
ATOM 9971 C CA . VAL D 1 73 ? 61.523 -10.262 343.442 1.00 57.14 280 VAL D CA 1
ATOM 9972 C C . VAL D 1 73 ? 60.447 -11.341 343.492 1.00 61.48 280 VAL D C 1
ATOM 9973 O O . VAL D 1 73 ? 59.250 -11.034 343.504 1.00 43.99 280 VAL D O 1
ATOM 9977 N N . GLU D 1 74 ? 60.874 -12.604 343.517 1.00 45.39 281 GLU D N 1
ATOM 9978 C CA . GLU D 1 74 ? 59.953 -13.722 343.339 1.00 46.72 281 GLU D CA 1
ATOM 9979 C C . GLU D 1 74 ? 59.385 -14.250 344.649 1.00 63.32 281 GLU D C 1
ATOM 9980 O O . GLU D 1 74 ? 58.214 -14.644 344.696 1.00 53.88 281 GLU D O 1
ATOM 9986 N N . GLN D 1 75 ? 60.186 -14.280 345.712 1.00 64.38 282 GLN D N 1
ATOM 9987 C CA . GLN D 1 75 ? 59.710 -14.798 346.985 1.00 63.10 282 GLN D CA 1
ATOM 9988 C C . GLN D 1 75 ? 60.350 -14.024 348.127 1.00 64.02 282 GLN D C 1
ATOM 9989 O O . GLN D 1 75 ? 61.364 -13.343 347.956 1.00 64.40 282 GLN D O 1
ATOM 9995 N N . TYR D 1 76 ? 59.732 -14.145 349.300 1.00 60.46 283 TYR D N 1
ATOM 9996 C CA . TYR D 1 76 ? 60.205 -13.536 350.531 1.00 61.14 283 TYR D CA 1
ATOM 9997 C C . TYR D 1 76 ? 60.219 -14.582 351.635 1.00 75.47 283 TYR D C 1
ATOM 9998 O O . TYR D 1 76 ? 59.445 -15.544 351.613 1.00 82.00 283 TYR D O 1
ATOM 10007 N N . THR D 1 77 ? 61.101 -14.375 352.612 1.00 74.79 284 THR D N 1
ATOM 10008 C CA . THR D 1 77 ? 61.203 -15.232 353.790 1.00 69.76 284 THR D CA 1
ATOM 10009 C C . THR D 1 77 ? 61.314 -14.332 355.012 1.00 58.90 284 THR D C 1
ATOM 10010 O O . THR D 1 77 ? 62.354 -13.700 355.224 1.00 64.07 284 THR D O 1
ATOM 10014 N N . ILE D 1 78 ? 60.254 -14.268 355.818 1.00 65.52 285 ILE D N 1
ATOM 10015 C CA . ILE D 1 78 ? 60.235 -13.433 357.016 1.00 70.37 285 ILE D CA 1
ATOM 10016 C C . ILE D 1 78 ? 60.013 -14.320 358.233 1.00 59.83 285 ILE D C 1
ATOM 10017 O O . ILE D 1 78 ? 59.156 -15.210 358.219 1.00 53.03 285 ILE D O 1
ATOM 10022 N N . ASP D 1 79 ? 60.791 -14.081 359.285 1.00 52.31 286 ASP D N 1
ATOM 10023 C CA . ASP D 1 79 ? 60.702 -14.856 360.514 1.00 66.49 286 ASP D CA 1
ATOM 10024 C C . ASP D 1 79 ? 59.916 -14.081 361.564 1.00 69.53 286 ASP D C 1
ATOM 10025 O O . ASP D 1 79 ? 60.119 -12.877 361.744 1.00 73.84 286 ASP D O 1
ATOM 10030 N N . VAL D 1 80 ? 59.016 -14.777 362.253 1.00 51.21 287 VAL D N 1
ATOM 10031 C CA . VAL D 1 80 ? 58.149 -14.167 363.251 1.00 52.27 287 VAL D CA 1
ATOM 10032 C C . VAL D 1 80 ? 58.408 -14.826 364.598 1.00 85.05 287 VAL D C 1
ATOM 10033 O O . VAL D 1 80 ? 58.508 -16.055 364.692 1.00 79.81 287 VAL D O 1
ATOM 10037 N N . GLU D 1 81 ? 58.518 -14.004 365.639 1.00 81.87 288 GLU D N 1
ATOM 10038 C CA . GLU D 1 81 ? 58.779 -14.464 366.996 1.00 86.56 288 GLU D CA 1
ATOM 10039 C C . GLU D 1 81 ? 57.662 -13.986 367.913 1.00 79.42 288 GLU D C 1
ATOM 10040 O O . GLU D 1 81 ? 57.361 -12.789 367.960 1.00 80.89 288 GLU D O 1
ATOM 10046 N N . ALA D 1 82 ? 57.055 -14.921 368.639 1.00 61.88 289 ALA D N 1
ATOM 10047 C CA . ALA D 1 82 ? 55.970 -14.624 369.564 1.00 63.92 289 ALA D CA 1
ATOM 10048 C C . ALA D 1 82 ? 56.524 -14.574 370.983 1.00 114.78 289 ALA D C 1
ATOM 10049 O O . ALA D 1 82 ? 57.151 -15.535 371.444 1.00 127.48 289 ALA D O 1
ATOM 10051 N N . LYS D 1 83 ? 56.294 -13.456 371.669 1.00 93.48 290 LYS D N 1
ATOM 10052 C CA . LYS D 1 83 ? 56.767 -13.243 373.030 1.00 84.14 290 LYS D CA 1
ATOM 10053 C C . LYS D 1 83 ? 55.581 -13.000 373.953 1.00 92.98 290 LYS D C 1
ATOM 10054 O O . LYS D 1 83 ? 54.642 -12.282 373.596 1.00 104.88 290 LYS D O 1
ATOM 10060 N N . ASP D 1 84 ? 55.631 -13.593 375.142 1.00 95.19 291 ASP D N 1
ATOM 10061 C CA . ASP D 1 84 ? 54.568 -13.445 376.124 1.00 110.80 291 ASP D CA 1
ATOM 10062 C C . ASP D 1 84 ? 54.850 -12.217 376.992 1.00 113.69 291 ASP D C 1
ATOM 10063 O O . ASP D 1 84 ? 55.767 -11.437 376.723 1.00 102.62 291 ASP D O 1
ATOM 10068 N N . ARG D 1 85 ? 54.044 -12.021 378.039 1.00 120.38 292 ARG D N 1
ATOM 10069 C CA . ARG D 1 85 ? 54.349 -10.993 379.027 1.00 106.68 292 ARG D CA 1
ATOM 10070 C C . ARG D 1 85 ? 55.654 -11.302 379.741 1.00 116.51 292 ARG D C 1
ATOM 10071 O O . ARG D 1 85 ? 56.401 -10.386 380.110 1.00 95.49 292 ARG D O 1
ATOM 10073 N N . GLY D 1 86 ? 55.943 -12.580 379.935 1.00 118.79 293 GLY D N 1
ATOM 10074 C CA . GLY D 1 86 ? 57.250 -13.007 380.374 1.00 129.64 293 GLY D CA 1
ATOM 10075 C C . GLY D 1 86 ? 58.242 -13.006 379.234 1.00 132.50 293 GLY D C 1
ATOM 10076 O O . GLY D 1 86 ? 58.052 -12.359 378.202 1.00 130.86 293 GLY D O 1
ATOM 10077 N N . SER D 1 87 ? 59.321 -13.756 379.426 1.00 135.00 294 SER D N 1
ATOM 10078 C CA . SER D 1 87 ? 60.398 -13.826 378.447 1.00 129.40 294 SER D CA 1
ATOM 10079 C C . SER D 1 87 ? 60.334 -15.071 377.566 1.00 120.98 294 SER D C 1
ATOM 10080 O O . SER D 1 87 ? 61.205 -15.253 376.706 1.00 124.73 294 SER D O 1
ATOM 10083 N N . LEU D 1 88 ? 59.330 -15.925 377.745 1.00 107.09 295 LEU D N 1
ATOM 10084 C CA . LEU D 1 88 ? 59.217 -17.111 376.907 1.00 93.02 295 LEU D CA 1
ATOM 10085 C C . LEU D 1 88 ? 58.851 -16.718 375.481 1.00 107.73 295 LEU D C 1
ATOM 10086 O O . LEU D 1 88 ? 57.993 -15.859 375.256 1.00 123.81 295 LEU D O 1
ATOM 10091 N N . SER D 1 89 ? 59.510 -17.349 374.512 1.00 99.32 296 SER D N 1
ATOM 10092 C CA . SER D 1 89 ? 59.355 -16.970 373.116 1.00 100.65 296 SER D CA 1
ATOM 10093 C C . SER D 1 89 ? 59.288 -18.204 372.228 1.00 101.10 296 SER D C 1
ATOM 10094 O O . SER D 1 89 ? 59.906 -19.233 372.513 1.00 111.86 296 SER D O 1
ATOM 10097 N N . SER D 1 90 ? 58.532 -18.081 371.142 1.00 91.64 297 SER D N 1
ATOM 10098 C CA . SER D 1 90 ? 58.455 -19.091 370.098 1.00 82.55 297 SER D CA 1
ATOM 10099 C C . SER D 1 90 ? 58.803 -18.441 368.765 1.00 85.45 297 SER D C 1
ATOM 10100 O O . SER D 1 90 ? 58.814 -17.215 368.633 1.00 100.04 297 SER D O 1
ATOM 10103 N N . GLN D 1 91 ? 59.089 -19.272 367.765 1.00 69.12 298 GLN D N 1
ATOM 10104 C CA . GLN D 1 91 ? 59.559 -18.773 366.481 1.00 60.72 298 GLN D CA 1
ATOM 10105 C C . GLN D 1 91 ? 58.951 -19.593 365.351 1.00 72.30 298 GLN D C 1
ATOM 10106 O O . GLN D 1 91 ? 58.722 -20.798 365.489 1.00 87.48 298 GLN D O 1
ATOM 10112 N N . CYS D 1 92 ? 58.681 -18.919 364.233 1.00 60.50 299 CYS D N 1
ATOM 10113 C CA . CYS D 1 92 ? 58.195 -19.576 363.028 1.00 57.77 299 CYS D CA 1
ATOM 10114 C C . CYS D 1 92 ? 58.716 -18.830 361.808 1.00 57.83 299 CYS D C 1
ATOM 10115 O O . CYS D 1 92 ? 59.148 -17.676 361.896 1.00 62.03 299 CYS D O 1
ATOM 10118 N N . LYS D 1 93 ? 58.649 -19.499 360.660 1.00 69.51 300 LYS D N 1
ATOM 10119 C CA . LYS D 1 93 ? 59.132 -18.957 359.398 1.00 71.91 300 LYS D CA 1
ATOM 10120 C C . LYS D 1 93 ? 57.980 -18.874 358.408 1.00 57.24 300 LYS D C 1
ATOM 10121 O O . LYS D 1 93 ? 57.226 -19.838 358.242 1.00 58.14 300 LYS D O 1
ATOM 10127 N N . VAL D 1 94 ? 57.847 -17.722 357.760 1.00 46.82 301 VAL D N 1
ATOM 10128 C CA . VAL D 1 94 ? 56.813 -17.486 356.762 1.00 58.62 301 VAL D CA 1
ATOM 10129 C C . VAL D 1 94 ? 57.500 -17.294 355.418 1.00 79.24 301 VAL D C 1
ATOM 10130 O O . VAL D 1 94 ? 58.306 -16.368 355.245 1.00 84.11 301 VAL D O 1
ATOM 10134 N N . ILE D 1 95 ? 57.190 -18.176 354.473 1.00 74.16 302 ILE D N 1
ATOM 10135 C CA . ILE D 1 95 ? 57.699 -18.097 353.111 1.00 57.87 302 ILE D CA 1
ATOM 10136 C C . ILE D 1 95 ? 56.548 -17.671 352.214 1.00 72.43 302 ILE D C 1
ATOM 10137 O O . ILE D 1 95 ? 55.526 -18.365 352.130 1.00 70.07 302 ILE D O 1
ATOM 10142 N N . ILE D 1 96 ? 56.709 -16.530 351.551 1.00 69.04 303 ILE D N 1
ATOM 10143 C CA . ILE D 1 96 ? 55.698 -15.985 350.654 1.00 51.96 303 ILE D CA 1
ATOM 10144 C C . ILE D 1 96 ? 56.220 -16.113 349.231 1.00 67.72 303 ILE D C 1
ATOM 10145 O O . ILE D 1 96 ? 57.279 -15.569 348.899 1.00 71.98 303 ILE D O 1
ATOM 10150 N N . GLU D 1 97 ? 55.481 -16.828 348.390 1.00 70.16 304 GLU D N 1
ATOM 10151 C CA . GLU D 1 97 ? 55.858 -17.033 346.999 1.00 66.01 304 GLU D CA 1
ATOM 10152 C C . GLU D 1 97 ? 54.908 -16.252 346.103 1.00 68.17 304 GLU D C 1
ATOM 10153 O O . GLU D 1 97 ? 53.692 -16.469 346.140 1.00 74.37 304 GLU D O 1
ATOM 10159 N N . VAL D 1 98 ? 55.462 -15.347 345.309 1.00 52.75 305 VAL D N 1
ATOM 10160 C CA . VAL D 1 98 ? 54.670 -14.589 344.352 1.00 41.16 305 VAL D CA 1
ATOM 10161 C C . VAL D 1 98 ? 54.441 -15.444 343.114 1.00 55.38 305 VAL D C 1
ATOM 10162 O O . VAL D 1 98 ? 55.318 -16.209 342.694 1.00 48.52 305 VAL D O 1
ATOM 10166 N N . LEU D 1 99 ? 53.250 -15.331 342.534 1.00 55.48 306 LEU D N 1
ATOM 10167 C CA . LEU D 1 99 ? 52.884 -16.078 341.339 1.00 65.64 306 LEU D CA 1
ATOM 10168 C C . LEU D 1 99 ? 52.932 -15.159 340.127 1.00 77.75 306 LEU D C 1
ATOM 10169 O O . LEU D 1 99 ? 52.300 -14.097 340.122 1.00 73.72 306 LEU D O 1
ATOM 10174 N N . ASP D 1 100 ? 53.683 -15.572 339.107 1.00 83.76 307 ASP D N 1
ATOM 10175 C CA . ASP D 1 100 ? 53.839 -14.764 337.905 1.00 71.43 307 ASP D CA 1
ATOM 10176 C C . ASP D 1 100 ? 52.512 -14.618 337.174 1.00 50.81 307 ASP D C 1
ATOM 10177 O O . ASP D 1 100 ? 51.758 -15.581 337.015 1.00 52.48 307 ASP D O 1
ATOM 10182 N N . GLU D 1 101 ? 52.230 -13.400 336.727 1.00 46.82 308 GLU D N 1
ATOM 10183 C CA . GLU D 1 101 ? 51.028 -13.098 335.972 1.00 47.83 308 GLU D CA 1
ATOM 10184 C C . GLU D 1 101 ? 51.417 -12.496 334.631 1.00 75.83 308 GLU D C 1
ATOM 10185 O O . GLU D 1 101 ? 52.481 -11.885 334.493 1.00 64.85 308 GLU D O 1
ATOM 10191 N N . ASN D 1 102 ? 50.550 -12.678 333.636 1.00 74.31 309 ASN D N 1
ATOM 10192 C CA . ASN D 1 102 ? 50.806 -12.151 332.297 1.00 75.91 309 ASN D CA 1
ATOM 10193 C C . ASN D 1 102 ? 50.423 -10.673 332.278 1.00 71.48 309 ASN D C 1
ATOM 10194 O O . ASN D 1 102 ? 49.354 -10.273 331.810 1.00 54.30 309 ASN D O 1
ATOM 10199 N N . ASP D 1 103 ? 51.325 -9.846 332.805 1.00 52.39 310 ASP D N 1
ATOM 10200 C CA . ASP D 1 103 ? 51.121 -8.404 332.856 1.00 58.04 310 ASP D CA 1
ATOM 10201 C C . ASP D 1 103 ? 52.098 -7.641 331.970 1.00 56.91 310 ASP D C 1
ATOM 10202 O O . ASP D 1 103 ? 52.108 -6.406 331.997 1.00 75.24 310 ASP D O 1
ATOM 10207 N N . ASN D 1 104 ? 52.913 -8.341 331.185 1.00 50.74 311 ASN D N 1
ATOM 10208 C CA . ASN D 1 104 ? 53.851 -7.715 330.262 1.00 72.59 311 ASN D CA 1
ATOM 10209 C C . ASN D 1 104 ? 53.596 -8.236 328.855 1.00 74.92 311 ASN D C 1
ATOM 10210 O O . ASN D 1 104 ? 53.562 -9.451 328.634 1.00 73.69 311 ASN D O 1
ATOM 10215 N N . ARG D 1 105 ? 53.415 -7.312 327.904 1.00 67.26 312 ARG D N 1
ATOM 10216 C CA . ARG D 1 105 ? 53.207 -7.744 326.532 1.00 62.42 312 ARG D CA 1
ATOM 10217 C C . ARG D 1 105 ? 54.543 -7.994 325.838 1.00 57.93 312 ARG D C 1
ATOM 10218 O O . ARG D 1 105 ? 55.568 -7.423 326.226 1.00 38.98 312 ARG D O 1
ATOM 10226 N N . PRO D 1 106 ? 54.556 -8.858 324.822 1.00 49.24 313 PRO D N 1
ATOM 10227 C CA . PRO D 1 106 ? 55.801 -9.111 324.088 1.00 42.43 313 PRO D CA 1
ATOM 10228 C C . PRO D 1 106 ? 56.309 -7.850 323.408 1.00 54.62 313 PRO D C 1
ATOM 10229 O O . PRO D 1 106 ? 55.534 -7.014 322.938 1.00 59.21 313 PRO D O 1
ATOM 10233 N N . GLU D 1 107 ? 57.631 -7.723 323.364 1.00 65.08 314 GLU D N 1
ATOM 10234 C CA . GLU D 1 107 ? 58.304 -6.562 322.803 1.00 75.97 314 GLU D CA 1
ATOM 10235 C C . GLU D 1 107 ? 59.118 -6.999 321.596 1.00 64.76 314 GLU D C 1
ATOM 10236 O O . GLU D 1 107 ? 59.901 -7.953 321.682 1.00 60.78 314 GLU D O 1
ATOM 10242 N N . ILE D 1 108 ? 58.929 -6.306 320.476 1.00 71.58 315 ILE D N 1
ATOM 10243 C CA . ILE D 1 108 ? 59.611 -6.629 319.229 1.00 58.47 315 ILE D CA 1
ATOM 10244 C C . ILE D 1 108 ? 60.715 -5.612 318.991 1.00 55.87 315 ILE D C 1
ATOM 10245 O O . ILE D 1 108 ? 60.468 -4.399 318.998 1.00 71.09 315 ILE D O 1
ATOM 10250 N N . ILE D 1 109 ? 61.927 -6.108 318.770 1.00 37.36 316 ILE D N 1
ATOM 10251 C CA . ILE D 1 109 ? 63.101 -5.284 318.529 1.00 41.90 316 ILE D CA 1
ATOM 10252 C C . ILE D 1 109 ? 63.691 -5.726 317.201 1.00 57.58 316 ILE D C 1
ATOM 10253 O O . ILE D 1 109 ? 64.184 -6.855 317.078 1.00 77.23 316 ILE D O 1
ATOM 10258 N N . ILE D 1 110 ? 63.653 -4.841 316.209 1.00 55.42 317 ILE D N 1
ATOM 10259 C CA . ILE D 1 110 ? 64.179 -5.151 314.883 1.00 50.25 317 ILE D CA 1
ATOM 10260 C C . ILE D 1 110 ? 65.685 -4.907 314.927 1.00 50.28 317 ILE D C 1
ATOM 10261 O O . ILE D 1 110 ? 66.142 -3.765 314.880 1.00 66.75 317 ILE D O 1
ATOM 10266 N N . THR D 1 111 ? 66.459 -5.988 315.038 1.00 33.25 318 THR D N 1
ATOM 10267 C CA . THR D 1 111 ? 67.906 -5.866 315.187 1.00 68.80 318 THR D CA 1
ATOM 10268 C C . THR D 1 111 ? 68.545 -5.277 313.936 1.00 74.05 318 THR D C 1
ATOM 10269 O O . THR D 1 111 ? 69.210 -4.236 313.991 1.00 79.39 318 THR D O 1
ATOM 10273 N N . SER D 1 112 ? 68.364 -5.939 312.796 1.00 84.01 319 SER D N 1
ATOM 10274 C CA . SER D 1 112 ? 68.984 -5.516 311.552 1.00 73.21 319 SER D CA 1
ATOM 10275 C C . SER D 1 112 ? 67.968 -5.620 310.427 1.00 65.32 319 SER D C 1
ATOM 10276 O O . SER D 1 112 ? 67.118 -6.515 310.412 1.00 61.04 319 SER D O 1
ATOM 10279 N N . LEU D 1 113 ? 68.064 -4.689 309.485 1.00 56.82 320 LEU D N 1
ATOM 10280 C CA . LEU D 1 113 ? 67.195 -4.650 308.322 1.00 45.70 320 LEU D CA 1
ATOM 10281 C C . LEU D 1 113 ? 68.052 -4.468 307.081 1.00 64.72 320 LEU D C 1
ATOM 10282 O O . LEU D 1 113 ? 68.999 -3.676 307.085 1.00 84.45 320 LEU D O 1
ATOM 10287 N N . SER D 1 114 ? 67.724 -5.207 306.025 1.00 54.48 321 SER D N 1
ATOM 10288 C CA . SER D 1 114 ? 68.490 -5.122 304.790 1.00 76.20 321 SER D CA 1
ATOM 10289 C C . SER D 1 114 ? 68.324 -3.751 304.141 1.00 88.79 321 SER D C 1
ATOM 10290 O O . SER D 1 114 ? 67.263 -3.125 304.219 1.00 84.17 321 SER D O 1
ATOM 10293 N N . ASP D 1 115 ? 69.397 -3.284 303.495 1.00 88.46 322 ASP D N 1
ATOM 10294 C CA . ASP D 1 115 ? 69.354 -1.986 302.828 1.00 89.13 322 ASP D CA 1
ATOM 10295 C C . ASP D 1 115 ? 68.346 -1.998 301.684 1.00 75.35 322 ASP D C 1
ATOM 10296 O O . ASP D 1 115 ? 67.490 -1.111 301.582 1.00 66.76 322 ASP D O 1
ATOM 10301 N N . GLN D 1 116 ? 68.434 -3.002 300.817 1.00 67.58 323 GLN D N 1
ATOM 10302 C CA . GLN D 1 116 ? 67.474 -3.199 299.740 1.00 53.96 323 GLN D CA 1
ATOM 10303 C C . GLN D 1 116 ? 67.631 -4.620 299.226 1.00 60.19 323 GLN D C 1
ATOM 10304 O O . GLN D 1 116 ? 68.693 -5.233 299.360 1.00 69.11 323 GLN D O 1
ATOM 10310 N N . ILE D 1 117 ? 66.558 -5.141 298.641 1.00 62.73 324 ILE D N 1
ATOM 10311 C CA . ILE D 1 117 ? 66.544 -6.492 298.095 1.00 72.29 324 ILE D CA 1
ATOM 10312 C C . ILE D 1 117 ? 66.325 -6.394 296.594 1.00 83.78 324 ILE D C 1
ATOM 10313 O O . ILE D 1 117 ? 65.335 -5.808 296.137 1.00 90.37 324 ILE D O 1
ATOM 10318 N N . SER D 1 118 ? 67.260 -6.943 295.829 1.00 83.32 325 SER D N 1
ATOM 10319 C CA . SER D 1 118 ? 67.096 -7.006 294.388 1.00 78.43 325 SER D CA 1
ATOM 10320 C C . SER D 1 118 ? 66.123 -8.121 294.030 1.00 76.54 325 SER D C 1
ATOM 10321 O O . SER D 1 118 ? 66.024 -9.134 294.728 1.00 89.12 325 SER D O 1
ATOM 10324 N N . GLU D 1 119 ? 65.394 -7.922 292.931 1.00 69.47 326 GLU D N 1
ATOM 10325 C CA . GLU D 1 119 ? 64.380 -8.894 292.542 1.00 75.51 326 GLU D CA 1
ATOM 10326 C C . GLU D 1 119 ? 64.976 -10.259 292.226 1.00 68.89 326 GLU D C 1
ATOM 10327 O O . GLU D 1 119 ? 64.267 -11.267 292.319 1.00 73.34 326 GLU D O 1
ATOM 10333 N N . ASP D 1 120 ? 66.257 -10.319 291.868 1.00 59.46 327 ASP D N 1
ATOM 10334 C CA . ASP D 1 120 ? 66.924 -11.583 291.591 1.00 66.89 327 ASP D CA 1
ATOM 10335 C C . ASP D 1 120 ? 67.482 -12.243 292.847 1.00 63.80 327 ASP D C 1
ATOM 10336 O O . ASP D 1 120 ? 68.233 -13.218 292.738 1.00 62.64 327 ASP D O 1
ATOM 10341 N N . SER D 1 121 ? 67.147 -11.727 294.026 1.00 65.38 328 SER D N 1
ATOM 10342 C CA . SER D 1 121 ? 67.576 -12.360 295.264 1.00 60.02 328 SER D CA 1
ATOM 10343 C C . SER D 1 121 ? 66.951 -13.747 295.363 1.00 55.99 328 SER D C 1
ATOM 10344 O O . SER D 1 121 ? 65.730 -13.884 295.199 1.00 56.80 328 SER D O 1
ATOM 10347 N N . PRO D 1 122 ? 67.738 -14.788 295.618 1.00 59.32 329 PRO D N 1
ATOM 10348 C CA . PRO D 1 122 ? 67.183 -16.144 295.631 1.00 51.16 329 PRO D CA 1
ATOM 10349 C C . PRO D 1 122 ? 66.249 -16.356 296.810 1.00 55.78 329 PRO D C 1
ATOM 10350 O O . PRO D 1 122 ? 66.234 -15.595 297.780 1.00 64.73 329 PRO D O 1
ATOM 10354 N N . SER D 1 123 ? 65.449 -17.411 296.707 1.00 64.88 330 SER D N 1
ATOM 10355 C CA . SER D 1 123 ? 64.594 -17.790 297.819 1.00 83.88 330 SER D CA 1
ATOM 10356 C C . SER D 1 123 ? 65.445 -18.360 298.946 1.00 71.25 330 SER D C 1
ATOM 10357 O O . SER D 1 123 ? 66.357 -19.160 298.717 1.00 57.37 330 SER D O 1
ATOM 10360 N N . GLY D 1 124 ? 65.149 -17.931 300.169 1.00 79.67 331 GLY D N 1
ATOM 10361 C CA . GLY D 1 124 ? 65.994 -18.200 301.309 1.00 88.66 331 GLY D CA 1
ATOM 10362 C C . GLY D 1 124 ? 66.857 -17.029 301.725 1.00 81.39 331 GLY D C 1
ATOM 10363 O O . GLY D 1 124 ? 67.502 -17.097 302.779 1.00 82.26 331 GLY D O 1
ATOM 10364 N N . THR D 1 125 ? 66.893 -15.969 300.923 1.00 74.64 332 THR D N 1
ATOM 10365 C CA . THR D 1 125 ? 67.585 -14.750 301.312 1.00 70.35 332 THR D CA 1
ATOM 10366 C C . THR D 1 125 ? 66.898 -14.123 302.517 1.00 68.65 332 THR D C 1
ATOM 10367 O O . THR D 1 125 ? 65.669 -14.033 302.574 1.00 73.29 332 THR D O 1
ATOM 10371 N N . VAL D 1 126 ? 67.694 -13.697 303.489 1.00 52.70 333 VAL D N 1
ATOM 10372 C CA . VAL D 1 126 ? 67.163 -13.088 304.700 1.00 57.27 333 VAL D CA 1
ATOM 10373 C C . VAL D 1 126 ? 67.079 -11.578 304.504 1.00 51.10 333 VAL D C 1
ATOM 10374 O O . VAL D 1 126 ? 68.034 -10.941 304.041 1.00 57.38 333 VAL D O 1
ATOM 10378 N N . VAL D 1 127 ? 65.925 -11.007 304.844 1.00 37.50 334 VAL D N 1
ATOM 10379 C CA . VAL D 1 127 ? 65.671 -9.593 304.643 1.00 36.94 334 VAL D CA 1
ATOM 10380 C C . VAL D 1 127 ? 65.654 -8.809 305.952 1.00 53.32 334 VAL D C 1
ATOM 10381 O O . VAL D 1 127 ? 65.984 -7.618 305.948 1.00 59.02 334 VAL D O 1
ATOM 10385 N N . ALA D 1 128 ? 65.294 -9.440 307.070 1.00 63.92 335 ALA D N 1
ATOM 10386 C CA . ALA D 1 128 ? 65.214 -8.752 308.351 1.00 45.47 335 ALA D CA 1
ATOM 10387 C C . ALA D 1 128 ? 65.570 -9.716 309.472 1.00 42.03 335 ALA D C 1
ATOM 10388 O O . ALA D 1 128 ? 65.156 -10.878 309.454 1.00 64.44 335 ALA D O 1
ATOM 10390 N N . LEU D 1 129 ? 66.345 -9.230 310.440 1.00 34.03 336 LEU D N 1
ATOM 10391 C CA . LEU D 1 129 ? 66.618 -9.950 311.679 1.00 52.29 336 LEU D CA 1
ATOM 10392 C C . LEU D 1 129 ? 65.956 -9.195 312.818 1.00 47.36 336 LEU D C 1
ATOM 10393 O O . LEU D 1 129 ? 66.212 -8.001 313.002 1.00 51.58 336 LEU D O 1
ATOM 10398 N N . PHE D 1 130 ? 65.112 -9.881 313.580 1.00 41.47 337 PHE D N 1
ATOM 10399 C CA . PHE D 1 130 ? 64.482 -9.259 314.731 1.00 38.56 337 PHE D CA 1
ATOM 10400 C C . PHE D 1 130 ? 64.394 -10.269 315.862 1.00 41.46 337 PHE D C 1
ATOM 10401 O O . PHE D 1 130 ? 64.408 -11.483 315.645 1.00 53.03 337 PHE D O 1
ATOM 10409 N N . LYS D 1 131 ? 64.316 -9.746 317.082 1.00 47.14 338 LYS D N 1
ATOM 10410 C CA . LYS D 1 131 ? 64.172 -10.560 318.276 1.00 49.40 338 LYS D CA 1
ATOM 10411 C C . LYS D 1 131 ? 62.976 -10.069 319.079 1.00 46.50 338 LYS D C 1
ATOM 10412 O O . LYS D 1 131 ? 62.558 -8.915 318.970 1.00 52.47 338 LYS D O 1
ATOM 10418 N N . VAL D 1 132 ? 62.424 -10.972 319.885 1.00 50.16 339 VAL D N 1
ATOM 10419 C CA . VAL D 1 132 ? 61.260 -10.699 320.716 1.00 43.32 339 VAL D CA 1
ATOM 10420 C C . VAL D 1 132 ? 61.617 -11.031 322.155 1.00 41.79 339 VAL D C 1
ATOM 10421 O O . VAL D 1 132 ? 62.268 -12.047 322.422 1.00 61.44 339 VAL D O 1
ATOM 10425 N N . ARG D 1 133 ? 61.199 -10.173 323.082 1.00 42.29 340 ARG D N 1
ATOM 10426 C CA . ARG D 1 133 ? 61.461 -10.407 324.496 1.00 49.27 340 ARG D CA 1
ATOM 10427 C C . ARG D 1 133 ? 60.202 -10.139 325.305 1.00 41.52 340 ARG D C 1
ATOM 10428 O O . ARG D 1 133 ? 59.482 -9.171 325.047 1.00 47.79 340 ARG D O 1
ATOM 10436 N N . ASP D 1 134 ? 59.940 -11.012 326.276 1.00 45.31 341 ASP D N 1
ATOM 10437 C CA . ASP D 1 134 ? 58.811 -10.878 327.188 1.00 51.14 341 ASP D CA 1
ATOM 10438 C C . ASP D 1 134 ? 59.348 -10.931 328.611 1.00 62.13 341 ASP D C 1
ATOM 10439 O O . ASP D 1 134 ? 59.888 -11.959 329.032 1.00 68.80 341 ASP D O 1
ATOM 10444 N N . ARG D 1 135 ? 59.210 -9.824 329.346 1.00 63.26 342 ARG D N 1
ATOM 10445 C CA . ARG D 1 135 ? 59.749 -9.741 330.699 1.00 71.32 342 ARG D CA 1
ATOM 10446 C C . ARG D 1 135 ? 59.104 -10.740 331.653 1.00 69.65 342 ARG D C 1
ATOM 10447 O O . ARG D 1 135 ? 59.661 -10.991 332.724 1.00 68.60 342 ARG D O 1
ATOM 10455 N N . ASP D 1 136 ? 57.970 -11.327 331.281 1.00 57.05 343 ASP D N 1
ATOM 10456 C CA . ASP D 1 136 ? 57.352 -12.357 332.088 1.00 58.08 343 ASP D CA 1
ATOM 10457 C C . ASP D 1 136 ? 58.252 -13.585 332.104 1.00 60.16 343 ASP D C 1
ATOM 10458 O O . ASP D 1 136 ? 59.290 -13.641 331.432 1.00 54.23 343 ASP D O 1
ATOM 10463 N N . SER D 1 137 ? 57.840 -14.583 332.879 1.00 49.37 344 SER D N 1
ATOM 10464 C CA . SER D 1 137 ? 58.604 -15.804 333.090 1.00 57.66 344 SER D CA 1
ATOM 10465 C C . SER D 1 137 ? 57.786 -16.998 332.627 1.00 57.16 344 SER D C 1
ATOM 10466 O O . SER D 1 137 ? 56.562 -17.023 332.789 1.00 51.08 344 SER D O 1
ATOM 10469 N N . GLY D 1 138 ? 58.468 -17.965 332.023 1.00 58.90 345 GLY D N 1
ATOM 10470 C CA . GLY D 1 138 ? 57.812 -19.214 331.664 1.00 70.75 345 GLY D CA 1
ATOM 10471 C C . GLY D 1 138 ? 56.937 -19.049 330.439 1.00 89.14 345 GLY D C 1
ATOM 10472 O O . GLY D 1 138 ? 57.338 -18.483 329.416 1.00 110.92 345 GLY D O 1
ATOM 10473 N N . GLU D 1 139 ? 55.713 -19.566 330.544 1.00 75.72 346 GLU D N 1
ATOM 10474 C CA . GLU D 1 139 ? 54.827 -19.622 329.385 1.00 79.32 346 GLU D CA 1
ATOM 10475 C C . GLU D 1 139 ? 54.312 -18.243 328.998 1.00 76.11 346 GLU D C 1
ATOM 10476 O O . GLU D 1 139 ? 54.076 -17.976 327.812 1.00 78.07 346 GLU D O 1
ATOM 10482 N N . ASN D 1 140 ? 54.145 -17.349 329.975 1.00 71.26 347 ASN D N 1
ATOM 10483 C CA . ASN D 1 140 ? 53.818 -15.967 329.657 1.00 63.57 347 ASN D CA 1
ATOM 10484 C C . ASN D 1 140 ? 54.956 -15.257 328.932 1.00 64.14 347 ASN D C 1
ATOM 10485 O O . ASN D 1 140 ? 54.771 -14.119 328.489 1.00 43.88 347 ASN D O 1
ATOM 10490 N N . ALA D 1 141 ? 56.120 -15.900 328.804 1.00 63.90 348 ALA D N 1
ATOM 10491 C CA . ALA D 1 141 ? 57.241 -15.389 328.027 1.00 62.77 348 ALA D CA 1
ATOM 10492 C C . ALA D 1 141 ? 57.475 -16.171 326.744 1.00 61.86 348 ALA D C 1
ATOM 10493 O O . ALA D 1 141 ? 58.376 -15.819 325.975 1.00 60.44 348 ALA D O 1
ATOM 10495 N N . GLU D 1 142 ? 56.708 -17.233 326.508 1.00 72.83 349 GLU D N 1
ATOM 10496 C CA . GLU D 1 142 ? 56.787 -17.969 325.255 1.00 81.20 349 GLU D CA 1
ATOM 10497 C C . GLU D 1 142 ? 55.989 -17.226 324.192 1.00 67.27 349 GLU D C 1
ATOM 10498 O O . GLU D 1 142 ? 54.841 -16.836 324.428 1.00 57.41 349 GLU D O 1
ATOM 10504 N N . VAL D 1 143 ? 56.592 -17.039 323.020 1.00 58.48 350 VAL D N 1
ATOM 10505 C CA . VAL D 1 143 ? 56.074 -16.116 322.019 1.00 59.57 350 VAL D CA 1
ATOM 10506 C C . VAL D 1 143 ? 55.743 -16.853 320.728 1.00 55.95 350 VAL D C 1
ATOM 10507 O O . VAL D 1 143 ? 56.376 -17.851 320.368 1.00 62.71 350 VAL D O 1
ATOM 10511 N N . MET D 1 144 ? 54.732 -16.338 320.029 1.00 59.24 351 MET D N 1
ATOM 10512 C CA . MET D 1 144 ? 54.334 -16.796 318.703 1.00 78.40 351 MET D CA 1
ATOM 10513 C C . MET D 1 144 ? 54.310 -15.588 317.780 1.00 87.02 351 MET D C 1
ATOM 10514 O O . MET D 1 144 ? 53.598 -14.613 318.048 1.00 85.77 351 MET D O 1
ATOM 10519 N N . CYS D 1 145 ? 55.083 -15.652 316.701 1.00 78.41 352 CYS D N 1
ATOM 10520 C CA . CYS D 1 145 ? 55.204 -14.554 315.752 1.00 69.70 352 CYS D CA 1
ATOM 10521 C C . CYS D 1 145 ? 54.476 -14.910 314.466 1.00 73.13 352 CYS D C 1
ATOM 10522 O O . CYS D 1 145 ? 54.647 -16.011 313.934 1.00 85.41 352 CYS D O 1
ATOM 10525 N N . SER D 1 146 ? 53.669 -13.976 313.971 1.00 68.55 353 SER D N 1
ATOM 10526 C CA . SER D 1 146 ? 52.894 -14.175 312.758 1.00 73.78 353 SER D CA 1
ATOM 10527 C C . SER D 1 146 ? 53.052 -12.969 311.847 1.00 80.01 353 SER D C 1
ATOM 10528 O O . SER D 1 146 ? 53.052 -11.824 312.309 1.00 73.90 353 SER D O 1
ATOM 10531 N N . LEU D 1 147 ? 53.191 -13.235 310.551 1.00 85.07 354 LEU D N 1
ATOM 10532 C CA . LEU D 1 147 ? 53.231 -12.173 309.561 1.00 72.19 354 LEU D CA 1
ATOM 10533 C C . LEU D 1 147 ? 51.817 -11.759 309.174 1.00 87.04 354 LEU D C 1
ATOM 10534 O O . LEU D 1 147 ? 50.821 -12.325 309.633 1.00 104.62 354 LEU D O 1
ATOM 10539 N N . SER D 1 148 ? 51.727 -10.768 308.293 1.00 83.36 355 SER D N 1
ATOM 10540 C CA . SER D 1 148 ? 50.453 -10.171 307.925 1.00 91.85 355 SER D CA 1
ATOM 10541 C C . SER D 1 148 ? 50.291 -10.166 306.413 1.00 94.03 355 SER D C 1
ATOM 10542 O O . SER D 1 148 ? 51.079 -9.530 305.705 1.00 90.44 355 SER D O 1
ATOM 10545 N N . GLY D 1 149 ? 49.270 -10.871 305.927 1.00 101.26 356 GLY D N 1
ATOM 10546 C CA . GLY D 1 149 ? 48.783 -10.702 304.570 1.00 115.73 356 GLY D CA 1
ATOM 10547 C C . GLY D 1 149 ? 49.445 -11.458 303.434 1.00 135.58 356 GLY D C 1
ATOM 10548 O O . GLY D 1 149 ? 49.913 -12.591 303.588 1.00 144.65 356 GLY D O 1
ATOM 10549 N N . ASN D 1 150 ? 49.488 -10.798 302.275 1.00 137.27 357 ASN D N 1
ATOM 10550 C CA . ASN D 1 150 ? 49.800 -11.451 301.010 1.00 139.96 357 ASN D CA 1
ATOM 10551 C C . ASN D 1 150 ? 51.288 -11.737 300.847 1.00 140.44 357 ASN D C 1
ATOM 10552 O O . ASN D 1 150 ? 51.660 -12.791 300.321 1.00 147.67 357 ASN D O 1
ATOM 10557 N N . ASN D 1 151 ? 52.143 -10.805 301.285 1.00 129.30 358 ASN D N 1
ATOM 10558 C CA . ASN D 1 151 ? 53.579 -10.727 301.015 1.00 118.48 358 ASN D CA 1
ATOM 10559 C C . ASN D 1 151 ? 54.297 -12.073 301.034 1.00 98.18 358 ASN D C 1
ATOM 10560 O O . ASN D 1 151 ? 54.003 -12.934 301.874 1.00 100.65 358 ASN D O 1
ATOM 10565 N N . PRO D 1 152 ? 55.248 -12.285 300.119 1.00 79.05 359 PRO D N 1
ATOM 10566 C CA . PRO D 1 152 ? 56.036 -13.532 300.072 1.00 73.01 359 PRO D CA 1
ATOM 10567 C C . PRO D 1 152 ? 57.203 -13.494 301.050 1.00 69.40 359 PRO D C 1
ATOM 10568 O O . PRO D 1 152 ? 58.374 -13.322 300.698 1.00 57.53 359 PRO D O 1
ATOM 10572 N N . PHE D 1 153 ? 56.873 -13.649 302.328 1.00 72.35 360 PHE D N 1
ATOM 10573 C CA . PHE D 1 153 ? 57.869 -13.660 303.384 1.00 57.59 360 PHE D CA 1
ATOM 10574 C C . PHE D 1 153 ? 57.485 -14.711 304.412 1.00 62.66 360 PHE D C 1
ATOM 10575 O O . PHE D 1 153 ? 56.299 -14.929 304.676 1.00 67.44 360 PHE D O 1
ATOM 10583 N N . LYS D 1 154 ? 58.493 -15.361 304.983 1.00 64.09 361 LYS D N 1
ATOM 10584 C CA . LYS D 1 154 ? 58.294 -16.391 305.989 1.00 63.93 361 LYS D CA 1
ATOM 10585 C C . LYS D 1 154 ? 59.187 -16.095 307.184 1.00 62.75 361 LYS D C 1
ATOM 10586 O O . LYS D 1 154 ? 60.332 -15.661 307.020 1.00 44.53 361 LYS D O 1
ATOM 10588 N N . ILE D 1 155 ? 58.652 -16.308 308.384 1.00 63.69 362 ILE D N 1
ATOM 10589 C CA . ILE D 1 155 ? 59.422 -16.110 309.608 1.00 50.21 362 ILE D CA 1
ATOM 10590 C C . ILE D 1 155 ? 60.214 -17.379 309.890 1.00 42.73 362 ILE D C 1
ATOM 10591 O O . ILE D 1 155 ? 59.642 -18.468 310.001 1.00 46.14 362 ILE D O 1
ATOM 10596 N N . HIS D 1 156 ? 61.533 -17.241 309.998 1.00 49.25 363 HIS D N 1
ATOM 10597 C CA . HIS D 1 156 ? 62.411 -18.348 310.351 1.00 65.62 363 HIS D CA 1
ATOM 10598 C C . HIS D 1 156 ? 62.869 -18.135 311.785 1.00 88.21 363 HIS D C 1
ATOM 10599 O O . HIS D 1 156 ? 63.652 -17.222 312.066 1.00 102.93 363 HIS D O 1
ATOM 10606 N N . SER D 1 157 ? 62.361 -18.965 312.689 1.00 95.33 364 SER D N 1
ATOM 10607 C CA . SER D 1 157 ? 62.775 -18.908 314.077 1.00 76.07 364 SER D CA 1
ATOM 10608 C C . SER D 1 157 ? 64.245 -19.290 314.206 1.00 75.89 364 SER D C 1
ATOM 10609 O O . SER D 1 157 ? 64.831 -19.933 313.329 1.00 99.34 364 SER D O 1
ATOM 10612 N N . SER D 1 158 ? 64.846 -18.880 315.316 1.00 55.69 365 SER D N 1
ATOM 10613 C CA . SER D 1 158 ? 66.236 -19.227 315.562 1.00 74.04 365 SER D CA 1
ATOM 10614 C C . SER D 1 158 ? 66.420 -19.691 317.000 1.00 95.84 365 SER D C 1
ATOM 10615 O O . SER D 1 158 ? 65.499 -20.257 317.599 1.00 99.79 365 SER D O 1
ATOM 10618 N N . SER D 1 159 ? 67.599 -19.440 317.563 1.00 97.35 366 SER D N 1
ATOM 10619 C CA . SER D 1 159 ? 67.988 -20.043 318.831 1.00 111.87 366 SER D CA 1
ATOM 10620 C C . SER D 1 159 ? 67.187 -19.514 320.016 1.00 138.49 366 SER D C 1
ATOM 10621 O O . SER D 1 159 ? 66.286 -20.197 320.515 1.00 145.41 366 SER D O 1
ATOM 10624 N N . ASN D 1 160 ? 67.509 -18.309 320.483 1.00 142.18 367 ASN D N 1
ATOM 10625 C CA . ASN D 1 160 ? 66.965 -17.772 321.732 1.00 138.25 367 ASN D CA 1
ATOM 10626 C C . ASN D 1 160 ? 66.196 -16.487 321.437 1.00 118.34 367 ASN D C 1
ATOM 10627 O O . ASN D 1 160 ? 66.693 -15.381 321.664 1.00 111.13 367 ASN D O 1
ATOM 10632 N N . ASN D 1 161 ? 64.973 -16.643 320.931 1.00 108.29 368 ASN D N 1
ATOM 10633 C CA . ASN D 1 161 ? 64.051 -15.538 320.668 1.00 97.24 368 ASN D CA 1
ATOM 10634 C C . ASN D 1 161 ? 64.581 -14.559 319.623 1.00 92.07 368 ASN D C 1
ATOM 10635 O O . ASN D 1 161 ? 64.074 -13.439 319.508 1.00 63.55 368 ASN D O 1
ATOM 10640 N N . TYR D 1 162 ? 65.596 -14.956 318.862 1.00 92.01 369 TYR D N 1
ATOM 10641 C CA . TYR D 1 162 ? 66.001 -14.231 317.667 1.00 78.00 369 TYR D CA 1
ATOM 10642 C C . TYR D 1 162 ? 65.274 -14.825 316.469 1.00 70.10 369 TYR D C 1
ATOM 10643 O O . TYR D 1 162 ? 65.122 -16.045 316.363 1.00 77.86 369 TYR D O 1
ATOM 10652 N N . TYR D 1 163 ? 64.807 -13.958 315.577 1.00 74.82 370 TYR D N 1
ATOM 10653 C CA . TYR D 1 163 ? 63.974 -14.385 314.466 1.00 65.91 370 TYR D CA 1
ATOM 10654 C C . TYR D 1 163 ? 64.508 -13.824 313.159 1.00 71.76 370 TYR D C 1
ATOM 10655 O O . TYR D 1 163 ? 65.236 -12.827 313.129 1.00 64.75 370 TYR D O 1
ATOM 10664 N N . LYS D 1 164 ? 64.124 -14.486 312.073 1.00 77.84 371 LYS D N 1
ATOM 10665 C CA . LYS D 1 164 ? 64.569 -14.140 310.733 1.00 58.12 371 LYS D CA 1
ATOM 10666 C C . LYS D 1 164 ? 63.359 -14.012 309.826 1.00 61.55 371 LYS D C 1
ATOM 10667 O O . LYS D 1 164 ? 62.508 -14.906 309.788 1.00 63.24 371 LYS D O 1
ATOM 10673 N N . LEU D 1 165 ? 63.278 -12.893 309.116 1.00 49.72 372 LEU D N 1
ATOM 10674 C CA . LEU D 1 165 ? 62.287 -12.706 308.068 1.00 44.17 372 LEU D CA 1
ATOM 10675 C C . LEU D 1 165 ? 62.963 -13.047 306.749 1.00 63.91 372 LEU D C 1
ATOM 10676 O O . LEU D 1 165 ? 63.870 -12.336 306.311 1.00 84.39 372 LEU D O 1
ATOM 10681 N N . VAL D 1 166 ? 62.546 -14.144 306.124 1.00 65.81 373 VAL D N 1
ATOM 10682 C CA . VAL D 1 166 ? 63.205 -14.617 304.917 1.00 62.91 373 VAL D CA 1
ATOM 10683 C C . VAL D 1 166 ? 62.197 -14.678 303.779 1.00 68.51 373 VAL D C 1
ATOM 10684 O O . VAL D 1 166 ? 60.982 -14.746 303.985 1.00 53.50 373 VAL D O 1
ATOM 10688 N N . THR D 1 167 ? 62.727 -14.642 302.559 1.00 60.90 374 THR D N 1
ATOM 10689 C CA . THR D 1 167 ? 61.912 -14.788 301.363 1.00 51.92 374 THR D CA 1
ATOM 10690 C C . THR D 1 167 ? 61.695 -16.261 301.057 1.00 48.22 374 THR D C 1
ATOM 10691 O O . THR D 1 167 ? 62.622 -17.073 301.143 1.00 48.33 374 THR D O 1
ATOM 10695 N N . ASP D 1 168 ? 60.462 -16.604 300.697 1.00 50.13 375 ASP D N 1
ATOM 10696 C CA . ASP D 1 168 ? 60.124 -17.959 300.282 1.00 76.12 375 ASP D CA 1
ATOM 10697 C C . ASP D 1 168 ? 59.938 -18.082 298.778 1.00 95.92 375 ASP D C 1
ATOM 10698 O O . ASP D 1 168 ? 60.316 -19.101 298.194 1.00 128.12 375 ASP D O 1
ATOM 10703 N N . SER D 1 169 ? 59.373 -17.064 298.139 1.00 95.15 376 SER D N 1
ATOM 10704 C CA . SER D 1 169 ? 59.094 -17.076 296.715 1.00 74.61 376 SER D CA 1
ATOM 10705 C C . SER D 1 169 ? 60.179 -16.313 295.958 1.00 70.17 376 SER D C 1
ATOM 10706 O O . SER D 1 169 ? 61.247 -16.001 296.495 1.00 54.85 376 SER D O 1
ATOM 10709 N N . ILE D 1 170 ? 59.903 -16.009 294.692 1.00 89.40 377 ILE D N 1
ATOM 10710 C CA . ILE D 1 170 ? 60.811 -15.264 293.828 1.00 89.69 377 ILE D CA 1
ATOM 10711 C C . ILE D 1 170 ? 60.236 -13.872 293.613 1.00 77.54 377 ILE D C 1
ATOM 10712 O O . ILE D 1 170 ? 59.034 -13.716 293.369 1.00 88.58 377 ILE D O 1
ATOM 10717 N N . LEU D 1 171 ? 61.096 -12.863 293.703 1.00 63.11 378 LEU D N 1
ATOM 10718 C CA . LEU D 1 171 ? 60.666 -11.477 293.621 1.00 64.84 378 LEU D CA 1
ATOM 10719 C C . LEU D 1 171 ? 60.671 -10.984 292.179 1.00 76.53 378 LEU D C 1
ATOM 10720 O O . LEU D 1 171 ? 61.510 -11.380 291.365 1.00 97.57 378 LEU D O 1
ATOM 10725 N N . ASP D 1 172 ? 59.712 -10.112 291.870 1.00 75.31 379 ASP D N 1
ATOM 10726 C CA . ASP D 1 172 ? 59.595 -9.492 290.552 1.00 78.53 379 ASP D CA 1
ATOM 10727 C C . ASP D 1 172 ? 59.111 -8.065 290.765 1.00 80.04 379 ASP D C 1
ATOM 10728 O O . ASP D 1 172 ? 57.959 -7.852 291.155 1.00 82.25 379 ASP D O 1
ATOM 10733 N N . ARG D 1 173 ? 59.991 -7.090 290.518 1.00 67.71 380 ARG D N 1
ATOM 10734 C CA . ARG D 1 173 ? 59.634 -5.698 290.774 1.00 63.75 380 ARG D CA 1
ATOM 10735 C C . ARG D 1 173 ? 58.552 -5.214 289.819 1.00 68.17 380 ARG D C 1
ATOM 10736 O O . ARG D 1 173 ? 57.691 -4.414 290.203 1.00 64.95 380 ARG D O 1
ATOM 10744 N N . GLU D 1 174 ? 58.583 -5.678 288.567 1.00 78.67 381 GLU D N 1
ATOM 10745 C CA . GLU D 1 174 ? 57.559 -5.285 287.608 1.00 71.45 381 GLU D CA 1
ATOM 10746 C C . GLU D 1 174 ? 56.178 -5.779 288.013 1.00 81.66 381 GLU D C 1
ATOM 10747 O O . GLU D 1 174 ? 55.174 -5.213 287.564 1.00 107.67 381 GLU D O 1
ATOM 10753 N N . GLN D 1 175 ? 56.105 -6.818 288.847 1.00 71.76 382 GLN D N 1
ATOM 10754 C CA . GLN D 1 175 ? 54.839 -7.294 289.397 1.00 84.69 382 GLN D CA 1
ATOM 10755 C C . GLN D 1 175 ? 54.459 -6.516 290.655 1.00 81.53 382 GLN D C 1
ATOM 10756 O O . GLN D 1 175 ? 53.382 -5.916 290.721 1.00 90.01 382 GLN D O 1
ATOM 10762 N N . THR D 1 176 ? 55.332 -6.528 291.666 1.00 65.89 383 THR D N 1
ATOM 10763 C CA . THR D 1 176 ? 55.124 -5.768 292.893 1.00 63.37 383 THR D CA 1
ATOM 10764 C C . THR D 1 176 ? 56.414 -5.059 293.283 1.00 67.06 383 THR D C 1
ATOM 10765 O O . THR D 1 176 ? 57.438 -5.715 293.512 1.00 77.11 383 THR D O 1
ATOM 10769 N N . PRO D 1 177 ? 56.408 -3.728 293.375 1.00 65.11 384 PRO D N 1
ATOM 10770 C CA . PRO D 1 177 ? 57.649 -3.001 293.673 1.00 66.98 384 PRO D CA 1
ATOM 10771 C C . PRO D 1 177 ? 58.054 -3.070 295.139 1.00 81.91 384 PRO D C 1
ATOM 10772 O O . PRO D 1 177 ? 59.248 -3.052 295.455 1.00 63.54 384 PRO D O 1
ATOM 10776 N N . GLY D 1 178 ? 57.074 -3.143 296.040 1.00 86.47 385 GLY D N 1
ATOM 10777 C CA . GLY D 1 178 ? 57.367 -3.180 297.462 1.00 76.57 385 GLY D CA 1
ATOM 10778 C C . GLY D 1 178 ? 56.234 -3.796 298.252 1.00 62.37 385 GLY D C 1
ATOM 10779 O O . GLY D 1 178 ? 55.124 -3.987 297.750 1.00 60.36 385 GLY D O 1
ATOM 10780 N N . TYR D 1 179 ? 56.534 -4.102 299.515 1.00 53.50 386 TYR D N 1
ATOM 10781 C CA . TYR D 1 179 ? 55.582 -4.732 300.416 1.00 53.53 386 TYR D CA 1
ATOM 10782 C C . TYR D 1 179 ? 55.593 -4.046 301.776 1.00 71.35 386 TYR D C 1
ATOM 10783 O O . TYR D 1 179 ? 56.633 -3.575 302.251 1.00 62.69 386 TYR D O 1
ATOM 10792 N N . ASN D 1 180 ? 54.416 -4.010 302.397 1.00 76.21 387 ASN D N 1
ATOM 10793 C CA . ASN D 1 180 ? 54.232 -3.600 303.786 1.00 63.72 387 ASN D CA 1
ATOM 10794 C C . ASN D 1 180 ? 54.000 -4.864 304.605 1.00 75.96 387 ASN D C 1
ATOM 10795 O O . ASN D 1 180 ? 52.962 -5.517 304.459 1.00 98.03 387 ASN D O 1
ATOM 10800 N N . VAL D 1 181 ? 54.952 -5.211 305.468 1.00 59.38 388 VAL D N 1
ATOM 10801 C CA . VAL D 1 181 ? 54.874 -6.437 306.257 1.00 65.52 388 VAL D CA 1
ATOM 10802 C C . VAL D 1 181 ? 54.774 -6.069 307.731 1.00 78.33 388 VAL D C 1
ATOM 10803 O O . VAL D 1 181 ? 55.567 -5.264 308.233 1.00 81.48 388 VAL D O 1
ATOM 10807 N N . THR D 1 182 ? 53.801 -6.661 308.424 1.00 75.71 389 THR D N 1
ATOM 10808 C CA . THR D 1 182 ? 53.521 -6.347 309.821 1.00 68.56 389 THR D CA 1
ATOM 10809 C C . THR D 1 182 ? 53.669 -7.603 310.671 1.00 64.33 389 THR D C 1
ATOM 10810 O O . THR D 1 182 ? 52.922 -8.573 310.492 1.00 58.02 389 THR D O 1
ATOM 10814 N N . ILE D 1 183 ? 54.617 -7.570 311.602 1.00 51.89 390 ILE D N 1
ATOM 10815 C CA . ILE D 1 183 ? 54.927 -8.703 312.468 1.00 51.74 390 ILE D CA 1
ATOM 10816 C C . ILE D 1 183 ? 54.157 -8.560 313.774 1.00 62.91 390 ILE D C 1
ATOM 10817 O O . ILE D 1 183 ? 54.217 -7.513 314.429 1.00 79.18 390 ILE D O 1
ATOM 10822 N N . THR D 1 184 ? 53.446 -9.617 314.163 1.00 48.59 391 THR D N 1
ATOM 10823 C CA . THR D 1 184 ? 52.669 -9.633 315.397 1.00 49.26 391 THR D CA 1
ATOM 10824 C C . THR D 1 184 ? 53.223 -10.703 316.328 1.00 60.20 391 THR D C 1
ATOM 10825 O O . THR D 1 184 ? 53.430 -11.848 315.913 1.00 61.90 391 THR D O 1
ATOM 10829 N N . ALA D 1 185 ? 53.465 -10.328 317.581 1.00 67.95 392 ALA D N 1
ATOM 10830 C CA . ALA D 1 185 ? 53.982 -11.234 318.598 1.00 65.06 392 ALA D CA 1
ATOM 10831 C C . ALA D 1 185 ? 52.930 -11.421 319.682 1.00 63.54 392 ALA D C 1
ATOM 10832 O O . ALA D 1 185 ? 52.395 -10.438 320.207 1.00 63.81 392 ALA D O 1
ATOM 10834 N N . THR D 1 186 ? 52.644 -12.679 320.014 1.00 59.30 393 THR D N 1
ATOM 10835 C CA . THR D 1 186 ? 51.597 -13.030 320.965 1.00 65.12 393 THR D CA 1
ATOM 10836 C C . THR D 1 186 ? 52.131 -14.061 321.949 1.00 69.09 393 THR D C 1
ATOM 10837 O O . THR D 1 186 ? 52.646 -15.103 321.539 1.00 68.96 393 THR D O 1
ATOM 10841 N N . ASP D 1 187 ? 52.002 -13.776 323.242 1.00 62.09 394 ASP D N 1
ATOM 10842 C CA . ASP D 1 187 ? 52.400 -14.728 324.269 1.00 48.16 394 ASP D CA 1
ATOM 10843 C C . ASP D 1 187 ? 51.287 -15.736 324.528 1.00 56.87 394 ASP D C 1
ATOM 10844 O O . ASP D 1 187 ? 50.108 -15.464 324.295 1.00 72.86 394 ASP D O 1
ATOM 10849 N N . ARG D 1 188 ? 51.666 -16.914 325.008 1.00 59.60 395 ARG D N 1
ATOM 10850 C CA . ARG D 1 188 ? 50.665 -17.936 325.319 1.00 77.14 395 ARG D CA 1
ATOM 10851 C C . ARG D 1 188 ? 50.284 -17.895 326.798 1.00 84.24 395 ARG D C 1
ATOM 10852 O O . ARG D 1 188 ? 50.295 -18.896 327.517 1.00 81.64 395 ARG D O 1
ATOM 10860 N N . GLY D 1 189 ? 49.962 -16.683 327.261 1.00 81.73 396 GLY D N 1
ATOM 10861 C CA . GLY D 1 189 ? 49.359 -16.499 328.561 1.00 85.62 396 GLY D CA 1
ATOM 10862 C C . GLY D 1 189 ? 47.841 -16.457 328.472 1.00 87.85 396 GLY D C 1
ATOM 10863 O O . GLY D 1 189 ? 47.258 -16.290 327.403 1.00 97.68 396 GLY D O 1
ATOM 10864 N N . LYS D 1 190 ? 47.197 -16.629 329.622 1.00 80.23 397 LYS D N 1
ATOM 10865 C CA . LYS D 1 190 ? 45.736 -16.581 329.706 1.00 82.85 397 LYS D CA 1
ATOM 10866 C C . LYS D 1 190 ? 45.326 -15.498 330.693 1.00 96.96 397 LYS D C 1
ATOM 10867 O O . LYS D 1 190 ? 45.390 -15.715 331.916 1.00 98.17 397 LYS D O 1
ATOM 10869 N N . PRO D 1 191 ? 44.887 -14.316 330.224 1.00 92.60 398 PRO D N 1
ATOM 10870 C CA . PRO D 1 191 ? 44.712 -13.939 328.817 1.00 91.35 398 PRO D CA 1
ATOM 10871 C C . PRO D 1 191 ? 46.020 -13.571 328.123 1.00 93.31 398 PRO D C 1
ATOM 10872 O O . PRO D 1 191 ? 46.970 -13.167 328.792 1.00 113.78 398 PRO D O 1
ATOM 10876 N N . PRO D 1 192 ? 46.066 -13.712 326.801 1.00 74.82 399 PRO D N 1
ATOM 10877 C CA . PRO D 1 192 ? 47.282 -13.387 326.053 1.00 64.83 399 PRO D CA 1
ATOM 10878 C C . PRO D 1 192 ? 47.372 -11.908 325.698 1.00 61.92 399 PRO D C 1
ATOM 10879 O O . PRO D 1 192 ? 46.383 -11.174 325.690 1.00 62.45 399 PRO D O 1
ATOM 10883 N N . LEU D 1 193 ? 48.599 -11.482 325.403 1.00 63.59 400 LEU D N 1
ATOM 10884 C CA . LEU D 1 193 ? 48.884 -10.119 324.979 1.00 76.70 400 LEU D CA 1
ATOM 10885 C C . LEU D 1 193 ? 49.735 -10.151 323.720 1.00 78.31 400 LEU D C 1
ATOM 10886 O O . LEU D 1 193 ? 50.585 -11.032 323.557 1.00 82.45 400 LEU D O 1
ATOM 10891 N N . SER D 1 194 ? 49.511 -9.187 322.832 1.00 73.32 401 SER D N 1
ATOM 10892 C CA . SER D 1 194 ? 50.216 -9.148 321.562 1.00 65.63 401 SER D CA 1
ATOM 10893 C C . SER D 1 194 ? 50.669 -7.726 321.272 1.00 69.81 401 SER D C 1
ATOM 10894 O O . SER D 1 194 ? 50.111 -6.754 321.789 1.00 71.00 401 SER D O 1
ATOM 10897 N N . SER D 1 195 ? 51.702 -7.619 320.440 1.00 67.39 402 SER D N 1
ATOM 10898 C CA . SER D 1 195 ? 52.213 -6.334 319.986 1.00 75.20 402 SER D CA 1
ATOM 10899 C C . SER D 1 195 ? 52.786 -6.521 318.590 1.00 73.31 402 SER D C 1
ATOM 10900 O O . SER D 1 195 ? 53.409 -7.546 318.305 1.00 78.60 402 SER D O 1
ATOM 10903 N N . SER D 1 196 ? 52.573 -5.531 317.727 1.00 70.56 403 SER D N 1
ATOM 10904 C CA . SER D 1 196 ? 52.901 -5.648 316.313 1.00 65.43 403 SER D CA 1
ATOM 10905 C C . SER D 1 196 ? 53.706 -4.443 315.852 1.00 67.43 403 SER D C 1
ATOM 10906 O O . SER D 1 196 ? 53.451 -3.314 316.279 1.00 85.79 403 SER D O 1
ATOM 10909 N N . THR D 1 197 ? 54.669 -4.693 314.967 1.00 60.43 404 THR D N 1
ATOM 10910 C CA . THR D 1 197 ? 55.485 -3.650 314.364 1.00 67.34 404 THR D CA 1
ATOM 10911 C C . THR D 1 197 ? 55.475 -3.828 312.854 1.00 79.43 404 THR D C 1
ATOM 10912 O O . THR D 1 197 ? 55.568 -4.952 312.354 1.00 92.05 404 THR D O 1
ATOM 10916 N N . THR D 1 198 ? 55.362 -2.720 312.131 1.00 77.94 405 THR D N 1
ATOM 10917 C CA . THR D 1 198 ? 55.297 -2.737 310.678 1.00 64.59 405 THR D CA 1
ATOM 10918 C C . THR D 1 198 ? 56.619 -2.261 310.088 1.00 51.40 405 THR D C 1
ATOM 10919 O O . THR D 1 198 ? 57.216 -1.296 310.575 1.00 62.91 405 THR D O 1
ATOM 10923 N N . ILE D 1 199 ? 57.083 -2.955 309.046 1.00 38.51 406 ILE D N 1
ATOM 10924 C CA . ILE D 1 199 ? 58.233 -2.525 308.262 1.00 56.14 406 ILE D CA 1
ATOM 10925 C C . ILE D 1 199 ? 57.863 -2.532 306.786 1.00 68.84 406 ILE D C 1
ATOM 10926 O O . ILE D 1 199 ? 56.998 -3.296 306.340 1.00 73.54 406 ILE D O 1
ATOM 10931 N N . THR D 1 200 ? 58.541 -1.674 306.026 1.00 70.63 407 THR D N 1
ATOM 10932 C CA . THR D 1 200 ? 58.297 -1.494 304.602 1.00 74.09 407 THR D CA 1
ATOM 10933 C C . THR D 1 200 ? 59.547 -1.880 303.828 1.00 61.05 407 THR D C 1
ATOM 10934 O O . THR D 1 200 ? 60.653 -1.440 304.164 1.00 39.35 407 THR D O 1
ATOM 10938 N N . LEU D 1 201 ? 59.369 -2.698 302.793 1.00 70.78 408 LEU D N 1
ATOM 10939 C CA . LEU D 1 201 ? 60.476 -3.203 301.993 1.00 60.48 408 LEU D CA 1
ATOM 10940 C C . LEU D 1 201 ? 60.262 -2.844 300.534 1.00 63.54 408 LEU D C 1
ATOM 10941 O O . LEU D 1 201 ? 59.170 -3.042 299.995 1.00 65.53 408 LEU D O 1
ATOM 10946 N N . ASN D 1 202 ? 61.309 -2.331 299.897 1.00 52.86 409 ASN D N 1
ATOM 10947 C CA . ASN D 1 202 ? 61.269 -1.954 298.493 1.00 62.37 409 ASN D CA 1
ATOM 10948 C C . ASN D 1 202 ? 62.205 -2.861 297.705 1.00 65.29 409 ASN D C 1
ATOM 10949 O O . ASN D 1 202 ? 63.368 -3.044 298.085 1.00 56.65 409 ASN D O 1
ATOM 10954 N N . VAL D 1 203 ? 61.692 -3.432 296.617 1.00 57.13 410 VAL D N 1
ATOM 10955 C CA . VAL D 1 203 ? 62.469 -4.346 295.787 1.00 55.20 410 VAL D CA 1
ATOM 10956 C C . VAL D 1 203 ? 63.290 -3.540 294.791 1.00 48.61 410 VAL D C 1
ATOM 10957 O O . VAL D 1 203 ? 62.765 -2.653 294.108 1.00 50.34 410 VAL D O 1
ATOM 10961 N N . ALA D 1 204 ? 64.578 -3.853 294.699 1.00 47.48 411 ALA D N 1
ATOM 10962 C CA . ALA D 1 204 ? 65.452 -3.176 293.756 1.00 50.74 411 ALA D CA 1
ATOM 10963 C C . ALA D 1 204 ? 65.289 -3.764 292.362 1.00 67.58 411 ALA D C 1
ATOM 10964 O O . ALA D 1 204 ? 64.964 -4.943 292.194 1.00 85.46 411 ALA D O 1
ATOM 10966 N N . ASP D 1 205 ? 65.521 -2.929 291.357 1.00 75.89 412 ASP D N 1
ATOM 10967 C CA . ASP D 1 205 ? 65.339 -3.322 289.968 1.00 79.06 412 ASP D CA 1
ATOM 10968 C C . ASP D 1 205 ? 66.670 -3.738 289.362 1.00 85.08 412 ASP D C 1
ATOM 10969 O O . ASP D 1 205 ? 67.670 -3.024 289.493 1.00 94.65 412 ASP D O 1
ATOM 10974 N N . VAL D 1 206 ? 66.675 -4.889 288.702 1.00 80.43 413 VAL D N 1
ATOM 10975 C CA . VAL D 1 206 ? 67.803 -5.325 287.896 1.00 80.78 413 VAL D CA 1
ATOM 10976 C C . VAL D 1 206 ? 67.315 -5.469 286.461 1.00 82.78 413 VAL D C 1
ATOM 10977 O O . VAL D 1 206 ? 66.130 -5.710 286.209 1.00 75.37 413 VAL D O 1
ATOM 10981 N N . ASN D 1 207 ? 68.234 -5.284 285.514 1.00 86.46 414 ASN D N 1
ATOM 10982 C CA . ASN D 1 207 ? 67.899 -5.333 284.092 1.00 83.68 414 ASN D CA 1
ATOM 10983 C C . ASN D 1 207 ? 67.684 -6.791 283.690 1.00 74.73 414 ASN D C 1
ATOM 10984 O O . ASN D 1 207 ? 68.529 -7.434 283.062 1.00 67.24 414 ASN D O 1
ATOM 10989 N N . ASP D 1 208 ? 66.523 -7.323 284.070 1.00 72.91 415 ASP D N 1
ATOM 10990 C CA . ASP D 1 208 ? 66.144 -8.692 283.744 1.00 79.43 415 ASP D CA 1
ATOM 10991 C C . ASP D 1 208 ? 65.142 -8.770 282.603 1.00 90.58 415 ASP D C 1
ATOM 10992 O O . ASP D 1 208 ? 64.671 -9.865 282.282 1.00 89.55 415 ASP D O 1
ATOM 10997 N N . ASN D 1 209 ? 64.807 -7.640 281.985 1.00 64.63 416 ASN D N 1
ATOM 10998 C CA . ASN D 1 209 ? 63.877 -7.593 280.865 1.00 69.93 416 ASN D CA 1
ATOM 10999 C C . ASN D 1 209 ? 64.567 -6.933 279.682 1.00 73.90 416 ASN D C 1
ATOM 11000 O O . ASN D 1 209 ? 65.069 -5.810 279.799 1.00 77.56 416 ASN D O 1
ATOM 11005 N N . ALA D 1 210 ? 64.600 -7.631 278.554 1.00 67.77 417 ALA D N 1
ATOM 11006 C CA . ALA D 1 210 ? 65.054 -6.992 277.333 1.00 69.70 417 ALA D CA 1
ATOM 11007 C C . ALA D 1 210 ? 63.875 -6.337 276.623 1.00 70.98 417 ALA D C 1
ATOM 11008 O O . ALA D 1 210 ? 62.733 -6.789 276.763 1.00 81.29 417 ALA D O 1
ATOM 11010 N N . PRO D 1 211 ? 64.110 -5.263 275.868 1.00 60.32 418 PRO D N 1
ATOM 11011 C CA . PRO D 1 211 ? 63.001 -4.615 275.160 1.00 53.35 418 PRO D CA 1
ATOM 11012 C C . PRO D 1 211 ? 62.364 -5.560 274.154 1.00 68.44 418 PRO D C 1
ATOM 11013 O O . PRO D 1 211 ? 63.029 -6.404 273.549 1.00 85.97 418 PRO D O 1
ATOM 11017 N N . VAL D 1 212 ? 61.053 -5.417 273.988 1.00 59.05 419 VAL D N 1
ATOM 11018 C CA . VAL D 1 212 ? 60.295 -6.180 273.006 1.00 69.14 419 VAL D CA 1
ATOM 11019 C C . VAL D 1 212 ? 59.667 -5.198 272.027 1.00 71.42 419 VAL D C 1
ATOM 11020 O O . VAL D 1 212 ? 59.078 -4.190 272.439 1.00 60.10 419 VAL D O 1
ATOM 11024 N N . PHE D 1 213 ? 59.817 -5.480 270.734 1.00 70.49 420 PHE D N 1
ATOM 11025 C CA . PHE D 1 213 ? 59.213 -4.647 269.710 1.00 63.77 420 PHE D CA 1
ATOM 11026 C C . PHE D 1 213 ? 57.717 -4.901 269.631 1.00 54.05 420 PHE D C 1
ATOM 11027 O O . PHE D 1 213 ? 57.239 -6.018 269.842 1.00 54.24 420 PHE D O 1
ATOM 11035 N N . GLN D 1 214 ? 56.978 -3.839 269.314 1.00 54.09 421 GLN D N 1
ATOM 11036 C CA . GLN D 1 214 ? 55.524 -3.930 269.288 1.00 54.30 421 GLN D CA 1
ATOM 11037 C C . GLN D 1 214 ? 55.041 -4.969 268.280 1.00 76.65 421 GLN D C 1
ATOM 11038 O O . GLN D 1 214 ? 53.991 -5.588 268.486 1.00 65.06 421 GLN D O 1
ATOM 11044 N N . GLN D 1 215 ? 55.797 -5.190 267.204 1.00 76.75 422 GLN D N 1
ATOM 11045 C CA . GLN D 1 215 ? 55.416 -6.127 266.156 1.00 77.89 422 GLN D CA 1
ATOM 11046 C C . GLN D 1 215 ? 56.582 -7.044 265.814 1.00 87.43 422 GLN D C 1
ATOM 11047 O O . GLN D 1 215 ? 57.751 -6.662 265.920 1.00 76.56 422 GLN D O 1
ATOM 11053 N N . GLN D 1 216 ? 56.242 -8.266 265.390 1.00 99.33 423 GLN D N 1
ATOM 11054 C CA . GLN D 1 216 ? 57.260 -9.249 265.029 1.00 94.98 423 GLN D CA 1
ATOM 11055 C C . GLN D 1 216 ? 58.034 -8.811 263.793 1.00 95.30 423 GLN D C 1
ATOM 11056 O O . GLN D 1 216 ? 59.250 -9.017 263.705 1.00 97.52 423 GLN D O 1
ATOM 11062 N N . ALA D 1 217 ? 57.342 -8.216 262.824 1.00 99.61 424 ALA D N 1
ATOM 11063 C CA . ALA D 1 217 ? 57.956 -7.714 261.606 1.00 92.08 424 ALA D CA 1
ATOM 11064 C C . ALA D 1 217 ? 57.270 -6.416 261.208 1.00 84.17 424 ALA D C 1
ATOM 11065 O O . ALA D 1 217 ? 56.090 -6.206 261.500 1.00 75.60 424 ALA D O 1
ATOM 11067 N N . TYR D 1 218 ? 58.017 -5.549 260.533 1.00 89.48 425 TYR D N 1
ATOM 11068 C CA . TYR D 1 218 ? 57.504 -4.267 260.073 1.00 94.75 425 TYR D CA 1
ATOM 11069 C C . TYR D 1 218 ? 57.559 -4.192 258.553 1.00 106.47 425 TYR D C 1
ATOM 11070 O O . TYR D 1 218 ? 58.553 -4.590 257.936 1.00 115.78 425 TYR D O 1
ATOM 11079 N N . LEU D 1 219 ? 56.486 -3.676 257.957 1.00 93.61 426 LEU D N 1
ATOM 11080 C CA . LEU D 1 219 ? 56.382 -3.505 256.514 1.00 77.34 426 LEU D CA 1
ATOM 11081 C C . LEU D 1 219 ? 55.695 -2.178 256.241 1.00 69.17 426 LEU D C 1
ATOM 11082 O O . LEU D 1 219 ? 54.590 -1.937 256.736 1.00 78.48 426 LEU D O 1
ATOM 11087 N N . ILE D 1 220 ? 56.342 -1.324 255.454 1.00 69.57 427 ILE D N 1
ATOM 11088 C CA . ILE D 1 220 ? 55.833 0.011 255.172 1.00 74.87 427 ILE D CA 1
ATOM 11089 C C . ILE D 1 220 ? 55.892 0.262 253.671 1.00 101.61 427 ILE D C 1
ATOM 11090 O O . ILE D 1 220 ? 56.858 -0.121 253.001 1.00 104.38 427 ILE D O 1
ATOM 11095 N N . ASN D 1 221 ? 54.845 0.892 253.144 1.00 106.18 428 ASN D N 1
ATOM 11096 C CA . ASN D 1 221 ? 54.757 1.259 251.738 1.00 103.08 428 ASN D CA 1
ATOM 11097 C C . ASN D 1 221 ? 54.776 2.776 251.616 1.00 94.00 428 ASN D C 1
ATOM 11098 O O . ASN D 1 221 ? 53.996 3.465 252.282 1.00 92.98 428 ASN D O 1
ATOM 11103 N N . VAL D 1 222 ? 55.664 3.290 250.770 1.00 89.14 429 VAL D N 1
ATOM 11104 C CA . VAL D 1 222 ? 55.779 4.724 250.533 1.00 86.87 429 VAL D CA 1
ATOM 11105 C C . VAL D 1 222 ? 55.938 4.962 249.038 1.00 89.09 429 VAL D C 1
ATOM 11106 O O . VAL D 1 222 ? 56.697 4.260 248.362 1.00 97.72 429 VAL D O 1
ATOM 11110 N N . ALA D 1 223 ? 55.207 5.947 248.522 1.00 88.82 430 ALA D N 1
ATOM 11111 C CA . ALA D 1 223 ? 55.276 6.270 247.107 1.00 89.90 430 ALA D CA 1
ATOM 11112 C C . ALA D 1 223 ? 56.625 6.894 246.760 1.00 97.42 430 ALA D C 1
ATOM 11113 O O . ALA D 1 223 ? 57.318 7.465 247.608 1.00 109.60 430 ALA D O 1
ATOM 11115 N N . GLU D 1 224 ? 56.993 6.779 245.488 1.00 84.12 431 GLU D N 1
ATOM 11116 C CA . GLU D 1 224 ? 58.260 7.317 245.028 1.00 96.52 431 GLU D CA 1
ATOM 11117 C C . GLU D 1 224 ? 58.187 8.839 244.925 1.00 92.08 431 GLU D C 1
ATOM 11118 O O . GLU D 1 224 ? 57.116 9.448 245.006 1.00 84.88 431 GLU D O 1
ATOM 11124 N N . ASN D 1 225 ? 59.359 9.452 244.748 1.00 108.16 432 ASN D N 1
ATOM 11125 C CA . ASN D 1 225 ? 59.493 10.906 244.627 1.00 116.15 432 ASN D CA 1
ATOM 11126 C C . ASN D 1 225 ? 58.815 11.626 245.790 1.00 124.15 432 ASN D C 1
ATOM 11127 O O . ASN D 1 225 ? 58.190 12.676 245.625 1.00 116.09 432 ASN D O 1
ATOM 11132 N N . ASN D 1 226 ? 58.943 11.049 246.982 1.00 124.82 433 ASN D N 1
ATOM 11133 C CA . ASN D 1 226 ? 58.397 11.654 248.185 1.00 121.49 433 ASN D CA 1
ATOM 11134 C C . ASN D 1 226 ? 59.253 12.844 248.607 1.00 124.97 433 ASN D C 1
ATOM 11135 O O . ASN D 1 226 ? 60.279 13.162 247.998 1.00 141.10 433 ASN D O 1
ATOM 11140 N N . GLN D 1 227 ? 58.835 13.496 249.674 1.00 108.56 434 GLN D N 1
ATOM 11141 C CA . GLN D 1 227 ? 59.633 14.587 250.209 1.00 100.19 434 GLN D CA 1
ATOM 11142 C C . GLN D 1 227 ? 60.758 14.019 251.069 1.00 99.73 434 GLN D C 1
ATOM 11143 O O . GLN D 1 227 ? 60.506 13.155 251.913 1.00 111.63 434 GLN D O 1
ATOM 11149 N N . PRO D 1 228 ? 61.998 14.460 250.874 1.00 90.25 435 PRO D N 1
ATOM 11150 C CA . PRO D 1 228 ? 63.104 13.916 251.666 1.00 95.14 435 PRO D CA 1
ATOM 11151 C C . PRO D 1 228 ? 63.080 14.420 253.100 1.00 99.20 435 PRO D C 1
ATOM 11152 O O . PRO D 1 228 ? 62.540 15.486 253.409 1.00 95.78 435 PRO D O 1
ATOM 11156 N N . GLY D 1 229 ? 63.680 13.626 253.983 1.00 93.09 436 GLY D N 1
ATOM 11157 C CA . GLY D 1 229 ? 63.742 13.971 255.390 1.00 94.56 436 GLY D CA 1
ATOM 11158 C C . GLY D 1 229 ? 62.409 13.954 256.102 1.00 97.26 436 GLY D C 1
ATOM 11159 O O . GLY D 1 229 ? 62.220 14.708 257.062 1.00 111.40 436 GLY D O 1
ATOM 11160 N N . THR D 1 230 ? 61.477 13.110 255.666 1.00 78.30 437 THR D N 1
ATOM 11161 C CA . THR D 1 230 ? 60.145 13.060 256.247 1.00 80.93 437 THR D CA 1
ATOM 11162 C C . THR D 1 230 ? 59.872 11.686 256.842 1.00 77.58 437 THR D C 1
ATOM 11163 O O . THR D 1 230 ? 60.497 10.687 256.477 1.00 71.73 437 THR D O 1
ATOM 11167 N N . SER D 1 231 ? 58.914 11.657 257.764 1.00 75.64 438 SER D N 1
ATOM 11168 C CA . SER D 1 231 ? 58.521 10.417 258.417 1.00 84.86 438 SER D CA 1
ATOM 11169 C C . SER D 1 231 ? 57.808 9.497 257.434 1.00 94.02 438 SER D C 1
ATOM 11170 O O . SER D 1 231 ? 56.908 9.926 256.705 1.00 102.56 438 SER D O 1
ATOM 11173 N N . ILE D 1 232 ? 58.211 8.228 257.416 1.00 87.32 439 ILE D N 1
ATOM 11174 C CA . ILE D 1 232 ? 57.574 7.216 256.589 1.00 67.33 439 ILE D CA 1
ATOM 11175 C C . ILE D 1 232 ? 56.824 6.191 257.433 1.00 65.85 439 ILE D C 1
ATOM 11176 O O . ILE D 1 232 ? 55.757 5.720 257.033 1.00 65.97 439 ILE D O 1
ATOM 11181 N N . THR D 1 233 ? 57.365 5.832 258.596 1.00 74.38 440 THR D N 1
ATOM 11182 C CA . THR D 1 233 ? 56.650 5.039 259.590 1.00 72.60 440 THR D CA 1
ATOM 11183 C C . THR D 1 233 ? 57.402 5.147 260.912 1.00 74.43 440 THR D C 1
ATOM 11184 O O . THR D 1 233 ? 58.394 5.873 261.031 1.00 68.40 440 THR D O 1
ATOM 11188 N N . GLN D 1 234 ? 56.915 4.417 261.912 1.00 81.55 441 GLN D N 1
ATOM 11189 C CA . GLN D 1 234 ? 57.422 4.547 263.270 1.00 82.64 441 GLN D CA 1
ATOM 11190 C C . GLN D 1 234 ? 57.387 3.190 263.957 1.00 75.19 441 GLN D C 1
ATOM 11191 O O . GLN D 1 234 ? 56.427 2.432 263.797 1.00 87.74 441 GLN D O 1
ATOM 11197 N N . VAL D 1 235 ? 58.441 2.890 264.718 1.00 57.99 442 VAL D N 1
ATOM 11198 C CA . VAL D 1 235 ? 58.512 1.675 265.519 1.00 60.77 442 VAL D CA 1
ATOM 11199 C C . VAL D 1 235 ? 58.614 2.064 266.989 1.00 84.10 442 VAL D C 1
ATOM 11200 O O . VAL D 1 235 ? 59.020 3.175 267.339 1.00 99.80 442 VAL D O 1
ATOM 11204 N N . LYS D 1 236 ? 58.237 1.124 267.855 1.00 94.72 443 LYS D N 1
ATOM 11205 C CA . LYS D 1 236 ? 58.261 1.349 269.294 1.00 82.91 443 LYS D CA 1
ATOM 11206 C C . LYS D 1 236 ? 58.568 0.041 270.009 1.00 77.59 443 LYS D C 1
ATOM 11207 O O . LYS D 1 236 ? 58.109 -1.026 269.591 1.00 74.36 443 LYS D O 1
ATOM 11209 N N . ALA D 1 237 ? 59.340 0.135 271.091 1.00 73.95 444 ALA D N 1
ATOM 11210 C CA . ALA D 1 237 ? 59.715 -1.016 271.900 1.00 77.21 444 ALA D CA 1
ATOM 11211 C C . ALA D 1 237 ? 59.369 -0.749 273.356 1.00 81.22 444 ALA D C 1
ATOM 11212 O O . ALA D 1 237 ? 59.621 0.344 273.871 1.00 91.01 444 ALA D O 1
ATOM 11214 N N . TRP D 1 238 ? 58.796 -1.748 274.019 1.00 79.47 445 TRP D N 1
ATOM 11215 C CA . TRP D 1 238 ? 58.382 -1.621 275.409 1.00 85.84 445 TRP D CA 1
ATOM 11216 C C . TRP D 1 238 ? 59.418 -2.247 276.333 1.00 75.85 445 TRP D C 1
ATOM 11217 O O . TRP D 1 238 ? 60.012 -3.280 276.011 1.00 80.81 445 TRP D O 1
ATOM 11228 N N . ASP D 1 239 ? 59.635 -1.608 277.480 1.00 61.39 446 ASP D N 1
ATOM 11229 C CA . ASP D 1 239 ? 60.536 -2.137 278.496 1.00 74.48 446 ASP D CA 1
ATOM 11230 C C . ASP D 1 239 ? 59.939 -1.898 279.877 1.00 92.30 446 ASP D C 1
ATOM 11231 O O . ASP D 1 239 ? 59.905 -0.754 280.352 1.00 96.69 446 ASP D O 1
ATOM 11236 N N . PRO D 1 240 ? 59.457 -2.946 280.553 1.00 82.27 447 PRO D N 1
ATOM 11237 C CA . PRO D 1 240 ? 58.874 -2.757 281.891 1.00 69.86 447 PRO D CA 1
ATOM 11238 C C . PRO D 1 240 ? 59.893 -2.415 282.966 1.00 62.56 447 PRO D C 1
ATOM 11239 O O . PRO D 1 240 ? 59.487 -2.125 284.099 1.00 58.62 447 PRO D O 1
ATOM 11243 N N . ASP D 1 241 ? 61.188 -2.445 282.661 1.00 57.43 448 ASP D N 1
ATOM 11244 C CA . ASP D 1 241 ? 62.190 -2.032 283.631 1.00 54.60 448 ASP D CA 1
ATOM 11245 C C . ASP D 1 241 ? 62.083 -0.533 283.896 1.00 61.30 448 ASP D C 1
ATOM 11246 O O . ASP D 1 241 ? 61.442 0.217 283.154 1.00 71.96 448 ASP D O 1
ATOM 11251 N N . VAL D 1 242 ? 62.724 -0.098 284.975 1.00 52.18 449 VAL D N 1
ATOM 11252 C CA . VAL D 1 242 ? 62.650 1.289 285.408 1.00 65.75 449 VAL D CA 1
ATOM 11253 C C . VAL D 1 242 ? 64.047 1.893 285.363 1.00 70.99 449 VAL D C 1
ATOM 11254 O O . VAL D 1 242 ? 65.056 1.192 285.496 1.00 59.67 449 VAL D O 1
ATOM 11258 N N . GLY D 1 243 ? 64.098 3.206 285.145 1.00 75.72 450 GLY D N 1
ATOM 11259 C CA . GLY D 1 243 ? 65.364 3.912 285.150 1.00 79.66 450 GLY D CA 1
ATOM 11260 C C . GLY D 1 243 ? 66.171 3.670 283.885 1.00 68.81 450 GLY D C 1
ATOM 11261 O O . GLY D 1 243 ? 65.629 3.475 282.794 1.00 59.91 450 GLY D O 1
ATOM 11262 N N . SER D 1 244 ? 67.497 3.684 284.047 1.00 70.40 451 SER D N 1
ATOM 11263 C CA . SER D 1 244 ? 68.390 3.476 282.911 1.00 69.69 451 SER D CA 1
ATOM 11264 C C . SER D 1 244 ? 68.161 2.120 282.259 1.00 58.90 451 SER D C 1
ATOM 11265 O O . SER D 1 244 ? 68.413 1.958 281.059 1.00 61.81 451 SER D O 1
ATOM 11268 N N . ASN D 1 245 ? 67.683 1.139 283.026 1.00 65.18 452 ASN D N 1
ATOM 11269 C CA . ASN D 1 245 ? 67.399 -0.189 282.499 1.00 73.87 452 ASN D CA 1
ATOM 11270 C C . ASN D 1 245 ? 66.118 -0.246 281.675 1.00 58.85 452 ASN D C 1
ATOM 11271 O O . ASN D 1 245 ? 65.823 -1.299 281.099 1.00 60.39 452 ASN D O 1
ATOM 11276 N N . GLY D 1 246 ? 65.354 0.842 281.599 1.00 57.79 453 GLY D N 1
ATOM 11277 C CA . GLY D 1 246 ? 64.132 0.848 280.814 1.00 63.56 453 GLY D CA 1
ATOM 11278 C C . GLY D 1 246 ? 64.103 1.911 279.734 1.00 74.12 453 GLY D C 1
ATOM 11279 O O . GLY D 1 246 ? 63.033 2.279 279.239 1.00 76.25 453 GLY D O 1
ATOM 11280 N N . LEU D 1 247 ? 65.280 2.405 279.355 1.00 77.70 454 LEU D N 1
ATOM 11281 C CA . LEU D 1 247 ? 65.416 3.479 278.376 1.00 65.96 454 LEU D CA 1
ATOM 11282 C C . LEU D 1 247 ? 65.744 2.868 277.017 1.00 71.09 454 LEU D C 1
ATOM 11283 O O . LEU D 1 247 ? 66.854 2.365 276.807 1.00 71.33 454 LEU D O 1
ATOM 11288 N N . VAL D 1 248 ? 64.787 2.930 276.090 1.00 59.84 455 VAL D N 1
ATOM 11289 C CA . VAL D 1 248 ? 64.908 2.290 274.784 1.00 63.30 455 VAL D CA 1
ATOM 11290 C C . VAL D 1 248 ? 65.647 3.210 273.818 1.00 63.73 455 VAL D C 1
ATOM 11291 O O . VAL D 1 248 ? 65.391 4.420 273.766 1.00 69.05 455 VAL D O 1
ATOM 11295 N N . SER D 1 249 ? 66.569 2.633 273.045 1.00 63.34 456 SER D N 1
ATOM 11296 C CA . SER D 1 249 ? 67.321 3.357 272.026 1.00 77.62 456 SER D CA 1
ATOM 11297 C C . SER D 1 249 ? 67.310 2.559 270.731 1.00 97.50 456 SER D C 1
ATOM 11298 O O . SER D 1 249 ? 67.677 1.380 270.722 1.00 113.30 456 SER D O 1
ATOM 11301 N N . TYR D 1 250 ? 66.905 3.208 269.643 1.00 89.70 457 TYR D N 1
ATOM 11302 C CA . TYR D 1 250 ? 66.752 2.564 268.346 1.00 58.35 457 TYR D CA 1
ATOM 11303 C C . TYR D 1 250 ? 67.904 2.947 267.426 1.00 70.20 457 TYR D C 1
ATOM 11304 O O . TYR D 1 250 ? 68.378 4.086 267.449 1.00 66.52 457 TYR D O 1
ATOM 11313 N N . SER D 1 251 ? 68.341 1.995 266.606 1.00 68.90 458 SER D N 1
ATOM 11314 C CA . SER D 1 251 ? 69.451 2.241 265.697 1.00 76.92 458 SER D CA 1
ATOM 11315 C C . SER D 1 251 ? 69.360 1.283 264.520 1.00 89.00 458 SER D C 1
ATOM 11316 O O . SER D 1 251 ? 68.737 0.221 264.603 1.00 93.46 458 SER D O 1
ATOM 11319 N N . ILE D 1 252 ? 70.000 1.676 263.422 1.00 95.11 459 ILE D N 1
ATOM 11320 C CA . ILE D 1 252 ? 70.070 0.873 262.207 1.00 82.40 459 ILE D CA 1
ATOM 11321 C C . ILE D 1 252 ? 71.406 0.148 262.192 1.00 78.13 459 ILE D C 1
ATOM 11322 O O . ILE D 1 252 ? 72.467 0.785 262.154 1.00 71.87 459 ILE D O 1
ATOM 11327 N N . ILE D 1 253 ? 71.362 -1.182 262.197 1.00 83.08 460 ILE D N 1
ATOM 11328 C CA . ILE D 1 253 ? 72.581 -1.970 262.334 1.00 90.22 460 ILE D CA 1
ATOM 11329 C C . ILE D 1 253 ? 73.016 -2.561 261.000 1.00 88.44 460 ILE D C 1
ATOM 11330 O O . ILE D 1 253 ? 74.217 -2.688 260.735 1.00 79.06 460 ILE D O 1
ATOM 11335 N N . ALA D 1 254 ? 72.059 -2.930 260.152 1.00 105.23 461 ALA D N 1
ATOM 11336 C CA . ALA D 1 254 ? 72.419 -3.519 258.871 1.00 119.56 461 ALA D CA 1
ATOM 11337 C C . ALA D 1 254 ? 71.263 -3.393 257.887 1.00 119.66 461 ALA D C 1
ATOM 11338 O O . ALA D 1 254 ? 70.099 -3.222 258.268 1.00 114.05 461 ALA D O 1
ATOM 11340 N N . SER D 1 255 ? 71.618 -3.482 256.608 1.00 117.66 462 SER D N 1
ATOM 11341 C CA . SER D 1 255 ? 70.667 -3.470 255.506 1.00 103.65 462 SER D CA 1
ATOM 11342 C C . SER D 1 255 ? 71.331 -4.141 254.314 1.00 109.12 462 SER D C 1
ATOM 11343 O O . SER D 1 255 ? 72.513 -4.491 254.355 1.00 111.65 462 SER D O 1
ATOM 11346 N N . ASP D 1 256 ? 70.559 -4.309 253.244 1.00 115.53 463 ASP D N 1
ATOM 11347 C CA . ASP D 1 256 ? 71.090 -4.842 251.995 1.00 105.26 463 ASP D CA 1
ATOM 11348 C C . ASP D 1 256 ? 71.663 -3.759 251.091 1.00 100.38 463 ASP D C 1
ATOM 11349 O O . ASP D 1 256 ? 72.099 -4.068 249.978 1.00 110.45 463 ASP D O 1
ATOM 11354 N N . LEU D 1 257 ? 71.675 -2.506 251.542 1.00 99.49 464 LEU D N 1
ATOM 11355 C CA . LEU D 1 257 ? 72.214 -1.404 250.762 1.00 115.04 464 LEU D CA 1
ATOM 11356 C C . LEU D 1 257 ? 73.728 -1.309 250.950 1.00 140.35 464 LEU D C 1
ATOM 11357 O O . LEU D 1 257 ? 74.334 -2.027 251.753 1.00 133.49 464 LEU D O 1
ATOM 11362 N N . GLU D 1 258 ? 74.347 -0.409 250.190 1.00 153.71 465 GLU D N 1
ATOM 11363 C CA . GLU D 1 258 ? 75.729 -0.049 250.438 1.00 156.17 465 GLU D CA 1
ATOM 11364 C C . GLU D 1 258 ? 75.817 0.765 251.727 1.00 149.91 465 GLU D C 1
ATOM 11365 O O . GLU D 1 258 ? 74.829 1.364 252.159 1.00 149.91 465 GLU D O 1
ATOM 11367 N N . PRO D 1 259 ? 76.988 0.786 252.372 1.00 130.36 466 PRO D N 1
ATOM 11368 C CA . PRO D 1 259 ? 77.106 1.559 253.625 1.00 121.90 466 PRO D CA 1
ATOM 11369 C C . PRO D 1 259 ? 76.793 3.037 253.456 1.00 130.41 466 PRO D C 1
ATOM 11370 O O . PRO D 1 259 ? 75.969 3.584 254.202 1.00 136.85 466 PRO D O 1
ATOM 11374 N N . LYS D 1 260 ? 77.434 3.704 252.492 1.00 129.89 467 LYS D N 1
ATOM 11375 C CA . LYS D 1 260 ? 77.181 5.127 252.285 1.00 120.55 467 LYS D CA 1
ATOM 11376 C C . LYS D 1 260 ? 75.746 5.374 251.838 1.00 136.14 467 LYS D C 1
ATOM 11377 O O . LYS D 1 260 ? 75.136 6.382 252.213 1.00 131.69 467 LYS D O 1
ATOM 11379 N N . ALA D 1 261 ? 75.190 4.464 251.035 1.00 143.74 468 ALA D N 1
ATOM 11380 C CA . ALA D 1 261 ? 73.802 4.606 250.609 1.00 145.75 468 ALA D CA 1
ATOM 11381 C C . ALA D 1 261 ? 72.849 4.490 251.792 1.00 150.26 468 ALA D C 1
ATOM 11382 O O . ALA D 1 261 ? 71.909 5.283 251.920 1.00 160.80 468 ALA D O 1
ATOM 11384 N N . LEU D 1 262 ? 73.086 3.516 252.676 1.00 142.87 469 LEU D N 1
ATOM 11385 C CA . LEU D 1 262 ? 72.210 3.313 253.826 1.00 104.48 469 LEU D CA 1
ATOM 11386 C C . LEU D 1 262 ? 72.042 4.592 254.634 1.00 84.12 469 LEU D C 1
ATOM 11387 O O . LEU D 1 262 ? 70.943 4.894 255.112 1.00 81.68 469 LEU D O 1
ATOM 11392 N N . SER D 1 263 ? 73.120 5.363 254.787 1.00 85.61 470 SER D N 1
ATOM 11393 C CA . SER D 1 263 ? 73.034 6.620 255.521 1.00 95.03 470 SER D CA 1
ATOM 11394 C C . SER D 1 263 ? 72.178 7.648 254.790 1.00 102.52 470 SER D C 1
ATOM 11395 O O . SER D 1 263 ? 71.511 8.467 255.433 1.00 82.74 470 SER D O 1
ATOM 11398 N N . SER D 1 264 ? 72.178 7.622 253.457 1.00 107.11 471 SER D N 1
ATOM 11399 C CA . SER D 1 264 ? 71.445 8.611 252.677 1.00 121.61 471 SER D CA 1
ATOM 11400 C C . SER D 1 264 ? 69.997 8.224 252.415 1.00 131.93 471 SER D C 1
ATOM 11401 O O . SER D 1 264 ? 69.197 9.093 252.051 1.00 144.88 471 SER D O 1
ATOM 11404 N N . PHE D 1 265 ? 69.637 6.952 252.585 1.00 117.24 472 PHE D N 1
ATOM 11405 C CA . PHE D 1 265 ? 68.280 6.508 252.283 1.00 83.20 472 PHE D CA 1
ATOM 11406 C C . PHE D 1 265 ? 67.362 6.617 253.498 1.00 93.46 472 PHE D C 1
ATOM 11407 O O . PHE D 1 265 ? 66.356 7.333 253.459 1.00 80.62 472 PHE D O 1
ATOM 11415 N N . VAL D 1 266 ? 67.696 5.919 254.583 1.00 108.37 473 VAL D N 1
ATOM 11416 C CA . VAL D 1 266 ? 66.872 5.896 255.785 1.00 91.04 473 VAL D CA 1
ATOM 11417 C C . VAL D 1 266 ? 67.731 6.185 257.006 1.00 86.34 473 VAL D C 1
ATOM 11418 O O . VAL D 1 266 ? 68.928 5.883 257.040 1.00 98.57 473 VAL D O 1
ATOM 11422 N N . SER D 1 267 ? 67.098 6.771 258.018 1.00 86.81 474 SER D N 1
ATOM 11423 C CA . SER D 1 267 ? 67.680 6.930 259.342 1.00 96.24 474 SER D CA 1
ATOM 11424 C C . SER D 1 267 ? 66.569 6.726 260.360 1.00 107.87 474 SER D C 1
ATOM 11425 O O . SER D 1 267 ? 65.393 6.645 260.007 1.00 106.83 474 SER D O 1
ATOM 11428 N N . VAL D 1 268 ? 66.935 6.634 261.636 1.00 106.06 475 VAL D N 1
ATOM 11429 C CA . VAL D 1 268 ? 65.950 6.431 262.694 1.00 83.32 475 VAL D CA 1
ATOM 11430 C C . VAL D 1 268 ? 66.339 7.270 263.904 1.00 72.35 475 VAL D C 1
ATOM 11431 O O . VAL D 1 268 ? 67.497 7.254 264.336 1.00 66.64 475 VAL D O 1
ATOM 11435 N N . ASN D 1 269 ? 65.374 8.018 264.439 1.00 80.76 476 ASN D N 1
ATOM 11436 C CA . ASN D 1 269 ? 65.604 8.838 265.623 1.00 92.80 476 ASN D CA 1
ATOM 11437 C C . ASN D 1 269 ? 65.540 7.956 266.862 1.00 90.08 476 ASN D C 1
ATOM 11438 O O . ASN D 1 269 ? 64.487 7.387 267.173 1.00 97.78 476 ASN D O 1
ATOM 11443 N N . GLN D 1 270 ? 66.664 7.854 267.575 1.00 79.02 477 GLN D N 1
ATOM 11444 C CA . GLN D 1 270 ? 66.803 6.846 268.620 1.00 81.12 477 GLN D CA 1
ATOM 11445 C C . GLN D 1 270 ? 65.896 7.099 269.818 1.00 81.93 477 GLN D C 1
ATOM 11446 O O . GLN D 1 270 ? 65.621 6.162 270.575 1.00 89.79 477 GLN D O 1
ATOM 11452 N N . ASP D 1 271 ? 65.422 8.329 270.009 1.00 77.87 478 ASP D N 1
ATOM 11453 C CA . ASP D 1 271 ? 64.553 8.617 271.143 1.00 73.41 478 ASP D CA 1
ATOM 11454 C C . ASP D 1 271 ? 63.087 8.346 270.825 1.00 64.85 478 ASP D C 1
ATOM 11455 O O . ASP D 1 271 ? 62.367 7.780 271.655 1.00 70.76 478 ASP D O 1
ATOM 11460 N N . SER D 1 272 ? 62.635 8.728 269.632 1.00 65.49 479 SER D N 1
ATOM 11461 C CA . SER D 1 272 ? 61.230 8.595 269.269 1.00 69.39 479 SER D CA 1
ATOM 11462 C C . SER D 1 272 ? 60.910 7.272 268.588 1.00 61.40 479 SER D C 1
ATOM 11463 O O . SER D 1 272 ? 59.793 6.762 268.740 1.00 61.10 479 SER D O 1
ATOM 11466 N N . GLY D 1 273 ? 61.856 6.703 267.846 1.00 59.53 480 GLY D N 1
ATOM 11467 C CA . GLY D 1 273 ? 61.617 5.473 267.121 1.00 72.07 480 GLY D CA 1
ATOM 11468 C C . GLY D 1 273 ? 61.065 5.646 265.724 1.00 77.62 480 GLY D C 1
ATOM 11469 O O . GLY D 1 273 ? 60.884 4.645 265.019 1.00 61.33 480 GLY D O 1
ATOM 11470 N N . VAL D 1 274 ? 60.781 6.878 265.302 1.00 82.74 481 VAL D N 1
ATOM 11471 C CA . VAL D 1 274 ? 60.322 7.115 263.942 1.00 79.99 481 VAL D CA 1
ATOM 11472 C C . VAL D 1 274 ? 61.486 6.935 262.973 1.00 74.55 481 VAL D C 1
ATOM 11473 O O . VAL D 1 274 ? 62.649 7.212 263.301 1.00 62.23 481 VAL D O 1
ATOM 11477 N N . VAL D 1 275 ? 61.182 6.445 261.770 1.00 76.51 482 VAL D N 1
ATOM 11478 C CA . VAL D 1 275 ? 62.181 6.275 260.719 1.00 82.37 482 VAL D CA 1
ATOM 11479 C C . VAL D 1 275 ? 61.936 7.326 259.643 1.00 98.83 482 VAL D C 1
ATOM 11480 O O . VAL D 1 275 ? 60.800 7.517 259.191 1.00 92.78 482 VAL D O 1
ATOM 11484 N N . TYR D 1 276 ? 63.001 8.021 259.255 1.00 107.34 483 TYR D N 1
ATOM 11485 C CA . TYR D 1 276 ? 62.955 9.089 258.271 1.00 113.85 483 TYR D CA 1
ATOM 11486 C C . TYR D 1 276 ? 63.625 8.637 256.981 1.00 118.63 483 TYR D C 1
ATOM 11487 O O . TYR D 1 276 ? 64.610 7.892 257.005 1.00 113.67 483 TYR D O 1
ATOM 11496 N N . ALA D 1 277 ? 63.083 9.093 255.856 1.00 111.48 484 ALA D N 1
ATOM 11497 C CA . ALA D 1 277 ? 63.670 8.861 254.544 1.00 92.79 484 ALA D CA 1
ATOM 11498 C C . ALA D 1 277 ? 64.446 10.114 254.160 1.00 87.08 484 ALA D C 1
ATOM 11499 O O . ALA D 1 277 ? 63.854 11.183 253.982 1.00 89.28 484 ALA D O 1
ATOM 11501 N N . GLN D 1 278 ? 65.767 9.981 254.036 1.00 92.63 485 GLN D N 1
ATOM 11502 C CA . GLN D 1 278 ? 66.647 11.112 253.774 1.00 107.31 485 GLN D CA 1
ATOM 11503 C C . GLN D 1 278 ? 66.859 11.369 252.285 1.00 107.36 485 GLN D C 1
ATOM 11504 O O . GLN D 1 278 ? 67.813 12.063 251.917 1.00 111.64 485 GLN D O 1
ATOM 11510 N N . ARG D 1 279 ? 65.997 10.830 251.426 1.00 97.86 486 ARG D N 1
ATOM 11511 C CA . ARG D 1 279 ? 66.086 11.107 249.999 1.00 102.46 486 ARG D CA 1
ATOM 11512 C C . ARG D 1 279 ? 64.762 10.748 249.344 1.00 107.23 486 ARG D C 1
ATOM 11513 O O . ARG D 1 279 ? 63.961 9.987 249.893 1.00 112.63 486 ARG D O 1
ATOM 11521 N N . ALA D 1 280 ? 64.546 11.306 248.156 1.00 103.97 487 ALA D N 1
ATOM 11522 C CA . ALA D 1 280 ? 63.352 11.008 247.374 1.00 108.24 487 ALA D CA 1
ATOM 11523 C C . ALA D 1 280 ? 63.532 9.647 246.713 1.00 116.89 487 ALA D C 1
ATOM 11524 O O . ALA D 1 280 ? 64.416 9.470 245.869 1.00 122.72 487 ALA D O 1
ATOM 11526 N N . PHE D 1 281 ? 62.702 8.683 247.102 1.00 110.10 488 PHE D N 1
ATOM 11527 C CA . PHE D 1 281 ? 62.799 7.341 246.549 1.00 110.36 488 PHE D CA 1
ATOM 11528 C C . PHE D 1 281 ? 62.406 7.330 245.075 1.00 104.93 488 PHE D C 1
ATOM 11529 O O . PHE D 1 281 ? 61.621 8.160 244.610 1.00 117.13 488 PHE D O 1
ATOM 11537 N N . ASP D 1 282 ? 62.963 6.371 244.338 1.00 103.52 489 ASP D N 1
ATOM 11538 C CA . ASP D 1 282 ? 62.695 6.220 242.912 1.00 120.51 489 ASP D CA 1
ATOM 11539 C C . ASP D 1 282 ? 62.338 4.769 242.632 1.00 117.60 489 ASP D C 1
ATOM 11540 O O . ASP D 1 282 ? 63.167 3.875 242.833 1.00 128.37 489 ASP D O 1
ATOM 11545 N N . HIS D 1 283 ? 61.111 4.535 242.159 1.00 94.90 490 HIS D N 1
ATOM 11546 C CA . HIS D 1 283 ? 60.673 3.165 241.907 1.00 95.52 490 HIS D CA 1
ATOM 11547 C C . HIS D 1 283 ? 61.451 2.525 240.768 1.00 110.70 490 HIS D C 1
ATOM 11548 O O . HIS D 1 283 ? 61.600 1.299 240.734 1.00 121.68 490 HIS D O 1
ATOM 11555 N N . GLU D 1 284 ? 61.953 3.330 239.831 1.00 112.40 491 GLU D N 1
ATOM 11556 C CA . GLU D 1 284 ? 62.673 2.774 238.691 1.00 105.41 491 GLU D CA 1
ATOM 11557 C C . GLU D 1 284 ? 64.075 2.319 239.074 1.00 126.19 491 GLU D C 1
ATOM 11558 O O . GLU D 1 284 ? 64.607 1.381 238.468 1.00 109.28 491 GLU D O 1
ATOM 11564 N N . GLN D 1 285 ? 64.688 2.965 240.066 1.00 117.61 492 GLN D N 1
ATOM 11565 C CA . GLN D 1 285 ? 66.015 2.578 240.537 1.00 118.24 492 GLN D CA 1
ATOM 11566 C C . GLN D 1 285 ? 65.932 1.488 241.604 1.00 112.35 492 GLN D C 1
ATOM 11567 O O . GLN D 1 285 ? 66.468 0.389 241.425 1.00 105.12 492 GLN D O 1
ATOM 11573 N N . ILE D 1 286 ? 65.257 1.777 242.713 1.00 111.68 493 ILE D N 1
ATOM 11574 C CA . ILE D 1 286 ? 65.131 0.856 243.836 1.00 104.76 493 ILE D CA 1
ATOM 11575 C C . ILE D 1 286 ? 63.676 0.422 243.951 1.00 104.33 493 ILE D C 1
ATOM 11576 O O . ILE D 1 286 ? 62.770 1.262 244.010 1.00 120.46 493 ILE D O 1
ATOM 11581 N N . ARG D 1 287 ? 63.455 -0.889 243.977 1.00 106.95 494 ARG D N 1
ATOM 11582 C CA . ARG D 1 287 ? 62.115 -1.441 244.135 1.00 114.78 494 ARG D CA 1
ATOM 11583 C C . ARG D 1 287 ? 61.730 -1.581 245.600 1.00 108.53 494 ARG D C 1
ATOM 11584 O O . ARG D 1 287 ? 60.583 -1.307 245.974 1.00 101.00 494 ARG D O 1
ATOM 11592 N N . SER D 1 288 ? 62.681 -1.992 246.431 1.00 117.32 495 SER D N 1
ATOM 11593 C CA . SER D 1 288 ? 62.465 -2.276 247.842 1.00 113.98 495 SER D CA 1
ATOM 11594 C C . SER D 1 288 ? 63.834 -2.492 248.466 1.00 103.50 495 SER D C 1
ATOM 11595 O O . SER D 1 288 ? 64.838 -2.632 247.763 1.00 100.78 495 SER D O 1
ATOM 11598 N N . PHE D 1 289 ? 63.868 -2.528 249.796 1.00 101.64 496 PHE D N 1
ATOM 11599 C CA . PHE D 1 289 ? 65.127 -2.816 250.468 1.00 100.90 496 PHE D CA 1
ATOM 11600 C C . PHE D 1 289 ? 64.856 -3.303 251.883 1.00 110.11 496 PHE D C 1
ATOM 11601 O O . PHE D 1 289 ? 63.949 -2.805 252.557 1.00 96.50 496 PHE D O 1
ATOM 11609 N N . GLN D 1 290 ? 65.648 -4.283 252.315 1.00 130.97 497 GLN D N 1
ATOM 11610 C CA . GLN D 1 290 ? 65.513 -4.884 253.633 1.00 132.01 497 GLN D CA 1
ATOM 11611 C C . GLN D 1 290 ? 66.408 -4.171 254.636 1.00 110.27 497 GLN D C 1
ATOM 11612 O O . GLN D 1 290 ? 67.530 -3.767 254.316 1.00 96.49 497 GLN D O 1
ATOM 11618 N N . LEU D 1 291 ? 65.904 -4.033 255.855 1.00 113.42 498 LEU D N 1
ATOM 11619 C CA . LEU D 1 291 ? 66.572 -3.293 256.909 1.00 114.17 498 LEU D CA 1
ATOM 11620 C C . LEU D 1 291 ? 66.391 -4.054 258.212 1.00 127.75 498 LEU D C 1
ATOM 11621 O O . LEU D 1 291 ? 65.387 -4.744 258.399 1.00 140.64 498 LEU D O 1
ATOM 11626 N N . THR D 1 292 ? 67.367 -3.949 259.110 1.00 114.08 499 THR D N 1
ATOM 11627 C CA . THR D 1 292 ? 67.217 -4.538 260.434 1.00 102.41 499 THR D CA 1
ATOM 11628 C C . THR D 1 292 ? 67.448 -3.473 261.499 1.00 100.69 499 THR D C 1
ATOM 11629 O O . THR D 1 292 ? 68.468 -2.775 261.486 1.00 101.81 499 THR D O 1
ATOM 11633 N N . LEU D 1 293 ? 66.479 -3.346 262.399 1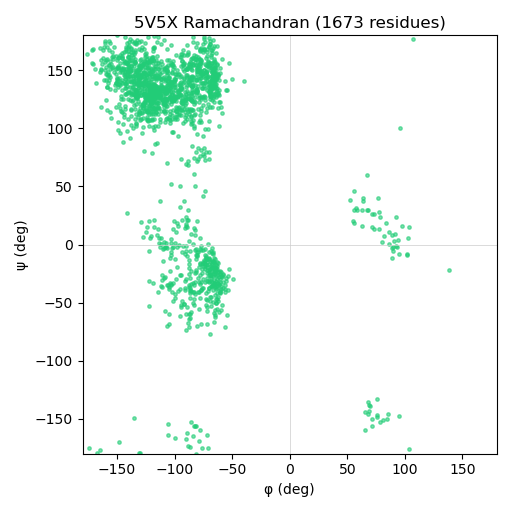.00 90.82 500 LEU D N 1
ATOM 11634 C CA . LEU D 1 293 ? 66.479 -2.377 263.481 1.00 89.44 500 LEU D CA 1
ATOM 11635 C C . LEU D 1 293 ? 66.746 -3.080 264.805 1.00 104.83 500 LEU D C 1
ATOM 11636 O O . LEU D 1 293 ? 66.377 -4.243 264.997 1.00 117.38 500 LEU D O 1
ATOM 11641 N N . GLN D 1 294 ? 67.384 -2.356 265.722 1.00 102.14 501 GLN D N 1
ATOM 11642 C CA . GLN D 1 294 ? 67.753 -2.882 267.030 1.00 94.45 501 GLN D CA 1
ATOM 11643 C C . GLN D 1 294 ? 67.369 -1.874 268.103 1.00 81.23 501 GLN D C 1
ATOM 11644 O O . GLN D 1 294 ? 67.755 -0.704 268.024 1.00 78.75 501 GLN D O 1
ATOM 11650 N N . ALA D 1 295 ? 66.606 -2.325 269.095 1.00 68.16 502 ALA D N 1
ATOM 11651 C CA . ALA D 1 295 ? 66.289 -1.524 270.268 1.00 69.98 502 ALA D CA 1
ATOM 11652 C C . ALA D 1 295 ? 67.082 -2.041 271.458 1.00 86.15 502 ALA D C 1
ATOM 11653 O O . ALA D 1 295 ? 67.199 -3.254 271.656 1.00 91.47 502 ALA D O 1
ATOM 11655 N N . ARG D 1 296 ? 67.625 -1.120 272.250 1.00 86.50 503 ARG D N 1
ATOM 11656 C CA . ARG D 1 296 ? 68.503 -1.484 273.350 1.00 81.33 503 ARG D CA 1
ATOM 11657 C C . ARG D 1 296 ? 68.211 -0.610 274.559 1.00 83.31 503 ARG D C 1
ATOM 11658 O O . ARG D 1 296 ? 67.736 0.521 274.429 1.00 91.13 503 ARG D O 1
ATOM 11666 N N . ASP D 1 297 ? 68.489 -1.155 275.739 1.00 83.44 504 ASP D N 1
ATOM 11667 C CA . ASP D 1 297 ? 68.442 -0.383 276.969 1.00 79.58 504 ASP D CA 1
ATOM 11668 C C . ASP D 1 297 ? 69.826 0.185 277.275 1.00 83.04 504 ASP D C 1
ATOM 11669 O O . ASP D 1 297 ? 70.832 -0.198 276.673 1.00 101.65 504 ASP D O 1
ATOM 11674 N N . GLN D 1 298 ? 69.870 1.121 278.218 1.00 72.29 505 GLN D N 1
ATOM 11675 C CA . GLN D 1 298 ? 71.105 1.816 278.548 1.00 72.59 505 GLN D CA 1
ATOM 11676 C C . GLN D 1 298 ? 71.809 1.240 279.768 1.00 68.42 505 GLN D C 1
ATOM 11677 O O . GLN D 1 298 ? 72.894 1.713 280.120 1.00 65.32 505 GLN D O 1
ATOM 11683 N N . GLY D 1 299 ? 71.228 0.235 280.415 1.00 70.39 506 GLY D N 1
ATOM 11684 C CA . GLY D 1 299 ? 71.870 -0.383 281.555 1.00 92.10 506 GLY D CA 1
ATOM 11685 C C . GLY D 1 299 ? 73.111 -1.161 281.159 1.00 92.65 506 GLY D C 1
ATOM 11686 O O . GLY D 1 299 ? 73.379 -1.426 279.987 1.00 94.48 506 GLY D O 1
ATOM 11687 N N . SER D 1 300 ? 73.891 -1.532 282.173 1.00 94.19 507 SER D N 1
ATOM 11688 C CA . SER D 1 300 ? 75.116 -2.291 281.963 1.00 97.38 507 SER D CA 1
ATOM 11689 C C . SER D 1 300 ? 74.972 -3.673 282.581 1.00 124.52 507 SER D C 1
ATOM 11690 O O . SER D 1 300 ? 74.790 -3.779 283.803 1.00 140.97 507 SER D O 1
ATOM 11693 N N . PRO D 1 301 ? 75.039 -4.755 281.790 1.00 123.03 508 PRO D N 1
ATOM 11694 C CA . PRO D 1 301 ? 75.207 -4.686 280.337 1.00 118.12 508 PRO D CA 1
ATOM 11695 C C . PRO D 1 301 ? 73.888 -4.426 279.619 1.00 124.75 508 PRO D C 1
ATOM 11696 O O . PRO D 1 301 ? 72.819 -4.668 280.181 1.00 127.03 508 PRO D O 1
ATOM 11700 N N . ALA D 1 302 ? 73.970 -3.931 278.389 1.00 121.46 509 ALA D N 1
ATOM 11701 C CA . ALA D 1 302 ? 72.778 -3.621 277.618 1.00 103.65 509 ALA D CA 1
ATOM 11702 C C . ALA D 1 302 ? 72.152 -4.891 277.056 1.00 83.33 509 ALA D C 1
ATOM 11703 O O . ALA D 1 302 ? 72.843 -5.857 276.721 1.00 90.36 509 ALA D O 1
ATOM 11705 N N . LEU D 1 303 ? 70.826 -4.882 276.961 1.00 68.73 510 LEU D N 1
ATOM 11706 C CA . LEU D 1 303 ? 70.069 -5.962 276.344 1.00 80.72 510 LEU D CA 1
ATOM 11707 C C . LEU D 1 303 ? 69.388 -5.428 275.097 1.00 99.39 510 LEU D C 1
ATOM 11708 O O . LEU D 1 303 ? 68.746 -4.374 275.139 1.00 109.41 510 LEU D O 1
ATOM 11713 N N . SER D 1 304 ? 69.514 -6.160 273.998 1.00 90.58 511 SER D N 1
ATOM 11714 C CA . SER D 1 304 ? 69.082 -5.677 272.698 1.00 78.58 511 SER D CA 1
ATOM 11715 C C . SER D 1 304 ? 67.928 -6.520 272.167 1.00 67.17 511 SER D C 1
ATOM 11716 O O . SER D 1 304 ? 67.531 -7.527 272.760 1.00 59.59 511 SER D O 1
ATOM 11719 N N . ALA D 1 305 ? 67.383 -6.072 271.036 1.00 74.69 512 ALA D N 1
ATOM 11720 C CA . ALA D 1 305 ? 66.298 -6.764 270.352 1.00 88.92 512 ALA D CA 1
ATOM 11721 C C . ALA D 1 305 ? 66.326 -6.367 268.884 1.00 103.55 512 ALA D C 1
ATOM 11722 O O . ALA D 1 305 ? 66.449 -5.180 268.562 1.00 105.41 512 ALA D O 1
ATOM 11724 N N . ASN D 1 306 ? 66.211 -7.358 268.005 1.00 97.85 513 ASN D N 1
ATOM 11725 C CA . ASN D 1 306 ? 66.294 -7.162 266.566 1.00 70.85 513 ASN D CA 1
ATOM 11726 C C . ASN D 1 306 ? 64.938 -7.411 265.924 1.00 81.48 513 ASN D C 1
ATOM 11727 O O . ASN D 1 306 ? 64.247 -8.378 266.261 1.00 90.77 513 ASN D O 1
ATOM 11732 N N . VAL D 1 307 ? 64.560 -6.533 265.000 1.00 80.63 514 VAL D N 1
ATOM 11733 C CA . VAL D 1 307 ? 63.365 -6.720 264.186 1.00 83.85 514 VAL D CA 1
ATOM 11734 C C . VAL D 1 307 ? 63.679 -6.221 262.783 1.00 95.76 514 VAL D C 1
ATOM 11735 O O . VAL D 1 307 ? 64.283 -5.157 262.619 1.00 79.07 514 VAL D O 1
ATOM 11739 N N . SER D 1 308 ? 63.300 -6.997 261.773 1.00 104.42 515 SER D N 1
ATOM 11740 C CA . SER D 1 308 ? 63.590 -6.645 260.390 1.00 111.01 515 SER D CA 1
ATOM 11741 C C . SER D 1 308 ? 62.406 -5.889 259.798 1.00 102.16 515 SER D C 1
ATOM 11742 O O . SER D 1 308 ? 61.279 -6.399 259.785 1.00 99.13 515 SER D O 1
ATOM 11745 N N . MET D 1 309 ? 62.663 -4.672 259.325 1.00 95.56 516 MET D N 1
ATOM 11746 C CA . MET D 1 309 ? 61.699 -3.878 258.576 1.00 85.78 516 MET D CA 1
ATOM 11747 C C . MET D 1 309 ? 62.219 -3.676 257.163 1.00 103.66 516 MET D C 1
ATOM 11748 O O . MET D 1 309 ? 63.352 -3.220 256.975 1.00 104.49 516 MET D O 1
ATOM 11753 N N . ARG D 1 310 ? 61.394 -4.008 256.174 1.00 110.82 517 ARG D N 1
ATOM 11754 C CA . ARG D 1 310 ? 61.736 -3.780 254.779 1.00 115.71 517 ARG D CA 1
ATOM 11755 C C . ARG D 1 310 ? 60.758 -2.784 254.173 1.00 98.46 517 ARG D C 1
ATOM 11756 O O . ARG D 1 310 ? 59.569 -2.776 254.511 1.00 88.35 517 ARG D O 1
ATOM 11764 N N . VAL D 1 311 ? 61.278 -1.927 253.299 1.00 89.61 518 VAL D N 1
ATOM 11765 C CA . VAL D 1 311 ? 60.512 -0.852 252.681 1.00 86.92 518 VAL D CA 1
ATOM 11766 C C . VAL D 1 311 ? 60.231 -1.224 251.233 1.00 104.09 518 VAL D C 1
ATOM 11767 O O . VAL D 1 311 ? 61.133 -1.666 250.506 1.00 116.45 518 VAL D O 1
ATOM 11771 N N . LEU D 1 312 ? 58.980 -1.044 250.815 1.00 93.49 519 LEU D N 1
ATOM 11772 C CA . LEU D 1 312 ? 58.557 -1.228 249.432 1.00 84.63 519 LEU D CA 1
ATOM 11773 C C . LEU D 1 312 ? 58.201 0.135 248.857 1.00 89.09 519 LEU D C 1
ATOM 11774 O O . LEU D 1 312 ? 57.357 0.844 249.416 1.00 86.94 519 LEU D O 1
ATOM 11779 N N . VAL D 1 313 ? 58.836 0.495 247.750 1.00 91.19 520 VAL D N 1
ATOM 11780 C CA . VAL D 1 313 ? 58.546 1.748 247.067 1.00 83.68 520 VAL D CA 1
ATOM 11781 C C . VAL D 1 313 ? 57.418 1.510 246.073 1.00 84.92 520 VAL D C 1
ATOM 11782 O O . VAL D 1 313 ? 57.484 0.587 245.252 1.00 87.05 520 VAL D O 1
ATOM 11786 N N . ASP D 1 314 ? 56.378 2.335 246.151 1.00 83.77 521 ASP D N 1
ATOM 11787 C CA . ASP D 1 314 ? 55.239 2.228 245.250 1.00 100.78 521 ASP D CA 1
ATOM 11788 C C . ASP D 1 314 ? 55.489 3.033 243.983 1.00 97.17 521 ASP D C 1
ATOM 11789 O O . ASP D 1 314 ? 56.077 4.118 244.024 1.00 100.57 521 ASP D O 1
ATOM 11794 N N . ASP D 1 315 ? 55.030 2.496 242.857 1.00 96.00 522 ASP D N 1
ATOM 11795 C CA . ASP D 1 315 ? 55.257 3.129 241.569 1.00 91.77 522 ASP D CA 1
ATOM 11796 C C . ASP D 1 315 ? 54.195 4.181 241.283 1.00 109.94 522 ASP D C 1
ATOM 11797 O O . ASP D 1 315 ? 53.001 3.963 241.507 1.00 90.24 522 ASP D O 1
ATOM 11802 N N . ARG D 1 316 ? 54.643 5.327 240.784 1.00 104.62 523 ARG D N 1
ATOM 11803 C CA . ARG D 1 316 ? 53.771 6.390 240.314 1.00 104.32 523 ARG D CA 1
ATOM 11804 C C . ARG D 1 316 ? 54.025 6.629 238.831 1.00 101.96 523 ARG D C 1
ATOM 11805 O O . ARG D 1 316 ? 55.017 6.164 238.261 1.00 97.36 523 ARG D O 1
ATOM 11813 N N . ASN D 1 317 ? 53.112 7.368 238.206 1.00 115.46 524 ASN D N 1
ATOM 11814 C CA . ASN D 1 317 ? 53.171 7.616 236.766 1.00 98.64 524 ASN D CA 1
ATOM 11815 C C . ASN D 1 317 ? 54.018 8.860 236.491 1.00 99.44 524 ASN D C 1
ATOM 11816 O O . ASN D 1 317 ? 53.530 9.925 236.107 1.00 99.64 524 ASN D O 1
ATOM 11821 N N . ASP D 1 318 ? 55.326 8.697 236.687 1.00 100.08 525 ASP D N 1
ATOM 11822 C CA . ASP D 1 318 ? 56.278 9.790 236.540 1.00 100.98 525 ASP D CA 1
ATOM 11823 C C . ASP D 1 318 ? 57.173 9.651 235.316 1.00 108.25 525 ASP D C 1
ATOM 11824 O O . ASP D 1 318 ? 58.057 10.491 235.117 1.00 105.81 525 ASP D O 1
ATOM 11829 N N . ASN D 1 319 ? 56.980 8.617 234.499 1.00 75.47 526 ASN D N 1
ATOM 11830 C CA . ASN D 1 319 ? 57.740 8.438 233.270 1.00 74.80 526 ASN D CA 1
ATOM 11831 C C . ASN D 1 319 ? 56.778 8.299 232.101 1.00 99.08 526 ASN D C 1
ATOM 11832 O O . ASN D 1 319 ? 55.886 7.445 232.125 1.00 81.14 526 ASN D O 1
ATOM 11837 N N . ALA D 1 320 ? 56.964 9.142 231.082 1.00 102.50 527 ALA D N 1
ATOM 11838 C CA . ALA D 1 320 ? 56.149 9.103 229.882 1.00 96.84 527 ALA D CA 1
ATOM 11839 C C . ALA D 1 320 ? 56.611 7.976 228.959 1.00 87.86 527 ALA D C 1
ATOM 11840 O O . ALA D 1 320 ? 57.782 7.586 228.982 1.00 79.53 527 ALA D O 1
ATOM 11842 N N . PRO D 1 321 ? 55.706 7.430 228.144 1.00 86.13 528 PRO D N 1
ATOM 11843 C CA . PRO D 1 321 ? 56.099 6.358 227.222 1.00 80.74 528 PRO D CA 1
ATOM 11844 C C . PRO D 1 321 ? 57.172 6.820 226.247 1.00 82.51 528 PRO D C 1
ATOM 11845 O O . PRO D 1 321 ? 57.227 7.988 225.854 1.00 83.92 528 PRO D O 1
ATOM 11849 N N . ARG D 1 322 ? 58.036 5.884 225.862 1.00 82.61 529 ARG D N 1
ATOM 11850 C CA . ARG D 1 322 ? 59.113 6.145 224.917 1.00 99.41 529 ARG D CA 1
ATOM 11851 C C . ARG D 1 322 ? 58.919 5.279 223.679 1.00 107.72 529 ARG D C 1
ATOM 11852 O O . ARG D 1 322 ? 58.629 4.080 223.788 1.00 110.64 529 ARG D O 1
ATOM 11860 N N . VAL D 1 323 ? 59.067 5.897 222.511 1.00 112.35 530 VAL D N 1
ATOM 11861 C CA . VAL D 1 323 ? 58.883 5.230 221.227 1.00 104.13 530 VAL D CA 1
ATOM 11862 C C . VAL D 1 323 ? 60.230 4.657 220.796 1.00 97.75 530 VAL D C 1
ATOM 11863 O O . VAL D 1 323 ? 61.159 5.401 220.474 1.00 91.50 530 VAL D O 1
ATOM 11867 N N . LEU D 1 324 ? 60.341 3.327 220.791 1.00 104.05 531 LEU D N 1
ATOM 11868 C CA . LEU D 1 324 ? 61.630 2.714 220.484 1.00 108.82 531 LEU D CA 1
ATOM 11869 C C . LEU D 1 324 ? 61.852 2.601 218.983 1.00 124.99 531 LEU D C 1
ATOM 11870 O O . LEU D 1 324 ? 62.891 3.025 218.465 1.00 124.04 531 LEU D O 1
ATOM 11875 N N . TYR D 1 325 ? 60.888 2.025 218.271 1.00 126.44 532 TYR D N 1
ATOM 11876 C CA . TYR D 1 325 ? 60.977 1.828 216.841 1.00 128.82 532 TYR D CA 1
ATOM 11877 C C . TYR D 1 325 ? 59.617 2.159 216.244 1.00 132.34 532 TYR D C 1
ATOM 11878 O O . TYR D 1 325 ? 58.582 1.823 216.841 1.00 141.60 532 TYR D O 1
ATOM 11887 N N . PRO D 1 326 ? 59.578 2.819 215.076 1.00 135.33 533 PRO D N 1
ATOM 11888 C CA . PRO D 1 326 ? 60.725 3.235 214.261 1.00 112.10 533 PRO D CA 1
ATOM 11889 C C . PRO D 1 326 ? 61.442 4.481 214.780 1.00 115.79 533 PRO D C 1
ATOM 11890 O O . PRO D 1 326 ? 60.924 5.172 215.654 1.00 107.12 533 PRO D O 1
ATOM 11894 N N . THR D 1 327 ? 62.627 4.752 214.238 1.00 123.07 534 THR D N 1
ATOM 11895 C CA . THR D 1 327 ? 63.392 5.926 214.632 1.00 122.05 534 THR D CA 1
ATOM 11896 C C . THR D 1 327 ? 62.695 7.199 214.159 1.00 135.60 534 THR D C 1
ATOM 11897 O O . THR D 1 327 ? 61.999 7.211 213.140 1.00 148.80 534 THR D O 1
ATOM 11901 N N . LEU D 1 328 ? 62.884 8.278 214.915 1.00 128.14 535 LEU D N 1
ATOM 11902 C CA . LEU D 1 328 ? 62.227 9.552 214.654 1.00 130.76 535 LEU D CA 1
ATOM 11903 C C . LEU D 1 328 ? 63.253 10.609 214.273 1.00 149.97 535 LEU D C 1
ATOM 11904 O O . LEU D 1 328 ? 64.288 10.744 214.935 1.00 153.93 535 LEU D O 1
ATOM 11909 N N . GLU D 1 329 ? 62.961 11.352 213.209 1.00 153.31 536 GLU D N 1
ATOM 11910 C CA . GLU D 1 329 ? 63.710 12.554 212.888 1.00 164.97 536 GLU D CA 1
ATOM 11911 C C . GLU D 1 329 ? 63.420 13.621 213.944 1.00 178.03 536 GLU D C 1
ATOM 11912 O O . GLU D 1 329 ? 62.394 13.560 214.625 1.00 180.96 536 GLU D O 1
ATOM 11918 N N . PRO D 1 330 ? 64.326 14.591 214.130 1.00 179.17 537 PRO D N 1
ATOM 11919 C CA . PRO D 1 330 ? 64.009 15.719 215.026 1.00 172.07 537 PRO D CA 1
ATOM 11920 C C . PRO D 1 330 ? 62.656 16.356 214.759 1.00 165.89 537 PRO D C 1
ATOM 11921 O O . PRO D 1 330 ? 62.027 16.878 215.690 1.00 156.39 537 PRO D O 1
ATOM 11925 N N . ASP D 1 331 ? 62.189 16.326 213.509 1.00 167.66 538 ASP D N 1
ATOM 11926 C CA . ASP D 1 331 ? 60.812 16.706 213.215 1.00 174.69 538 ASP D CA 1
ATOM 11927 C C . ASP D 1 331 ? 59.821 15.822 213.961 1.00 169.95 538 ASP D C 1
ATOM 11928 O O . ASP D 1 331 ? 58.710 16.261 214.280 1.00 171.72 538 ASP D O 1
ATOM 11933 N N . GLY D 1 332 ? 60.212 14.590 214.272 1.00 169.33 539 GLY D N 1
ATOM 11934 C CA . GLY D 1 332 ? 59.281 13.602 214.772 1.00 164.45 539 GLY D CA 1
ATOM 11935 C C . GLY D 1 332 ? 58.668 12.746 213.693 1.00 162.10 539 GLY D C 1
ATOM 11936 O O . GLY D 1 332 ? 57.581 12.195 213.899 1.00 160.54 539 GLY D O 1
ATOM 11937 N N . SER D 1 333 ? 59.331 12.616 212.547 1.00 156.57 540 SER D N 1
ATOM 11938 C CA . SER D 1 333 ? 58.771 11.960 211.379 1.00 151.81 540 SER D CA 1
ATOM 11939 C C . SER D 1 333 ? 59.617 10.759 210.979 1.00 137.10 540 SER D C 1
ATOM 11940 O O . SER D 1 333 ? 60.835 10.735 211.184 1.00 143.23 540 SER D O 1
ATOM 11943 N N . ALA D 1 334 ? 58.948 9.757 210.414 1.00 120.15 541 ALA D N 1
ATOM 11944 C CA . ALA D 1 334 ? 59.586 8.608 209.794 1.00 119.65 541 ALA D CA 1
ATOM 11945 C C . ALA D 1 334 ? 59.091 8.486 208.360 1.00 143.19 541 ALA D C 1
ATOM 11946 O O . ALA D 1 334 ? 58.011 8.973 208.012 1.00 157.25 541 ALA D O 1
ATOM 11948 N N . LEU D 1 335 ? 59.889 7.831 207.521 1.00 140.35 542 LEU D N 1
ATOM 11949 C CA . LEU D 1 335 ? 59.591 7.726 206.098 1.00 148.34 542 LEU D CA 1
ATOM 11950 C C . LEU D 1 335 ? 59.639 6.266 205.675 1.00 154.87 542 LEU D C 1
ATOM 11951 O O . LEU D 1 335 ? 60.690 5.624 205.768 1.00 167.19 542 LEU D O 1
ATOM 11956 N N . PHE D 1 336 ? 58.503 5.748 205.211 1.00 153.74 543 PHE D N 1
ATOM 11957 C CA . PHE D 1 336 ? 58.404 4.403 204.647 1.00 145.04 543 PHE D CA 1
ATOM 11958 C C . PHE D 1 336 ? 57.735 4.533 203.282 1.00 158.71 543 PHE D C 1
ATOM 11959 O O . PHE D 1 336 ? 56.510 4.666 203.197 1.00 154.04 543 PHE D O 1
ATOM 11967 N N . ASP D 1 337 ? 58.534 4.497 202.218 1.00 170.57 544 ASP D N 1
ATOM 11968 C CA . ASP D 1 337 ? 58.026 4.646 200.860 1.00 176.99 544 ASP D CA 1
ATOM 11969 C C . ASP D 1 337 ? 57.945 3.328 200.100 1.00 172.98 544 ASP D C 1
ATOM 11970 O O . ASP D 1 337 ? 57.557 3.329 198.928 1.00 168.33 544 ASP D O 1
ATOM 11975 N N . MET D 1 338 ? 58.297 2.207 200.734 1.00 177.91 545 MET D N 1
ATOM 11976 C CA . MET D 1 338 ? 58.280 0.900 200.090 1.00 169.18 545 MET D CA 1
ATOM 11977 C C . MET D 1 338 ? 56.931 0.199 200.210 1.00 173.63 545 MET D C 1
ATOM 11978 O O . MET D 1 338 ? 56.880 -1.038 200.234 1.00 178.38 545 MET D O 1
ATOM 11980 N N . VAL D 1 339 ? 55.839 0.949 200.283 1.00 173.17 546 VAL D N 1
ATOM 11981 C CA . VAL D 1 339 ? 54.514 0.338 200.408 1.00 158.74 546 VAL D CA 1
ATOM 11982 C C . VAL D 1 339 ? 54.072 -0.168 199.037 1.00 144.76 546 VAL D C 1
ATOM 11983 O O . VAL D 1 339 ? 54.107 0.598 198.060 1.00 133.61 546 VAL D O 1
ATOM 11987 N N . PRO D 1 340 ? 53.683 -1.438 198.916 1.00 143.85 547 PRO D N 1
ATOM 11988 C CA . PRO D 1 340 ? 53.219 -1.954 197.621 1.00 150.20 547 PRO D CA 1
ATOM 11989 C C . PRO D 1 340 ? 51.759 -1.593 197.384 1.00 145.85 547 PRO D C 1
ATOM 11990 O O . PRO D 1 340 ? 50.896 -1.860 198.223 1.00 131.96 547 PRO D O 1
ATOM 11994 N N . ARG D 1 341 ? 51.483 -0.980 196.230 1.00 155.15 548 ARG D N 1
ATOM 11995 C CA . ARG D 1 341 ? 50.097 -0.719 195.860 1.00 142.45 548 ARG D CA 1
ATOM 11996 C C . ARG D 1 341 ? 49.336 -2.015 195.613 1.00 146.05 548 ARG D C 1
ATOM 11997 O O . ARG D 1 341 ? 48.123 -2.076 195.843 1.00 141.47 548 ARG D O 1
ATOM 12005 N N . ALA D 1 342 ? 50.028 -3.056 195.149 1.00 155.62 549 ALA D N 1
ATOM 12006 C CA . ALA D 1 342 ? 49.407 -4.353 194.917 1.00 164.08 549 ALA D CA 1
ATOM 12007 C C . ALA D 1 342 ? 49.267 -5.181 196.186 1.00 158.77 549 ALA D C 1
ATOM 12008 O O . ALA D 1 342 ? 48.691 -6.273 196.131 1.00 156.91 549 ALA D O 1
ATOM 12010 N N . ALA D 1 343 ? 49.773 -4.695 197.318 1.00 154.76 550 ALA D N 1
ATOM 12011 C CA . ALA D 1 343 ? 49.696 -5.458 198.555 1.00 147.55 550 ALA D CA 1
ATOM 12012 C C . ALA D 1 343 ? 48.246 -5.628 198.991 1.00 151.55 550 ALA D C 1
ATOM 12013 O O . ALA D 1 343 ? 47.437 -4.701 198.902 1.00 151.17 550 ALA D O 1
ATOM 12015 N N . GLU D 1 344 ? 47.925 -6.831 199.455 1.00 158.04 551 GLU D N 1
ATOM 12016 C CA . GLU D 1 344 ? 46.575 -7.137 199.902 1.00 166.08 551 GLU D CA 1
ATOM 12017 C C . GLU D 1 344 ? 46.212 -6.276 201.111 1.00 162.60 551 GLU D C 1
ATOM 12018 O O . GLU D 1 344 ? 47.077 -5.988 201.947 1.00 161.62 551 GLU D O 1
ATOM 12024 N N . PRO D 1 345 ? 44.959 -5.830 201.226 1.00 158.86 552 PRO D N 1
ATOM 12025 C CA . PRO D 1 345 ? 44.537 -5.144 202.454 1.00 138.13 552 PRO D CA 1
ATOM 12026 C C . PRO D 1 345 ? 44.773 -6.021 203.675 1.00 126.70 552 PRO D C 1
ATOM 12027 O O . PRO D 1 345 ? 44.556 -7.234 203.646 1.00 125.56 552 PRO D O 1
ATOM 12031 N N . GLY D 1 346 ? 45.221 -5.391 204.758 1.00 130.45 553 GLY D N 1
ATOM 12032 C CA . GLY D 1 346 ? 45.755 -6.113 205.890 1.00 112.85 553 GLY D CA 1
ATOM 12033 C C . GLY D 1 346 ? 47.254 -6.289 205.852 1.00 119.02 553 GLY D C 1
ATOM 12034 O O . GLY D 1 346 ? 47.820 -6.871 206.788 1.00 110.89 553 GLY D O 1
ATOM 12035 N N . TYR D 1 347 ? 47.913 -5.812 204.797 1.00 123.43 554 TYR D N 1
ATOM 12036 C CA . TYR D 1 347 ? 49.362 -5.902 204.703 1.00 124.57 554 TYR D CA 1
ATOM 12037 C C . TYR D 1 347 ? 50.007 -5.023 205.763 1.00 118.47 554 TYR D C 1
ATOM 12038 O O . TYR D 1 347 ? 49.716 -3.826 205.856 1.00 111.24 554 TYR D O 1
ATOM 12047 N N . LEU D 1 348 ? 50.882 -5.625 206.566 1.00 116.86 555 LEU D N 1
ATOM 12048 C CA . LEU D 1 348 ? 51.570 -4.912 207.632 1.00 112.73 555 LEU D CA 1
ATOM 12049 C C . LEU D 1 348 ? 52.427 -3.792 207.058 1.00 109.09 555 LEU D C 1
ATOM 12050 O O . LEU D 1 348 ? 53.510 -4.043 206.519 1.00 110.23 555 LEU D O 1
ATOM 12055 N N . VAL D 1 349 ? 51.938 -2.554 207.157 1.00 108.71 556 VAL D N 1
ATOM 12056 C CA . VAL D 1 349 ? 52.745 -1.401 206.767 1.00 109.37 556 VAL D CA 1
ATOM 12057 C C . VAL D 1 349 ? 53.949 -1.269 207.690 1.00 146.33 556 VAL D C 1
ATOM 12058 O O . VAL D 1 349 ? 55.102 -1.336 207.247 1.00 108.99 556 VAL D O 1
ATOM 12062 N N . THR D 1 350 ? 53.702 -1.088 208.987 1.00 139.70 557 THR D N 1
ATOM 12063 C CA . THR D 1 350 ? 54.794 -1.100 209.955 1.00 143.81 557 THR D CA 1
ATOM 12064 C C . THR D 1 350 ? 54.212 -1.365 211.337 1.00 148.46 557 THR D C 1
ATOM 12065 O O . THR D 1 350 ? 52.995 -1.456 211.513 1.00 148.43 557 THR D O 1
ATOM 12069 N N . LYS D 1 351 ? 55.102 -1.512 212.316 1.00 147.22 558 LYS D N 1
ATOM 12070 C CA . LYS D 1 351 ? 54.710 -1.752 213.701 1.00 134.79 558 LYS D CA 1
ATOM 12071 C C . LYS D 1 351 ? 55.452 -0.775 214.596 1.00 114.92 558 LYS D C 1
ATOM 12072 O O . LYS D 1 351 ? 56.688 -0.755 214.608 1.00 114.31 558 LYS D O 1
ATOM 12078 N N . VAL D 1 352 ? 54.704 0.032 215.338 1.00 106.16 559 VAL D N 1
ATOM 12079 C CA . VAL D 1 352 ? 55.281 0.961 216.301 1.00 102.79 559 VAL D CA 1
ATOM 12080 C C . VAL D 1 352 ? 55.412 0.236 217.632 1.00 100.56 559 VAL D C 1
ATOM 12081 O O . VAL D 1 352 ? 54.410 -0.184 218.220 1.00 103.32 559 VAL D O 1
ATOM 12085 N N . VAL D 1 353 ? 56.646 0.074 218.103 1.00 96.70 560 VAL D N 1
ATOM 12086 C CA . VAL D 1 353 ? 56.915 -0.549 219.392 1.00 93.48 560 VAL D CA 1
ATOM 12087 C C . VAL D 1 353 ? 57.435 0.518 220.347 1.00 108.20 560 VAL D C 1
ATOM 12088 O O . VAL D 1 353 ? 58.403 1.231 220.043 1.00 89.18 560 VAL D O 1
ATOM 12092 N N . ALA D 1 354 ? 56.770 0.639 221.490 1.00 107.93 561 ALA D N 1
ATOM 12093 C CA . ALA D 1 354 ? 57.135 1.577 222.535 1.00 108.54 561 ALA D CA 1
ATOM 12094 C C . ALA D 1 354 ? 57.213 0.824 223.854 1.00 106.66 561 ALA D C 1
ATOM 12095 O O . ALA D 1 354 ? 56.645 -0.261 224.002 1.00 97.45 561 ALA D O 1
ATOM 12097 N N . VAL D 1 355 ? 57.931 1.402 224.818 1.00 109.77 562 VAL D N 1
ATOM 12098 C CA . VAL D 1 355 ? 58.010 0.850 226.167 1.00 103.55 562 VAL D CA 1
ATOM 12099 C C . VAL D 1 355 ? 57.910 1.994 227.167 1.00 103.05 562 VAL D C 1
ATOM 12100 O O . VAL D 1 355 ? 58.000 3.169 226.815 1.00 103.44 562 VAL D O 1
ATOM 12104 N N . ASP D 1 356 ? 57.716 1.632 228.433 1.00 93.97 563 ASP D N 1
ATOM 12105 C CA . ASP D 1 356 ? 57.598 2.609 229.506 1.00 89.86 563 ASP D CA 1
ATOM 12106 C C . ASP D 1 356 ? 58.391 2.122 230.705 1.00 99.99 563 ASP D C 1
ATOM 12107 O O . ASP D 1 356 ? 58.215 0.983 231.145 1.00 98.52 563 ASP D O 1
ATOM 12112 N N . ALA D 1 357 ? 59.252 2.990 231.240 1.00 105.84 564 ALA D N 1
ATOM 12113 C CA . ALA D 1 357 ? 60.069 2.631 232.394 1.00 104.88 564 ALA D CA 1
ATOM 12114 C C . ALA D 1 357 ? 59.248 2.403 233.656 1.00 101.03 564 ALA D C 1
ATOM 12115 O O . ALA D 1 357 ? 59.805 1.948 234.660 1.00 107.40 564 ALA D O 1
ATOM 12117 N N . ASP D 1 358 ? 57.955 2.710 233.632 1.00 95.60 565 ASP D N 1
ATOM 12118 C CA . ASP D 1 358 ? 57.086 2.487 234.778 1.00 72.12 565 ASP D CA 1
ATOM 12119 C C . ASP D 1 358 ? 56.709 1.009 234.848 1.00 76.57 565 ASP D C 1
ATOM 12120 O O . ASP D 1 358 ? 57.284 0.161 234.159 1.00 87.96 565 ASP D O 1
ATOM 12125 N N . SER D 1 359 ? 55.742 0.679 235.701 1.00 71.94 566 SER D N 1
ATOM 12126 C CA . SER D 1 359 ? 55.314 -0.698 235.884 1.00 71.24 566 SER D CA 1
ATOM 12127 C C . SER D 1 359 ? 53.801 -0.743 236.047 1.00 72.09 566 SER D C 1
ATOM 12128 O O . SER D 1 359 ? 53.167 0.239 236.440 1.00 86.79 566 SER D O 1
ATOM 12131 N N . GLY D 1 360 ? 53.230 -1.909 235.740 1.00 68.29 567 GLY D N 1
ATOM 12132 C CA . GLY D 1 360 ? 51.795 -2.100 235.869 1.00 89.55 567 GLY D CA 1
ATOM 12133 C C . GLY D 1 360 ? 51.007 -1.283 234.858 1.00 68.51 567 GLY D C 1
ATOM 12134 O O . GLY D 1 360 ? 51.435 -1.064 233.721 1.00 69.75 567 GLY D O 1
ATOM 12135 N N . HIS D 1 361 ? 49.831 -0.819 235.286 1.00 68.65 568 HIS D N 1
ATOM 12136 C CA . HIS D 1 361 ? 49.010 0.019 234.420 1.00 70.32 568 HIS D CA 1
ATOM 12137 C C . HIS D 1 361 ? 49.700 1.324 234.057 1.00 78.95 568 HIS D C 1
ATOM 12138 O O . HIS D 1 361 ? 49.272 1.995 233.112 1.00 98.01 568 HIS D O 1
ATOM 12145 N N . ASN D 1 362 ? 50.750 1.705 234.782 1.00 78.52 569 ASN D N 1
ATOM 12146 C CA . ASN D 1 362 ? 51.495 2.905 234.432 1.00 83.04 569 ASN D CA 1
ATOM 12147 C C . ASN D 1 362 ? 52.499 2.668 233.313 1.00 80.98 569 ASN D C 1
ATOM 12148 O O . ASN D 1 362 ? 53.076 3.636 232.810 1.00 78.53 569 ASN D O 1
ATOM 12153 N N . ALA D 1 363 ? 52.720 1.412 232.920 1.00 88.00 570 ALA D N 1
ATOM 12154 C CA . ALA D 1 363 ? 53.483 1.077 231.722 1.00 92.94 570 ALA D CA 1
ATOM 12155 C C . ALA D 1 363 ? 52.618 0.377 230.680 1.00 93.15 570 ALA D C 1
ATOM 12156 O O . ALA D 1 363 ? 53.143 -0.111 229.673 1.00 99.80 570 ALA D O 1
ATOM 12158 N N . TRP D 1 364 ? 51.307 0.315 230.906 1.00 86.95 571 TRP D N 1
ATOM 12159 C CA . TRP D 1 364 ? 50.361 -0.343 230.010 1.00 83.91 571 TRP D CA 1
ATOM 12160 C C . TRP D 1 364 ? 50.092 0.566 228.818 1.00 88.28 571 TRP D C 1
ATOM 12161 O O . TRP D 1 364 ? 49.387 1.572 228.942 1.00 85.50 571 TRP D O 1
ATOM 12172 N N . LEU D 1 365 ? 50.636 0.207 227.659 1.00 98.71 572 LEU D N 1
ATOM 12173 C CA . LEU D 1 365 ? 50.704 1.107 226.518 1.00 91.53 572 LEU D CA 1
ATOM 12174 C C . LEU D 1 365 ? 49.551 0.883 225.549 1.00 104.13 572 LEU D C 1
ATOM 12175 O O . LEU D 1 365 ? 49.187 -0.257 225.244 1.00 108.58 572 LEU D O 1
ATOM 12180 N N . SER D 1 366 ? 48.982 1.989 225.073 1.00 108.23 573 SER D N 1
ATOM 12181 C CA . SER D 1 366 ? 47.984 1.994 224.016 1.00 105.29 573 SER D CA 1
ATOM 12182 C C . SER D 1 366 ? 48.441 2.937 222.913 1.00 106.65 573 SER D C 1
ATOM 12183 O O . SER D 1 366 ? 49.087 3.954 223.177 1.00 105.46 573 SER D O 1
ATOM 12186 N N . TYR D 1 367 ? 48.102 2.593 221.672 1.00 117.37 574 TYR D N 1
ATOM 12187 C CA . TYR D 1 367 ? 48.500 3.366 220.499 1.00 112.25 574 TYR D CA 1
ATOM 12188 C C . TYR D 1 367 ? 47.250 3.945 219.849 1.00 111.64 574 TYR D C 1
ATOM 12189 O O . TYR D 1 367 ? 46.424 3.204 219.305 1.00 105.00 574 TYR D O 1
ATOM 12198 N N . HIS D 1 368 ? 47.116 5.267 219.905 1.00 114.31 575 HIS D N 1
ATOM 12199 C CA . HIS D 1 368 ? 45.962 5.974 219.372 1.00 120.85 575 HIS D CA 1
ATOM 12200 C C . HIS D 1 368 ? 46.373 6.831 218.183 1.00 126.15 575 HIS D C 1
ATOM 12201 O O . HIS D 1 368 ? 47.491 7.352 218.127 1.00 138.69 575 HIS D O 1
ATOM 12208 N N . VAL D 1 369 ? 45.452 6.985 217.237 1.00 119.16 576 VAL D N 1
ATOM 12209 C CA . VAL D 1 369 ? 45.693 7.775 216.036 1.00 108.63 576 VAL D CA 1
ATOM 12210 C C . VAL D 1 369 ? 45.258 9.208 216.317 1.00 128.29 576 VAL D C 1
ATOM 12211 O O . VAL D 1 369 ? 44.061 9.501 216.381 1.00 101.30 576 VAL D O 1
ATOM 12215 N N . LEU D 1 370 ? 46.233 10.104 216.483 1.00 147.33 577 LEU D N 1
ATOM 12216 C CA . LEU D 1 370 ? 45.916 11.510 216.708 1.00 154.74 577 LEU D CA 1
ATOM 12217 C C . LEU D 1 370 ? 45.227 12.115 215.489 1.00 159.22 577 LEU D C 1
ATOM 12218 O O . LEU D 1 370 ? 44.114 12.641 215.587 1.00 164.68 577 LEU D O 1
ATOM 12220 N N . GLN D 1 371 ? 45.868 12.045 214.325 1.00 155.65 578 GLN D N 1
ATOM 12221 C CA . GLN D 1 371 ? 45.219 12.530 213.112 1.00 148.00 578 GLN D CA 1
ATOM 12222 C C . GLN D 1 371 ? 45.844 11.835 211.913 1.00 147.68 578 GLN D C 1
ATOM 12223 O O . GLN D 1 371 ? 46.815 11.089 212.042 1.00 156.14 578 GLN D O 1
ATOM 12229 N N . ALA D 1 372 ? 45.262 12.080 210.742 1.00 153.88 579 ALA D N 1
ATOM 12230 C CA . ALA D 1 372 ? 45.724 11.456 209.510 1.00 111.73 579 ALA D CA 1
ATOM 12231 C C . ALA D 1 372 ? 45.056 12.136 208.327 1.00 123.05 579 ALA D C 1
ATOM 12232 O O . ALA D 1 372 ? 43.936 12.642 208.439 1.00 115.37 579 ALA D O 1
ATOM 12234 N N . SER D 1 373 ? 45.759 12.137 207.193 1.00 132.39 580 SER D N 1
ATOM 12235 C CA . SER D 1 373 ? 45.164 12.625 205.954 1.00 134.84 580 SER D CA 1
ATOM 12236 C C . SER D 1 373 ? 44.082 11.682 205.446 1.00 150.95 580 SER D C 1
ATOM 12237 O O . SER D 1 373 ? 43.111 12.129 204.824 1.00 151.80 580 SER D O 1
ATOM 12240 N N . ASP D 1 374 ? 44.224 10.386 205.700 1.00 152.40 581 ASP D N 1
ATOM 12241 C CA . ASP D 1 374 ? 43.254 9.387 205.256 1.00 153.16 581 ASP D CA 1
ATOM 12242 C C . ASP D 1 374 ? 42.802 8.535 206.434 1.00 146.41 581 ASP D C 1
ATOM 12243 O O . ASP D 1 374 ? 43.591 7.704 206.931 1.00 139.65 581 ASP D O 1
ATOM 12248 N N . PRO D 1 375 ? 41.567 8.690 206.908 1.00 145.47 582 PRO D N 1
ATOM 12249 C CA . PRO D 1 375 ? 41.025 7.758 207.902 1.00 145.89 582 PRO D CA 1
ATOM 12250 C C . PRO D 1 375 ? 40.325 6.581 207.242 1.00 160.72 582 PRO D C 1
ATOM 12251 O O . PRO D 1 375 ? 39.684 6.707 206.197 1.00 157.26 582 PRO D O 1
ATOM 12255 N N . GLY D 1 376 ? 40.459 5.414 207.870 1.00 162.42 583 GLY D N 1
ATOM 12256 C CA . GLY D 1 376 ? 39.859 4.198 207.366 1.00 163.96 583 GLY D CA 1
ATOM 12257 C C . GLY D 1 376 ? 40.706 3.413 206.391 1.00 154.48 583 GLY D C 1
ATOM 12258 O O . GLY D 1 376 ? 40.358 2.270 206.070 1.00 149.28 583 GLY D O 1
ATOM 12259 N N . LEU D 1 377 ? 41.799 3.986 205.895 1.00 146.83 584 LEU D N 1
ATOM 12260 C CA . LEU D 1 377 ? 42.689 3.221 205.033 1.00 120.75 584 LEU D CA 1
ATOM 12261 C C . LEU D 1 377 ? 43.733 2.466 205.840 1.00 131.08 584 LEU D C 1
ATOM 12262 O O . LEU D 1 377 ? 44.234 1.430 205.388 1.00 113.70 584 LEU D O 1
ATOM 12264 N N . PHE D 1 378 ? 44.047 2.958 207.035 1.00 129.91 585 PHE D N 1
ATOM 12265 C CA . PHE D 1 378 ? 45.015 2.343 207.930 1.00 118.90 585 PHE D CA 1
ATOM 12266 C C . PHE D 1 378 ? 44.330 1.961 209.234 1.00 129.70 585 PHE D C 1
ATOM 12267 O O . PHE D 1 378 ? 43.635 2.783 209.839 1.00 126.58 585 PHE D O 1
ATOM 12275 N N . SER D 1 379 ? 44.520 0.713 209.656 1.00 136.15 586 SER D N 1
ATOM 12276 C CA . SER D 1 379 ? 44.057 0.228 210.948 1.00 135.19 586 SER D CA 1
ATOM 12277 C C . SER D 1 379 ? 45.254 -0.316 211.712 1.00 128.64 586 SER D C 1
ATOM 12278 O O . SER D 1 379 ? 46.026 -1.116 211.171 1.00 124.52 586 SER D O 1
ATOM 12281 N N . LEU D 1 380 ? 45.415 0.122 212.957 1.00 128.86 587 LEU D N 1
ATOM 12282 C CA . LEU D 1 380 ? 46.513 -0.332 213.796 1.00 139.20 587 LEU D CA 1
ATOM 12283 C C . LEU D 1 380 ? 45.997 -1.195 214.940 1.00 127.14 587 LEU D C 1
ATOM 12284 O O . LEU D 1 380 ? 44.879 -1.009 215.428 1.00 113.33 587 LEU D O 1
ATOM 12289 N N . GLY D 1 381 ? 46.824 -2.149 215.356 1.00 127.32 588 GLY D N 1
ATOM 12290 C CA . GLY D 1 381 ? 46.540 -2.882 216.578 1.00 138.15 588 GLY D CA 1
ATOM 12291 C C . GLY D 1 381 ? 46.675 -1.961 217.777 1.00 147.88 588 GLY D C 1
ATOM 12292 O O . GLY D 1 381 ? 47.680 -1.255 217.924 1.00 163.85 588 GLY D O 1
ATOM 12293 N N . LEU D 1 382 ? 45.654 -1.951 218.637 1.00 138.25 589 LEU D N 1
ATOM 12294 C CA . LEU D 1 382 ? 45.642 -1.008 219.750 1.00 115.24 589 LEU D CA 1
ATOM 12295 C C . LEU D 1 382 ? 46.807 -1.247 220.704 1.00 112.83 589 LEU D C 1
ATOM 12296 O O . LEU D 1 382 ? 47.486 -0.298 221.111 1.00 120.64 589 LEU D O 1
ATOM 12301 N N . ARG D 1 383 ? 47.072 -2.507 221.054 1.00 115.16 590 ARG D N 1
ATOM 12302 C CA . ARG D 1 383 ? 48.166 -2.843 221.959 1.00 129.74 590 ARG D CA 1
ATOM 12303 C C . ARG D 1 383 ? 49.435 -3.265 221.231 1.00 124.20 590 ARG D C 1
ATOM 12304 O O . ARG D 1 383 ? 50.532 -2.893 221.652 1.00 136.16 590 ARG D O 1
ATOM 12312 N N . THR D 1 384 ? 49.318 -4.039 220.149 1.00 119.82 591 THR D N 1
ATOM 12313 C CA . THR D 1 384 ? 50.509 -4.492 219.438 1.00 115.48 591 THR D CA 1
ATOM 12314 C C . THR D 1 384 ? 51.181 -3.358 218.673 1.00 110.07 591 THR D C 1
ATOM 12315 O O . THR D 1 384 ? 52.399 -3.388 218.467 1.00 101.61 591 THR D O 1
ATOM 12319 N N . GLY D 1 385 ? 50.413 -2.357 218.247 1.00 115.20 592 GLY D N 1
ATOM 12320 C CA . GLY D 1 385 ? 50.959 -1.258 217.478 1.00 129.07 592 GLY D CA 1
ATOM 12321 C C . GLY D 1 385 ? 51.133 -1.526 216.001 1.00 142.70 592 GLY D C 1
ATOM 12322 O O . GLY D 1 385 ? 51.716 -0.689 215.303 1.00 149.29 592 GLY D O 1
ATOM 12323 N N . GLU D 1 386 ? 50.649 -2.660 215.499 1.00 149.96 593 GLU D N 1
ATOM 12324 C CA . GLU D 1 386 ? 50.790 -3.007 214.085 1.00 146.35 593 GLU D CA 1
ATOM 12325 C C . GLU D 1 386 ? 49.841 -2.147 213.262 1.00 147.19 593 GLU D C 1
ATOM 12326 O O . GLU D 1 386 ? 48.652 -2.453 213.156 1.00 151.26 593 GLU D O 1
ATOM 12332 N N . VAL D 1 387 ? 50.355 -1.079 212.657 1.00 150.10 594 VAL D N 1
ATOM 12333 C CA . VAL D 1 387 ? 49.572 -0.293 211.709 1.00 132.92 594 VAL D CA 1
ATOM 12334 C C . VAL D 1 387 ? 49.706 -0.934 210.332 1.00 117.16 594 VAL D C 1
ATOM 12335 O O . VAL D 1 387 ? 50.808 -1.020 209.770 1.00 104.24 594 VAL D O 1
ATOM 12339 N N . ARG D 1 388 ? 48.579 -1.412 209.809 1.00 117.32 595 ARG D N 1
ATOM 12340 C CA . ARG D 1 388 ? 48.495 -2.076 208.519 1.00 131.45 595 ARG D CA 1
ATOM 12341 C C . ARG D 1 388 ? 47.359 -1.448 207.721 1.00 135.34 595 ARG D C 1
ATOM 12342 O O . ARG D 1 388 ? 46.685 -0.521 208.180 1.00 133.53 595 ARG D O 1
ATOM 12350 N N . THR D 1 389 ? 47.146 -1.954 206.511 1.00 133.06 596 THR D N 1
ATOM 12351 C CA . THR D 1 389 ? 46.102 -1.426 205.644 1.00 132.04 596 THR D CA 1
ATOM 12352 C C . THR D 1 389 ? 44.747 -2.009 206.033 1.00 135.06 596 THR D C 1
ATOM 12353 O O . THR D 1 389 ? 44.616 -3.220 206.228 1.00 135.23 596 THR D O 1
ATOM 12357 N N . ALA D 1 390 ? 43.738 -1.143 206.148 1.00 133.37 597 ALA D N 1
ATOM 12358 C CA . ALA D 1 390 ? 42.391 -1.588 206.491 1.00 143.45 597 ALA D CA 1
ATOM 12359 C C . ALA D 1 390 ? 41.591 -2.016 205.266 1.00 158.99 597 ALA D C 1
ATOM 12360 O O . ALA D 1 390 ? 40.854 -3.007 205.323 1.00 162.22 597 ALA D O 1
ATOM 12362 N N . ARG D 1 391 ? 41.715 -1.285 204.161 1.00 168.34 598 ARG D N 1
ATOM 12363 C CA . ARG D 1 391 ? 41.035 -1.621 202.920 1.00 176.99 598 ARG D CA 1
ATOM 12364 C C . ARG D 1 391 ? 41.983 -1.374 201.757 1.00 180.34 598 ARG D C 1
ATOM 12365 O O . ARG D 1 391 ? 42.897 -0.550 201.849 1.00 189.33 598 ARG D O 1
ATOM 12373 N N . ALA D 1 392 ? 41.765 -2.103 200.664 1.00 170.36 599 ALA D N 1
ATOM 12374 C CA . ALA D 1 392 ? 42.597 -1.941 199.478 1.00 149.61 599 ALA D CA 1
ATOM 12375 C C . ALA D 1 392 ? 42.464 -0.525 198.929 1.00 141.76 599 ALA D C 1
ATOM 12376 O O . ALA D 1 392 ? 41.354 -0.019 198.740 1.00 140.96 599 ALA D O 1
ATOM 12378 N N . LEU D 1 393 ? 43.604 0.113 198.673 1.00 135.60 600 LEU D N 1
ATOM 12379 C CA . LEU D 1 393 ? 43.623 1.522 198.303 1.00 138.69 600 LEU D CA 1
ATOM 12380 C C . LEU D 1 393 ? 43.249 1.705 196.838 1.00 172.97 600 LEU D C 1
ATOM 12381 O O . LEU D 1 393 ? 43.816 1.054 195.955 1.00 155.38 600 LEU D O 1
ATOM 12383 N N . SER D 1 394 ? 42.291 2.592 196.583 1.00 168.85 601 SER D N 1
ATOM 12384 C CA . SER D 1 394 ? 41.989 2.989 195.217 1.00 177.86 601 SER D CA 1
ATOM 12385 C C . SER D 1 394 ? 43.160 3.766 194.630 1.00 179.71 601 SER D C 1
ATOM 12386 O O . SER D 1 394 ? 43.944 4.388 195.351 1.00 190.81 601 SER D O 1
ATOM 12389 N N . ASP D 1 395 ? 43.282 3.722 193.302 1.00 175.41 602 ASP D N 1
ATOM 12390 C CA . ASP D 1 395 ? 44.338 4.478 192.639 1.00 169.44 602 ASP D CA 1
ATOM 12391 C C . ASP D 1 395 ? 44.144 5.983 192.776 1.00 161.02 602 ASP D C 1
ATOM 12392 O O . ASP D 1 395 ? 45.107 6.737 192.602 1.00 163.52 602 ASP D O 1
ATOM 12397 N N . LYS D 1 396 ? 42.928 6.434 193.091 1.00 162.20 603 LYS D N 1
ATOM 12398 C CA . LYS D 1 396 ? 42.655 7.860 193.224 1.00 160.89 603 LYS D CA 1
ATOM 12399 C C . LYS D 1 396 ? 43.247 8.466 194.490 1.00 175.38 603 LYS D C 1
ATOM 12400 O O . LYS D 1 396 ? 43.247 9.696 194.619 1.00 162.46 603 LYS D O 1
ATOM 12402 N N . ASP D 1 397 ? 43.748 7.652 195.418 1.00 190.09 604 ASP D N 1
ATOM 12403 C CA . ASP D 1 397 ? 44.313 8.188 196.649 1.00 191.61 604 ASP D CA 1
ATOM 12404 C C . ASP D 1 397 ? 45.578 8.988 196.354 1.00 195.76 604 ASP D C 1
ATOM 12405 O O . ASP D 1 397 ? 46.301 8.723 195.389 1.00 199.43 604 ASP D O 1
ATOM 12410 N N . ALA D 1 398 ? 45.831 9.992 197.188 1.00 192.63 605 ALA D N 1
ATOM 12411 C CA . ALA D 1 398 ? 47.020 10.813 197.019 1.00 180.21 605 ALA D CA 1
ATOM 12412 C C . ALA D 1 398 ? 48.271 9.980 197.263 1.00 173.36 605 ALA D C 1
ATOM 12413 O O . ALA D 1 398 ? 48.303 9.121 198.149 1.00 176.89 605 ALA D O 1
ATOM 12415 N N . ALA D 1 399 ? 49.308 10.236 196.465 1.00 168.75 606 ALA D N 1
ATOM 12416 C CA . ALA D 1 399 ? 50.563 9.504 196.590 1.00 159.95 606 ALA D CA 1
ATOM 12417 C C . ALA D 1 399 ? 51.300 9.803 197.890 1.00 159.97 606 ALA D C 1
ATOM 12418 O O . ALA D 1 399 ? 52.344 9.191 198.139 1.00 156.46 606 ALA D O 1
ATOM 12420 N N . ARG D 1 400 ? 50.790 10.712 198.719 1.00 156.07 607 ARG D N 1
ATOM 12421 C CA . ARG D 1 400 ? 51.410 11.062 199.993 1.00 144.16 607 ARG D CA 1
ATOM 12422 C C . ARG D 1 400 ? 50.343 11.017 201.079 1.00 151.10 607 ARG D C 1
ATOM 12423 O O . ARG D 1 400 ? 49.407 11.822 201.068 1.00 156.58 607 ARG D O 1
ATOM 12425 N N . GLN D 1 401 ? 50.484 10.077 202.010 1.00 151.63 608 GLN D N 1
ATOM 12426 C CA . GLN D 1 401 ? 49.585 9.939 203.148 1.00 142.98 608 GLN D CA 1
ATOM 12427 C C . GLN D 1 401 ? 50.346 10.221 204.437 1.00 145.44 608 GLN D C 1
ATOM 12428 O O . GLN D 1 401 ? 51.402 9.625 204.684 1.00 151.87 608 GLN D O 1
ATOM 12434 N N . ARG D 1 402 ? 49.807 11.126 205.249 1.00 146.02 609 ARG D N 1
ATOM 12435 C CA . ARG D 1 402 ? 50.407 11.518 206.516 1.00 142.54 609 ARG D CA 1
ATOM 12436 C C . ARG D 1 402 ? 49.656 10.874 207.674 1.00 112.82 609 ARG D C 1
ATOM 12437 O O . ARG D 1 402 ? 48.422 10.874 207.706 1.00 116.01 609 ARG D O 1
ATOM 12445 N N . LEU D 1 403 ? 50.407 10.333 208.626 1.00 110.78 610 LEU D N 1
ATOM 12446 C CA . LEU D 1 403 ? 49.840 9.699 209.805 1.00 136.20 610 LEU D CA 1
ATOM 12447 C C . LEU D 1 403 ? 50.444 10.335 211.048 1.00 139.03 610 LEU D C 1
ATOM 12448 O O . LEU D 1 403 ? 51.632 10.665 211.072 1.00 143.92 610 LEU D O 1
ATOM 12453 N N . LEU D 1 404 ? 49.615 10.533 212.068 1.00 118.23 611 LEU D N 1
ATOM 12454 C CA . LEU D 1 404 ? 50.043 11.108 213.342 1.00 104.28 611 LEU D CA 1
ATOM 12455 C C . LEU D 1 404 ? 49.458 10.234 214.443 1.00 102.05 611 LEU D C 1
ATOM 12456 O O . LEU D 1 404 ? 48.265 10.329 214.759 1.00 111.19 611 LEU D O 1
ATOM 12461 N N . VAL D 1 405 ? 50.316 9.386 215.008 1.00 109.64 612 VAL D N 1
ATOM 12462 C CA . VAL D 1 405 ? 49.947 8.417 216.032 1.00 113.24 612 VAL D CA 1
ATOM 12463 C C . VAL D 1 405 ? 50.493 8.893 217.369 1.00 110.50 612 VAL D C 1
ATOM 12464 O O . VAL D 1 405 ? 51.487 9.624 217.434 1.00 96.82 612 VAL D O 1
ATOM 12468 N N . ALA D 1 406 ? 49.824 8.493 218.442 1.00 94.86 613 ALA D N 1
ATOM 12469 C CA . ALA D 1 406 ? 50.263 8.796 219.792 1.00 93.10 613 ALA D CA 1
ATOM 12470 C C . ALA D 1 406 ? 50.216 7.526 220.623 1.00 96.39 613 ALA D C 1
ATOM 12471 O O . ALA D 1 406 ? 49.292 6.719 220.484 1.00 100.56 613 ALA D O 1
ATOM 12473 N N . VAL D 1 407 ? 51.222 7.340 221.475 1.00 89.48 614 VAL D N 1
ATOM 12474 C CA . VAL D 1 407 ? 51.274 6.215 222.401 1.00 87.46 614 VAL D CA 1
ATOM 12475 C C . VAL D 1 407 ? 51.012 6.747 223.804 1.00 105.40 614 VAL D C 1
ATOM 12476 O O . VAL D 1 407 ? 51.620 7.740 224.224 1.00 99.35 614 VAL D O 1
ATOM 12480 N N . ARG D 1 408 ? 50.088 6.102 224.515 1.00 102.85 615 ARG D N 1
ATOM 12481 C CA . ARG D 1 408 ? 49.654 6.541 225.834 1.00 105.65 615 ARG D CA 1
ATOM 12482 C C . ARG D 1 408 ? 49.686 5.374 226.810 1.00 110.62 615 ARG D C 1
ATOM 12483 O O . ARG D 1 408 ? 49.575 4.210 226.416 1.00 116.92 615 ARG D O 1
ATOM 12491 N N . ASP D 1 409 ? 49.833 5.698 228.090 1.00 103.98 616 ASP D N 1
ATOM 12492 C CA . ASP D 1 409 ? 49.795 4.710 229.157 1.00 94.02 616 ASP D CA 1
ATOM 12493 C C . ASP D 1 409 ? 48.451 4.764 229.877 1.00 105.94 616 ASP D C 1
ATOM 12494 O O . ASP D 1 409 ? 47.624 5.649 229.647 1.00 93.86 6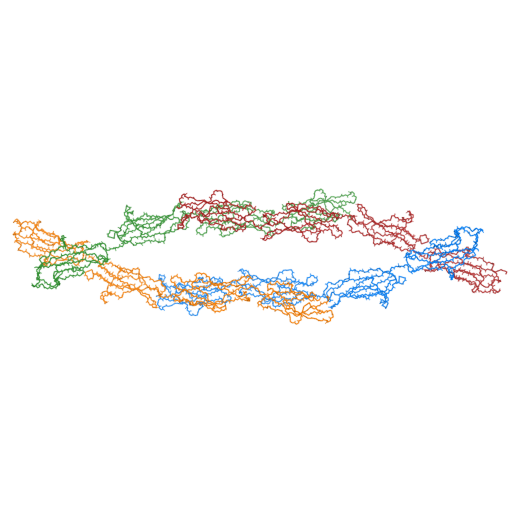16 ASP D O 1
ATOM 12499 N N . GLY D 1 410 ? 48.242 3.796 230.762 1.00 125.79 617 GLY D N 1
ATOM 12500 C CA . GLY D 1 410 ? 47.000 3.670 231.494 1.00 131.71 617 GLY D CA 1
ATOM 12501 C C . GLY D 1 410 ? 46.948 4.383 232.824 1.00 127.85 617 GLY D C 1
ATOM 12502 O O . GLY D 1 410 ? 46.039 4.113 233.618 1.00 126.02 617 GLY D O 1
ATOM 12503 N N . GLY D 1 411 ? 47.894 5.281 233.098 1.00 120.73 618 GLY D N 1
ATOM 12504 C CA . GLY D 1 411 ? 47.898 5.986 234.360 1.00 109.78 618 GLY D CA 1
ATOM 12505 C C . GLY D 1 411 ? 46.844 7.076 234.418 1.00 109.94 618 GLY D C 1
ATOM 12506 O O . GLY D 1 411 ? 46.170 7.400 233.440 1.00 99.10 618 GLY D O 1
ATOM 12507 N N . GLN D 1 412 ? 46.706 7.653 235.605 1.00 116.07 619 GLN D N 1
ATOM 12508 C CA . GLN D 1 412 ? 45.745 8.730 235.846 1.00 128.37 619 GLN D CA 1
ATOM 12509 C C . GLN D 1 412 ? 46.476 9.951 236.383 1.00 132.39 619 GLN D C 1
ATOM 12510 O O . GLN D 1 412 ? 46.895 9.951 237.557 1.00 137.11 619 GLN D O 1
ATOM 12516 N N . PRO D 1 413 ? 46.661 11.012 235.584 1.00 126.02 620 PRO D N 1
ATOM 12517 C CA . PRO D 1 413 ? 46.254 11.074 234.177 1.00 126.86 620 PRO D CA 1
ATOM 12518 C C . PRO D 1 413 ? 47.278 10.408 233.260 1.00 124.62 620 PRO D C 1
ATOM 12519 O O . PRO D 1 413 ? 48.440 10.281 233.649 1.00 132.80 620 PRO D O 1
ATOM 12523 N N . PRO D 1 414 ? 46.855 9.982 232.071 1.00 108.25 621 PRO D N 1
ATOM 12524 C CA . PRO D 1 414 ? 47.781 9.284 231.172 1.00 100.78 621 PRO D CA 1
ATOM 12525 C C . PRO D 1 414 ? 48.839 10.215 230.598 1.00 91.61 621 PRO D C 1
ATOM 12526 O O . PRO D 1 414 ? 48.635 11.424 230.463 1.00 88.14 621 PRO D O 1
ATOM 12530 N N . LEU D 1 415 ? 49.985 9.628 230.263 1.00 97.61 622 LEU D N 1
ATOM 12531 C CA . LEU D 1 415 ? 51.070 10.319 229.584 1.00 112.02 622 LEU D CA 1
ATOM 12532 C C . LEU D 1 415 ? 51.240 9.743 228.185 1.00 123.69 622 LEU D C 1
ATOM 12533 O O . LEU D 1 415 ? 50.956 8.567 227.944 1.00 133.43 622 LEU D O 1
ATOM 12538 N N . SER D 1 416 ? 51.712 10.577 227.263 1.00 125.34 623 SER D N 1
ATOM 12539 C CA . SER D 1 416 ? 51.764 10.187 225.864 1.00 135.07 623 SER D CA 1
ATOM 12540 C C . SER D 1 416 ? 53.049 10.678 225.215 1.00 127.11 623 SER D C 1
ATOM 12541 O O . SER D 1 416 ? 53.721 11.587 225.710 1.00 124.98 623 SER D O 1
ATOM 12544 N N . ALA D 1 417 ? 53.372 10.050 224.087 1.00 126.51 624 ALA D N 1
ATOM 12545 C CA . ALA D 1 417 ? 54.431 10.491 223.192 1.00 128.73 624 ALA D CA 1
ATOM 12546 C C . ALA D 1 417 ? 53.913 10.355 221.769 1.00 122.87 624 ALA D C 1
ATOM 12547 O O . ALA D 1 417 ? 53.338 9.322 221.415 1.00 120.16 624 ALA D O 1
ATOM 12549 N N . THR D 1 418 ? 54.097 11.396 220.966 1.00 133.14 625 THR D N 1
ATOM 12550 C CA . THR D 1 418 ? 53.558 11.428 219.616 1.00 124.40 625 THR D CA 1
ATOM 12551 C C . THR D 1 418 ? 54.638 11.111 218.589 1.00 96.38 625 THR D C 1
ATOM 12552 O O . THR D 1 418 ? 55.832 11.326 218.817 1.00 100.41 625 THR D O 1
ATOM 12556 N N . ALA D 1 419 ? 54.195 10.601 217.445 1.00 97.54 626 ALA D N 1
ATOM 12557 C CA . ALA D 1 419 ? 55.080 10.245 216.350 1.00 98.95 626 ALA D CA 1
ATOM 12558 C C . ALA D 1 419 ? 54.321 10.416 215.045 1.00 130.97 626 ALA D C 1
ATOM 12559 O O . ALA D 1 419 ? 53.126 10.117 214.971 1.00 144.76 626 ALA D O 1
ATOM 12561 N N . THR D 1 420 ? 55.020 10.899 214.022 1.00 116.71 627 THR D N 1
ATOM 12562 C CA . THR D 1 420 ? 54.434 11.168 212.714 1.00 105.18 627 THR D CA 1
ATOM 12563 C C . THR D 1 420 ? 55.005 10.169 211.713 1.00 106.01 627 THR D C 1
ATOM 12564 O O . THR D 1 420 ? 56.207 10.185 211.430 1.00 122.09 627 THR D O 1
ATOM 12568 N N . LEU D 1 421 ? 54.148 9.300 211.185 1.00 106.02 628 LEU D N 1
ATOM 12569 C CA . LEU D 1 421 ? 54.530 8.343 210.152 1.00 133.35 628 LEU D CA 1
ATOM 12570 C C . LEU D 1 421 ? 54.131 8.902 208.790 1.00 135.45 628 LEU D C 1
ATOM 12571 O O . LEU D 1 421 ? 52.943 8.949 208.456 1.00 144.47 628 LEU D O 1
ATOM 12576 N N . LEU D 1 422 ? 55.121 9.320 208.007 1.00 131.65 629 LEU D N 1
ATOM 12577 C CA . LEU D 1 422 ? 54.888 9.788 206.647 1.00 131.79 629 LEU D CA 1
ATOM 12578 C C . LEU D 1 422 ? 55.054 8.614 205.688 1.00 125.93 629 LEU D C 1
ATOM 12579 O O . LEU D 1 422 ? 56.134 8.017 205.613 1.00 116.06 629 LEU D O 1
ATOM 12584 N N . LEU D 1 423 ? 53.986 8.283 204.964 1.00 136.49 630 LEU D N 1
ATOM 12585 C CA . LEU D 1 423 ? 53.965 7.119 204.086 1.00 129.15 630 LEU D CA 1
ATOM 12586 C C . LEU D 1 423 ? 53.596 7.556 202.678 1.00 129.13 630 LEU D C 1
ATOM 12587 O O . LEU D 1 423 ? 52.487 8.048 202.450 1.00 123.91 630 LEU D O 1
ATOM 12592 N N . VAL D 1 424 ? 54.517 7.365 201.735 1.00 131.15 631 VAL D N 1
ATOM 12593 C CA . VAL D 1 424 ? 54.270 7.660 200.331 1.00 143.65 631 VAL D CA 1
ATOM 12594 C C . VAL D 1 424 ? 54.406 6.371 199.528 1.00 142.95 631 VAL D C 1
ATOM 12595 O O . VAL D 1 424 ? 55.085 5.425 199.932 1.00 129.61 631 VAL D O 1
ATOM 12599 N N . PHE D 1 425 ? 53.753 6.348 198.369 1.00 153.41 632 PHE D N 1
ATOM 12600 C CA . PHE D 1 425 ? 53.619 5.146 197.560 1.00 161.99 632 PHE D CA 1
ATOM 12601 C C . PHE D 1 425 ? 54.576 5.178 196.372 1.00 155.33 632 PHE D C 1
ATOM 12602 O O . PHE D 1 425 ? 54.993 6.242 195.909 1.00 161.94 632 PHE D O 1
ATOM 12610 N N . ALA D 1 426 ? 54.907 3.987 195.871 1.00 143.83 633 ALA D N 1
ATOM 12611 C CA . ALA D 1 426 ? 55.850 3.856 194.767 1.00 133.16 633 ALA D CA 1
ATOM 12612 C C . ALA D 1 426 ? 55.528 2.602 193.969 1.00 153.69 633 ALA D C 1
ATOM 12613 O O . ALA D 1 426 ? 55.311 1.534 194.551 1.00 141.55 633 ALA D O 1
ATOM 12615 N N . ASP D 1 427 ? 55.497 2.745 192.644 1.00 150.33 634 ASP D N 1
ATOM 12616 C CA . ASP D 1 427 ? 55.265 1.637 191.714 1.00 138.68 634 ASP D CA 1
ATOM 12617 C C . ASP D 1 427 ? 54.005 0.843 192.051 1.00 143.10 634 ASP D C 1
ATOM 12618 O O . ASP D 1 427 ? 54.083 -0.296 192.513 1.00 145.29 634 ASP D O 1
#

Secondary structure (DSSP, 8-state):
---B-S-SEEEEEEETTPPTT-EEEE---B-SSSS-----EEEEESS--TTTEEE-TTT-EEEE-S---TTT-SEEEEEEEEE-SSS-EEEEEEEEEEEP-S-S--EEEEEEE-S-EETTPPTT-EEEEEEEE-SS-GGGS-EEEEEESS-SEEEEE-SSSEEEEEE-S---TTT--EEEEEEEEEE-SSS--EEEEEEEEEEEP-S----EESSSEEEEEEESSPPSSEEEEE--EE-SS-GGGG-EEEEEEEESS-HHHHHHHEEE-TTT-EEEE-S---TTT-SEEEEEEEEEESSSS--EEEEEEEEEEEP-S-S--EEEES---TTSEEEE----TTPPTT-EEEE-EEE-SS-GGGG-EEEEEEEESSTTTEEE-TTT-EEEE-SPPPSSS-SEEEEEEEEEESSSS--EEEEEEEEE-/---S-SEEEEEEETTPPTT-EEEE------EEEE-SS--TTTEEE-TTT-EEEE-S---TTT--EEEEEEEEE-SSS-EEEEEEEEEEE----S--EEEEEEE-S-EETTPPTT-EEEEEEEE-SS-GGGT-EEEEEESS-SEEEEEEETTEEEEEE-S---TTT--EEEEEEEEEE--SS--EEEEEEEEEEEP------EESSSSEEEEEESSPPSSEEEEE--EE--S-GGGS-EEEEEEEESS-GGGHHHHEEE-TTT-EEEE-S---TTT--EEEEEEEEEESSSSPPEEEEEEEEEEEP-S----EEEESPPPSSSEEE-----TTPPSS-EEEE-EEE-SS-GGGG-EEEEEEEESSTTSEEE-TTT-EEEE-S---TTS-SEEEEEEEEEESSSS--EEEEEEEEE-/---S-SEEEEEEETTPPTT-EEEE------EEEEESS--TTTEEE-TTT-EEEESS---TTT-SEEEEEEEEE-SSS-EEEEEEEEEEEP------EEEEEEE-S-EETTPPTT-EEEEEEEE-SS-GGGG-EEEEE-SSSSEEEEE-SSSEEEEEESS---TTT--EEEEEEEEEE-SSS--EEEEEEEEEEEP---S--EESSSEEEEEEESSPPTTEEEEE--EE-SS-GGGG-EEEEEEEESS-TTTHHHHEEE-TTT-EEEE-S---TTT--EEEEEEEEEESSSS--EEEEEEEEEEE--S-SPPEEEES---TT-EEEE----SS--TT-EEEE-EEE-SS-GGGG-EEEEEEEESSTTSEEE-TTT-EEEESS---TTS-SEEEEEEEEEESSSS--EEEEEEEEE-/---B-S-SEEEEEEETTPPTT-EEEE---B-SSSS-----EEEEESS--TTTEEE-TTT-EEEE-S---TTT--EEEEEEEEE-SSS-EEEEEEEEEEEP---S--EEEEEEE-S-EETTPPTT-EEEEEEEE-SS-GGGG-EEEE--SS-SEEEEE-SSSEEEEEE-S---TTT-SEEEEEEEEEE--SS--EEEEEEEEEEEP------EESSSSEEEEEESS--TTEEEEE--EE----GGGG--EEEEEEESS-HHHHHHHEEE-TTT-EEEE-S---TTT--EEEEEEEEE-SSSS--EEEEEEEEEEEP-S-S--EEEES---TTSEEEEEEE-TTSPTT-EEEE-EEE-SS-GGGS-EEEEEEEESSSSSEEE-TTT-EEEESSPPPTTS-SEEEEEEEEEESSSS--EEEEEEEEEE--

CATH classification: 2.60.40.60 (+3 more: 2.60.40.60, 2.60.40.60, 2.60.40.60)